Protein 3NB2 (pdb70)

B-factor: mean 46.02, std 19.02, range [14.54, 166.79]

Secondary structure (DSSP, 8-state):
---SSS-HHHHHHHHHHHHHT--SS--TTTTB-TT-B-TT-B-TT-B-TT-B-TT-B-TT-B-TT-B-TT-B-TT-EEEEEE-TT-B-TT-B-TT-EEEEE-TT-B-TT-B-TT-B-TT-B-SSSPPB-TT-B-TT-EE-TT---TT-B----SSSS--STTEEEETTEEEE-SSSTT-GGGGS-TTT-GGG-HHHHHHTS-GGGHHHHHHHHHHHHHTS-TTTTTS--HHHHHHHHHHHSSTTTTT-HHHHHHHHHHHHHHHHHHHHHHTTSPPPP--HHHHHHHHHHHHH-TTHHHHTHHHHHHHHHHHTTSTTSHHHHHHHHHHHHTSTTTHHHHSSTTSTTSSSS----TT-TT--S--EEEE-SSSS-EEEEE-HHHHHHHHS--TT--TT-SEEEETTEE--TTSS-HHHIIIII-GGGHHHHHHHHHTTHHHHHHHHH---HHHHHHHHHHTT-S--S----SHHHHHHHHHHHGGGEETTEE-HHHHHHHHTSTTTTTS-HHHHHHHHHHHHHHHHHHHSTTTTS-SS---HHHHHHHHHHHHHHHHH-GGGGSSHHHHHHHHHHHH-TT-SS---HHHHHHHHHHHHHH-HHHHHHHS-GGG-/---TTS-HHHHHHHHHHHHHT--S---HHHHB-TT-B-TT-B--S-B-TT-B-TT-B-TT-B-TT-B-TT-B-TT-EEEEEE-TT-B-TT-B-TT-EEEEE-TT-B-TT-B-TT-B-TT-B-SSSPPB-TT-B-TT-EE-TT---TT-B----SSSS-SSSSEEEETTEEEE-SSSTT-GGGGS-TTT-GGG-HHHHHHTS-GGGHHHHHHHHHHHHHTS-GGGGSS--HHHHHHHHHHHSSTTTTT-HHHHHHHHHHHHHHHHHHHHHHTTSPPPP--HHHHHHHHHHHHH-TTHHHHTHHHHHHHHHHHTTSTTSHHHHHHHHHHHTTSTTTHHHHTSTTBTTSSSSS---TT-TTS-SB-EEEEPSSSS-EEEEE-HHHHHHHHS--TT--S--SEEEETTEE--TTS--HHHIIIII-GGGHHHHHHHHHTTHHHHHHHHH---HHHHHHHHHHTT-S--S----SHHHHHHHHHHHGGGEETTEE-HHHHHHHHTSHHHHTS-HHHHHHHHHHHHHHHHHHTSTTTTSBTTB--HHHHHHHHHHHHHHHHH-GGGGSSHHHHHHHHHHHHTTT-SS---HHHHHHHHHHHHHH-HHHHHHHS-GGG-/---TTS-HHHHHHHHHHHHHT--S---HHHHB-TT-B-TT-B-TT-B-TT-B-TT-B-TT-B-TT-B-TT-B-TT-EEEEEE-TT-B-TT-B-TT-EEEEE-TT-B-TT-B-TT-B-TT-B-SSSPPB-TT-B-TT-EE-TT---TT-B----S-SS-SSSSEEEETTEEEE-SSS-S-GGGGS-TTT-GGG-HHHHHHHS-GGGHHHHHHHHHHHHTT--TTTTSS--HHHHHHHHHHHSSTTGGG-HHHHHHHHHHHHHHHHHHHHHTTTSPPPP--HHHHHHHHHHHHH-TTHHHHTHHHHHHHHHHHHTSTTSHHHHHHHHHHHHTSTTTHHHHTSTTSTTSSSS----TT-TTS-S--EEEE-SSSS-EEEEE-HHHHHHHHS--TT--TT-SEEEETTEE--GGGS-HHHHHHHT-GGGHHHHHHHHHHHHHHHHHHHH---HHHHHHHHHHTT-S--S----SHHHHHHHHHHHGGGEETTEE-HHHHHHHHTSTTTTTS-HHHHHHHHHHHHHHHHHHHSTTTTS-SS---HHHHHHHHHHHHHHHHH-GGGGSSHHHHHHHHHHHHT-TT----HHHHHHHHHHHHHHH-HHHHHHHS-GGG-/---TTS-HHHHHHHHHHHHHT--S---TTTTB-TT-B-TT-B-TT-B-TT-B-TT-B-TT-B-TT-B-TT-B-TT-EEEEEE-TT-B-TT-B-TT-EEEEE-TT-B-TT-B-TT-B-TT-B-SSSPPB-TT-B-TT-EE-TT---TT-B--S-SSSS-SSTTEEEETTEEEE-SSSTT-GGGGS-TTT-GGG-HHHHHHHS-GGGHHHHHHHHHHHHTT--TGGGTS--HHHHHHHHHHHSSTTTTT-HHHHHHHHHHHHHHHHHHHHHTTTSPPPP--HHHHHHHHHHHHH-TTHHHHTHHHHHHHHHHHHTSTTTHHHHHHHHHHHHTSTTTHHHHHSTTSTTSSSS-------TT--S--EEEEPSSSS-EEEEE-HHHHHHHHS--TT--TT-SEEEETTEE--GGG--HHHHHHHH-GGGHHHHHHHHHTTHHHHHHHHH---HHHHHHHHHHTTSS--S----SHHHHHHHHHHHGGGEETTEE-HHHHHHHHTSHHHHTS-HHHHHHHHHHHHHHHHHHHSTTTTS-SS---HHHHHHHHHHHHHHHHH-GGGGSSHHHHHHHHHHHTTTT-SS--HHHHHHHHHHHHHHH-HHHHHHHS-GGG-

Structure (mmCIF, N/CA/C/O backbone):
data_3NB2
#
_entry.id   3NB2
#
_cell.length_a   177.013
_cell.length_b   124.203
_cell.length_c   154.900
_cell.angle_alpha   90.00
_cell.angle_beta   107.60
_cell.angle_gamma   90.00
#
_symmetry.space_group_name_H-M   'C 1 2 1'
#
loop_
_entity.id
_entity.type
_entity.pdbx_description
1 polymer 'secreted effector protein'
2 non-polymer GLYCEROL
3 non-polymer '2-(N-MORPHOLINO)-ETHANESULFONIC ACID'
4 non-polymer 'SULFATE ION'
5 non-polymer 2,3-DIHYDROXY-1,4-DITHIOBUTANE
6 water water
#
loop_
_atom_site.group_PDB
_atom_site.id
_atom_site.type_symbol
_atom_site.label_atom_id
_atom_site.label_alt_id
_atom_site.label_comp_id
_atom_site.label_asym_id
_atom_site.label_entity_id
_atom_site.label_seq_id
_atom_site.pdbx_PDB_ins_code
_atom_site.Cartn_x
_atom_site.Cartn_y
_atom_site.Cartn_z
_atom_site.occupancy
_atom_site.B_iso_or_equiv
_atom_site.auth_seq_id
_atom_site.auth_comp_id
_atom_site.auth_asym_id
_atom_site.auth_atom_id
_atom_site.pdbx_PDB_model_num
ATOM 1 N N . GLN A 1 2 ? 2.170 51.028 88.499 1.00 91.18 171 GLN A N 1
ATOM 2 C CA . GLN A 1 2 ? 3.622 50.905 88.386 1.00 103.56 171 GLN A CA 1
ATOM 3 C C . GLN A 1 2 ? 4.368 52.147 87.855 1.00 111.98 171 GLN A C 1
ATOM 4 O O . GLN A 1 2 ? 5.541 52.334 88.178 1.00 115.96 171 GLN A O 1
ATOM 6 N N . GLY A 1 3 ? 3.719 52.988 87.048 1.00 112.09 172 GLY A N 1
ATOM 7 C CA . GLY A 1 3 ? 2.353 52.787 86.606 1.00 117.49 172 GLY A CA 1
ATOM 8 C C . GLY A 1 3 ? 1.425 53.954 86.895 1.00 125.19 172 GLY A C 1
ATOM 9 O O . GLY A 1 3 ? 0.209 53.840 86.736 1.00 129.15 172 GLY A O 1
ATOM 10 N N . ARG A 1 4 ? 1.988 55.079 87.323 1.00 128.05 173 ARG A N 1
ATOM 11 C CA . ARG A 1 4 ? 1.184 56.271 87.565 1.00 129.52 173 ARG A CA 1
ATOM 12 C C . ARG A 1 4 ? 1.074 57.098 86.286 1.00 127.74 173 ARG A C 1
ATOM 13 O O . ARG A 1 4 ? 2.014 57.155 85.489 1.00 122.64 173 ARG A O 1
ATOM 15 N N . ALA A 1 5 ? -0.083 57.728 86.095 1.00 128.82 174 ALA A N 1
ATOM 16 C CA . ALA A 1 5 ? -0.364 58.490 84.881 1.00 126.53 174 ALA A CA 1
ATOM 17 C C . ALA A 1 5 ? 0.757 59.462 84.525 1.00 125.15 174 ALA A C 1
ATOM 18 O O . ALA A 1 5 ? 1.211 59.504 83.382 1.00 122.85 174 ALA A O 1
ATOM 20 N N . CYS A 1 6 ? 1.205 60.237 85.509 1.00 125.33 175 CYS A N 1
ATOM 21 C CA . CYS A 1 6 ? 2.207 61.270 85.267 1.00 120.92 175 CYS A CA 1
ATOM 22 C C . CYS A 1 6 ? 3.629 60.848 85.632 1.00 113.24 175 CYS A C 1
ATOM 23 O O . CYS A 1 6 ? 4.047 60.952 86.785 1.00 110.04 175 CYS A O 1
ATOM 26 N N . LEU A 1 7 ? 4.362 60.367 84.633 1.00 109.47 176 LEU A N 1
ATOM 27 C CA . LEU A 1 7 ? 5.795 60.134 84.752 1.00 106.48 176 LEU A CA 1
ATOM 28 C C . LEU A 1 7 ? 6.433 60.344 83.394 1.00 101.57 176 LEU A C 1
ATOM 29 O O . LEU A 1 7 ? 5.740 60.482 82.385 1.00 91.33 176 LEU A O 1
ATOM 34 N N . SER A 1 8 ? 7.759 60.366 83.364 1.00 104.77 177 SER A N 1
ATOM 35 C CA . SER A 1 8 ? 8.453 60.403 82.092 1.00 106.43 177 SER A CA 1
ATOM 36 C C . SER A 1 8 ? 8.276 59.058 81.409 1.00 97.06 177 SER A C 1
ATOM 37 O O . SER A 1 8 ? 8.134 58.028 82.073 1.00 88.56 177 SER A O 1
ATOM 40 N N . LYS A 1 9 ? 8.271 59.080 80.082 1.00 95.28 178 LYS A N 1
ATOM 41 C CA . LYS A 1 9 ? 8.145 57.863 79.296 1.00 93.72 178 LYS A CA 1
ATOM 42 C C . LYS A 1 9 ? 9.368 56.966 79.484 1.00 88.28 178 LYS A C 1
ATOM 43 O O . LYS A 1 9 ? 9.286 55.744 79.327 1.00 78.53 178 LYS A O 1
ATOM 49 N N . ALA A 1 10 ? 10.496 57.580 79.831 1.00 89.85 179 ALA A N 1
ATOM 50 C CA . ALA A 1 10 ? 11.739 56.842 80.035 1.00 88.98 179 ALA A CA 1
ATOM 51 C C . ALA A 1 10 ? 11.638 55.950 81.269 1.00 88.10 179 ALA A C 1
ATOM 52 O O . ALA A 1 10 ? 12.209 54.861 81.307 1.00 84.89 179 ALA A O 1
ATOM 54 N N . GLU A 1 11 ? 10.906 56.419 82.274 1.00 90.77 180 GLU A N 1
ATOM 55 C CA . GLU A 1 11 ? 10.692 55.643 83.491 1.00 92.13 180 GLU A CA 1
ATOM 56 C C . GLU A 1 11 ? 9.645 54.552 83.260 1.00 86.76 180 GLU A C 1
ATOM 57 O O . GLU A 1 11 ? 9.874 53.383 83.575 1.00 81.04 180 GLU A O 1
ATOM 63 N N . LEU A 1 12 ? 8.501 54.937 82.703 1.00 82.19 181 LEU A N 1
ATOM 64 C CA . LEU A 1 12 ? 7.518 53.962 82.243 1.00 68.47 181 LEU A CA 1
ATOM 65 C C . LEU A 1 12 ? 8.219 52.880 81.433 1.00 66.09 181 LEU A C 1
ATOM 66 O O . LEU A 1 12 ? 7.891 51.700 81.550 1.00 67.44 181 LEU A O 1
ATOM 71 N N . THR A 1 13 ? 9.195 53.295 80.627 1.00 59.65 182 THR A N 1
ATOM 72 C CA . THR A 1 13 ? 9.930 52.376 79.762 1.00 68.68 182 THR A CA 1
ATOM 73 C C . THR A 1 13 ? 10.744 51.379 80.580 1.00 69.50 182 THR A C 1
ATOM 74 O O . THR A 1 13 ? 10.562 50.163 80.453 1.00 57.87 182 THR A O 1
ATOM 78 N N . ALA A 1 14 ? 11.646 51.904 81.410 1.00 69.29 183 ALA A N 1
ATOM 79 C CA . ALA A 1 14 ? 12.445 51.071 82.302 1.00 68.41 183 ALA A CA 1
ATOM 80 C C . ALA A 1 14 ? 11.532 50.205 83.163 1.00 70.11 183 ALA A C 1
ATOM 81 O O . ALA A 1 14 ? 11.772 49.008 83.328 1.00 79.31 183 ALA A O 1
ATOM 83 N N . ASP A 1 15 ? 10.472 50.805 83.696 1.00 54.76 184 ASP A N 1
ATOM 84 C CA . ASP A 1 15 ? 9.539 50.051 84.513 1.00 67.55 184 ASP A CA 1
ATOM 85 C C . ASP A 1 15 ? 9.028 48.836 83.745 1.00 67.02 184 ASP A C 1
ATOM 86 O O . ASP A 1 15 ? 9.144 47.696 84.212 1.00 57.22 184 ASP A O 1
ATOM 91 N N . LEU A 1 16 ? 8.499 49.088 82.549 1.00 67.62 185 LEU A N 1
ATOM 92 C CA . LEU A 1 16 ? 7.903 48.037 81.734 1.00 57.52 185 LEU A CA 1
ATOM 93 C C . LEU A 1 16 ? 8.925 46.998 81.289 1.00 61.91 185 LEU A C 1
ATOM 94 O O . LEU A 1 16 ? 8.619 45.804 81.260 1.00 64.61 185 LEU A O 1
ATOM 99 N N . ILE A 1 17 ? 10.136 47.438 80.947 1.00 59.15 186 ILE A N 1
ATOM 100 C CA . ILE A 1 17 ? 11.143 46.491 80.472 1.00 67.64 186 ILE A CA 1
ATOM 101 C C . ILE A 1 17 ? 11.563 45.574 81.610 1.00 66.74 186 ILE A C 1
ATOM 102 O O . ILE A 1 17 ? 11.925 44.416 81.392 1.00 62.67 186 ILE A O 1
ATOM 107 N N . TRP A 1 18 ? 11.491 46.088 82.831 1.00 70.20 187 TRP A N 1
ATOM 108 C CA . TRP A 1 18 ? 11.841 45.275 83.990 1.00 77.68 187 TRP A CA 1
ATOM 109 C C . TRP A 1 18 ? 10.652 44.467 84.501 1.00 65.51 187 TRP A C 1
ATOM 110 O O . TRP A 1 18 ? 10.794 43.283 84.811 1.00 61.59 187 TRP A O 1
ATOM 121 N N . LEU A 1 19 ? 9.482 45.096 84.569 1.00 57.83 188 LEU A N 1
ATOM 122 C CA . LEU A 1 19 ? 8.255 44.336 84.764 1.00 63.92 188 LEU A CA 1
ATOM 123 C C . LEU A 1 19 ? 8.322 43.090 83.890 1.00 67.59 188 LEU A C 1
ATOM 124 O O . LEU A 1 19 ? 8.144 41.972 84.370 1.00 71.26 188 LEU A O 1
ATOM 129 N N . SER A 1 20 ? 8.611 43.285 82.607 1.00 66.61 189 SER A N 1
ATOM 130 C CA . SER A 1 20 ? 8.712 42.171 81.677 1.00 59.88 189 SER A CA 1
ATOM 131 C C . SER A 1 20 ? 9.843 41.218 82.084 1.00 68.48 189 SER A C 1
ATOM 132 O O . SER A 1 20 ? 9.685 39.989 82.035 1.00 59.08 189 SER A O 1
ATOM 135 N N . ALA A 1 21 ? 10.972 41.787 82.507 1.00 74.43 190 ALA A N 1
ATOM 136 C CA . ALA A 1 21 ? 12.139 40.990 82.889 1.00 80.34 190 ALA A CA 1
ATOM 137 C C . ALA A 1 21 ? 11.886 40.076 84.096 1.00 82.15 190 ALA A C 1
ATOM 138 O O . ALA A 1 21 ? 12.499 39.014 84.211 1.00 83.92 190 ALA A O 1
ATOM 140 N N . ASN A 1 22 ? 10.984 40.479 84.988 1.00 78.79 191 ASN A N 1
ATOM 141 C CA . ASN A 1 22 ? 10.633 39.633 86.132 1.00 79.24 191 ASN A CA 1
ATOM 142 C C . ASN A 1 22 ? 9.127 39.506 86.391 1.00 81.63 191 ASN A C 1
ATOM 143 O O . ASN A 1 22 ? 8.655 39.855 87.470 1.00 87.45 191 ASN A O 1
ATOM 148 N N . ARG A 1 23 ? 8.372 39.005 85.414 1.00 78.53 192 ARG A N 1
ATOM 149 C CA . ARG A 1 23 ? 6.937 38.789 85.621 1.00 73.83 192 ARG A CA 1
ATOM 150 C C . ARG A 1 23 ? 6.722 37.657 86.619 1.00 73.24 192 ARG A C 1
ATOM 151 O O . ARG A 1 23 ? 7.424 36.645 86.578 1.00 75.38 192 ARG A O 1
ATOM 159 N N . THR A 1 24 ? 5.749 37.824 87.507 1.00 74.92 193 THR A N 1
ATOM 160 C CA . THR A 1 24 ? 5.433 36.790 88.488 1.00 79.60 193 THR A CA 1
ATOM 161 C C . THR A 1 24 ? 4.238 35.962 88.035 1.00 83.50 193 THR A C 1
ATOM 162 O O . THR A 1 24 ? 4.203 34.747 88.227 1.00 81.34 193 THR A O 1
ATOM 166 N N . GLY A 1 25 ? 3.266 36.631 87.424 1.00 87.74 194 GLY A N 1
ATOM 167 C CA . GLY A 1 25 ? 2.014 35.997 87.059 1.00 92.60 194 GLY A CA 1
ATOM 168 C C . GLY A 1 25 ? 0.962 36.302 88.107 1.00 95.32 194 GLY A C 1
ATOM 169 O O . GLY A 1 25 ? -0.232 36.327 87.819 1.00 94.32 194 GLY A O 1
ATOM 170 N N . GLU A 1 26 ? 1.419 36.540 89.332 1.00 100.89 195 GLU A N 1
ATOM 171 C CA . GLU A 1 26 ? 0.531 36.880 90.437 1.00 104.54 195 GLU A CA 1
ATOM 172 C C . GLU A 1 26 ? 0.647 38.359 90.811 1.00 98.00 195 GLU A C 1
ATOM 173 O O . GLU A 1 26 ? 0.475 38.728 91.973 1.00 91.89 195 GLU A O 1
ATOM 179 N N . GLU A 1 27 ? 0.940 39.200 89.820 1.00 95.04 196 GLU A N 1
ATOM 180 C CA . GLU A 1 27 ? 1.088 40.637 90.047 1.00 90.44 196 GLU A CA 1
ATOM 181 C C . GLU A 1 27 ? -0.168 41.258 90.663 1.00 94.16 196 GLU A C 1
ATOM 182 O O . GLU A 1 27 ? -1.267 40.709 90.555 1.00 94.83 196 GLU A O 1
ATOM 188 N N . SER A 1 28 ? 0.005 42.408 91.307 1.00 92.17 197 SER A N 1
ATOM 189 C CA . SER A 1 28 ? -1.100 43.095 91.962 1.00 87.64 197 SER A CA 1
ATOM 190 C C . SER A 1 28 ? -1.822 44.012 90.992 1.00 80.38 197 SER A C 1
ATOM 191 O O . SER A 1 28 ? -1.325 44.293 89.907 1.00 84.06 197 SER A O 1
ATOM 194 N N . ALA A 1 29 ? -2.993 44.488 91.400 1.00 78.85 198 ALA A N 1
ATOM 195 C CA . ALA A 1 29 ? -3.779 45.407 90.585 1.00 81.00 198 ALA A CA 1
ATOM 196 C C . ALA A 1 29 ? -3.045 46.722 90.348 1.00 86.29 198 ALA A C 1
ATOM 197 O O . ALA A 1 29 ? -3.218 47.362 89.308 1.00 89.11 198 ALA A O 1
ATOM 199 N N . GLU A 1 30 ? -2.228 47.119 91.319 1.00 84.73 199 GLU A N 1
ATOM 200 C CA . GLU A 1 30 ? -1.502 48.384 91.258 1.00 79.91 199 GLU A CA 1
ATOM 201 C C . GLU A 1 30 ? -0.247 48.276 90.388 1.00 71.47 199 GLU A C 1
ATOM 202 O O . GLU A 1 30 ? 0.091 49.202 89.646 1.00 72.46 199 GLU A O 1
ATOM 204 N N . GLU A 1 31 ? 0.445 47.147 90.492 1.00 61.48 200 GLU A N 1
ATOM 205 C CA . GLU A 1 31 ? 1.641 46.908 89.698 1.00 69.53 200 GLU A CA 1
ATOM 206 C C . GLU A 1 31 ? 1.290 46.772 88.217 1.00 72.01 200 GLU A C 1
ATOM 207 O O . GLU A 1 31 ? 2.108 47.065 87.343 1.00 70.92 200 GLU A O 1
ATOM 213 N N . LEU A 1 32 ? 0.069 46.317 87.951 1.00 70.68 201 LEU A N 1
ATOM 214 C CA . LEU A 1 32 ? -0.412 46.098 86.587 1.00 70.90 201 LEU A CA 1
ATOM 215 C C . LEU A 1 32 ? -1.070 47.346 86.019 1.00 70.01 201 LEU A C 1
ATOM 216 O O . LEU A 1 32 ? -1.453 47.374 84.857 1.00 64.18 201 LEU A O 1
ATOM 221 N N . ASN A 1 33 ? -1.207 48.381 86.837 1.00 72.43 202 ASN A N 1
ATOM 222 C CA . ASN A 1 33 ? -1.904 49.568 86.374 1.00 71.62 202 ASN A CA 1
ATOM 223 C C . ASN A 1 33 ? -1.017 50.554 85.623 1.00 78.19 202 ASN A C 1
ATOM 224 O O . ASN A 1 33 ? -0.161 51.208 86.216 1.00 75.95 202 ASN A O 1
ATOM 229 N N . TYR A 1 34 ? -1.231 50.655 84.313 1.00 70.75 203 TYR A N 1
ATOM 230 C CA . TYR A 1 34 ? -0.646 51.729 83.518 1.00 57.87 203 TYR A CA 1
ATOM 231 C C . TYR A 1 34 ? -1.735 52.467 82.747 1.00 51.12 203 TYR A C 1
ATOM 232 O O . TYR A 1 34 ? -1.527 52.873 81.604 1.00 53.50 203 TYR A O 1
ATOM 241 N N . SER A 1 35 ? -2.890 52.644 83.378 1.00 49.08 204 SER A N 1
ATOM 242 C CA . SER A 1 35 ? -4.052 53.226 82.705 1.00 57.66 204 SER A CA 1
ATOM 243 C C . SER A 1 35 ? -3.907 54.728 82.461 1.00 69.81 204 SER A C 1
ATOM 244 O O . SER A 1 35 ? -3.237 55.421 83.221 1.00 76.15 204 SER A O 1
ATOM 247 N N . GLY A 1 36 ? -4.529 55.221 81.392 1.00 71.10 205 GLY A N 1
ATOM 248 C CA . GLY A 1 36 ? -4.422 56.621 81.010 1.00 67.09 205 GLY A CA 1
ATOM 249 C C . GLY A 1 36 ? -3.013 57.088 80.655 1.00 63.21 205 GLY A C 1
ATOM 250 O O . GLY A 1 36 ? -2.811 58.248 80.293 1.00 66.10 205 GLY A O 1
ATOM 251 N N . CYS A 1 37 ? -2.034 56.193 80.759 1.00 56.62 206 CYS A N 1
ATOM 252 C CA . CYS A 1 37 ? -0.643 56.541 80.473 1.00 58.05 206 CYS A CA 1
ATOM 253 C C . CYS A 1 37 ? -0.400 56.902 79.017 1.00 69.39 206 CYS A C 1
ATOM 254 O O . CYS A 1 37 ? -0.990 56.315 78.113 1.00 76.94 206 CYS A O 1
ATOM 257 N N . ASP A 1 38 ? 0.489 57.861 78.791 1.00 67.03 207 ASP A N 1
ATOM 258 C CA . ASP A 1 38 ? 0.910 58.194 77.443 1.00 68.66 207 ASP A CA 1
ATOM 259 C C . ASP A 1 38 ? 2.178 57.398 77.143 1.00 71.15 207 ASP A C 1
ATOM 260 O O . ASP A 1 38 ? 3.240 57.658 77.728 1.00 62.77 207 ASP A O 1
ATOM 265 N N . LEU A 1 39 ? 2.067 56.409 76.257 1.00 64.56 208 LEU A N 1
ATOM 266 C CA . LEU A 1 39 ? 3.229 55.600 75.897 1.00 67.12 208 LEU A CA 1
ATOM 267 C C . LEU A 1 39 ? 3.607 55.814 74.445 1.00 67.28 208 LEU A C 1
ATOM 268 O O . LEU A 1 39 ? 4.287 54.981 73.847 1.00 68.17 208 LEU A O 1
ATOM 273 N N . SER A 1 40 ? 3.160 56.929 73.878 1.00 64.67 209 SER A N 1
ATOM 274 C CA . SER A 1 40 ? 3.386 57.207 72.465 1.00 66.61 209 SER A CA 1
ATOM 275 C C . SER A 1 40 ? 4.879 57.334 72.102 1.00 67.21 209 SER A C 1
ATOM 276 O O . SER A 1 40 ? 5.711 57.703 72.936 1.00 73.73 209 SER A O 1
ATOM 279 N N . GLY A 1 41 ? 5.207 57.003 70.857 1.00 49.82 210 GLY A N 1
ATOM 280 C CA . GLY A 1 41 ? 6.554 57.163 70.348 1.00 56.23 210 GLY A CA 1
ATOM 281 C C . GLY A 1 41 ? 7.533 56.127 70.862 1.00 63.80 210 GLY A C 1
ATOM 282 O O . GLY A 1 41 ? 8.735 56.216 70.602 1.00 72.67 210 GLY A O 1
ATOM 283 N N . LEU A 1 42 ? 7.024 55.130 71.575 1.00 56.59 211 LEU A N 1
ATOM 284 C CA . LEU A 1 42 ? 7.901 54.213 72.296 1.00 54.61 211 LEU A CA 1
ATOM 285 C C . LEU A 1 42 ? 8.294 52.966 71.519 1.00 58.26 211 LEU A C 1
ATOM 286 O O . LEU A 1 42 ? 7.777 52.696 70.441 1.00 63.56 211 LEU A O 1
ATOM 291 N N . SER A 1 43 ? 9.229 52.211 72.077 1.00 57.73 212 SER A N 1
ATOM 292 C CA . SER A 1 43 ? 9.581 50.919 71.510 1.00 66.70 212 SER A CA 1
ATOM 293 C C . SER A 1 43 ? 9.421 49.815 72.555 1.00 66.32 212 SER A C 1
ATOM 294 O O . SER A 1 43 ? 10.374 49.462 73.264 1.00 54.42 212 SER A O 1
ATOM 297 N N . LEU A 1 44 ? 8.201 49.287 72.643 1.00 60.21 213 LEU A N 1
ATOM 298 C CA . LEU A 1 44 ? 7.871 48.239 73.594 1.00 58.70 213 LEU A CA 1
ATOM 299 C C . LEU A 1 44 ? 7.900 46.904 72.884 1.00 56.19 213 LEU A C 1
ATOM 300 O O . LEU A 1 44 ? 6.890 46.216 72.790 1.00 62.12 213 LEU A O 1
ATOM 305 N N . VAL A 1 45 ? 9.071 46.547 72.379 1.00 49.66 214 VAL A N 1
ATOM 306 C CA . VAL A 1 45 ? 9.208 45.393 71.506 1.00 46.70 214 VAL A CA 1
ATOM 307 C C . VAL A 1 45 ? 9.616 44.169 72.311 1.00 55.44 214 VAL A C 1
ATOM 308 O O . VAL A 1 45 ? 10.480 44.246 73.184 1.00 60.60 214 VAL A O 1
ATOM 312 N N . GLY A 1 46 ? 8.970 43.045 72.027 1.00 56.02 215 GLY A N 1
ATOM 313 C CA . GLY A 1 46 ? 9.277 41.795 72.697 1.00 58.70 215 GLY A CA 1
ATOM 314 C C . GLY A 1 46 ? 9.127 41.846 74.207 1.00 59.64 215 GLY A C 1
ATOM 315 O O . GLY A 1 46 ? 9.841 41.141 74.917 1.00 68.31 215 GLY A O 1
ATOM 316 N N . LEU A 1 47 ? 8.203 42.674 74.692 1.00 51.15 216 LEU A N 1
ATOM 317 C CA . LEU A 1 47 ? 7.941 42.797 76.126 1.00 59.86 216 LEU A CA 1
ATOM 318 C C . LEU A 1 47 ? 6.794 41.898 76.592 1.00 69.66 216 LEU A C 1
ATOM 319 O O . LEU A 1 47 ? 5.732 41.861 75.968 1.00 70.46 216 LEU A O 1
ATOM 324 N N . ASN A 1 48 ? 7.014 41.178 77.691 1.00 65.86 217 ASN A N 1
ATOM 325 C CA . ASN A 1 48 ? 5.990 40.311 78.268 1.00 61.96 217 ASN A CA 1
ATOM 326 C C . ASN A 1 48 ? 5.000 41.078 79.125 1.00 55.56 217 ASN A C 1
ATOM 327 O O . ASN A 1 48 ? 5.165 41.147 80.341 1.00 55.83 217 ASN A O 1
ATOM 332 N N . LEU A 1 49 ? 3.960 41.629 78.500 1.00 48.38 218 LEU A N 1
ATOM 333 C CA . LEU A 1 49 ? 3.000 42.488 79.198 1.00 40.80 218 LEU A CA 1
ATOM 334 C C . LEU A 1 49 ? 1.619 41.870 79.336 1.00 35.78 218 LEU A C 1
ATOM 335 O O . LEU A 1 49 ? 0.607 42.581 79.328 1.00 36.08 218 LEU A O 1
ATOM 340 N N . SER A 1 50 ? 1.561 40.558 79.514 1.00 44.24 219 SER A N 1
ATOM 341 C CA . SER A 1 50 ? 0.275 39.899 79.677 1.00 47.66 219 SER A CA 1
ATOM 342 C C . SER A 1 50 ? -0.444 40.366 80.939 1.00 53.39 219 SER A C 1
ATOM 343 O O . SER A 1 50 ? 0.150 40.449 82.011 1.00 55.40 219 SER A O 1
ATOM 346 N N . SER A 1 51 ? -1.731 40.662 80.800 1.00 46.30 220 SER A N 1
ATOM 347 C CA . SER A 1 51 ? -2.576 41.046 81.927 1.00 59.28 220 SER A CA 1
ATOM 348 C C . SER A 1 51 ? -2.431 42.507 82.344 1.00 65.59 220 SER A C 1
ATOM 349 O O . SER A 1 51 ? -3.040 42.935 83.320 1.00 72.78 220 SER A O 1
ATOM 352 N N . VAL A 1 52 ? -1.647 43.275 81.597 1.00 55.86 221 VAL A N 1
ATOM 353 C CA . VAL A 1 52 ? -1.446 44.685 81.914 1.00 50.78 221 VAL A CA 1
ATOM 354 C C . VAL A 1 52 ? -2.718 45.474 81.647 1.00 59.79 221 VAL A C 1
ATOM 355 O O . VAL A 1 52 ? -3.541 45.069 80.832 1.00 57.64 221 VAL A O 1
ATOM 359 N N . ASN A 1 53 ? -2.894 46.588 82.348 1.00 61.30 222 ASN A N 1
ATOM 360 C CA . ASN A 1 53 ? -4.120 47.364 82.201 1.00 62.92 222 ASN A CA 1
ATOM 361 C C . ASN A 1 53 ? -3.863 48.745 81.609 1.00 72.50 222 ASN A C 1
ATOM 362 O O . ASN A 1 53 ? -3.771 49.736 82.331 1.00 82.45 222 ASN A O 1
ATOM 367 N N . PHE A 1 54 ? -3.745 48.809 80.289 1.00 63.86 223 PHE A N 1
ATOM 368 C CA . PHE A 1 54 ? -3.464 50.067 79.612 1.00 56.99 223 PHE A CA 1
ATOM 369 C C . PHE A 1 54 ? -4.741 50.804 79.284 1.00 54.44 223 PHE A C 1
ATOM 370 O O . PHE A 1 54 ? -4.793 51.531 78.299 1.00 64.29 223 PHE A O 1
ATOM 378 N N . SER A 1 55 ? -5.772 50.621 80.094 1.00 51.26 224 SER A N 1
ATOM 379 C CA . SER A 1 55 ? -7.081 51.191 79.779 1.00 53.64 224 SER A CA 1
ATOM 380 C C . SER A 1 55 ? -7.046 52.693 79.493 1.00 65.89 224 SER A C 1
ATOM 381 O O . SER A 1 55 ? -6.411 53.457 80.220 1.00 74.82 224 SER A O 1
ATOM 384 N N . GLY A 1 56 ? -7.745 53.109 78.441 1.00 65.45 225 GLY A N 1
ATOM 385 C CA . GLY A 1 56 ? -7.885 54.520 78.113 1.00 63.99 225 GLY A CA 1
ATOM 386 C C . GLY A 1 56 ? -6.580 55.234 77.806 1.00 60.61 225 GLY A C 1
ATOM 387 O O . GLY A 1 56 ? -6.556 56.452 77.645 1.00 65.65 225 GLY A O 1
ATOM 388 N N . ALA A 1 57 ? -5.497 54.469 77.722 1.00 51.06 226 ALA A N 1
ATOM 389 C CA . ALA A 1 57 ? -4.171 55.011 77.470 1.00 48.49 226 ALA A CA 1
ATOM 390 C C . ALA A 1 57 ? -3.936 55.400 76.005 1.00 61.75 226 ALA A C 1
ATOM 391 O O . ALA A 1 57 ? -4.874 55.484 75.205 1.00 63.21 226 ALA A O 1
ATOM 393 N N . VAL A 1 58 ? -2.671 55.645 75.666 1.00 60.59 227 VAL A N 1
ATOM 394 C CA . VAL A 1 58 ? -2.301 56.095 74.326 1.00 63.11 227 VAL A CA 1
ATOM 395 C C . VAL A 1 58 ? -1.011 55.441 73.863 1.00 64.29 227 VAL A C 1
ATOM 396 O O . VAL A 1 58 ? 0.058 55.666 74.442 1.00 60.98 227 VAL A O 1
ATOM 400 N N . LEU A 1 59 ? -1.111 54.634 72.811 1.00 61.83 228 LEU A N 1
ATOM 401 C CA . LEU A 1 59 ? 0.049 53.914 72.303 1.00 58.57 228 LEU A CA 1
ATOM 402 C C . LEU A 1 59 ? 0.371 54.232 70.846 1.00 58.18 228 LEU A C 1
ATOM 403 O O . LEU A 1 59 ? 1.073 53.469 70.168 1.00 44.10 228 LEU A O 1
ATOM 408 N N . ASP A 1 60 ? -0.138 55.373 70.385 1.00 53.55 229 ASP A N 1
ATOM 409 C CA . ASP A 1 60 ? 0.214 55.918 69.076 1.00 58.06 229 ASP A CA 1
ATOM 410 C C . ASP A 1 60 ? 1.715 55.852 68.796 1.00 59.32 229 ASP A C 1
ATOM 411 O O . ASP A 1 60 ? 2.544 56.051 69.685 1.00 59.56 229 ASP A O 1
ATOM 416 N N . ASP A 1 61 ? 2.046 55.551 67.548 1.00 53.57 230 ASP A N 1
ATOM 417 C CA . ASP A 1 61 ? 3.414 55.611 67.064 1.00 59.89 230 ASP A CA 1
ATOM 418 C C . ASP A 1 61 ? 4.341 54.693 67.838 1.00 61.76 230 ASP A C 1
ATOM 419 O O . ASP A 1 61 ? 5.561 54.837 67.779 1.00 68.14 230 ASP A O 1
ATOM 424 N N . THR A 1 62 ? 3.757 53.728 68.538 1.00 51.42 231 THR A N 1
ATOM 425 C CA . THR A 1 62 ? 4.548 52.812 69.344 1.00 54.71 231 THR A CA 1
ATOM 426 C C . THR A 1 62 ? 4.819 51.506 68.614 1.00 43.76 231 THR A C 1
ATOM 427 O O . THR A 1 62 ? 3.941 50.950 67.967 1.00 48.24 231 THR A O 1
ATOM 431 N N . ASP A 1 63 ? 6.045 51.021 68.730 1.00 44.42 232 ASP A N 1
ATOM 432 C CA . ASP A 1 63 ? 6.420 49.742 68.158 1.00 58.11 232 ASP A CA 1
ATOM 433 C C . ASP A 1 63 ? 6.173 48.648 69.202 1.00 61.59 232 ASP A C 1
ATOM 434 O O . ASP A 1 63 ? 6.937 48.502 70.163 1.00 53.76 232 ASP A O 1
ATOM 439 N N . LEU A 1 64 ? 5.098 47.886 69.010 1.00 55.64 233 LEU A N 1
ATOM 440 C CA . LEU A 1 64 ? 4.712 46.846 69.963 1.00 46.59 233 LEU A CA 1
ATOM 441 C C . LEU A 1 64 ? 5.040 45.434 69.482 1.00 52.88 233 LEU A C 1
ATOM 442 O O . LEU A 1 64 ? 4.618 44.448 70.093 1.00 56.96 233 LEU A O 1
ATOM 447 N N . ARG A 1 65 ? 5.822 45.347 68.407 1.00 45.40 234 ARG A N 1
ATOM 448 C CA . ARG A 1 65 ? 6.078 44.083 67.734 1.00 44.61 234 ARG A CA 1
ATOM 449 C C . ARG A 1 65 ? 6.613 42.947 68.607 1.00 50.63 234 ARG A C 1
ATOM 450 O O . ARG A 1 65 ? 7.566 43.110 69.391 1.00 45.25 234 ARG A O 1
ATOM 458 N N . MET A 1 66 ? 5.990 41.786 68.440 1.00 43.52 235 MET A N 1
ATOM 459 C CA . MET A 1 66 ? 6.407 40.569 69.119 1.00 48.50 235 MET A CA 1
ATOM 460 C C . MET A 1 66 ? 6.132 40.636 70.612 1.00 43.56 235 MET A C 1
ATOM 461 O O . MET A 1 66 ? 6.498 39.728 71.355 1.00 54.94 235 MET A O 1
ATOM 466 N N . SER A 1 67 ? 5.477 41.704 71.044 1.00 33.48 236 SER A N 1
ATOM 467 C CA . SER A 1 67 ? 5.086 41.817 72.443 1.00 51.67 236 SER A CA 1
ATOM 468 C C . SER A 1 67 ? 3.914 40.897 72.786 1.00 54.63 236 SER A C 1
ATOM 469 O O . SER A 1 67 ? 3.163 40.471 71.911 1.00 51.25 236 SER A O 1
ATOM 472 N N . ASP A 1 68 ? 3.775 40.599 74.072 1.00 48.98 237 ASP A N 1
ATOM 473 C CA . ASP A 1 68 ? 2.704 39.758 74.579 1.00 45.74 237 ASP A CA 1
ATOM 474 C C . ASP A 1 68 ? 1.757 40.634 75.378 1.00 49.27 237 ASP A C 1
ATOM 475 O O . ASP A 1 68 ? 2.067 41.044 76.493 1.00 54.95 237 ASP A O 1
ATOM 480 N N . LEU A 1 69 ? 0.614 40.952 74.781 1.00 38.99 238 LEU A N 1
ATOM 481 C CA . LEU A 1 69 ? -0.435 41.681 75.466 1.00 39.74 238 LEU A CA 1
ATOM 482 C C . LEU A 1 69 ? -1.662 40.808 75.691 1.00 34.30 238 LEU A C 1
ATOM 483 O O . LEU A 1 69 ? -2.770 41.323 75.749 1.00 37.04 238 LEU A O 1
ATOM 488 N N . SER A 1 70 ? -1.472 39.498 75.828 1.00 35.72 239 SER A N 1
ATOM 489 C CA . SER A 1 70 ? -2.608 38.612 76.077 1.00 38.92 239 SER A CA 1
ATOM 490 C C . SER A 1 70 ? -3.294 38.948 77.390 1.00 44.46 239 SER A C 1
ATOM 491 O O . SER A 1 70 ? -2.636 39.287 78.378 1.00 48.93 239 SER A O 1
ATOM 494 N N . GLN A 1 71 ? -4.618 38.867 77.391 1.00 47.64 240 GLN A N 1
ATOM 495 C CA . GLN A 1 71 ? -5.418 39.174 78.579 1.00 57.48 240 GLN A CA 1
ATOM 496 C C . GLN A 1 71 ? -5.280 40.624 79.053 1.00 57.69 240 GLN A C 1
ATOM 497 O O . GLN A 1 71 ? -5.871 41.002 80.059 1.00 49.04 240 GLN A O 1
ATOM 503 N N . ALA A 1 72 ? -4.505 41.431 78.332 1.00 55.19 241 ALA A N 1
ATOM 504 C CA . ALA A 1 72 ? -4.366 42.846 78.668 1.00 53.20 241 ALA A CA 1
ATOM 505 C C . ALA A 1 72 ? -5.708 43.557 78.592 1.00 52.23 241 ALA A C 1
ATOM 506 O O . ALA A 1 72 ? -6.581 43.177 77.811 1.00 47.21 241 ALA A O 1
ATOM 508 N N . VAL A 1 73 ? -5.874 44.592 79.411 1.00 50.68 242 VAL A N 1
ATOM 509 C CA . VAL A 1 73 ? -7.083 45.404 79.361 1.00 51.88 242 VAL A CA 1
ATOM 510 C C . VAL A 1 73 ? -6.767 46.669 78.589 1.00 62.30 242 VAL A C 1
ATOM 511 O O . VAL A 1 73 ? -6.189 47.612 79.131 1.00 70.06 242 VAL A O 1
ATOM 515 N N . LEU A 1 74 ? -7.135 46.677 77.314 1.00 59.61 243 LEU A N 1
ATOM 516 C CA . LEU A 1 74 ? -6.680 47.712 76.397 1.00 51.20 243 LEU A CA 1
ATOM 517 C C . LEU A 1 74 ? -7.834 48.586 75.965 1.00 44.63 243 LEU A C 1
ATOM 518 O O . LEU A 1 74 ? -7.731 49.324 74.998 1.00 48.01 243 LEU A O 1
ATOM 523 N N . GLU A 1 75 ? -8.931 48.501 76.707 1.00 44.80 244 GLU A N 1
ATOM 524 C CA . GLU A 1 75 ? -10.167 49.175 76.343 1.00 47.47 244 GLU A CA 1
ATOM 525 C C . GLU A 1 75 ? -10.050 50.687 76.270 1.00 52.85 244 GLU A C 1
ATOM 526 O O . GLU A 1 75 ? -9.461 51.327 77.136 1.00 57.72 244 GLU A O 1
ATOM 532 N N . ASN A 1 76 ? -10.618 51.243 75.207 1.00 54.15 245 ASN A N 1
ATOM 533 C CA . ASN A 1 76 ? -10.663 52.682 74.996 1.00 65.82 245 ASN A CA 1
ATOM 534 C C . ASN A 1 76 ? -9.300 53.266 74.649 1.00 66.28 245 ASN A C 1
ATOM 535 O O . ASN A 1 76 ? -9.118 54.481 74.630 1.00 71.44 245 ASN A O 1
ATOM 540 N N . CYS A 1 77 ? -8.350 52.388 74.354 1.00 62.92 246 CYS A N 1
ATOM 541 C CA . CYS A 1 77 ? -7.016 52.814 73.951 1.00 60.81 246 CYS A CA 1
ATOM 542 C C . CYS A 1 77 ? -6.964 53.479 72.580 1.00 64.45 246 CYS A C 1
ATOM 543 O O . CYS A 1 77 ? -7.966 53.596 71.871 1.00 69.32 246 CYS A O 1
ATOM 546 N N . SER A 1 78 ? -5.762 53.905 72.217 1.00 61.13 247 SER A N 1
ATOM 547 C CA . SER A 1 78 ? -5.513 54.473 70.912 1.00 60.36 247 SER A CA 1
ATOM 548 C C . SER A 1 78 ? -4.221 53.872 70.390 1.00 55.60 247 SER A C 1
ATOM 549 O O . SER A 1 78 ? -3.210 53.858 71.088 1.00 52.65 247 SER A O 1
ATOM 552 N N . PHE A 1 79 ? -4.271 53.335 69.176 1.00 51.19 248 PHE A N 1
ATOM 553 C CA . PHE A 1 79 ? -3.078 52.839 68.518 1.00 52.00 248 PHE A CA 1
ATOM 554 C C . PHE A 1 79 ? -3.008 53.485 67.145 1.00 61.15 248 PHE A C 1
ATOM 555 O O . PHE A 1 79 ? -2.929 52.784 66.136 1.00 61.07 248 PHE A O 1
ATOM 563 N N . LYS A 1 80 ? -3.067 54.810 67.085 1.00 59.38 249 LYS A N 1
ATOM 564 C CA . LYS A 1 80 ? -2.890 55.483 65.798 1.00 56.40 249 LYS A CA 1
ATOM 565 C C . LYS A 1 80 ? -1.439 55.396 65.326 1.00 48.58 249 LYS A C 1
ATOM 566 O O . LYS A 1 80 ? -0.514 55.779 66.038 1.00 54.73 249 LYS A O 1
ATOM 572 N N . ASN A 1 81 ? -1.252 54.874 64.117 1.00 37.80 250 ASN A N 1
ATOM 573 C CA . ASN A 1 81 ? 0.073 54.724 63.534 1.00 46.56 250 ASN A CA 1
ATOM 574 C C . ASN A 1 81 ? 0.973 53.849 64.380 1.00 51.33 250 ASN A C 1
ATOM 575 O O . ASN A 1 81 ? 2.197 53.980 64.354 1.00 58.11 250 ASN A O 1
ATOM 580 N N . SER A 1 82 ? 0.362 52.947 65.135 1.00 44.71 251 SER A N 1
ATOM 581 C CA . SER A 1 82 ? 1.147 51.982 65.885 1.00 55.67 251 SER A CA 1
ATOM 582 C C . SER A 1 82 ? 1.601 50.873 64.955 1.00 48.21 251 SER A C 1
ATOM 583 O O . SER A 1 82 ? 1.089 50.736 63.841 1.00 51.55 251 SER A O 1
ATOM 586 N N . ILE A 1 83 ? 2.567 50.087 65.414 1.00 44.50 252 ILE A N 1
ATOM 587 C CA . ILE A 1 83 ? 3.005 48.903 64.690 1.00 49.96 252 ILE A CA 1
ATOM 588 C C . ILE A 1 83 ? 2.716 47.680 65.555 1.00 55.72 252 ILE A C 1
ATOM 589 O O . ILE A 1 83 ? 3.398 47.447 66.561 1.00 46.89 252 ILE A O 1
ATOM 594 N N . LEU A 1 84 ? 1.704 46.902 65.167 1.00 43.03 253 LEU A N 1
ATOM 595 C CA . LEU A 1 84 ? 1.250 45.790 65.997 1.00 32.81 253 LEU A CA 1
ATOM 596 C C . LEU A 1 84 ? 1.708 44.420 65.511 1.00 42.51 253 LEU A C 1
ATOM 597 O O . LEU A 1 84 ? 1.293 43.400 66.069 1.00 40.71 253 LEU A O 1
ATOM 602 N N . ASN A 1 85 ? 2.580 44.406 64.500 1.00 34.93 254 ASN A N 1
ATOM 603 C CA . ASN A 1 85 ? 3.004 43.174 63.838 1.00 36.63 254 ASN A CA 1
ATOM 604 C C . ASN A 1 85 ? 3.464 42.092 64.802 1.00 41.58 254 ASN A C 1
ATOM 605 O O . ASN A 1 85 ? 4.434 42.280 65.538 1.00 42.89 254 ASN A O 1
ATOM 610 N N . GLU A 1 86 ? 2.784 40.954 64.776 1.00 31.52 255 GLU A N 1
ATOM 611 C CA . GLU A 1 86 ? 3.205 39.794 65.548 1.00 35.44 255 GLU A CA 1
ATOM 612 C C . GLU A 1 86 ? 3.021 39.958 67.068 1.00 36.76 255 GLU A C 1
ATOM 613 O O . GLU A 1 86 ? 3.572 39.187 67.858 1.00 40.64 255 GLU A O 1
ATOM 619 N N . CYS A 1 87 ? 2.226 40.949 67.459 1.00 33.84 256 CYS A N 1
ATOM 620 C CA . CYS A 1 87 ? 1.796 41.083 68.846 1.00 39.04 256 CYS A CA 1
ATOM 621 C C . CYS A 1 87 ? 0.786 40.006 69.207 1.00 44.91 256 CYS A C 1
ATOM 622 O O . CYS A 1 87 ? -0.074 39.652 68.407 1.00 44.98 256 CYS A O 1
ATOM 625 N N . ASN A 1 88 ? 0.867 39.524 70.438 1.00 43.43 257 ASN A N 1
ATOM 626 C CA . ASN A 1 88 ? -0.136 38.629 70.990 1.00 42.51 257 ASN A CA 1
ATOM 627 C C . ASN A 1 88 ? -1.216 39.425 71.730 1.00 41.74 257 ASN A C 1
ATOM 628 O O . ASN A 1 88 ? -0.940 40.051 72.751 1.00 46.56 257 ASN A O 1
ATOM 633 N N . PHE A 1 89 ? -2.435 39.415 71.199 1.00 37.02 258 PHE A N 1
ATOM 634 C CA . PHE A 1 89 ? -3.591 40.012 71.857 1.00 33.88 258 PHE A CA 1
ATOM 635 C C . PHE A 1 89 ? -4.629 38.963 72.279 1.00 29.01 258 PHE A C 1
ATOM 636 O O . PHE A 1 89 ? -5.797 39.275 72.489 1.00 36.92 258 PHE A O 1
ATOM 644 N N . CYS A 1 90 ? -4.205 37.713 72.432 1.00 42.33 259 CYS A N 1
ATOM 645 C CA . CYS A 1 90 ? -5.177 36.666 72.715 1.00 38.56 259 CYS A CA 1
ATOM 646 C C . CYS A 1 90 ? -5.898 36.910 74.031 1.00 44.39 259 CYS A C 1
ATOM 647 O O . CYS A 1 90 ? -5.282 37.062 75.083 1.00 43.86 259 CYS A O 1
ATOM 650 N N . TYR A 1 91 ? -7.222 36.944 73.946 1.00 36.97 260 TYR A N 1
ATOM 651 C CA . TYR A 1 91 ? -8.093 37.074 75.103 1.00 46.24 260 TYR A CA 1
ATOM 652 C C . TYR A 1 91 ? -7.987 38.485 75.657 1.00 46.26 260 TYR A C 1
ATOM 653 O O . TYR A 1 91 ? -8.488 38.785 76.735 1.00 40.98 260 TYR A O 1
ATOM 662 N N . ALA A 1 92 ? -7.339 39.348 74.887 1.00 41.53 261 ALA A N 1
ATOM 663 C CA . ALA A 1 92 ? -7.150 40.736 75.268 1.00 41.10 261 ALA A CA 1
ATOM 664 C C . ALA A 1 92 ? -8.452 41.492 75.122 1.00 39.28 261 ALA A C 1
ATOM 665 O O . ALA A 1 92 ? -9.299 41.127 74.314 1.00 40.36 261 ALA A O 1
ATOM 667 N N . ASN A 1 93 ? -8.618 42.546 75.907 1.00 41.91 262 ASN A N 1
ATOM 668 C CA . ASN A 1 93 ? -9.826 43.357 75.801 1.00 37.21 262 ASN A CA 1
ATOM 669 C C . ASN A 1 93 ? -9.535 44.661 75.057 1.00 43.49 262 ASN A C 1
ATOM 670 O O . ASN A 1 93 ? -8.772 45.501 75.538 1.00 43.37 262 ASN A O 1
ATOM 675 N N . LEU A 1 94 ? -10.146 44.838 73.891 1.00 38.60 263 LEU A N 1
ATOM 676 C CA . LEU A 1 94 ? -9.831 45.994 73.060 1.00 38.05 263 LEU A CA 1
ATOM 677 C C . LEU A 1 94 ? -11.067 46.722 72.604 1.00 39.05 263 LEU A C 1
ATOM 678 O O . LEU A 1 94 ? -11.047 47.379 71.565 1.00 40.68 263 LEU A O 1
ATOM 683 N N . SER A 1 95 ? -12.150 46.598 73.368 1.00 37.17 264 SER A N 1
ATOM 684 C CA . SER A 1 95 ? -13.388 47.287 73.035 1.00 40.63 264 SER A CA 1
ATOM 685 C C . SER A 1 95 ? -13.148 48.781 72.815 1.00 42.47 264 SER A C 1
ATOM 686 O O . SER A 1 95 ? -12.356 49.409 73.522 1.00 44.15 264 SER A O 1
ATOM 689 N N . ASN A 1 96 ? -13.822 49.327 71.808 1.00 46.49 265 ASN A N 1
ATOM 690 C CA . ASN A 1 96 ? -13.769 50.752 71.473 1.00 46.52 265 ASN A CA 1
ATOM 691 C C . ASN A 1 96 ? -12.414 51.312 71.051 1.00 51.43 265 ASN A C 1
ATOM 692 O O . ASN A 1 96 ? -12.277 52.518 70.859 1.00 56.98 265 ASN A O 1
ATOM 697 N N . CYS A 1 97 ? -11.420 50.448 70.891 1.00 44.64 266 CYS A N 1
ATOM 698 C CA . CYS A 1 97 ? -10.100 50.912 70.509 1.00 40.64 266 CYS A CA 1
ATOM 699 C C . CYS A 1 97 ? -10.084 51.501 69.093 1.00 46.45 266 CYS A C 1
ATOM 700 O O . CYS A 1 97 ? -10.910 51.155 68.250 1.00 41.05 266 CYS A O 1
ATOM 703 N N . ILE A 1 98 ? -9.148 52.411 68.854 1.00 49.95 267 ILE A N 1
ATOM 704 C CA . ILE A 1 98 ? -8.949 52.969 67.530 1.00 54.76 267 ILE A CA 1
ATOM 705 C C . ILE A 1 98 ? -7.659 52.381 67.027 1.00 52.91 267 ILE A C 1
ATOM 706 O O . ILE A 1 98 ? -6.579 52.770 67.468 1.00 54.37 267 ILE A O 1
ATOM 711 N N . ILE A 1 99 ? -7.765 51.413 66.125 1.00 43.03 268 ILE A N 1
ATOM 712 C CA . ILE A 1 99 ? -6.574 50.761 65.614 1.00 40.70 268 ILE A CA 1
ATOM 713 C C . ILE A 1 99 ? -6.283 51.213 64.182 1.00 45.81 268 ILE A C 1
ATOM 714 O O . ILE A 1 99 ? -6.974 50.821 63.236 1.00 43.80 268 ILE A O 1
ATOM 719 N N . ARG A 1 100 ? -5.263 52.051 64.041 1.00 38.31 269 ARG A N 1
ATOM 720 C CA . ARG A 1 100 ? -4.782 52.478 62.731 1.00 45.58 269 ARG A CA 1
ATOM 721 C C . ARG A 1 100 ? -3.340 52.039 62.666 1.00 44.51 269 ARG A C 1
ATOM 722 O O . ARG A 1 100 ? -2.418 52.826 62.850 1.00 42.47 269 ARG A O 1
ATOM 730 N N . ALA A 1 101 ? -3.145 50.754 62.428 1.00 38.92 270 ALA A N 1
ATOM 731 C CA . ALA A 1 101 ? -1.833 50.183 62.613 1.00 37.62 270 ALA A CA 1
ATOM 732 C C . ALA A 1 101 ? -1.459 49.227 61.499 1.00 40.53 270 ALA A C 1
ATOM 733 O O . ALA A 1 101 ? -2.306 48.795 60.721 1.00 45.93 270 ALA A O 1
ATOM 735 N N . LEU A 1 102 ? -0.176 48.911 61.433 1.00 36.29 271 LEU A N 1
ATOM 736 C CA . LEU A 1 102 ? 0.279 47.751 60.708 1.00 37.91 271 LEU A CA 1
ATOM 737 C C . LEU A 1 102 ? -0.033 46.569 61.623 1.00 44.60 271 LEU A C 1
ATOM 738 O O . LEU A 1 102 ? 0.407 46.535 62.782 1.00 42.64 271 LEU A O 1
ATOM 743 N N . PHE A 1 103 ? -0.809 45.609 61.132 1.00 36.80 272 PHE A N 1
ATOM 744 C CA . PHE A 1 103 ? -1.177 44.475 61.977 1.00 37.12 272 PHE A CA 1
ATOM 745 C C . PHE A 1 103 ? -0.853 43.106 61.379 1.00 40.19 272 PHE A C 1
ATOM 746 O O . PHE A 1 103 ? -1.635 42.164 61.485 1.00 33.86 272 PHE A O 1
ATOM 754 N N . GLU A 1 104 ? 0.335 43.010 60.788 1.00 35.54 273 GLU A N 1
ATOM 755 C CA . GLU A 1 104 ? 0.825 41.780 60.172 1.00 39.00 273 GLU A CA 1
ATOM 756 C C . GLU A 1 104 ? 0.936 40.635 61.175 1.00 40.55 273 GLU A C 1
ATOM 757 O O . GLU A 1 104 ? 1.782 40.664 62.070 1.00 38.76 273 GLU A O 1
ATOM 763 N N . ASN A 1 105 ? 0.110 39.608 61.008 1.00 30.59 274 ASN A N 1
ATOM 764 C CA . ASN A 1 105 ? 0.202 38.451 61.883 1.00 36.14 274 ASN A CA 1
ATOM 765 C C . ASN A 1 105 ? -0.064 38.785 63.353 1.00 30.33 274 ASN A C 1
ATOM 766 O O . ASN A 1 105 ? 0.386 38.073 64.237 1.00 39.41 274 ASN A O 1
ATOM 771 N N . SER A 1 106 ? -0.794 39.861 63.601 1.00 28.00 275 SER A N 1
ATOM 772 C CA . SER A 1 106 ? -1.236 40.192 64.950 1.00 34.25 275 SER A CA 1
ATOM 773 C C . SER A 1 106 ? -2.304 39.198 65.399 1.00 38.73 275 SER A C 1
ATOM 774 O O . SER A 1 106 ? -3.232 38.904 64.655 1.00 40.38 275 SER A O 1
ATOM 777 N N . ASN A 1 107 ? -2.198 38.697 66.623 1.00 34.96 276 ASN A N 1
ATOM 778 C CA . ASN A 1 107 ? -3.101 37.636 67.058 1.00 30.14 276 ASN A CA 1
ATOM 779 C C . ASN A 1 107 ? -4.204 38.123 67.985 1.00 38.66 276 ASN A C 1
ATOM 780 O O . ASN A 1 107 ? -3.982 38.247 69.199 1.00 40.81 276 ASN A O 1
ATOM 785 N N . PHE A 1 108 ? -5.386 38.383 67.415 1.00 33.47 277 PHE A N 1
ATOM 786 C CA . PHE A 1 108 ? -6.564 38.805 68.182 1.00 29.10 277 PHE A CA 1
ATOM 787 C C . PHE A 1 108 ? -7.497 37.641 68.518 1.00 28.31 277 PHE A C 1
ATOM 788 O O . PHE A 1 108 ? -8.675 37.848 68.787 1.00 29.78 277 PHE A O 1
ATOM 796 N N . SER A 1 109 ? -6.963 36.424 68.519 1.00 30.44 278 SER A N 1
ATOM 797 C CA . SER A 1 109 ? -7.737 35.255 68.941 1.00 30.34 278 SER A CA 1
ATOM 798 C C . SER A 1 109 ? -8.533 35.526 70.212 1.00 34.03 278 SER A C 1
ATOM 799 O O . SER A 1 109 ? -7.973 35.947 71.219 1.00 35.66 278 SER A O 1
ATOM 802 N N . ASN A 1 110 ? -9.846 35.296 70.151 1.00 30.54 279 ASN A N 1
ATOM 803 C CA . ASN A 1 110 ? -10.696 35.380 71.340 1.00 36.37 279 ASN A CA 1
ATOM 804 C C . ASN A 1 110 ? -10.704 36.737 72.020 1.00 38.00 279 ASN A C 1
ATOM 805 O O . ASN A 1 110 ? -11.090 36.827 73.181 1.00 38.10 279 ASN A O 1
ATOM 810 N N . SER A 1 111 ? -10.253 37.776 71.328 1.00 34.39 280 SER A N 1
ATOM 811 C CA . SER A 1 111 ? -10.206 39.106 71.919 1.00 38.70 280 SER A CA 1
ATOM 812 C C . SER A 1 111 ? -11.596 39.738 71.882 1.00 38.11 280 SER A C 1
ATOM 813 O O . SER A 1 111 ? -12.458 39.321 71.124 1.00 36.69 280 SER A O 1
ATOM 816 N N . ASN A 1 112 ? -11.822 40.731 72.727 1.00 37.61 281 ASN A N 1
ATOM 817 C CA . ASN A 1 112 ? -13.054 41.497 72.657 1.00 31.02 281 ASN A CA 1
ATOM 818 C C . ASN A 1 112 ? -12.738 42.725 71.830 1.00 41.72 281 ASN A C 1
ATOM 819 O O . ASN A 1 112 ? -11.838 43.491 72.179 1.00 41.58 281 ASN A O 1
ATOM 824 N N . LEU A 1 113 ? -13.440 42.889 70.713 1.00 34.99 282 LEU A N 1
ATOM 825 C CA . LEU A 1 113 ? -13.163 43.987 69.799 1.00 38.10 282 LEU A CA 1
ATOM 826 C C . LEU A 1 113 ? -14.441 44.741 69.489 1.00 37.19 282 LEU A C 1
ATOM 827 O O . LEU A 1 113 ? -14.546 45.376 68.444 1.00 36.92 282 LEU A O 1
ATOM 832 N N . LYS A 1 114 ? -15.414 44.667 70.394 1.00 34.28 283 LYS A N 1
ATOM 833 C CA . LYS A 1 114 ? -16.695 45.309 70.164 1.00 39.87 283 LYS A CA 1
ATOM 834 C C . LYS A 1 114 ? -16.510 46.808 69.988 1.00 36.88 283 LYS A C 1
ATOM 835 O O . LYS A 1 114 ? -15.789 47.448 70.755 1.00 38.78 283 LYS A O 1
ATOM 841 N N . ASN A 1 115 ? -17.146 47.348 68.953 1.00 40.78 284 ASN A N 1
ATOM 842 C CA . ASN A 1 115 ? -17.103 48.779 68.667 1.00 48.18 284 ASN A CA 1
ATOM 843 C C . ASN A 1 115 ? -15.703 49.328 68.373 1.00 47.26 284 ASN A C 1
ATOM 844 O O . ASN A 1 115 ? -15.506 50.541 68.338 1.00 53.21 284 ASN A O 1
ATOM 849 N N . ALA A 1 116 ? -14.734 48.442 68.166 1.00 39.39 285 ALA A N 1
ATOM 850 C CA . ALA A 1 116 ? -13.397 48.879 67.766 1.00 38.29 285 ALA A CA 1
ATOM 851 C C . ALA A 1 116 ? -13.407 49.330 66.306 1.00 36.17 285 ALA A C 1
ATOM 852 O O . ALA A 1 116 ? -14.347 49.053 65.578 1.00 38.72 285 ALA A O 1
ATOM 854 N N . SER A 1 117 ? -12.366 50.038 65.887 1.00 46.08 286 SER A N 1
ATOM 855 C CA . SER A 1 117 ? -12.264 50.462 64.494 1.00 51.60 286 SER A CA 1
ATOM 856 C C . SER A 1 117 ? -10.867 50.205 63.951 1.00 44.48 286 SER A C 1
ATOM 857 O O . SER A 1 117 ? -9.875 50.588 64.573 1.00 40.90 286 SER A O 1
ATOM 860 N N . PHE A 1 118 ? -10.793 49.554 62.792 1.00 45.68 287 PHE A N 1
ATOM 861 C CA . PHE A 1 118 ? -9.501 49.278 62.173 1.00 43.53 287 PHE A CA 1
ATOM 862 C C . PHE A 1 118 ? -9.211 50.222 61.001 1.00 37.84 287 PHE A C 1
ATOM 863 O O . PHE A 1 118 ? -8.232 50.027 60.294 1.00 33.09 287 PHE A O 1
ATOM 871 N N . LYS A 1 119 ? -10.066 51.221 60.788 1.00 32.42 288 LYS A N 1
ATOM 872 C CA . LYS A 1 119 ? -9.855 52.180 59.705 1.00 36.29 288 LYS A CA 1
ATOM 873 C C . LYS A 1 119 ? -8.389 52.569 59.586 1.00 39.13 288 LYS A C 1
ATOM 874 O O . LYS A 1 119 ? -7.785 53.020 60.556 1.00 36.72 288 LYS A O 1
ATOM 880 N N . GLY A 1 120 ? -7.810 52.382 58.405 1.00 30.70 289 GLY A N 1
ATOM 881 C CA . GLY A 1 120 ? -6.467 52.856 58.154 1.00 29.22 289 GLY A CA 1
ATOM 882 C C . GLY A 1 120 ? -5.407 51.821 58.424 1.00 35.35 289 GLY A C 1
ATOM 883 O O . GLY A 1 120 ? -4.235 52.040 58.152 1.00 35.82 289 GLY A O 1
ATOM 884 N N . SER A 1 121 ? -5.800 50.674 58.955 1.00 34.88 290 SER A N 1
ATOM 885 C CA . SER A 1 121 ? -4.801 49.637 59.188 1.00 37.20 290 SER A CA 1
ATOM 886 C C . SER A 1 121 ? -4.437 48.960 57.866 1.00 31.36 290 SER A C 1
ATOM 887 O O . SER A 1 121 ? -5.051 49.222 56.832 1.00 30.64 290 SER A O 1
ATOM 890 N N . SER A 1 122 ? -3.443 48.093 57.906 1.00 30.31 291 SER A N 1
ATOM 891 C CA . SER A 1 122 ? -3.073 47.323 56.743 1.00 34.15 291 SER A CA 1
ATOM 892 C C . SER A 1 122 ? -2.086 46.241 57.138 1.00 37.70 291 SER A C 1
ATOM 893 O O . SER A 1 122 ? -1.447 46.314 58.199 1.00 35.77 291 SER A O 1
ATOM 896 N N . TYR A 1 123 ? -1.985 45.227 56.286 1.00 33.59 292 TYR A N 1
ATOM 897 C CA . TYR A 1 123 ? -0.900 44.259 56.348 1.00 30.20 292 TYR A CA 1
ATOM 898 C C . TYR A 1 123 ? -0.386 44.031 54.925 1.00 33.25 292 TYR A C 1
ATOM 899 O O . TYR A 1 123 ? -1.021 44.428 53.955 1.00 32.15 292 TYR A O 1
ATOM 908 N N . ILE A 1 124 ? 0.752 43.373 54.804 1.00 35.55 293 ILE A N 1
ATOM 909 C CA . ILE A 1 124 ? 1.368 43.186 53.508 1.00 37.18 293 ILE A CA 1
ATOM 910 C C . ILE A 1 124 ? 1.077 41.793 52.940 1.00 38.04 293 ILE A C 1
ATOM 911 O O . ILE A 1 124 ? 0.676 41.654 51.783 1.00 33.16 293 ILE A O 1
ATOM 916 N N . GLN A 1 125 ? 1.267 40.768 53.760 1.00 30.42 294 GLN A N 1
ATOM 917 C CA . GLN A 1 125 ? 1.118 39.401 53.287 1.00 33.78 294 GLN A CA 1
ATOM 918 C C . GLN A 1 125 ? 0.305 38.501 54.223 1.00 36.68 294 GLN A C 1
ATOM 919 O O . GLN A 1 125 ? -0.548 37.749 53.770 1.00 33.58 294 GLN A O 1
ATOM 925 N N . TYR A 1 126 ? 0.584 38.582 55.521 1.00 32.71 295 TYR A N 1
ATOM 926 C CA . TYR A 1 126 ? -0.072 37.734 56.511 1.00 34.17 295 TYR A CA 1
ATOM 927 C C . TYR A 1 126 ? -1.105 38.521 57.343 1.00 33.30 295 TYR A C 1
ATOM 928 O O . TYR A 1 126 ? -0.748 39.420 58.096 1.00 31.97 295 TYR A O 1
ATOM 937 N N . PRO A 1 127 ? -2.399 38.193 57.195 1.00 28.73 296 PRO A N 1
ATOM 938 C CA . PRO A 1 127 ? -3.411 38.994 57.888 1.00 29.05 296 PRO A CA 1
ATOM 939 C C . PRO A 1 127 ? -3.380 38.772 59.396 1.00 29.62 296 PRO A C 1
ATOM 940 O O . PRO A 1 127 ? -2.761 37.821 59.879 1.00 29.98 296 PRO A O 1
ATOM 944 N N . PRO A 1 128 ? -4.040 39.658 60.135 1.00 28.07 297 PRO A N 1
ATOM 945 C CA . PRO A 1 128 ? -4.281 39.427 61.561 1.00 39.75 297 PRO A CA 1
ATOM 946 C C . PRO A 1 128 ? -5.240 38.248 61.753 1.00 38.29 297 PRO A C 1
ATOM 947 O O . PRO A 1 128 ? -6.015 37.900 60.863 1.00 31.60 297 PRO A O 1
ATOM 951 N N . ILE A 1 129 ? -5.169 37.634 62.922 1.00 29.55 298 ILE A N 1
ATOM 952 C CA . ILE A 1 129 ? -5.948 36.438 63.235 1.00 27.23 298 ILE A CA 1
ATOM 953 C C . ILE A 1 129 ? -7.116 36.884 64.090 1.00 29.52 298 ILE A C 1
ATOM 954 O O . ILE A 1 129 ? -6.896 37.491 65.132 1.00 32.78 298 ILE A O 1
ATOM 959 N N . LEU A 1 130 ? -8.347 36.618 63.653 1.00 27.17 299 LEU A N 1
ATOM 960 C CA . LEU A 1 130 ? -9.529 37.071 64.385 1.00 26.86 299 LEU A CA 1
ATOM 961 C C . LEU A 1 130 ? -10.374 35.906 64.892 1.00 29.07 299 LEU A C 1
ATOM 962 O O . LEU A 1 130 ? -11.534 36.087 65.279 1.00 32.38 299 LEU A O 1
ATOM 967 N N . ASN A 1 131 ? -9.794 34.710 64.912 1.00 27.10 300 ASN A N 1
ATOM 968 C CA . ASN A 1 131 ? -10.549 33.524 65.315 1.00 27.62 300 ASN A CA 1
ATOM 969 C C . ASN A 1 131 ? -11.195 33.665 66.704 1.00 26.29 300 ASN A C 1
ATOM 970 O O . ASN A 1 131 ? -10.507 33.805 67.708 1.00 29.80 300 ASN A O 1
ATOM 975 N N . GLU A 1 132 ? -12.521 33.624 66.716 1.00 31.67 301 GLU A N 1
ATOM 976 C CA . GLU A 1 132 ? -13.346 33.748 67.916 1.00 35.06 301 GLU A CA 1
ATOM 977 C C . GLU A 1 132 ? -13.267 35.121 68.570 1.00 32.65 301 GLU A C 1
ATOM 978 O O . GLU A 1 132 ? -13.695 35.285 69.700 1.00 33.42 301 GLU A O 1
ATOM 984 N N . ALA A 1 133 ? -12.711 36.099 67.859 1.00 29.95 302 ALA A N 1
ATOM 985 C CA . ALA A 1 133 ? -12.731 37.486 68.320 1.00 30.99 302 ALA A CA 1
ATOM 986 C C . ALA A 1 133 ? -14.130 38.023 68.120 1.00 35.72 302 ALA A C 1
ATOM 987 O O . ALA A 1 133 ? -14.804 37.653 67.154 1.00 29.10 302 ALA A O 1
ATOM 989 N N . ASP A 1 134 ? -14.567 38.885 69.038 1.00 35.51 303 ASP A N 1
ATOM 990 C CA . ASP A 1 134 ? -15.895 39.485 68.970 1.00 32.15 303 ASP A CA 1
ATOM 991 C C . ASP A 1 134 ? -15.787 40.855 68.297 1.00 34.34 303 ASP A C 1
ATOM 992 O O . ASP A 1 134 ? -15.189 41.779 68.852 1.00 39.22 303 ASP A O 1
ATOM 997 N N . LEU A 1 135 ? -16.358 40.974 67.100 1.00 34.79 304 LEU A N 1
ATOM 998 C CA . LEU A 1 135 ? -16.243 42.178 66.276 1.00 35.01 304 LEU A CA 1
ATOM 999 C C . LEU A 1 135 ? -17.578 42.896 66.144 1.00 38.46 304 LEU A C 1
ATOM 1000 O O . LEU A 1 135 ? -17.746 43.738 65.263 1.00 36.00 304 LEU A O 1
ATOM 1005 N N . THR A 1 136 ? -18.536 42.537 66.992 1.00 33.58 305 THR A N 1
ATOM 1006 C CA . THR A 1 136 ? -19.847 43.181 66.995 1.00 40.13 305 THR A CA 1
ATOM 1007 C C . THR A 1 136 ? -19.699 44.700 67.081 1.00 35.29 305 THR A C 1
ATOM 1008 O O . THR A 1 136 ? -18.982 45.203 67.937 1.00 35.79 305 THR A O 1
ATOM 1012 N N . GLY A 1 137 ? -20.367 45.414 66.180 1.00 33.45 306 GLY A N 1
ATOM 1013 C CA . GLY A 1 137 ? -20.261 46.859 66.089 1.00 37.72 306 GLY A CA 1
ATOM 1014 C C . GLY A 1 137 ? -18.919 47.400 65.615 1.00 43.55 306 GLY A C 1
ATOM 1015 O O . GLY A 1 137 ? -18.734 48.613 65.521 1.00 44.19 306 GLY A O 1
ATOM 1016 N N . ALA A 1 138 ? -17.968 46.519 65.329 1.00 37.40 307 ALA A N 1
ATOM 1017 C CA . ALA A 1 138 ? -16.638 46.980 64.974 1.00 35.27 307 ALA A CA 1
ATOM 1018 C C . ALA A 1 138 ? -16.596 47.447 63.526 1.00 39.09 307 ALA A C 1
ATOM 1019 O O . ALA A 1 138 ? -17.363 46.982 62.685 1.00 37.62 307 ALA A O 1
ATOM 1021 N N . ILE A 1 139 ? -15.694 48.373 63.241 1.00 34.94 308 ILE A N 1
ATOM 1022 C CA . ILE A 1 139 ? -15.472 48.779 61.865 1.00 38.49 308 ILE A CA 1
ATOM 1023 C C . ILE A 1 139 ? -14.246 48.054 61.346 1.00 34.60 308 ILE A C 1
ATOM 1024 O O . ILE A 1 139 ? -13.159 48.162 61.916 1.00 32.56 308 ILE A O 1
ATOM 1029 N N . ILE A 1 140 ? -14.449 47.278 60.285 1.00 33.50 309 ILE A N 1
ATOM 1030 C CA . ILE A 1 140 ? -13.362 46.533 59.667 1.00 36.98 309 ILE A CA 1
ATOM 1031 C C . ILE A 1 140 ? -13.042 47.128 58.283 1.00 34.60 309 ILE A C 1
ATOM 1032 O O . ILE A 1 140 ? -13.705 48.071 57.823 1.00 29.58 309 ILE A O 1
ATOM 1037 N N . ILE A 1 141 ? -12.018 46.581 57.639 1.00 35.29 310 ILE A N 1
ATOM 1038 C CA . ILE A 1 141 ? -11.561 47.062 56.336 1.00 37.45 310 ILE A CA 1
ATOM 1039 C C . ILE A 1 141 ? -11.308 45.891 55.386 1.00 36.03 310 ILE A C 1
ATOM 1040 O O . ILE A 1 141 ? -11.008 44.772 55.829 1.00 26.04 310 ILE A O 1
ATOM 1045 N N . PRO A 1 142 ? -11.413 46.149 54.071 1.00 34.19 311 PRO A N 1
ATOM 1046 C CA . PRO A 1 142 ? -11.128 45.119 53.065 1.00 31.09 311 PRO A CA 1
ATOM 1047 C C . PRO A 1 142 ? -9.747 44.495 53.250 1.00 29.83 311 PRO A C 1
ATOM 1048 O O . PRO A 1 142 ? -8.783 45.198 53.543 1.00 30.21 311 PRO A O 1
ATOM 1052 N N . GLY A 1 143 ? -9.665 43.175 53.099 1.00 24.94 312 GLY A N 1
ATOM 1053 C CA . GLY A 1 143 ? -8.410 42.459 53.254 1.00 18.71 312 GLY A CA 1
ATOM 1054 C C . GLY A 1 143 ? -8.345 41.677 54.561 1.00 28.61 312 GLY A C 1
ATOM 1055 O O . GLY A 1 143 ? -7.594 40.704 54.682 1.00 32.00 312 GLY A O 1
ATOM 1056 N N . MET A 1 144 ? -9.129 42.098 55.549 1.00 29.29 313 MET A N 1
ATOM 1057 C CA . MET A 1 144 ? -9.164 41.394 56.823 1.00 26.16 313 MET A CA 1
ATOM 1058 C C . MET A 1 144 ? -9.853 40.043 56.640 1.00 26.66 313 MET A C 1
ATOM 1059 O O . MET A 1 144 ? -10.885 39.929 55.965 1.00 32.51 313 MET A O 1
ATOM 1064 N N . VAL A 1 145 ? -9.237 39.019 57.205 1.00 25.13 314 VAL A N 1
ATOM 1065 C CA . VAL A 1 145 ? -9.725 37.659 57.101 1.00 22.56 314 VAL A CA 1
ATOM 1066 C C . VAL A 1 145 ? -10.609 37.351 58.313 1.00 26.42 314 VAL A C 1
ATOM 1067 O O . VAL A 1 145 ? -10.151 37.444 59.459 1.00 26.90 314 VAL A O 1
ATOM 1071 N N . LEU A 1 146 ? -11.865 36.972 58.061 1.00 27.14 315 LEU A N 1
ATOM 1072 C CA . LEU A 1 146 ? -12.855 36.841 59.136 1.00 24.24 315 LEU A CA 1
ATOM 1073 C C . LEU A 1 146 ? -13.119 35.411 59.596 1.00 30.91 315 LEU A C 1
ATOM 1074 O O . LEU A 1 146 ? -14.114 35.151 60.280 1.00 27.74 315 LEU A O 1
ATOM 1079 N N . SER A 1 147 ? -12.247 34.479 59.229 1.00 26.38 316 SER A N 1
ATOM 1080 C CA . SER A 1 147 ? -12.443 33.084 59.628 1.00 30.06 316 SER A CA 1
ATOM 1081 C C . SER A 1 147 ? -12.679 33.002 61.139 1.00 31.79 316 SER A C 1
ATOM 1082 O O . SER A 1 147 ? -11.830 33.434 61.921 1.00 31.62 316 SER A O 1
ATOM 1085 N N . GLY A 1 148 ? -13.837 32.483 61.545 1.00 27.76 317 GLY A N 1
ATOM 1086 C CA . GLY A 1 148 ? -14.107 32.250 62.953 1.00 29.02 317 GLY A CA 1
ATOM 1087 C C . GLY A 1 148 ? -14.451 33.474 63.782 1.00 32.92 317 GLY A C 1
ATOM 1088 O O . GLY A 1 148 ? -14.720 33.355 64.973 1.00 35.99 317 GLY A O 1
ATOM 1089 N N . ALA A 1 149 ? -14.447 34.648 63.161 1.00 31.19 318 ALA A N 1
ATOM 1090 C CA . ALA A 1 149 ? -14.816 35.888 63.851 1.00 32.96 318 ALA A CA 1
ATOM 1091 C C . ALA A 1 149 ? -16.308 35.956 64.145 1.00 32.82 318 ALA A C 1
ATOM 1092 O O . ALA A 1 149 ? -17.131 35.523 63.336 1.00 30.68 318 ALA A O 1
ATOM 1094 N N . ILE A 1 150 ? -16.654 36.495 65.312 1.00 31.52 319 ILE A N 1
ATOM 1095 C CA . ILE A 1 150 ? -18.055 36.730 65.664 1.00 32.11 319 ILE A CA 1
ATOM 1096 C C . ILE A 1 150 ? -18.438 38.129 65.194 1.00 31.28 319 ILE A C 1
ATOM 1097 O O . ILE A 1 150 ? -17.824 39.112 65.607 1.00 38.46 319 ILE A O 1
ATOM 1102 N N . LEU A 1 151 ? -19.424 38.223 64.310 1.00 30.37 320 LEU A N 1
ATOM 1103 C CA . LEU A 1 151 ? -19.757 39.512 63.726 1.00 32.37 320 LEU A CA 1
ATOM 1104 C C . LEU A 1 151 ? -20.954 40.165 64.401 1.00 39.22 320 LEU A C 1
ATOM 1105 O O . LEU A 1 151 ? -21.129 41.372 64.306 1.00 38.87 320 LEU A O 1
ATOM 1110 N N . GLY A 1 152 ? -21.773 39.361 65.072 1.00 42.17 321 GLY A N 1
ATOM 1111 C CA . GLY A 1 152 ? -23.026 39.839 65.628 1.00 39.23 321 GLY A CA 1
ATOM 1112 C C . GLY A 1 152 ? -24.099 39.735 64.566 1.00 51.33 321 GLY A C 1
ATOM 1113 O O . GLY A 1 152 ? -23.803 39.650 63.367 1.00 42.67 321 GLY A O 1
ATOM 1114 N N . ASP A 1 153 ? -25.351 39.726 65.000 1.00 51.89 322 ASP A N 1
ATOM 1115 C CA . ASP A 1 153 ? -26.466 39.692 64.068 1.00 54.90 322 ASP A CA 1
ATOM 1116 C C . ASP A 1 153 ? -26.718 41.090 63.519 1.00 50.21 322 ASP A C 1
ATOM 1117 O O . ASP A 1 153 ? -26.345 42.095 64.133 1.00 47.07 322 ASP A O 1
ATOM 1122 N N . VAL A 1 154 ? -27.340 41.150 62.353 1.00 44.84 323 VAL A N 1
ATOM 1123 C CA . VAL A 1 154 ? -27.600 42.424 61.711 1.00 51.89 323 VAL A CA 1
ATOM 1124 C C . VAL A 1 154 ? -28.558 43.277 62.534 1.00 57.65 323 VAL A C 1
ATOM 1125 O O . VAL A 1 154 ? -29.576 42.793 63.017 1.00 57.78 323 VAL A O 1
ATOM 1129 N N . LYS A 1 155 ? -28.214 44.547 62.708 1.00 62.77 324 LYS A N 1
ATOM 1130 C CA . LYS A 1 155 ? -29.116 45.504 63.334 1.00 72.12 324 LYS A CA 1
ATOM 1131 C C . LYS A 1 155 ? -29.771 46.340 62.242 1.00 80.49 324 LYS A C 1
ATOM 1132 O O . LYS A 1 155 ? -30.993 46.488 62.210 1.00 87.22 324 LYS A O 1
ATOM 1138 N N . GLU A 1 156 ? -28.948 46.882 61.347 1.00 81.11 325 GLU A N 1
ATOM 1139 C CA . GLU A 1 156 ? -29.441 47.584 60.165 1.00 81.58 325 GLU A CA 1
ATOM 1140 C C . GLU A 1 156 ? -29.045 46.812 58.906 1.00 73.58 325 GLU A C 1
ATOM 1141 O O . GLU A 1 156 ? -27.861 46.583 58.661 1.00 72.11 325 GLU A O 1
ATOM 1147 N N . LEU A 1 157 ? -30.034 46.408 58.113 1.00 69.40 326 LEU A N 1
ATOM 1148 C CA . LEU A 1 157 ? -29.774 45.616 56.912 1.00 70.02 326 LEU A CA 1
ATOM 1149 C C . LEU A 1 157 ? -28.837 46.309 55.919 1.00 69.87 326 LEU A C 1
ATOM 1150 O O . LEU A 1 157 ? -27.962 45.665 55.336 1.00 64.49 326 LEU A O 1
ATOM 1155 N N . PHE A 1 158 ? -29.027 47.615 55.734 1.00 67.66 327 PHE A N 1
ATOM 1156 C CA . PHE A 1 158 ? -28.250 48.384 54.762 1.00 67.64 327 PHE A CA 1
ATOM 1157 C C . PHE A 1 158 ? -27.672 49.669 55.351 1.00 67.89 327 PHE A C 1
ATOM 1158 O O . PHE A 1 158 ? -28.342 50.379 56.098 1.00 71.53 327 PHE A O 1
ATOM 1166 N N . SER A 1 159 ? -26.428 49.974 55.003 1.00 64.75 328 SER A N 1
ATOM 1167 C CA . SER A 1 159 ? -25.810 51.211 55.451 1.00 70.47 328 SER A CA 1
ATOM 1168 C C . SER A 1 159 ? -26.313 52.404 54.644 1.00 78.37 328 SER A C 1
ATOM 1169 O O . SER A 1 159 ? -26.733 52.262 53.493 1.00 75.85 328 SER A O 1
ATOM 1172 N N . GLU A 1 160 ? -26.264 53.581 55.260 1.00 79.19 329 GLU A N 1
ATOM 1173 C CA . GLU A 1 160 ? -26.653 54.816 54.595 1.00 78.40 329 GLU A CA 1
ATOM 1174 C C . GLU A 1 160 ? -25.434 55.713 54.395 1.00 74.90 329 GLU A C 1
ATOM 1175 O O . GLU A 1 160 ? -25.490 56.699 53.662 1.00 75.43 329 GLU A O 1
ATOM 1181 N N . LYS A 1 161 ? -24.335 55.354 55.053 1.00 74.98 330 LYS A N 1
ATOM 1182 C CA . LYS A 1 161 ? -23.043 55.999 54.837 1.00 78.97 330 LYS A CA 1
ATOM 1183 C C . LYS A 1 161 ? -22.447 55.483 53.529 1.00 84.93 330 LYS A C 1
ATOM 1184 O O . LYS A 1 161 ? -22.242 54.282 53.364 1.00 87.28 330 LYS A O 1
ATOM 1190 N N . SER A 1 162 ? -22.173 56.387 52.596 1.00 89.33 331 SER A N 1
ATOM 1191 C CA . SER A 1 162 ? -21.711 55.982 51.271 1.00 91.13 331 SER A CA 1
ATOM 1192 C C . SER A 1 162 ? -20.505 55.046 51.331 1.00 81.73 331 SER A C 1
ATOM 1193 O O . SER A 1 162 ? -20.411 54.094 50.557 1.00 81.64 331 SER A O 1
ATOM 1196 N N . ASN A 1 163 ? -19.596 55.312 52.264 1.00 67.90 332 ASN A N 1
ATOM 1197 C CA . ASN A 1 163 ? -18.330 54.591 52.319 1.00 53.30 332 ASN A CA 1
ATOM 1198 C C . ASN A 1 163 ? -18.303 53.381 53.241 1.00 35.94 332 ASN A C 1
ATOM 1199 O O . ASN A 1 163 ? -17.246 53.016 53.739 1.00 40.01 332 ASN A O 1
ATOM 1204 N N . THR A 1 164 ? -19.449 52.756 53.481 1.00 36.63 333 THR A N 1
ATOM 1205 C CA . THR A 1 164 ? -19.443 51.559 54.312 1.00 39.35 333 THR A CA 1
ATOM 1206 C C . THR A 1 164 ? -20.440 50.506 53.843 1.00 38.27 333 THR A C 1
ATOM 1207 O O . THR A 1 164 ? -21.489 50.816 53.290 1.00 39.80 333 THR A O 1
ATOM 1211 N N . ILE A 1 165 ? -20.082 49.248 54.058 1.00 37.88 334 ILE A N 1
ATOM 1212 C CA . ILE A 1 165 ? -20.962 48.144 53.732 1.00 31.66 334 ILE A CA 1
ATOM 1213 C C . ILE A 1 165 ? -21.134 47.266 54.953 1.00 40.04 334 ILE A C 1
ATOM 1214 O O . ILE A 1 165 ? -20.143 46.817 55.551 1.00 37.17 334 ILE A O 1
ATOM 1219 N N . ASN A 1 166 ? -22.394 47.043 55.325 1.00 39.65 335 ASN A N 1
ATOM 1220 C CA . ASN A 1 166 ? -22.746 46.183 56.446 1.00 48.07 335 ASN A CA 1
ATOM 1221 C C . ASN A 1 166 ? -22.456 44.699 56.201 1.00 43.79 335 ASN A C 1
ATOM 1222 O O . ASN A 1 166 ? -22.831 44.133 55.176 1.00 37.10 335 ASN A O 1
ATOM 1227 N N . LEU A 1 167 ? -21.777 44.076 57.154 1.00 43.20 336 LEU A N 1
ATOM 1228 C CA . LEU A 1 167 ? -21.624 42.633 57.145 1.00 36.84 336 LEU A CA 1
ATOM 1229 C C . LEU A 1 167 ? -21.996 42.142 58.532 1.00 31.21 336 LEU A C 1
ATOM 1230 O O . LEU A 1 167 ? -21.267 42.365 59.499 1.00 40.85 336 LEU A O 1
ATOM 1235 N N . GLY A 1 168 ? -23.134 41.472 58.635 1.00 43.66 337 GLY A N 1
ATOM 1236 C CA . GLY A 1 168 ? -23.612 41.061 59.940 1.00 49.39 337 GLY A CA 1
ATOM 1237 C C . GLY A 1 168 ? -23.737 42.283 60.828 1.00 41.49 337 GLY A C 1
ATOM 1238 O O . GLY A 1 168 ? -24.277 43.316 60.410 1.00 41.85 337 GLY A O 1
ATOM 1239 N N . GLY A 1 169 ? -23.223 42.181 62.047 1.00 40.43 338 GLY A N 1
ATOM 1240 C CA . GLY A 1 169 ? -23.288 43.293 62.978 1.00 42.90 338 GLY A CA 1
ATOM 1241 C C . GLY A 1 169 ? -22.052 44.171 62.953 1.00 37.95 338 GLY A C 1
ATOM 1242 O O . GLY A 1 169 ? -21.847 44.976 63.856 1.00 41.47 338 GLY A O 1
ATOM 1243 N N . CYS A 1 170 ? -21.206 44.008 61.936 1.00 37.74 339 CYS A N 1
ATOM 1244 C CA . CYS A 1 170 ? -20.043 44.883 61.796 1.00 35.00 339 CYS A CA 1
ATOM 1245 C C . CYS A 1 170 ? -20.088 45.693 60.490 1.00 32.01 339 CYS A C 1
ATOM 1246 O O . CYS A 1 170 ? -21.004 45.547 59.685 1.00 31.04 339 CYS A O 1
ATOM 1249 N N . TYR A 1 171 ? -19.088 46.543 60.281 1.00 30.28 340 TYR A N 1
ATOM 1250 C CA . TYR A 1 171 ? -19.151 47.488 59.182 1.00 35.54 340 TYR A CA 1
ATOM 1251 C C . TYR A 1 171 ? -17.835 47.492 58.429 1.00 32.61 340 TYR A C 1
ATOM 1252 O O . TYR A 1 171 ? -16.774 47.656 59.020 1.00 29.87 340 TYR A O 1
ATOM 1261 N N . ILE A 1 172 ? -17.913 47.317 57.119 1.00 34.53 341 ILE A N 1
ATOM 1262 C CA . ILE A 1 172 ? -16.722 47.376 56.292 1.00 35.25 341 ILE A CA 1
ATOM 1263 C C . ILE A 1 172 ? -16.587 48.786 55.744 1.00 35.08 341 ILE A C 1
ATOM 1264 O O . ILE A 1 172 ? -17.463 49.260 55.025 1.00 36.92 341 ILE A O 1
ATOM 1269 N N . ASP A 1 173 ? -15.482 49.441 56.074 1.00 33.91 342 ASP A N 1
ATOM 1270 C CA . ASP A 1 173 ? -15.284 50.821 55.674 1.00 40.65 342 ASP A CA 1
ATOM 1271 C C . ASP A 1 173 ? -14.480 50.962 54.384 1.00 40.33 342 ASP A C 1
ATOM 1272 O O . ASP A 1 173 ? -13.391 50.413 54.276 1.00 38.70 342 ASP A O 1
ATOM 1277 N N . LEU A 1 174 ? -15.006 51.728 53.429 1.00 41.19 343 LEU A N 1
ATOM 1278 C CA . LEU A 1 174 ? -14.337 51.934 52.147 1.00 42.72 343 LEU A CA 1
ATOM 1279 C C . LEU A 1 174 ? -13.736 53.336 51.968 1.00 47.59 343 LEU A C 1
ATOM 1280 O O . LEU A 1 174 ? -13.770 53.881 50.872 1.00 51.58 343 LEU A O 1
ATOM 1285 N N . SER A 1 175 ? -13.175 53.912 53.027 1.00 50.12 344 SER A N 1
ATOM 1286 C CA . SER A 1 175 ? -12.650 55.279 52.939 1.00 50.96 344 SER A CA 1
ATOM 1287 C C . SER A 1 175 ? -11.125 55.339 52.750 1.00 53.63 344 SER A C 1
ATOM 1288 O O . SER A 1 175 ? -10.542 56.414 52.590 1.00 55.38 344 SER A O 1
ATOM 1291 N N . ASP A 1 176 ? -10.481 54.180 52.748 1.00 51.41 345 ASP A N 1
ATOM 1292 C CA . ASP A 1 176 ? -9.038 54.123 52.601 1.00 50.24 345 ASP A CA 1
ATOM 1293 C C . ASP A 1 176 ? -8.655 53.121 51.506 1.00 50.87 345 ASP A C 1
ATOM 1294 O O . ASP A 1 176 ? -7.872 52.190 51.726 1.00 47.77 345 ASP A O 1
ATOM 1299 N N . ILE A 1 177 ? -9.208 53.313 50.319 1.00 46.65 346 ILE A N 1
ATOM 1300 C CA . ILE A 1 177 ? -8.994 52.351 49.251 1.00 50.53 346 ILE A CA 1
ATOM 1301 C C . ILE A 1 177 ? -8.484 53.018 47.980 1.00 51.75 346 ILE A C 1
ATOM 1302 O O . ILE A 1 177 ? -8.778 52.553 46.878 1.00 42.61 346 ILE A O 1
ATOM 1307 N N . GLN A 1 178 ? -7.727 54.104 48.141 1.00 54.81 347 GLN A N 1
ATOM 1308 C CA . GLN A 1 178 ? -7.148 54.833 47.011 1.00 54.48 347 GLN A CA 1
ATOM 1309 C C . GLN A 1 178 ? -8.229 55.348 46.066 1.00 52.68 347 GLN A C 1
ATOM 1310 O O . GLN A 1 178 ? -8.018 55.436 44.852 1.00 46.25 347 GLN A O 1
ATOM 1316 N N . GLU A 1 179 ? -9.385 55.682 46.636 1.00 51.76 348 GLU A N 1
ATOM 1317 C CA . GLU A 1 179 ? -10.539 56.148 45.866 1.00 64.12 348 GLU A CA 1
ATOM 1318 C C . GLU A 1 179 ? -10.771 55.343 44.582 1.00 61.20 348 GLU A C 1
ATOM 1319 O O . GLU A 1 179 ? -11.201 55.888 43.562 1.00 55.45 348 GLU A O 1
ATOM 1325 N N . ASN A 1 180 ? -10.493 54.043 44.647 1.00 52.78 349 ASN A N 1
ATOM 1326 C CA . ASN A 1 180 ? -10.660 53.154 43.503 1.00 43.80 349 ASN A CA 1
ATOM 1327 C C . ASN A 1 180 ? -11.197 51.793 43.930 1.00 37.19 349 ASN A C 1
ATOM 1328 O O . ASN A 1 180 ? -10.469 50.980 44.497 1.00 41.10 349 ASN A O 1
ATOM 1333 N N . ILE A 1 181 ? -12.468 51.547 43.647 1.00 32.67 350 ILE A N 1
ATOM 1334 C CA . ILE A 1 181 ? -13.125 50.333 44.108 1.00 39.94 350 ILE A CA 1
ATOM 1335 C C . ILE A 1 181 ? -12.439 49.082 43.547 1.00 38.62 350 ILE A C 1
ATOM 1336 O O . ILE A 1 181 ? -12.457 48.031 44.178 1.00 30.68 350 ILE A O 1
ATOM 1341 N N . LEU A 1 182 ? -11.809 49.210 42.380 1.00 32.72 351 LEU A N 1
ATOM 1342 C CA . LEU A 1 182 ? -11.117 48.081 41.755 1.00 33.21 351 LEU A CA 1
ATOM 1343 C C . LEU A 1 182 ? -9.988 47.534 42.619 1.00 28.32 351 LEU A C 1
ATOM 1344 O O . LEU A 1 182 ? -9.614 46.373 42.502 1.00 29.44 351 LEU A O 1
ATOM 1349 N N . SER A 1 183 ? -9.438 48.371 43.487 1.00 24.38 352 SER A N 1
ATOM 1350 C CA . SER A 1 183 ? -8.304 47.958 44.295 1.00 25.13 352 SER A CA 1
ATOM 1351 C C . SER A 1 183 ? -8.696 46.901 45.334 1.00 30.51 352 SER A C 1
ATOM 1352 O O . SER A 1 183 ? -7.827 46.257 45.911 1.00 27.25 352 SER A O 1
ATOM 1355 N N . VAL A 1 184 ? -9.995 46.738 45.584 1.00 25.85 353 VAL A N 1
ATOM 1356 C CA . VAL A 1 184 ? -10.455 45.792 46.600 1.00 26.89 353 VAL A CA 1
ATOM 1357 C C . VAL A 1 184 ? -11.089 44.530 46.014 1.00 20.58 353 VAL A C 1
ATOM 1358 O O . VAL A 1 184 ? -11.713 43.743 46.735 1.00 24.83 353 VAL A O 1
ATOM 1362 N N . LEU A 1 185 ? -10.911 44.321 44.713 1.00 25.72 354 LEU A N 1
ATOM 1363 C CA . LEU A 1 185 ? -11.571 43.206 44.027 1.00 26.03 354 LEU A CA 1
ATOM 1364 C C . LEU A 1 185 ? -10.592 42.235 43.359 1.00 26.90 354 LEU A C 1
ATOM 1365 O O . LEU A 1 185 ? -10.926 41.586 42.363 1.00 24.88 354 LEU A O 1
ATOM 1370 N N . ASP A 1 186 ? -9.391 42.128 43.904 1.00 21.58 355 ASP A N 1
ATOM 1371 C CA . ASP A 1 186 ? -8.368 41.319 43.262 1.00 25.02 355 ASP A CA 1
ATOM 1372 C C . ASP A 1 186 ? -7.753 40.377 44.279 1.00 22.98 355 ASP A C 1
ATOM 1373 O O . ASP A 1 186 ? -6.847 40.751 45.018 1.00 26.11 355 ASP A O 1
ATOM 1378 N N . ASN A 1 187 ? -8.263 39.151 44.296 1.00 21.00 356 ASN A N 1
ATOM 1379 C CA . ASN A 1 187 ? -7.788 38.098 45.183 1.00 18.82 356 ASN A CA 1
ATOM 1380 C C . ASN A 1 187 ? -6.404 37.554 44.830 1.00 24.57 356 ASN A C 1
ATOM 1381 O O . ASN A 1 187 ? -5.817 36.815 45.602 1.00 26.23 356 ASN A O 1
ATOM 1386 N N . TYR A 1 188 ? -5.911 37.875 43.642 1.00 24.47 357 TYR A N 1
ATOM 1387 C CA . TYR A 1 188 ? -4.717 37.211 43.116 1.00 21.74 357 TYR A CA 1
ATOM 1388 C C . TYR A 1 188 ? -3.459 38.016 43.341 1.00 23.80 357 TYR A C 1
ATOM 1389 O O . TYR A 1 188 ? -2.422 37.465 43.717 1.00 29.78 357 TYR A O 1
ATOM 1398 N N . THR A 1 189 ? -3.540 39.318 43.083 1.00 24.78 358 THR A N 1
ATOM 1399 C CA . THR A 1 189 ? -2.360 40.177 43.186 1.00 21.88 358 THR A CA 1
ATOM 1400 C C . THR A 1 189 ? -2.501 41.242 44.282 1.00 29.39 358 THR A C 1
ATOM 1401 O O . THR A 1 189 ? -1.509 41.876 44.652 1.00 27.92 358 THR A O 1
ATOM 1405 N N . LYS A 1 190 ? -3.722 41.421 44.802 1.00 26.82 359 LYS A N 1
ATOM 1406 C CA . LYS A 1 190 ? -3.976 42.379 45.899 1.00 30.85 359 LYS A CA 1
ATOM 1407 C C . LYS A 1 190 ? -4.829 41.760 47.008 1.00 25.45 359 LYS A C 1
ATOM 1408 O O . LYS A 1 190 ? -5.776 42.384 47.503 1.00 25.18 359 LYS A O 1
ATOM 1414 N N . SER A 1 191 ? -4.508 40.529 47.369 1.00 22.17 360 SER A N 1
ATOM 1415 C CA . SER A 1 191 ? -5.214 39.821 48.420 1.00 27.48 360 SER A CA 1
ATOM 1416 C C . SER A 1 191 ? -5.311 40.597 49.734 1.00 29.13 360 SER A C 1
ATOM 1417 O O . SER A 1 191 ? -6.351 40.567 50.392 1.00 22.49 360 SER A O 1
ATOM 1420 N N . ASN A 1 192 ? -4.228 41.268 50.123 1.00 28.43 361 ASN A N 1
ATOM 1421 C CA . ASN A 1 192 ? -4.203 42.010 51.390 1.00 30.77 361 ASN A CA 1
ATOM 1422 C C . ASN A 1 192 ? -5.155 43.214 51.423 1.00 29.68 361 ASN A C 1
ATOM 1423 O O . ASN A 1 192 ? -5.328 43.849 52.464 1.00 27.41 361 ASN A O 1
ATOM 1428 N N . LYS A 1 193 ? -5.789 43.500 50.290 1.00 24.41 362 LYS A N 1
ATOM 1429 C CA . LYS A 1 193 ? -6.679 44.644 50.163 1.00 27.95 362 LYS A CA 1
ATOM 1430 C C . LYS A 1 193 ? -8.092 44.206 49.713 1.00 29.73 362 LYS A C 1
ATOM 1431 O O . LYS A 1 193 ? -8.977 45.036 49.462 1.00 24.16 362 LYS A O 1
ATOM 1437 N N . SER A 1 194 ? -8.306 42.900 49.616 1.00 23.52 363 SER A N 1
ATOM 1438 C CA . SER A 1 194 ? -9.510 42.384 48.958 1.00 25.59 363 SER A CA 1
ATOM 1439 C C . SER A 1 194 ? -10.753 42.311 49.834 1.00 26.56 363 SER A C 1
ATOM 1440 O O . SER A 1 194 ? -10.779 41.601 50.840 1.00 32.62 363 SER A O 1
ATOM 1443 N N . ILE A 1 195 ? -11.807 42.997 49.421 1.00 26.28 364 ILE A N 1
ATOM 1444 C CA . ILE A 1 195 ? -13.048 42.928 50.177 1.00 24.71 364 ILE A CA 1
ATOM 1445 C C . ILE A 1 195 ? -13.765 41.597 49.894 1.00 30.98 364 ILE A C 1
ATOM 1446 O O . ILE A 1 195 ? -14.626 41.154 50.674 1.00 26.28 364 ILE A O 1
ATOM 1451 N N . LEU A 1 196 ? -13.423 40.972 48.768 1.00 28.12 365 LEU A N 1
ATOM 1452 C CA . LEU A 1 196 ? -14.025 39.688 48.394 1.00 26.16 365 LEU A CA 1
ATOM 1453 C C . LEU A 1 196 ? -13.522 38.611 49.348 1.00 31.41 365 LEU A C 1
ATOM 1454 O O . LEU A 1 196 ? -14.265 37.697 49.734 1.00 23.54 365 LEU A O 1
ATOM 1459 N N . LEU A 1 197 ? -12.251 38.734 49.726 1.00 25.16 366 LEU A N 1
ATOM 1460 C CA . LEU A 1 197 ? -11.648 37.859 50.728 1.00 26.27 366 LEU A CA 1
ATOM 1461 C C . LEU A 1 197 ? -12.352 38.045 52.073 1.00 31.24 366 LEU A C 1
ATOM 1462 O O . LEU A 1 197 ? -12.722 37.092 52.764 1.00 26.37 366 LEU A O 1
ATOM 1467 N N . THR A 1 198 ? -12.521 39.299 52.449 1.00 31.95 367 THR A N 1
ATOM 1468 C CA . THR A 1 198 ? -13.207 39.629 53.692 1.00 29.99 367 THR A CA 1
ATOM 1469 C C . THR A 1 198 ? -14.597 39.007 53.740 1.00 28.86 367 THR A C 1
ATOM 1470 O O . THR A 1 198 ? -14.956 38.319 54.702 1.00 26.22 367 THR A O 1
ATOM 1474 N N . MET A 1 199 ? -15.380 39.221 52.691 1.00 26.04 368 MET A N 1
ATOM 1475 C CA . MET A 1 199 ? -16.740 38.697 52.689 1.00 24.91 368 MET A CA 1
ATOM 1476 C C . MET A 1 199 ? -16.772 37.175 52.755 1.00 28.04 368 MET A C 1
ATOM 1477 O O . MET A 1 199 ? -17.504 36.582 53.574 1.00 27.42 368 MET A O 1
ATOM 1482 N N . ASN A 1 200 ? -15.983 36.538 51.896 1.00 23.40 369 ASN A N 1
ATOM 1483 C CA . ASN A 1 200 ? -16.037 35.080 51.786 1.00 23.38 369 ASN A CA 1
ATOM 1484 C C . ASN A 1 200 ? -15.324 34.300 52.889 1.00 29.59 369 ASN A C 1
ATOM 1485 O O . ASN A 1 200 ? -15.508 33.091 53.015 1.00 32.34 369 ASN A O 1
ATOM 1490 N N . THR A 1 201 ? -14.547 34.985 53.718 1.00 25.80 370 THR A N 1
ATOM 1491 C CA . THR A 1 201 ? -13.954 34.301 54.856 1.00 21.48 370 THR A CA 1
ATOM 1492 C C . THR A 1 201 ? -14.832 34.398 56.099 1.00 26.95 370 THR A C 1
ATOM 1493 O O . THR A 1 201 ? -14.507 33.831 57.143 1.00 28.22 370 THR A O 1
ATOM 1497 N N . SER A 1 202 ? -15.943 35.117 56.010 1.00 29.70 371 SER A N 1
ATOM 1498 C CA . SER A 1 202 ? -16.828 35.189 57.175 1.00 26.96 371 SER A CA 1
ATOM 1499 C C . SER A 1 202 ? -17.550 33.834 57.261 1.00 22.82 371 SER A C 1
ATOM 1500 O O . SER A 1 202 ? -17.644 33.127 56.264 1.00 25.61 371 SER A O 1
ATOM 1503 N N . ASP A 1 203 ? -18.012 33.447 58.445 1.00 26.40 372 ASP A N 1
ATOM 1504 C CA . ASP A 1 203 ? -18.595 32.110 58.645 1.00 28.68 372 ASP A CA 1
ATOM 1505 C C . ASP A 1 203 ? -19.958 31.920 57.943 1.00 30.64 372 ASP A C 1
ATOM 1506 O O . ASP A 1 203 ? -20.598 32.888 57.545 1.00 29.52 372 ASP A O 1
ATOM 1511 N N . ASP A 1 204 ? -20.400 30.666 57.819 1.00 30.19 373 ASP A N 1
ATOM 1512 C CA . ASP A 1 204 ? -21.662 30.331 57.132 1.00 31.03 373 ASP A CA 1
ATOM 1513 C C . ASP A 1 204 ? -22.899 31.065 57.644 1.00 26.97 373 ASP A C 1
ATOM 1514 O O . ASP A 1 204 ? -23.791 31.427 56.862 1.00 33.62 373 ASP A O 1
ATOM 1519 N N . LYS A 1 205 ? -22.970 31.271 58.952 1.00 28.97 374 LYS A N 1
ATOM 1520 C CA . LYS A 1 205 ? -24.149 31.911 59.547 1.00 33.25 374 LYS A CA 1
ATOM 1521 C C . LYS A 1 205 ? -24.330 33.317 58.983 1.00 35.58 374 LYS A C 1
ATOM 1522 O O . LYS A 1 205 ? -25.387 33.926 59.115 1.00 37.29 374 LYS A O 1
ATOM 1528 N N . TYR A 1 206 ? -23.294 33.831 58.334 1.00 31.15 375 TYR A N 1
ATOM 1529 C CA . TYR A 1 206 ? -23.386 35.155 57.745 1.00 33.36 375 TYR A CA 1
ATOM 1530 C C . TYR A 1 206 ? -23.713 35.135 56.256 1.00 29.50 375 TYR A C 1
ATOM 1531 O O . TYR A 1 206 ? -23.624 36.163 55.582 1.00 32.74 375 TYR A O 1
ATOM 1540 N N . ASN A 1 207 ? -24.101 33.976 55.746 1.00 23.83 376 ASN A N 1
ATOM 1541 C CA . ASN A 1 207 ? -24.343 33.862 54.306 1.00 28.62 376 ASN A CA 1
ATOM 1542 C C . ASN A 1 207 ? -25.392 34.844 53.779 1.00 36.42 376 ASN A C 1
ATOM 1543 O O . ASN A 1 207 ? -25.245 35.354 52.673 1.00 29.75 376 ASN A O 1
ATOM 1548 N N . HIS A 1 208 ? -26.453 35.109 54.546 1.00 29.59 377 HIS A N 1
ATOM 1549 C CA . HIS A 1 208 ? -27.431 36.106 54.097 1.00 34.60 377 HIS A CA 1
ATOM 1550 C C . HIS A 1 208 ? -26.838 37.505 54.089 1.00 31.99 377 HIS A C 1
ATOM 1551 O O . HIS A 1 208 ? -27.213 38.340 53.270 1.00 38.52 377 HIS A O 1
ATOM 1558 N N . ASP A 1 209 ? -25.919 37.767 55.005 1.00 33.82 378 ASP A N 1
ATOM 1559 C CA . ASP A 1 209 ? -25.259 39.065 55.029 1.00 35.89 378 ASP A CA 1
ATOM 1560 C C . ASP A 1 209 ? -24.277 39.192 53.862 1.00 31.72 378 ASP A C 1
ATOM 1561 O O . ASP A 1 209 ? -24.103 40.283 53.315 1.00 39.22 378 ASP A O 1
ATOM 1566 N N . LYS A 1 210 ? -23.639 38.088 53.474 1.00 28.82 379 LYS A N 1
ATOM 1567 C CA . LYS A 1 210 ? -22.702 38.139 52.333 1.00 29.50 379 LYS A CA 1
ATOM 1568 C C . LYS A 1 210 ? -23.455 38.561 51.084 1.00 24.00 379 LYS A C 1
ATOM 1569 O O . LYS A 1 210 ? -22.991 39.394 50.316 1.00 31.87 379 LYS A O 1
ATOM 1575 N N . VAL A 1 211 ? -24.625 37.964 50.879 1.00 24.69 380 VAL A N 1
ATOM 1576 C CA . VAL A 1 211 ? -25.390 38.244 49.676 1.00 28.74 380 VAL A CA 1
ATOM 1577 C C . VAL A 1 211 ? -25.765 39.726 49.636 1.00 37.48 380 VAL A C 1
ATOM 1578 O O . VAL A 1 211 ? -25.581 40.398 48.605 1.00 33.21 380 VAL A O 1
ATOM 1582 N N . ARG A 1 212 ? -26.255 40.238 50.768 1.00 35.03 381 ARG A N 1
ATOM 1583 C CA . ARG A 1 212 ? -26.648 41.644 50.860 1.00 35.28 381 ARG A CA 1
ATOM 1584 C C . ARG A 1 212 ? -25.449 42.553 50.628 1.00 35.58 381 ARG A C 1
ATOM 1585 O O . ARG A 1 212 ? -25.537 43.568 49.938 1.00 35.48 381 ARG A O 1
ATOM 1593 N N . ALA A 1 213 ? -24.335 42.184 51.237 1.00 25.86 382 ALA A N 1
ATOM 1594 C CA . ALA A 1 213 ? -23.105 42.922 51.100 1.00 26.68 382 ALA A CA 1
ATOM 1595 C C . ALA A 1 213 ? -22.682 42.953 49.630 1.00 30.83 382 ALA A C 1
ATOM 1596 O O . ALA A 1 213 ? -22.159 43.951 49.152 1.00 31.50 382 ALA A O 1
ATOM 1598 N N . ALA A 1 214 ? -22.929 41.857 48.921 1.00 25.95 383 ALA A N 1
ATOM 1599 C CA . ALA A 1 214 ? -22.549 41.752 47.513 1.00 32.89 383 ALA A CA 1
ATOM 1600 C C . ALA A 1 214 ? -23.429 42.644 46.622 1.00 36.66 383 ALA A C 1
ATOM 1601 O O . ALA A 1 214 ? -22.928 43.335 45.740 1.00 30.61 383 ALA A O 1
ATOM 1603 N N . GLU A 1 215 ? -24.738 42.625 46.867 1.00 31.54 384 GLU A N 1
ATOM 1604 C CA . GLU A 1 215 ? -25.654 43.529 46.179 1.00 33.81 384 GLU A CA 1
ATOM 1605 C C . GLU A 1 215 ? -25.302 44.994 46.404 1.00 31.28 384 GLU A C 1
ATOM 1606 O O . GLU A 1 215 ? -25.371 45.793 45.477 1.00 41.76 384 GLU A O 1
ATOM 1612 N N . GLU A 1 216 ? -24.926 45.352 47.628 1.00 32.05 385 GLU A N 1
ATOM 1613 C CA . GLU A 1 216 ? -24.460 46.708 47.889 1.00 31.53 385 GLU A CA 1
ATOM 1614 C C . GLU A 1 216 ? -23.122 46.979 47.208 1.00 37.05 385 GLU A C 1
ATOM 1615 O O . GLU A 1 216 ? -22.898 48.065 46.664 1.00 35.84 385 GLU A O 1
ATOM 1621 N N . LEU A 1 217 ? -22.223 46.001 47.245 1.00 33.62 386 LEU A N 1
ATOM 1622 C CA . LEU A 1 217 ? -20.933 46.160 46.571 1.00 40.10 386 LEU A CA 1
ATOM 1623 C C . LEU A 1 217 ? -21.084 46.435 45.065 1.00 32.49 386 LEU A C 1
ATOM 1624 O O . LEU A 1 217 ? -20.436 47.330 44.521 1.00 29.74 386 LEU A O 1
ATOM 1629 N N . ILE A 1 218 ? -21.949 45.697 44.382 1.00 33.76 387 ILE A N 1
ATOM 1630 C CA . ILE A 1 218 ? -22.027 45.883 42.928 1.00 42.07 387 ILE A CA 1
ATOM 1631 C C . ILE A 1 218 ? -22.560 47.257 42.506 1.00 46.50 387 ILE A C 1
ATOM 1632 O O . ILE A 1 218 ? -22.174 47.786 41.457 1.00 40.09 387 ILE A O 1
ATOM 1637 N N . LYS A 1 219 ? -23.405 47.849 43.344 1.00 44.69 388 LYS A N 1
ATOM 1638 C CA . LYS A 1 219 ? -23.838 49.226 43.129 1.00 49.02 388 LYS A CA 1
ATOM 1639 C C . LYS A 1 219 ? -22.665 50.214 43.089 1.00 43.06 388 LYS A C 1
ATOM 1640 O O . LYS A 1 219 ? -22.777 51.272 42.477 1.00 42.16 388 LYS A O 1
ATOM 1646 N N . LYS A 1 220 ? -21.554 49.884 43.747 1.00 37.44 389 LYS A N 1
ATOM 1647 C CA . LYS A 1 220 ? -20.389 50.779 43.771 1.00 31.49 389 LYS A CA 1
ATOM 1648 C C . LYS A 1 220 ? -19.406 50.572 42.613 1.00 38.16 389 LYS A C 1
ATOM 1649 O O . LYS A 1 220 ? -18.374 51.252 42.526 1.00 36.42 389 LYS A O 1
ATOM 1655 N N . ILE A 1 221 ? -19.704 49.618 41.746 1.00 32.84 390 ILE A N 1
ATOM 1656 C CA . ILE A 1 221 ? -18.799 49.303 40.653 1.00 39.65 390 ILE A CA 1
ATOM 1657 C C . ILE A 1 221 ? -19.412 49.815 39.353 1.00 41.89 390 ILE A C 1
ATOM 1658 O O . ILE A 1 221 ? -20.508 49.404 38.986 1.00 40.29 390 ILE A O 1
ATOM 1663 N N . SER A 1 222 ? -18.728 50.725 38.667 1.00 37.65 391 SER A N 1
ATOM 1664 C CA . SER A 1 222 ? -19.264 51.245 37.412 1.00 50.57 391 SER A CA 1
ATOM 1665 C C . SER A 1 222 ? -18.937 50.319 36.239 1.00 48.74 391 SER A C 1
ATOM 1666 O O . SER A 1 222 ? -17.888 49.680 36.213 1.00 42.43 391 SER A O 1
ATOM 1669 N N . LEU A 1 223 ? -19.848 50.241 35.278 1.00 55.43 392 LEU A N 1
ATOM 1670 C CA . LEU A 1 223 ? -19.614 49.441 34.086 1.00 65.52 392 LEU A CA 1
ATOM 1671 C C . LEU A 1 223 ? -18.416 49.987 33.304 1.00 60.77 392 LEU A C 1
ATOM 1672 O O . LEU A 1 223 ? -17.736 49.252 32.576 1.00 53.62 392 LEU A O 1
ATOM 1677 N N . ASP A 1 224 ? -18.159 51.277 33.480 1.00 53.44 393 ASP A N 1
ATOM 1678 C CA . ASP A 1 224 ? -16.974 51.917 32.935 1.00 64.38 393 ASP A CA 1
ATOM 1679 C C . ASP A 1 224 ? -15.703 51.218 33.429 1.00 59.48 393 ASP A C 1
ATOM 1680 O O . ASP A 1 224 ? -14.887 50.752 32.634 1.00 62.98 393 ASP A O 1
ATOM 1685 N N . GLU A 1 225 ? -15.543 51.159 34.749 1.00 53.04 394 GLU A N 1
ATOM 1686 C CA . GLU A 1 225 ? -14.375 50.551 35.380 1.00 50.75 394 GLU A CA 1
ATOM 1687 C C . GLU A 1 225 ? -14.167 49.083 34.969 1.00 45.74 394 GLU A C 1
ATOM 1688 O O . GLU A 1 225 ? -13.045 48.592 34.976 1.00 47.84 394 GLU A O 1
ATOM 1694 N N . LEU A 1 226 ? -15.242 48.388 34.607 1.00 39.81 395 LEU A N 1
ATOM 1695 C CA . LEU A 1 226 ? -15.130 46.987 34.192 1.00 41.30 395 LEU A CA 1
ATOM 1696 C C . LEU A 1 226 ? -14.926 46.793 32.686 1.00 46.21 395 LEU A C 1
ATOM 1697 O O . LEU A 1 226 ? -14.900 45.656 32.195 1.00 40.38 395 LEU A O 1
ATOM 1702 N N . ALA A 1 227 ? -14.775 47.897 31.957 1.00 50.90 396 ALA A N 1
ATOM 1703 C CA . ALA A 1 227 ? -14.629 47.834 30.503 1.00 51.60 396 ALA A CA 1
ATOM 1704 C C . ALA A 1 227 ? -13.258 47.307 30.089 1.00 49.66 396 ALA A C 1
ATOM 1705 O O . ALA A 1 227 ? -13.159 46.472 29.192 1.00 61.26 396 ALA A O 1
ATOM 1707 N N . ALA A 1 228 ? -12.207 47.805 30.734 1.00 46.29 397 ALA A N 1
ATOM 1708 C CA . ALA A 1 228 ? -10.854 47.310 30.498 1.00 49.08 397 ALA A CA 1
ATOM 1709 C C . ALA A 1 228 ? -10.752 45.795 30.737 1.00 47.95 397 ALA A C 1
ATOM 1710 O O . ALA A 1 228 ? -11.678 45.177 31.268 1.00 54.85 397 ALA A O 1
ATOM 1712 N N . PHE A 1 229 ? -9.637 45.190 30.338 1.00 39.33 398 PHE A N 1
ATOM 1713 C CA . PHE A 1 229 ? -9.525 43.744 30.471 1.00 44.34 398 PHE A CA 1
ATOM 1714 C C . PHE A 1 229 ? -9.594 43.291 31.931 1.00 35.97 398 PHE A C 1
ATOM 1715 O O . PHE A 1 229 ? -10.383 42.411 32.262 1.00 35.94 398 PHE A O 1
ATOM 1723 N N . ARG A 1 230 ? -8.808 43.905 32.810 1.00 29.27 399 ARG A N 1
ATOM 1724 C CA . ARG A 1 230 ? -8.976 43.703 34.248 1.00 38.03 399 ARG A CA 1
ATOM 1725 C C . ARG A 1 230 ? -9.049 42.225 34.642 1.00 29.74 399 ARG A C 1
ATOM 1726 O O . ARG A 1 230 ? -9.939 41.834 35.388 1.00 26.17 399 ARG A O 1
ATOM 1734 N N . PRO A 1 231 ? -8.139 41.406 34.131 1.00 23.22 400 PRO A N 1
ATOM 1735 C CA . PRO A 1 231 ? -8.254 39.949 34.270 1.00 21.73 400 PRO A CA 1
ATOM 1736 C C . PRO A 1 231 ? -8.272 39.408 35.697 1.00 23.48 400 PRO A C 1
ATOM 1737 O O . PRO A 1 231 ? -9.049 38.498 35.965 1.00 26.04 400 PRO A O 1
ATOM 1741 N N . TYR A 1 232 ? -7.450 39.937 36.593 1.00 23.79 401 TYR A N 1
ATOM 1742 C CA . TYR A 1 232 ? -7.432 39.430 37.959 1.00 26.27 401 TYR A CA 1
ATOM 1743 C C . TYR A 1 232 ? -8.697 39.848 38.734 1.00 19.76 401 TYR A C 1
ATOM 1744 O O . TYR A 1 232 ? -9.250 39.062 39.492 1.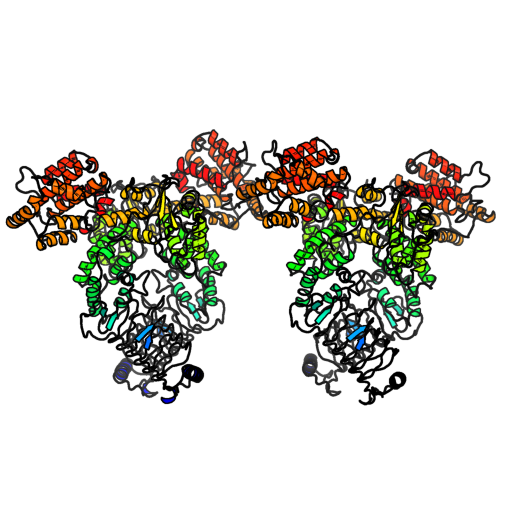00 25.52 401 TYR A O 1
ATOM 1753 N N . VAL A 1 233 ? -9.162 41.067 38.492 1.00 23.94 402 VAL A N 1
ATOM 1754 C CA . VAL A 1 233 ? -10.449 41.505 38.998 1.00 24.90 402 VAL A CA 1
ATOM 1755 C C . VAL A 1 233 ? -11.577 40.628 38.481 1.00 22.36 402 VAL A C 1
ATOM 1756 O O . VAL A 1 233 ? -12.401 40.159 39.254 1.00 27.66 402 VAL A O 1
ATOM 1760 N N . LYS A 1 234 ? -11.612 40.389 37.173 1.00 24.11 403 LYS A N 1
ATOM 1761 C CA . LYS A 1 234 ? -12.685 39.584 36.591 1.00 26.59 403 LYS A CA 1
ATOM 1762 C C . LYS A 1 234 ? -12.690 38.157 37.133 1.00 23.74 403 LYS A C 1
ATOM 1763 O O . LYS A 1 234 ? -13.732 37.603 37.461 1.00 20.00 403 LYS A O 1
ATOM 1769 N N . MET A 1 235 ? -11.516 37.548 37.186 1.00 25.66 404 MET A N 1
ATOM 1770 C CA . MET A 1 235 ? -11.387 36.197 37.721 1.00 30.42 404 MET A CA 1
ATOM 1771 C C . MET A 1 235 ? -11.826 36.140 39.196 1.00 23.99 404 MET A C 1
ATOM 1772 O O . MET A 1 235 ? -12.498 35.199 39.623 1.00 22.79 404 MET A O 1
ATOM 1777 N N . SER A 1 236 ? -11.438 37.162 39.961 1.00 23.63 405 SER A N 1
ATOM 1778 C CA . SER A 1 236 ? -11.783 37.257 41.378 1.00 26.70 405 SER A CA 1
ATOM 1779 C C . SER A 1 236 ? -13.299 37.353 41.563 1.00 24.69 405 SER A C 1
ATOM 1780 O O . SER A 1 236 ? -13.858 36.670 42.417 1.00 23.41 405 SER A O 1
ATOM 1783 N N . LEU A 1 237 ? -13.964 38.189 40.760 1.00 23.40 406 LEU A N 1
ATOM 1784 C CA . LEU A 1 237 ? -15.437 38.286 40.808 1.00 24.41 406 LEU A CA 1
ATOM 1785 C C . LEU A 1 237 ? -16.112 36.953 40.463 1.00 25.40 406 LEU A C 1
ATOM 1786 O O . LEU A 1 237 ? -17.042 36.505 41.154 1.00 23.42 406 LEU A O 1
ATOM 1791 N N . ALA A 1 238 ? -15.650 36.315 39.390 1.00 27.55 407 ALA A N 1
ATOM 1792 C CA . ALA A 1 238 ? -16.181 34.996 39.018 1.00 21.55 407 ALA A CA 1
ATOM 1793 C C . ALA A 1 238 ? -15.968 33.984 40.150 1.00 24.43 407 ALA A C 1
ATOM 1794 O O . ALA A 1 238 ? -16.897 33.265 40.552 1.00 26.21 407 ALA A O 1
ATOM 1796 N N . ASP A 1 239 ? -14.740 33.925 40.664 1.00 24.24 408 ASP A N 1
ATOM 1797 C CA . ASP A 1 239 ? -14.425 33.033 41.777 1.00 20.67 408 ASP A CA 1
ATOM 1798 C C . ASP A 1 239 ? -15.301 33.294 42.998 1.00 23.94 408 ASP A C 1
ATOM 1799 O O . ASP A 1 239 ? -15.711 32.370 43.682 1.00 28.57 408 ASP A O 1
ATOM 1804 N N . SER A 1 240 ? -15.507 34.564 43.321 1.00 24.46 409 SER A N 1
ATOM 1805 C CA . SER A 1 240 ? -16.057 34.908 44.626 1.00 21.90 409 SER A CA 1
ATOM 1806 C C . SER A 1 240 ? -17.574 34.893 44.592 1.00 26.40 409 SER A C 1
ATOM 1807 O O . SER A 1 240 ? -18.209 34.589 45.587 1.00 27.83 409 SER A O 1
ATOM 1810 N N . PHE A 1 241 ? -18.158 35.222 43.449 1.00 25.95 410 PHE A N 1
ATOM 1811 C CA . PHE A 1 241 ? -19.616 35.327 43.389 1.00 23.86 410 PHE A CA 1
ATOM 1812 C C . PHE A 1 241 ? -20.340 34.225 42.622 1.00 29.69 410 PHE A C 1
ATOM 1813 O O . PHE A 1 241 ? -21.573 34.254 42.560 1.00 34.30 410 PHE A O 1
ATOM 1821 N N . SER A 1 242 ? -19.616 33.271 42.030 1.00 24.29 411 SER A N 1
ATOM 1822 C CA . SER A 1 242 ? -20.304 32.164 41.326 1.00 24.64 411 SER A CA 1
ATOM 1823 C C . SER A 1 242 ? -20.228 30.881 42.134 1.00 31.44 411 SER A C 1
ATOM 1824 O O . SER A 1 242 ? -19.982 29.808 41.599 1.00 23.66 411 SER A O 1
ATOM 1827 N N . ILE A 1 243 ? -20.423 31.016 43.437 1.00 28.70 412 ILE A N 1
ATOM 1828 C CA . ILE A 1 243 ? -20.402 29.898 44.356 1.00 25.26 412 ILE A CA 1
ATOM 1829 C C . ILE A 1 243 ? -21.512 30.172 45.366 1.00 27.11 412 ILE A C 1
ATOM 1830 O O . ILE A 1 243 ? -22.014 31.288 45.442 1.00 29.34 412 ILE A O 1
ATOM 1835 N N . HIS A 1 244 ? -21.905 29.146 46.110 1.00 28.44 413 HIS A N 1
ATOM 1836 C CA . HIS A 1 244 ? -22.826 29.293 47.229 1.00 31.97 413 HIS A CA 1
ATOM 1837 C C . HIS A 1 244 ? -22.227 30.300 48.212 1.00 34.36 413 HIS A C 1
ATOM 1838 O O . HIS A 1 244 ? -21.041 30.221 48.525 1.00 30.67 413 HIS A O 1
ATOM 1845 N N . PRO A 1 245 ? -23.038 31.230 48.739 1.00 34.18 414 PRO A N 1
ATOM 1846 C CA . PRO A 1 245 ? -24.492 31.373 48.637 1.00 33.50 414 PRO A CA 1
ATOM 1847 C C . PRO A 1 245 ? -24.967 32.388 47.607 1.00 34.02 414 PRO A C 1
ATOM 1848 O O . PRO A 1 245 ? -26.126 32.767 47.671 1.00 35.20 414 PRO A O 1
ATOM 1852 N N . TYR A 1 246 ? -24.116 32.826 46.687 1.00 27.80 415 TYR A N 1
ATOM 1853 C CA . TYR A 1 246 ? -24.523 33.847 45.725 1.00 29.94 415 TYR A CA 1
ATOM 1854 C C . TYR A 1 246 ? -25.239 33.290 44.506 1.00 34.07 415 TYR A C 1
ATOM 1855 O O . TYR A 1 246 ? -25.922 34.018 43.784 1.00 28.32 415 TYR A O 1
ATOM 1864 N N . LEU A 1 247 ? -25.074 31.996 44.288 1.00 37.64 416 LEU A N 1
ATOM 1865 C CA . LEU A 1 247 ? -25.557 31.328 43.085 1.00 41.93 416 LEU A CA 1
ATOM 1866 C C . LEU A 1 247 ? -27.080 31.396 42.926 1.00 45.39 416 LEU A C 1
ATOM 1867 O O . LEU A 1 247 ? -27.592 31.424 41.810 1.00 38.80 416 LEU A O 1
ATOM 1872 N N . ASN A 1 248 ? -27.800 31.422 44.043 1.00 46.01 417 ASN A N 1
ATOM 1873 C CA . ASN A 1 248 ? -29.259 31.504 44.005 1.00 46.67 417 ASN A CA 1
ATOM 1874 C C . ASN A 1 248 ? -29.794 32.937 43.979 1.00 46.75 417 ASN A C 1
ATOM 1875 O O . ASN A 1 248 ? -31.002 33.155 44.056 1.00 54.85 417 ASN A O 1
ATOM 1880 N N . ASN A 1 249 ? -28.898 33.913 43.868 1.00 38.48 418 ASN A N 1
ATOM 1881 C CA . ASN A 1 249 ? -29.314 35.311 43.782 1.00 40.94 418 ASN A CA 1
ATOM 1882 C C . ASN A 1 249 ? -29.333 35.825 42.340 1.00 43.88 418 ASN A C 1
ATOM 1883 O O . ASN A 1 249 ? -28.275 36.066 41.735 1.00 38.61 418 ASN A O 1
ATOM 1888 N N . ALA A 1 250 ? -30.545 36.005 41.808 1.00 35.95 419 ALA A N 1
ATOM 1889 C CA . ALA A 1 250 ? -30.750 36.385 40.417 1.00 36.95 419 ALA A CA 1
ATOM 1890 C C . ALA A 1 250 ? -30.035 37.675 40.074 1.00 37.00 419 ALA A C 1
ATOM 1891 O O . ALA A 1 250 ? -29.417 37.806 39.018 1.00 37.23 419 ALA A O 1
ATOM 1893 N N . ASN A 1 251 ? -30.127 38.634 40.981 1.00 37.15 420 ASN A N 1
ATOM 1894 C CA . ASN A 1 251 ? -29.506 39.935 40.796 1.00 45.26 420 ASN A CA 1
ATOM 1895 C C . ASN A 1 251 ? -27.994 39.832 40.588 1.00 40.35 420 ASN A C 1
ATOM 1896 O O . ASN A 1 251 ? -27.434 40.440 39.679 1.00 35.45 420 ASN A O 1
ATOM 1901 N N . ILE A 1 252 ? -27.328 39.080 41.455 1.00 37.49 421 ILE A N 1
ATOM 1902 C CA . ILE A 1 252 ? -25.878 38.991 41.393 1.00 35.42 421 ILE A CA 1
ATOM 1903 C C . ILE A 1 252 ? -25.470 38.232 40.137 1.00 26.84 421 ILE A C 1
ATOM 1904 O O . ILE A 1 252 ? -24.523 38.608 39.442 1.00 29.18 421 ILE A O 1
ATOM 1909 N N . GLN A 1 253 ? -26.201 37.162 39.843 1.00 26.06 422 GLN A N 1
ATOM 1910 C CA . GLN A 1 253 ? -25.841 36.310 38.730 1.00 27.55 422 GLN A CA 1
ATOM 1911 C C . GLN A 1 253 ? -26.015 37.036 37.391 1.00 41.90 422 GLN A C 1
ATOM 1912 O O . GLN A 1 253 ? -25.196 36.863 36.492 1.00 33.64 422 GLN A O 1
ATOM 1918 N N . GLN A 1 254 ? -27.043 37.881 37.276 1.00 33.79 423 GLN A N 1
ATOM 1919 C CA . GLN A 1 254 ? -27.280 38.607 36.022 1.00 35.14 423 GLN A CA 1
ATOM 1920 C C . GLN A 1 254 ? -26.248 39.698 35.829 1.00 29.54 423 GLN A C 1
ATOM 1921 O O . GLN A 1 254 ? -25.916 40.086 34.705 1.00 32.27 423 GLN A O 1
ATOM 1927 N N . TRP A 1 255 ? -25.739 40.216 36.937 1.00 28.84 424 TRP A N 1
ATOM 1928 C CA . TRP A 1 255 ? -24.727 41.247 36.851 1.00 26.65 424 TRP A CA 1
ATOM 1929 C C . TRP A 1 255 ? -23.400 40.641 36.377 1.00 29.64 424 TRP A C 1
ATOM 1930 O O . TRP A 1 255 ? -22.648 41.247 35.610 1.00 34.26 424 TRP A O 1
ATOM 1941 N N . LEU A 1 256 ? -23.128 39.437 36.845 1.00 25.94 425 LEU A N 1
ATOM 1942 C CA . LEU A 1 256 ? -21.904 38.727 36.512 1.00 32.19 425 LEU A CA 1
ATOM 1943 C C . LEU A 1 256 ? -21.861 38.352 35.031 1.00 27.17 425 LEU A C 1
ATOM 1944 O O . LEU A 1 256 ? -20.826 38.467 34.395 1.00 33.99 425 LEU A O 1
ATOM 1949 N N . GLU A 1 257 ? -22.983 37.870 34.507 1.00 28.94 426 GLU A N 1
ATOM 1950 C CA . GLU A 1 257 ? -22.994 37.248 33.181 1.00 29.67 426 GLU A CA 1
ATOM 1951 C C . GLU A 1 257 ? -22.261 38.035 32.088 1.00 29.15 426 GLU A C 1
ATOM 1952 O O . GLU A 1 257 ? -21.356 37.504 31.458 1.00 33.85 426 GLU A O 1
ATOM 1958 N N . PRO A 1 258 ? -22.626 39.307 31.873 1.00 31.99 427 PRO A N 1
ATOM 1959 C CA . PRO A 1 258 ? -21.967 40.039 30.791 1.00 31.83 427 PRO A CA 1
ATOM 1960 C C . PRO A 1 258 ? -20.472 40.172 31.039 1.00 38.09 427 PRO A C 1
ATOM 1961 O O . PRO A 1 258 ? -19.691 40.168 30.092 1.00 32.77 427 PRO A O 1
ATOM 1965 N N . ILE A 1 259 ? -20.081 40.334 32.296 1.00 34.92 428 ILE A N 1
ATOM 1966 C CA . ILE A 1 259 ? -18.668 40.456 32.642 1.00 27.83 428 ILE A CA 1
ATOM 1967 C C . ILE A 1 259 ? -17.942 39.148 32.322 1.00 26.58 428 ILE A C 1
ATOM 1968 O O . ILE A 1 259 ? -16.907 39.138 31.641 1.00 25.78 428 ILE A O 1
ATOM 1973 N N . CYS A 1 260 ? -18.487 38.048 32.791 1.00 23.09 429 CYS A N 1
ATOM 1974 C CA . CYS A 1 260 ? -17.845 36.770 32.633 1.00 25.67 429 CYS A CA 1
ATOM 1975 C C . CYS A 1 260 ? -17.828 36.274 31.191 1.00 29.04 429 CYS A C 1
ATOM 1976 O O . CYS A 1 260 ? -16.895 35.676 30.790 1.00 27.50 429 CYS A O 1
ATOM 1979 N N . ASP A 1 261 ? -18.873 36.579 30.439 1.00 29.00 430 ASP A N 1
ATOM 1980 C CA . ASP A 1 261 ? -19.000 36.223 29.049 1.00 28.19 430 ASP A CA 1
ATOM 1981 C C . ASP A 1 261 ? -17.880 36.805 28.246 1.00 30.22 430 ASP A C 1
ATOM 1982 O O . ASP A 1 261 ? -17.235 36.117 27.543 1.00 31.17 430 ASP A O 1
ATOM 1987 N N . ASP A 1 262 ? -17.640 38.086 28.393 1.00 29.90 431 ASP A N 1
ATOM 1988 C CA . ASP A 1 262 ? -16.553 38.753 27.721 1.00 34.50 431 ASP A CA 1
ATOM 1989 C C . ASP A 1 262 ? -15.190 38.260 28.180 1.00 29.54 431 ASP A C 1
ATOM 1990 O O . ASP A 1 262 ? -14.345 37.997 27.394 1.00 27.37 431 ASP A O 1
ATOM 1995 N N . PHE A 1 263 ? -14.992 38.145 29.475 1.00 25.44 432 PHE A N 1
ATOM 1996 C CA . PHE A 1 263 ? -13.730 37.652 30.008 1.00 24.51 432 PHE A CA 1
ATOM 1997 C C . PHE A 1 263 ? -13.432 36.205 29.569 1.00 22.27 432 PHE A C 1
ATOM 1998 O O . PHE A 1 263 ? -12.355 35.910 29.046 1.00 26.42 432 PHE A O 1
ATOM 2006 N N . PHE A 1 264 ? -14.388 35.307 29.751 1.00 23.48 433 PHE A N 1
ATOM 2007 C CA . PHE A 1 264 ? -14.133 33.908 29.392 1.00 20.57 433 PHE A CA 1
ATOM 2008 C C . PHE A 1 264 ? -14.032 33.670 27.885 1.00 27.24 433 PHE A C 1
ATOM 2009 O O . PHE A 1 264 ? -13.380 32.722 27.451 1.00 31.38 433 PHE A O 1
ATOM 2017 N N . ASP A 1 265 ? -14.646 34.541 27.090 1.00 26.52 434 ASP A N 1
ATOM 2018 C CA . ASP A 1 265 ? -14.457 34.466 25.649 1.00 28.23 434 ASP A CA 1
ATOM 2019 C C . ASP A 1 265 ? -12.971 34.711 25.316 1.00 29.48 434 ASP A C 1
ATOM 2020 O O . ASP A 1 265 ? -12.344 33.925 24.599 1.00 23.98 434 ASP A O 1
ATOM 2025 N N . THR A 1 266 ? -12.429 35.807 25.845 1.00 24.81 435 THR A N 1
ATOM 2026 C CA . THR A 1 266 ? -11.013 36.146 25.692 1.00 32.24 435 THR A CA 1
ATOM 2027 C C . THR A 1 266 ? -10.108 35.011 26.164 1.00 30.51 435 THR A C 1
ATOM 2028 O O . THR A 1 266 ? -9.176 34.636 25.465 1.00 24.36 435 THR A O 1
ATOM 2032 N N . ILE A 1 267 ? -10.421 34.433 27.321 1.00 21.84 436 ILE A N 1
ATOM 2033 C CA . ILE A 1 267 ? -9.612 33.354 27.890 1.00 24.84 436 ILE A CA 1
ATOM 2034 C C . ILE A 1 267 ? -9.625 32.101 27.026 1.00 28.65 436 ILE A C 1
ATOM 2035 O O . ILE A 1 267 ? -8.571 31.529 26.737 1.00 24.74 436 ILE A O 1
ATOM 2040 N N . MET A 1 268 ? -10.815 31.669 26.616 1.00 23.18 437 MET A N 1
ATOM 2041 C CA . MET A 1 268 ? -10.921 30.457 25.807 1.00 29.10 437 MET A CA 1
ATOM 2042 C C . MET A 1 268 ? -10.191 30.599 24.460 1.00 27.83 437 MET A C 1
ATOM 2043 O O . MET A 1 268 ? -9.509 29.667 24.026 1.00 22.09 437 MET A O 1
ATOM 2048 N N . SER A 1 269 ? -10.320 31.753 23.804 1.00 22.20 438 SER A N 1
ATOM 2049 C CA . SER A 1 269 ? -9.624 31.944 22.538 1.00 24.54 438 SER A CA 1
ATOM 2050 C C . SER A 1 269 ? -8.119 32.094 22.736 1.00 27.21 438 SER A C 1
ATOM 2051 O O . SER A 1 269 ? -7.335 31.507 21.998 1.00 25.95 438 SER A O 1
ATOM 2054 N N . TRP A 1 270 ? -7.703 32.875 23.722 1.00 21.85 439 TRP A N 1
ATOM 2055 C CA . TRP A 1 270 ? -6.272 33.036 23.921 1.00 27.45 439 TRP A CA 1
ATOM 2056 C C . TRP A 1 270 ? -5.607 31.700 24.228 1.00 23.83 439 TRP A C 1
ATOM 2057 O O . TRP A 1 270 ? -4.542 31.400 23.709 1.00 27.67 439 TRP A O 1
ATOM 2068 N N . PHE A 1 271 ? -6.247 30.906 25.076 1.00 21.25 440 PHE A N 1
ATOM 2069 C CA . PHE A 1 271 ? -5.670 29.647 25.524 1.00 27.65 440 PHE A CA 1
ATOM 2070 C C . PHE A 1 271 ? -5.744 28.506 24.513 1.00 27.27 440 PHE A C 1
ATOM 2071 O O . PHE A 1 271 ? -5.082 27.486 24.692 1.00 24.24 440 PHE A O 1
ATOM 2079 N N . ASN A 1 272 ? -6.544 28.666 23.463 1.00 27.79 441 ASN A N 1
ATOM 2080 C CA . ASN A 1 272 ? -6.774 27.558 22.526 1.00 29.73 441 ASN A CA 1
ATOM 2081 C C . ASN A 1 272 ? -5.486 26.971 21.935 1.00 27.81 441 ASN A C 1
ATOM 2082 O O . ASN A 1 272 ? -4.639 27.694 21.423 1.00 28.93 441 ASN A O 1
ATOM 2087 N N . ASN A 1 273 ? -5.384 25.651 21.984 1.00 21.61 442 ASN A N 1
ATOM 2088 C CA . ASN A 1 273 ? -4.179 24.907 21.605 1.00 29.30 442 ASN A CA 1
ATOM 2089 C C . ASN A 1 273 ? -2.998 24.984 22.596 1.00 32.18 442 ASN A C 1
ATOM 2090 O O . ASN A 1 273 ? -1.894 24.537 22.276 1.00 31.06 442 ASN A O 1
ATOM 2095 N N . SER A 1 274 ? -3.252 25.521 23.791 1.00 23.27 443 SER A N 1
ATOM 2096 C CA . SER A 1 274 ? -2.285 25.484 24.899 1.00 25.43 443 SER A CA 1
ATOM 2097 C C . SER A 1 274 ? -2.915 24.804 26.093 1.00 28.55 443 SER A C 1
ATOM 2098 O O . SER A 1 274 ? -4.140 24.668 26.158 1.00 24.13 443 SER A O 1
ATOM 2101 N N . ILE A 1 275 ? -2.104 24.371 27.052 1.00 23.59 444 ILE A N 1
ATOM 2102 C CA . ILE A 1 275 ? -2.717 23.802 28.233 1.00 28.39 444 ILE A CA 1
ATOM 2103 C C . ILE A 1 275 ? -3.458 24.891 29.035 1.00 23.15 444 ILE A C 1
ATOM 2104 O O . ILE A 1 275 ? -3.011 26.041 29.138 1.00 21.41 444 ILE A O 1
ATOM 2109 N N . MET A 1 276 ? -4.631 24.528 29.532 1.00 24.75 445 MET A N 1
ATOM 2110 C CA . MET A 1 276 ? -5.543 25.467 30.183 1.00 23.48 445 MET A CA 1
ATOM 2111 C C . MET A 1 276 ? -5.101 25.806 31.617 1.00 26.14 445 MET A C 1
ATOM 2112 O O . MET A 1 276 ? -4.685 24.927 32.367 1.00 21.70 445 MET A O 1
ATOM 2117 N N . MET A 1 277 ? -5.191 27.080 31.993 1.00 22.06 446 MET A N 1
ATOM 2118 C CA . MET A 1 277 ? -4.946 27.481 33.384 1.00 22.87 446 MET A CA 1
ATOM 2119 C C . MET A 1 277 ? -5.870 26.769 34.371 1.00 26.75 446 MET A C 1
ATOM 2120 O O . MET A 1 277 ? -6.963 26.320 34.015 1.00 24.83 446 MET A O 1
ATOM 2125 N N . TYR A 1 278 ? -5.418 26.655 35.615 1.00 24.48 447 TYR A N 1
ATOM 2126 C CA . TYR A 1 278 ? -6.247 26.106 36.677 1.00 23.68 447 TYR A CA 1
ATOM 2127 C C . TYR A 1 278 ? -7.288 27.139 37.097 1.00 22.54 447 TYR A C 1
ATOM 2128 O O . TYR A 1 278 ? -7.005 28.323 37.091 1.00 21.80 447 TYR A O 1
ATOM 2137 N N . MET A 1 279 ? -8.493 26.704 37.462 1.00 19.76 448 MET A N 1
ATOM 2138 C CA . MET A 1 279 ? -9.495 27.660 37.924 1.00 22.48 448 MET A CA 1
ATOM 2139 C C . MET A 1 279 ? -10.142 27.213 39.224 1.00 22.41 448 MET A C 1
ATOM 2140 O O . MET A 1 279 ? -10.469 26.026 39.397 1.00 25.40 448 MET A O 1
ATOM 2145 N N . GLU A 1 280 ? -10.359 28.177 40.112 1.00 22.96 449 GLU A N 1
ATOM 2146 C CA . GLU A 1 280 ? -11.174 27.964 41.315 1.00 22.80 449 GLU A CA 1
ATOM 2147 C C . GLU A 1 280 ? -12.600 27.671 40.846 1.00 26.63 449 GLU A C 1
ATOM 2148 O O . GLU A 1 280 ? -12.943 27.940 39.691 1.00 22.04 449 GLU A O 1
ATOM 2154 N N . ASN A 1 281 ? -13.432 27.158 41.742 1.00 21.16 450 ASN A N 1
ATOM 2155 C CA . ASN A 1 281 ? -14.785 26.748 41.385 1.00 28.29 450 ASN A CA 1
ATOM 2156 C C . ASN A 1 281 ? -15.633 27.785 40.657 1.00 24.65 450 ASN A C 1
ATOM 2157 O O . ASN A 1 281 ? -16.310 27.452 39.695 1.00 29.71 450 ASN A O 1
ATOM 2162 N N . GLY A 1 282 ? -15.637 29.023 41.137 1.00 25.44 451 GLY A N 1
ATOM 2163 C CA . GLY A 1 282 ? -16.507 30.032 40.557 1.00 25.03 451 GLY A CA 1
ATOM 2164 C C . GLY A 1 282 ? -16.136 30.300 39.098 1.00 24.69 451 GLY A C 1
ATOM 2165 O O . GLY A 1 282 ? -16.996 30.354 38.213 1.00 23.01 451 GLY A O 1
ATOM 2166 N N . SER A 1 283 ? -14.851 30.504 38.848 1.00 20.23 452 SER A N 1
ATOM 2167 C CA . SER A 1 283 ? -14.402 30.688 37.468 1.00 28.84 452 SER A CA 1
ATOM 2168 C C . SER A 1 283 ? -14.659 29.465 36.582 1.00 23.20 452 SER A C 1
ATOM 2169 O O . SER A 1 283 ? -15.041 29.606 35.441 1.00 22.54 452 SER A O 1
ATOM 2172 N N . LEU A 1 284 ? -14.444 28.272 37.109 1.00 18.92 453 LEU A N 1
ATOM 2173 C CA . LEU A 1 284 ? -14.626 27.074 36.294 1.00 20.87 453 LEU A CA 1
ATOM 2174 C C . LEU A 1 284 ? -16.099 26.971 35.900 1.00 29.20 453 LEU A C 1
ATOM 2175 O O . LEU A 1 284 ? -16.433 26.707 34.744 1.00 26.38 453 LEU A O 1
ATOM 2180 N N . LEU A 1 285 ? -16.986 27.219 36.856 1.00 25.92 454 LEU A N 1
ATOM 2181 C CA . LEU A 1 285 ? -18.406 27.166 36.557 1.00 22.25 454 LEU A CA 1
ATOM 2182 C C . LEU A 1 285 ? -18.763 28.204 35.485 1.00 23.31 454 LEU A C 1
ATOM 2183 O O . LEU A 1 285 ? -19.491 27.891 34.539 1.00 22.06 454 LEU A O 1
ATOM 2188 N N . GLN A 1 286 ? -18.234 29.421 35.620 1.00 21.04 455 GLN A N 1
ATOM 2189 C CA . GLN A 1 286 ? -18.478 30.470 34.631 1.00 24.14 455 GLN A CA 1
ATOM 2190 C C . GLN A 1 286 ? -17.920 30.096 33.248 1.00 31.15 455 GLN A C 1
ATOM 2191 O O . GLN A 1 286 ? -18.522 30.420 32.231 1.00 23.44 455 GLN A O 1
ATOM 2197 N N . ALA A 1 287 ? -16.762 29.441 33.213 1.00 19.42 456 ALA A N 1
ATOM 2198 C CA . ALA A 1 287 ? -16.220 28.930 31.954 1.00 23.15 456 ALA A CA 1
ATOM 2199 C C . ALA A 1 287 ? -17.230 27.957 31.312 1.00 22.71 456 ALA A C 1
ATOM 2200 O O . ALA A 1 287 ? -17.492 28.025 30.117 1.00 24.39 456 ALA A O 1
ATOM 2202 N N . GLY A 1 288 ? -17.811 27.073 32.126 1.00 24.76 457 GLY A N 1
ATOM 2203 C CA . GLY A 1 288 ? -18.810 26.126 31.654 1.00 24.14 457 GLY A CA 1
ATOM 2204 C C . GLY A 1 288 ? -20.030 26.835 31.112 1.00 33.56 457 GLY A C 1
ATOM 2205 O O . GLY A 1 288 ? -20.539 26.496 30.043 1.00 30.74 457 GLY A O 1
ATOM 2206 N N . MET A 1 289 ? -20.505 27.838 31.843 1.00 27.94 458 MET A N 1
ATOM 2207 C CA . MET A 1 289 ? -21.661 28.606 31.393 1.00 27.76 458 MET A CA 1
ATOM 2208 C C . MET A 1 289 ? -21.416 29.376 30.102 1.00 29.25 458 MET A C 1
ATOM 2209 O O . MET A 1 289 ? -22.334 29.565 29.309 1.00 24.93 458 MET A O 1
ATOM 2214 N N . TYR A 1 290 ? -20.186 29.834 29.896 1.00 23.51 459 TYR A N 1
ATOM 2215 C CA . TYR A 1 290 ? -19.833 30.455 28.626 1.00 23.87 459 TYR A CA 1
ATOM 2216 C C . TYR A 1 290 ? -20.101 29.494 27.458 1.00 25.77 459 TYR A C 1
ATOM 2217 O O . TYR A 1 290 ? -20.691 29.882 26.455 1.00 26.21 459 TYR A O 1
ATOM 2226 N N . PHE A 1 291 ? -19.675 28.239 27.593 1.00 25.57 460 PHE A N 1
ATOM 2227 C CA . PHE A 1 291 ? -19.884 27.251 26.531 1.00 29.24 460 PHE A CA 1
ATOM 2228 C C . PHE A 1 291 ? -21.373 26.858 26.369 1.00 25.95 460 PHE A C 1
ATOM 2229 O O . PHE A 1 291 ? -21.843 26.640 25.259 1.00 26.40 460 PHE A O 1
ATOM 2237 N N . GLU A 1 292 ? -22.117 26.796 27.477 1.00 24.23 461 GLU A N 1
ATOM 2238 C CA . GLU A 1 292 ? -23.569 26.646 27.407 1.00 30.07 461 GLU A CA 1
ATOM 2239 C C . GLU A 1 292 ? -24.186 27.719 26.526 1.00 31.07 461 GLU A C 1
ATOM 2240 O O . GLU A 1 292 ? -25.032 27.414 25.699 1.00 32.81 461 GLU A O 1
ATOM 2246 N N . ARG A 1 293 ? -23.754 28.970 26.685 1.00 23.28 462 ARG A N 1
ATOM 2247 C CA . ARG A 1 293 ? -24.344 30.069 25.907 1.00 21.51 462 ARG A CA 1
ATOM 2248 C C . ARG A 1 293 ? -23.814 30.132 24.485 1.00 29.94 462 ARG A C 1
ATOM 2249 O O . ARG A 1 293 ? -24.455 30.705 23.610 1.00 22.98 462 ARG A O 1
ATOM 2257 N N . HIS A 1 294 ? -22.628 29.574 24.263 1.00 27.43 463 HIS A N 1
ATOM 2258 C CA . HIS A 1 294 ? -21.988 29.678 22.960 1.00 21.46 463 HIS A CA 1
ATOM 2259 C C . HIS A 1 294 ? -21.522 28.306 22.494 1.00 27.04 463 HIS A C 1
ATOM 2260 O O . HIS A 1 294 ? -20.339 28.017 22.525 1.00 30.01 463 HIS A O 1
ATOM 2267 N N . PRO A 1 295 ? -22.459 27.450 22.074 1.00 29.58 464 PRO A N 1
ATOM 2268 C CA . PRO A 1 295 ? -22.082 26.096 21.640 1.00 24.61 464 PRO A CA 1
ATOM 2269 C C . PRO A 1 295 ? -21.061 26.139 20.496 1.00 23.27 464 PRO A C 1
ATOM 2270 O O . PRO A 1 295 ? -20.249 25.231 20.373 1.00 27.72 464 PRO A O 1
ATOM 2274 N N . GLY A 1 296 ? -21.116 27.170 19.661 1.00 25.13 465 GLY A N 1
ATOM 2275 C CA . GLY A 1 296 ? -20.152 27.312 18.579 1.00 28.14 465 GLY A CA 1
ATOM 2276 C C . GLY A 1 296 ? -18.699 27.312 19.065 1.00 31.28 465 GLY A C 1
ATOM 2277 O O . GLY A 1 296 ? -17.792 26.834 18.373 1.00 25.89 465 GLY A O 1
ATOM 2278 N N . ALA A 1 297 ? -18.478 27.839 20.267 1.00 28.74 466 ALA A N 1
ATOM 2279 C CA . ALA A 1 297 ? -17.140 27.938 20.832 1.00 27.05 466 ALA A CA 1
ATOM 2280 C C . ALA A 1 297 ? -16.600 26.556 21.189 1.00 23.45 466 ALA A C 1
ATOM 2281 O O . ALA A 1 297 ? -15.393 26.360 21.275 1.00 22.33 466 ALA A O 1
ATOM 2283 N N . MET A 1 298 ? -17.492 25.591 21.395 1.00 18.88 467 MET A N 1
ATOM 2284 C CA . MET A 1 298 ? -17.054 24.233 21.690 1.00 22.36 467 MET A CA 1
ATOM 2285 C C . MET A 1 298 ? -16.189 23.699 20.564 1.00 24.64 467 MET A C 1
ATOM 2286 O O . MET A 1 298 ? -15.302 22.866 20.775 1.00 26.92 467 MET A O 1
ATOM 2291 N N . VAL A 1 299 ? -16.460 24.184 19.362 1.00 23.42 468 VAL A N 1
ATOM 2292 C CA . VAL A 1 299 ? -15.739 23.752 18.175 1.00 22.81 468 VAL A CA 1
ATOM 2293 C C . VAL A 1 299 ? -14.622 24.724 17.804 1.00 25.00 468 VAL A C 1
ATOM 2294 O O . VAL A 1 299 ? -13.508 24.305 17.500 1.00 25.45 468 VAL A O 1
ATOM 2298 N N . SER A 1 300 ? -14.914 26.019 17.844 1.00 28.38 469 SER A N 1
ATOM 2299 C CA . SER A 1 300 ? -13.906 27.037 17.513 1.00 31.17 469 SER A CA 1
ATOM 2300 C C . SER A 1 300 ? -12.699 27.017 18.456 1.00 31.55 469 SER A C 1
ATOM 2301 O O . SER A 1 300 ? -11.557 27.228 18.016 1.00 26.76 469 SER A O 1
ATOM 2304 N N . TYR A 1 301 ? -12.957 26.802 19.749 1.00 20.26 470 TYR A N 1
ATOM 2305 C CA . TYR A 1 301 ? -11.885 26.728 20.741 1.00 22.98 470 TYR A CA 1
ATOM 2306 C C . TYR A 1 301 ? -11.878 25.341 21.357 1.00 24.44 470 TYR A C 1
ATOM 2307 O O . TYR A 1 301 ? -12.052 25.191 22.565 1.00 24.41 470 TYR A O 1
ATOM 2316 N N . ASN A 1 302 ? -11.677 24.336 20.519 1.00 21.77 471 ASN A N 1
ATOM 2317 C CA . ASN A 1 302 ? -11.931 22.960 20.894 1.00 23.58 471 ASN A CA 1
ATOM 2318 C C . ASN A 1 302 ? -11.038 22.478 22.022 1.00 28.24 471 ASN A C 1
ATOM 2319 O O . ASN A 1 302 ? -11.524 21.888 22.976 1.00 27.50 471 ASN A O 1
ATOM 2324 N N . SER A 1 303 ? -9.736 22.730 21.942 1.00 25.60 472 SER A N 1
ATOM 2325 C CA . SER A 1 303 ? -8.876 22.280 23.039 1.00 24.40 472 SER A CA 1
ATOM 2326 C C . SER A 1 303 ? -9.128 23.028 24.370 1.00 19.18 472 SER A C 1
ATOM 2327 O O . SER A 1 303 ? -8.971 22.454 25.444 1.00 22.69 472 SER A O 1
ATOM 2330 N N . SER A 1 304 ? -9.516 24.301 24.314 1.00 25.43 473 SER A N 1
ATOM 2331 C CA . SER A 1 304 ? -9.896 24.987 25.548 1.00 22.59 473 SER A CA 1
ATOM 2332 C C . SER A 1 304 ? -11.145 24.330 26.103 1.00 26.18 473 SER A C 1
ATOM 2333 O O . SER A 1 304 ? -11.224 23.991 27.293 1.00 19.47 473 SER A O 1
ATOM 2336 N N . PHE A 1 305 ? -12.125 24.126 25.224 1.00 25.83 474 PHE A N 1
ATOM 2337 C CA . PHE A 1 305 ? -13.368 23.485 25.629 1.00 20.48 474 PHE A CA 1
ATOM 2338 C C . PHE A 1 305 ? -13.163 22.118 26.293 1.00 21.20 474 PHE A C 1
ATOM 2339 O O . PHE A 1 305 ? -13.685 21.856 27.378 1.00 23.23 474 PHE A O 1
ATOM 2347 N N . ILE A 1 306 ? -12.446 21.228 25.620 1.00 21.00 475 ILE A N 1
ATOM 2348 C CA . ILE A 1 306 ? -12.218 19.888 26.167 1.00 20.59 475 ILE A CA 1
ATOM 2349 C C . ILE A 1 306 ? -11.530 19.881 27.556 1.00 20.88 475 ILE A C 1
ATOM 2350 O O . ILE A 1 306 ? -11.897 19.104 28.448 1.00 22.04 475 ILE A O 1
ATOM 2355 N N . GLN A 1 307 ? -10.501 20.714 27.721 1.00 22.05 476 GLN A N 1
ATOM 2356 C CA . GLN A 1 307 ? -9.804 20.770 29.000 1.00 23.33 476 GLN A CA 1
ATOM 2357 C C . GLN A 1 307 ? -10.733 21.315 30.090 1.00 20.18 476 GLN A C 1
ATOM 2358 O O . GLN A 1 307 ? -10.753 20.793 31.197 1.00 22.61 476 GLN A O 1
ATOM 2364 N N . ILE A 1 308 ? -11.489 22.371 29.766 1.00 22.90 477 ILE A N 1
ATOM 2365 C CA . ILE A 1 308 ? -12.488 22.941 30.690 1.00 17.10 477 ILE A CA 1
ATOM 2366 C C . ILE A 1 308 ? -13.489 21.862 31.149 1.00 23.50 477 ILE A C 1
ATOM 2367 O O . ILE A 1 308 ? -13.732 21.687 32.330 1.00 28.99 477 ILE A O 1
ATOM 2372 N N . VAL A 1 309 ? -14.018 21.099 30.202 1.00 25.49 478 VAL A N 1
ATOM 2373 C CA . VAL A 1 309 ? -14.999 20.069 30.520 1.00 20.89 478 VAL A CA 1
ATOM 2374 C C . VAL A 1 309 ? -14.400 18.913 31.325 1.00 24.52 478 VAL A C 1
ATOM 2375 O O . VAL A 1 309 ? -15.003 18.419 32.286 1.00 28.10 478 VAL A O 1
ATOM 2379 N N . MET A 1 310 ? -13.206 18.491 30.937 1.00 25.50 479 MET A N 1
ATOM 2380 C CA . MET A 1 310 ? -12.479 17.507 31.715 1.00 23.75 479 MET A CA 1
ATOM 2381 C C . MET A 1 310 ? -12.349 18.005 33.153 1.00 32.38 479 MET A C 1
ATOM 2382 O O . MET A 1 310 ? -12.545 17.237 34.079 1.00 26.84 479 MET A O 1
ATOM 2387 N N . ASN A 1 311 ? -11.992 19.281 33.330 1.00 28.76 480 ASN A N 1
ATOM 2388 C CA . ASN A 1 311 ? -11.849 19.851 34.670 1.00 27.87 480 ASN A CA 1
ATOM 2389 C C . ASN A 1 311 ? -13.188 19.877 35.406 1.00 23.65 480 ASN A C 1
ATOM 2390 O O . ASN A 1 311 ? -13.305 19.388 36.525 1.00 23.17 480 ASN A O 1
ATOM 2395 N N . GLY A 1 312 ? -14.201 20.455 34.768 1.00 24.45 481 GLY A N 1
ATOM 2396 C CA . GLY A 1 312 ? -15.503 20.613 35.389 1.00 25.70 481 GLY A CA 1
ATOM 2397 C C . GLY A 1 312 ? -16.220 19.293 35.665 1.00 35.17 481 GLY A C 1
ATOM 2398 O O . GLY A 1 312 ? -16.950 19.166 36.655 1.00 31.12 481 GLY A O 1
ATOM 2399 N N . SER A 1 313 ? -16.019 18.308 34.792 1.00 27.73 482 SER A N 1
ATOM 2400 C CA . SER A 1 313 ? -16.697 17.022 34.943 1.00 31.78 482 SER A CA 1
ATOM 2401 C C . SER A 1 313 ? -16.189 16.299 36.189 1.00 32.35 482 SER A C 1
ATOM 2402 O O . SER A 1 313 ? -16.786 15.322 36.643 1.00 38.55 482 SER A O 1
ATOM 2405 N N . ARG A 1 314 ? -15.085 16.786 36.743 1.00 35.96 483 ARG A N 1
ATOM 2406 C CA . ARG A 1 314 ? -14.475 16.169 37.919 1.00 36.98 483 ARG A CA 1
ATOM 2407 C C . ARG A 1 314 ? -14.546 17.057 39.174 1.00 36.52 483 ARG A C 1
ATOM 2408 O O . ARG A 1 314 ? -14.071 16.664 40.234 1.00 31.74 483 ARG A O 1
ATOM 2416 N N . ARG A 1 315 ? -15.102 18.258 39.050 1.00 31.32 484 ARG A N 1
ATOM 2417 C CA . ARG A 1 315 ? -15.077 19.227 40.152 1.00 30.94 484 ARG A CA 1
ATOM 2418 C C . ARG A 1 315 ? -16.345 19.081 41.001 1.00 36.69 484 ARG A C 1
ATOM 2419 O O . ARG A 1 315 ? -17.452 19.349 40.533 1.00 30.18 484 ARG A O 1
ATOM 2427 N N . ASP A 1 316 ? -16.178 18.646 42.244 1.00 33.87 485 ASP A N 1
ATOM 2428 C CA . ASP A 1 316 ? -17.323 18.326 43.100 1.00 38.90 485 ASP A CA 1
ATOM 2429 C C . ASP A 1 316 ? -18.245 19.532 43.215 1.00 34.26 485 ASP A C 1
ATOM 2430 O O . ASP A 1 316 ? -17.787 20.636 43.508 1.00 33.79 485 ASP A O 1
ATOM 2435 N N . GLY A 1 317 ? -19.536 19.333 42.956 1.00 36.98 486 GLY A N 1
ATOM 2436 C CA . GLY A 1 317 ? -20.486 20.428 42.990 1.00 38.27 486 GLY A CA 1
ATOM 2437 C C . GLY A 1 317 ? -20.941 20.937 41.628 1.00 40.22 486 GLY A C 1
ATOM 2438 O O . GLY A 1 317 ? -21.933 21.678 41.526 1.00 39.92 486 GLY A O 1
ATOM 2439 N N . MET A 1 318 ? -20.237 20.553 40.568 1.00 31.48 487 MET A N 1
ATOM 2440 C CA . MET A 1 318 ? -20.681 20.954 39.222 1.00 26.61 487 MET A CA 1
ATOM 2441 C C . MET A 1 318 ? -20.508 19.852 38.178 1.00 29.20 487 MET A C 1
ATOM 2442 O O . MET A 1 318 ? -20.582 20.105 36.967 1.00 30.10 487 MET A O 1
ATOM 2447 N N . GLN A 1 319 ? -20.278 18.627 38.638 1.00 31.15 488 GLN A N 1
ATOM 2448 C CA . GLN A 1 319 ? -19.989 17.518 37.719 1.00 37.16 488 GLN A CA 1
ATOM 2449 C C . GLN A 1 319 ? -21.112 17.239 36.724 1.00 37.79 488 GLN A C 1
ATOM 2450 O O . GLN A 1 319 ? -20.886 17.165 35.515 1.00 31.08 488 GLN A O 1
ATOM 2456 N N . GLU A 1 320 ? -22.322 17.070 37.248 1.00 35.15 489 GLU A N 1
ATOM 2457 C CA . GLU A 1 320 ? -23.476 16.745 36.429 1.00 41.11 489 GLU A CA 1
ATOM 2458 C C . GLU A 1 320 ? -23.685 17.812 35.376 1.00 35.14 489 GLU A C 1
ATOM 2459 O O . GLU A 1 320 ? -23.922 17.511 34.212 1.00 32.46 489 GLU A O 1
ATOM 2465 N N . ARG A 1 321 ? -23.592 19.068 35.792 1.00 29.77 490 ARG A N 1
ATOM 2466 C CA . ARG A 1 321 ? -23.769 20.171 34.873 1.00 25.86 490 ARG A CA 1
ATOM 2467 C C . ARG A 1 321 ? -22.757 20.127 33.706 1.00 25.01 490 ARG A C 1
ATOM 2468 O O . ARG A 1 321 ? -23.104 20.445 32.572 1.00 28.83 490 ARG A O 1
ATOM 2476 N N . PHE A 1 322 ? -21.510 19.762 33.987 1.00 28.82 491 PHE A N 1
ATOM 2477 C CA . PHE A 1 322 ? -20.502 19.657 32.924 1.00 32.08 491 PHE A CA 1
ATOM 2478 C C . PHE A 1 322 ? -20.674 18.391 32.077 1.00 26.64 491 PHE A C 1
ATOM 2479 O O . PHE A 1 322 ? -20.366 18.368 30.884 1.00 27.72 491 PHE A O 1
ATOM 2487 N N . ARG A 1 323 ? -21.141 17.321 32.703 1.00 28.77 492 ARG A N 1
ATOM 2488 C CA . ARG A 1 323 ? -21.453 16.125 31.938 1.00 33.01 492 ARG A CA 1
ATOM 2489 C C . ARG A 1 323 ? -22.561 16.378 30.918 1.00 29.44 492 ARG A C 1
ATOM 2490 O O . ARG A 1 323 ? -22.467 15.940 29.778 1.00 30.00 492 ARG A O 1
ATOM 2498 N N . GLU A 1 324 ? -23.590 17.107 31.325 1.00 28.95 493 GLU A N 1
ATOM 2499 C CA . GLU A 1 324 ? -24.659 17.511 30.409 1.00 24.32 493 GLU A CA 1
ATOM 2500 C C . GLU A 1 324 ? -24.148 18.459 29.319 1.00 29.88 493 GLU A C 1
ATOM 2501 O O . GLU A 1 324 ? -24.572 18.381 28.167 1.00 27.95 493 GLU A O 1
ATOM 2507 N N . LEU A 1 325 ? -23.224 19.348 29.676 1.00 28.30 494 LEU A N 1
ATOM 2508 C CA . LEU A 1 325 ? -22.596 20.213 28.673 1.00 23.36 494 LEU A CA 1
ATOM 2509 C C . LEU A 1 325 ? -21.848 19.391 27.614 1.00 21.99 494 LEU A C 1
ATOM 2510 O O . LEU A 1 325 ? -21.981 19.613 26.400 1.00 25.46 494 LEU A O 1
ATOM 2515 N N . TYR A 1 326 ? -21.054 18.433 28.074 1.00 22.29 495 TYR A N 1
ATOM 2516 C CA . TYR A 1 326 ? -20.291 17.592 27.163 1.00 23.63 495 TYR A CA 1
ATOM 2517 C C . TYR A 1 326 ? -21.218 16.794 26.230 1.00 32.25 495 TYR A C 1
ATOM 2518 O O . TYR A 1 326 ? -20.930 16.594 25.045 1.00 28.20 495 TYR A O 1
ATOM 2527 N N . GLU A 1 327 ? -22.332 16.331 26.777 1.00 27.43 496 GLU A N 1
ATOM 2528 C CA . GLU A 1 327 ? -23.254 15.524 25.993 1.00 32.07 496 GLU A CA 1
ATOM 2529 C C . GLU A 1 327 ? -23.954 16.337 24.915 1.00 24.33 496 GLU A C 1
ATOM 2530 O O . GLU A 1 327 ? -24.346 15.788 23.905 1.00 34.91 496 GLU A O 1
ATOM 2536 N N . VAL A 1 328 ? -24.050 17.658 25.100 1.00 25.79 497 VAL A N 1
ATOM 2537 C CA . VAL A 1 328 ? -24.507 18.529 24.014 1.00 27.09 497 VAL A CA 1
ATOM 2538 C C . VAL A 1 328 ? -23.474 18.578 22.877 1.00 33.92 497 VAL A C 1
ATOM 2539 O O . VAL A 1 328 ? -23.817 18.571 21.693 1.00 33.32 497 VAL A O 1
ATOM 2543 N N . TYR A 1 329 ? -22.202 18.630 23.244 1.00 26.22 498 TYR A N 1
ATOM 2544 C CA . TYR A 1 329 ? -21.104 18.631 22.276 1.00 29.53 498 TYR A CA 1
ATOM 2545 C C . TYR A 1 329 ? -21.071 17.321 21.464 1.00 20.15 498 TYR A C 1
ATOM 2546 O O . TYR A 1 329 ? -20.791 17.316 20.275 1.00 25.11 498 TYR A O 1
ATOM 2555 N N . LEU A 1 330 ? -21.363 16.216 22.128 1.00 25.78 499 LEU A N 1
ATOM 2556 C CA . LEU A 1 330 ? -21.396 14.924 21.458 1.00 30.03 499 LEU A CA 1
ATOM 2557 C C . LEU A 1 330 ? -22.402 14.887 20.289 1.00 32.12 499 LEU A C 1
ATOM 2558 O O . LEU A 1 330 ? -22.232 14.100 19.361 1.00 33.50 499 LEU A O 1
ATOM 2563 N N . LYS A 1 331 ? -23.420 15.749 20.317 1.00 32.37 500 LYS A N 1
ATOM 2564 C CA . LYS A 1 331 ? -24.401 15.812 19.220 1.00 34.25 500 LYS A CA 1
ATOM 2565 C C . LYS A 1 331 ? -23.859 16.527 17.978 1.00 33.53 500 LYS A C 1
ATOM 2566 O O . LYS A 1 331 ? -24.403 16.377 16.887 1.00 36.29 500 LYS A O 1
ATOM 2572 N N . ASN A 1 332 ? -22.799 17.314 18.130 1.00 36.09 501 ASN A N 1
ATOM 2573 C CA . ASN A 1 332 ? -22.207 17.999 16.972 1.00 27.90 501 ASN A CA 1
ATOM 2574 C C . ASN A 1 332 ? -21.928 17.040 15.801 1.00 32.34 501 ASN A C 1
ATOM 2575 O O . ASN A 1 332 ? -21.514 15.891 16.005 1.00 27.61 501 ASN A O 1
ATOM 2580 N N . GLU A 1 333 ? -22.156 17.520 14.578 1.00 32.71 502 GLU A N 1
ATOM 2581 C CA . GLU A 1 333 ? -22.010 16.708 13.363 1.00 41.61 502 GLU A CA 1
ATOM 2582 C C . GLU A 1 333 ? -20.634 16.059 13.212 1.00 36.41 502 GLU A C 1
ATOM 2583 O O . GLU A 1 333 ? -20.526 14.910 12.786 1.00 34.31 502 GLU A O 1
ATOM 2589 N N . LYS A 1 334 ? -19.583 16.801 13.536 1.00 37.12 503 LYS A N 1
ATOM 2590 C CA . LYS A 1 334 ? -18.229 16.261 13.435 1.00 40.49 503 LYS A CA 1
ATOM 2591 C C . LYS A 1 334 ? -17.956 15.245 14.535 1.00 35.19 503 LYS A C 1
ATOM 2592 O O . LYS A 1 334 ? -17.230 14.284 14.315 1.00 35.97 503 LYS A O 1
ATOM 2598 N N . VAL A 1 335 ? -18.546 15.453 15.711 1.00 27.96 504 VAL A N 1
ATOM 2599 C CA . VAL A 1 335 ? -18.279 14.581 16.862 1.00 25.83 504 VAL A CA 1
ATOM 2600 C C . VAL A 1 335 ? -19.078 13.271 16.851 1.00 28.33 504 VAL A C 1
ATOM 2601 O O . VAL A 1 335 ? -18.558 12.196 17.163 1.00 24.54 504 VAL A O 1
ATOM 2605 N N . TYR A 1 336 ? -20.339 13.366 16.454 1.00 35.69 505 TYR A N 1
ATOM 2606 C CA . TYR A 1 336 ? -21.273 12.240 16.552 1.00 26.83 505 TYR A CA 1
ATOM 2607 C C . TYR A 1 336 ? -20.738 10.904 16.047 1.00 23.84 505 TYR A C 1
ATOM 2608 O O . TYR A 1 336 ? -20.856 9.885 16.736 1.00 33.96 505 TYR A O 1
ATOM 2617 N N . PRO A 1 337 ? -20.165 10.890 14.835 1.00 30.42 506 PRO A N 1
ATOM 2618 C CA . PRO A 1 337 ? -19.681 9.634 14.239 1.00 32.07 506 PRO A CA 1
ATOM 2619 C C . PRO A 1 337 ? -18.684 8.901 15.136 1.00 41.61 506 PRO A C 1
ATOM 2620 O O . PRO A 1 337 ? -18.655 7.659 15.178 1.00 31.00 506 PRO A O 1
ATOM 2624 N N . VAL A 1 338 ? -17.871 9.673 15.850 1.00 33.27 507 VAL A N 1
ATOM 2625 C CA . VAL A 1 338 ? -16.884 9.093 16.746 1.00 30.71 507 VAL A CA 1
ATOM 2626 C C . VAL A 1 338 ? -17.578 8.403 17.914 1.00 31.30 507 VAL A C 1
ATOM 2627 O O . VAL A 1 338 ? -17.138 7.346 18.365 1.00 33.84 507 VAL A O 1
ATOM 2631 N N . THR A 1 339 ? -18.669 8.999 18.395 1.00 24.45 508 THR A N 1
ATOM 2632 C CA . THR A 1 339 ? -19.434 8.423 19.492 1.00 32.26 508 THR A CA 1
ATOM 2633 C C . THR A 1 339 ? -20.105 7.115 19.086 1.00 38.05 508 THR A C 1
ATOM 2634 O O . THR A 1 339 ? -20.434 6.292 19.937 1.00 35.87 508 THR A O 1
ATOM 2638 N N . GLN A 1 340 ? -20.320 6.946 17.786 1.00 35.27 509 GLN A N 1
ATOM 2639 C CA . GLN A 1 340 ? -20.929 5.727 17.245 1.00 45.88 509 GLN A CA 1
ATOM 2640 C C . GLN A 1 340 ? -19.848 4.696 16.954 1.00 49.06 509 GLN A C 1
ATOM 2641 O O . GLN A 1 340 ? -19.810 4.105 15.882 1.00 50.07 509 GLN A O 1
ATOM 2647 N N . GLN A 1 341 ? -18.953 4.500 17.909 1.00 47.58 510 GLN A N 1
ATOM 2648 C CA . GLN A 1 341 ? -17.907 3.503 17.755 1.00 40.27 510 GLN A CA 1
ATOM 2649 C C . GLN A 1 341 ? -18.009 2.554 18.911 1.00 32.91 510 GLN A C 1
ATOM 2650 O O . GLN A 1 341 ? -18.428 2.934 20.016 1.00 30.27 510 GLN A O 1
ATOM 2656 N N . SER A 1 342 ? -17.627 1.314 18.638 1.00 28.37 511 SER A N 1
ATOM 2657 C CA . SER A 1 342 ? -17.645 0.242 19.615 1.00 29.94 511 SER A CA 1
ATOM 2658 C C . SER A 1 342 ? -16.867 0.609 20.868 1.00 38.24 511 SER A C 1
ATOM 2659 O O . SER A 1 342 ? -17.271 0.282 21.989 1.00 35.03 511 SER A O 1
ATOM 2662 N N . ASP A 1 343 ? -15.747 1.294 20.674 1.00 38.34 512 ASP A N 1
ATOM 2663 C CA . ASP A 1 343 ? -14.859 1.598 21.788 1.00 39.63 512 ASP A CA 1
ATOM 2664 C C . ASP A 1 343 ? -15.175 2.895 22.521 1.00 36.36 512 ASP A C 1
ATOM 2665 O O . ASP A 1 343 ? -14.494 3.225 23.486 1.00 34.82 512 ASP A O 1
ATOM 2670 N N . PHE A 1 344 ? -16.202 3.621 22.091 1.00 36.64 513 PHE A N 1
ATOM 2671 C CA . PHE A 1 344 ? -16.520 4.886 22.748 1.00 27.77 513 PHE A CA 1
ATOM 2672 C C . PHE A 1 344 ? -17.184 4.700 24.106 1.00 37.85 513 PHE A C 1
ATOM 2673 O O . PHE A 1 344 ? -18.060 3.850 24.278 1.00 32.69 513 PHE A O 1
ATOM 2681 N N . GLY A 1 345 ? -16.764 5.516 25.065 1.00 30.28 514 GLY A N 1
ATOM 2682 C CA . GLY A 1 345 ? -17.477 5.653 26.323 1.00 29.69 514 GLY A CA 1
ATOM 2683 C C . GLY A 1 345 ? -17.815 4.347 27.027 1.00 31.22 514 GLY A C 1
ATOM 2684 O O . GLY A 1 345 ? -16.938 3.594 27.425 1.00 32.92 514 GLY A O 1
ATOM 2685 N N . LEU A 1 346 ? -19.108 4.096 27.184 1.00 33.27 515 LEU A N 1
ATOM 2686 C CA . LEU A 1 346 ? -19.608 2.912 27.868 1.00 32.57 515 LEU A CA 1
ATOM 2687 C C . LEU A 1 346 ? -19.393 1.624 27.058 1.00 38.97 515 LEU A C 1
ATOM 2688 O O . LEU A 1 346 ? -19.547 0.523 27.590 1.00 37.61 515 LEU A O 1
ATOM 2693 N N . CYS A 1 347 ? -19.062 1.767 25.772 1.00 38.48 516 CYS A N 1
ATOM 2694 C CA . CYS A 1 347 ? -18.841 0.630 24.876 1.00 36.50 516 CYS A CA 1
ATOM 2695 C C . CYS A 1 347 ? -20.116 -0.187 24.615 1.00 42.00 516 CYS A C 1
ATOM 2696 O O . CYS A 1 347 ? -20.065 -1.400 24.384 1.00 34.50 516 CYS A O 1
ATOM 2699 N N . ASP A 1 348 ? -21.256 0.487 24.637 1.00 43.60 517 ASP A N 1
ATOM 2700 C CA . ASP A 1 348 ? -22.521 -0.179 24.401 1.00 46.69 517 ASP A CA 1
ATOM 2701 C C . ASP A 1 348 ? -23.264 0.413 23.210 1.00 45.77 517 ASP A C 1
ATOM 2702 O O . ASP A 1 348 ? -24.444 0.143 23.031 1.00 43.95 517 ASP A O 1
ATOM 2707 N N . GLY A 1 349 ? -22.585 1.225 22.402 1.00 40.78 518 GLY A N 1
ATOM 2708 C CA . GLY A 1 349 ? -23.216 1.806 21.225 1.00 39.13 518 GLY A CA 1
ATOM 2709 C C . GLY A 1 349 ? -24.257 2.885 21.492 1.00 41.71 518 GLY A C 1
ATOM 2710 O O . GLY A 1 349 ? -24.859 3.431 20.564 1.00 51.22 518 GLY A O 1
ATOM 2711 N N . SER A 1 350 ? -24.463 3.211 22.760 1.00 40.28 519 SER A N 1
ATOM 2712 C CA . SER A 1 350 ? -25.440 4.225 23.144 1.00 35.89 519 SER A CA 1
ATOM 2713 C C . SER A 1 350 ? -24.965 5.655 22.889 1.00 32.91 519 SER A C 1
ATOM 2714 O O . SER A 1 350 ? -25.726 6.588 23.069 1.00 37.38 519 SER A O 1
ATOM 2717 N N . GLY A 1 351 ? -23.715 5.825 22.469 1.00 33.21 520 GLY A N 1
ATOM 2718 C CA . GLY A 1 351 ? -23.148 7.148 22.243 1.00 31.16 520 GLY A CA 1
ATOM 2719 C C . GLY A 1 351 ? -22.952 7.959 23.521 1.00 30.44 520 GLY A C 1
ATOM 2720 O O . GLY A 1 351 ? -22.868 9.179 23.477 1.00 31.32 520 GLY A O 1
ATOM 2721 N N . LYS A 1 352 ? -22.864 7.276 24.655 1.00 34.52 521 LYS A N 1
ATOM 2722 C CA . LYS A 1 352 ? -22.769 7.929 25.964 1.00 32.56 521 LYS A CA 1
ATOM 2723 C C . LYS A 1 352 ? -21.421 7.651 26.632 1.00 31.65 521 LYS A C 1
ATOM 2724 O O . LYS A 1 352 ? -20.916 6.528 26.578 1.00 31.71 521 LYS A O 1
ATOM 2730 N N . PRO A 1 353 ? -20.834 8.678 27.267 1.00 38.08 522 PRO A N 1
ATOM 2731 C CA . PRO A 1 353 ? -19.558 8.499 27.972 1.00 34.57 522 PRO A CA 1
ATOM 2732 C C . PRO A 1 353 ? -19.709 7.553 29.142 1.00 33.20 522 PRO A C 1
ATOM 2733 O O . PRO A 1 353 ? -20.818 7.352 29.639 1.00 32.62 522 PRO A O 1
ATOM 2737 N N . ASP A 1 354 ? -18.602 6.968 29.571 1.00 25.89 523 ASP A N 1
ATOM 2738 C CA . ASP A 1 354 ? -18.587 6.232 30.817 1.00 26.11 523 ASP A CA 1
ATOM 2739 C C . ASP A 1 354 ? -18.134 7.183 31.924 1.00 30.19 523 ASP A C 1
ATOM 2740 O O . ASP A 1 354 ? -16.942 7.373 32.147 1.00 37.83 523 ASP A O 1
ATOM 2745 N N . TRP A 1 355 ? -19.088 7.797 32.607 1.00 27.87 524 TRP A N 1
ATOM 2746 C CA . TRP A 1 355 ? -18.759 8.760 33.652 1.00 30.94 524 TRP A CA 1
ATOM 2747 C C . TRP A 1 355 ? -18.376 8.116 34.987 1.00 34.28 524 TRP A C 1
ATOM 2748 O O . TRP A 1 355 ? -18.076 8.818 35.947 1.00 40.80 524 TRP A O 1
ATOM 2759 N N . ASP A 1 356 ? -18.343 6.794 35.039 1.00 37.79 525 ASP A N 1
ATOM 2760 C CA . ASP A 1 356 ? -18.131 6.106 36.313 1.00 53.10 525 ASP A CA 1
ATOM 2761 C C . ASP A 1 356 ? -16.938 5.153 36.258 1.00 64.64 525 ASP A C 1
ATOM 2762 O O . ASP A 1 356 ? -16.946 4.093 36.877 1.00 70.22 525 ASP A O 1
ATOM 2767 N N . ASP A 1 357 ? -15.909 5.535 35.510 1.00 74.95 526 ASP A N 1
ATOM 2768 C CA . ASP A 1 357 ? -14.702 4.720 35.400 1.00 81.37 526 ASP A CA 1
ATOM 2769 C C . ASP A 1 357 ? -13.604 5.259 36.307 1.00 82.05 526 ASP A C 1
ATOM 2770 O O . ASP A 1 357 ? -12.948 6.257 35.986 1.00 75.90 526 ASP A O 1
ATOM 2775 N N . ASP A 1 358 ? -13.409 4.585 37.437 1.00 81.96 527 ASP A N 1
ATOM 2776 C CA . ASP A 1 358 ? -12.429 5.000 38.433 1.00 84.68 527 ASP A CA 1
ATOM 2777 C C . ASP A 1 358 ? -11.019 5.084 37.844 1.00 75.35 527 ASP A C 1
ATOM 2778 O O . ASP A 1 358 ? -10.202 5.904 38.273 1.00 70.51 527 ASP A O 1
ATOM 2783 N N . SER A 1 359 ? -10.747 4.241 36.852 1.00 65.85 528 SER A N 1
ATOM 2784 C CA . SER A 1 359 ? -9.428 4.179 36.224 1.00 63.21 528 SER A CA 1
ATOM 2785 C C . SER A 1 359 ? -9.152 5.306 35.210 1.00 60.92 528 SER A C 1
ATOM 2786 O O . SER A 1 359 ? -8.008 5.494 34.786 1.00 58.97 528 SER A O 1
ATOM 2789 N N . ASP A 1 360 ? -10.192 6.054 34.836 1.00 53.92 529 ASP A N 1
ATOM 2790 C CA . ASP A 1 360 ? -10.078 7.107 33.817 1.00 46.51 529 ASP A CA 1
ATOM 2791 C C . ASP A 1 360 ? -9.497 6.593 32.502 1.00 41.48 529 ASP A C 1
ATOM 2792 O O . ASP A 1 360 ? -8.810 7.325 31.780 1.00 43.79 529 ASP A O 1
ATOM 2797 N N . LEU A 1 361 ? -9.790 5.333 32.194 1.00 40.18 530 LEU A N 1
ATOM 2798 C CA . LEU A 1 361 ? -9.296 4.679 30.986 1.00 37.76 530 LEU A CA 1
ATOM 2799 C C . LEU A 1 361 ? -10.353 4.700 29.883 1.00 38.92 530 LEU A C 1
ATOM 2800 O O . LEU A 1 361 ? -10.066 4.385 28.727 1.00 39.59 530 LEU A O 1
ATOM 2805 N N . ALA A 1 362 ? -11.580 5.062 30.244 1.00 37.38 531 ALA A N 1
ATOM 2806 C CA . ALA A 1 362 ? -12.666 5.137 29.270 1.00 37.28 531 ALA A CA 1
ATOM 2807 C C . ALA A 1 362 ? -12.356 6.123 28.142 1.00 26.86 531 ALA A C 1
ATOM 2808 O O . ALA A 1 362 ? -11.932 7.251 28.379 1.00 27.67 531 ALA A O 1
ATOM 2810 N N . TYR A 1 363 ? -12.582 5.699 26.913 1.00 31.93 532 TYR A N 1
ATOM 2811 C CA . TYR A 1 363 ? -12.434 6.590 25.771 1.00 27.56 532 TYR A CA 1
ATOM 2812 C C . TYR A 1 363 ? -13.605 7.565 25.632 1.00 27.89 532 TYR A C 1
ATOM 2813 O O . TYR A 1 363 ? -14.482 7.374 24.785 1.00 29.35 532 TYR A O 1
ATOM 2822 N N . ASN A 1 364 ? -13.612 8.607 26.466 1.00 27.48 533 ASN A N 1
ATOM 2823 C CA . ASN A 1 364 ? -14.739 9.539 26.556 1.00 21.09 533 ASN A CA 1
ATOM 2824 C C . ASN A 1 364 ? -14.539 10.768 25.714 1.00 25.22 533 ASN A C 1
ATOM 2825 O O . ASN A 1 364 ? -15.500 11.400 25.291 1.00 28.12 533 ASN A O 1
ATOM 2830 N N . TRP A 1 365 ? -13.274 11.101 25.462 1.00 25.47 534 TRP A N 1
ATOM 2831 C CA . TRP A 1 365 ? -12.909 12.435 25.008 1.00 21.74 534 TRP A CA 1
ATOM 2832 C C . TRP A 1 365 ? -12.603 12.531 23.513 1.00 23.13 534 TRP A C 1
ATOM 2833 O O . TRP A 1 365 ? -11.754 11.806 22.996 1.00 33.59 534 TRP A O 1
ATOM 2844 N N . VAL A 1 366 ? -13.301 13.436 22.827 1.00 26.16 535 VAL A N 1
ATOM 2845 C CA . VAL A 1 366 ? -13.160 13.592 21.375 1.00 27.73 535 VAL A CA 1
ATOM 2846 C C . VAL A 1 366 ? -12.624 14.967 21.038 1.00 25.66 535 VAL A C 1
ATOM 2847 O O . VAL A 1 366 ? -13.243 15.998 21.333 1.00 25.76 535 VAL A O 1
ATOM 2851 N N . LEU A 1 367 ? -11.445 14.980 20.436 1.00 21.35 536 LEU A N 1
ATOM 2852 C CA . LEU A 1 367 ? -10.801 16.221 20.040 1.00 23.72 536 LEU A CA 1
ATOM 2853 C C . LEU A 1 367 ? -10.887 16.371 18.527 1.00 28.03 536 LEU A C 1
ATOM 2854 O O . LEU A 1 367 ? -10.602 15.425 17.798 1.00 28.75 536 LEU A O 1
ATOM 2859 N N . LEU A 1 368 ? -11.270 17.556 18.064 1.00 24.41 537 LEU A N 1
ATOM 2860 C CA . LEU A 1 368 ? -11.392 17.827 16.637 1.00 30.38 537 LEU A CA 1
ATOM 2861 C C . LEU A 1 368 ? -10.114 18.419 16.094 1.00 37.68 537 LEU A C 1
ATOM 2862 O O . LEU A 1 368 ? -9.360 19.078 16.812 1.00 33.85 537 LEU A O 1
ATOM 2867 N N . SER A 1 369 ? -9.879 18.184 14.814 1.00 35.57 538 SER A N 1
ATOM 2868 C CA . SER A 1 369 ? -8.710 18.726 14.142 1.00 43.73 538 SER A CA 1
ATOM 2869 C C . SER A 1 369 ? -8.764 20.241 14.052 1.00 35.11 538 SER A C 1
ATOM 2870 O O . SER A 1 369 ? -9.834 20.829 13.868 1.00 36.93 538 SER A O 1
ATOM 2873 N N . SER A 1 370 ? -7.597 20.860 14.170 1.00 34.99 539 SER A N 1
ATOM 2874 C CA . SER A 1 370 ? -7.461 22.303 14.019 1.00 40.60 539 SER A CA 1
ATOM 2875 C C . SER A 1 370 ? -7.458 22.759 12.560 1.00 42.60 539 SER A C 1
ATOM 2876 O O . SER A 1 370 ? -7.523 23.957 12.286 1.00 47.79 539 SER A O 1
ATOM 2879 N N . GLN A 1 371 ? -7.379 21.816 11.625 1.00 33.93 540 GLN A N 1
ATOM 2880 C CA . GLN A 1 371 ? -7.515 22.173 10.220 1.00 47.25 540 GLN A CA 1
ATOM 2881 C C . GLN A 1 371 ? -8.722 21.466 9.619 1.00 52.86 540 GLN A C 1
ATOM 2882 O O . GLN A 1 371 ? -9.345 20.619 10.266 1.00 45.01 540 GLN A O 1
ATOM 2888 N N . ASP A 1 372 ? -9.062 21.844 8.391 1.00 59.89 541 ASP A N 1
ATOM 2889 C CA . ASP A 1 372 ? -10.229 21.301 7.710 1.00 58.39 541 ASP A CA 1
ATOM 2890 C C . ASP A 1 372 ? -9.893 19.998 6.991 1.00 49.84 541 ASP A C 1
ATOM 2891 O O . ASP A 1 372 ? -9.993 19.916 5.774 1.00 59.76 541 ASP A O 1
ATOM 2896 N N . ASP A 1 373 ? -9.499 18.979 7.751 1.00 47.20 542 ASP A N 1
ATOM 2897 C CA . ASP A 1 373 ? -9.079 17.699 7.178 1.00 42.88 542 ASP A CA 1
ATOM 2898 C C . ASP A 1 373 ? -9.928 16.522 7.663 1.00 44.07 542 ASP A C 1
ATOM 2899 O O . ASP A 1 373 ? -9.641 15.368 7.345 1.00 47.54 542 ASP A O 1
ATOM 2904 N N . GLY A 1 374 ? -10.958 16.816 8.451 1.00 43.49 543 GLY A N 1
ATOM 2905 C CA . GLY A 1 374 ? -11.863 15.785 8.938 1.00 44.99 543 GLY A CA 1
ATOM 2906 C C . GLY A 1 374 ? -11.299 14.827 9.980 1.00 44.23 543 GLY A C 1
ATOM 2907 O O . GLY A 1 374 ? -11.889 13.776 10.241 1.00 51.18 543 GLY A O 1
ATOM 2908 N N . MET A 1 375 ? -10.171 15.182 10.590 1.00 34.72 544 MET A N 1
ATOM 2909 C CA . MET A 1 375 ? -9.542 14.318 11.586 1.00 31.86 544 MET A CA 1
ATOM 2910 C C . MET A 1 375 ? -10.153 14.542 12.962 1.00 32.64 544 MET A C 1
ATOM 2911 O O . MET A 1 375 ? -10.505 15.664 13.333 1.00 34.41 544 MET A O 1
ATOM 2916 N N . ALA A 1 376 ? -10.266 13.463 13.721 1.00 32.82 545 ALA A N 1
ATOM 2917 C CA . ALA A 1 376 ? -10.677 13.548 15.106 1.00 32.49 545 ALA A CA 1
ATOM 2918 C C . ALA A 1 376 ? -9.889 12.511 15.899 1.00 34.66 545 ALA A C 1
ATOM 2919 O O . ALA A 1 376 ? -9.466 11.483 15.361 1.00 31.83 545 ALA A O 1
ATOM 2921 N N . MET A 1 377 ? -9.690 12.788 17.178 1.00 27.90 546 MET A N 1
ATOM 2922 C CA . MET A 1 377 ? -9.004 11.873 18.060 1.00 24.32 546 MET A CA 1
ATOM 2923 C C . MET A 1 377 ? -9.946 11.471 19.176 1.00 28.76 546 MET A C 1
ATOM 2924 O O . MET A 1 377 ? -10.708 12.296 19.673 1.00 32.20 546 MET A O 1
ATOM 2929 N N . MET A 1 378 ? -9.909 10.199 19.554 1.00 28.61 547 MET A N 1
ATOM 2930 C CA . MET A 1 378 ? -10.698 9.700 20.667 1.00 29.69 547 MET A CA 1
ATOM 2931 C C . MET A 1 378 ? -9.735 9.182 21.731 1.00 29.44 547 MET A C 1
ATOM 2932 O O . MET A 1 378 ? -8.929 8.291 21.463 1.00 27.83 547 MET A O 1
ATOM 2937 N N . CYS A 1 379 ? -9.798 9.736 22.935 1.00 26.61 548 CYS A N 1
ATOM 2938 C CA . CYS A 1 379 ? -8.845 9.303 23.963 1.00 31.48 548 CYS A CA 1
ATOM 2939 C C . CYS A 1 379 ? -9.408 9.304 25.382 1.00 29.54 548 CYS A C 1
ATOM 2940 O O . CYS A 1 379 ? -10.522 9.763 25.625 1.00 26.69 548 CYS A O 1
ATOM 2943 N N . SER A 1 380 ? -8.639 8.758 26.313 1.00 21.16 549 SER A N 1
ATOM 2944 C CA . SER A 1 380 ? -9.060 8.691 27.699 1.00 24.94 549 SER A CA 1
ATOM 2945 C C . SER A 1 380 ? -8.474 9.862 28.465 1.00 29.73 549 SER A C 1
ATOM 2946 O O . SER A 1 380 ? -7.494 10.473 28.031 1.00 27.15 549 SER A O 1
ATOM 2949 N N . LEU A 1 381 ? -9.088 10.184 29.597 1.00 26.38 550 LEU A N 1
ATOM 2950 C CA . LEU A 1 381 ? -8.594 11.262 30.451 1.00 31.35 550 LEU A CA 1
ATOM 2951 C C . LEU A 1 381 ? -7.180 10.944 30.927 1.00 29.95 550 LEU A C 1
ATOM 2952 O O . LEU A 1 381 ? -6.303 11.795 30.895 1.00 29.16 550 LEU A O 1
ATOM 2957 N N . SER A 1 382 ? -6.958 9.707 31.339 1.00 31.96 551 SER A N 1
ATOM 2958 C CA . SER A 1 382 ? -5.644 9.321 31.817 1.00 35.30 551 SER A CA 1
ATOM 2959 C C . SER A 1 382 ? -4.557 9.625 30.780 1.00 38.57 551 SER A C 1
ATOM 2960 O O . SER A 1 382 ? -3.562 10.284 31.084 1.00 32.24 551 SER A O 1
ATOM 2963 N N . HIS A 1 383 ? -4.746 9.154 29.551 1.00 31.33 552 HIS A N 1
ATOM 2964 C CA . HIS A 1 383 ? -3.722 9.342 28.529 1.00 28.73 552 HIS A CA 1
ATOM 2965 C C . HIS A 1 383 ? -3.578 10.791 28.074 1.00 30.10 552 HIS A C 1
ATOM 2966 O O . HIS A 1 383 ? -2.479 11.242 27.743 1.00 32.30 552 HIS A O 1
ATOM 2973 N N . MET A 1 384 ? -4.685 11.525 28.062 1.00 35.14 553 MET A N 1
ATOM 2974 C CA . MET A 1 384 ? -4.648 12.938 27.686 1.00 37.70 553 MET A CA 1
ATOM 2975 C C . MET A 1 384 ? -3.798 13.776 28.658 1.00 29.73 553 MET A C 1
ATOM 2976 O O . MET A 1 384 ? -3.023 14.630 28.247 1.00 26.46 553 MET A O 1
ATOM 2981 N N . VAL A 1 385 ? -3.975 13.531 29.946 1.00 28.76 554 VAL A N 1
ATOM 2982 C CA . VAL A 1 385 ? -3.215 14.222 30.986 1.00 30.45 554 VAL A CA 1
ATOM 2983 C C . VAL A 1 385 ? -1.720 13.916 30.852 1.00 30.51 554 VAL A C 1
ATOM 2984 O O . VAL A 1 385 ? -0.893 14.818 30.880 1.00 34.97 554 VAL A O 1
ATOM 2988 N N . ASP A 1 386 ? -1.398 12.634 30.705 1.00 28.43 555 ASP A N 1
ATOM 2989 C CA . ASP A 1 386 ? -0.040 12.174 30.406 1.00 27.97 555 ASP A CA 1
ATOM 2990 C C . ASP A 1 386 ? 0.566 12.901 29.201 1.00 32.14 555 ASP A C 1
ATOM 2991 O O . ASP A 1 386 ? 1.688 13.397 29.269 1.00 33.15 555 ASP A O 1
ATOM 2996 N N . MET A 1 387 ? -0.181 12.998 28.104 1.00 30.29 556 MET A N 1
ATOM 2997 C CA . MET A 1 387 ? 0.368 13.566 26.868 1.00 22.71 556 MET A CA 1
ATOM 2998 C C . MET A 1 387 ? 0.567 15.070 26.968 1.00 32.92 556 MET A C 1
ATOM 2999 O O . MET A 1 387 ? 1.411 15.640 26.277 1.00 28.54 556 MET A O 1
ATOM 3004 N N . LEU A 1 388 ? -0.246 15.714 27.792 1.00 26.35 557 LEU A N 1
ATOM 3005 C CA . LEU A 1 388 ? -0.139 17.146 27.969 1.00 32.36 557 LEU A CA 1
ATOM 3006 C C . LEU A 1 388 ? 1.058 17.496 28.864 1.00 29.36 557 LEU A C 1
ATOM 3007 O O . LEU A 1 388 ? 1.666 18.536 28.678 1.00 29.28 557 LEU A O 1
ATOM 3012 N N . SER A 1 389 ? 1.388 16.619 29.816 1.00 26.55 558 SER A N 1
ATOM 3013 C CA . SER A 1 389 ? 2.538 16.810 30.709 1.00 31.50 558 SER A CA 1
ATOM 3014 C C . SER A 1 389 ? 3.396 15.564 30.744 1.00 26.17 558 SER A C 1
ATOM 3015 O O . SER A 1 389 ? 3.484 14.889 31.760 1.00 28.57 558 SER A O 1
ATOM 3018 N N . PRO A 1 390 ? 4.061 15.271 29.635 1.00 28.19 559 PRO A N 1
ATOM 3019 C CA . PRO A 1 390 ? 4.671 13.950 29.475 1.00 29.60 559 PRO A CA 1
ATOM 3020 C C . PRO A 1 390 ? 5.965 13.777 30.246 1.00 38.68 559 PRO A C 1
ATOM 3021 O O . PRO A 1 390 ? 6.627 14.739 30.639 1.00 36.97 559 PRO A O 1
ATOM 3025 N N . ASN A 1 391 ? 6.331 12.529 30.462 1.00 30.62 560 ASN A N 1
ATOM 3026 C CA . ASN A 1 391 ? 7.679 12.244 30.887 1.00 34.19 560 ASN A CA 1
ATOM 3027 C C . ASN A 1 391 ? 8.289 11.235 29.947 1.00 36.20 560 ASN A C 1
ATOM 3028 O O . ASN A 1 391 ? 7.778 10.998 28.846 1.00 32.09 560 ASN A O 1
ATOM 3033 N N . THR A 1 392 ? 9.377 10.630 30.389 1.00 35.49 561 THR A N 1
ATOM 3034 C CA . THR A 1 392 ? 10.136 9.742 29.537 1.00 46.03 561 THR A CA 1
ATOM 3035 C C . THR A 1 392 ? 9.375 8.446 29.213 1.00 42.00 561 THR A C 1
ATOM 3036 O O . THR A 1 392 ? 9.658 7.782 28.221 1.00 34.74 561 THR A O 1
ATOM 3040 N N . SER A 1 393 ? 8.392 8.101 30.040 1.00 36.93 562 SER A N 1
ATOM 3041 C CA . SER A 1 393 ? 7.639 6.862 29.842 1.00 43.20 562 SER A CA 1
ATOM 3042 C C . SER A 1 393 ? 6.278 7.068 29.171 1.00 45.46 562 SER A C 1
ATOM 3043 O O . SER A 1 393 ? 5.486 6.137 29.088 1.00 49.97 562 SER A O 1
ATOM 3046 N N . THR A 1 394 ? 6.009 8.278 28.686 1.00 45.14 563 THR A N 1
ATOM 3047 C CA . THR A 1 394 ? 4.692 8.594 28.132 1.00 35.53 563 THR A CA 1
ATOM 3048 C C . THR A 1 394 ? 4.354 7.752 26.915 1.00 38.25 563 THR A C 1
ATOM 3049 O O . THR A 1 394 ? 5.141 7.658 25.975 1.00 30.00 563 THR A O 1
ATOM 3053 N N . ASN A 1 395 ? 3.181 7.126 26.944 1.00 32.64 564 ASN A N 1
ATOM 3054 C CA . ASN A 1 395 ? 2.670 6.392 25.788 1.00 35.48 564 ASN A CA 1
ATOM 3055 C C . ASN A 1 395 ? 1.969 7.360 24.820 1.00 34.11 564 ASN A C 1
ATOM 3056 O O . ASN A 1 395 ? 0.902 7.883 25.124 1.00 35.94 564 ASN A O 1
ATOM 3061 N N . TRP A 1 396 ? 2.578 7.608 23.663 1.00 33.46 565 TRP A N 1
ATOM 3062 C CA . TRP A 1 396 ? 2.073 8.608 22.717 1.00 28.55 565 TRP A CA 1
ATOM 3063 C C . TRP A 1 396 ? 1.067 8.095 21.677 1.00 34.90 565 TRP A C 1
ATOM 3064 O O . TRP A 1 396 ? 0.562 8.875 20.864 1.00 33.65 565 TRP A O 1
ATOM 3075 N N . MET A 1 397 ? 0.763 6.799 21.717 1.00 34.65 566 MET A N 1
ATOM 3076 C CA . MET A 1 397 ? -0.097 6.181 20.703 1.00 41.38 566 MET A CA 1
ATOM 3077 C C . MET A 1 397 ? -1.362 5.558 21.302 1.00 39.32 566 MET A C 1
ATOM 3078 O O . MET A 1 397 ? -1.903 4.605 20.753 1.00 45.10 566 MET A O 1
ATOM 3083 N N . SER A 1 398 ? -1.836 6.092 22.420 1.00 35.47 567 SER A N 1
ATOM 3084 C CA . SER A 1 398 ? -2.929 5.456 23.135 1.00 43.77 567 SER A CA 1
ATOM 3085 C C . SER A 1 398 ? -4.259 6.127 22.849 1.00 54.37 567 SER A C 1
ATOM 3086 O O . SER A 1 398 ? -5.092 6.280 23.740 1.00 69.60 567 SER A O 1
ATOM 3089 N N . PHE A 1 399 ? -4.450 6.531 21.602 1.00 36.56 568 PHE A N 1
ATOM 3090 C CA . PHE A 1 399 ? -5.691 7.150 21.188 1.00 35.30 568 PHE A CA 1
ATOM 3091 C C . PHE A 1 399 ? -6.161 6.475 19.905 1.00 41.48 568 PHE A C 1
ATOM 3092 O O . PHE A 1 399 ? -5.369 5.825 19.214 1.00 35.46 568 PHE A O 1
ATOM 3100 N N . PHE A 1 400 ? -7.449 6.620 19.603 1.00 31.37 569 PHE A N 1
ATOM 3101 C CA . PHE A 1 400 ? -7.993 6.195 18.315 1.00 30.64 569 PHE A CA 1
ATOM 3102 C C . PHE A 1 400 ? -8.075 7.410 17.404 1.00 33.50 569 PHE A C 1
ATOM 3103 O O . PHE A 1 400 ? -8.449 8.511 17.836 1.00 31.98 569 PHE A O 1
ATOM 3111 N N . LEU A 1 401 ? -7.725 7.211 16.145 1.00 27.94 570 LEU A N 1
ATOM 3112 C CA . LEU A 1 401 ? -7.771 8.281 15.163 1.00 27.39 570 LEU A CA 1
ATOM 3113 C C . LEU A 1 401 ? -8.921 8.042 14.162 1.00 31.29 570 LEU A C 1
ATOM 3114 O O . LEU A 1 401 ? -9.167 6.916 13.734 1.00 32.75 570 LEU A O 1
ATOM 3119 N N . TYR A 1 402 ? -9.622 9.105 13.797 1.00 36.67 571 TYR A N 1
ATOM 3120 C CA . TYR A 1 402 ? -10.683 9.004 12.809 1.00 37.02 571 TYR A CA 1
ATOM 3121 C C . TYR A 1 402 ? -10.499 10.030 11.711 1.00 40.89 571 TYR A C 1
ATOM 3122 O O . TYR A 1 402 ? -9.969 11.112 11.933 1.00 33.00 571 TYR A O 1
ATOM 3131 N N . LYS A 1 403 ? -10.936 9.670 10.514 1.00 39.45 572 LYS A N 1
ATOM 3132 C CA . LYS A 1 403 ? -10.946 10.601 9.408 1.00 42.10 572 LYS A CA 1
ATOM 3133 C C . LYS A 1 403 ? -12.352 10.538 8.844 1.00 39.36 572 LYS A C 1
ATOM 3134 O O . LYS A 1 403 ? -12.837 9.456 8.497 1.00 31.78 572 LYS A O 1
ATOM 3140 N N . ASP A 1 404 ? -13.006 11.689 8.786 1.00 41.66 573 ASP A N 1
ATOM 3141 C CA . ASP A 1 404 ? -14.410 11.762 8.397 1.00 46.01 573 ASP A CA 1
ATOM 3142 C C . ASP A 1 404 ? -15.230 10.663 9.057 1.00 48.37 573 ASP A C 1
ATOM 3143 O O . ASP A 1 404 ? -16.046 10.016 8.406 1.00 53.20 573 ASP A O 1
ATOM 3148 N N . GLY A 1 405 ? -14.994 10.438 10.346 1.00 41.48 574 GLY A N 1
ATOM 3149 C CA . GLY A 1 405 ? -15.778 9.481 11.111 1.00 40.37 574 GLY A CA 1
ATOM 3150 C C . GLY A 1 405 ? -15.390 8.029 10.917 1.00 40.78 574 GLY A C 1
ATOM 3151 O O . GLY A 1 405 ? -16.049 7.128 11.435 1.00 48.34 574 GLY A O 1
ATOM 3152 N N . GLU A 1 406 ? -14.320 7.784 10.176 1.00 42.98 575 GLU A N 1
ATOM 3153 C CA . GLU A 1 406 ? -13.894 6.407 9.901 1.00 48.84 575 GLU A CA 1
ATOM 3154 C C . GLU A 1 406 ? -12.578 6.065 10.600 1.00 41.83 575 GLU A C 1
ATOM 3155 O O . GLU A 1 406 ? -11.600 6.785 10.455 1.00 38.59 575 GLU A O 1
ATOM 3161 N N . VAL A 1 407 ? -12.550 4.953 11.329 1.00 34.25 576 VAL A N 1
ATOM 3162 C CA . VAL A 1 407 ? -11.370 4.594 12.112 1.00 36.81 576 VAL A CA 1
ATOM 3163 C C . VAL A 1 407 ? -10.127 4.387 11.231 1.00 42.91 576 VAL A C 1
ATOM 3164 O O . VAL A 1 407 ? -10.206 3.806 10.155 1.00 45.83 576 VAL A O 1
ATOM 3168 N N . GLN A 1 408 ? -8.983 4.890 11.690 1.00 46.46 577 GLN A N 1
ATOM 3169 C CA . GLN A 1 408 ? -7.737 4.818 10.914 1.00 43.59 577 GLN A CA 1
ATOM 3170 C C . GLN A 1 408 ? -6.723 3.878 11.531 1.00 46.00 577 GLN A C 1
ATOM 3171 O O . GLN A 1 408 ? -6.684 3.686 12.746 1.00 47.39 577 GLN A O 1
ATOM 3177 N N . ASN A 1 409 ? -5.884 3.307 10.682 1.00 54.94 578 ASN A N 1
ATOM 3178 C CA . ASN A 1 409 ? -4.699 2.620 11.156 1.00 72.38 578 ASN A CA 1
ATOM 3179 C C . ASN A 1 409 ? -3.665 3.664 11.581 1.00 67.11 578 ASN A C 1
ATOM 3180 O O . ASN A 1 409 ? -3.127 4.389 10.739 1.00 56.91 578 ASN A O 1
ATOM 3185 N N . THR A 1 410 ? -3.417 3.757 12.885 1.00 71.70 579 THR A N 1
ATOM 3186 C CA . THR A 1 410 ? -2.465 4.727 13.418 1.00 81.82 579 THR A CA 1
ATOM 3187 C C . THR A 1 410 ? -1.059 4.170 13.330 1.00 95.36 579 THR A C 1
ATOM 3188 O O . THR A 1 410 ? -0.382 3.995 14.342 1.00 95.37 579 THR A O 1
ATOM 3192 N N . PHE A 1 411 ? -0.635 3.878 12.107 1.00 109.87 580 PHE A N 1
ATOM 3193 C CA . PHE A 1 411 ? 0.702 3.365 11.852 1.00 121.25 580 PHE A CA 1
ATOM 3194 C C . PHE A 1 411 ? 1.193 3.955 10.538 1.00 123.80 580 PHE A C 1
ATOM 3195 O O . PHE A 1 411 ? 2.394 4.106 10.321 1.00 129.34 580 PHE A O 1
ATOM 3197 N N . GLY A 1 412 ? 0.251 4.293 9.664 1.00 116.38 581 GLY A N 1
ATOM 3198 C CA . GLY A 1 412 ? 0.581 4.993 8.438 1.00 110.64 581 GLY A CA 1
ATOM 3199 C C . GLY A 1 412 ? 0.843 6.466 8.710 1.00 103.12 581 GLY A C 1
ATOM 3200 O O . GLY A 1 412 ? 1.290 7.202 7.828 1.00 103.56 581 GLY A O 1
ATOM 3201 N N . TYR A 1 413 ? 0.573 6.896 9.941 1.00 90.78 582 TYR A N 1
ATOM 3202 C CA . TYR A 1 413 ? 0.714 8.304 10.315 1.00 71.62 582 TYR A CA 1
ATOM 3203 C C . TYR A 1 413 ? 2.082 8.644 10.912 1.00 64.07 582 TYR A C 1
ATOM 3204 O O . TYR A 1 413 ? 2.815 7.770 11.371 1.00 63.61 582 TYR A O 1
ATOM 3213 N N . SER A 1 414 ? 2.429 9.924 10.880 1.00 62.51 583 SER A N 1
ATOM 3214 C CA . SER A 1 414 ? 3.569 10.419 11.639 1.00 52.69 583 SER A CA 1
ATOM 3215 C C . SER A 1 414 ? 3.042 11.200 12.843 1.00 35.55 583 SER A C 1
ATOM 3216 O O . SER A 1 414 ? 2.322 12.188 12.680 1.00 38.45 583 SER A O 1
ATOM 3219 N N . LEU A 1 415 ? 3.389 10.765 14.049 1.00 34.24 584 LEU A N 1
ATOM 3220 C CA . LEU A 1 415 ? 2.966 11.512 15.231 1.00 39.89 584 LEU A CA 1
ATOM 3221 C C . LEU A 1 415 ? 3.382 12.974 15.110 1.00 34.04 584 LEU A C 1
ATOM 3222 O O . LEU A 1 415 ? 2.585 13.880 15.391 1.00 35.95 584 LEU A O 1
ATOM 3227 N N . SER A 1 416 ? 4.612 13.218 14.659 1.00 33.19 585 SER A N 1
ATOM 3228 C CA . SER A 1 416 ? 5.076 14.594 14.576 1.00 25.09 585 SER A CA 1
ATOM 3229 C C . SER A 1 416 ? 4.114 15.408 13.744 1.00 35.44 585 SER A C 1
ATOM 3230 O O . SER A 1 416 ? 3.650 16.457 14.185 1.00 35.77 585 SER A O 1
ATOM 3233 N N . ASN A 1 417 ? 3.788 14.902 12.554 1.00 35.34 586 ASN A N 1
ATOM 3234 C CA . ASN A 1 417 ? 2.897 15.603 11.635 1.00 37.66 586 ASN A CA 1
ATOM 3235 C C . ASN A 1 417 ? 1.447 15.637 12.092 1.00 34.66 586 ASN A C 1
ATOM 3236 O O . ASN A 1 417 ? 0.747 16.624 11.881 1.00 33.39 586 ASN A O 1
ATOM 3241 N N . LEU A 1 418 ? 0.970 14.540 12.661 1.00 28.50 587 LEU A N 1
ATOM 3242 C CA . LEU A 1 418 ? -0.420 14.525 13.099 1.00 36.84 587 LEU A CA 1
ATOM 3243 C C . LEU A 1 418 ? -0.602 15.617 14.151 1.00 40.08 587 LEU A C 1
ATOM 3244 O O . LEU A 1 418 ? -1.532 16.421 14.060 1.00 32.92 587 LEU A O 1
ATOM 3249 N N . PHE A 1 419 ? 0.317 15.663 15.122 1.00 31.61 588 PHE A N 1
ATOM 3250 C CA . PHE A 1 419 ? 0.236 16.652 16.191 1.00 33.43 588 PHE A CA 1
ATOM 3251 C C . PHE A 1 419 ? 0.425 18.071 15.655 1.00 32.89 588 PHE A C 1
ATOM 3252 O O . PHE A 1 419 ? -0.368 18.954 15.964 1.00 33.36 588 PHE A O 1
ATOM 3260 N N . SER A 1 420 ? 1.454 18.311 14.840 1.00 32.44 589 SER A N 1
ATOM 3261 C CA . SER A 1 420 ? 1.724 19.706 14.449 1.00 29.42 589 SER A CA 1
ATOM 3262 C C . SER A 1 420 ? 0.684 20.299 13.500 1.00 39.04 589 SER A C 1
ATOM 3263 O O . SER A 1 420 ? 0.391 21.497 13.549 1.00 45.91 589 SER A O 1
ATOM 3266 N N . GLU A 1 421 ? 0.111 19.461 12.650 1.00 36.64 590 GLU A N 1
ATOM 3267 C CA . GLU A 1 421 ? -0.862 19.925 11.672 1.00 43.09 590 GLU A CA 1
ATOM 3268 C C . GLU A 1 421 ? -2.296 19.881 12.194 1.00 44.89 590 GLU A C 1
ATOM 3269 O O . GLU A 1 421 ? -3.077 20.795 11.946 1.00 50.01 590 GLU A O 1
ATOM 3275 N N . SER A 1 422 ? -2.646 18.814 12.906 1.00 36.22 591 SER A N 1
ATOM 3276 C CA . SER A 1 422 ? -4.058 18.556 13.206 1.00 32.92 591 SER A CA 1
ATOM 3277 C C . SER A 1 422 ? -4.462 18.735 14.678 1.00 37.26 591 SER A C 1
ATOM 3278 O O . SER A 1 422 ? -5.570 19.204 14.957 1.00 34.57 591 SER A O 1
ATOM 3281 N N . PHE A 1 423 ? -3.562 18.381 15.599 1.00 31.87 592 PHE A N 1
ATOM 3282 C CA . PHE A 1 423 ? -3.820 18.479 17.042 1.00 34.03 592 PHE A CA 1
ATOM 3283 C C . PHE A 1 423 ? -2.663 19.183 17.742 1.00 31.11 592 PHE A C 1
ATOM 3284 O O . PHE A 1 423 ? -1.891 18.561 18.478 1.00 25.33 592 PHE A O 1
ATOM 3292 N N . PRO A 1 424 ? -2.535 20.487 17.492 1.00 25.93 593 PRO A N 1
ATOM 3293 C CA . PRO A 1 424 ? -1.416 21.307 17.965 1.00 35.78 593 PRO A CA 1
ATOM 3294 C C . PRO A 1 424 ? -1.287 21.253 19.486 1.00 33.84 593 PRO A C 1
ATOM 3295 O O . PRO A 1 424 ? -0.182 21.375 19.988 1.00 29.39 593 PRO A O 1
ATOM 3299 N N . ILE A 1 425 ? -2.401 21.062 20.194 1.00 36.35 594 ILE A N 1
ATOM 3300 C CA . ILE A 1 425 ? -2.383 20.994 21.655 1.00 32.18 594 ILE A CA 1
ATOM 3301 C C . ILE A 1 425 ? -1.331 19.993 22.123 1.00 39.75 594 ILE A C 1
ATOM 3302 O O . ILE A 1 425 ? -0.744 20.145 23.196 1.00 38.23 594 ILE A O 1
ATOM 3307 N N . PHE A 1 426 ? -1.084 18.967 21.315 1.00 30.89 595 PHE A N 1
ATOM 3308 C CA . PHE A 1 426 ? -0.097 17.966 21.693 1.00 29.63 595 PHE A CA 1
ATOM 3309 C C . PHE A 1 426 ? 1.298 18.250 21.151 1.00 28.32 595 PHE A C 1
ATOM 3310 O O . PHE A 1 426 ? 2.271 17.640 21.586 1.00 31.44 595 PHE A O 1
ATOM 3318 N N . SER A 1 427 ? 1.405 19.198 20.227 1.00 32.33 596 SER A N 1
ATOM 3319 C CA . SER A 1 427 ? 2.641 19.348 19.462 1.00 34.07 596 SER A CA 1
ATOM 3320 C C . SER A 1 427 ? 3.840 19.844 20.290 1.00 34.13 596 SER A C 1
ATOM 3321 O O . SER A 1 427 ? 4.924 19.268 20.251 1.00 29.78 596 SER A O 1
ATOM 3324 N N . ILE A 1 428 ? 3.658 20.919 21.039 1.00 31.20 597 ILE A N 1
ATOM 3325 C CA . ILE A 1 428 ? 4.753 21.397 21.863 1.00 31.99 597 ILE A CA 1
ATOM 3326 C C . ILE A 1 428 ? 5.189 20.378 22.933 1.00 27.14 597 ILE A C 1
ATOM 3327 O O . ILE A 1 428 ? 6.367 20.048 23.022 1.00 29.80 597 ILE A O 1
ATOM 3332 N N . PRO A 1 429 ? 4.237 19.863 23.737 1.00 30.56 598 PRO A N 1
ATOM 3333 C CA . PRO A 1 429 ? 4.560 18.814 24.714 1.00 27.36 598 PRO A CA 1
ATOM 3334 C C . PRO A 1 429 ? 5.341 17.657 24.079 1.00 26.50 598 PRO A C 1
ATOM 3335 O O . PRO A 1 429 ? 6.324 17.206 24.644 1.00 26.92 598 PRO A O 1
ATOM 3339 N N . TYR A 1 430 ? 4.883 17.183 22.925 1.00 26.12 599 TYR A N 1
ATOM 3340 C CA . TYR A 1 430 ? 5.533 16.069 22.235 1.00 26.42 599 TYR A CA 1
ATOM 3341 C C . TYR A 1 430 ? 6.942 16.446 21.789 1.00 26.14 599 TYR A C 1
ATOM 3342 O O . TYR A 1 430 ? 7.906 15.744 22.071 1.00 25.60 599 TYR A O 1
ATOM 3351 N N . HIS A 1 431 ? 7.064 17.553 21.071 1.00 19.26 600 HIS A N 1
ATOM 3352 C CA . HIS A 1 431 ? 8.371 17.891 20.538 1.00 28.43 600 HIS A CA 1
ATOM 3353 C C . HIS A 1 431 ? 9.327 18.277 21.666 1.00 36.06 600 HIS A C 1
ATOM 3354 O O . HIS A 1 431 ? 10.514 17.979 21.610 1.00 31.57 600 HIS A O 1
ATOM 3361 N N . LYS A 1 432 ? 8.778 18.853 22.733 1.00 30.43 601 LYS A N 1
ATOM 3362 C CA . LYS A 1 432 ? 9.575 19.189 23.908 1.00 34.46 601 LYS A CA 1
ATOM 3363 C C . LYS A 1 432 ? 10.114 17.940 24.597 1.00 28.68 601 LYS A C 1
ATOM 3364 O O . LYS A 1 432 ? 11.279 17.894 24.989 1.00 27.61 601 LYS A O 1
ATOM 3370 N N . ALA A 1 433 ? 9.259 16.930 24.769 1.00 26.71 602 ALA A N 1
ATOM 3371 C CA . ALA A 1 433 ? 9.691 15.699 25.422 1.00 26.46 602 ALA A CA 1
ATOM 3372 C C . ALA A 1 433 ? 10.764 15.024 24.566 1.00 28.45 602 ALA A C 1
ATOM 3373 O O . ALA A 1 433 ? 11.737 14.477 25.080 1.00 27.54 602 ALA A O 1
ATOM 3375 N N . PHE A 1 434 ? 10.579 15.048 23.251 1.00 26.05 603 PHE A N 1
ATOM 3376 C CA . PHE A 1 434 ? 11.502 14.330 22.375 1.00 28.56 603 PHE A CA 1
ATOM 3377 C C . PHE A 1 434 ? 12.893 14.981 22.301 1.00 31.90 603 PHE A C 1
ATOM 3378 O O . PHE A 1 434 ? 13.876 14.304 22.039 1.00 35.84 603 PHE A O 1
ATOM 3386 N N . SER A 1 435 ? 12.960 16.278 22.588 1.00 21.69 604 SER A N 1
ATOM 3387 C CA . SER A 1 435 ? 14.204 17.033 22.529 1.00 27.18 604 SER A CA 1
ATOM 3388 C C . SER A 1 435 ? 14.980 17.040 23.855 1.00 34.96 604 SER A C 1
ATOM 3389 O O . SER A 1 435 ? 16.135 17.468 23.904 1.00 32.33 604 SER A O 1
ATOM 3392 N N . GLN A 1 436 ? 14.346 16.572 24.928 1.00 34.65 605 GLN A N 1
ATOM 3393 C CA . GLN A 1 436 ? 14.964 16.556 26.255 1.00 33.65 605 GLN A CA 1
ATOM 3394 C C . GLN A 1 436 ? 16.281 15.779 26.271 1.00 32.74 605 GLN A C 1
ATOM 3395 O O . GLN A 1 436 ? 16.364 14.656 25.772 1.00 34.21 605 GLN A O 1
ATOM 3401 N N . ASN A 1 437 ? 17.307 16.366 26.865 1.00 35.25 606 ASN A N 1
ATOM 3402 C CA . ASN A 1 437 ? 18.593 15.690 26.940 1.00 44.31 606 ASN A CA 1
ATOM 3403 C C . ASN A 1 437 ? 19.098 15.211 25.581 1.00 35.71 606 ASN A C 1
ATOM 3404 O O . ASN A 1 437 ? 19.798 14.200 25.504 1.00 30.34 606 ASN A O 1
ATOM 3409 N N . PHE A 1 438 ? 18.733 15.907 24.507 1.00 28.60 607 PHE A N 1
ATOM 3410 C CA . PHE A 1 438 ? 19.208 15.469 23.188 1.00 29.67 607 PHE A CA 1
ATOM 3411 C C . PHE A 1 438 ? 20.736 15.508 23.063 1.00 21.75 607 PHE A C 1
ATOM 3412 O O . PHE A 1 438 ? 21.357 14.504 22.712 1.00 29.38 607 PHE A O 1
ATOM 3420 N N . VAL A 1 439 ? 21.359 16.648 23.338 1.00 23.21 608 VAL A N 1
ATOM 3421 C CA . VAL A 1 439 ? 22.811 16.674 23.167 1.00 27.41 608 VAL A CA 1
ATOM 3422 C C . VAL A 1 439 ? 23.531 15.878 24.249 1.00 26.39 608 VAL A C 1
ATOM 3423 O O . VAL A 1 439 ? 24.550 15.265 23.992 1.00 23.69 608 VAL A O 1
ATOM 3427 N N . SER A 1 440 ? 22.947 15.849 25.446 1.00 29.39 609 SER A N 1
ATOM 3428 C CA . SER A 1 440 ? 23.426 15.011 26.533 1.00 27.92 609 SER A CA 1
ATOM 3429 C C . SER A 1 440 ? 23.478 13.527 26.112 1.00 27.43 609 SER A C 1
ATOM 3430 O O . SER A 1 440 ? 24.458 12.817 26.380 1.00 27.25 609 SER A O 1
ATOM 3433 N N . GLY A 1 441 ? 22.435 13.067 25.427 1.00 23.38 610 GLY A N 1
ATOM 3434 C CA . GLY A 1 441 ? 22.404 11.707 24.930 1.00 23.03 610 GLY A CA 1
ATOM 3435 C C . GLY A 1 441 ? 23.517 11.422 23.935 1.00 25.23 610 GLY A C 1
ATOM 3436 O O . GLY A 1 441 ? 24.136 10.352 23.972 1.00 29.21 610 GLY A O 1
ATOM 3437 N N . ILE A 1 442 ? 23.771 12.374 23.037 1.00 25.76 611 ILE A N 1
ATOM 3438 C CA . ILE A 1 442 ? 24.876 12.243 22.081 1.00 27.46 611 ILE A CA 1
ATOM 3439 C C . ILE A 1 442 ? 26.225 12.147 22.818 1.00 23.51 611 ILE A C 1
ATOM 3440 O O . ILE A 1 442 ? 27.071 11.302 22.513 1.00 24.32 611 ILE A O 1
ATOM 3445 N N . LEU A 1 443 ? 26.416 13.028 23.793 1.00 30.85 612 LEU A N 1
ATOM 3446 C CA . LEU A 1 443 ? 27.640 13.039 24.588 1.00 30.34 612 LEU A CA 1
ATOM 3447 C C . LEU A 1 443 ? 27.851 11.683 25.287 1.00 32.08 612 LEU A C 1
ATOM 3448 O O . LEU A 1 443 ? 28.977 11.200 25.369 1.00 26.64 612 LEU A O 1
ATOM 3453 N N . ASP A 1 444 ? 26.769 11.077 25.786 1.00 29.77 613 ASP A N 1
ATOM 3454 C CA . ASP A 1 444 ? 26.845 9.786 26.485 1.00 28.58 613 ASP A CA 1
ATOM 3455 C C . ASP A 1 444 ? 27.418 8.703 25.593 1.00 25.48 613 ASP A C 1
ATOM 3456 O O . ASP A 1 444 ? 28.109 7.805 26.052 1.00 35.80 613 ASP A O 1
ATOM 3461 N N . ILE A 1 445 ? 27.088 8.784 24.315 1.00 24.68 614 ILE A N 1
ATOM 3462 C CA . ILE A 1 445 ? 27.605 7.871 23.321 1.00 28.39 614 ILE A CA 1
ATOM 3463 C C . ILE A 1 445 ? 29.044 8.222 22.927 1.00 37.43 614 ILE A C 1
ATOM 3464 O O . ILE A 1 445 ? 29.847 7.333 22.686 1.00 31.46 614 ILE A O 1
ATOM 3469 N N . LEU A 1 446 ? 29.377 9.508 22.847 1.00 28.52 615 LEU A N 1
ATOM 3470 C CA . LEU A 1 446 ? 30.712 9.885 22.359 1.00 30.26 615 LEU A CA 1
ATOM 3471 C C . LEU A 1 446 ? 31.824 9.710 23.388 1.00 30.29 615 LEU A C 1
ATOM 3472 O O . LEU A 1 446 ? 32.935 9.358 23.040 1.00 37.81 615 LEU A O 1
ATOM 3477 N N . ILE A 1 447 ? 31.522 9.966 24.651 1.00 29.11 616 ILE A N 1
ATOM 3478 C CA . ILE A 1 447 ? 32.570 10.124 25.646 1.00 36.16 616 ILE A CA 1
ATOM 3479 C C . ILE A 1 447 ? 32.358 9.172 26.813 1.00 37.30 616 ILE A C 1
ATOM 3480 O O . ILE A 1 447 ? 31.568 9.458 27.710 1.00 31.01 616 ILE A O 1
ATOM 3485 N N . SER A 1 448 ? 33.075 8.053 26.814 1.00 37.05 617 SER A N 1
ATOM 3486 C CA . SER A 1 448 ? 32.958 7.087 27.903 1.00 42.14 617 SER A CA 1
ATOM 3487 C C . SER A 1 448 ? 33.643 7.609 29.159 1.00 43.88 617 SER A C 1
ATOM 3488 O O . SER A 1 448 ? 33.274 7.251 30.280 1.00 48.10 617 SER A O 1
ATOM 3491 N N . ASP A 1 449 ? 34.631 8.476 28.979 1.00 42.86 618 ASP A N 1
ATOM 3492 C CA . ASP A 1 449 ? 35.338 9.033 30.127 1.00 38.55 618 ASP A CA 1
ATOM 3493 C C . ASP A 1 449 ? 34.457 9.993 30.903 1.00 43.03 618 ASP A C 1
ATOM 3494 O O . ASP A 1 449 ? 34.097 11.052 30.393 1.00 44.08 618 ASP A O 1
ATOM 3499 N N . ASN A 1 450 ? 34.131 9.644 32.144 1.00 42.83 619 ASN A N 1
ATOM 3500 C CA . ASN A 1 450 ? 33.218 10.463 32.939 1.00 45.94 619 ASN A CA 1
ATOM 3501 C C . ASN A 1 450 ? 33.686 11.885 33.215 1.00 46.79 619 ASN A C 1
ATOM 3502 O O . ASN A 1 450 ? 32.887 12.821 33.179 1.00 37.23 619 ASN A O 1
ATOM 3507 N N . GLU A 1 451 ? 34.969 12.059 33.508 1.00 39.35 620 GLU A N 1
ATOM 3508 C CA . GLU A 1 451 ? 35.445 13.391 33.853 1.00 43.34 620 GLU A CA 1
ATOM 3509 C C . GLU A 1 451 ? 35.321 14.338 32.656 1.00 32.38 620 GLU A C 1
ATOM 3510 O O . GLU A 1 451 ? 34.835 15.465 32.790 1.00 40.65 620 GLU A O 1
ATOM 3516 N N . LEU A 1 452 ? 35.734 13.866 31.485 1.00 34.30 621 LEU A N 1
ATOM 3517 C CA . LEU A 1 452 ? 35.629 14.682 30.281 1.00 40.24 621 LEU A CA 1
ATOM 3518 C C . LEU A 1 452 ? 34.167 14.914 29.922 1.00 40.53 621 LEU A C 1
ATOM 3519 O O . LEU A 1 452 ? 33.774 16.044 29.644 1.00 41.93 621 LEU A O 1
ATOM 3524 N N . LYS A 1 453 ? 33.357 13.858 29.935 1.00 31.14 622 LYS A N 1
ATOM 3525 C CA . LYS A 1 453 ? 31.940 14.030 29.589 1.00 34.66 622 LYS A CA 1
ATOM 3526 C C . LYS A 1 453 ? 31.324 15.120 30.455 1.00 32.40 622 LYS A C 1
ATOM 3527 O O . LYS A 1 453 ? 30.544 15.951 29.980 1.00 31.40 622 LYS A O 1
ATOM 3533 N N . GLU A 1 454 ? 31.694 15.132 31.731 1.00 32.98 623 GLU A N 1
ATOM 3534 C CA . GLU A 1 454 ? 31.174 16.137 32.654 1.00 35.89 623 GLU A CA 1
ATOM 3535 C C . GLU A 1 454 ? 31.544 17.582 32.263 1.00 32.41 623 GLU A C 1
ATOM 3536 O O . GLU A 1 454 ? 30.744 18.501 32.449 1.00 30.12 623 GLU A O 1
ATOM 3542 N N . ARG A 1 455 ? 32.756 17.781 31.754 1.00 33.59 624 ARG A N 1
ATOM 3543 C CA . ARG A 1 455 ? 33.149 19.087 31.218 1.00 35.99 624 ARG A CA 1
ATOM 3544 C C . ARG A 1 455 ? 32.183 19.526 30.096 1.00 31.60 624 ARG A C 1
ATOM 3545 O O . ARG A 1 455 ? 31.751 20.679 30.033 1.00 31.66 624 ARG A O 1
ATOM 3553 N N . PHE A 1 456 ? 31.854 18.604 29.202 1.00 24.94 625 PHE A N 1
ATOM 3554 C CA . PHE A 1 456 ? 30.952 18.940 28.092 1.00 26.18 625 PHE A CA 1
ATOM 3555 C C . PHE A 1 456 ? 29.541 19.198 28.595 1.00 25.89 625 PHE A C 1
ATOM 3556 O O . PHE A 1 456 ? 28.891 20.165 28.209 1.00 25.68 625 PHE A O 1
ATOM 3564 N N . ILE A 1 457 ? 29.058 18.320 29.465 1.00 29.84 626 ILE A N 1
ATOM 3565 C CA . ILE A 1 457 ? 27.703 18.468 29.968 1.00 31.21 626 ILE A CA 1
ATOM 3566 C C . ILE A 1 457 ? 27.527 19.733 30.805 1.00 31.32 626 ILE A C 1
ATOM 3567 O O . ILE A 1 457 ? 26.568 20.477 30.626 1.00 27.83 626 ILE A O 1
ATOM 3572 N N . GLU A 1 458 ? 28.474 19.996 31.692 1.00 27.43 627 GLU A N 1
ATOM 3573 C CA . GLU A 1 458 ? 28.425 21.196 32.509 1.00 35.98 627 GLU A CA 1
ATOM 3574 C C . GLU A 1 458 ? 28.433 22.491 31.679 1.00 35.91 627 GLU A C 1
ATOM 3575 O O . GLU A 1 458 ? 27.779 23.469 32.039 1.00 32.48 627 GLU A O 1
ATOM 3581 N N . ALA A 1 459 ? 29.183 22.496 30.578 1.00 30.52 628 ALA A N 1
ATOM 3582 C CA . ALA A 1 459 ? 29.298 23.687 29.733 1.00 31.85 628 ALA A CA 1
ATOM 3583 C C . ALA A 1 459 ? 27.966 24.054 29.076 1.00 26.21 628 ALA A C 1
ATOM 3584 O O . ALA A 1 459 ? 27.738 25.209 28.707 1.00 29.13 628 ALA A O 1
ATOM 3586 N N . LEU A 1 460 ? 27.089 23.064 28.913 1.00 23.37 629 LEU A N 1
ATOM 3587 C CA . LEU A 1 460 ? 25.743 23.318 28.410 1.00 29.50 629 LEU A CA 1
ATOM 3588 C C . LEU A 1 460 ? 25.003 24.408 29.207 1.00 28.59 629 LEU A C 1
ATOM 3589 O O . LEU A 1 460 ? 24.116 25.070 28.676 1.00 29.16 629 LEU A O 1
ATOM 3594 N N . ASN A 1 461 ? 25.372 24.579 30.474 1.00 29.32 630 ASN A N 1
ATOM 3595 C CA . ASN A 1 461 ? 24.644 25.454 31.396 1.00 37.63 630 ASN A CA 1
ATOM 3596 C C . ASN A 1 461 ? 25.143 26.884 31.423 1.00 35.90 630 ASN A C 1
ATOM 3597 O O . ASN A 1 461 ? 24.562 27.733 32.092 1.00 29.39 630 ASN A O 1
ATOM 3602 N N . SER A 1 462 ? 26.235 27.156 30.717 1.00 30.95 631 SER A N 1
ATOM 3603 C CA . SER A 1 462 ? 26.755 28.506 30.671 1.00 37.05 631 SER A CA 1
ATOM 3604 C C . SER A 1 462 ? 27.119 28.882 29.257 1.00 28.39 631 SER A C 1
ATOM 3605 O O . SER A 1 462 ? 27.403 28.015 28.439 1.00 34.84 631 SER A O 1
ATOM 3608 N N . ASN A 1 463 ? 27.122 30.184 28.981 1.00 28.68 632 ASN A N 1
ATOM 3609 C CA . ASN A 1 463 ? 27.511 30.686 27.673 1.00 30.38 632 ASN A CA 1
ATOM 3610 C C . ASN A 1 463 ? 29.033 30.818 27.489 1.00 36.66 632 ASN A C 1
ATOM 3611 O O . ASN A 1 463 ? 29.501 31.146 26.388 1.00 42.46 632 ASN A O 1
ATOM 3616 N N . LYS A 1 464 ? 29.800 30.581 28.555 1.00 34.09 633 LYS A N 1
ATOM 3617 C CA . LYS A 1 464 ? 31.258 30.702 28.493 1.00 40.42 633 LYS A CA 1
ATOM 3618 C C . LYS A 1 464 ? 31.924 29.620 29.309 1.00 37.30 633 LYS A C 1
ATOM 3619 O O . LYS A 1 464 ? 31.360 29.138 30.277 1.00 45.12 633 LYS A O 1
ATOM 3625 N N . SER A 1 465 ? 33.137 29.244 28.921 1.00 30.76 634 SER A N 1
ATOM 3626 C CA . SER A 1 465 ? 33.950 28.349 29.730 1.00 30.24 634 SER A CA 1
ATOM 3627 C C . SER A 1 465 ? 35.378 28.867 29.867 1.00 42.60 634 SER A C 1
ATOM 3628 O O . SER A 1 465 ? 35.932 29.460 28.936 1.00 39.20 634 SER A O 1
ATOM 3631 N N . ASP A 1 466 ? 35.972 28.605 31.026 1.00 44.02 635 ASP A N 1
ATOM 3632 C CA . ASP A 1 466 ? 37.360 28.947 31.297 1.00 39.42 635 ASP A CA 1
ATOM 3633 C C . ASP A 1 466 ? 38.228 27.745 30.992 1.00 40.68 635 ASP A C 1
ATOM 3634 O O . ASP A 1 466 ? 39.427 27.873 30.761 1.00 46.22 635 ASP A O 1
ATOM 3639 N N . TYR A 1 467 ? 37.616 26.568 31.010 1.00 38.43 636 TYR A N 1
ATOM 3640 C CA . TYR A 1 467 ? 38.320 25.355 30.631 1.00 38.76 636 TYR A CA 1
ATOM 3641 C C . TYR A 1 467 ? 38.521 25.368 29.126 1.00 40.42 636 TYR A C 1
ATOM 3642 O O . TYR A 1 467 ? 37.581 25.639 28.376 1.00 45.63 636 TYR A O 1
ATOM 3651 N N . LYS A 1 468 ? 39.745 25.105 28.681 1.00 34.86 637 LYS A N 1
ATOM 3652 C CA . LYS A 1 468 ? 40.072 25.194 27.260 1.00 37.50 637 LYS A CA 1
ATOM 3653 C C . LYS A 1 468 ? 40.676 23.894 26.794 1.00 39.97 637 LYS A C 1
ATOM 3654 O O . LYS A 1 468 ? 41.280 23.164 27.586 1.00 40.38 637 LYS A O 1
ATOM 3660 N N . MET A 1 469 ? 40.514 23.605 25.503 1.00 30.52 638 MET A N 1
ATOM 3661 C CA . MET A 1 469 ? 41.044 22.371 24.932 1.00 33.47 638 MET A CA 1
ATOM 3662 C C . MET A 1 469 ? 41.824 22.577 23.642 1.00 35.65 638 MET A C 1
ATOM 3663 O O . MET A 1 469 ? 41.652 21.812 22.689 1.00 33.88 638 MET A O 1
ATOM 3668 N N . ILE A 1 470 ? 42.676 23.604 23.604 1.00 35.43 639 ILE A N 1
ATOM 3669 C CA . ILE A 1 470 ? 43.533 23.832 22.437 1.00 31.04 639 ILE A CA 1
ATOM 3670 C C . ILE A 1 470 ? 44.982 23.373 22.627 1.00 35.57 639 ILE A C 1
ATOM 3671 O O . ILE A 1 470 ? 45.701 23.206 21.645 1.00 37.85 639 ILE A O 1
ATOM 3676 N N . ALA A 1 471 ? 45.397 23.149 23.872 1.00 36.23 640 ALA A N 1
ATOM 3677 C CA . ALA A 1 471 ? 46.740 22.628 24.148 1.00 43.48 640 ALA A CA 1
ATOM 3678 C C . ALA A 1 471 ? 46.952 21.237 23.558 1.00 49.64 640 ALA A C 1
ATOM 3679 O O . ALA A 1 471 ? 46.012 20.442 23.434 1.00 43.34 640 ALA A O 1
ATOM 3681 N N . ASP A 1 472 ? 48.204 20.950 23.221 1.00 46.63 641 ASP A N 1
ATOM 3682 C CA . ASP A 1 472 ? 48.578 19.700 22.574 1.00 44.52 641 ASP A CA 1
ATOM 3683 C C . ASP A 1 472 ? 48.008 18.473 23.266 1.00 37.15 641 ASP A C 1
ATOM 3684 O O . ASP A 1 472 ? 47.480 17.579 22.608 1.00 40.68 641 ASP A O 1
ATOM 3689 N N . ASP A 1 473 ? 48.126 18.418 24.586 1.00 37.50 642 ASP A N 1
ATOM 3690 C CA . ASP A 1 473 ? 47.668 17.242 25.321 1.00 45.21 642 ASP A CA 1
ATOM 3691 C C . ASP A 1 473 ? 46.143 17.166 25.332 1.00 43.45 642 ASP A C 1
ATOM 3692 O O . ASP A 1 473 ? 45.559 16.085 25.356 1.00 41.52 642 ASP A O 1
ATOM 3697 N N . GLN A 1 474 ? 45.508 18.331 25.330 1.00 45.64 643 GLN A N 1
ATOM 3698 C CA . GLN A 1 474 ? 44.058 18.415 25.296 1.00 41.85 643 GLN A CA 1
ATOM 3699 C C . GLN A 1 474 ? 43.539 17.898 23.952 1.00 35.89 643 GLN A C 1
ATOM 3700 O O . GLN A 1 474 ? 42.614 17.097 23.906 1.00 35.28 643 GLN A O 1
ATOM 3706 N N . GLN A 1 475 ? 44.157 18.326 22.855 1.00 36.42 644 GLN A N 1
ATOM 3707 C CA . GLN A 1 475 ? 43.717 17.860 21.539 1.00 40.54 644 GLN A CA 1
ATOM 3708 C C . GLN A 1 475 ? 44.023 16.381 21.306 1.00 42.16 644 GLN A C 1
ATOM 3709 O O . GLN A 1 475 ? 43.333 15.699 20.532 1.00 34.40 644 GLN A O 1
ATOM 3715 N N . ARG A 1 476 ? 45.045 15.882 21.994 1.00 41.78 645 ARG A N 1
ATOM 3716 C CA . ARG A 1 476 ? 45.387 14.466 21.912 1.00 44.72 645 ARG A CA 1
ATOM 3717 C C . ARG A 1 476 ? 44.289 13.650 22.607 1.00 38.46 645 ARG A C 1
ATOM 3718 O O . ARG A 1 476 ? 43.840 12.608 22.112 1.00 34.00 645 ARG A O 1
ATOM 3726 N N . LYS A 1 477 ? 43.859 14.134 23.767 1.00 37.34 646 LYS A N 1
ATOM 3727 C CA . LYS A 1 477 ? 42.731 13.525 24.463 1.00 43.04 646 LYS A CA 1
ATOM 3728 C C . LYS A 1 477 ? 41.496 13.529 23.544 1.00 39.53 646 LYS A C 1
ATOM 3729 O O . LYS A 1 477 ? 40.846 12.506 23.363 1.00 32.75 646 LYS A O 1
ATOM 3735 N N . LEU A 1 478 ? 41.189 14.679 22.945 1.00 29.36 647 LEU A N 1
ATOM 3736 C CA . LEU A 1 478 ? 40.068 14.752 21.995 1.00 31.80 647 LEU A CA 1
ATOM 3737 C C . LEU A 1 478 ? 40.189 13.742 20.856 1.00 32.87 647 LEU A C 1
ATOM 3738 O O . LEU A 1 478 ? 39.210 13.075 20.477 1.00 25.59 647 LEU A O 1
ATOM 3743 N N . ALA A 1 479 ? 41.388 13.621 20.293 1.00 37.08 648 ALA A N 1
ATOM 3744 C CA . ALA A 1 479 ? 41.567 12.716 19.159 1.00 34.55 648 ALA A CA 1
ATOM 3745 C C . ALA A 1 479 ? 41.276 11.260 19.534 1.00 37.25 648 ALA A C 1
ATOM 3746 O O . ALA A 1 479 ? 40.709 10.515 18.733 1.00 35.92 648 ALA A O 1
ATOM 3748 N N . CYS A 1 480 ? 41.658 10.857 20.746 1.00 39.62 649 CYS A N 1
ATOM 3749 C CA . CYS A 1 480 ? 41.427 9.475 21.186 1.00 39.70 649 CYS A CA 1
ATOM 3750 C C . CYS A 1 480 ? 39.937 9.190 21.330 1.00 34.94 649 CYS A C 1
ATOM 3751 O O . CYS A 1 480 ? 39.460 8.117 20.995 1.00 39.96 649 CYS A O 1
ATOM 3754 N N . VAL A 1 481 ? 39.210 10.175 21.830 1.00 35.51 650 VAL A N 1
ATOM 3755 C CA . VAL A 1 481 ? 37.776 10.057 22.017 1.00 40.60 650 VAL A CA 1
ATOM 3756 C C . VAL A 1 481 ? 37.014 10.013 20.690 1.00 37.01 650 VAL A C 1
ATOM 3757 O O . VAL A 1 481 ? 36.229 9.102 20.452 1.00 36.31 650 VAL A O 1
ATOM 3761 N N . TRP A 1 482 ? 37.265 10.983 19.816 1.00 33.56 651 TRP A N 1
ATOM 3762 C CA . TRP A 1 482 ? 36.457 11.156 18.608 1.00 30.12 651 TRP A CA 1
ATOM 3763 C C . TRP A 1 482 ? 36.885 10.349 17.383 1.00 32.84 651 TRP A C 1
ATOM 3764 O O . TRP A 1 482 ? 36.060 10.085 16.504 1.00 29.11 651 TRP A O 1
ATOM 3775 N N . ASN A 1 483 ? 38.161 9.975 17.291 1.00 33.03 652 ASN A N 1
ATOM 3776 C CA . ASN A 1 483 ? 38.642 9.312 16.064 1.00 39.89 652 ASN A CA 1
ATOM 3777 C C . ASN A 1 483 ? 37.820 8.089 15.626 1.00 40.75 652 ASN A C 1
ATOM 3778 O O . ASN A 1 483 ? 37.580 7.894 14.443 1.00 36.93 652 ASN A O 1
ATOM 3783 N N . PRO A 1 484 ? 37.372 7.268 16.584 1.00 41.12 653 PRO A N 1
ATOM 3784 C CA . PRO A 1 484 ? 36.496 6.138 16.237 1.00 42.23 653 PRO A CA 1
ATOM 3785 C C . PRO A 1 484 ? 35.182 6.548 15.560 1.00 39.85 653 PRO A C 1
ATOM 3786 O O . PRO A 1 484 ? 34.518 5.708 14.960 1.00 39.35 653 PRO A O 1
ATOM 3790 N N . PHE A 1 485 ? 34.806 7.821 15.657 1.00 33.70 654 PHE A N 1
ATOM 3791 C CA . PHE A 1 485 ? 33.526 8.264 15.121 1.00 32.39 654 PHE A CA 1
ATOM 3792 C C . PHE A 1 485 ? 33.679 9.061 13.824 1.00 38.43 654 PHE A C 1
ATOM 3793 O O . PHE A 1 485 ? 32.697 9.483 13.224 1.00 33.69 654 PHE A O 1
ATOM 3801 N N . LEU A 1 486 ? 34.920 9.248 13.392 1.00 35.41 655 LEU A N 1
ATOM 3802 C CA . LEU A 1 486 ? 35.212 10.071 12.229 1.00 29.81 655 LEU A CA 1
ATOM 3803 C C . LEU A 1 486 ? 35.913 9.288 11.127 1.00 37.06 655 LEU A C 1
ATOM 3804 O O . LEU A 1 486 ? 36.763 8.432 11.393 1.00 32.86 655 LEU A O 1
ATOM 3809 N N . ASP A 1 487 ? 35.535 9.595 9.894 1.00 31.56 656 ASP A N 1
ATOM 3810 C CA . ASP A 1 487 ? 36.267 9.184 8.698 1.00 38.17 656 ASP A CA 1
ATOM 3811 C C . ASP A 1 487 ? 36.747 10.474 8.013 1.00 35.13 656 ASP A C 1
ATOM 3812 O O . ASP A 1 487 ? 36.082 11.002 7.119 1.00 36.22 656 ASP A O 1
ATOM 3817 N N . GLY A 1 488 ? 37.887 10.989 8.459 1.00 38.91 657 GLY A N 1
ATOM 3818 C CA . GLY A 1 488 ? 38.358 12.280 7.994 1.00 39.22 657 GLY A CA 1
ATOM 3819 C C . GLY A 1 488 ? 37.491 13.417 8.521 1.00 36.43 657 GLY A C 1
ATOM 3820 O O . GLY A 1 488 ? 37.455 13.675 9.724 1.00 33.50 657 GLY A O 1
ATOM 3821 N N . TRP A 1 489 ? 36.791 14.094 7.614 1.00 24.60 658 TRP A N 1
ATOM 3822 C CA . TRP A 1 489 ? 35.935 15.223 7.972 1.00 27.76 658 TRP A CA 1
ATOM 3823 C C . TRP A 1 489 ? 34.467 14.794 7.932 1.00 32.85 658 TRP A C 1
ATOM 3824 O O . TRP A 1 489 ? 33.561 15.614 8.016 1.00 29.86 658 TRP A O 1
ATOM 3835 N N . GLU A 1 490 ? 34.246 13.499 7.756 1.00 29.54 659 GLU A N 1
ATOM 3836 C CA . GLU A 1 490 ? 32.902 12.968 7.643 1.00 29.13 659 GLU A CA 1
ATOM 3837 C C . GLU A 1 490 ? 32.663 12.046 8.806 1.00 27.06 659 GLU A C 1
ATOM 3838 O O . GLU A 1 490 ? 33.610 11.491 9.374 1.00 30.06 659 GLU A O 1
ATOM 3844 N N . LEU A 1 491 ? 31.399 11.867 9.158 1.00 29.07 660 LEU A N 1
ATOM 3845 C CA . LEU A 1 491 ? 31.077 10.954 10.241 1.00 27.00 660 LEU A CA 1
ATOM 3846 C C . LEU A 1 491 ? 31.226 9.510 9.769 1.00 33.78 660 LEU A C 1
ATOM 3847 O O . LEU A 1 491 ? 30.858 9.153 8.646 1.00 29.99 660 LEU A O 1
ATOM 3852 N N . ASN A 1 492 ? 31.786 8.686 10.639 1.00 33.20 661 ASN A N 1
ATOM 3853 C CA . ASN A 1 492 ? 31.852 7.248 10.418 1.00 40.29 661 ASN A CA 1
ATOM 3854 C C . ASN A 1 492 ? 30.455 6.680 10.132 1.00 37.00 661 ASN A C 1
ATOM 3855 O O . ASN A 1 492 ? 29.481 7.065 10.784 1.00 34.76 661 ASN A O 1
ATOM 3860 N N . ALA A 1 493 ? 30.350 5.782 9.149 1.00 34.95 662 ALA A N 1
ATOM 3861 C CA . ALA A 1 493 ? 29.050 5.300 8.673 1.00 36.19 662 ALA A CA 1
ATOM 3862 C C . ALA A 1 493 ? 28.205 4.577 9.725 1.00 35.29 662 ALA A C 1
ATOM 3863 O O . ALA A 1 493 ? 26.973 4.641 9.693 1.00 39.51 662 ALA A O 1
ATOM 3865 N N . GLN A 1 494 ? 28.863 3.884 10.645 1.00 36.73 663 GLN A N 1
ATOM 3866 C CA . GLN A 1 494 ? 28.157 3.187 11.716 1.00 43.39 663 GLN A CA 1
ATOM 3867 C C . GLN A 1 494 ? 27.661 4.159 12.787 1.00 47.60 663 GLN A C 1
ATOM 3868 O O . GLN A 1 494 ? 26.601 3.956 13.387 1.00 42.46 663 GLN A O 1
ATOM 3874 N N . HIS A 1 495 ? 28.436 5.209 13.035 1.00 40.71 664 HIS A N 1
ATOM 3875 C CA . HIS A 1 495 ? 28.012 6.240 13.969 1.00 30.97 664 HIS A CA 1
ATOM 3876 C C . HIS A 1 495 ? 26.763 6.936 13.428 1.00 22.71 664 HIS A C 1
ATOM 3877 O O . HIS A 1 495 ? 25.822 7.193 14.170 1.00 32.61 664 HIS A O 1
ATOM 3884 N N . VAL A 1 496 ? 26.749 7.222 12.133 1.00 24.93 665 VAL A N 1
ATOM 3885 C CA . VAL A 1 496 ? 25.571 7.811 11.499 1.00 30.85 665 VAL A CA 1
ATOM 3886 C C . VAL A 1 496 ? 24.329 6.942 11.718 1.00 40.16 665 VAL A C 1
ATOM 3887 O O . VAL A 1 496 ? 23.266 7.438 12.111 1.00 35.70 665 VAL A O 1
ATOM 3891 N N . ASP A 1 497 ? 24.463 5.645 11.470 1.00 40.51 666 ASP A N 1
ATOM 3892 C CA . ASP A 1 497 ? 23.323 4.744 11.586 1.00 39.15 666 ASP A CA 1
ATOM 3893 C C . ASP A 1 497 ? 22.802 4.748 13.010 1.00 33.88 666 ASP A C 1
ATOM 3894 O O . ASP A 1 497 ? 21.602 4.725 13.245 1.00 40.10 666 ASP A O 1
ATOM 3899 N N . MET A 1 498 ? 23.709 4.811 13.972 1.00 31.78 667 MET A N 1
ATOM 3900 C CA . MET A 1 498 ? 23.287 4.844 15.350 1.00 32.95 667 MET A CA 1
ATOM 3901 C C . MET A 1 498 ? 22.487 6.127 15.668 1.00 46.14 667 MET A C 1
ATOM 3902 O O . MET A 1 498 ? 21.488 6.078 16.398 1.00 40.67 667 MET A O 1
ATOM 3907 N N . ILE A 1 499 ? 22.908 7.267 15.112 1.00 38.03 668 ILE A N 1
ATOM 3908 C CA . ILE A 1 499 ? 22.188 8.529 15.334 1.00 31.24 668 ILE A CA 1
ATOM 3909 C C . ILE A 1 499 ? 20.832 8.542 14.621 1.00 21.42 668 ILE A C 1
ATOM 3910 O O . ILE A 1 499 ? 19.813 8.895 15.208 1.00 35.20 668 ILE A O 1
ATOM 3915 N N . MET A 1 500 ? 20.820 8.177 13.347 1.00 22.39 669 MET A N 1
ATOM 3916 C CA . MET A 1 500 ? 19.580 8.265 12.587 1.00 32.43 669 MET A CA 1
ATOM 3917 C C . MET A 1 500 ? 18.516 7.279 13.095 1.00 40.97 669 MET A C 1
ATOM 3918 O O . MET A 1 500 ? 17.333 7.491 12.879 1.00 42.59 669 MET A O 1
ATOM 3923 N N . GLY A 1 501 ? 18.941 6.223 13.787 1.00 43.75 670 GLY A N 1
ATOM 3924 C CA . GLY A 1 501 ? 18.029 5.172 14.212 1.00 40.17 670 GLY A CA 1
ATOM 3925 C C . GLY A 1 501 ? 17.369 5.386 15.566 1.00 35.87 670 GLY A C 1
ATOM 3926 O O . GLY A 1 501 ? 16.501 4.621 15.993 1.00 39.32 670 GLY A O 1
ATOM 3927 N N . SER A 1 502 ? 17.770 6.438 16.251 1.00 33.65 671 SER A N 1
ATOM 3928 C CA . SER A 1 502 ? 17.279 6.681 17.599 1.00 36.09 671 SER A CA 1
ATOM 3929 C C . SER A 1 502 ? 15.775 6.907 17.654 1.00 37.30 671 SER A C 1
ATOM 3930 O O . SER A 1 502 ? 15.157 7.332 16.678 1.00 36.75 671 SER A O 1
ATOM 3933 N N . HIS A 1 503 ? 15.205 6.631 18.820 1.00 39.02 672 HIS A N 1
ATOM 3934 C CA . HIS A 1 503 ? 13.785 6.829 19.072 1.00 51.72 672 HIS A CA 1
ATOM 3935 C C . HIS A 1 503 ? 13.405 8.301 18.877 1.00 50.17 672 HIS A C 1
ATOM 3936 O O . HIS A 1 503 ? 12.280 8.635 18.497 1.00 44.59 672 HIS A O 1
ATOM 3943 N N . VAL A 1 504 ? 14.371 9.175 19.115 1.00 33.75 673 VAL A N 1
ATOM 3944 C CA . VAL A 1 504 ? 14.122 10.608 19.128 1.00 44.67 673 VAL A CA 1
ATOM 3945 C C . VAL A 1 504 ? 14.105 11.196 17.718 1.00 42.12 673 VAL A C 1
ATOM 3946 O O . VAL A 1 504 ? 13.552 12.268 17.480 1.00 40.22 673 VAL A O 1
ATOM 3950 N N . LEU A 1 505 ? 14.692 10.474 16.777 1.00 33.67 674 LEU A N 1
ATOM 3951 C CA . LEU A 1 505 ? 14.944 11.038 15.474 1.00 29.31 674 LEU A CA 1
ATOM 3952 C C . LEU A 1 505 ? 14.255 10.268 14.375 1.00 27.72 674 LEU A C 1
ATOM 3953 O O . LEU A 1 505 ? 13.840 10.849 13.394 1.00 30.89 674 LEU A O 1
ATOM 3958 N N . LYS A 1 506 ? 14.144 8.953 14.541 1.00 26.13 675 LYS A N 1
ATOM 3959 C CA . LYS A 1 506 ? 13.776 8.091 13.417 1.00 28.78 675 LYS A CA 1
ATOM 3960 C C . LYS A 1 506 ? 12.367 8.364 12.907 1.00 29.69 675 LYS A C 1
ATOM 3961 O O . LYS A 1 506 ? 12.094 8.176 11.724 1.00 36.86 675 LYS A O 1
ATOM 3967 N N . ASP A 1 507 ? 11.471 8.824 13.780 1.00 29.92 676 ASP A N 1
ATOM 3968 C CA . ASP A 1 507 ? 10.098 9.110 13.339 1.00 33.88 676 ASP A CA 1
ATOM 3969 C C . ASP A 1 507 ? 9.830 10.574 12.980 1.00 34.21 676 ASP A C 1
ATOM 3970 O O . ASP A 1 507 ? 8.724 10.923 12.599 1.00 34.20 676 ASP A O 1
ATOM 3975 N N . MET A 1 508 ? 10.841 11.425 13.098 1.00 30.91 677 MET A N 1
ATOM 3976 C CA . MET A 1 508 ? 10.701 12.810 12.678 1.00 24.66 677 MET A CA 1
ATOM 3977 C C . MET A 1 508 ? 10.664 12.865 11.147 1.00 24.98 677 MET A C 1
ATOM 3978 O O . MET A 1 508 ? 11.315 12.078 10.468 1.00 26.90 677 MET A O 1
ATOM 3983 N N . PRO A 1 509 ? 9.904 13.806 10.592 1.00 27.06 678 PRO A N 1
ATOM 3984 C CA . PRO A 1 509 ? 10.017 14.007 9.151 1.00 23.24 678 PRO A CA 1
ATOM 3985 C C . PRO A 1 509 ? 11.472 14.352 8.763 1.00 30.84 678 PRO A C 1
ATOM 3986 O O . PRO A 1 509 ? 12.182 14.979 9.560 1.00 26.03 678 PRO A O 1
ATOM 3990 N N . LEU A 1 510 ? 11.878 13.956 7.557 1.00 30.50 679 LEU A N 1
ATOM 3991 C CA . LEU A 1 510 ? 13.204 14.242 6.996 1.00 34.71 679 LEU A CA 1
ATOM 3992 C C . LEU A 1 510 ? 13.668 15.676 7.236 1.00 29.74 679 LEU A C 1
ATOM 3993 O O . LEU A 1 510 ? 14.760 15.905 7.734 1.00 31.62 679 LEU A O 1
ATOM 3998 N N . ARG A 1 511 ? 12.831 16.637 6.877 1.00 28.30 680 ARG A N 1
ATOM 3999 C CA . ARG A 1 511 ? 13.158 18.031 7.088 1.00 30.89 680 ARG A CA 1
ATOM 4000 C C . ARG A 1 511 ? 13.558 18.362 8.526 1.00 32.22 680 ARG A C 1
ATOM 4001 O O . ARG A 1 511 ? 14.516 19.101 8.749 1.00 29.22 680 ARG A O 1
ATOM 4009 N N . LYS A 1 512 ? 12.806 17.843 9.490 1.00 29.75 681 LYS A N 1
ATOM 4010 C CA . LYS A 1 512 ? 13.071 18.112 10.899 1.00 27.75 681 LYS A CA 1
ATOM 4011 C C . LYS A 1 512 ? 14.325 17.380 11.344 1.00 26.44 681 LYS A C 1
ATOM 4012 O O . LYS A 1 512 ? 15.089 17.887 12.159 1.00 27.70 681 LYS A O 1
ATOM 4018 N N . GLN A 1 513 ? 14.521 16.175 10.814 1.00 21.33 682 GLN A N 1
ATOM 4019 C CA . GLN A 1 513 ? 15.761 15.464 11.057 1.00 24.89 682 GLN A CA 1
ATOM 4020 C C . GLN A 1 513 ? 16.955 16.312 10.626 1.00 28.33 682 GLN A C 1
ATOM 4021 O O . GLN A 1 513 ? 17.953 16.390 11.333 1.00 24.94 682 GLN A O 1
ATOM 4027 N N . ALA A 1 514 ? 16.844 16.952 9.466 1.00 20.99 683 ALA A N 1
ATOM 4028 C CA . ALA A 1 514 ? 17.949 17.751 8.951 1.00 25.57 683 ALA A CA 1
ATOM 4029 C C . ALA A 1 514 ? 18.201 18.983 9.816 1.00 23.61 683 ALA A C 1
ATOM 4030 O O . ALA A 1 514 ? 19.341 19.368 10.017 1.00 25.30 683 ALA A O 1
ATOM 4032 N N . GLU A 1 515 ? 17.128 19.592 10.328 1.00 25.45 684 GLU A N 1
ATOM 4033 C CA . GLU A 1 515 ? 17.234 20.789 11.164 1.00 24.63 684 GLU A CA 1
ATOM 4034 C C . GLU A 1 515 ? 17.866 20.484 12.510 1.00 27.11 684 GLU A C 1
ATOM 4035 O O . GLU A 1 515 ? 18.685 21.265 13.026 1.00 23.87 684 GLU A O 1
ATOM 4041 N N . ILE A 1 516 ? 17.486 19.342 13.074 1.00 20.50 685 ILE A N 1
ATOM 4042 C CA . ILE A 1 516 ? 18.063 18.876 14.324 1.00 20.82 685 ILE A CA 1
ATOM 4043 C C . ILE A 1 516 ? 19.566 18.564 14.160 1.00 20.27 685 ILE A C 1
ATOM 4044 O O . ILE A 1 516 ? 20.383 18.886 15.039 1.00 24.70 685 ILE A O 1
ATOM 4049 N N . LEU A 1 517 ? 19.925 17.929 13.048 1.00 25.71 686 LEU A N 1
ATOM 4050 C CA . LEU A 1 517 ? 21.332 17.641 12.768 1.00 26.59 686 LEU A CA 1
ATOM 4051 C C . LEU A 1 517 ? 22.121 18.948 12.568 1.00 28.02 686 LEU A C 1
ATOM 4052 O O . LEU A 1 517 ? 23.268 19.083 13.011 1.00 23.13 686 LEU A O 1
ATOM 4057 N N . PHE A 1 518 ? 21.489 19.903 11.900 1.00 19.76 687 PHE A N 1
ATOM 4058 C CA . PHE A 1 518 ? 22.082 21.224 11.693 1.00 20.55 687 PHE A CA 1
ATOM 4059 C C . PHE A 1 518 ? 22.361 21.846 13.057 1.00 28.80 687 PHE A C 1
ATOM 4060 O O . PHE A 1 518 ? 23.461 22.343 13.305 1.00 22.02 687 PHE A O 1
ATOM 4068 N N . CYS A 1 519 ? 21.362 21.810 13.942 1.00 20.88 688 CYS A N 1
ATOM 4069 C CA . CYS A 1 519 ? 21.516 22.338 15.290 1.00 20.51 688 CYS A CA 1
ATOM 4070 C C . CYS A 1 519 ? 22.627 21.640 16.071 1.00 23.22 688 CYS A C 1
ATOM 4071 O O . CYS A 1 519 ? 23.414 22.295 16.766 1.00 25.88 688 CYS A O 1
ATOM 4074 N N . LEU A 1 520 ? 22.672 20.317 15.979 1.00 18.59 689 LEU A N 1
ATOM 4075 C CA . LEU A 1 520 ? 23.745 19.541 16.607 1.00 20.63 689 LEU A CA 1
ATOM 4076 C C . LEU A 1 520 ? 25.110 19.953 16.009 1.00 25.14 689 LEU A C 1
ATOM 4077 O O . LEU A 1 520 ? 26.106 20.047 16.724 1.00 23.90 689 LEU A O 1
ATOM 4082 N N . GLY A 1 521 ? 25.151 20.191 14.699 1.00 22.62 690 GLY A N 1
ATOM 4083 C CA . GLY A 1 521 ? 26.369 20.689 14.066 1.00 22.45 690 GLY A CA 1
ATOM 4084 C C . GLY A 1 521 ? 26.759 22.025 14.679 1.00 26.58 690 GLY A C 1
ATOM 4085 O O . GLY A 1 521 ? 27.945 22.302 14.915 1.00 23.61 690 GLY A O 1
ATOM 4086 N N . GLY A 1 522 ? 25.749 22.851 14.973 1.00 21.95 691 GLY A N 1
ATOM 4087 C CA . GLY A 1 522 ? 25.977 24.154 15.569 1.00 15.89 691 GLY A CA 1
ATOM 4088 C C . GLY A 1 522 ? 26.487 24.028 16.998 1.00 25.44 691 GLY A C 1
ATOM 4089 O O . GLY A 1 522 ? 27.290 24.822 17.458 1.00 20.32 691 GLY A O 1
ATOM 4090 N N . VAL A 1 523 ? 25.989 23.030 17.713 1.00 19.43 692 VAL A N 1
ATOM 4091 C CA . VAL A 1 523 ? 26.416 22.782 19.081 1.00 19.73 692 VAL A CA 1
ATOM 4092 C C . VAL A 1 523 ? 27.921 22.519 19.173 1.00 22.13 692 VAL A C 1
ATOM 4093 O O . VAL A 1 523 ? 28.612 23.046 20.048 1.00 19.93 692 VAL A O 1
ATOM 4097 N N . PHE A 1 524 ? 28.436 21.702 18.264 1.00 19.93 693 PHE A N 1
ATOM 4098 C CA . PHE A 1 524 ? 29.840 21.325 18.346 1.00 23.99 693 PHE A CA 1
ATOM 4099 C C . PHE A 1 524 ? 30.771 22.427 17.779 1.00 32.65 693 PHE A C 1
ATOM 4100 O O . PHE A 1 524 ? 31.928 22.562 18.179 1.00 29.73 693 PHE A O 1
ATOM 4108 N N . CYS A 1 525 ? 30.229 23.240 16.887 1.00 20.24 694 CYS A N 1
ATOM 4109 C CA . CYS A 1 525 ? 30.873 24.475 16.495 1.00 24.42 694 CYS A CA 1
ATOM 4110 C C . CYS A 1 525 ? 30.958 25.445 17.706 1.00 26.77 694 CYS A C 1
ATOM 4111 O O . CYS A 1 525 ? 32.006 26.036 17.968 1.00 32.22 694 CYS A O 1
ATOM 4114 N N . LYS A 1 526 ? 29.879 25.573 18.471 1.00 23.84 695 LYS A N 1
ATOM 4115 C CA . LYS A 1 526 ? 29.922 26.360 19.705 1.00 20.85 695 LYS A CA 1
ATOM 4116 C C . LYS A 1 526 ? 30.963 25.822 20.700 1.00 28.45 695 LYS A C 1
ATOM 4117 O O . LYS A 1 526 ? 31.754 26.584 21.258 1.00 23.34 695 LYS A O 1
ATOM 4123 N N . TYR A 1 527 ? 30.963 24.516 20.929 1.00 22.88 696 TYR A N 1
ATOM 4124 C CA . TYR A 1 527 ? 31.964 23.919 21.799 1.00 28.50 696 TYR A CA 1
ATOM 4125 C C . TYR A 1 527 ? 33.398 24.321 21.374 1.00 32.52 696 TYR A C 1
ATOM 4126 O O . TYR A 1 527 ? 34.261 24.540 22.217 1.00 25.85 696 TYR A O 1
ATOM 4135 N N . SER A 1 528 ? 33.632 24.417 20.070 1.00 22.17 697 SER A N 1
ATOM 4136 C CA . SER A 1 528 ? 34.963 24.725 19.547 1.00 28.20 697 SER A CA 1
ATOM 4137 C C . SER A 1 528 ? 35.321 26.227 19.568 1.00 26.04 697 SER A C 1
ATOM 4138 O O . SER A 1 528 ? 36.482 26.597 19.354 1.00 31.50 697 SER A O 1
ATOM 4141 N N . SER A 1 529 ? 34.347 27.087 19.857 1.00 20.21 698 SER A N 1
ATOM 4142 C CA . SER A 1 529 ? 34.555 28.530 19.718 1.00 20.68 698 SER A CA 1
ATOM 4143 C C . SER A 1 529 ? 35.251 29.181 20.917 1.00 28.90 698 SER A C 1
ATOM 4144 O O . SER A 1 529 ? 35.446 28.553 21.945 1.00 23.98 698 SER A O 1
ATOM 4147 N N . SER A 1 530 ? 35.592 30.460 20.770 1.00 31.73 699 SER A N 1
ATOM 4148 C CA . SER A 1 530 ? 36.343 31.203 21.777 1.00 34.20 699 SER A CA 1
ATOM 4149 C C . SER A 1 530 ? 35.584 31.291 23.098 1.00 35.02 699 SER A C 1
ATOM 4150 O O . SER A 1 530 ? 36.175 31.390 24.161 1.00 38.95 699 SER A O 1
ATOM 4153 N N . ASP A 1 531 ? 34.266 31.242 23.023 1.00 39.80 700 ASP A N 1
ATOM 4154 C CA . ASP A 1 531 ? 33.438 31.263 24.216 1.00 45.15 700 ASP A CA 1
ATOM 4155 C C . ASP A 1 531 ? 33.586 29.990 25.051 1.00 42.57 700 ASP A C 1
ATOM 4156 O O . ASP A 1 531 ? 33.509 30.046 26.276 1.00 42.36 700 ASP A O 1
ATOM 4161 N N . MET A 1 532 ? 33.777 28.848 24.392 1.00 30.85 701 MET A N 1
ATOM 4162 C CA . MET A 1 532 ? 33.825 27.566 25.093 1.00 27.05 701 MET A CA 1
ATOM 4163 C C . MET A 1 532 ? 35.235 27.014 25.255 1.00 25.21 701 MET A C 1
ATOM 4164 O O . MET A 1 532 ? 36.031 27.535 26.024 1.00 33.69 701 MET A O 1
ATOM 4169 N N . PHE A 1 533 ? 35.529 25.953 24.512 1.00 25.79 702 PHE A N 1
ATOM 4170 C CA . PHE A 1 533 ? 36.774 25.223 24.666 1.00 26.87 702 PHE A CA 1
ATOM 4171 C C . PHE A 1 533 ? 37.883 25.703 23.736 1.00 31.50 702 PHE A C 1
ATOM 4172 O O . PHE A 1 533 ? 39.008 25.214 23.805 1.00 24.92 702 PHE A O 1
ATOM 4180 N N . GLY A 1 534 ? 37.559 26.637 22.851 1.00 25.98 703 GLY A N 1
ATOM 4181 C CA . GLY A 1 534 ? 38.551 27.175 21.938 1.00 26.70 703 GLY A CA 1
ATOM 4182 C C . GLY A 1 534 ? 38.977 28.540 22.460 1.00 33.09 703 GLY A C 1
ATOM 4183 O O . GLY A 1 534 ? 38.574 28.955 23.557 1.00 25.79 703 GLY A O 1
ATOM 4184 N N . THR A 1 535 ? 39.780 29.244 21.671 1.00 35.90 704 THR A N 1
ATOM 4185 C CA . THR A 1 535 ? 40.272 30.557 22.051 1.00 35.48 704 THR A CA 1
ATOM 4186 C C . THR A 1 535 ? 39.919 31.609 21.004 1.00 39.07 704 THR A C 1
ATOM 4187 O O . THR A 1 535 ? 39.257 31.316 19.996 1.00 31.71 704 THR A O 1
ATOM 4191 N N . GLU A 1 536 ? 40.373 32.837 21.246 1.00 36.72 705 GLU A N 1
ATOM 4192 C CA . GLU A 1 536 ? 40.154 33.953 20.328 1.00 41.35 705 GLU A CA 1
ATOM 4193 C C . GLU A 1 536 ? 40.753 33.672 18.960 1.00 39.37 705 GLU A C 1
ATOM 4194 O O . GLU A 1 536 ? 40.319 34.228 17.950 1.00 36.96 705 GLU A O 1
ATOM 4200 N N . TYR A 1 537 ? 41.763 32.812 18.935 1.00 30.37 706 TYR A N 1
ATOM 4201 C CA . TYR A 1 537 ? 42.590 32.645 17.747 1.00 31.68 706 TYR A CA 1
ATOM 4202 C C . TYR A 1 537 ? 42.586 31.219 17.203 1.00 36.51 706 TYR A C 1
ATOM 4203 O O . TYR A 1 537 ? 43.046 30.993 16.083 1.00 36.85 706 TYR A O 1
ATOM 4212 N N . ASP A 1 538 ? 42.081 30.252 17.973 1.00 26.55 707 ASP A N 1
ATOM 4213 C CA . ASP A 1 538 ? 42.084 28.876 17.483 1.00 27.15 707 ASP A CA 1
ATOM 4214 C C . ASP A 1 538 ? 40.963 28.031 18.101 1.00 29.45 707 ASP A C 1
ATOM 4215 O O . ASP A 1 538 ? 40.330 28.428 19.077 1.00 32.41 707 ASP A O 1
ATOM 4220 N N . SER A 1 539 ? 40.743 26.860 17.520 1.00 27.12 708 SER A N 1
ATOM 4221 C CA . SER A 1 539 ? 39.701 25.939 17.959 1.00 29.61 708 SER A CA 1
ATOM 4222 C C . SER A 1 539 ? 40.193 24.502 17.766 1.00 34.25 708 SER A C 1
ATOM 4223 O O . SER A 1 539 ? 40.946 24.223 16.830 1.00 39.27 708 SER A O 1
ATOM 4226 N N . PRO A 1 540 ? 39.762 23.579 18.648 1.00 33.14 709 PRO A N 1
ATOM 4227 C CA . PRO A 1 540 ? 40.191 22.176 18.546 1.00 31.97 709 PRO A CA 1
ATOM 4228 C C . PRO A 1 540 ? 39.733 21.585 17.222 1.00 33.23 709 PRO A C 1
ATOM 4229 O O . PRO A 1 540 ? 38.546 21.631 16.901 1.00 27.69 709 PRO A O 1
ATOM 4233 N N . GLU A 1 541 ? 40.666 21.038 16.459 1.00 25.52 710 GLU A N 1
ATOM 4234 C CA . GLU A 1 541 ? 40.345 20.540 15.136 1.00 31.08 710 GLU A CA 1
ATOM 4235 C C . GLU A 1 541 ? 39.333 19.384 15.189 1.00 28.40 710 GLU A C 1
ATOM 4236 O O . GLU A 1 541 ? 38.461 19.270 14.334 1.00 26.45 710 GLU A O 1
ATOM 4242 N N . ILE A 1 542 ? 39.467 18.525 16.189 1.00 27.11 711 ILE A N 1
ATOM 4243 C CA . ILE A 1 542 ? 38.564 17.384 16.340 1.00 32.54 711 ILE A CA 1
ATOM 4244 C C . ILE A 1 542 ? 37.100 17.827 16.391 1.00 28.19 711 ILE A C 1
ATOM 4245 O O . ILE A 1 542 ? 36.219 17.211 15.792 1.00 27.42 711 ILE A O 1
ATOM 4250 N N . LEU A 1 543 ? 36.843 18.895 17.122 1.00 23.45 712 LEU A N 1
ATOM 4251 C CA . LEU A 1 543 ? 35.480 19.353 17.251 1.00 24.83 712 LEU A CA 1
ATOM 4252 C C . LEU A 1 543 ? 34.987 19.987 15.943 1.00 31.36 712 LEU A C 1
ATOM 4253 O O . LEU A 1 543 ? 33.823 19.815 15.589 1.00 25.51 712 LEU A O 1
ATOM 4258 N N . ARG A 1 544 ? 35.868 20.666 15.198 1.00 23.24 713 ARG A N 1
ATOM 4259 C CA . ARG A 1 544 ? 35.486 21.162 13.869 1.00 21.80 713 ARG A CA 1
ATOM 4260 C C . ARG A 1 544 ? 35.135 20.008 12.926 1.00 24.75 713 ARG A C 1
ATOM 4261 O O . ARG A 1 544 ? 34.180 20.091 12.156 1.00 22.36 713 ARG A O 1
ATOM 4269 N N . ARG A 1 545 ? 35.913 18.932 12.979 1.00 19.17 714 ARG A N 1
ATOM 4270 C CA . ARG A 1 545 ? 35.652 17.766 12.136 1.00 22.62 714 ARG A CA 1
ATOM 4271 C C . ARG A 1 545 ? 34.287 17.131 12.419 1.00 23.72 714 ARG A C 1
ATOM 4272 O O . ARG A 1 545 ? 33.541 16.769 11.496 1.00 26.45 714 ARG A O 1
ATOM 4280 N N . TYR A 1 546 ? 33.962 16.986 13.694 1.00 20.55 715 TYR A N 1
ATOM 4281 C CA . TYR A 1 546 ? 32.685 16.390 14.057 1.00 24.12 715 TYR A CA 1
ATOM 4282 C C . TYR A 1 546 ? 31.544 17.325 13.644 1.00 21.42 715 TYR A C 1
ATOM 4283 O O . TYR A 1 546 ? 30.552 16.884 13.057 1.00 22.29 715 TYR A O 1
ATOM 4292 N N . ALA A 1 547 ? 31.704 18.624 13.889 1.00 19.68 716 ALA A N 1
ATOM 4293 C CA . ALA A 1 547 ? 30.704 19.579 13.427 1.00 21.26 716 ALA A CA 1
ATOM 4294 C C . ALA A 1 547 ? 30.519 19.488 11.913 1.00 26.91 716 ALA A C 1
ATOM 4295 O O . ALA A 1 547 ? 29.392 19.505 11.397 1.00 26.83 716 ALA A O 1
ATOM 4297 N N . ASN A 1 548 ? 31.633 19.365 11.209 1.00 19.46 717 ASN A N 1
ATOM 4298 C CA . ASN A 1 548 ? 31.601 19.243 9.770 1.00 23.35 717 ASN A CA 1
ATOM 4299 C C . ASN A 1 548 ? 30.859 17.974 9.327 1.00 22.52 717 ASN A C 1
ATOM 4300 O O . ASN A 1 548 ? 30.057 18.022 8.407 1.00 22.73 717 ASN A O 1
ATOM 4305 N N . GLY A 1 549 ? 31.149 16.850 9.972 1.00 21.63 718 GLY A N 1
ATOM 4306 C CA . GLY A 1 549 ? 30.470 15.603 9.643 1.00 26.93 718 GLY A CA 1
ATOM 4307 C C . GLY A 1 549 ? 28.957 15.701 9.848 1.00 20.89 718 GLY A C 1
ATOM 4308 O O . GLY A 1 549 ? 28.180 15.207 9.042 1.00 25.33 718 GLY A O 1
ATOM 4309 N N . LEU A 1 550 ? 28.553 16.356 10.933 1.00 22.16 719 LEU A N 1
ATOM 4310 C CA . LEU A 1 550 ? 27.139 16.587 11.233 1.00 27.14 719 LEU A CA 1
ATOM 4311 C C . LEU A 1 550 ? 26.459 17.443 10.166 1.00 27.88 719 LEU A C 1
ATOM 4312 O O . LEU A 1 550 ? 25.348 17.143 9.724 1.00 25.97 719 LEU A O 1
ATOM 4317 N N . ILE A 1 551 ? 27.106 18.515 9.774 1.00 21.77 720 ILE A N 1
ATOM 4318 C CA . ILE A 1 551 ? 26.609 19.373 8.719 1.00 22.41 720 ILE A CA 1
ATOM 4319 C C . ILE A 1 551 ? 26.455 18.636 7.388 1.00 24.02 720 ILE A C 1
ATOM 4320 O O . ILE A 1 551 ? 25.476 18.751 6.755 1.00 26.92 720 ILE A O 1
ATOM 4325 N N . GLU A 1 552 ? 27.441 17.866 6.997 1.00 22.02 721 GLU A N 1
ATOM 4326 C CA . GLU A 1 552 ? 27.325 17.073 5.792 1.00 23.95 721 GLU A CA 1
ATOM 4327 C C . GLU A 1 552 ? 26.176 16.052 5.904 1.00 28.43 721 GLU A C 1
ATOM 4328 O O . GLU A 1 552 ? 25.427 15.885 5.009 1.00 24.86 721 GLU A O 1
ATOM 4334 N N . GLN A 1 553 ? 26.040 15.424 7.046 1.00 24.71 722 GLN A N 1
ATOM 4335 C CA . GLN A 1 553 ? 24.924 14.560 7.260 1.00 27.69 722 GLN A CA 1
ATOM 4336 C C . GLN A 1 553 ? 23.588 15.283 7.174 1.00 30.91 722 GLN A C 1
ATOM 4337 O O . GLN A 1 553 ? 22.710 14.786 6.578 1.00 24.99 722 GLN A O 1
ATOM 4343 N N . ALA A 1 554 ? 23.470 16.464 7.745 1.00 21.71 723 ALA A N 1
ATOM 4344 C CA . ALA A 1 554 ? 22.239 17.250 7.612 1.00 22.60 723 ALA A CA 1
ATOM 4345 C C . ALA A 1 554 ? 21.905 17.530 6.150 1.00 31.27 723 ALA A C 1
ATOM 4346 O O . ALA A 1 554 ? 20.746 17.432 5.729 1.00 26.87 723 ALA A O 1
ATOM 4348 N N . TYR A 1 555 ? 22.927 17.880 5.377 1.00 26.71 724 TYR A N 1
ATOM 4349 C CA . TYR A 1 555 ? 22.731 18.204 3.971 1.00 24.18 724 TYR A CA 1
ATOM 4350 C C . TYR A 1 555 ? 22.276 16.979 3.150 1.00 27.43 724 TYR A C 1
ATOM 4351 O O . TYR A 1 555 ? 21.437 17.099 2.259 1.00 27.42 724 TYR A O 1
ATOM 4360 N N . LYS A 1 556 ? 22.817 15.805 3.454 1.00 26.92 725 LYS A N 1
ATOM 4361 C CA . LYS A 1 556 ? 22.356 14.579 2.798 1.00 33.45 725 LYS A CA 1
ATOM 4362 C C . LYS A 1 556 ? 20.907 14.255 3.181 1.00 38.18 725 LYS A C 1
ATOM 4363 O O . LYS A 1 556 ? 20.162 13.685 2.390 1.00 34.28 725 LYS A O 1
ATOM 4369 N N . THR A 1 557 ? 20.521 14.613 4.402 1.00 33.44 726 THR A N 1
ATOM 4370 C CA . THR A 1 557 ? 19.206 14.265 4.906 1.00 32.21 726 THR A CA 1
ATOM 4371 C C . THR A 1 557 ? 18.143 15.155 4.290 1.00 37.76 726 THR A C 1
ATOM 4372 O O . THR A 1 557 ? 17.109 14.672 3.855 1.00 35.26 726 THR A O 1
ATOM 4376 N N . ASP A 1 558 ? 18.408 16.454 4.240 1.00 28.58 727 ASP A N 1
ATOM 4377 C CA . ASP A 1 558 ? 17.521 17.371 3.541 1.00 27.66 727 ASP A CA 1
ATOM 4378 C C . ASP A 1 558 ? 18.218 18.703 3.255 1.00 28.39 727 ASP A C 1
ATOM 4379 O O . ASP A 1 558 ? 18.281 19.588 4.118 1.00 29.80 727 ASP A O 1
ATOM 4384 N N . PRO A 1 559 ? 18.729 18.847 2.031 1.00 30.84 728 PRO A N 1
ATOM 4385 C CA . PRO A 1 559 ? 19.586 19.982 1.675 1.00 35.37 728 PRO A CA 1
ATOM 4386 C C . PRO A 1 559 ? 18.851 21.304 1.740 1.00 31.60 728 PRO A C 1
ATOM 4387 O O . PRO A 1 559 ? 19.510 22.331 1.828 1.00 34.59 728 PRO A O 1
ATOM 4391 N N . GLN A 1 560 ? 17.520 21.296 1.730 1.00 32.76 729 GLN A N 1
ATOM 4392 C CA . GLN A 1 560 ? 16.788 22.567 1.693 1.00 33.35 729 GLN A CA 1
ATOM 4393 C C . GLN A 1 560 ? 16.857 23.337 3.010 1.00 33.21 729 GLN A C 1
ATOM 4394 O O . GLN A 1 560 ? 16.554 24.533 3.064 1.00 32.38 729 GLN A O 1
ATOM 4400 N N . VAL A 1 561 ? 17.264 22.666 4.078 1.00 30.89 730 VAL A N 1
ATOM 4401 C CA . VAL A 1 561 ? 17.386 23.343 5.369 1.00 29.14 730 VAL A CA 1
ATOM 4402 C C . VAL A 1 561 ? 18.498 24.422 5.353 1.00 31.70 730 VAL A C 1
ATOM 4403 O O . VAL A 1 561 ? 18.553 25.291 6.231 1.00 32.73 730 VAL A O 1
ATOM 4407 N N . PHE A 1 562 ? 19.357 24.363 4.338 1.00 21.83 731 PHE A N 1
ATOM 4408 C CA . PHE A 1 562 ? 20.484 25.291 4.177 1.00 27.78 731 PHE A CA 1
ATOM 4409 C C . PHE A 1 562 ? 20.128 26.503 3.306 1.00 29.64 731 PHE A C 1
ATOM 4410 O O . PHE A 1 562 ? 20.918 27.443 3.175 1.00 29.63 731 PHE A O 1
ATOM 4418 N N . GLY A 1 563 ? 18.954 26.462 2.683 1.00 31.30 732 GLY A N 1
ATOM 4419 C CA . GLY A 1 563 ? 18.525 27.547 1.818 1.00 34.10 732 GLY A CA 1
ATOM 4420 C C . GLY A 1 563 ? 19.188 27.528 0.447 1.00 41.81 732 GLY A C 1
ATOM 4421 O O . GLY A 1 563 ? 18.556 27.865 -0.556 1.00 39.27 732 GLY A O 1
ATOM 4422 N N . SER A 1 564 ? 20.464 27.149 0.399 1.00 36.00 733 SER A N 1
ATOM 4423 C CA . SER A 1 564 ? 21.193 27.071 -0.869 1.00 32.06 733 SER A CA 1
ATOM 4424 C C . SER A 1 564 ? 22.526 26.374 -0.676 1.00 24.10 733 SER A C 1
ATOM 4425 O O . SER A 1 564 ? 23.083 26.358 0.424 1.00 32.77 733 SER A O 1
ATOM 4428 N N . VAL A 1 565 ? 23.047 25.814 -1.755 1.00 20.80 734 VAL A N 1
ATOM 4429 C CA . VAL A 1 565 ? 24.262 25.045 -1.690 1.00 28.64 734 VAL A CA 1
ATOM 4430 C C . VAL A 1 565 ? 25.441 25.952 -1.336 1.00 28.58 734 VAL A C 1
ATOM 4431 O O . VAL A 1 565 ? 26.423 25.487 -0.761 1.00 27.63 734 VAL A O 1
ATOM 4435 N N . TYR A 1 566 ? 25.336 27.238 -1.674 1.00 23.07 735 TYR A N 1
ATOM 4436 C CA . TYR A 1 566 ? 26.425 28.191 -1.407 1.00 23.96 735 TYR A CA 1
ATOM 4437 C C . TYR A 1 566 ? 26.655 28.399 0.111 1.00 23.94 735 TYR A C 1
ATOM 4438 O O . TYR A 1 566 ? 27.792 28.458 0.586 1.00 25.76 735 TYR A O 1
ATOM 4447 N N . TYR A 1 567 ? 25.574 28.485 0.873 1.00 22.35 736 TYR A N 1
ATOM 4448 C CA . TYR A 1 567 ? 25.691 28.590 2.321 1.00 23.76 736 TYR A CA 1
ATOM 4449 C C . TYR A 1 567 ? 26.297 27.305 2.906 1.00 30.92 736 TYR A C 1
ATOM 4450 O O . TYR A 1 567 ? 27.247 27.345 3.693 1.00 24.42 736 TYR A O 1
ATOM 4459 N N . TYR A 1 568 ? 25.758 26.163 2.497 1.00 25.76 737 TYR A N 1
ATOM 4460 C CA . TYR A 1 568 ? 26.323 24.873 2.873 1.00 28.09 737 TYR A CA 1
ATOM 4461 C C . TYR A 1 568 ? 27.843 24.848 2.607 1.00 23.38 737 TYR A C 1
ATOM 4462 O O . TYR A 1 568 ? 28.643 24.511 3.503 1.00 23.01 737 TYR A O 1
ATOM 4471 N N . ASN A 1 569 ? 28.244 25.213 1.393 1.00 19.52 738 ASN A N 1
ATOM 4472 C CA . ASN A 1 569 ? 29.676 25.188 1.031 1.00 21.94 738 ASN A CA 1
ATOM 4473 C C . ASN A 1 569 ? 30.511 26.126 1.902 1.00 25.92 738 ASN A C 1
ATOM 4474 O O . ASN A 1 569 ? 31.663 25.840 2.222 1.00 29.27 738 ASN A O 1
ATOM 4479 N N . ASP A 1 570 ? 29.903 27.248 2.261 1.00 20.66 739 ASP A N 1
ATOM 4480 C CA . ASP A 1 570 ? 30.531 28.303 3.047 1.00 25.36 739 ASP A CA 1
ATOM 4481 C C . ASP A 1 570 ? 30.836 27.737 4.442 1.00 28.31 739 ASP A C 1
ATOM 4482 O O . ASP A 1 570 ? 31.950 27.870 4.943 1.00 23.35 739 ASP A O 1
ATOM 4487 N N . ILE A 1 571 ? 29.858 27.067 5.050 1.00 24.02 740 ILE A N 1
ATOM 4488 C CA . ILE A 1 571 ? 30.068 26.432 6.352 1.00 26.68 740 ILE A CA 1
ATOM 4489 C C . ILE A 1 571 ? 31.245 25.439 6.346 1.00 23.33 740 ILE A C 1
ATOM 4490 O O . ILE A 1 571 ? 32.109 25.489 7.209 1.00 21.32 740 ILE A O 1
ATOM 4495 N N . LEU A 1 572 ? 31.267 24.549 5.363 1.00 21.78 741 LEU A N 1
ATOM 4496 C CA . LEU A 1 572 ? 32.339 23.565 5.227 1.00 25.79 741 LE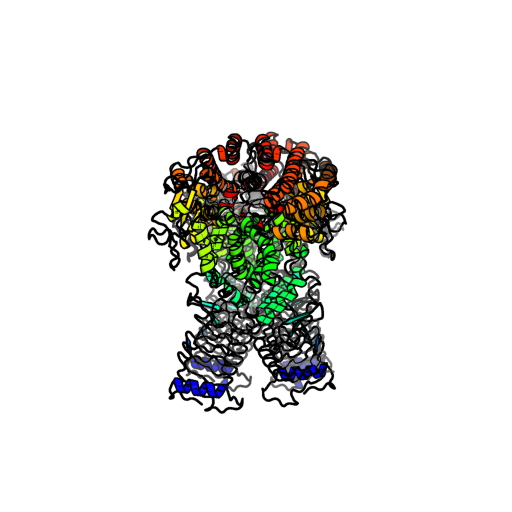U A CA 1
ATOM 4497 C C . LEU A 1 572 ? 33.699 24.256 5.076 1.00 32.79 741 LEU A C 1
ATOM 4498 O O . LEU A 1 572 ? 34.677 23.854 5.706 1.00 27.90 741 LEU A O 1
ATOM 4503 N N . ASP A 1 573 ? 33.763 25.282 4.231 1.00 24.69 742 ASP A N 1
ATOM 4504 C CA . ASP A 1 573 ? 35.015 26.010 4.013 1.00 27.78 742 ASP A CA 1
ATOM 4505 C C . ASP A 1 573 ? 35.551 26.634 5.309 1.00 22.69 742 ASP A C 1
ATOM 4506 O O . ASP A 1 573 ? 36.746 26.566 5.607 1.00 25.98 742 ASP A O 1
ATOM 4511 N N . ARG A 1 574 ? 34.654 27.242 6.073 1.00 27.34 743 ARG A N 1
ATOM 4512 C CA . ARG A 1 574 ? 35.068 27.935 7.288 1.00 26.12 743 ARG A CA 1
ATOM 4513 C C . ARG A 1 574 ? 35.539 26.950 8.338 1.00 29.75 743 ARG A C 1
ATOM 4514 O O . ARG A 1 574 ? 36.509 27.210 9.049 1.00 25.31 743 ARG A O 1
ATOM 4522 N N . LEU A 1 575 ? 34.853 25.814 8.414 1.00 20.56 744 LEU A N 1
ATOM 4523 C CA . LEU A 1 575 ? 35.178 24.763 9.368 1.00 24.50 744 LEU A CA 1
ATOM 4524 C C . LEU A 1 575 ? 36.485 24.089 9.025 1.00 23.25 744 LEU A C 1
ATOM 4525 O O . LEU A 1 575 ? 37.279 23.788 9.901 1.00 26.63 744 LEU A O 1
ATOM 4530 N N . GLN A 1 576 ? 36.700 23.825 7.744 1.00 21.74 745 GLN A N 1
ATOM 4531 C CA . GLN A 1 576 ? 37.885 23.108 7.335 1.00 28.33 745 GLN A CA 1
ATOM 4532 C C . GLN A 1 576 ? 39.118 24.014 7.283 1.00 37.67 745 GLN A C 1
ATOM 4533 O O . GLN A 1 576 ? 40.228 23.548 7.475 1.00 36.71 745 GLN A O 1
ATOM 4539 N N . GLY A 1 577 ? 38.924 25.299 7.013 1.00 31.92 746 GLY A N 1
ATOM 4540 C CA . GLY A 1 577 ? 40.015 26.250 7.103 1.00 30.88 746 GLY A CA 1
ATOM 4541 C C . GLY A 1 577 ? 41.288 25.896 6.360 1.00 29.54 746 GLY A C 1
ATOM 4542 O O . GLY A 1 577 ? 42.367 25.956 6.940 1.00 33.69 746 GLY A O 1
ATOM 4543 N N . ARG A 1 578 ? 41.184 25.511 5.094 1.00 29.04 747 ARG A N 1
ATOM 4544 C CA . ARG A 1 578 ? 42.376 25.114 4.356 1.00 34.01 747 ARG A CA 1
ATOM 4545 C C . ARG A 1 578 ? 43.353 26.279 4.214 1.00 33.42 747 ARG A C 1
ATOM 4546 O O . ARG A 1 578 ? 42.954 27.410 3.951 1.00 32.47 747 ARG A O 1
ATOM 4554 N N . ASN A 1 579 ? 44.634 25.972 4.407 1.00 40.80 748 ASN A N 1
ATOM 4555 C CA . ASN A 1 579 ? 45.718 26.944 4.311 1.00 45.25 748 ASN A CA 1
ATOM 4556 C C . ASN A 1 579 ? 45.913 27.737 5.597 1.00 48.58 748 ASN A C 1
ATOM 4557 O O . ASN A 1 579 ? 46.787 28.594 5.680 1.00 57.29 748 ASN A O 1
ATOM 4562 N N . ASN A 1 580 ? 45.101 27.439 6.601 1.00 30.90 749 ASN A N 1
ATOM 4563 C CA . ASN A 1 580 ? 45.140 28.164 7.869 1.00 25.09 749 ASN A CA 1
ATOM 4564 C C . ASN A 1 580 ? 45.864 27.408 8.975 1.00 32.59 749 ASN A C 1
ATOM 4565 O O . ASN A 1 580 ? 45.547 26.255 9.249 1.00 47.69 749 ASN A O 1
ATOM 4570 N N . VAL A 1 581 ? 46.844 28.050 9.601 1.00 31.23 750 VAL A N 1
ATOM 4571 C CA . VAL A 1 581 ? 47.497 27.476 10.772 1.00 33.31 750 VAL A CA 1
ATOM 4572 C C . VAL A 1 581 ? 46.540 27.390 11.968 1.00 30.73 750 VAL A C 1
ATOM 4573 O O . VAL A 1 581 ? 46.504 26.387 12.673 1.00 26.95 750 VAL A O 1
ATOM 4577 N N . PHE A 1 582 ? 45.760 28.450 12.173 1.00 22.68 751 PHE A N 1
ATOM 4578 C CA . PHE A 1 582 ? 44.788 28.523 13.256 1.00 21.95 751 PHE A CA 1
ATOM 4579 C C . PHE A 1 582 ? 43.432 28.826 12.619 1.00 30.82 751 PHE A C 1
ATOM 4580 O O . PHE A 1 582 ? 43.372 29.473 11.574 1.00 25.22 751 PHE A O 1
ATOM 4588 N N . THR A 1 583 ? 42.358 28.364 13.253 1.00 29.44 752 THR A N 1
ATOM 4589 C CA . THR A 1 583 ? 40.997 28.604 12.760 1.00 28.15 752 THR A CA 1
ATOM 4590 C C . THR A 1 583 ? 40.063 28.862 13.939 1.00 27.84 752 THR A C 1
ATOM 4591 O O . THR A 1 583 ? 39.958 28.038 14.853 1.00 30.12 752 THR A O 1
ATOM 4595 N N . CYS A 1 584 ? 39.406 30.016 13.920 1.00 26.39 753 CYS A N 1
ATOM 4596 C CA . CYS A 1 584 ? 38.499 30.434 14.982 1.00 34.17 753 CYS A CA 1
ATOM 4597 C C . CYS A 1 584 ? 37.057 30.209 14.480 1.00 37.71 753 CYS A C 1
ATOM 4598 O O . CYS A 1 584 ? 36.759 30.453 13.306 1.00 31.48 753 CYS A O 1
ATOM 4601 N N . THR A 1 585 ? 36.175 29.725 15.355 1.00 26.85 754 THR A N 1
ATOM 4602 C CA . THR A 1 585 ? 34.827 29.330 14.942 1.00 29.88 754 THR A CA 1
ATOM 4603 C C . THR A 1 585 ? 33.730 30.205 15.539 1.00 25.85 754 THR A C 1
ATOM 4604 O O . THR A 1 585 ? 32.540 29.892 15.417 1.00 25.26 754 THR A O 1
ATOM 4608 N N . ALA A 1 586 ? 34.120 31.300 16.183 1.00 21.70 755 ALA A N 1
ATOM 4609 C CA . ALA A 1 586 ? 33.133 32.213 16.784 1.00 25.16 755 ALA A CA 1
ATOM 4610 C C . ALA A 1 586 ? 32.181 32.808 15.745 1.00 30.99 755 ALA A C 1
ATOM 4611 O O . ALA A 1 586 ? 30.977 32.925 15.981 1.00 28.31 755 ALA A O 1
ATOM 4613 N N . VAL A 1 587 ? 32.719 33.199 14.596 1.00 23.39 756 VAL A N 1
ATOM 4614 C CA . VAL A 1 587 ? 31.891 33.839 13.578 1.00 20.09 756 VAL A CA 1
ATOM 4615 C C . VAL A 1 587 ? 30.921 32.832 12.969 1.00 18.41 756 VAL A C 1
ATOM 4616 O O . VAL A 1 587 ? 29.750 33.133 12.769 1.00 20.81 756 VAL A O 1
ATOM 4620 N N . LEU A 1 588 ? 31.431 31.648 12.665 1.00 18.48 757 LEU A N 1
ATOM 4621 C CA . LEU A 1 588 ? 30.626 30.599 12.072 1.00 23.18 757 LEU A CA 1
ATOM 4622 C C . LEU A 1 588 ? 29.505 30.169 13.027 1.00 20.29 757 LEU A C 1
ATOM 4623 O O . LEU A 1 588 ? 28.395 29.899 12.588 1.00 24.59 757 LEU A O 1
ATOM 4628 N N . THR A 1 589 ? 29.812 30.083 14.321 1.00 21.21 758 THR A N 1
ATOM 4629 C CA . THR A 1 589 ? 28.787 29.774 15.324 1.00 23.03 758 THR A CA 1
ATOM 4630 C C . THR A 1 589 ? 27.591 30.728 15.156 1.00 26.70 758 THR A C 1
ATOM 4631 O O . THR A 1 589 ? 26.434 30.288 15.067 1.00 25.50 758 THR A O 1
ATOM 4635 N N . ASP A 1 590 ? 27.867 32.026 15.065 1.00 25.53 759 ASP A N 1
ATOM 4636 C CA . ASP A 1 590 ? 26.797 33.005 14.863 1.00 25.03 759 ASP A CA 1
ATOM 4637 C C . ASP A 1 590 ? 26.086 32.879 13.517 1.00 22.17 759 ASP A C 1
ATOM 4638 O O . ASP A 1 590 ? 24.872 33.124 13.425 1.00 25.36 759 ASP A O 1
ATOM 4643 N N . MET A 1 591 ? 26.817 32.487 12.477 1.00 21.62 760 MET A N 1
ATOM 4644 C CA . MET A 1 591 ? 26.181 32.311 11.174 1.00 28.00 760 MET A CA 1
ATOM 4645 C C . MET A 1 591 ? 25.189 31.153 11.207 1.00 31.77 760 MET A C 1
ATOM 4646 O O . MET A 1 591 ? 24.138 31.190 10.553 1.00 28.42 760 MET A O 1
ATOM 4651 N N . LEU A 1 592 ? 25.538 30.118 11.962 1.00 19.04 761 LEU A N 1
ATOM 4652 C CA . LEU A 1 592 ? 24.716 28.922 12.036 1.00 23.87 761 LEU A CA 1
ATOM 4653 C C . LEU A 1 592 ? 23.468 29.203 12.870 1.00 24.87 761 LEU A C 1
ATOM 4654 O O . LEU A 1 592 ? 22.362 28.894 12.447 1.00 27.29 761 LEU A O 1
ATOM 4659 N N . THR A 1 593 ? 23.641 29.814 14.040 1.00 27.03 762 THR A N 1
ATOM 4660 C CA . THR A 1 593 ? 22.493 30.094 14.902 1.00 29.00 762 THR A CA 1
ATOM 4661 C C . THR A 1 593 ? 21.578 31.140 14.280 1.00 28.00 762 THR A C 1
ATOM 4662 O O . THR A 1 593 ? 20.373 31.060 14.422 1.00 24.85 762 THR A O 1
ATOM 4666 N N . GLU A 1 594 ? 22.149 32.114 13.582 1.00 23.26 763 GLU A N 1
ATOM 4667 C CA . GLU A 1 594 ? 21.339 33.148 12.957 1.00 23.50 763 GLU A CA 1
ATOM 4668 C C . GLU A 1 594 ? 20.497 32.498 11.868 1.00 27.86 763 GLU A C 1
ATOM 4669 O O . GLU A 1 594 ? 19.330 32.835 11.691 1.00 23.63 763 GLU A O 1
ATOM 4675 N N . HIS A 1 595 ? 21.083 31.549 11.148 1.00 26.30 764 HIS A N 1
ATOM 4676 C CA . HIS A 1 595 ? 20.338 30.897 10.087 1.00 22.51 764 HIS A CA 1
ATOM 4677 C C . HIS A 1 595 ? 19.220 30.020 10.651 1.00 25.06 764 HIS A C 1
ATOM 4678 O O . HIS A 1 595 ? 18.125 29.979 10.097 1.00 25.91 764 HIS A O 1
ATOM 4685 N N . ALA A 1 596 ? 19.510 29.297 11.729 1.00 24.76 765 ALA A N 1
ATOM 4686 C CA . ALA A 1 596 ? 18.497 28.450 12.373 1.00 26.23 765 ALA A CA 1
ATOM 4687 C C . ALA A 1 596 ? 17.345 29.308 12.908 1.00 29.38 765 ALA A C 1
ATOM 4688 O O . ALA A 1 596 ? 16.176 28.972 12.724 1.00 28.68 765 ALA A O 1
ATOM 4690 N N . LYS A 1 597 ? 17.682 30.427 13.545 1.00 25.19 766 LYS A N 1
ATOM 4691 C CA . LYS A 1 597 ? 16.681 31.364 14.041 1.00 29.47 766 LYS A CA 1
ATOM 4692 C C . LYS A 1 597 ? 15.763 31.883 12.934 1.00 40.07 766 LYS A C 1
ATOM 4693 O O . LYS A 1 597 ? 14.577 32.109 13.171 1.00 36.58 766 LYS A O 1
ATOM 4699 N N . GLU A 1 598 ? 16.316 32.092 11.740 1.00 33.80 767 GLU A N 1
ATOM 4700 C CA . GLU A 1 598 ? 15.535 32.600 10.615 1.00 33.40 767 GLU A CA 1
ATOM 4701 C C . GLU A 1 598 ? 14.690 31.500 9.991 1.00 35.29 767 GLU A C 1
ATOM 4702 O O . GLU A 1 598 ? 13.533 31.721 9.630 1.00 37.72 767 GLU A O 1
ATOM 4708 N N . SER A 1 599 ? 15.286 30.321 9.843 1.00 27.42 768 SER A N 1
ATOM 4709 C CA . SER A 1 599 ? 14.705 29.270 9.007 1.00 27.32 768 SER A CA 1
ATOM 4710 C C . SER A 1 599 ? 13.943 28.189 9.775 1.00 30.68 768 SER A C 1
ATOM 4711 O O . SER A 1 599 ? 13.028 27.569 9.234 1.00 28.47 768 SER A O 1
ATOM 4714 N N . PHE A 1 600 ? 14.335 27.923 11.012 1.00 26.88 769 PHE A N 1
ATOM 4715 C CA . PHE A 1 600 ? 13.584 26.942 11.807 1.00 29.08 769 PHE A CA 1
ATOM 4716 C C . PHE A 1 600 ? 13.647 27.254 13.298 1.00 22.14 769 PHE A C 1
ATOM 4717 O O . PHE A 1 600 ? 14.201 26.495 14.083 1.00 28.97 769 PHE A O 1
ATOM 4725 N N . PRO A 1 601 ? 13.046 28.385 13.698 1.00 30.68 770 PRO A N 1
ATOM 4726 C CA . PRO A 1 601 ? 13.163 28.873 15.074 1.00 24.97 770 PRO A CA 1
ATOM 4727 C C . PRO A 1 601 ? 12.638 27.901 16.123 1.00 23.04 770 PRO A C 1
ATOM 4728 O O . PRO A 1 601 ? 13.221 27.853 17.201 1.00 28.07 770 PRO A O 1
ATOM 4732 N N . GLU A 1 602 ? 11.591 27.127 15.822 1.00 25.42 771 GLU A N 1
ATOM 4733 C CA . GLU A 1 602 ? 11.023 26.208 16.825 1.00 29.89 771 GLU A CA 1
ATOM 4734 C C . GLU A 1 602 ? 11.977 25.040 17.164 1.00 21.72 771 GLU A C 1
ATOM 4735 O O . GLU A 1 602 ? 12.206 24.746 18.323 1.00 27.74 771 GLU A O 1
ATOM 4741 N N . ILE A 1 603 ? 12.488 24.363 16.144 1.00 27.17 772 ILE A N 1
ATOM 4742 C CA . ILE A 1 603 ? 13.572 23.393 16.324 1.00 27.76 772 ILE A CA 1
ATOM 4743 C C . ILE A 1 603 ? 14.786 24.039 17.043 1.00 23.50 772 ILE A C 1
ATOM 4744 O O . ILE A 1 603 ? 15.283 23.517 18.042 1.00 26.67 772 ILE A O 1
ATOM 4749 N N . PHE A 1 604 ? 15.248 25.185 16.552 1.00 23.85 773 PHE A N 1
ATOM 4750 C CA . PHE A 1 604 ? 16.373 25.868 17.197 1.00 19.64 773 PHE A CA 1
ATOM 4751 C C . PHE A 1 604 ? 16.111 26.030 18.689 1.00 21.43 773 PHE A C 1
ATOM 4752 O O . PHE A 1 604 ? 16.944 25.697 19.531 1.00 23.64 773 PHE A O 1
ATOM 4760 N N . SER A 1 605 ? 14.933 26.537 19.020 1.00 23.76 774 SER A N 1
ATOM 4761 C CA . SER A 1 605 ? 14.602 26.793 20.410 1.00 22.58 774 SER A CA 1
ATOM 4762 C C . SER A 1 605 ? 14.568 25.497 21.244 1.00 22.26 774 SER A C 1
ATOM 4763 O O . SER A 1 605 ? 14.909 25.499 22.421 1.00 27.67 774 SER A O 1
ATOM 4766 N N . LEU A 1 606 ? 14.173 24.390 20.631 1.00 27.51 775 LEU A N 1
ATOM 4767 C CA . LEU A 1 606 ? 14.095 23.100 21.332 1.00 25.97 775 LEU A CA 1
ATOM 4768 C C . LEU A 1 606 ? 15.425 22.355 21.457 1.00 30.08 775 LEU A C 1
ATOM 4769 O O . LEU A 1 606 ? 15.682 21.716 22.471 1.00 27.04 775 LEU A O 1
ATOM 4774 N N . TYR A 1 607 ? 16.247 22.400 20.408 1.00 20.31 776 TYR A N 1
ATOM 4775 C CA . TYR A 1 607 ? 17.449 21.563 20.359 1.00 26.03 776 TYR A CA 1
ATOM 4776 C C . TYR A 1 607 ? 18.771 22.270 20.673 1.00 27.87 776 TYR A C 1
ATOM 4777 O O . TYR A 1 607 ? 19.743 21.632 21.052 1.00 31.42 776 TYR A O 1
ATOM 4786 N N . TYR A 1 608 ? 18.818 23.584 20.517 1.00 26.98 777 TYR A N 1
ATOM 4787 C CA . TYR A 1 608 ? 20.050 24.308 20.814 1.00 25.77 777 TYR A CA 1
ATOM 4788 C C . TYR A 1 608 ? 19.957 24.764 22.264 1.00 25.69 777 TYR A C 1
ATOM 4789 O O . TYR A 1 608 ? 18.952 25.333 22.663 1.00 29.05 777 TYR A O 1
ATOM 4798 N N . PRO A 1 609 ? 21.006 24.513 23.061 1.00 19.68 778 PRO A N 1
ATOM 4799 C CA . PRO A 1 609 ? 20.941 24.787 24.503 1.00 24.70 778 PRO A CA 1
ATOM 4800 C C . PRO A 1 609 ? 20.550 26.220 24.815 1.00 27.31 778 PRO A C 1
ATOM 4801 O O . PRO A 1 609 ? 21.120 27.173 24.276 1.00 20.71 778 PRO A O 1
ATOM 4805 N N . VAL A 1 610 ? 19.588 26.377 25.710 1.00 17.50 779 VAL A N 1
ATOM 4806 C CA . VAL A 1 610 ? 19.043 27.690 25.979 1.00 21.35 779 VAL A CA 1
ATOM 4807 C C . VAL A 1 610 ? 20.117 28.666 26.484 1.00 27.54 779 VAL A C 1
ATOM 4808 O O . VAL A 1 610 ? 20.080 29.861 26.152 1.00 25.91 779 VAL A O 1
ATOM 4812 N N . ALA A 1 611 ? 21.070 28.167 27.276 1.00 20.84 780 ALA A N 1
ATOM 4813 C CA . ALA A 1 611 ? 22.120 29.031 27.808 1.00 23.66 780 ALA A CA 1
ATOM 4814 C C . ALA A 1 611 ? 22.959 29.665 26.688 1.00 29.16 780 ALA A C 1
ATOM 4815 O O . ALA A 1 611 ? 23.623 30.675 26.891 1.00 29.51 780 ALA A O 1
ATOM 4817 N N . TRP A 1 612 ? 22.932 29.066 25.506 1.00 25.28 781 TRP A N 1
ATOM 4818 C CA . TRP A 1 612 ? 23.817 29.488 24.423 1.00 26.42 781 TRP A CA 1
ATOM 4819 C C . TRP A 1 612 ? 23.121 30.363 23.395 1.00 35.84 781 TRP A C 1
ATOM 4820 O O . TRP A 1 612 ? 23.728 30.778 22.407 1.00 37.02 781 TRP A O 1
ATOM 4831 N N . ARG A 1 613 ? 21.839 30.620 23.593 1.00 31.38 782 ARG A N 1
ATOM 4832 C CA . ARG A 1 613 ? 21.117 31.421 22.617 1.00 39.58 782 ARG A CA 1
ATOM 4833 C C . ARG A 1 613 ? 20.442 32.623 23.274 1.00 38.71 782 ARG A C 1
ATOM 4834 O O . ARG A 1 613 ? 19.433 33.153 22.803 1.00 44.07 782 ARG A O 1
ATOM 4843 N N . GLN B 1 2 ? -88.731 15.251 88.336 1.00 109.59 171 GLN B N 1
ATOM 4844 C CA . GLN B 1 2 ? -90.075 15.181 87.780 1.00 110.08 171 GLN B CA 1
ATOM 4845 C C . GLN B 1 2 ? -90.206 14.008 86.813 1.00 106.70 171 GLN B C 1
ATOM 4846 O O . GLN B 1 2 ? -91.276 13.773 86.253 1.00 104.45 171 GLN B O 1
ATOM 4848 N N . GLY B 1 3 ? -89.114 13.274 86.621 1.00 101.54 172 GLY B N 1
ATOM 4849 C CA . GLY B 1 3 ? -89.135 12.104 85.761 1.00 98.47 172 GLY B CA 1
ATOM 4850 C C . GLY B 1 3 ? -87.961 11.172 85.985 1.00 100.82 172 GLY B C 1
ATOM 4851 O O . GLY B 1 3 ? -86.833 11.619 86.181 1.00 104.71 172 GLY B O 1
ATOM 4852 N N . ARG B 1 4 ? -88.228 9.871 85.964 1.00 99.77 173 ARG B N 1
ATOM 4853 C CA . ARG B 1 4 ? -87.168 8.874 86.051 1.00 101.25 173 ARG B CA 1
ATOM 4854 C C . ARG B 1 4 ? -87.274 7.920 84.868 1.00 101.97 173 ARG B C 1
ATOM 4855 O O . ARG B 1 4 ? -88.351 7.755 84.294 1.00 98.45 173 ARG B O 1
ATOM 4857 N N . ALA B 1 5 ? -86.156 7.297 84.502 1.00 107.06 174 ALA B N 1
ATOM 4858 C CA . ALA B 1 5 ? -86.130 6.357 83.381 1.00 113.55 174 ALA B CA 1
ATOM 4859 C C . ALA B 1 5 ? -86.813 5.041 83.741 1.00 120.92 174 ALA B C 1
ATOM 4860 O O . ALA B 1 5 ? -86.709 4.053 83.011 1.00 120.80 174 ALA B O 1
ATOM 4862 N N . CYS B 1 6 ? -87.508 5.040 84.874 1.00 128.48 175 CYS B N 1
ATOM 4863 C CA . CYS B 1 6 ? -88.243 3.871 85.339 1.00 133.78 175 CYS B CA 1
ATOM 4864 C C . CYS B 1 6 ? -89.711 3.979 84.937 1.00 133.25 175 CYS B C 1
ATOM 4865 O O . CYS B 1 6 ? -90.372 2.974 84.672 1.00 133.76 175 CYS B O 1
ATOM 4868 N N . LEU B 1 7 ? -90.208 5.213 84.892 1.00 128.21 176 LEU B N 1
ATOM 4869 C CA . LEU B 1 7 ? -91.616 5.485 84.621 1.00 118.82 176 LEU B CA 1
ATOM 4870 C C . LEU B 1 7 ? -92.079 4.992 83.258 1.00 110.24 176 LEU B C 1
ATOM 4871 O O . LEU B 1 7 ? -91.273 4.750 82.358 1.00 106.27 176 LEU B O 1
ATOM 4876 N N . SER B 1 8 ? -93.392 4.851 83.120 1.00 105.84 177 SER B N 1
ATOM 4877 C CA . SER B 1 8 ? -93.995 4.525 81.840 1.00 97.33 177 SER B CA 1
ATOM 4878 C C . SER B 1 8 ? -93.788 5.698 80.896 1.00 98.34 177 SER B C 1
ATOM 4879 O O . SER B 1 8 ? -93.468 6.806 81.329 1.00 98.71 177 SER B O 1
ATOM 4882 N N . LYS B 1 9 ? -93.984 5.451 79.606 1.00 94.05 178 LYS B N 1
ATOM 4883 C CA . LYS B 1 9 ? -93.855 6.499 78.608 1.00 86.90 178 LYS B CA 1
ATOM 4884 C C . LYS B 1 9 ? -95.070 7.432 78.658 1.00 83.38 178 LYS B C 1
ATOM 4885 O O . LYS B 1 9 ? -94.975 8.610 78.321 1.00 84.14 178 LYS B O 1
ATOM 4891 N N . ALA B 1 10 ? -96.207 6.906 79.102 1.00 81.77 179 ALA B N 1
ATOM 4892 C CA . ALA B 1 10 ? -97.436 7.695 79.168 1.00 83.70 179 ALA B CA 1
ATOM 4893 C C . ALA B 1 10 ? -97.441 8.641 80.369 1.00 86.36 179 ALA B C 1
ATOM 4894 O O . ALA B 1 10 ? -98.172 9.637 80.385 1.00 81.13 179 ALA B O 1
ATOM 4896 N N . GLU B 1 11 ? -96.626 8.321 81.372 1.00 90.22 180 GLU B N 1
ATOM 4897 C CA . GLU B 1 11 ? -96.492 9.168 82.556 1.00 94.19 180 GLU B CA 1
ATOM 4898 C C . GLU B 1 11 ? -95.407 10.218 82.335 1.00 85.92 180 GLU B C 1
ATOM 4899 O O . GLU B 1 11 ? -95.586 11.389 82.686 1.00 79.52 180 GLU B O 1
ATOM 4905 N N . LEU B 1 12 ? -94.284 9.786 81.758 1.00 78.26 181 LEU B N 1
ATOM 4906 C CA . LEU B 1 12 ? -93.239 10.704 81.310 1.00 70.50 181 LEU B CA 1
ATOM 4907 C C . LEU B 1 12 ? -93.889 11.904 80.645 1.00 63.63 181 LEU B C 1
ATOM 4908 O O . LEU B 1 12 ? -93.622 13.046 81.014 1.00 64.97 181 LEU B O 1
ATOM 4913 N N . THR B 1 13 ? -94.764 11.632 79.680 1.00 64.42 182 THR B N 1
ATOM 4914 C CA . THR B 1 13 ? -95.495 12.684 78.981 1.00 72.46 182 THR B CA 1
ATOM 4915 C C . THR B 1 13 ? -96.258 13.559 79.962 1.00 73.92 182 THR B C 1
ATOM 4916 O O . THR B 1 13 ? -96.089 14.779 79.978 1.00 68.18 182 THR B O 1
ATOM 4920 N N . ALA B 1 14 ? -97.102 12.930 80.775 1.00 79.60 183 ALA B N 1
ATOM 4921 C CA . ALA B 1 14 ? -97.886 13.661 81.765 1.00 83.16 183 ALA B CA 1
ATOM 4922 C C . ALA B 1 14 ? -96.982 14.570 82.591 1.00 80.58 183 ALA B C 1
ATOM 4923 O O . ALA B 1 14 ? -97.280 15.752 82.790 1.00 78.54 183 ALA B O 1
ATOM 4925 N N . ASP B 1 15 ? -95.870 14.009 83.060 1.00 76.66 184 ASP B N 1
ATOM 4926 C CA . ASP B 1 15 ? -94.911 14.753 83.868 1.00 84.66 184 ASP B CA 1
ATOM 4927 C C . ASP B 1 15 ? -94.336 15.964 83.125 1.00 77.20 184 ASP B C 1
ATOM 4928 O O . ASP B 1 15 ? -94.375 17.089 83.633 1.00 71.17 184 ASP B O 1
ATOM 4933 N N . LEU B 1 16 ? -93.813 15.731 81.923 1.00 73.75 185 LEU B N 1
ATOM 4934 C CA . LEU B 1 16 ? -93.276 16.813 81.096 1.00 67.12 185 LEU B CA 1
ATOM 4935 C C . LEU B 1 16 ? -94.315 17.898 80.842 1.00 64.32 185 LEU B C 1
ATOM 4936 O O . LEU B 1 16 ? -93.995 19.087 80.876 1.00 66.79 185 LEU B O 1
ATOM 4941 N N . ILE B 1 17 ? -95.556 17.482 80.593 1.00 57.71 186 ILE B N 1
ATOM 4942 C CA . ILE B 1 17 ? -96.631 18.414 80.260 1.00 62.60 186 ILE B CA 1
ATOM 4943 C C . ILE B 1 17 ? -96.907 19.363 81.414 1.00 75.44 186 ILE B C 1
ATOM 4944 O O . ILE B 1 17 ? -97.059 20.572 81.213 1.00 72.21 186 ILE B O 1
ATOM 4949 N N . TRP B 1 18 ? -96.977 18.796 82.618 1.00 81.34 187 TRP B N 1
ATOM 4950 C CA . TRP B 1 18 ? -97.161 19.569 83.839 1.00 86.37 187 TRP B CA 1
ATOM 4951 C C . TRP B 1 18 ? -96.068 20.622 83.956 1.00 77.39 187 TRP B C 1
ATOM 4952 O O . TRP B 1 18 ? -96.345 21.815 84.075 1.00 75.36 187 TRP B O 1
ATOM 4963 N N . LEU B 1 19 ? -94.823 20.164 83.914 1.00 78.47 188 LEU B N 1
ATOM 4964 C CA . LEU B 1 19 ? -93.672 21.053 83.982 1.00 74.82 188 LEU B CA 1
ATOM 4965 C C . LEU B 1 19 ? -93.873 22.300 83.128 1.00 77.86 188 LEU B C 1
ATOM 4966 O O . LEU B 1 19 ? -93.741 23.419 83.619 1.00 79.15 188 LEU B O 1
ATOM 4971 N N . SER B 1 20 ? -94.212 22.107 81.855 1.00 82.18 189 SER B N 1
ATOM 4972 C CA . SER B 1 20 ? -94.340 23.230 80.927 1.00 85.95 189 SER B CA 1
ATOM 4973 C C . SER B 1 20 ? -95.412 24.234 81.353 1.00 83.12 189 SER B C 1
ATOM 4974 O O . SER B 1 20 ? -95.279 25.433 81.113 1.00 77.71 189 SER B O 1
ATOM 4977 N N . ALA B 1 21 ? -96.472 23.741 81.983 1.00 83.57 190 ALA B N 1
ATOM 4978 C CA . ALA B 1 21 ? -97.579 24.599 82.389 1.00 82.91 190 ALA B CA 1
ATOM 4979 C C . ALA B 1 21 ? -97.270 25.356 83.680 1.00 80.18 190 ALA B C 1
ATOM 4980 O O . ALA B 1 21 ? -97.897 26.375 83.980 1.00 73.87 190 ALA B O 1
ATOM 4982 N N . ASN B 1 22 ? -96.295 24.860 84.434 1.00 79.19 191 ASN B N 1
ATOM 4983 C CA . ASN B 1 22 ? -96.020 25.399 85.760 1.00 78.08 191 ASN B CA 1
ATOM 4984 C C . ASN B 1 22 ? -94.535 25.663 86.043 1.00 69.76 191 ASN B C 1
ATOM 4985 O O . ASN B 1 22 ? -94.042 25.356 87.130 1.00 62.01 191 ASN B O 1
ATOM 4990 N N . ARG B 1 23 ? -93.828 26.242 85.071 1.00 69.49 192 ARG B N 1
ATOM 4991 C CA . ARG B 1 23 ? -92.391 26.489 85.214 1.00 65.07 192 ARG B CA 1
ATOM 4992 C C . ARG B 1 23 ? -92.070 27.518 86.295 1.00 65.98 192 ARG B C 1
ATOM 4993 O O . ARG B 1 23 ? -92.804 28.486 86.488 1.00 64.61 192 ARG B O 1
ATOM 5001 N N . THR B 1 24 ? -90.952 27.302 86.977 1.00 66.74 193 THR B N 1
ATOM 5002 C CA . THR B 1 24 ? -90.522 28.159 88.075 1.00 75.46 193 THR B CA 1
ATOM 5003 C C . THR B 1 24 ? -89.324 29.000 87.668 1.00 78.78 193 THR B C 1
ATOM 5004 O O . THR B 1 24 ? -89.161 30.133 88.125 1.00 82.35 193 THR B O 1
ATOM 5008 N N . GLY B 1 25 ? -88.481 28.437 86.809 1.00 75.12 194 GLY B N 1
ATOM 5009 C CA . GLY B 1 25 ? -87.241 29.088 86.443 1.00 77.87 194 GLY B CA 1
ATOM 5010 C C . GLY B 1 25 ? -86.232 28.882 87.552 1.00 84.00 194 GLY B C 1
ATOM 5011 O O . GLY B 1 25 ? -85.076 29.297 87.452 1.00 84.43 194 GLY B O 1
ATOM 5012 N N . GLU B 1 26 ? -86.685 28.232 88.619 1.00 87.95 195 GLU B N 1
ATOM 5013 C CA . GLU B 1 26 ? -85.818 27.870 89.727 1.00 94.55 195 GLU B CA 1
ATOM 5014 C C . GLU B 1 26 ? -86.187 26.477 90.220 1.00 92.38 195 GLU B C 1
ATOM 5015 O O . GLU B 1 26 ? -86.630 26.312 91.354 1.00 95.05 195 GLU B O 1
ATOM 5021 N N . GLU B 1 27 ? -86.015 25.480 89.355 1.00 88.22 196 GLU B N 1
ATOM 5022 C CA . GLU B 1 27 ? -86.298 24.089 89.703 1.00 88.28 196 GLU B CA 1
ATOM 5023 C C . GLU B 1 27 ? -85.033 23.365 90.152 1.00 91.37 196 GLU B C 1
ATOM 5024 O O . GLU B 1 27 ? -83.922 23.839 89.911 1.00 97.41 196 GLU B O 1
ATOM 5030 N N . SER B 1 28 ? -85.204 22.213 90.797 1.00 86.45 197 SER B N 1
ATOM 5031 C CA . SER B 1 28 ? -84.074 21.439 91.309 1.00 80.55 197 SER B CA 1
ATOM 5032 C C . SER B 1 28 ? -83.572 20.425 90.286 1.00 74.52 197 SER B C 1
ATOM 5033 O O . SER B 1 28 ? -84.179 20.239 89.235 1.00 73.97 197 SER B O 1
ATOM 5036 N N . ALA B 1 29 ? -82.465 19.763 90.608 1.00 77.76 198 ALA B N 1
ATOM 5037 C CA . ALA B 1 29 ? -81.901 18.739 89.736 1.00 86.79 198 ALA B CA 1
ATOM 5038 C C . ALA B 1 29 ? -82.906 17.625 89.445 1.00 90.39 198 ALA B C 1
ATOM 5039 O O . ALA B 1 29 ? -83.275 17.402 88.294 1.00 91.86 198 ALA B O 1
ATOM 5041 N N . GLU B 1 30 ? -83.351 16.931 90.487 1.00 83.95 199 GLU B N 1
ATOM 5042 C CA . GLU B 1 30 ? -84.280 15.819 90.313 1.00 79.46 199 GLU B CA 1
ATOM 5043 C C . GLU B 1 30 ? -85.552 16.263 89.600 1.00 77.60 199 GLU B C 1
ATOM 5044 O O . GLU B 1 30 ? -86.163 15.487 88.866 1.00 80.75 199 GLU B O 1
ATOM 5046 N N . GLU B 1 31 ? -85.939 17.516 89.817 1.00 70.95 200 GLU B N 1
ATOM 5047 C CA . GLU B 1 31 ? -87.155 18.080 89.235 1.00 71.75 200 GLU B CA 1
ATOM 5048 C C . GLU B 1 31 ? -87.023 18.310 87.715 1.00 74.63 200 GLU B C 1
ATOM 5049 O O . GLU B 1 31 ? -88.020 18.515 87.015 1.00 70.03 200 GLU B O 1
ATOM 5055 N N . LEU B 1 32 ? -85.788 18.267 87.215 1.00 69.63 201 LEU B N 1
ATOM 5056 C CA . LEU B 1 32 ? -85.509 18.493 85.796 1.00 70.65 201 LEU B CA 1
ATOM 5057 C C . LEU B 1 32 ? -84.739 17.320 85.197 1.00 72.69 201 LEU B C 1
ATOM 5058 O O . LEU B 1 32 ? -84.352 17.354 84.029 1.00 68.31 201 LEU B O 1
ATOM 5063 N N . ASN B 1 33 ? -84.525 16.281 85.999 1.00 69.32 202 ASN B N 1
ATOM 5064 C CA . ASN B 1 33 ? -83.670 15.169 85.591 1.00 68.07 202 ASN B CA 1
ATOM 5065 C C . ASN B 1 33 ? -84.401 14.071 84.821 1.00 67.98 202 ASN B C 1
ATOM 5066 O O . ASN B 1 33 ? -84.986 13.168 85.420 1.00 62.82 202 ASN B O 1
ATOM 5071 N N . TYR B 1 34 ? -84.357 14.149 83.492 1.00 62.26 203 TYR B N 1
ATOM 5072 C CA . TYR B 1 34 ? -84.968 13.132 82.643 1.00 51.16 203 TYR B CA 1
ATOM 5073 C C . TYR B 1 34 ? -83.889 12.378 81.882 1.00 59.27 203 TYR B C 1
ATOM 5074 O O . TYR B 1 34 ? -84.124 11.872 80.779 1.00 57.46 203 TYR B O 1
ATOM 5083 N N . SER B 1 35 ? -82.700 12.316 82.470 1.00 56.86 204 SER B N 1
ATOM 5084 C CA . SER B 1 35 ? -81.580 11.630 81.839 1.00 61.49 204 SER B CA 1
ATOM 5085 C C . SER B 1 35 ? -81.898 10.155 81.616 1.00 63.36 204 SER B C 1
ATOM 5086 O O . SER B 1 35 ? -82.478 9.501 82.483 1.00 65.17 204 SER B O 1
ATOM 5089 N N . GLY B 1 36 ? -81.522 9.640 80.450 1.00 64.19 205 GLY B N 1
ATOM 5090 C CA . GLY B 1 36 ? -81.675 8.229 80.142 1.00 66.69 205 GLY B CA 1
ATOM 5091 C C . GLY B 1 36 ? -83.102 7.801 79.854 1.00 70.44 205 GLY B C 1
ATOM 5092 O O . GLY B 1 36 ? -83.362 6.624 79.591 1.00 76.16 205 GLY B O 1
ATOM 5093 N N . CYS B 1 37 ? -84.030 8.752 79.904 1.00 64.04 206 CYS B N 1
ATOM 5094 C CA . CYS B 1 37 ? -85.440 8.465 79.656 1.00 70.68 206 CYS B CA 1
ATOM 5095 C C . CYS B 1 37 ? -85.732 8.084 78.201 1.00 79.33 206 CYS B C 1
ATOM 5096 O O . CYS B 1 37 ? -85.128 8.625 77.274 1.00 82.73 206 CYS B O 1
ATOM 5099 N N . ASP B 1 38 ? -86.666 7.155 78.008 1.00 78.38 207 ASP B N 1
ATOM 5100 C CA . ASP B 1 38 ? -87.116 6.790 76.669 1.00 74.44 207 ASP B CA 1
ATOM 5101 C C . ASP B 1 38 ? -88.362 7.591 76.318 1.00 68.52 207 ASP B C 1
ATOM 5102 O O . ASP B 1 38 ? -89.449 7.300 76.804 1.00 60.83 207 ASP B O 1
ATOM 5107 N N . LEU B 1 39 ? -88.190 8.603 75.474 1.00 70.05 208 LEU B N 1
ATOM 5108 C CA . LEU B 1 39 ? -89.294 9.455 75.057 1.00 71.84 208 LEU B CA 1
ATOM 5109 C C . LEU B 1 39 ? -89.604 9.256 73.575 1.00 70.54 208 LEU B C 1
ATOM 5110 O O . LEU B 1 39 ? -90.058 10.176 72.893 1.00 61.40 208 LEU B O 1
ATOM 5115 N N . SER B 1 40 ? -89.358 8.041 73.093 1.00 76.66 209 SER B N 1
ATOM 5116 C CA . SER B 1 40 ? -89.556 7.695 71.688 1.00 81.88 209 SER B CA 1
ATOM 5117 C C . SER B 1 40 ? -91.020 7.793 71.240 1.00 73.94 209 SER B C 1
ATOM 5118 O O . SER B 1 40 ? -91.936 7.519 72.013 1.00 70.69 209 SER B O 1
ATOM 5121 N N . GLY B 1 41 ? -91.225 8.194 69.988 1.00 65.88 210 GLY B N 1
ATOM 5122 C CA . GLY B 1 41 ? -92.543 8.195 69.373 1.00 61.71 210 GLY B CA 1
ATOM 5123 C C . GLY B 1 41 ? -93.594 9.083 70.015 1.00 63.62 210 GLY B C 1
ATOM 5124 O O . GLY B 1 41 ? -94.790 8.825 69.890 1.00 66.94 210 GLY B O 1
ATOM 5125 N N . LEU B 1 42 ? -93.158 10.140 70.690 1.00 62.30 211 LEU B N 1
ATOM 5126 C CA . LEU B 1 42 ? -94.079 11.008 71.415 1.00 64.83 211 LEU B CA 1
ATOM 5127 C C . LEU B 1 42 ? -94.376 12.302 70.667 1.00 69.04 211 LEU B C 1
ATOM 5128 O O . LEU B 1 42 ? -93.739 12.613 69.660 1.00 72.44 211 LEU B O 1
ATOM 5133 N N . SER B 1 43 ? -95.348 13.056 71.171 1.00 67.47 212 SER B N 1
ATOM 5134 C CA . SER B 1 43 ? -95.650 14.375 70.629 1.00 70.70 212 SER B CA 1
ATOM 5135 C C . SER B 1 43 ? -95.559 15.447 71.705 1.00 66.07 212 SER B C 1
ATOM 5136 O O . SER B 1 43 ? -96.523 15.709 72.412 1.00 64.62 212 SER B O 1
ATOM 5139 N N . LEU B 1 44 ? -94.390 16.065 71.821 1.00 65.83 213 LEU B N 1
ATOM 5140 C CA . LEU B 1 44 ? -94.160 17.107 72.817 1.00 68.38 213 LEU B CA 1
ATOM 5141 C C . LEU B 1 44 ? -94.043 18.456 72.117 1.00 67.18 213 LEU B C 1
ATOM 5142 O O . LEU B 1 44 ? -92.943 18.940 71.850 1.00 69.07 213 LEU B O 1
ATOM 5147 N N . VAL B 1 45 ? -95.186 19.064 71.830 1.00 62.33 214 VAL B N 1
ATOM 5148 C CA . VAL B 1 45 ? -95.231 20.233 70.967 1.00 62.64 214 VAL B CA 1
ATOM 5149 C C . VAL B 1 45 ? -95.432 21.540 71.724 1.00 63.50 214 VAL B C 1
ATOM 5150 O O . VAL B 1 45 ? -96.438 21.723 72.413 1.00 59.15 214 VAL B O 1
ATOM 5154 N N . GLY B 1 46 ? -94.475 22.453 71.574 1.00 57.83 215 GLY B N 1
ATOM 5155 C CA . GLY B 1 46 ? -94.564 23.769 72.180 1.00 59.77 215 GLY B CA 1
ATOM 5156 C C . GLY B 1 46 ? -94.470 23.724 73.694 1.00 59.89 215 GLY B C 1
ATOM 5157 O O . GLY B 1 46 ? -95.064 24.550 74.387 1.00 57.60 215 GLY B O 1
ATOM 5158 N N . LEU B 1 47 ? -93.729 22.749 74.208 1.00 60.42 216 LEU B N 1
ATOM 5159 C CA . LEU B 1 47 ? -93.525 22.630 75.645 1.00 65.58 216 LEU B CA 1
ATOM 5160 C C . LEU B 1 47 ? -92.405 23.554 76.114 1.00 65.66 216 LEU B C 1
ATOM 5161 O O . LEU B 1 47 ? -91.373 23.691 75.449 1.00 55.25 216 LEU B O 1
ATOM 5166 N N . ASN B 1 48 ? -92.623 24.191 77.261 1.00 63.57 217 ASN B N 1
ATOM 5167 C CA . ASN B 1 48 ? -91.637 25.077 77.864 1.00 63.16 217 ASN B CA 1
ATOM 5168 C C . ASN B 1 48 ? -90.650 24.265 78.693 1.00 59.74 217 ASN B C 1
ATOM 5169 O O . ASN B 1 48 ? -90.857 24.067 79.893 1.00 60.81 217 ASN B O 1
ATOM 5174 N N . LEU B 1 49 ? -89.586 23.791 78.049 1.00 47.53 218 LEU B N 1
ATOM 5175 C CA . LEU B 1 49 ? -88.646 22.862 78.677 1.00 50.34 218 LEU B CA 1
ATOM 5176 C C . LEU B 1 49 ? -87.240 23.425 78.844 1.00 52.19 218 LEU B C 1
ATOM 5177 O O . LEU B 1 49 ? -86.252 22.677 78.813 1.00 54.98 218 LEU B O 1
ATOM 5182 N N . SER B 1 50 ? -87.138 24.737 79.017 1.00 54.75 219 SER B N 1
ATOM 5183 C CA . SER B 1 50 ? -85.830 25.359 79.230 1.00 60.97 219 SER B CA 1
ATOM 5184 C C . SER B 1 50 ? -85.096 24.728 80.422 1.00 61.98 219 SER B C 1
ATOM 5185 O O . SER B 1 50 ? -85.707 24.443 81.450 1.00 61.41 219 SER B O 1
ATOM 5188 N N . SER B 1 51 ? -83.796 24.481 80.261 1.00 67.32 220 SER B N 1
ATOM 5189 C CA . SER B 1 51 ? -82.935 24.015 81.361 1.00 71.56 220 SER B CA 1
ATOM 5190 C C . SER B 1 51 ? -83.116 22.537 81.752 1.00 67.52 220 SER B C 1
ATOM 5191 O O . SER B 1 51 ? -82.361 22.012 82.575 1.00 60.19 220 SER B O 1
ATOM 5194 N N . VAL B 1 52 ? -84.111 21.873 81.173 1.00 62.03 221 VAL B N 1
ATOM 5195 C CA . VAL B 1 52 ? -84.349 20.463 81.468 1.00 62.55 221 VAL B CA 1
ATOM 5196 C C . VAL B 1 52 ? -83.190 19.550 81.045 1.00 64.09 221 VAL B C 1
ATOM 5197 O O . VAL B 1 52 ? -82.531 19.780 80.025 1.00 56.85 221 VAL B O 1
ATOM 5201 N N . ASN B 1 53 ? -82.947 18.507 81.835 1.00 62.24 222 ASN B N 1
ATOM 5202 C CA . ASN B 1 53 ? -81.864 17.565 81.551 1.00 67.59 222 ASN B CA 1
ATOM 5203 C C . ASN B 1 53 ? -82.357 16.297 80.848 1.00 71.78 222 ASN B C 1
ATOM 5204 O O . ASN B 1 53 ? -83.152 15.542 81.405 1.00 80.42 222 ASN B O 1
ATOM 5209 N N . PHE B 1 54 ? -81.887 16.075 79.623 1.00 64.39 223 PHE B N 1
ATOM 5210 C CA . PHE B 1 54 ? -82.272 14.898 78.845 1.00 56.48 223 PHE B CA 1
ATOM 5211 C C . PHE B 1 54 ? -81.055 14.099 78.415 1.00 55.87 223 PHE B C 1
ATOM 5212 O O . PHE B 1 54 ? -81.116 13.337 77.454 1.00 56.65 223 PHE B O 1
ATOM 5220 N N . SER B 1 55 ? -79.943 14.285 79.110 1.00 51.11 224 SER B N 1
ATOM 5221 C CA . SER B 1 55 ? -78.700 13.636 78.720 1.00 58.68 224 SER B CA 1
ATOM 5222 C C . SER B 1 55 ? -78.907 12.139 78.508 1.00 60.31 224 SER B C 1
ATOM 5223 O O . SER B 1 55 ? -79.622 11.491 79.274 1.00 58.32 224 SER B O 1
ATOM 5226 N N . GLY B 1 56 ? -78.286 11.601 77.461 1.00 62.07 225 GLY B N 1
ATOM 5227 C CA . GLY B 1 56 ? -78.357 10.181 77.157 1.00 61.91 225 GLY B CA 1
ATOM 5228 C C . GLY B 1 56 ? -79.752 9.657 76.847 1.00 62.41 225 GLY B C 1
ATOM 5229 O O . GLY B 1 56 ? -79.919 8.480 76.529 1.00 62.84 225 GLY B O 1
ATOM 5230 N N . ALA B 1 57 ? -80.755 10.527 76.943 1.00 57.70 226 ALA B N 1
ATOM 5231 C CA . ALA B 1 57 ? -82.139 10.152 76.653 1.00 59.71 226 ALA B CA 1
ATOM 5232 C C . ALA B 1 57 ? -82.351 9.701 75.207 1.00 60.34 226 ALA B C 1
ATOM 5233 O O . ALA B 1 57 ? -81.407 9.594 74.419 1.00 59.90 226 ALA B O 1
ATOM 5235 N N . VAL B 1 58 ? -83.606 9.432 74.868 1.00 61.92 227 VAL B N 1
ATOM 5236 C CA . VAL B 1 58 ? -83.958 9.077 73.502 1.00 67.90 227 VAL B CA 1
ATOM 5237 C C . VAL B 1 58 ? -85.213 9.816 73.053 1.00 64.22 227 VAL B C 1
ATOM 5238 O O . VAL B 1 58 ? -86.276 9.677 73.658 1.00 47.46 227 VAL B O 1
ATOM 5242 N N . LEU B 1 59 ? -85.074 10.608 71.991 1.00 61.91 228 LEU B N 1
ATOM 5243 C CA . LEU B 1 59 ? -86.184 11.397 71.478 1.00 63.79 228 LEU B CA 1
ATOM 5244 C C . LEU B 1 59 ? -86.485 11.071 70.016 1.00 63.52 228 LEU B C 1
ATOM 5245 O O . LEU B 1 59 ? -87.050 11.889 69.290 1.00 57.80 228 LEU B O 1
ATOM 5250 N N . ASP B 1 60 ? -86.112 9.860 69.605 1.00 60.96 229 ASP B N 1
ATOM 5251 C CA . ASP B 1 60 ? -86.423 9.343 68.274 1.00 52.67 229 ASP B CA 1
ATOM 5252 C C . ASP B 1 60 ? -87.910 9.392 67.956 1.00 55.59 229 ASP B C 1
ATOM 5253 O O . ASP B 1 60 ? -88.750 9.190 68.836 1.00 57.87 229 ASP B O 1
ATOM 5258 N N . ASP B 1 61 ? -88.221 9.631 66.684 1.00 50.20 230 ASP B N 1
ATOM 5259 C CA . ASP B 1 61 ? -89.593 9.616 66.181 1.00 44.93 230 ASP B CA 1
ATOM 5260 C C . ASP B 1 61 ? -90.531 10.521 66.983 1.00 54.33 230 ASP B C 1
ATOM 5261 O O . ASP B 1 61 ? -91.730 10.251 67.094 1.00 57.36 230 ASP B O 1
ATOM 5266 N N . THR B 1 62 ? -89.981 11.604 67.524 1.00 51.91 231 THR B N 1
ATOM 5267 C CA . THR B 1 62 ? -90.756 12.525 68.349 1.00 56.27 231 THR B CA 1
ATOM 5268 C C . THR B 1 62 ? -90.942 13.901 67.717 1.00 58.16 231 THR B C 1
ATOM 5269 O O . THR B 1 62 ? -90.034 14.444 67.090 1.00 61.02 231 THR B O 1
ATOM 5273 N N . ASP B 1 63 ? -92.127 14.462 67.908 1.00 57.66 232 ASP B N 1
ATOM 5274 C CA . ASP B 1 63 ? -92.433 15.800 67.436 1.00 62.38 232 ASP B CA 1
ATOM 5275 C C . ASP B 1 63 ? -92.236 16.830 68.562 1.00 60.53 232 ASP B C 1
ATOM 5276 O O . ASP B 1 63 ? -93.113 17.015 69.408 1.00 61.82 232 ASP B O 1
ATOM 5281 N N . LEU B 1 64 ? -91.085 17.499 68.565 1.00 47.86 233 LEU B N 1
ATOM 5282 C CA . LEU B 1 64 ? -90.796 18.545 69.545 1.00 48.99 233 LEU B CA 1
ATOM 5283 C C . LEU B 1 64 ? -91.132 19.950 69.057 1.00 57.51 233 LEU B C 1
ATOM 5284 O O . LEU B 1 64 ? -90.832 20.924 69.744 1.00 57.26 233 LEU B O 1
ATOM 5289 N N . ARG B 1 65 ? -91.736 20.061 67.877 1.00 58.56 234 ARG B N 1
ATOM 5290 C CA . ARG B 1 65 ? -91.853 21.355 67.201 1.00 58.94 234 ARG B CA 1
ATOM 5291 C C . ARG B 1 65 ? -92.305 22.512 68.111 1.00 56.66 234 ARG B C 1
ATOM 5292 O O . ARG B 1 65 ? -93.219 22.366 68.917 1.00 47.68 234 ARG B O 1
ATOM 5300 N N . MET B 1 66 ? -91.628 23.652 67.990 1.00 54.31 235 MET B N 1
ATOM 5301 C CA . MET B 1 66 ? -91.979 24.851 68.758 1.00 54.75 235 MET B CA 1
ATOM 5302 C C . MET B 1 66 ? -91.630 24.808 70.263 1.00 53.39 235 MET B C 1
ATOM 5303 O O . MET B 1 66 ? -91.773 25.813 70.968 1.00 48.56 235 MET B O 1
ATOM 5308 N N . SER B 1 67 ? -91.159 23.664 70.749 1.00 52.01 236 SER B N 1
ATOM 5309 C CA . SER B 1 67 ? -90.762 23.550 72.158 1.00 56.77 236 SER B CA 1
ATOM 5310 C C . SER B 1 67 ? -89.496 24.349 72.500 1.00 62.00 236 SER B C 1
ATOM 5311 O O . SER B 1 67 ? -88.564 24.458 71.689 1.00 52.08 236 SER B O 1
ATOM 5314 N N . ASP B 1 68 ? -89.479 24.908 73.708 1.00 56.50 237 ASP B N 1
ATOM 5315 C CA . ASP B 1 68 ? -88.326 25.648 74.197 1.00 55.74 237 ASP B CA 1
ATOM 5316 C C . ASP B 1 68 ? -87.376 24.729 74.950 1.00 55.38 237 ASP B C 1
ATOM 5317 O O . ASP B 1 68 ? -87.672 24.257 76.047 1.00 55.67 237 ASP B O 1
ATOM 5322 N N . LEU B 1 69 ? -86.226 24.476 74.352 1.00 44.84 238 LEU B N 1
ATOM 5323 C CA . LEU B 1 69 ? -85.225 23.641 74.980 1.00 44.20 238 LEU B CA 1
ATOM 5324 C C . LEU B 1 69 ? -83.941 24.439 75.225 1.00 42.48 238 LEU B C 1
ATOM 5325 O O . LEU B 1 69 ? -82.845 23.886 75.211 1.00 49.63 238 LEU B O 1
ATOM 5330 N N . SER B 1 70 ? -84.089 25.740 75.459 1.00 39.01 239 SER B N 1
ATOM 5331 C CA . SER B 1 70 ? -82.930 26.602 75.664 1.00 46.39 239 SER B CA 1
ATOM 5332 C C . SER B 1 70 ? -82.229 26.246 76.967 1.00 52.28 239 SER B C 1
ATOM 5333 O O . SER B 1 70 ? -82.878 25.969 77.980 1.00 49.03 239 SER B O 1
ATOM 5336 N N . GLN B 1 71 ? -80.900 26.236 76.921 1.00 47.72 240 GLN B N 1
ATOM 5337 C CA . GLN B 1 71 ? -80.079 25.857 78.062 1.00 54.35 240 GLN B CA 1
ATOM 5338 C C . GLN B 1 71 ? -80.352 24.433 78.531 1.00 61.13 240 GLN B C 1
ATOM 5339 O O . GLN B 1 71 ? -79.852 24.018 79.569 1.00 60.95 240 GLN B O 1
ATOM 5345 N N . ALA B 1 72 ? -81.147 23.685 77.771 1.00 56.80 241 ALA B N 1
ATOM 5346 C CA . ALA B 1 72 ? -81.391 22.295 78.115 1.00 55.06 241 ALA B CA 1
ATOM 5347 C C . ALA B 1 72 ? -80.095 21.504 77.973 1.00 58.01 241 ALA B C 1
ATOM 5348 O O . ALA B 1 72 ? -79.180 21.913 77.256 1.00 57.84 241 ALA B O 1
ATOM 5350 N N . VAL B 1 73 ? -80.012 20.381 78.677 1.00 56.13 242 VAL B N 1
ATOM 5351 C CA . VAL B 1 73 ? -78.823 19.542 78.644 1.00 58.76 242 VAL B CA 1
ATOM 5352 C C . VAL B 1 73 ? -79.162 18.261 77.898 1.00 59.64 242 VAL B C 1
ATOM 5353 O O . VAL B 1 73 ? -79.911 17.425 78.398 1.00 63.20 242 VAL B O 1
ATOM 5357 N N . LEU B 1 74 ? -78.614 18.108 76.699 1.00 51.81 243 LEU B N 1
ATOM 5358 C CA . LEU B 1 74 ? -79.034 17.024 75.824 1.00 50.87 243 LEU B CA 1
ATOM 5359 C C . LEU B 1 74 ? -77.871 16.141 75.407 1.00 57.13 243 LEU B C 1
ATOM 5360 O O . LEU B 1 74 ? -77.973 15.389 74.438 1.00 57.95 243 LEU B O 1
ATOM 5365 N N . GLU B 1 75 ? -76.766 16.230 76.136 1.00 53.82 244 GLU B N 1
ATOM 5366 C CA . GLU B 1 75 ? -75.584 15.459 75.791 1.00 59.09 244 GLU B CA 1
ATOM 5367 C C . GLU B 1 75 ? -75.958 14.021 75.478 1.00 51.57 244 GLU B C 1
ATOM 5368 O O . GLU B 1 75 ? -76.679 13.380 76.242 1.00 59.63 244 GLU B O 1
ATOM 5374 N N . ASN B 1 76 ? -75.465 13.524 74.351 1.00 53.76 245 ASN B N 1
ATOM 5375 C CA . ASN B 1 76 ? -75.607 12.113 73.985 1.00 62.24 245 ASN B CA 1
ATOM 5376 C C . ASN B 1 76 ? -77.030 11.683 73.620 1.00 59.00 245 ASN B C 1
ATOM 5377 O O . ASN B 1 76 ? -77.281 10.509 73.356 1.00 63.95 245 ASN B O 1
ATOM 5382 N N . CYS B 1 77 ? -77.953 12.636 73.600 1.00 53.18 246 CYS B N 1
ATOM 5383 C CA . CYS B 1 77 ? -79.330 12.355 73.212 1.00 60.71 246 CYS B CA 1
ATOM 5384 C C . CYS B 1 77 ? -79.418 11.851 71.775 1.00 67.11 246 CYS B C 1
ATOM 5385 O O . CYS B 1 77 ? -78.533 12.115 70.949 1.00 60.07 246 CYS B O 1
ATOM 5388 N N . SER B 1 78 ? -80.494 11.129 71.478 1.00 68.21 247 SER B N 1
ATOM 5389 C CA . SER B 1 78 ? -80.732 10.649 70.124 1.00 66.99 247 SER B CA 1
ATOM 5390 C C . SER B 1 78 ? -81.991 11.288 69.536 1.00 60.84 247 SER B C 1
ATOM 5391 O O . SER B 1 78 ? -83.063 11.261 70.151 1.00 52.75 247 SER B O 1
ATOM 5394 N N . PHE B 1 79 ? -81.843 11.878 68.351 1.00 62.11 248 PHE B N 1
ATOM 5395 C CA . PHE B 1 79 ? -82.958 12.492 67.635 1.00 58.00 248 PHE B CA 1
ATOM 5396 C C . PHE B 1 79 ? -83.091 11.878 66.247 1.00 56.37 248 PHE B C 1
ATOM 5397 O O . PHE B 1 79 ? -83.082 12.604 65.246 1.00 55.61 248 PHE B O 1
ATOM 5405 N N . LYS B 1 80 ? -83.182 10.554 66.177 1.00 45.16 249 LYS B N 1
ATOM 5406 C CA . LYS B 1 80 ? -83.446 9.873 64.909 1.00 51.40 249 LYS B CA 1
ATOM 5407 C C . LYS B 1 80 ? -84.900 10.070 64.467 1.00 55.34 249 LYS B C 1
ATOM 5408 O O . LYS B 1 80 ? -85.835 9.699 65.183 1.00 57.59 249 LYS B O 1
ATOM 5414 N N . ASN B 1 81 ? -85.078 10.666 63.288 1.00 47.70 250 ASN B N 1
ATOM 5415 C CA . ASN B 1 81 ? -86.394 10.824 62.667 1.00 46.48 250 ASN B CA 1
ATOM 5416 C C . ASN B 1 81 ? -87.320 11.708 63.489 1.00 49.80 250 ASN B C 1
ATOM 5417 O O . ASN B 1 81 ? -88.540 11.573 63.448 1.00 52.32 250 ASN B O 1
ATOM 5422 N N . SER B 1 82 ? -86.712 12.634 64.220 1.00 49.03 251 SER B N 1
ATOM 5423 C CA . SER B 1 82 ? -87.442 13.567 65.053 1.00 45.87 251 SER B CA 1
ATOM 5424 C C . SER B 1 82 ? -87.821 14.800 64.260 1.00 47.99 251 SER B C 1
ATOM 5425 O O . SER B 1 82 ? -87.283 15.050 63.178 1.00 46.46 251 SER B O 1
ATOM 5428 N N . ILE B 1 83 ? -88.746 15.579 64.805 1.00 45.66 252 ILE B N 1
ATOM 5429 C CA . ILE B 1 83 ? -89.141 16.828 64.181 1.00 51.25 252 ILE B CA 1
ATOM 5430 C C . ILE B 1 83 ? -88.782 17.989 65.102 1.00 55.46 252 ILE B C 1
ATOM 5431 O O . ILE B 1 83 ? -89.426 18.202 66.134 1.00 53.98 252 ILE B O 1
ATOM 5436 N N . LEU B 1 84 ? -87.749 18.737 64.727 1.00 49.24 253 LEU B N 1
ATOM 5437 C CA . LEU B 1 84 ? -87.237 19.807 65.578 1.00 43.20 253 LEU B CA 1
ATOM 5438 C C . LEU B 1 84 ? -87.618 21.193 65.081 1.00 46.36 253 LEU B C 1
ATOM 5439 O O . LEU B 1 84 ? -87.110 22.198 65.591 1.00 38.50 253 LEU B O 1
ATOM 5444 N N . ASN B 1 85 ? -88.509 21.247 64.090 1.00 43.23 254 ASN B N 1
ATOM 5445 C CA . ASN B 1 85 ? -88.904 22.515 63.479 1.00 38.21 254 ASN B CA 1
ATOM 5446 C C . ASN B 1 85 ? -89.227 23.599 64.492 1.00 46.22 254 ASN B C 1
ATOM 5447 O O . ASN B 1 85 ? -90.013 23.391 65.404 1.00 49.27 254 ASN B O 1
ATOM 5452 N N . GLU B 1 86 ? -88.619 24.765 64.311 1.00 48.90 255 GLU B N 1
ATOM 5453 C CA . GLU B 1 86 ? -88.919 25.933 65.125 1.00 45.37 255 GLU B CA 1
ATOM 5454 C C . GLU B 1 86 ? -88.653 25.742 66.626 1.00 46.89 255 GLU B C 1
ATOM 5455 O O . GLU B 1 86 ? -89.214 26.465 67.453 1.00 43.56 255 GLU B O 1
ATOM 5461 N N . CYS B 1 87 ? -87.799 24.781 66.972 1.00 48.99 256 CYS B N 1
ATOM 5462 C CA . CYS B 1 87 ? -87.386 24.597 68.364 1.00 48.49 256 CYS B CA 1
ATOM 5463 C C . CYS B 1 87 ? -86.362 25.632 68.780 1.00 48.60 256 CYS B C 1
ATOM 5464 O O . CYS B 1 87 ? -85.579 26.112 67.961 1.00 48.67 256 CYS B O 1
ATOM 5467 N N . ASN B 1 88 ? -86.366 25.967 70.065 1.00 46.69 257 ASN B N 1
ATOM 5468 C CA . ASN B 1 88 ? -85.334 26.823 70.628 1.00 44.82 257 ASN B CA 1
ATOM 5469 C C . ASN B 1 88 ? -84.275 26.022 71.387 1.00 42.61 257 ASN B C 1
ATOM 5470 O O . ASN B 1 88 ? -84.528 25.506 72.469 1.00 50.16 257 ASN B O 1
ATOM 5475 N N . PHE B 1 89 ? -83.092 25.911 70.808 1.00 40.65 258 PHE B N 1
ATOM 5476 C CA . PHE B 1 89 ? -81.978 25.254 71.473 1.00 39.26 258 PHE B CA 1
ATOM 5477 C C . PHE B 1 89 ? -80.885 26.254 71.846 1.00 38.27 258 PHE B C 1
ATOM 5478 O O . PHE B 1 89 ? -79.707 25.895 71.885 1.00 42.23 258 PHE B O 1
ATOM 5486 N N . CYS B 1 90 ? -81.263 27.502 72.109 1.00 33.44 259 CYS B N 1
ATOM 5487 C CA . CYS B 1 90 ? -80.276 28.534 72.443 1.00 46.72 259 CYS B CA 1
ATOM 5488 C C . CYS B 1 90 ? -79.457 28.176 73.685 1.00 44.57 259 CYS B C 1
ATOM 5489 O O . CYS B 1 90 ? -80.010 27.874 74.733 1.00 42.37 259 CYS B O 1
ATOM 5492 N N . TYR B 1 91 ? -78.137 28.219 73.557 1.00 45.66 260 TYR B N 1
ATOM 5493 C CA . TYR B 1 91 ? -77.259 27.900 74.673 1.00 52.98 260 TYR B CA 1
ATOM 5494 C C . TYR B 1 91 ? -77.463 26.488 75.238 1.00 53.20 260 TYR B C 1
ATOM 5495 O O . TYR B 1 91 ? -77.166 26.244 76.402 1.00 48.72 260 TYR B O 1
ATOM 5504 N N . ALA B 1 92 ? -77.951 25.558 74.419 1.00 48.11 261 ALA B N 1
ATOM 5505 C CA . ALA B 1 92 ? -78.176 24.187 74.885 1.00 49.32 261 ALA B CA 1
ATOM 5506 C C . ALA B 1 92 ? -76.972 23.294 74.606 1.00 55.38 261 ALA B C 1
ATOM 5507 O O . ALA B 1 92 ? -76.194 23.557 73.694 1.00 53.49 261 ALA B O 1
ATOM 5509 N N . ASN B 1 93 ? -76.814 22.244 75.407 1.00 56.30 262 ASN B N 1
ATOM 5510 C CA . ASN B 1 93 ? -75.730 21.293 75.196 1.00 58.47 262 ASN B CA 1
ATOM 5511 C C . ASN B 1 93 ? -76.220 20.106 74.378 1.00 60.03 262 ASN B C 1
ATOM 5512 O O . ASN B 1 93 ? -77.089 19.354 74.824 1.00 57.44 262 ASN B O 1
ATOM 5517 N N . LEU B 1 94 ? -75.669 19.953 73.176 1.00 51.70 263 LEU B N 1
ATOM 5518 C CA . LEU B 1 94 ? -76.046 18.856 72.293 1.00 44.17 263 LEU B CA 1
ATOM 5519 C C . LEU B 1 94 ? -74.809 18.098 71.835 1.00 45.68 263 LEU B C 1
ATOM 5520 O O . LEU B 1 94 ? -74.784 17.541 70.743 1.00 49.28 263 LEU B O 1
ATOM 5525 N N . SER B 1 95 ? -73.781 18.093 72.676 1.00 46.88 264 SER B N 1
ATOM 5526 C CA . SER B 1 95 ? -72.555 17.336 72.421 1.00 58.38 264 SER B CA 1
ATOM 5527 C C . SER B 1 95 ? -72.818 15.886 72.016 1.00 54.00 264 SER B C 1
ATOM 5528 O O . SER B 1 95 ? -73.545 15.169 72.690 1.00 51.03 264 SER B O 1
ATOM 5531 N N . ASN B 1 96 ? -72.209 15.452 70.921 1.00 54.69 265 ASN B N 1
ATOM 5532 C CA . ASN B 1 96 ? -72.300 14.053 70.518 1.00 64.58 265 ASN B CA 1
ATOM 5533 C C . ASN B 1 96 ? -73.696 13.569 70.139 1.00 55.40 265 ASN B C 1
ATOM 5534 O O . ASN B 1 96 ? -73.893 12.380 69.897 1.00 59.37 265 ASN B O 1
ATOM 5539 N N . CYS B 1 97 ? -74.662 14.478 70.083 1.00 46.95 266 CYS B N 1
ATOM 5540 C CA . CYS B 1 97 ? -76.018 14.097 69.690 1.00 52.92 266 CYS B CA 1
ATOM 5541 C C . CYS B 1 97 ? -76.094 13.546 68.274 1.00 55.62 266 CYS B C 1
ATOM 5542 O O . CYS B 1 97 ? -75.312 13.927 67.393 1.00 55.47 266 CYS B O 1
ATOM 5545 N N . ILE B 1 98 ? -77.042 12.637 68.073 1.00 56.91 267 ILE B N 1
ATOM 5546 C CA . ILE B 1 98 ? -77.373 12.134 66.749 1.00 60.33 267 ILE B CA 1
ATOM 5547 C C . ILE B 1 98 ? -78.639 12.836 66.282 1.00 61.35 267 ILE B C 1
ATOM 5548 O O . ILE B 1 98 ? -79.724 12.604 66.824 1.00 55.94 267 ILE B O 1
ATOM 5553 N N . ILE B 1 99 ? -78.492 13.709 65.286 1.00 55.64 268 ILE B N 1
ATOM 5554 C CA . ILE B 1 99 ? -79.615 14.486 64.783 1.00 52.32 268 ILE B CA 1
ATOM 5555 C C . ILE B 1 99 ? -79.919 14.139 63.323 1.00 53.53 268 ILE B C 1
ATOM 5556 O O . ILE B 1 99 ? -79.188 14.518 62.404 1.00 48.48 268 ILE B O 1
ATOM 5561 N N . ARG B 1 100 ? -80.990 13.382 63.132 1.00 49.13 269 ARG B N 1
ATOM 5562 C CA . ARG B 1 100 ? -81.504 13.061 61.807 1.00 51.90 269 ARG B CA 1
ATOM 5563 C C . ARG B 1 100 ? -82.955 13.518 61.805 1.00 49.34 269 ARG B C 1
ATOM 5564 O O . ARG B 1 100 ? -83.872 12.758 62.119 1.00 49.97 269 ARG B O 1
ATOM 5572 N N . ALA B 1 101 ? -83.161 14.785 61.476 1.00 43.13 270 ALA B N 1
ATOM 5573 C CA . ALA B 1 101 ? -84.438 15.411 61.766 1.00 45.31 270 ALA B CA 1
ATOM 5574 C C . ALA B 1 101 ? -84.831 16.486 60.773 1.00 47.74 270 ALA B C 1
ATOM 5575 O O . ALA B 1 101 ? -84.016 16.950 59.968 1.00 46.39 270 ALA B O 1
ATOM 5577 N N . LEU B 1 102 ? -86.093 16.887 60.856 1.00 51.06 271 LEU B N 1
ATOM 5578 C CA . LEU B 1 102 ? -86.542 18.106 60.217 1.00 48.61 271 LEU B CA 1
ATOM 5579 C C . LEU B 1 102 ? -86.166 19.240 61.156 1.00 52.34 271 LEU B C 1
ATOM 5580 O O . LEU B 1 102 ? -86.613 19.266 62.312 1.00 45.52 271 LEU B O 1
ATOM 5585 N N . PHE B 1 103 ? -85.328 20.159 60.678 1.00 48.84 272 PHE B N 1
ATOM 5586 C CA . PHE B 1 103 ? -84.891 21.290 61.496 1.00 43.60 272 PHE B CA 1
ATOM 5587 C C . PHE B 1 103 ? -85.128 22.660 60.859 1.00 46.99 272 PHE B C 1
ATOM 5588 O O . PHE B 1 103 ? -84.239 23.514 60.832 1.00 45.53 272 PHE B O 1
ATOM 5596 N N . GLU B 1 104 ? -86.351 22.857 60.376 1.00 42.68 273 GLU B N 1
ATOM 5597 C CA . GLU B 1 104 ? -86.775 24.108 59.766 1.00 43.01 273 GLU B CA 1
ATOM 5598 C C . GLU B 1 104 ? -86.732 25.257 60.766 1.00 42.88 273 GLU B C 1
ATOM 5599 O O . GLU B 1 104 ? -87.487 25.252 61.733 1.00 42.97 273 GLU B O 1
ATOM 5605 N N . ASN B 1 105 ? -85.876 26.252 60.535 1.00 34.44 274 ASN B N 1
ATOM 5606 C CA . ASN B 1 105 ? -85.835 27.415 61.417 1.00 38.77 274 ASN B CA 1
ATOM 5607 C C . ASN B 1 105 ? -85.573 27.046 62.887 1.00 41.07 274 ASN B C 1
ATOM 5608 O O . ASN B 1 105 ? -85.950 27.785 63.793 1.00 41.78 274 ASN B O 1
ATOM 5613 N N . SER B 1 106 ? -84.948 25.897 63.119 1.00 39.89 275 SER B N 1
ATOM 5614 C CA . SER B 1 106 ? -84.536 25.499 64.467 1.00 41.13 275 SER B CA 1
ATOM 5615 C C . SER B 1 106 ? -83.396 26.392 64.954 1.00 39.67 275 SER B C 1
ATOM 5616 O O . SER B 1 106 ? -82.431 26.610 64.230 1.00 37.76 275 SER B O 1
ATOM 5619 N N . ASN B 1 107 ? -83.494 26.897 66.180 1.00 41.47 276 ASN B N 1
ATOM 5620 C CA . ASN B 1 107 ? -82.475 27.813 66.695 1.00 39.23 276 ASN B CA 1
ATOM 5621 C C . ASN B 1 107 ? -81.406 27.149 67.560 1.00 42.86 276 ASN B C 1
ATOM 5622 O O . ASN B 1 107 ? -81.625 26.858 68.749 1.00 42.61 276 ASN B O 1
ATOM 5627 N N . PHE B 1 108 ? -80.242 26.922 66.963 1.00 37.90 277 PHE B N 1
ATOM 5628 C CA . PHE B 1 108 ? -79.095 26.399 67.697 1.00 40.24 277 PHE B CA 1
ATOM 5629 C C . PHE B 1 108 ? -78.086 27.493 68.086 1.00 39.62 277 PHE B C 1
ATOM 5630 O O . PHE B 1 108 ? -76.903 27.212 68.266 1.00 44.77 277 PHE B O 1
ATOM 5638 N N . SER B 1 109 ? -78.550 28.733 68.216 1.00 35.83 278 SER B N 1
ATOM 5639 C CA . SER B 1 109 ? -77.667 29.826 68.623 1.00 41.89 278 SER B CA 1
ATOM 5640 C C . SER B 1 109 ? -76.830 29.471 69.864 1.00 43.12 278 SER B C 1
ATOM 5641 O O . SER B 1 109 ? -77.353 29.008 70.877 1.00 39.07 278 SER B O 1
ATOM 5644 N N . ASN B 1 110 ? -75.528 29.687 69.783 1.00 41.12 279 ASN B N 1
ATOM 5645 C CA . ASN B 1 110 ? -74.672 29.491 70.948 1.00 47.40 279 ASN B CA 1
ATOM 5646 C C . ASN B 1 110 ? -74.823 28.102 71.560 1.00 51.55 279 ASN B C 1
ATOM 5647 O O . ASN B 1 110 ? -74.579 27.926 72.752 1.00 52.04 279 ASN B O 1
ATOM 5652 N N . SER B 1 111 ? -75.234 27.130 70.746 1.00 46.80 280 SER B N 1
ATOM 5653 C CA . SER B 1 111 ? -75.395 25.749 71.197 1.00 50.48 280 SER B CA 1
ATOM 5654 C C . SER B 1 111 ? -74.055 25.055 71.231 1.00 52.02 280 SER B C 1
ATOM 5655 O O . SER B 1 111 ? -73.132 25.435 70.514 1.00 40.57 280 SER B O 1
ATOM 5658 N N . ASN B 1 112 ? -73.946 24.027 72.065 1.00 57.58 281 ASN B N 1
ATOM 5659 C CA . ASN B 1 112 ? -72.782 23.157 72.006 1.00 56.51 281 ASN B CA 1
ATOM 5660 C C . ASN B 1 112 ? -73.113 21.940 71.151 1.00 54.99 281 ASN B C 1
ATOM 5661 O O . ASN B 1 112 ? -73.854 21.051 71.578 1.00 55.19 281 ASN B O 1
ATOM 5666 N N . LEU B 1 113 ? -72.579 21.915 69.935 1.00 47.00 282 LEU B N 1
ATOM 5667 C CA . LEU B 1 113 ? -72.852 20.826 69.017 1.00 40.61 282 LEU B CA 1
ATOM 5668 C C . LEU B 1 113 ? -71.580 20.047 68.693 1.00 44.70 282 LEU B C 1
ATOM 5669 O O . LEU B 1 113 ? -71.478 19.413 67.641 1.00 43.44 282 LEU B O 1
ATOM 5674 N N . LYS B 1 114 ? -70.611 20.084 69.603 1.00 45.19 283 LYS B N 1
ATOM 5675 C CA . LYS B 1 114 ? -69.337 19.422 69.354 1.00 47.63 283 LYS B CA 1
ATOM 5676 C C . LYS B 1 114 ? -69.572 17.932 69.127 1.00 51.90 283 LYS B C 1
ATOM 5677 O O . LYS B 1 114 ? -70.324 17.294 69.874 1.00 48.72 283 LYS B O 1
ATOM 5683 N N . ASN B 1 115 ? -68.945 17.395 68.081 1.00 44.14 284 ASN B N 1
ATOM 5684 C CA . ASN B 1 115 ? -69.071 15.976 67.746 1.00 56.77 284 ASN B CA 1
ATOM 5685 C C . ASN B 1 115 ? -70.490 15.505 67.413 1.00 55.75 284 ASN B C 1
ATOM 5686 O O . ASN B 1 115 ? -70.716 14.310 67.223 1.00 66.74 284 ASN B O 1
ATOM 5691 N N . ALA B 1 116 ? -71.449 16.421 67.357 1.00 50.28 285 ALA B N 1
ATOM 5692 C CA . ALA B 1 116 ? -72.805 16.044 66.966 1.00 51.65 285 ALA B CA 1
ATOM 5693 C C . ALA B 1 116 ? -72.836 15.632 65.490 1.00 50.29 285 ALA B C 1
ATOM 5694 O O . ALA B 1 116 ? -71.873 15.854 64.758 1.00 49.56 285 ALA B O 1
ATOM 5696 N N . SER B 1 117 ? -73.934 15.023 65.056 1.00 52.56 286 SER B N 1
ATOM 5697 C CA . SER B 1 117 ? -74.072 14.638 63.652 1.00 51.42 286 SER B CA 1
ATOM 5698 C C . SER B 1 117 ? -75.465 14.941 63.124 1.00 50.45 286 SER B C 1
ATOM 5699 O O . SER B 1 117 ? -76.455 14.485 63.686 1.00 51.90 286 SER B O 1
ATOM 5702 N N . PHE B 1 118 ? -75.532 15.715 62.041 1.00 49.64 287 PHE B N 1
ATOM 5703 C CA . PHE B 1 118 ? -76.807 16.116 61.451 1.00 49.90 287 PHE B CA 1
ATOM 5704 C C . PHE B 1 118 ? -77.179 15.242 60.251 1.00 47.27 287 PHE B C 1
ATOM 5705 O O . PHE B 1 118 ? -78.170 15.502 59.561 1.00 47.87 287 PHE B O 1
ATOM 5713 N N . LYS B 1 119 ? -76.363 14.222 60.008 1.00 44.28 288 LYS B N 1
ATOM 5714 C CA . LYS B 1 119 ? -76.557 13.255 58.927 1.00 49.28 288 LYS B CA 1
ATOM 5715 C C . LYS B 1 119 ? -78.026 12.902 58.706 1.00 43.20 288 LYS B C 1
ATOM 5716 O O . LYS B 1 119 ? -78.684 12.377 59.600 1.00 36.14 288 LYS B O 1
ATOM 5722 N N . GLY B 1 120 ? -78.545 13.209 57.519 1.00 46.52 289 GLY B N 1
ATOM 5723 C CA . GLY B 1 120 ? -79.902 12.829 57.164 1.00 38.49 289 GLY B CA 1
ATOM 5724 C C . GLY B 1 120 ? -80.977 13.833 57.536 1.00 39.31 289 GLY B C 1
ATOM 5725 O O . GLY B 1 120 ? -82.166 13.597 57.324 1.00 39.12 289 GLY B O 1
ATOM 5726 N N . SER B 1 121 ? -80.578 14.971 58.084 1.00 32.69 290 SER B N 1
ATOM 5727 C CA . SER B 1 121 ? -81.567 15.993 58.391 1.00 34.67 290 SER B CA 1
ATOM 5728 C C . SER B 1 121 ? -81.896 16.822 57.143 1.00 31.53 290 SER B C 1
ATOM 5729 O O . SER B 1 121 ? -81.238 16.685 56.112 1.00 37.70 290 SER B O 1
ATOM 5732 N N . SER B 1 122 ? -82.902 17.684 57.250 1.00 34.97 291 SER B N 1
ATOM 5733 C CA . SER B 1 122 ? -83.298 18.544 56.139 1.00 41.66 291 SER B CA 1
ATOM 5734 C C . SER B 1 122 ? -84.196 19.699 56.591 1.00 43.58 291 SER B C 1
ATOM 5735 O O . SER B 1 122 ? -84.834 19.640 57.649 1.00 38.29 291 SER B O 1
ATOM 5738 N N . TYR B 1 123 ? -84.226 20.752 55.781 1.00 39.20 292 TYR B N 1
ATOM 5739 C CA . TYR B 1 123 ? -85.259 21.768 55.861 1.00 31.72 292 TYR B CA 1
ATOM 5740 C C . TYR B 1 123 ? -85.733 22.075 54.450 1.00 34.05 292 TYR B C 1
ATOM 5741 O O . TYR B 1 123 ? -85.068 21.724 53.475 1.00 38.87 292 TYR B O 1
ATOM 5750 N N . ILE B 1 124 ? -86.870 22.749 54.355 1.00 44.31 293 ILE B N 1
ATOM 5751 C CA . ILE B 1 124 ? -87.484 23.077 53.078 1.00 47.86 293 ILE B CA 1
ATOM 5752 C C . ILE B 1 124 ? -87.058 24.453 52.578 1.00 44.82 293 ILE B C 1
ATOM 5753 O O . ILE B 1 124 ? -86.518 24.591 51.476 1.00 47.23 293 ILE B O 1
ATOM 5758 N N . GLN B 1 125 ? -87.318 25.470 53.396 1.00 35.21 294 GLN B N 1
ATOM 5759 C CA . GLN B 1 125 ? -87.104 26.856 53.005 1.00 39.19 294 GLN B CA 1
ATOM 5760 C C . GLN B 1 125 ? -86.246 27.632 54.011 1.00 42.75 294 GLN B C 1
ATOM 5761 O O . GLN B 1 125 ? -85.364 28.391 53.630 1.00 35.45 294 GLN B O 1
ATOM 5767 N N . TYR B 1 126 ? -86.512 27.454 55.300 1.00 36.44 295 TYR B N 1
ATOM 5768 C CA . TYR B 1 126 ? -85.777 28.209 56.308 1.00 42.16 295 TYR B CA 1
ATOM 5769 C C . TYR B 1 126 ? -84.788 27.321 57.056 1.00 38.69 295 TYR B C 1
ATOM 5770 O O . TYR B 1 126 ? -85.180 26.372 57.738 1.00 39.49 295 TYR B O 1
ATOM 5779 N N . PRO B 1 127 ? -83.492 27.610 56.896 1.00 31.40 296 PRO B N 1
ATOM 5780 C CA . PRO B 1 127 ? -82.450 26.786 57.501 1.00 37.33 296 PRO B CA 1
ATOM 5781 C C . PRO B 1 127 ? -82.401 26.969 59.016 1.00 38.07 296 PRO B C 1
ATOM 5782 O O . PRO B 1 127 ? -82.921 27.958 59.545 1.00 37.30 296 PRO B O 1
ATOM 5786 N N . PRO B 1 128 ? -81.778 26.014 59.713 1.00 37.02 297 PRO B N 1
ATOM 5787 C CA . PRO B 1 128 ? -81.497 26.184 61.141 1.00 39.27 297 PRO B CA 1
ATOM 5788 C C . PRO B 1 128 ? -80.519 27.345 61.341 1.00 38.52 297 PRO B C 1
ATOM 5789 O O . PRO B 1 128 ? -79.780 27.700 60.423 1.00 36.29 297 PRO B O 1
ATOM 5793 N N . ILE B 1 129 ? -80.544 27.934 62.526 1.00 35.48 298 ILE B N 1
ATOM 5794 C CA . ILE B 1 129 ? -79.673 29.040 62.897 1.00 34.12 298 ILE B CA 1
ATOM 5795 C C . ILE B 1 129 ? -78.507 28.529 63.744 1.00 38.33 298 ILE B C 1
ATOM 5796 O O . ILE B 1 129 ? -78.720 27.912 64.782 1.00 38.46 298 ILE B O 1
ATOM 5801 N N . LEU B 1 130 ? -77.280 28.787 63.297 1.00 34.82 299 LEU B N 1
ATOM 5802 C CA . LEU B 1 130 ? -76.090 28.208 63.917 1.00 39.99 299 LEU B CA 1
ATOM 5803 C C . LEU B 1 130 ? -75.109 29.279 64.404 1.00 39.84 299 LEU B C 1
ATOM 5804 O O . LEU B 1 130 ? -73.938 28.990 64.679 1.00 45.36 299 LEU B O 1
ATOM 5809 N N . ASN B 1 131 ? -75.602 30.512 64.506 1.00 30.55 300 ASN B N 1
ATOM 5810 C CA . ASN B 1 131 ? -74.790 31.639 64.915 1.00 28.46 300 ASN B CA 1
ATOM 5811 C C . ASN B 1 131 ? -74.153 31.414 66.297 1.00 36.11 300 ASN B C 1
ATOM 5812 O O . ASN B 1 131 ? -74.845 31.350 67.303 1.00 36.51 300 ASN B O 1
ATOM 5817 N N . GLU B 1 132 ? -72.834 31.277 66.310 1.00 37.26 301 GLU B N 1
ATOM 5818 C CA . GLU B 1 132 ? -72.057 31.113 67.537 1.00 40.37 301 GLU B CA 1
ATOM 5819 C C . GLU B 1 132 ? -72.216 29.739 68.192 1.00 42.06 301 GLU B C 1
ATOM 5820 O O . GLU B 1 132 ? -71.842 29.549 69.344 1.00 41.34 301 GLU B O 1
ATOM 5826 N N . ALA B 1 133 ? -72.761 28.783 67.445 1.00 41.46 302 ALA B N 1
ATOM 5827 C CA . ALA B 1 133 ? -72.792 27.399 67.892 1.00 41.14 302 ALA B CA 1
ATOM 5828 C C . ALA B 1 133 ? -71.429 26.764 67.655 1.00 47.37 302 ALA B C 1
ATOM 5829 O O . ALA B 1 133 ? -70.755 27.067 66.661 1.00 42.44 302 ALA B O 1
ATOM 5831 N N . ASP B 1 134 ? -71.023 25.878 68.563 1.00 39.34 303 ASP B N 1
ATOM 5832 C CA . ASP B 1 134 ? -69.775 25.148 68.380 1.00 34.45 303 ASP B CA 1
ATOM 5833 C C . ASP B 1 134 ? -70.046 23.851 67.616 1.00 37.01 303 ASP B C 1
ATOM 5834 O O . ASP B 1 134 ? -70.790 22.984 68.078 1.00 47.34 303 ASP B O 1
ATOM 5839 N N . LEU B 1 135 ? -69.446 23.739 66.437 1.00 39.47 304 LEU B N 1
ATOM 5840 C CA . LEU B 1 135 ? -69.619 22.581 65.567 1.00 44.54 304 LEU B CA 1
ATOM 5841 C C . LEU B 1 135 ? -68.300 21.831 65.414 1.00 44.65 304 LEU B C 1
ATOM 5842 O O . LEU B 1 135 ? -68.133 21.023 64.498 1.00 45.94 304 LEU B O 1
ATOM 5847 N N . THR B 1 136 ? -67.351 22.127 66.293 1.00 41.63 305 THR B N 1
ATOM 5848 C CA . THR B 1 136 ? -66.076 21.425 66.293 1.00 44.75 305 THR B CA 1
ATOM 5849 C C . THR B 1 136 ? -66.318 19.922 66.284 1.00 48.58 305 THR B C 1
ATOM 5850 O O . THR B 1 136 ? -67.037 19.400 67.138 1.00 47.89 305 THR B O 1
ATOM 5854 N N . GLY B 1 137 ? -65.739 19.241 65.299 1.00 43.75 306 GLY B N 1
ATOM 5855 C CA . GLY B 1 137 ? -65.924 17.811 65.140 1.00 48.92 306 GLY B CA 1
ATOM 5856 C C . GLY B 1 137 ? -67.320 17.352 64.730 1.00 56.57 306 GLY B C 1
ATOM 5857 O O . GLY B 1 137 ? -67.548 16.147 64.576 1.00 57.02 306 GLY B O 1
ATOM 5858 N N . ALA B 1 138 ? -68.257 18.286 64.555 1.00 45.14 307 ALA B N 1
ATOM 5859 C CA . ALA B 1 138 ? -69.609 17.914 64.117 1.00 49.77 307 ALA B CA 1
ATOM 5860 C C . ALA B 1 138 ? -69.667 17.426 62.663 1.00 42.63 307 ALA B C 1
ATOM 5861 O O . ALA B 1 138 ? -68.808 17.752 61.841 1.00 35.34 307 ALA B O 1
ATOM 5863 N N . ILE B 1 139 ? -70.681 16.625 62.358 1.00 37.55 308 ILE B N 1
ATOM 5864 C CA . ILE B 1 139 ? -70.927 16.213 60.986 1.00 47.11 308 ILE B CA 1
ATOM 5865 C C . ILE B 1 139 ? -72.120 16.999 60.457 1.00 50.05 308 ILE B C 1
ATOM 5866 O O . ILE B 1 139 ? -73.248 16.819 60.928 1.00 40.91 308 ILE B O 1
ATOM 5871 N N . ILE B 1 140 ? -71.864 17.882 59.494 1.00 48.48 309 ILE B N 1
ATOM 5872 C CA . ILE B 1 140 ? -72.929 18.683 58.889 1.00 45.44 309 ILE B CA 1
ATOM 5873 C C . ILE B 1 140 ? -73.329 18.148 57.511 1.00 42.91 309 ILE B C 1
ATOM 5874 O O . ILE B 1 140 ? -72.694 17.239 56.975 1.00 39.51 309 ILE B O 1
ATOM 5879 N N . ILE B 1 141 ? -74.387 18.719 56.944 1.00 36.02 310 ILE B N 1
ATOM 5880 C CA . ILE B 1 141 ? -74.804 18.358 55.593 1.00 38.19 310 ILE B CA 1
ATOM 5881 C C . ILE B 1 141 ? -74.929 19.571 54.671 1.00 35.88 310 ILE B C 1
ATOM 5882 O O . ILE B 1 141 ? -75.125 20.689 55.139 1.00 35.25 310 ILE B O 1
ATOM 5887 N N . PRO B 1 142 ? -74.825 19.342 53.351 1.00 36.44 311 PRO B N 1
ATOM 5888 C CA . PRO B 1 142 ? -75.006 20.410 52.357 1.00 40.41 311 PRO B CA 1
ATOM 5889 C C . PRO B 1 142 ? -76.314 21.134 52.596 1.00 36.03 311 PRO B C 1
ATOM 5890 O O . PRO B 1 142 ? -77.324 20.492 52.906 1.00 29.70 311 PRO B O 1
ATOM 5894 N N . GLY B 1 143 ? -76.299 22.455 52.468 1.00 35.08 312 GLY B N 1
ATOM 5895 C CA . GLY B 1 143 ? -77.506 23.240 52.653 1.00 33.40 312 GLY B CA 1
ATOM 5896 C C . GLY B 1 143 ? -77.558 23.954 53.994 1.00 39.19 312 GLY B C 1
ATOM 5897 O O . GLY B 1 143 ? -78.301 24.915 54.172 1.00 34.45 312 GLY B O 1
ATOM 5898 N N . MET B 1 144 ? -76.775 23.484 54.956 1.00 33.74 313 MET B N 1
ATOM 5899 C CA . MET B 1 144 ? -76.767 24.154 56.239 1.00 36.85 313 MET B CA 1
ATOM 5900 C C . MET B 1 144 ? -76.022 25.484 56.124 1.00 30.16 313 MET B C 1
ATOM 5901 O O . MET B 1 144 ? -74.975 25.576 55.485 1.00 35.19 313 MET B O 1
ATOM 5906 N N . VAL B 1 145 ? -76.593 26.520 56.716 1.00 31.41 314 VAL B N 1
ATOM 5907 C CA . VAL B 1 145 ? -75.979 27.839 56.706 1.00 34.94 314 VAL B CA 1
ATOM 5908 C C . VAL B 1 145 ? -75.026 27.990 57.894 1.00 36.72 314 VAL B C 1
ATOM 5909 O O . VAL B 1 145 ? -75.447 27.877 59.047 1.00 30.63 314 VAL B O 1
ATOM 5913 N N . LEU B 1 146 ? -73.753 28.266 57.619 1.00 33.97 315 LEU B N 1
ATOM 5914 C CA . LEU B 1 146 ? -72.750 28.266 58.681 1.00 32.58 315 LEU B CA 1
ATOM 5915 C C . LEU B 1 146 ? -72.451 29.650 59.266 1.00 39.91 315 LEU B C 1
ATOM 5916 O O . LEU B 1 146 ? -71.523 29.805 60.055 1.00 36.47 315 LEU B O 1
ATOM 5921 N N . SER B 1 147 ? -73.248 30.642 58.882 1.00 33.03 316 SER B N 1
ATOM 5922 C CA . SER B 1 147 ? -73.053 32.014 59.337 1.00 37.72 316 SER B CA 1
ATOM 5923 C C . SER B 1 147 ? -72.772 32.080 60.832 1.00 40.08 316 SER B C 1
ATOM 5924 O O . SER B 1 147 ? -73.654 31.798 61.637 1.00 39.43 316 SER B O 1
ATOM 5927 N N . GLY B 1 148 ? -71.551 32.469 61.197 1.00 45.32 317 GLY B N 1
ATOM 5928 C CA . GLY B 1 148 ? -71.207 32.727 62.583 1.00 40.18 317 GLY B CA 1
ATOM 5929 C C . GLY B 1 148 ? -70.898 31.508 63.433 1.00 42.83 317 GLY B C 1
ATOM 5930 O O . GLY B 1 148 ? -70.710 31.626 64.641 1.00 42.82 317 GLY B O 1
ATOM 5931 N N . ALA B 1 149 ? -70.841 30.338 62.806 1.00 42.57 318 ALA B N 1
ATOM 5932 C CA . ALA B 1 149 ? -70.594 29.097 63.526 1.00 40.72 318 ALA B CA 1
ATOM 5933 C C . ALA B 1 149 ? -69.105 28.859 63.768 1.00 44.17 318 ALA B C 1
ATOM 5934 O O . ALA B 1 149 ? -68.254 29.268 62.967 1.00 39.77 318 ALA B O 1
ATOM 5936 N N . ILE B 1 150 ? -68.797 28.195 64.877 1.00 44.61 319 ILE B N 1
ATOM 5937 C CA . ILE B 1 150 ? -67.427 27.805 65.173 1.00 37.51 319 ILE B CA 1
ATOM 5938 C C . ILE B 1 150 ? -67.164 26.411 64.629 1.00 39.29 319 ILE B C 1
ATOM 5939 O O . ILE B 1 150 ? -67.782 25.446 65.058 1.00 48.74 319 ILE B O 1
ATOM 5944 N N . LEU B 1 151 ? -66.247 26.307 63.677 1.00 35.40 320 LEU B N 1
ATOM 5945 C CA . LEU B 1 151 ? -65.990 25.022 63.044 1.00 50.47 320 LEU B CA 1
ATOM 5946 C C . LEU B 1 151 ? -64.790 24.303 63.656 1.00 59.95 320 LEU B C 1
ATOM 5947 O O . LEU B 1 151 ? -64.601 23.105 63.439 1.00 64.30 320 LEU B O 1
ATOM 5952 N N . GLY B 1 152 ? -63.984 25.040 64.415 1.00 55.83 321 GLY B N 1
ATOM 5953 C CA . GLY B 1 152 ? -62.764 24.499 64.988 1.00 49.11 321 GLY B CA 1
ATOM 5954 C C . GLY B 1 152 ? -61.669 24.451 63.944 1.00 56.60 321 GLY B C 1
ATOM 5955 O O . GLY B 1 152 ? -61.939 24.567 62.745 1.00 50.89 321 GLY B O 1
ATOM 5956 N N . ASP B 1 153 ? -60.429 24.274 64.389 1.00 50.04 322 ASP B N 1
ATOM 5957 C CA . ASP B 1 153 ? -59.302 24.288 63.469 1.00 56.46 322 ASP B CA 1
ATOM 5958 C C . ASP B 1 153 ? -59.154 22.944 62.772 1.00 58.12 322 ASP B C 1
ATOM 5959 O O . ASP B 1 153 ? -59.562 21.917 63.304 1.00 60.01 322 ASP B O 1
ATOM 5964 N N . VAL B 1 154 ? -58.586 22.949 61.571 1.00 56.71 323 VAL B N 1
ATOM 5965 C CA . VAL B 1 154 ? -58.370 21.696 60.868 1.00 62.06 323 VAL B CA 1
ATOM 5966 C C . VAL B 1 154 ? -57.412 20.809 61.656 1.00 69.92 323 VAL B C 1
ATOM 5967 O O . VAL B 1 154 ? -56.321 21.240 62.038 1.00 64.08 323 VAL B O 1
ATOM 5971 N N . LYS B 1 155 ? -57.844 19.579 61.925 1.00 75.31 324 LYS B N 1
ATOM 5972 C CA . LYS B 1 155 ? -56.969 18.571 62.505 1.00 78.84 324 LYS B CA 1
ATOM 5973 C C . LYS B 1 155 ? -56.326 17.771 61.380 1.00 89.48 324 LYS B C 1
ATOM 5974 O O . LYS B 1 155 ? -55.104 17.634 61.325 1.00 95.72 324 LYS B O 1
ATOM 5980 N N . GLU B 1 156 ? -57.154 17.253 60.478 1.00 91.28 325 GLU B N 1
ATOM 5981 C CA . GLU B 1 156 ? -56.646 16.631 59.260 1.00 92.24 325 GLU B CA 1
ATOM 5982 C C . GLU B 1 156 ? -57.016 17.455 58.025 1.00 87.67 325 GLU B C 1
ATOM 5983 O O . GLU B 1 156 ? -58.177 17.818 57.824 1.00 84.24 325 GLU B O 1
ATOM 5989 N N . LEU B 1 157 ? -56.013 17.753 57.207 1.00 87.47 326 LEU B N 1
ATOM 5990 C CA . LEU B 1 157 ? -56.200 18.570 56.014 1.00 85.72 326 LEU B CA 1
ATOM 5991 C C . LEU B 1 157 ? -57.215 17.965 55.037 1.00 88.60 326 LEU B C 1
ATOM 5992 O O . LEU B 1 157 ? -58.097 18.664 54.541 1.00 87.91 326 LEU B O 1
ATOM 5997 N N . PHE B 1 158 ? -57.099 16.667 54.768 1.00 89.86 327 PHE B N 1
ATOM 5998 C CA . PHE B 1 158 ? -57.968 16.024 53.781 1.00 87.83 327 PHE B CA 1
ATOM 5999 C C . PHE B 1 158 ? -58.643 14.746 54.275 1.00 88.99 327 PHE B C 1
ATOM 6000 O O . PHE B 1 158 ? -57.985 13.824 54.758 1.00 94.31 327 PHE B O 1
ATOM 6008 N N . SER B 1 159 ? -59.966 14.709 54.147 1.00 81.73 328 SER B N 1
ATOM 6009 C CA . SER B 1 159 ? -60.751 13.537 54.507 1.00 82.86 328 SER B CA 1
ATOM 6010 C C . SER B 1 159 ? -60.303 12.299 53.737 1.00 84.38 328 SER B C 1
ATOM 6011 O O . SER B 1 159 ? -59.771 12.402 52.627 1.00 85.51 328 SER B O 1
ATOM 6014 N N . GLU B 1 160 ? -60.526 11.130 54.331 1.00 75.36 329 GLU B N 1
ATOM 6015 C CA . GLU B 1 160 ? -60.199 9.873 53.681 1.00 76.77 329 GLU B CA 1
ATOM 6016 C C . GLU B 1 160 ? -61.469 9.092 53.374 1.00 83.08 329 GLU B C 1
ATOM 6017 O O . GLU B 1 160 ? -61.445 8.135 52.601 1.00 86.56 329 GLU B O 1
ATOM 6019 N N . LYS B 1 161 ? -62.584 9.484 53.975 1.00 83.99 330 LYS B N 1
ATOM 6020 C CA . LYS B 1 161 ? -63.815 8.714 53.834 1.00 91.21 330 LYS B CA 1
ATOM 6021 C C . LYS B 1 161 ? -64.283 8.628 52.385 1.00 97.31 330 LYS B C 1
ATOM 6022 O O . LYS B 1 161 ? -64.728 7.577 51.928 1.00 108.69 330 LYS B O 1
ATOM 6028 N N . SER B 1 162 ? -64.180 9.739 51.670 1.00 89.41 331 SER B N 1
ATOM 6029 C CA . SER B 1 162 ? -64.544 9.803 50.261 1.00 89.00 331 SER B CA 1
ATOM 6030 C C . SER B 1 162 ? -66.027 10.077 50.084 1.00 87.98 331 SER B C 1
ATOM 6031 O O . SER B 1 162 ? -66.505 10.270 48.968 1.00 92.96 331 SER B O 1
ATOM 6034 N N . ASN B 1 163 ? -66.748 10.115 51.197 1.00 73.82 332 ASN B N 1
ATOM 6035 C CA . ASN B 1 163 ? -68.140 10.529 51.202 1.00 64.08 332 ASN B CA 1
ATOM 6036 C C . ASN B 1 163 ? -68.287 11.772 52.053 1.00 51.07 332 ASN B C 1
ATOM 6037 O O . ASN B 1 163 ? -69.395 12.221 52.334 1.00 40.56 332 ASN B O 1
ATOM 6042 N N . THR B 1 164 ? -67.153 12.318 52.475 1.00 54.90 333 THR B N 1
ATOM 6043 C CA . THR B 1 164 ? -67.168 13.521 53.295 1.00 52.17 333 THR B CA 1
ATOM 6044 C C . THR B 1 164 ? -66.147 14.514 52.778 1.00 44.75 333 THR B C 1
ATOM 6045 O O . THR B 1 164 ? -65.177 14.147 52.107 1.00 37.61 333 THR B O 1
ATOM 6049 N N . ILE B 1 165 ? -66.382 15.783 53.076 1.00 47.03 334 ILE B N 1
ATOM 6050 C CA . ILE B 1 165 ? -65.407 16.823 52.790 1.00 48.59 334 ILE B CA 1
ATOM 6051 C C . ILE B 1 165 ? -65.110 17.554 54.093 1.00 46.26 334 ILE B C 1
ATOM 6052 O O . ILE B 1 165 ? -66.025 17.975 54.812 1.00 44.86 334 ILE B O 1
ATOM 6057 N N . ASN B 1 166 ? -63.831 17.669 54.420 1.00 42.52 335 ASN B N 1
ATOM 6058 C CA . ASN B 1 166 ? -63.439 18.383 55.621 1.00 46.93 335 ASN B CA 1
ATOM 6059 C C . ASN B 1 166 ? -63.608 19.881 55.418 1.00 50.59 335 ASN B C 1
ATOM 6060 O O . ASN B 1 166 ? -63.310 20.401 54.344 1.00 47.66 335 ASN B O 1
ATOM 6065 N N . LEU B 1 167 ? -64.112 20.565 56.443 1.00 48.60 336 LEU B N 1
ATOM 6066 C CA . LEU B 1 167 ? -64.271 22.014 56.402 1.00 42.87 336 LEU B CA 1
ATOM 6067 C C . LEU B 1 167 ? -63.891 22.597 57.756 1.00 44.03 336 LEU B C 1
ATOM 6068 O O . LEU B 1 167 ? -64.697 22.595 58.691 1.00 46.13 336 LEU B O 1
ATOM 6073 N N . GLY B 1 168 ? -62.668 23.096 57.875 1.00 46.66 337 GLY B N 1
ATOM 6074 C CA . GLY B 1 168 ? -62.180 23.478 59.184 1.00 45.40 337 GLY B CA 1
ATOM 6075 C C . GLY B 1 168 ? -62.199 22.233 60.052 1.00 48.61 337 GLY B C 1
ATOM 6076 O O . GLY B 1 168 ? -61.765 21.168 59.620 1.00 51.62 337 GLY B O 1
ATOM 6077 N N . GLY B 1 169 ? -62.738 22.347 61.259 1.00 47.99 338 GLY B N 1
ATOM 6078 C CA . GLY B 1 169 ? -62.717 21.240 62.189 1.00 47.96 338 GLY B CA 1
ATOM 6079 C C . GLY B 1 169 ? -63.910 20.323 62.060 1.00 49.71 338 GLY B C 1
ATOM 6080 O O . GLY B 1 169 ? -64.036 19.377 62.828 1.00 49.40 338 GLY B O 1
ATOM 6081 N N . CYS B 1 170 ? -64.795 20.596 61.105 1.00 43.34 339 CYS B N 1
ATOM 6082 C CA . CYS B 1 170 ? -66.002 19.781 60.976 1.00 33.40 339 CYS B CA 1
ATOM 6083 C C . CYS B 1 170 ? -66.063 19.078 59.622 1.00 36.58 339 CYS B C 1
ATOM 6084 O O . CYS B 1 170 ? -65.170 19.237 58.779 1.00 44.83 339 CYS B O 1
ATOM 6087 N N . TYR B 1 171 ? -67.109 18.290 59.424 1.00 40.24 340 TYR B N 1
ATOM 6088 C CA . TYR B 1 171 ? -67.159 17.365 58.292 1.00 46.98 340 TYR B CA 1
ATOM 6089 C C . TYR B 1 171 ? -68.480 17.487 57.559 1.00 38.31 340 TYR B C 1
ATOM 6090 O O . TYR B 1 171 ? -69.539 17.359 58.161 1.00 41.32 340 TYR B O 1
ATOM 6099 N N . ILE B 1 172 ? -68.417 17.743 56.257 1.00 42.01 341 ILE B N 1
ATOM 6100 C CA . ILE B 1 172 ? -69.633 17.797 55.463 1.00 40.23 341 ILE B CA 1
ATOM 6101 C C . ILE B 1 172 ? -69.895 16.409 54.903 1.00 38.22 341 ILE B C 1
ATOM 6102 O O . ILE B 1 172 ? -69.071 15.856 54.164 1.00 39.49 341 ILE B O 1
ATOM 6107 N N . ASP B 1 173 ? -71.040 15.845 55.251 1.00 34.75 342 ASP B N 1
ATOM 6108 C CA . ASP B 1 173 ? -71.353 14.487 54.838 1.00 36.05 342 ASP B CA 1
ATOM 6109 C C . ASP B 1 173 ? -72.144 14.457 53.538 1.00 40.43 342 ASP B C 1
ATOM 6110 O O . ASP B 1 173 ? -73.179 15.121 53.416 1.00 43.52 342 ASP B O 1
ATOM 6115 N N . LEU B 1 174 ? -71.673 13.655 52.588 1.00 34.78 343 LEU B N 1
ATOM 6116 C CA . LEU B 1 174 ? -72.323 13.520 51.286 1.00 39.57 343 LEU B CA 1
ATOM 6117 C C . LEU B 1 174 ? -72.994 12.156 51.079 1.00 45.97 343 LEU B C 1
ATOM 6118 O O . LEU B 1 174 ? -73.032 11.647 49.962 1.00 48.26 343 LEU B O 1
ATOM 6123 N N . SER B 1 175 ? -73.530 11.575 52.150 1.00 48.45 344 SER B N 1
ATOM 6124 C CA . SER B 1 175 ? -74.181 10.266 52.078 1.00 50.64 344 SER B CA 1
ATOM 6125 C C . SER B 1 175 ? -75.631 10.378 51.623 1.00 50.27 344 SER B C 1
ATOM 6126 O O . SER B 1 175 ? -76.217 9.410 51.137 1.00 49.95 344 SER B O 1
ATOM 6129 N N . ASP B 1 176 ? -76.217 11.553 51.815 1.00 45.44 345 ASP B N 1
ATOM 6130 C CA . ASP B 1 176 ? -77.649 11.739 51.609 1.00 52.71 345 ASP B CA 1
ATOM 6131 C C . ASP B 1 176 ? -77.913 12.815 50.550 1.00 55.09 345 ASP B C 1
ATOM 6132 O O . ASP B 1 176 ? -78.620 13.794 50.800 1.00 53.08 345 ASP B O 1
ATOM 6137 N N . ILE B 1 177 ? -77.337 12.626 49.366 1.00 52.57 346 ILE B N 1
ATOM 6138 C CA . ILE B 1 177 ? -77.479 13.591 48.279 1.00 46.49 346 ILE B CA 1
ATOM 6139 C C . ILE B 1 177 ? -78.000 12.933 46.996 1.00 46.96 346 ILE B C 1
ATOM 6140 O O . ILE B 1 177 ? -77.602 13.306 45.892 1.00 38.42 346 ILE B O 1
ATOM 6145 N N . GLN B 1 178 ? -78.874 11.943 47.149 1.00 46.97 347 GLN B N 1
ATOM 6146 C CA . GLN B 1 178 ? -79.511 11.289 46.010 1.00 45.14 347 GLN B CA 1
ATOM 6147 C C . GLN B 1 178 ? -78.495 10.720 45.006 1.00 43.15 347 GLN B C 1
ATOM 6148 O O . GLN B 1 178 ? -78.772 10.629 43.809 1.00 51.28 347 GLN B O 1
ATOM 6154 N N . GLU B 1 179 ? -77.329 10.335 45.516 1.00 39.82 348 GLU B N 1
ATOM 6155 C CA . GLU B 1 179 ? -76.229 9.772 44.723 1.00 52.57 348 GLU B CA 1
ATOM 6156 C C . GLU B 1 179 ? -75.809 10.641 43.530 1.00 56.21 348 GLU B C 1
ATOM 6157 O O . GLU B 1 179 ? -75.167 10.162 42.588 1.00 55.46 348 GLU B O 1
ATOM 6163 N N . ASN B 1 180 ? -76.144 11.927 43.599 1.00 48.11 349 ASN B N 1
ATOM 6164 C CA . ASN B 1 180 ? -75.945 12.842 42.480 1.00 44.97 349 ASN B CA 1
ATOM 6165 C C . ASN B 1 180 ? -75.311 14.142 42.953 1.00 36.01 349 ASN B C 1
ATOM 6166 O O . ASN B 1 180 ? -75.971 14.976 43.572 1.00 37.81 349 ASN B O 1
ATOM 6171 N N . ILE B 1 181 ? -74.023 14.307 42.670 1.00 38.28 350 ILE B N 1
ATOM 6172 C CA . ILE B 1 181 ? -73.290 15.471 43.156 1.00 33.28 350 ILE B CA 1
ATOM 6173 C C . ILE B 1 181 ? -73.923 16.785 42.653 1.00 37.91 350 ILE B C 1
ATOM 6174 O O . ILE B 1 181 ? -73.832 17.818 43.315 1.00 34.06 350 ILE B O 1
ATOM 6179 N N . LEU B 1 182 ? -74.593 16.732 41.502 1.00 36.74 351 LEU B N 1
ATOM 6180 C CA . LEU B 1 182 ? -75.202 17.932 40.935 1.00 38.94 351 LEU B CA 1
ATOM 6181 C C . LEU B 1 182 ? -76.287 18.490 41.846 1.00 31.30 351 LEU B C 1
ATOM 6182 O O . LEU B 1 182 ? -76.568 19.688 41.825 1.00 27.65 351 LEU B O 1
ATOM 6187 N N . SER B 1 183 ? -76.900 17.623 42.644 1.00 30.25 352 SER B N 1
ATOM 6188 C CA . SER B 1 183 ? -77.973 18.062 43.543 1.00 29.67 352 SER B CA 1
ATOM 6189 C C . SER B 1 183 ? -77.484 19.012 44.645 1.00 29.08 352 SER B C 1
ATOM 6190 O O . SER B 1 183 ? -78.290 19.638 45.345 1.00 32.57 352 SER B O 1
ATOM 6193 N N . VAL B 1 184 ? -76.172 19.141 44.816 1.00 27.06 353 VAL B N 1
ATOM 6194 C CA . VAL B 1 184 ? -75.694 20.052 45.858 1.00 26.08 353 VAL B CA 1
ATOM 6195 C C . VAL B 1 184 ? -75.024 21.295 45.290 1.00 29.91 353 VAL B C 1
ATOM 6196 O O . VAL B 1 184 ? -74.369 22.054 46.023 1.00 30.98 353 VAL B O 1
ATOM 6200 N N . LEU B 1 185 ? -75.209 21.508 43.987 1.00 29.75 354 LEU B N 1
ATOM 6201 C CA . LEU B 1 185 ? -74.515 22.584 43.279 1.00 29.85 354 LEU B CA 1
ATOM 6202 C C . LEU B 1 185 ? -75.474 23.632 42.726 1.00 33.51 354 LEU B C 1
ATOM 6203 O O . LEU B 1 185 ? -75.158 24.322 41.763 1.00 29.21 354 LEU B O 1
ATOM 6208 N N . ASP B 1 186 ? -76.650 23.757 43.327 1.00 30.23 355 ASP B N 1
ATOM 6209 C CA . ASP B 1 186 ? -77.658 24.629 42.745 1.00 30.03 355 ASP B CA 1
ATOM 6210 C C . ASP B 1 186 ? -78.205 25.587 43.789 1.00 30.72 355 ASP B C 1
ATOM 6211 O O . ASP B 1 186 ? -79.104 25.237 44.577 1.00 28.14 355 ASP B O 1
ATOM 6216 N N . ASN B 1 187 ? -77.653 26.803 43.779 1.00 28.78 356 ASN B N 1
ATOM 6217 C CA . ASN B 1 187 ? -78.053 27.860 44.707 1.00 30.39 356 ASN B CA 1
ATOM 6218 C C . ASN B 1 187 ? -79.396 28.499 44.398 1.00 31.31 356 ASN B C 1
ATOM 6219 O O . ASN B 1 187 ? -79.959 29.179 45.243 1.00 29.34 356 ASN B O 1
ATOM 6224 N N . TYR B 1 188 ? -79.895 28.304 43.184 1.00 26.15 357 TYR B N 1
ATOM 6225 C CA . TYR B 1 188 ? -81.099 29.010 42.737 1.00 31.77 357 TYR B CA 1
ATOM 6226 C C . TYR B 1 188 ? -82.405 28.270 42.981 1.00 30.01 357 TYR B C 1
ATOM 6227 O O . TYR B 1 188 ? -83.396 28.880 43.357 1.00 34.65 357 TYR B O 1
ATOM 6236 N N . THR B 1 189 ? -82.406 26.965 42.735 1.00 24.22 358 THR B N 1
ATOM 6237 C CA . THR B 1 189 ? -83.625 26.169 42.821 1.00 28.19 358 THR B CA 1
ATOM 6238 C C . THR B 1 189 ? -83.519 25.053 43.876 1.00 39.28 358 THR B C 1
ATOM 6239 O O . THR B 1 189 ? -84.527 24.430 44.202 1.00 32.14 358 THR B O 1
ATOM 6243 N N . LYS B 1 190 ? -82.306 24.795 44.386 1.00 34.57 359 LYS B N 1
ATOM 6244 C CA . LYS B 1 190 ? -82.095 23.812 45.463 1.00 34.58 359 LYS B CA 1
ATOM 6245 C C . LYS B 1 190 ? -81.188 24.366 46.580 1.00 34.89 359 LYS B C 1
ATOM 6246 O O . LYS B 1 190 ? -80.238 23.708 47.012 1.00 31.58 359 LYS B O 1
ATOM 6252 N N . SER B 1 191 ? -81.470 25.586 47.024 1.00 27.73 360 SER B N 1
ATOM 6253 C CA . SER B 1 191 ? -80.636 26.263 48.008 1.00 28.48 360 SER B CA 1
ATOM 6254 C C . SER B 1 191 ? -80.549 25.425 49.291 1.00 30.36 360 SER B C 1
ATOM 6255 O O . SER B 1 191 ? -79.498 25.372 49.937 1.00 31.16 360 SER B O 1
ATOM 6258 N N . ASN B 1 192 ? -81.643 24.743 49.623 1.00 28.15 361 ASN B N 1
ATOM 6259 C CA . ASN B 1 192 ? -81.729 23.961 50.852 1.00 28.81 361 ASN B CA 1
ATOM 6260 C C . ASN B 1 192 ? -80.867 22.695 50.841 1.00 31.69 361 ASN B C 1
ATOM 6261 O O . ASN B 1 192 ? -80.780 21.978 51.836 1.00 32.59 361 ASN B O 1
ATOM 6266 N N . LYS B 1 193 ? -80.223 22.427 49.716 1.00 29.09 362 LYS B N 1
ATOM 6267 C CA . LYS B 1 193 ? -79.375 21.248 49.600 1.00 35.03 362 LYS B CA 1
ATOM 6268 C C . LYS B 1 193 ? -77.973 21.614 49.130 1.00 33.79 362 LYS B C 1
ATOM 6269 O O . LYS B 1 193 ? -77.160 20.739 48.813 1.00 34.15 362 LYS B O 1
ATOM 6275 N N . SER B 1 194 ? -77.693 22.909 49.055 1.00 27.69 363 SER B N 1
ATOM 6276 C CA . SER B 1 194 ? -76.486 23.359 48.382 1.00 21.84 363 SER B CA 1
ATOM 6277 C C . SER B 1 194 ? -75.252 23.309 49.281 1.00 26.26 363 SER B C 1
ATOM 6278 O O . SER B 1 194 ? -75.211 23.960 50.323 1.00 26.18 363 SER B O 1
ATOM 6281 N N . ILE B 1 195 ? -74.226 22.590 48.845 1.00 30.24 364 ILE B N 1
ATOM 6282 C CA . ILE B 1 195 ? -72.955 22.600 49.552 1.00 30.21 364 ILE B CA 1
ATOM 6283 C C . ILE B 1 195 ? -72.204 23.927 49.332 1.00 36.24 364 ILE B C 1
ATOM 6284 O O . ILE B 1 195 ? -71.339 24.311 50.136 1.00 34.49 364 ILE B O 1
ATOM 6289 N N . LEU B 1 196 ? -72.538 24.626 48.247 1.00 34.20 365 LEU B N 1
ATOM 6290 C CA . LEU B 1 196 ? -71.902 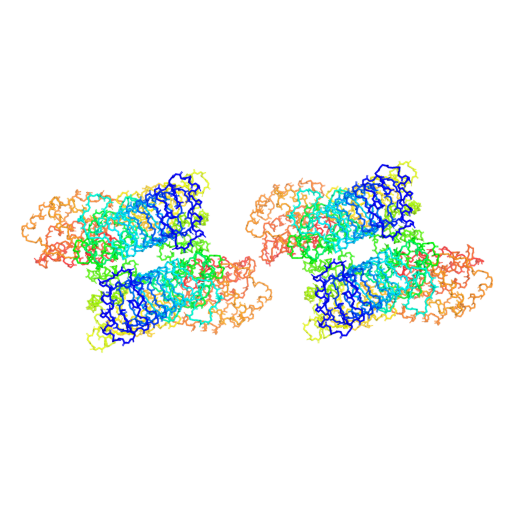25.908 47.933 1.00 30.53 365 LEU B CA 1
ATOM 6291 C C . LEU B 1 196 ? -72.347 26.957 48.933 1.00 30.15 365 LEU B C 1
ATOM 6292 O O . LEU B 1 196 ? -71.551 27.776 49.391 1.00 37.07 365 LEU B O 1
ATOM 6297 N N . LEU B 1 197 ? -73.634 26.926 49.264 1.00 25.52 366 LEU B N 1
ATOM 6298 C CA . LEU B 1 197 ? -74.172 27.774 50.310 1.00 30.67 366 LEU B CA 1
ATOM 6299 C C . LEU B 1 197 ? -73.488 27.458 51.644 1.00 34.99 366 LEU B C 1
ATOM 6300 O O . LEU B 1 197 ? -73.108 28.354 52.381 1.00 30.81 366 LEU B O 1
ATOM 6305 N N . THR B 1 198 ? -73.332 26.175 51.946 1.00 27.58 367 THR B N 1
ATOM 6306 C CA . THR B 1 198 ? -72.675 25.752 53.180 1.00 29.55 367 THR B CA 1
ATOM 6307 C C . THR B 1 198 ? -71.255 26.297 53.280 1.00 33.30 367 THR B C 1
ATOM 6308 O O . THR B 1 198 ? -70.880 26.923 54.279 1.00 33.67 367 THR B O 1
ATOM 6312 N N . MET B 1 199 ? -70.475 26.070 52.230 1.00 31.83 368 MET B N 1
ATOM 6313 C CA . MET B 1 199 ? -69.093 26.530 52.181 1.00 31.48 368 MET B CA 1
ATOM 6314 C C . MET B 1 199 ? -68.963 28.052 52.265 1.00 40.68 368 MET B C 1
ATOM 6315 O O . MET B 1 199 ? -68.146 28.574 53.035 1.00 36.09 368 MET B O 1
ATOM 6320 N N . ASN B 1 200 ? -69.751 28.771 51.472 1.00 35.20 369 ASN B N 1
ATOM 6321 C CA . ASN B 1 200 ? -69.574 30.224 51.400 1.00 38.46 369 ASN B CA 1
ATOM 6322 C C . ASN B 1 200 ? -70.207 31.011 52.531 1.00 31.35 369 ASN B C 1
ATOM 6323 O O . ASN B 1 200 ? -69.951 32.191 52.665 1.00 35.20 369 ASN B O 1
ATOM 6328 N N . THR B 1 201 ? -71.026 30.360 53.348 1.00 33.33 370 THR B N 1
ATOM 6329 C CA . THR B 1 201 ? -71.581 31.036 54.512 1.00 28.25 370 THR B CA 1
ATOM 6330 C C . THR B 1 201 ? -70.700 30.798 55.745 1.00 37.87 370 THR B C 1
ATOM 6331 O O . THR B 1 201 ? -70.952 31.351 56.795 1.00 30.39 370 THR B O 1
ATOM 6335 N N . SER B 1 202 ? -69.667 29.973 55.622 1.00 37.60 371 SER B N 1
ATOM 6336 C CA . SER B 1 202 ? -68.735 29.840 56.735 1.00 35.76 371 SER B CA 1
ATOM 6337 C C . SER B 1 202 ? -67.932 31.140 56.874 1.00 37.90 371 SER B C 1
ATOM 6338 O O . SER B 1 202 ? -67.715 31.847 55.881 1.00 34.34 371 SER B O 1
ATOM 6341 N N . ASP B 1 203 ? -67.501 31.450 58.096 1.00 33.38 372 ASP B N 1
ATOM 6342 C CA . ASP B 1 203 ? -66.879 32.752 58.390 1.00 36.13 372 ASP B CA 1
ATOM 6343 C C . ASP B 1 203 ? -65.527 32.939 57.718 1.00 36.88 372 ASP B C 1
ATOM 6344 O O . ASP B 1 203 ? -64.906 31.970 57.285 1.00 37.34 372 ASP B O 1
ATOM 6349 N N . ASP B 1 204 ? -65.073 34.191 57.640 1.00 36.21 373 ASP B N 1
ATOM 6350 C CA . ASP B 1 204 ? -63.826 34.531 56.950 1.00 41.80 373 ASP B CA 1
ATOM 6351 C C . ASP B 1 204 ? -62.603 33.754 57.446 1.00 40.00 373 ASP B C 1
ATOM 6352 O O . ASP B 1 204 ? -61.712 33.434 56.665 1.00 37.69 373 ASP B O 1
ATOM 6357 N N . LYS B 1 205 ? -62.555 33.453 58.737 1.00 36.06 374 LYS B N 1
ATOM 6358 C CA . LYS B 1 205 ? -61.394 32.755 59.282 1.00 44.67 374 LYS B CA 1
ATOM 6359 C C . LYS B 1 205 ? -61.245 31.362 58.671 1.00 43.99 374 LYS B C 1
ATOM 6360 O O . LYS B 1 205 ? -60.188 30.751 58.785 1.00 44.47 374 LYS B O 1
ATOM 6366 N N . TYR B 1 206 ? -62.300 30.864 58.022 1.00 33.07 375 TYR B N 1
ATOM 6367 C CA . TYR B 1 206 ? -62.230 29.552 57.380 1.00 29.51 375 TYR B CA 1
ATOM 6368 C C . TYR B 1 206 ? -61.927 29.589 55.879 1.00 31.58 375 TYR B C 1
ATOM 6369 O O . TYR B 1 206 ? -62.072 28.577 55.201 1.00 37.72 375 TYR B O 1
ATOM 6378 N N . ASN B 1 207 ? -61.489 30.742 55.372 1.00 30.61 376 ASN B N 1
ATOM 6379 C CA . ASN B 1 207 ? -61.205 30.888 53.943 1.00 38.50 376 ASN B CA 1
ATOM 6380 C C . ASN B 1 207 ? -60.277 29.821 53.354 1.00 47.22 376 ASN B C 1
ATOM 6381 O O . ASN B 1 207 ? -60.590 29.241 52.309 1.00 38.39 376 ASN B O 1
ATOM 6386 N N . HIS B 1 208 ? -59.155 29.546 54.022 1.00 37.95 377 HIS B N 1
ATOM 6387 C CA . HIS B 1 208 ? -58.233 28.526 53.539 1.00 37.49 377 HIS B CA 1
ATOM 6388 C C . HIS B 1 208 ? -58.944 27.182 53.486 1.00 35.69 377 HIS B C 1
ATOM 6389 O O . HIS B 1 208 ? -58.749 26.404 52.553 1.00 44.56 377 HIS B O 1
ATOM 6396 N N . ASP B 1 209 ? -59.779 26.923 54.486 1.00 28.21 378 ASP B N 1
ATOM 6397 C CA . ASP B 1 209 ? -60.559 25.701 54.532 1.00 30.18 378 ASP B CA 1
ATOM 6398 C C . ASP B 1 209 ? -61.541 25.656 53.355 1.00 37.29 378 ASP B C 1
ATOM 6399 O O . ASP B 1 209 ? -61.707 24.614 52.729 1.00 34.75 378 ASP B O 1
ATOM 6404 N N . LYS B 1 210 ? -62.185 26.786 53.056 1.00 39.52 379 LYS B N 1
ATOM 6405 C CA . LYS B 1 210 ? -63.094 26.847 51.913 1.00 37.34 379 LYS B CA 1
ATOM 6406 C C . LYS B 1 210 ? -62.353 26.425 50.667 1.00 34.52 379 LYS B C 1
ATOM 6407 O O . LYS B 1 210 ? -62.858 25.623 49.884 1.00 39.31 379 LYS B O 1
ATOM 6413 N N . VAL B 1 211 ? -61.161 26.987 50.471 1.00 26.13 380 VAL B N 1
ATOM 6414 C CA . VAL B 1 211 ? -60.419 26.738 49.241 1.00 29.67 380 VAL B CA 1
ATOM 6415 C C . VAL B 1 211 ? -60.123 25.241 49.117 1.00 39.84 380 VAL B C 1
ATOM 6416 O O . VAL B 1 211 ? -60.298 24.647 48.042 1.00 35.98 380 VAL B O 1
ATOM 6420 N N . ARG B 1 212 ? -59.722 24.632 50.234 1.00 41.45 381 ARG B N 1
ATOM 6421 C CA A ARG B 1 212 ? -59.408 23.206 50.268 0.41 40.01 381 ARG B CA 1
ATOM 6422 C CA B ARG B 1 212 ? -59.412 23.203 50.264 0.59 40.02 381 ARG B CA 1
ATOM 6423 C C . ARG B 1 212 ? -60.659 22.354 50.023 1.00 38.00 381 ARG B C 1
ATOM 6424 O O . ARG B 1 212 ? -60.623 21.371 49.283 1.00 41.22 381 ARG B O 1
ATOM 6439 N N . ALA B 1 213 ? -61.771 22.737 50.642 1.00 35.42 382 ALA B N 1
ATOM 6440 C CA . ALA B 1 213 ? -63.020 22.010 50.450 1.00 31.61 382 ALA B CA 1
ATOM 6441 C C . ALA B 1 213 ? -63.444 22.048 48.982 1.00 37.57 382 ALA B C 1
ATOM 6442 O O . ALA B 1 213 ? -64.011 21.082 48.471 1.00 33.85 382 ALA B O 1
ATOM 6444 N N . ALA B 1 214 ? -63.138 23.161 48.310 1.00 31.53 383 ALA B N 1
ATOM 6445 C CA . ALA B 1 214 ? -63.533 23.379 46.919 1.00 34.61 383 ALA B CA 1
ATOM 6446 C C . ALA B 1 214 ? -62.711 22.543 45.931 1.00 37.94 383 ALA B C 1
ATOM 6447 O O . ALA B 1 214 ? -63.239 22.013 44.948 1.00 31.77 383 ALA B O 1
ATOM 6449 N N . GLU B 1 215 ? -61.410 22.448 46.185 1.00 35.65 384 GLU B N 1
ATOM 6450 C CA . GLU B 1 215 ? -60.552 21.556 45.417 1.00 36.78 384 GLU B CA 1
ATOM 6451 C C . GLU B 1 215 ? -60.999 20.112 45.611 1.00 39.29 384 GLU B C 1
ATOM 6452 O O . GLU B 1 215 ? -60.994 19.319 44.670 1.00 44.10 384 GLU B O 1
ATOM 6458 N N . GLU B 1 216 ? -61.404 19.769 46.831 1.00 37.21 385 GLU B N 1
ATOM 6459 C CA . GLU B 1 216 ? -61.938 18.436 47.077 1.00 36.97 385 GLU B CA 1
ATOM 6460 C C . GLU B 1 216 ? -63.260 18.201 46.340 1.00 44.47 385 GLU B C 1
ATOM 6461 O O . GLU B 1 216 ? -63.452 17.169 45.707 1.00 38.92 385 GLU B O 1
ATOM 6467 N N . LEU B 1 217 ? -64.169 19.164 46.418 1.00 46.31 386 LEU B N 1
ATOM 6468 C CA . LEU B 1 217 ? -65.446 19.051 45.729 1.00 36.74 386 LEU B CA 1
ATOM 6469 C C . LEU B 1 217 ? -65.239 18.868 44.222 1.00 37.79 386 LEU B C 1
ATOM 6470 O O . LEU B 1 217 ? -65.933 18.080 43.572 1.00 36.91 386 LEU B O 1
ATOM 6475 N N . ILE B 1 218 ? -64.272 19.592 43.669 1.00 36.13 387 ILE B N 1
ATOM 6476 C CA . ILE B 1 218 ? -64.054 19.573 42.226 1.00 41.84 387 ILE B CA 1
ATOM 6477 C C . ILE B 1 218 ? -63.706 18.175 41.707 1.00 45.33 387 ILE B C 1
ATOM 6478 O O . ILE B 1 218 ? -64.097 17.796 40.598 1.00 40.06 387 ILE B O 1
ATOM 6483 N N . LYS B 1 219 ? -62.975 17.408 42.509 1.00 47.92 388 LYS B N 1
ATOM 6484 C CA . LYS B 1 219 ? -62.637 16.043 42.127 1.00 46.91 388 LYS B CA 1
ATOM 6485 C C . LYS B 1 219 ? -63.881 15.147 41.999 1.00 43.81 388 LYS B C 1
ATOM 6486 O O . LYS B 1 219 ? -63.889 14.182 41.234 1.00 46.87 388 LYS B O 1
ATOM 6492 N N . LYS B 1 220 ? -64.939 15.477 42.728 1.00 42.48 389 LYS B N 1
ATOM 6493 C CA . LYS B 1 220 ? -66.156 14.665 42.699 1.00 40.46 389 LYS B CA 1
ATOM 6494 C C . LYS B 1 220 ? -67.107 15.016 41.545 1.00 44.31 389 LYS B C 1
ATOM 6495 O O . LYS B 1 220 ? -68.126 14.358 41.347 1.00 46.47 389 LYS B O 1
ATOM 6501 N N . ILE B 1 221 ? -66.784 16.055 40.788 1.00 39.94 390 ILE B N 1
ATOM 6502 C CA . ILE B 1 221 ? -67.659 16.484 39.705 1.00 45.28 390 ILE B CA 1
ATOM 6503 C C . ILE B 1 221 ? -67.121 16.019 38.345 1.00 40.69 390 ILE B C 1
ATOM 6504 O O . ILE B 1 221 ? -66.086 16.488 37.893 1.00 41.38 390 ILE B O 1
ATOM 6509 N N . SER B 1 222 ? -67.817 15.105 37.682 1.00 40.16 391 SER B N 1
ATOM 6510 C CA . SER B 1 222 ? -67.331 14.650 36.380 1.00 53.37 391 SER B CA 1
ATOM 6511 C C . SER B 1 222 ? -67.690 15.642 35.272 1.00 50.71 391 SER B C 1
ATOM 6512 O O . SER B 1 222 ? -68.787 16.210 35.264 1.00 45.53 391 SER B O 1
ATOM 6515 N N . LEU B 1 223 ? -66.756 15.846 34.346 1.00 50.91 392 LEU B N 1
ATOM 6516 C CA . LEU B 1 223 ? -66.971 16.758 33.226 1.00 51.83 392 LEU B CA 1
ATOM 6517 C C . LEU B 1 223 ? -68.221 16.403 32.423 1.00 46.02 392 LEU B C 1
ATOM 6518 O O . LEU B 1 223 ? -68.940 17.289 31.969 1.00 44.77 392 LEU B O 1
ATOM 6523 N N . ASP B 1 224 ? -68.484 15.112 32.251 1.00 35.85 393 ASP B N 1
ATOM 6524 C CA . ASP B 1 224 ? -69.680 14.690 31.521 1.00 39.98 393 ASP B CA 1
ATOM 6525 C C . ASP B 1 224 ? -70.980 15.197 32.154 1.00 39.81 393 ASP B C 1
ATOM 6526 O O . ASP B 1 224 ? -71.938 15.493 31.440 1.00 40.12 393 ASP B O 1
ATOM 6531 N N . GLU B 1 225 ? -71.023 15.271 33.483 1.00 38.58 394 GLU B N 1
ATOM 6532 C CA A GLU B 1 225 ? -72.178 15.783 34.219 0.50 39.20 394 GLU B CA 1
ATOM 6533 C CA B GLU B 1 225 ? -72.229 15.770 34.134 0.50 38.37 394 GLU B CA 1
ATOM 6534 C C . GLU B 1 225 ? -72.339 17.291 33.996 1.00 39.08 394 GLU B C 1
ATOM 6535 O O . GLU B 1 225 ? -73.339 17.892 34.383 1.00 39.03 394 GLU B O 1
ATOM 6546 N N . LEU B 1 226 ? -71.318 17.912 33.420 1.00 35.72 395 LEU B N 1
ATOM 6547 C CA . LEU B 1 226 ? -71.345 19.352 33.199 1.00 33.32 395 LEU B CA 1
ATOM 6548 C C . LEU B 1 226 ? -71.448 19.645 31.706 1.00 35.71 395 LEU B C 1
ATOM 6549 O O . LEU B 1 226 ? -71.456 20.803 31.289 1.00 36.78 395 LEU B O 1
ATOM 6554 N N . ALA B 1 227 ? -71.540 18.583 30.909 1.00 34.19 396 ALA B N 1
ATOM 6555 C CA . ALA B 1 227 ? -71.630 18.712 29.456 1.00 44.44 396 ALA B CA 1
ATOM 6556 C C . ALA B 1 227 ? -72.909 19.413 29.000 1.00 39.82 396 ALA B C 1
ATOM 6557 O O . ALA B 1 227 ? -72.874 20.236 28.092 1.00 33.32 396 ALA B O 1
ATOM 6559 N N . ALA B 1 228 ? -74.041 19.079 29.612 1.00 38.01 397 ALA B N 1
ATOM 6560 C CA . ALA B 1 228 ? -75.298 19.743 29.262 1.00 34.46 397 ALA B CA 1
ATOM 6561 C C . ALA B 1 228 ? -75.340 21.190 29.775 1.00 34.65 397 ALA B C 1
ATOM 6562 O O . ALA B 1 228 ? -74.549 21.584 30.630 1.00 32.98 397 ALA B O 1
ATOM 6564 N N . PHE B 1 229 ? -76.276 21.965 29.233 1.00 35.55 398 PHE B N 1
ATOM 6565 C CA . PHE B 1 229 ? -76.500 23.357 29.617 1.00 38.76 398 PHE B CA 1
ATOM 6566 C C . PHE B 1 229 ? -76.535 23.558 31.142 1.00 35.45 398 PHE B C 1
ATOM 6567 O O . PHE B 1 229 ? -75.715 24.295 31.703 1.00 32.27 398 PHE B O 1
ATOM 6575 N N . ARG B 1 230 ? -77.492 22.908 31.805 1.00 30.65 399 ARG B N 1
ATOM 6576 C CA . ARG B 1 230 ? -77.584 22.936 33.270 1.00 27.60 399 ARG B CA 1
ATOM 6577 C C . ARG B 1 230 ? -77.296 24.307 33.869 1.00 33.18 399 ARG B C 1
ATOM 6578 O O . ARG B 1 230 ? -76.403 24.446 34.719 1.00 33.69 399 ARG B O 1
ATOM 6586 N N . PRO B 1 231 ? -78.071 25.321 33.445 1.00 27.40 400 PRO B N 1
ATOM 6587 C CA . PRO B 1 231 ? -77.732 26.723 33.723 1.00 32.24 400 PRO B CA 1
ATOM 6588 C C . PRO B 1 231 ? -77.686 27.065 35.213 1.00 31.26 400 PRO B C 1
ATOM 6589 O O . PRO B 1 231 ? -76.874 27.896 35.591 1.00 26.18 400 PRO B O 1
ATOM 6593 N N . TYR B 1 232 ? -78.524 26.450 36.043 1.00 26.09 401 TYR B N 1
ATOM 6594 C CA . TYR B 1 232 ? -78.532 26.808 37.469 1.00 32.43 401 TYR B CA 1
ATOM 6595 C C . TYR B 1 232 ? -77.279 26.305 38.181 1.00 31.36 401 TYR B C 1
ATOM 6596 O O . TYR B 1 232 ? -76.761 26.956 39.093 1.00 28.12 401 TYR B O 1
ATOM 6605 N N . VAL B 1 233 ? -76.775 25.158 37.744 1.00 26.75 402 VAL B N 1
ATOM 6606 C CA . VAL B 1 233 ? -75.536 24.646 38.307 1.00 29.12 402 VAL B CA 1
ATOM 6607 C C . VAL B 1 233 ? -74.343 25.503 37.863 1.00 25.34 402 VAL B C 1
ATOM 6608 O O . VAL B 1 233 ? -73.510 25.864 38.676 1.00 25.75 402 VAL B O 1
ATOM 6612 N N . LYS B 1 234 ? -74.300 25.840 36.581 1.00 25.79 403 LYS B N 1
ATOM 6613 C CA . LYS B 1 234 ? -73.195 26.596 35.988 1.00 26.21 403 LYS B CA 1
ATOM 6614 C C . LYS B 1 234 ? -73.125 27.986 36.608 1.00 30.50 403 LYS B C 1
ATOM 6615 O O . LYS B 1 234 ? -72.052 28.486 36.955 1.00 24.00 403 LYS B O 1
ATOM 6621 N N . MET B 1 235 ? -74.287 28.597 36.787 1.00 25.82 404 MET B N 1
ATOM 6622 C CA . MET B 1 235 ? -74.336 29.918 37.384 1.00 23.52 404 MET B CA 1
ATOM 6623 C C . MET B 1 235 ? -73.924 29.878 38.854 1.00 32.38 404 MET B C 1
ATOM 6624 O O . MET B 1 235 ? -73.184 30.750 39.323 1.00 27.15 404 MET B O 1
ATOM 6629 N N . SER B 1 236 ? -74.411 28.872 39.579 1.00 27.51 405 SER B N 1
ATOM 6630 C CA . SER B 1 236 ? -74.009 28.683 40.969 1.00 26.29 405 SER B CA 1
ATOM 6631 C C . SER B 1 236 ? -72.494 28.509 41.099 1.00 27.32 405 SER B C 1
ATOM 6632 O O . SER B 1 236 ? -71.875 29.154 41.936 1.00 24.91 405 SER B O 1
ATOM 6635 N N . LEU B 1 237 ? -71.897 27.658 40.260 1.00 30.11 406 LEU B N 1
ATOM 6636 C CA . LEU B 1 237 ? -70.447 27.467 40.297 1.00 26.67 406 LEU B CA 1
ATOM 6637 C C . LEU B 1 237 ? -69.678 28.776 40.047 1.00 29.58 406 LEU B C 1
ATOM 6638 O O . LEU B 1 237 ? -68.749 29.118 40.791 1.00 31.04 406 LEU B O 1
ATOM 6643 N N . ALA B 1 238 ? -70.056 29.502 39.000 1.00 25.60 407 ALA B N 1
ATOM 6644 C CA . ALA B 1 238 ? -69.384 30.765 38.692 1.00 28.29 407 ALA B CA 1
ATOM 6645 C C . ALA B 1 238 ? -69.580 31.764 39.826 1.00 25.19 407 ALA B C 1
ATOM 6646 O O . ALA B 1 238 ? -68.651 32.465 40.188 1.00 31.43 407 ALA B O 1
ATOM 6648 N N . ASP B 1 239 ? -70.794 31.830 40.376 1.00 26.77 408 ASP B N 1
ATOM 6649 C CA . ASP B 1 239 ? -71.071 32.718 41.513 1.00 27.95 408 ASP B CA 1
ATOM 6650 C C . ASP B 1 239 ? -70.212 32.361 42.713 1.00 31.53 408 ASP B C 1
ATOM 6651 O O . ASP B 1 239 ? -69.696 33.228 43.407 1.00 29.11 408 ASP B O 1
ATOM 6656 N N . SER B 1 240 ? -70.123 31.068 43.003 1.00 30.52 409 SER B N 1
ATOM 6657 C CA . SER B 1 240 ? -69.604 30.638 44.296 1.00 29.87 409 SER B CA 1
ATOM 6658 C C . SER B 1 240 ? -68.085 30.652 44.298 1.00 28.54 409 SER B C 1
ATOM 6659 O O . SER B 1 240 ? -67.466 30.912 45.325 1.00 34.31 409 SER B O 1
ATOM 6662 N N . PHE B 1 241 ? -67.505 30.413 43.124 1.00 27.42 410 PHE B N 1
ATOM 6663 C CA . PHE B 1 241 ? -66.073 30.218 42.989 1.00 27.91 410 PHE B CA 1
ATOM 6664 C C . PHE B 1 241 ? -65.332 31.341 42.242 1.00 30.87 410 PHE B C 1
ATOM 6665 O O . PHE B 1 241 ? -64.120 31.265 42.071 1.00 31.03 410 PHE B O 1
ATOM 6673 N N . SER B 1 242 ? -66.043 32.371 41.793 1.00 27.42 411 SER B N 1
ATOM 6674 C CA . SER B 1 242 ? -65.366 33.475 41.106 1.00 32.48 411 SER B CA 1
ATOM 6675 C C . SER B 1 242 ? -65.348 34.696 41.990 1.00 36.31 411 SER B C 1
ATOM 6676 O O . SER B 1 242 ? -65.437 35.821 41.505 1.00 33.06 411 SER B O 1
ATOM 6679 N N . ILE B 1 243 ? -65.248 34.451 43.291 1.00 33.31 412 ILE B N 1
ATOM 6680 C CA . ILE B 1 243 ? -65.117 35.491 44.290 1.00 28.22 412 ILE B CA 1
ATOM 6681 C C . ILE B 1 243 ? -63.973 35.107 45.247 1.00 34.28 412 ILE B C 1
ATOM 6682 O O . ILE B 1 243 ? -63.474 33.983 45.217 1.00 30.15 412 ILE B O 1
ATOM 6687 N N . HIS B 1 244 ? -63.550 36.048 46.079 1.00 35.22 413 HIS B N 1
ATOM 6688 C CA . HIS B 1 244 ? -62.586 35.769 47.132 1.00 34.85 413 HIS B CA 1
ATOM 6689 C C . HIS B 1 244 ? -63.227 34.752 48.086 1.00 35.07 413 HIS B C 1
ATOM 6690 O O . HIS B 1 244 ? -64.399 34.885 48.432 1.00 26.48 413 HIS B O 1
ATOM 6697 N N . PRO B 1 245 ? -62.458 33.761 48.567 1.00 40.16 414 PRO B N 1
ATOM 6698 C CA . PRO B 1 245 ? -61.010 33.547 48.449 1.00 41.06 414 PRO B CA 1
ATOM 6699 C C . PRO B 1 245 ? -60.590 32.617 47.328 1.00 39.12 414 PRO B C 1
ATOM 6700 O O . PRO B 1 245 ? -59.438 32.191 47.323 1.00 38.87 414 PRO B O 1
ATOM 6704 N N . TYR B 1 246 ? -61.473 32.299 46.395 1.00 35.44 415 TYR B N 1
ATOM 6705 C CA . TYR B 1 246 ? -61.117 31.309 45.373 1.00 32.01 415 TYR B CA 1
ATOM 6706 C C . TYR B 1 246 ? -60.380 31.906 44.197 1.00 31.99 415 TYR B C 1
ATOM 6707 O O . TYR B 1 246 ? -59.717 31.191 43.452 1.00 34.46 415 TYR B O 1
ATOM 6716 N N . LEU B 1 247 ? -60.514 33.216 44.026 1.00 32.47 416 LEU B N 1
ATOM 6717 C CA . LEU B 1 247 ? -59.995 33.897 42.841 1.00 38.70 416 LEU B CA 1
ATOM 6718 C C . LEU B 1 247 ? -58.481 33.746 42.690 1.00 44.26 416 LEU B C 1
ATOM 6719 O O . LEU B 1 247 ? -57.960 33.714 41.576 1.00 42.24 416 LEU B O 1
ATOM 6724 N N . ASN B 1 248 ? -57.779 33.679 43.817 1.00 44.86 417 ASN B N 1
ATOM 6725 C CA . ASN B 1 248 ? -56.319 33.562 43.818 1.00 50.85 417 ASN B CA 1
ATOM 6726 C C . ASN B 1 248 ? -55.838 32.114 43.796 1.00 48.10 417 ASN B C 1
ATOM 6727 O O . ASN B 1 248 ? -54.648 31.846 43.964 1.00 52.05 417 ASN B O 1
ATOM 6732 N N . ASN B 1 249 ? -56.766 31.181 43.590 1.00 38.78 418 ASN B N 1
ATOM 6733 C CA . ASN B 1 249 ? -56.399 29.775 43.451 1.00 40.58 418 ASN B CA 1
ATOM 6734 C C . ASN B 1 249 ? -56.364 29.329 41.993 1.00 44.61 418 ASN B C 1
ATOM 6735 O O . ASN B 1 249 ? -57.403 29.128 41.365 1.00 38.38 418 ASN B O 1
ATOM 6740 N N . ALA B 1 250 ? -55.158 29.178 41.456 1.00 42.24 419 ALA B N 1
ATOM 6741 C CA . ALA B 1 250 ? -54.986 28.788 40.062 1.00 43.17 419 ALA B CA 1
ATOM 6742 C C . ALA B 1 250 ? -55.745 27.508 39.719 1.00 33.44 419 ALA B C 1
ATOM 6743 O O . ALA B 1 250 ? -56.386 27.408 38.675 1.00 40.76 419 ALA B O 1
ATOM 6745 N N . ASN B 1 251 ? -55.679 26.526 40.605 1.00 35.33 420 ASN B N 1
ATOM 6746 C CA . ASN B 1 251 ? -56.335 25.251 40.351 1.00 38.20 420 ASN B CA 1
ATOM 6747 C C . ASN B 1 251 ? -57.845 25.403 40.109 1.00 40.03 420 ASN B C 1
ATOM 6748 O O . ASN B 1 251 ? -58.384 24.905 39.128 1.00 39.10 420 ASN B O 1
ATOM 6753 N N . ILE B 1 252 ? -58.527 26.086 41.016 1.00 36.39 421 ILE B N 1
ATOM 6754 C CA . ILE B 1 252 ? -59.963 26.278 40.872 1.00 37.12 421 ILE B CA 1
ATOM 6755 C C . ILE B 1 252 ? -60.290 27.114 39.628 1.00 30.93 421 ILE B C 1
ATOM 6756 O O . ILE B 1 252 ? -61.181 26.778 38.858 1.00 28.69 421 ILE B O 1
ATOM 6761 N N . GLN B 1 253 ? -59.552 28.193 39.423 1.00 28.99 422 GLN B N 1
ATOM 6762 C CA . GLN B 1 253 ? -59.816 29.080 38.294 1.00 30.90 422 GLN B CA 1
ATOM 6763 C C . GLN B 1 253 ? -59.589 28.404 36.940 1.00 39.79 422 GLN B C 1
ATOM 6764 O O . GLN B 1 253 ? -60.295 28.685 35.975 1.00 33.15 422 GLN B O 1
ATOM 6770 N N . GLN B 1 254 ? -58.605 27.516 36.863 1.00 33.90 423 GLN B N 1
ATOM 6771 C CA . GLN B 1 254 ? -58.343 26.813 35.614 1.00 33.23 423 GLN B CA 1
ATOM 6772 C C . GLN B 1 254 ? -59.409 25.766 35.353 1.00 28.09 423 GLN B C 1
ATOM 6773 O O . GLN B 1 254 ? -59.714 25.450 34.203 1.00 31.28 423 GLN B O 1
ATOM 6779 N N . TRP B 1 255 ? -59.984 25.230 36.424 1.00 29.46 424 TRP B N 1
ATOM 6780 C CA . TRP B 1 255 ? -61.053 24.245 36.287 1.00 27.27 424 TRP B CA 1
ATOM 6781 C C . TRP B 1 255 ? -62.332 24.949 35.810 1.00 33.58 424 TRP B C 1
ATOM 6782 O O . TRP B 1 255 ? -63.010 24.488 34.888 1.00 32.60 424 TRP B O 1
ATOM 6793 N N . LEU B 1 256 ? -62.629 26.098 36.413 1.00 29.55 425 LEU B N 1
ATOM 6794 C CA . LEU B 1 256 ? -63.818 26.901 36.061 1.00 32.89 425 LEU B CA 1
ATOM 6795 C C . LEU B 1 256 ? -63.816 27.460 34.628 1.00 36.19 425 LEU B C 1
ATOM 6796 O O . LEU B 1 256 ? -64.870 27.587 33.995 1.00 29.30 425 LEU B O 1
ATOM 6801 N N . GLU B 1 257 ? -62.634 27.847 34.143 1.00 33.22 426 GLU B N 1
ATOM 6802 C CA . GLU B 1 257 ? -62.553 28.610 32.901 1.00 33.70 426 GLU B CA 1
ATOM 6803 C C . GLU B 1 257 ? -63.238 27.928 31.714 1.00 32.97 426 GLU B C 1
ATOM 6804 O O . GLU B 1 257 ? -64.080 28.542 31.061 1.00 33.69 426 GLU B O 1
ATOM 6810 N N . PRO B 1 258 ? -62.893 26.656 31.432 1.00 32.42 427 PRO B N 1
ATOM 6811 C CA . PRO B 1 258 ? -63.560 25.988 30.310 1.00 34.88 427 PRO B CA 1
ATOM 6812 C C . PRO B 1 258 ? -65.081 25.938 30.493 1.00 33.22 427 PRO B C 1
ATOM 6813 O O . PRO B 1 258 ? -65.811 26.123 29.524 1.00 34.52 427 PRO B O 1
ATOM 6817 N N . ILE B 1 259 ? -65.538 25.701 31.720 1.00 32.17 428 ILE B N 1
ATOM 6818 C CA . ILE B 1 259 ? -66.967 25.624 32.037 1.00 29.09 428 ILE B CA 1
ATOM 6819 C C . ILE B 1 259 ? -67.670 26.961 31.789 1.00 34.66 428 ILE B C 1
ATOM 6820 O O . ILE B 1 259 ? -68.735 27.006 31.173 1.00 29.00 428 ILE B O 1
ATOM 6825 N N . CYS B 1 260 ? -67.083 28.044 32.262 1.00 30.64 429 CYS B N 1
ATOM 6826 C CA . CYS B 1 260 ? -67.624 29.360 32.023 1.00 32.90 429 CYS B CA 1
ATOM 6827 C C . CYS B 1 260 ? -67.551 29.822 30.558 1.00 36.03 429 CYS B C 1
ATOM 6828 O O . CYS B 1 260 ? -68.431 30.450 30.101 1.00 31.92 429 CYS B O 1
ATOM 6831 N N . ASP B 1 261 ? -66.481 29.518 29.853 1.00 31.06 430 ASP B N 1
ATOM 6832 C CA . ASP B 1 261 ? -66.347 29.885 28.468 1.00 34.44 430 ASP B CA 1
ATOM 6833 C C . ASP B 1 261 ? -67.545 29.401 27.678 1.00 40.38 430 ASP B C 1
ATOM 6834 O O . ASP B 1 261 ? -68.190 30.159 27.017 1.00 35.46 430 ASP B O 1
ATOM 6839 N N . ASP B 1 262 ? -67.814 28.115 27.771 1.00 31.80 431 ASP B N 1
ATOM 6840 C CA . ASP B 1 262 ? -68.962 27.474 27.178 1.00 33.81 431 ASP B CA 1
ATOM 6841 C C . ASP B 1 262 ? -70.274 28.085 27.627 1.00 30.77 431 ASP B C 1
ATOM 6842 O O . ASP B 1 262 ? -71.056 28.446 26.837 1.00 28.86 431 ASP B O 1
ATOM 6847 N N . PHE B 1 263 ? -70.507 28.163 28.908 1.00 26.81 432 PHE B N 1
ATOM 6848 C CA . PHE B 1 263 ? -71.777 28.657 29.446 1.00 29.97 432 PHE B CA 1
ATOM 6849 C C . PHE B 1 263 ? -72.062 30.134 29.105 1.00 26.11 432 PHE B C 1
ATOM 6850 O O . PHE B 1 263 ? -73.151 30.488 28.658 1.00 26.55 432 PHE B O 1
ATOM 6858 N N . PHE B 1 264 ? -71.085 30.998 29.324 1.00 29.52 433 PHE B N 1
ATOM 6859 C CA . PHE B 1 264 ? -71.296 32.405 28.997 1.00 30.67 433 PHE B CA 1
ATOM 6860 C C . PHE B 1 264 ? -71.367 32.673 27.495 1.00 28.15 433 PHE B C 1
ATOM 6861 O O . PHE B 1 264 ? -72.012 33.617 27.071 1.00 34.60 433 PHE B O 1
ATOM 6869 N N . ASP B 1 265 ? -70.737 31.821 26.694 1.00 28.02 434 ASP B N 1
ATOM 6870 C CA . ASP B 1 265 ? -70.879 31.922 25.250 1.00 29.07 434 ASP B CA 1
ATOM 6871 C C . ASP B 1 265 ? -72.351 31.705 24.901 1.00 33.09 434 ASP B C 1
ATOM 6872 O O . ASP B 1 265 ? -72.923 32.438 24.110 1.00 32.43 434 ASP B O 1
ATOM 6877 N N . THR B 1 266 ? -72.964 30.708 25.529 1.00 28.43 435 THR B N 1
ATOM 6878 C CA . THR B 1 266 ? -74.371 30.392 25.292 1.00 32.29 435 THR B CA 1
ATOM 6879 C C . THR B 1 266 ? -75.292 31.494 25.804 1.00 33.35 435 THR B C 1
ATOM 6880 O O . THR B 1 266 ? -76.263 31.868 25.153 1.00 32.72 435 THR B O 1
ATOM 6884 N N . ILE B 1 267 ? -74.985 32.009 26.984 1.00 28.67 436 ILE B N 1
ATOM 6885 C CA . ILE B 1 267 ? -75.787 33.057 27.577 1.00 25.52 436 ILE B CA 1
ATOM 6886 C C . ILE B 1 267 ? -75.764 34.338 26.747 1.00 30.04 436 ILE B C 1
ATOM 6887 O O . ILE B 1 267 ? -76.815 34.946 26.504 1.00 31.03 436 ILE B O 1
ATOM 6892 N N . MET B 1 268 ? -74.571 34.770 26.336 1.00 25.86 437 MET B N 1
ATOM 6893 C CA . MET B 1 268 ? -74.468 36.032 25.603 1.00 28.37 437 MET B CA 1
ATOM 6894 C C . MET B 1 268 ? -75.210 35.909 24.279 1.00 34.63 437 MET B C 1
ATOM 6895 O O . MET B 1 268 ? -75.852 36.849 23.828 1.00 34.94 437 MET B O 1
ATOM 6900 N N . SER B 1 269 ? -75.134 34.737 23.663 1.00 35.58 438 SER B N 1
ATOM 6901 C CA . SER B 1 269 ? -75.821 34.534 22.399 1.00 36.09 438 SER B CA 1
ATOM 6902 C C . SER B 1 269 ? -77.331 34.511 22.613 1.00 39.55 438 SER B C 1
ATOM 6903 O O . SER B 1 269 ? -78.068 35.226 21.944 1.00 46.61 438 SER B O 1
ATOM 6906 N N . TRP B 1 270 ? -77.783 33.691 23.557 1.00 34.63 439 TRP B N 1
ATOM 6907 C CA . TRP B 1 270 ? -79.209 33.509 23.843 1.00 33.39 439 TRP B CA 1
ATOM 6908 C C . TRP B 1 270 ? -79.921 34.808 24.228 1.00 34.55 439 TRP B C 1
ATOM 6909 O O . TRP B 1 270 ? -81.103 34.991 23.926 1.00 37.63 439 TRP B O 1
ATOM 6920 N N . PHE B 1 271 ? -79.214 35.682 24.940 1.00 25.66 440 PHE B N 1
ATOM 6921 C CA . PHE B 1 271 ? -79.790 36.937 25.401 1.00 30.20 440 PHE B CA 1
ATOM 6922 C C . PHE B 1 271 ? -79.553 38.091 24.429 1.00 34.13 440 PHE B C 1
ATOM 6923 O O . PHE B 1 271 ? -80.047 39.192 24.656 1.00 36.98 440 PHE B O 1
ATOM 6931 N N . ASN B 1 272 ? -78.790 37.867 23.362 1.00 34.93 441 ASN B N 1
ATOM 6932 C CA . ASN B 1 272 ? -78.505 38.993 22.476 1.00 37.47 441 ASN B CA 1
ATOM 6933 C C . ASN B 1 272 ? -79.785 39.654 21.965 1.00 32.58 441 ASN B C 1
ATOM 6934 O O . ASN B 1 272 ? -80.726 38.982 21.551 1.00 36.43 441 ASN B O 1
ATOM 6939 N N . ASN B 1 273 ? -79.801 40.980 22.028 1.00 37.17 442 ASN B N 1
ATOM 6940 C CA . ASN B 1 273 ? -80.949 41.805 21.649 1.00 33.82 442 ASN B CA 1
ATOM 6941 C C . ASN B 1 273 ? -82.130 41.694 22.592 1.00 40.61 442 ASN B C 1
ATOM 6942 O O . ASN B 1 273 ? -83.236 42.117 22.259 1.00 43.55 442 ASN B O 1
ATOM 6947 N N . SER B 1 274 ? -81.882 41.129 23.773 1.00 37.02 443 SER B N 1
ATOM 6948 C CA . SER B 1 274 ? -82.861 41.128 24.858 1.00 33.44 443 SER B CA 1
ATOM 6949 C C . SER B 1 274 ? -82.230 41.761 26.094 1.00 31.37 443 SER B C 1
ATOM 6950 O O . SER B 1 274 ? -81.014 41.857 26.189 1.00 31.52 443 SER B O 1
ATOM 6953 N N . ILE B 1 275 ? -83.054 42.177 27.046 1.00 30.47 444 ILE B N 1
ATOM 6954 C CA . ILE B 1 275 ? -82.548 42.654 28.322 1.00 35.02 444 ILE B CA 1
ATOM 6955 C C . ILE B 1 275 ? -81.732 41.554 29.004 1.00 33.28 444 ILE B C 1
ATOM 6956 O O . ILE B 1 275 ? -82.194 40.423 29.125 1.00 39.35 444 ILE B O 1
ATOM 6961 N N . MET B 1 276 ? -80.517 41.887 29.428 1.00 33.03 445 MET B N 1
ATOM 6962 C CA . MET B 1 276 ? -79.651 40.926 30.118 1.00 31.09 445 MET B CA 1
ATOM 6963 C C . MET B 1 276 ? -80.118 40.631 31.548 1.00 30.55 445 MET B C 1
ATOM 6964 O O . MET B 1 276 ? -80.468 41.546 32.291 1.00 33.02 445 MET B O 1
ATOM 6969 N N . MET B 1 277 ? -80.135 39.349 31.917 1.00 35.47 446 MET B N 1
ATOM 6970 C CA . MET B 1 277 ? -80.471 38.922 33.278 1.00 34.62 446 MET B CA 1
ATOM 6971 C C . MET B 1 277 ? -79.487 39.495 34.301 1.00 26.56 446 MET B C 1
ATOM 6972 O O . MET B 1 277 ? -78.345 39.789 33.970 1.00 30.10 446 MET B O 1
ATOM 6977 N N . TYR B 1 278 ? -79.938 39.628 35.542 1.00 25.37 447 TYR B N 1
ATOM 6978 C CA . TYR B 1 278 ? -79.092 40.065 36.646 1.00 25.29 447 TYR B CA 1
ATOM 6979 C C . TYR B 1 278 ? -78.069 38.977 37.010 1.00 31.82 447 TYR B C 1
ATOM 6980 O O . TYR B 1 278 ? -78.370 37.782 36.954 1.00 28.83 447 TYR B O 1
ATOM 6989 N N . MET B 1 279 ? -76.853 39.380 37.362 1.00 24.88 448 MET B N 1
ATOM 6990 C CA . MET B 1 279 ? -75.864 38.406 37.804 1.00 27.28 448 MET B CA 1
ATOM 6991 C C . MET B 1 279 ? -75.258 38.768 39.143 1.00 35.15 448 MET B C 1
ATOM 6992 O O . MET B 1 279 ? -74.985 39.942 39.410 1.00 26.46 448 MET B O 1
ATOM 6997 N N . GLU B 1 280 ? -75.029 37.743 39.965 1.00 29.08 449 GLU B N 1
ATOM 6998 C CA . GLU B 1 280 ? -74.177 37.862 41.144 1.00 35.22 449 GLU B CA 1
ATOM 6999 C C . GLU B 1 280 ? -72.766 38.217 40.709 1.00 28.12 449 GLU B C 1
ATOM 7000 O O . GLU B 1 280 ? -72.380 37.966 39.562 1.00 25.08 449 GLU B O 1
ATOM 7006 N N . ASN B 1 281 ? -71.993 38.786 41.629 1.00 25.02 450 ASN B N 1
ATOM 7007 C CA . ASN B 1 281 ? -70.608 39.174 41.356 1.00 30.65 450 ASN B CA 1
ATOM 7008 C C . ASN B 1 281 ? -69.782 38.120 40.628 1.00 34.96 450 ASN B C 1
ATOM 7009 O O . ASN B 1 281 ? -69.086 38.431 39.670 1.00 35.06 450 ASN B O 1
ATOM 7014 N N . GLY B 1 282 ? -69.818 36.885 41.117 1.00 29.32 451 GLY B N 1
ATOM 7015 C CA . GLY B 1 282 ? -69.045 35.824 40.500 1.00 22.77 451 GLY B CA 1
ATOM 7016 C C . GLY B 1 282 ? -69.351 35.640 39.022 1.00 20.73 451 GLY B C 1
ATOM 7017 O O . GLY B 1 282 ? -68.455 35.617 38.191 1.00 27.71 451 GLY B O 1
ATOM 7018 N N . SER B 1 283 ? -70.624 35.475 38.701 1.00 23.99 452 SER B N 1
ATOM 7019 C CA . SER B 1 283 ? -71.040 35.326 37.310 1.00 24.51 452 SER B CA 1
ATOM 7020 C C . SER B 1 283 ? -70.735 36.563 36.469 1.00 23.80 452 SER B C 1
ATOM 7021 O O . SER B 1 283 ? -70.287 36.453 35.317 1.00 25.86 452 SER B O 1
ATOM 7024 N N . LEU B 1 284 ? -70.985 37.738 37.036 1.00 25.02 453 LEU B N 1
ATOM 7025 C CA . LEU B 1 284 ? -70.766 38.981 36.299 1.00 25.98 453 LEU B CA 1
ATOM 7026 C C . LEU B 1 284 ? -69.293 39.082 35.907 1.00 24.24 453 LEU B C 1
ATOM 7027 O O . LEU B 1 284 ? -68.961 39.486 34.799 1.00 26.56 453 LEU B O 1
ATOM 7032 N N . LEU B 1 285 ? -68.412 38.710 36.830 1.00 28.24 454 LEU B N 1
ATOM 7033 C CA . LEU B 1 285 ? -66.984 38.758 36.577 1.00 24.14 454 LEU B CA 1
ATOM 7034 C C . LEU B 1 285 ? -66.609 37.781 35.457 1.00 30.90 454 LEU B C 1
ATOM 7035 O O . LEU B 1 285 ? -65.859 38.123 34.551 1.00 28.48 454 LEU B O 1
ATOM 7040 N N . GLN B 1 286 ? -67.126 36.560 35.531 1.00 26.73 455 GLN B N 1
ATOM 7041 C CA . GLN B 1 286 ? -66.903 35.557 34.480 1.00 25.16 455 GLN B CA 1
ATOM 7042 C C . GLN B 1 286 ? -67.419 36.062 33.136 1.00 20.57 455 GLN B C 1
ATOM 7043 O O . GLN B 1 286 ? -66.798 35.825 32.107 1.00 25.07 455 GLN B O 1
ATOM 7049 N N . ALA B 1 287 ? -68.553 36.758 33.150 1.00 24.58 456 ALA B N 1
ATOM 7050 C CA . ALA B 1 287 ? -69.107 37.324 31.911 1.00 29.10 456 ALA B CA 1
ATOM 7051 C C . ALA B 1 287 ? -68.117 38.321 31.283 1.00 25.24 456 ALA B C 1
ATOM 7052 O O . ALA B 1 287 ? -67.913 38.326 30.081 1.00 27.85 456 ALA B O 1
ATOM 7054 N N . GLY B 1 288 ? -67.513 39.170 32.107 1.00 21.33 457 GLY B N 1
ATOM 7055 C CA . GLY B 1 288 ? -66.552 40.145 31.608 1.00 26.80 457 GLY B CA 1
ATOM 7056 C C . GLY B 1 288 ? -65.274 39.479 31.125 1.00 32.23 457 GLY B C 1
ATOM 7057 O O . GLY B 1 288 ? -64.675 39.881 30.119 1.00 30.08 457 GLY B O 1
ATOM 7058 N N . MET B 1 289 ? -64.840 38.454 31.847 1.00 28.96 458 MET B N 1
ATOM 7059 C CA . MET B 1 289 ? -63.640 37.724 31.449 1.00 27.17 458 MET B CA 1
ATOM 7060 C C . MET B 1 289 ? -63.923 37.002 30.138 1.00 28.05 458 MET B C 1
ATOM 7061 O O . MET B 1 289 ? -63.035 36.856 29.296 1.00 29.64 458 MET B O 1
ATOM 7066 N N . TYR B 1 290 ? -65.163 36.567 29.947 1.00 23.87 459 TYR B N 1
ATOM 7067 C CA . TYR B 1 290 ? -65.501 35.953 28.665 1.00 27.44 459 TYR B CA 1
ATOM 7068 C C . TYR B 1 290 ? -65.245 36.960 27.540 1.00 29.42 459 TYR B C 1
ATOM 7069 O O . TYR B 1 290 ? -64.639 36.630 26.532 1.00 28.38 459 TYR B O 1
ATOM 7078 N N . PHE B 1 291 ? -65.678 38.203 27.720 1.00 27.50 460 PHE B N 1
ATOM 7079 C CA . PHE B 1 291 ? -65.407 39.205 26.687 1.00 25.47 460 PHE B CA 1
ATOM 7080 C C . PHE B 1 291 ? -63.930 39.578 26.538 1.00 23.79 460 PHE B C 1
ATOM 7081 O O . PHE B 1 291 ? -63.496 39.881 25.438 1.00 32.05 460 PHE B O 1
ATOM 7089 N N . GLU B 1 292 ? -63.162 39.555 27.626 1.00 28.42 461 GLU B N 1
ATOM 7090 C CA . GLU B 1 292 ? -61.714 39.752 27.536 1.00 33.18 461 GLU B CA 1
ATOM 7091 C C . GLU B 1 292 ? -61.054 38.701 26.655 1.00 38.47 461 GLU B C 1
ATOM 7092 O O . GLU B 1 292 ? -60.103 39.002 25.952 1.00 34.87 461 GLU B O 1
ATOM 7098 N N . ARG B 1 293 ? -61.530 37.459 26.738 1.00 38.97 462 ARG B N 1
ATOM 7099 C CA . ARG B 1 293 ? -60.966 36.362 25.946 1.00 30.51 462 ARG B CA 1
ATOM 7100 C C . ARG B 1 293 ? -61.508 36.336 24.508 1.00 31.38 462 ARG B C 1
ATOM 7101 O O . ARG B 1 293 ? -60.865 35.782 23.614 1.00 28.69 462 ARG B O 1
ATOM 7109 N N . HIS B 1 294 ? -62.696 36.902 24.297 1.00 27.44 463 HIS B N 1
ATOM 7110 C CA . HIS B 1 294 ? -63.327 36.907 22.966 1.00 32.75 463 HIS B CA 1
ATOM 7111 C C . HIS B 1 294 ? -63.691 38.318 22.496 1.00 29.69 463 HIS B C 1
ATOM 7112 O O . HIS B 1 294 ? -64.865 38.666 22.431 1.00 32.16 463 HIS B O 1
ATOM 7119 N N . PRO B 1 295 ? -62.688 39.139 22.159 1.00 35.26 464 PRO B N 1
ATOM 7120 C CA . PRO B 1 295 ? -62.991 40.527 21.804 1.00 31.02 464 PRO B CA 1
ATOM 7121 C C . PRO B 1 295 ? -64.032 40.608 20.683 1.00 37.56 464 PRO B C 1
ATOM 7122 O O . PRO B 1 295 ? -64.838 41.533 20.655 1.00 35.81 464 PRO B O 1
ATOM 7126 N N . GLY B 1 296 ? -64.028 39.632 19.782 1.00 37.88 465 GLY B N 1
ATOM 7127 C CA . GLY B 1 296 ? -65.020 39.570 18.719 1.00 41.00 465 GLY B CA 1
ATOM 7128 C C . GLY B 1 296 ? -66.461 39.478 19.202 1.00 42.84 465 GLY B C 1
ATOM 7129 O O . GLY B 1 296 ? -67.370 39.965 18.533 1.00 35.38 465 GLY B O 1
ATOM 7130 N N . ALA B 1 297 ? -66.689 38.854 20.356 1.00 38.10 466 ALA B N 1
ATOM 7131 C CA . ALA B 1 297 ? -68.052 38.754 20.874 1.00 28.64 466 ALA B CA 1
ATOM 7132 C C . ALA B 1 297 ? -68.578 40.132 21.257 1.00 27.76 466 ALA B C 1
ATOM 7133 O O . ALA B 1 297 ? -69.788 40.343 21.338 1.00 26.70 466 ALA B O 1
ATOM 7135 N N . MET B 1 298 ? -67.664 41.064 21.501 1.00 27.71 467 MET B N 1
ATOM 7136 C CA . MET B 1 298 ? -68.052 42.433 21.835 1.00 34.06 467 MET B CA 1
ATOM 7137 C C . MET B 1 298 ? -68.929 43.029 20.741 1.00 37.79 467 MET B C 1
ATOM 7138 O O . MET B 1 298 ? -69.844 43.806 21.002 1.00 34.31 467 MET B O 1
ATOM 7143 N N . VAL B 1 299 ? -68.632 42.657 19.507 1.00 33.58 468 VAL B N 1
ATOM 7144 C CA . VAL B 1 299 ? -69.377 43.143 18.363 1.00 37.52 468 VAL B CA 1
ATOM 7145 C C . VAL B 1 299 ? -70.506 42.185 18.016 1.00 38.09 468 VAL B C 1
ATOM 7146 O O . VAL B 1 299 ? -71.639 42.597 17.784 1.00 34.87 468 VAL B O 1
ATOM 7150 N N . SER B 1 300 ? -70.191 40.896 18.009 1.00 36.67 469 SER B N 1
ATOM 7151 C CA . SER B 1 300 ? -71.141 39.873 17.601 1.00 34.14 469 SER B CA 1
ATOM 7152 C C . SER B 1 300 ? -72.355 39.717 18.556 1.00 32.78 469 SER B C 1
ATOM 7153 O O . SER B 1 300 ? -73.472 39.438 18.110 1.00 29.80 469 SER B O 1
ATOM 7156 N N . TYR B 1 301 ? -72.144 39.887 19.863 1.00 24.01 470 TYR B N 1
ATOM 7157 C CA . TYR B 1 301 ? -73.270 39.932 20.808 1.00 37.19 470 TYR B CA 1
ATOM 7158 C C . TYR B 1 301 ? -73.302 41.307 21.468 1.00 34.99 470 TYR B C 1
ATOM 7159 O O . TYR B 1 301 ? -73.221 41.429 22.692 1.00 30.13 470 TYR B O 1
ATOM 7168 N N . ASN B 1 302 ? -73.422 42.337 20.639 1.00 28.66 471 ASN B N 1
ATOM 7169 C CA . ASN B 1 302 ? -73.161 43.706 21.062 1.00 30.60 471 ASN B CA 1
ATOM 7170 C C . ASN B 1 302 ? -74.067 44.207 22.176 1.00 30.16 471 ASN B C 1
ATOM 7171 O O . ASN B 1 302 ? -73.602 44.823 23.132 1.00 23.67 471 ASN B O 1
ATOM 7176 N N . SER B 1 303 ? -75.361 43.957 22.052 1.00 24.55 472 SER B N 1
ATOM 7177 C CA . SER B 1 303 ? -76.283 44.409 23.081 1.00 34.28 472 SER B CA 1
ATOM 7178 C C . SER B 1 303 ? -76.047 43.664 24.396 1.00 35.44 472 SER B C 1
ATOM 7179 O O . SER B 1 303 ? -76.231 44.231 25.454 1.00 28.48 472 SER B O 1
ATOM 7182 N N . SER B 1 304 ? -75.644 42.396 24.322 1.00 34.27 473 SER B N 1
ATOM 7183 C CA . SER B 1 304 ? -75.280 41.659 25.525 1.00 30.62 473 SER B CA 1
ATOM 7184 C C . SER B 1 304 ? -74.009 42.231 26.127 1.00 30.93 473 SER B C 1
ATOM 7185 O O . SER B 1 304 ? -73.949 42.503 27.324 1.00 28.85 473 SER B O 1
ATOM 7188 N N . PHE B 1 305 ? -72.989 42.423 25.297 1.00 27.03 474 PHE B N 1
ATOM 7189 C CA . PHE B 1 305 ? -71.760 43.041 25.763 1.00 23.00 474 PHE B CA 1
ATOM 7190 C C . PHE B 1 305 ? -72.013 44.367 26.468 1.00 29.98 474 PHE B C 1
ATOM 7191 O O . PHE B 1 305 ? -71.511 44.595 27.569 1.00 27.02 474 PHE B O 1
ATOM 7199 N N . ILE B 1 306 ? -72.788 45.247 25.835 1.00 25.29 475 ILE B N 1
ATOM 7200 C CA . ILE B 1 306 ? -72.995 46.588 26.391 1.00 26.43 475 ILE B CA 1
ATOM 7201 C C . ILE B 1 306 ? -73.652 46.553 27.777 1.00 22.45 475 ILE B C 1
ATOM 7202 O O . ILE B 1 306 ? -73.190 47.215 28.710 1.00 23.67 475 ILE B O 1
ATOM 7207 N N . GLN B 1 307 ? -74.726 45.783 27.903 1.00 27.04 476 GLN B N 1
ATOM 7208 C CA . GLN B 1 307 ? -75.380 45.629 29.197 1.00 26.41 476 GLN B CA 1
ATOM 7209 C C . GLN B 1 307 ? -74.445 45.006 30.230 1.00 27.34 476 GLN B C 1
ATOM 7210 O O . GLN B 1 307 ? -74.424 45.418 31.387 1.00 23.70 476 GLN B O 1
ATOM 7216 N N . ILE B 1 308 ? -73.659 44.021 29.817 1.00 32.23 477 ILE B N 1
ATOM 7217 C CA . ILE B 1 308 ? -72.763 43.382 30.765 1.00 31.74 477 ILE B CA 1
ATOM 7218 C C . ILE B 1 308 ? -71.751 44.404 31.288 1.00 34.01 477 ILE B C 1
ATOM 7219 O O . ILE B 1 308 ? -71.496 44.481 32.492 1.00 30.96 477 ILE B O 1
ATOM 7224 N N . VAL B 1 309 ? -71.190 45.204 30.385 1.00 28.29 478 VAL B N 1
ATOM 7225 C CA . VAL B 1 309 ? -70.208 46.215 30.791 1.00 27.49 478 VAL B CA 1
ATOM 7226 C C . VAL B 1 309 ? -70.824 47.330 31.634 1.00 25.10 478 VAL B C 1
ATOM 7227 O O . VAL B 1 309 ? -70.204 47.835 32.579 1.00 31.16 478 VAL B O 1
ATOM 7231 N N . MET B 1 310 ? -72.041 47.723 31.286 1.00 30.36 479 MET B N 1
ATOM 7232 C CA . MET B 1 310 ? -72.729 48.725 32.081 1.00 36.40 479 MET B CA 1
ATOM 7233 C C . MET B 1 310 ? -72.871 48.226 33.516 1.00 33.03 479 MET B C 1
ATOM 7234 O O . MET B 1 310 ? -72.535 48.942 34.444 1.00 30.31 479 MET B O 1
ATOM 7239 N N . ASN B 1 311 ? -73.352 46.992 33.681 1.00 31.27 480 ASN B N 1
ATOM 7240 C CA . ASN B 1 311 ? -73.485 46.366 35.002 1.00 26.59 480 ASN B CA 1
ATOM 7241 C C . ASN B 1 311 ? -72.141 46.264 35.723 1.00 24.61 480 ASN B C 1
ATOM 7242 O O . ASN B 1 311 ? -72.009 46.688 36.862 1.00 29.91 480 ASN B O 1
ATOM 7247 N N . GLY B 1 312 ? -71.137 45.723 35.036 1.00 25.44 481 GLY B N 1
ATOM 7248 C CA . GLY B 1 312 ? -69.822 45.542 35.613 1.00 26.03 481 GLY B CA 1
ATOM 7249 C C . GLY B 1 312 ? -69.110 46.833 35.989 1.00 36.04 481 GLY B C 1
ATOM 7250 O O . GLY B 1 312 ? -68.414 46.873 37.002 1.00 30.04 481 GLY B O 1
ATOM 7251 N N . SER B 1 313 ? -69.263 47.880 35.176 1.00 35.17 482 SER B N 1
ATOM 7252 C CA . SER B 1 313 ? -68.612 49.169 35.458 1.00 36.75 482 SER B CA 1
ATOM 7253 C C . SER B 1 313 ? -69.181 49.857 36.713 1.00 35.25 482 SER B C 1
ATOM 7254 O O . SER B 1 313 ? -68.633 50.842 37.197 1.00 40.19 482 SER B O 1
ATOM 7257 N N . ARG B 1 314 ? -70.269 49.316 37.244 1.00 36.01 483 ARG B N 1
ATOM 7258 C CA . ARG B 1 314 ? -70.877 49.862 38.443 1.00 46.28 483 ARG B CA 1
ATOM 7259 C C . ARG B 1 314 ? -70.807 48.888 39.624 1.00 44.43 483 ARG B C 1
ATOM 7260 O O . ARG B 1 314 ? -71.355 49.172 40.682 1.00 40.37 483 ARG B O 1
ATOM 7268 N N . ARG B 1 315 ? -70.165 47.733 39.447 1.00 38.27 484 ARG B N 1
ATOM 7269 C CA . ARG B 1 315 ? -70.203 46.698 40.485 1.00 32.27 484 ARG B CA 1
ATOM 7270 C C . ARG B 1 315 ? -68.959 46.747 41.385 1.00 31.34 484 ARG B C 1
ATOM 7271 O O . ARG B 1 315 ? -67.843 46.443 40.961 1.00 28.84 484 ARG B O 1
ATOM 7279 N N . ASP B 1 316 ? -69.163 47.144 42.635 1.00 39.60 485 ASP B N 1
ATOM 7280 C CA . ASP B 1 316 ? -68.050 47.354 43.555 1.00 36.03 485 ASP B CA 1
ATOM 7281 C C . ASP B 1 316 ? -67.119 46.138 43.576 1.00 34.31 485 ASP B C 1
ATOM 7282 O O . ASP B 1 316 ? -67.562 45.007 43.792 1.00 35.87 485 ASP B O 1
ATOM 7287 N N . GLY B 1 317 ? -65.833 46.372 43.334 1.00 35.33 486 GLY B N 1
ATOM 7288 C CA . GLY B 1 317 ? -64.853 45.302 43.320 1.00 39.00 486 GLY B CA 1
ATOM 7289 C C . GLY B 1 317 ? -64.380 44.902 41.930 1.00 43.34 486 GLY B C 1
ATOM 7290 O O . GLY B 1 317 ? -63.339 44.256 41.771 1.00 43.00 486 GLY B O 1
ATOM 7291 N N . MET B 1 318 ? -65.135 45.269 40.906 1.00 40.99 487 MET B N 1
ATOM 7292 C CA . MET B 1 318 ? -64.695 44.939 39.556 1.00 34.49 487 MET B CA 1
ATOM 7293 C C . MET B 1 318 ? -64.806 46.120 38.600 1.00 35.38 487 MET B C 1
ATOM 7294 O O . MET B 1 318 ? -64.698 45.952 37.390 1.00 29.26 487 MET B O 1
ATOM 7299 N N . GLN B 1 319 ? -65.000 47.318 39.140 1.00 34.05 488 GLN B N 1
ATOM 7300 C CA . GLN B 1 319 ? -65.256 48.468 38.284 1.00 36.19 488 GLN B CA 1
ATOM 7301 C C . GLN B 1 319 ? -64.140 48.772 37.301 1.00 37.70 488 GLN B C 1
ATOM 7302 O O . GLN B 1 319 ? -64.395 48.995 36.124 1.00 31.53 488 GLN B O 1
ATOM 7308 N N . GLU B 1 320 ? -62.907 48.814 37.787 1.00 37.38 489 GLU B N 1
ATOM 7309 C CA . GLU B 1 320 ? -61.811 49.225 36.938 1.00 35.99 489 GLU B CA 1
ATOM 7310 C C . GLU B 1 320 ? -61.591 48.209 35.813 1.00 39.14 489 GLU B C 1
ATOM 7311 O O . GLU B 1 320 ? -61.372 48.579 34.660 1.00 39.72 489 GLU B O 1
ATOM 7317 N N . ARG B 1 321 ? -61.656 46.928 36.151 1.00 38.36 490 ARG B N 1
ATOM 7318 C CA . ARG B 1 321 ? -61.462 45.866 35.165 1.00 31.33 490 ARG B CA 1
ATOM 7319 C C . ARG B 1 321 ? -62.470 45.998 34.008 1.00 24.02 490 ARG B C 1
ATOM 7320 O O . ARG B 1 321 ? -62.114 45.854 32.845 1.00 27.83 490 ARG B O 1
ATOM 7328 N N . PHE B 1 322 ? -63.724 46.285 34.335 1.00 28.72 491 PHE B N 1
ATOM 7329 C CA . PHE B 1 322 ? -64.745 46.470 33.303 1.00 34.67 491 PHE B CA 1
ATOM 7330 C C . PHE B 1 322 ? -64.557 47.758 32.498 1.00 37.05 491 PHE B C 1
ATOM 7331 O O . PHE B 1 322 ? -64.851 47.793 31.299 1.00 32.02 491 PHE B O 1
ATOM 7339 N N . ARG B 1 323 ? -64.076 48.811 33.156 1.00 26.56 492 ARG B N 1
ATOM 7340 C CA . ARG B 1 323 ? -63.806 50.069 32.456 1.00 31.91 492 ARG B CA 1
ATOM 7341 C C . ARG B 1 323 ? -62.683 49.864 31.479 1.00 26.40 492 ARG B C 1
ATOM 7342 O O . ARG B 1 323 ? -62.753 50.330 30.347 1.00 30.75 492 ARG B O 1
ATOM 7350 N N . GLU B 1 324 ? -61.658 49.126 31.901 1.00 30.83 493 GLU B N 1
ATOM 7351 C CA . GLU B 1 324 ? -60.564 48.773 30.992 1.00 34.71 493 GLU B CA 1
ATOM 7352 C C . GLU B 1 324 ? -61.065 47.906 29.823 1.00 35.79 493 GLU B C 1
ATOM 7353 O O . GLU B 1 324 ? -60.629 48.070 28.671 1.00 34.10 493 GLU B O 1
ATOM 7359 N N . LEU B 1 325 ? -61.986 46.988 30.117 1.00 27.61 494 LEU B N 1
ATOM 7360 C CA . LEU B 1 325 ? -62.555 46.143 29.077 1.00 25.41 494 LEU B CA 1
ATOM 7361 C C . LEU B 1 325 ? -63.291 47.012 28.049 1.00 29.91 494 LEU B C 1
ATOM 7362 O O . LEU B 1 325 ? -63.104 46.862 26.833 1.00 29.16 494 LEU B O 1
ATOM 7367 N N . TYR B 1 326 ? -64.131 47.920 28.543 1.00 22.86 495 TYR B N 1
ATOM 7368 C CA . TYR B 1 326 ? -64.878 48.817 27.660 1.00 33.43 495 TYR B CA 1
ATOM 7369 C C . TYR B 1 326 ? -63.893 49.645 26.813 1.00 33.42 495 TYR B C 1
ATOM 7370 O O . TYR B 1 326 ? -64.128 49.927 25.635 1.00 30.35 495 TYR B O 1
ATOM 7379 N N . GLU B 1 327 ? -62.764 50.006 27.403 1.00 31.58 496 GLU B N 1
ATOM 7380 C CA . GLU B 1 327 ? -61.823 50.845 26.675 1.00 34.55 496 GLU B CA 1
ATOM 7381 C C . GLU B 1 327 ? -61.125 50.085 25.541 1.00 38.46 496 GLU B C 1
ATOM 7382 O O . GLU B 1 327 ? -60.754 50.675 24.530 1.00 37.43 496 GLU B O 1
ATOM 7388 N N . VAL B 1 328 ? -61.009 48.765 25.684 1.00 32.13 497 VAL B N 1
ATOM 7389 C CA . VAL B 1 328 ? -60.598 47.924 24.569 1.00 31.31 497 VAL B CA 1
ATOM 7390 C C . VAL B 1 328 ? -61.637 47.997 23.442 1.00 33.32 497 VAL B C 1
ATOM 7391 O O . VAL B 1 328 ? -61.290 48.188 22.283 1.00 32.33 497 VAL B O 1
ATOM 7395 N N . TYR B 1 329 ? -62.912 47.849 23.788 1.00 29.58 498 TYR B N 1
ATOM 7396 C CA . TYR B 1 329 ? -63.995 47.954 22.804 1.00 33.45 498 TYR B CA 1
ATOM 7397 C C . TYR B 1 329 ? -63.994 49.300 22.031 1.00 31.96 498 TYR B C 1
ATOM 7398 O O . TYR B 1 329 ? -64.295 49.338 20.834 1.00 32.08 498 TYR B O 1
ATOM 7407 N N . LEU B 1 330 ? -63.650 50.389 22.722 1.00 26.96 499 LEU B N 1
ATOM 7408 C CA . LEU B 1 330 ? -63.643 51.716 22.123 1.00 30.78 499 LEU B CA 1
ATOM 7409 C C . LEU B 1 330 ? -62.595 51.827 21.004 1.00 38.38 499 LEU B C 1
ATOM 7410 O O . LEU B 1 330 ? -62.680 52.711 20.158 1.00 34.71 499 LEU B O 1
ATOM 7415 N N . LYS B 1 331 ? -61.617 50.926 21.002 1.00 40.13 500 LYS B N 1
ATOM 7416 C CA . LYS B 1 331 ? -60.605 50.900 19.950 1.00 36.47 500 LYS B CA 1
ATOM 7417 C C . LYS B 1 331 ? -61.055 50.150 18.704 1.00 35.77 500 LYS B C 1
ATOM 7418 O O . LYS B 1 331 ? -60.371 50.179 17.677 1.00 40.68 500 LYS B O 1
ATOM 7424 N N . ASN B 1 332 ? -62.191 49.462 18.790 1.00 34.02 501 ASN B N 1
ATOM 7425 C CA . ASN B 1 332 ? -62.709 48.732 17.630 1.00 32.67 501 ASN B CA 1
ATOM 7426 C C . ASN B 1 332 ? -62.970 49.689 16.470 1.00 40.52 501 ASN B C 1
ATOM 7427 O O . ASN B 1 332 ? -63.493 50.786 16.672 1.00 37.54 501 ASN B O 1
ATOM 7432 N N . GLU B 1 333 ? -62.610 49.262 15.262 1.00 35.76 502 GLU B N 1
ATOM 7433 C CA . GLU B 1 333 ? -62.700 50.086 14.058 1.00 42.27 502 GLU B CA 1
ATOM 7434 C C . GLU B 1 333 ? -64.091 50.694 13.828 1.00 37.54 502 GLU B C 1
ATOM 7435 O O . GLU B 1 333 ? -64.210 51.791 13.296 1.00 39.84 502 GLU B O 1
ATOM 7441 N N . LYS B 1 334 ? -65.137 49.976 14.216 1.00 37.20 503 LYS B N 1
ATOM 7442 C CA . LYS B 1 334 ? -66.493 50.473 14.060 1.00 43.30 503 LYS B CA 1
ATOM 7443 C C . LYS B 1 334 ? -66.871 51.459 15.167 1.00 37.52 503 LYS B C 1
ATOM 7444 O O . LYS B 1 334 ? -67.764 52.278 14.991 1.00 42.35 503 LYS B O 1
ATOM 7450 N N . VAL B 1 335 ? -66.187 51.385 16.300 1.00 31.84 504 VAL B N 1
ATOM 7451 C CA . VAL B 1 335 ? -66.567 52.189 17.465 1.00 31.89 504 VAL B CA 1
ATOM 7452 C C . VAL B 1 335 ? -65.761 53.490 17.553 1.00 33.89 504 VAL B C 1
ATOM 7453 O O . VAL B 1 335 ? -66.301 54.560 17.873 1.00 28.24 504 VAL B O 1
ATOM 7457 N N . TYR B 1 336 ? -64.467 53.386 17.256 1.00 31.69 505 TYR B N 1
ATOM 7458 C CA . TYR B 1 336 ? -63.535 54.506 17.340 1.00 33.30 505 TYR B CA 1
ATOM 7459 C C . TYR B 1 336 ? -64.076 55.859 16.813 1.00 28.04 505 TYR B C 1
ATOM 7460 O O . TYR B 1 336 ? -64.015 56.869 17.514 1.00 30.47 505 TYR B O 1
ATOM 7469 N N . PRO B 1 337 ? -64.590 55.883 15.578 1.00 29.23 506 PRO B N 1
ATOM 7470 C CA . PRO B 1 337 ? -65.052 57.153 14.996 1.00 33.96 506 PRO B CA 1
ATOM 7471 C C . PRO B 1 337 ? -66.117 57.820 15.873 1.00 36.02 506 PRO B C 1
ATOM 7472 O O . PRO B 1 337 ? -66.190 59.048 15.942 1.00 36.09 506 PRO B O 1
ATOM 7476 N N . VAL B 1 338 ? -66.948 57.017 16.531 1.00 31.60 507 VAL B N 1
ATOM 7477 C CA . VAL B 1 338 ? -67.940 57.583 17.440 1.00 28.64 507 VAL B CA 1
ATOM 7478 C C . VAL B 1 338 ? -67.286 58.246 18.658 1.00 29.50 507 VAL B C 1
ATOM 7479 O O . VAL B 1 338 ? -67.778 59.262 19.151 1.00 36.34 507 VAL B O 1
ATOM 7483 N N . THR B 1 339 ? -66.165 57.701 19.121 1.00 24.04 508 THR B N 1
ATOM 7484 C CA . THR B 1 339 ? -65.495 58.237 20.309 1.00 23.49 508 THR B CA 1
ATOM 7485 C C . THR B 1 339 ? -64.808 59.568 19.991 1.00 32.90 508 THR B C 1
ATOM 7486 O O . THR B 1 339 ? -64.438 60.315 20.907 1.00 30.63 508 THR B O 1
ATOM 7490 N N . GLN B 1 340 ? -64.620 59.839 18.695 1.00 33.35 509 GLN B N 1
ATOM 7491 C CA . GLN B 1 340 ? -63.947 61.061 18.223 1.00 37.40 509 GLN B CA 1
ATOM 7492 C C . GLN B 1 340 ? -64.942 62.209 17.949 1.00 40.01 509 GLN B C 1
ATOM 7493 O O . GLN B 1 340 ? -64.771 62.995 17.025 1.00 47.37 509 GLN B O 1
ATOM 7499 N N . GLN B 1 341 ? -65.991 62.288 18.752 1.00 37.74 510 GLN B N 1
ATOM 7500 C CA . GLN B 1 341 ? -66.979 63.339 18.597 1.00 31.56 510 GLN B CA 1
ATOM 7501 C C . GLN B 1 341 ? -66.865 64.232 19.810 1.00 34.28 510 GLN B C 1
ATOM 7502 O O . GLN B 1 341 ? -66.478 63.772 20.887 1.00 31.18 510 GLN B O 1
ATOM 7508 N N . SER B 1 342 ? -67.209 65.506 19.659 1.00 27.10 511 SER B N 1
ATOM 7509 C CA . SER B 1 342 ? -67.080 66.417 20.784 1.00 30.39 511 SER B CA 1
ATOM 7510 C C . SER B 1 342 ? -68.115 66.150 21.874 1.00 30.65 511 SER B C 1
ATOM 7511 O O . SER B 1 342 ? -67.989 66.644 22.985 1.00 36.78 511 SER B O 1
ATOM 7514 N N . ASP B 1 343 ? -69.132 65.350 21.576 1.00 34.25 512 ASP B N 1
ATOM 7515 C CA . ASP B 1 343 ? -70.132 65.041 22.598 1.00 35.32 512 ASP B CA 1
ATOM 7516 C C . ASP B 1 343 ? -69.874 63.729 23.351 1.00 32.25 512 ASP B C 1
ATOM 7517 O O . ASP B 1 343 ? -70.554 63.431 24.330 1.00 33.09 512 ASP B O 1
ATOM 7522 N N . PHE B 1 344 ? -68.887 62.962 22.899 1.00 32.79 513 PHE B N 1
ATOM 7523 C CA . PHE B 1 344 ? -68.563 61.679 23.528 1.00 30.71 513 PHE B CA 1
ATOM 7524 C C . PHE B 1 344 ? -67.871 61.851 24.865 1.00 35.25 513 PHE B C 1
ATOM 7525 O O . PHE B 1 344 ? -66.995 62.707 25.021 1.00 29.50 513 PHE B O 1
ATOM 7533 N N . GLY B 1 345 ? -68.283 61.025 25.824 1.00 31.47 514 GLY B N 1
ATOM 7534 C CA . GLY B 1 345 ? -67.597 60.871 27.098 1.00 31.69 514 GLY B CA 1
ATOM 7535 C C . GLY B 1 345 ? -67.302 62.151 27.872 1.00 29.73 514 GLY B C 1
ATOM 7536 O O . GLY B 1 345 ? -68.206 62.878 28.260 1.00 31.56 514 GLY B O 1
ATOM 7537 N N . LEU B 1 346 ? -66.018 62.407 28.100 1.00 28.93 515 LEU B N 1
ATOM 7538 C CA . LEU B 1 346 ? -65.570 63.624 28.768 1.00 33.45 515 LEU B CA 1
ATOM 7539 C C . LEU B 1 346 ? -65.852 64.908 27.968 1.00 33.89 515 LEU B C 1
ATOM 7540 O O . LEU B 1 346 ? -65.825 66.000 28.525 1.00 42.43 515 LEU B O 1
ATOM 7545 N N . CYS B 1 347 ? -66.102 64.782 26.666 1.00 35.24 516 CYS B N 1
ATOM 7546 C CA . CYS B 1 347 ? -66.300 65.957 25.808 1.00 35.13 516 CYS B CA 1
ATOM 7547 C C . CYS B 1 347 ? -65.018 66.784 25.622 1.00 39.75 516 CYS B C 1
ATOM 7548 O O . CYS B 1 347 ? -65.088 67.982 25.356 1.00 32.27 516 CYS B O 1
ATOM 7551 N N . ASP B 1 348 ? -63.859 66.141 25.762 1.00 38.90 517 ASP B N 1
ATOM 7552 C CA . ASP B 1 348 ? -62.576 66.823 25.635 1.00 33.71 517 ASP B CA 1
ATOM 7553 C C . ASP B 1 348 ? -61.834 66.318 24.405 1.00 39.08 517 ASP B C 1
ATOM 7554 O O . ASP B 1 348 ? -60.673 66.639 24.201 1.00 42.11 517 ASP B O 1
ATOM 7559 N N . GLY B 1 349 ? -62.515 65.526 23.583 1.00 43.20 518 GLY B N 1
ATOM 7560 C CA . GLY B 1 349 ? -61.905 64.976 22.389 1.00 36.20 518 GLY B CA 1
ATOM 7561 C C . GLY B 1 349 ? -60.850 63.917 22.668 1.00 36.64 518 GLY B C 1
ATOM 7562 O O . GLY B 1 349 ? -60.127 63.514 21.762 1.00 39.42 518 GLY B O 1
ATOM 7563 N N . SER B 1 350 ? -60.767 63.453 23.915 1.00 40.17 519 SER B N 1
ATOM 7564 C CA . SER B 1 350 ? -59.784 62.434 24.304 1.00 38.63 519 SER B CA 1
ATOM 7565 C C . SER B 1 350 ? -60.159 61.006 23.864 1.00 39.44 519 SER B C 1
ATOM 7566 O O . SER B 1 350 ? -59.318 60.105 23.876 1.00 36.45 519 SER B O 1
ATOM 7569 N N . GLY B 1 351 ? -61.412 60.800 23.479 1.00 35.27 520 GLY B N 1
ATOM 7570 C CA . GLY B 1 351 ? -61.894 59.466 23.142 1.00 34.38 520 GLY B CA 1
ATOM 7571 C C . GLY B 1 351 ? -62.192 58.608 24.367 1.00 29.01 520 GLY B C 1
ATOM 7572 O O . GLY B 1 351 ? -62.486 57.427 24.246 1.00 35.25 520 GLY B O 1
ATOM 7573 N N . LYS B 1 352 ? -62.138 59.218 25.546 1.00 27.49 521 LYS B N 1
ATOM 7574 C CA . LYS B 1 352 ? -62.346 58.522 26.810 1.00 32.33 521 LYS B CA 1
ATOM 7575 C C . LYS B 1 352 ? -63.719 58.796 27.452 1.00 32.56 521 LYS B C 1
ATOM 7576 O O . LYS B 1 352 ? -64.178 59.934 27.487 1.00 30.87 521 LYS B O 1
ATOM 7582 N N . PRO B 1 353 ? -64.359 57.747 27.996 1.00 34.19 522 PRO B N 1
ATOM 7583 C CA . PRO B 1 353 ? -65.605 57.904 28.757 1.00 28.38 522 PRO B CA 1
ATOM 7584 C C . PRO B 1 353 ? -65.436 58.824 29.954 1.00 31.64 522 PRO B C 1
ATOM 7585 O O . PRO B 1 353 ? -64.330 59.020 30.460 1.00 32.72 522 PRO B O 1
ATOM 7589 N N . ASP B 1 354 ? -66.543 59.384 30.416 1.00 26.92 523 ASP B N 1
ATOM 7590 C CA . ASP B 1 354 ? -66.553 60.084 31.692 1.00 24.79 523 ASP B CA 1
ATOM 7591 C C . ASP B 1 354 ? -67.103 59.099 32.730 1.00 30.14 523 ASP B C 1
ATOM 7592 O O . ASP B 1 354 ? -68.309 58.946 32.871 1.00 33.57 523 ASP B O 1
ATOM 7597 N N . TRP B 1 355 ? -66.202 58.431 33.436 1.00 33.53 524 TRP B N 1
ATOM 7598 C CA . TRP B 1 355 ? -66.554 57.421 34.422 1.00 37.49 524 TRP B CA 1
ATOM 7599 C C . TRP B 1 355 ? -66.950 58.027 35.765 1.00 45.57 524 TRP B C 1
ATOM 7600 O O . TRP B 1 355 ? -67.180 57.298 36.729 1.00 44.99 524 TRP B O 1
ATOM 7611 N N . ASP B 1 356 ? -67.012 59.351 35.836 1.00 46.32 525 ASP B N 1
ATOM 7612 C CA . ASP B 1 356 ? -67.313 60.022 37.092 1.00 62.04 525 ASP B CA 1
ATOM 7613 C C . ASP B 1 356 ? -68.524 60.936 36.929 1.00 71.43 525 ASP B C 1
ATOM 7614 O O . ASP B 1 356 ? -68.549 62.055 37.441 1.00 75.91 525 ASP B O 1
ATOM 7619 N N . ASP B 1 357 ? -69.536 60.458 36.212 1.00 78.87 526 ASP B N 1
ATOM 7620 C CA . ASP B 1 357 ? -70.742 61.254 36.014 1.00 83.26 526 ASP B CA 1
ATOM 7621 C C . ASP B 1 357 ? -71.883 60.826 36.927 1.00 78.93 526 ASP B C 1
ATOM 7622 O O . ASP B 1 357 ? -72.477 59.760 36.753 1.00 63.08 526 ASP B O 1
ATOM 7627 N N . ASP B 1 358 ? -72.176 61.693 37.889 1.00 87.34 527 ASP B N 1
ATOM 7628 C CA . ASP B 1 358 ? -73.230 61.497 38.878 1.00 91.94 527 ASP B CA 1
ATOM 7629 C C . ASP B 1 358 ? -74.622 61.434 38.249 1.00 81.49 527 ASP B C 1
ATOM 7630 O O . ASP B 1 358 ? -75.489 60.681 38.699 1.00 71.57 527 ASP B O 1
ATOM 7635 N N . SER B 1 359 ? -74.831 62.238 37.212 1.00 82.76 528 SER B N 1
ATOM 7636 C CA . SER B 1 359 ? -76.126 62.303 36.539 1.00 81.72 528 SER B CA 1
ATOM 7637 C C . SER B 1 359 ? -76.298 61.180 35.520 1.00 74.47 528 SER B C 1
ATOM 7638 O O . SER B 1 359 ? -77.352 61.069 34.896 1.00 69.62 528 SER B O 1
ATOM 7641 N N . ASP B 1 360 ? -75.260 60.357 35.355 1.00 63.97 529 ASP B N 1
ATOM 7642 C CA . ASP B 1 360 ? -75.268 59.289 34.362 1.00 49.53 529 ASP B CA 1
ATOM 7643 C C . ASP B 1 360 ? -75.763 59.797 33.022 1.00 39.76 529 ASP B C 1
ATOM 7644 O O . ASP B 1 360 ? -76.403 59.054 32.274 1.00 39.08 529 ASP B O 1
ATOM 7649 N N . LEU B 1 361 ? -75.466 61.060 32.722 1.00 34.38 530 LEU B N 1
ATOM 7650 C CA . LEU B 1 361 ? -75.928 61.690 31.483 1.00 36.73 530 LEU B CA 1
ATOM 7651 C C . LEU B 1 361 ? -74.839 61.756 30.432 1.00 40.22 530 LEU B C 1
ATOM 7652 O O . LEU B 1 361 ? -75.085 62.166 29.293 1.00 43.47 530 LEU B O 1
ATOM 7657 N N . ALA B 1 362 ? -73.631 61.365 30.816 1.00 34.18 531 ALA B N 1
ATOM 7658 C CA . ALA B 1 362 ? -72.512 61.354 29.882 1.00 32.93 531 ALA B CA 1
ATOM 7659 C C . ALA B 1 362 ? -72.783 60.370 28.756 1.00 31.44 531 ALA B C 1
ATOM 7660 O O . ALA B 1 362 ? -73.247 59.264 28.997 1.00 30.81 531 ALA B O 1
ATOM 7662 N N . TYR B 1 363 ? -72.501 60.780 27.526 1.00 35.07 532 TYR B N 1
ATOM 7663 C CA . TYR B 1 363 ? -72.628 59.892 26.380 1.00 34.86 532 TYR B CA 1
ATOM 7664 C C . TYR B 1 363 ? -71.419 58.971 26.279 1.00 34.47 532 TYR B C 1
ATOM 7665 O O . TYR B 1 363 ? -70.516 59.192 25.483 1.00 31.37 532 TYR B O 1
ATOM 7674 N N . ASN B 1 364 ? -71.430 57.931 27.104 1.00 28.15 533 ASN B N 1
ATOM 7675 C CA . ASN B 1 364 ? -70.341 56.972 27.189 1.00 29.44 533 ASN B CA 1
ATOM 7676 C C . ASN B 1 364 ? -70.520 55.731 26.315 1.00 28.88 533 ASN B C 1
ATOM 7677 O O . ASN B 1 364 ? -69.537 55.067 25.964 1.00 29.05 533 ASN B O 1
ATOM 7682 N N . TRP B 1 365 ? -71.769 55.430 25.973 1.00 25.91 534 TRP B N 1
ATOM 7683 C CA . TRP B 1 365 ? -72.159 54.114 25.469 1.00 23.05 534 TRP B CA 1
ATOM 7684 C C . TRP B 1 365 ? -72.391 54.085 23.969 1.00 27.79 534 TRP B C 1
ATOM 7685 O O . TRP B 1 365 ? -73.199 54.836 23.446 1.00 28.20 534 TRP B O 1
ATOM 7696 N N . VAL B 1 366 ? -71.675 53.199 23.285 1.00 28.08 535 VAL B N 1
ATOM 7697 C CA . VAL B 1 366 ? -71.815 53.047 21.839 1.00 25.81 535 VAL B CA 1
ATOM 7698 C C . VAL B 1 366 ? -72.362 51.683 21.492 1.00 28.01 535 VAL B C 1
ATOM 7699 O O . VAL B 1 366 ? -71.744 50.655 21.792 1.00 28.47 535 VAL B O 1
ATOM 7703 N N . LEU B 1 367 ? -73.538 51.680 20.877 1.00 27.91 536 LEU B N 1
ATOM 7704 C CA . LEU B 1 367 ? -74.162 50.460 20.391 1.00 31.71 536 LEU B CA 1
ATOM 7705 C C . LEU B 1 367 ? -73.928 50.371 18.891 1.00 33.78 536 LEU B C 1
ATOM 7706 O O . LEU B 1 367 ? -74.001 51.381 18.190 1.00 28.84 536 LEU B O 1
ATOM 7711 N N . LEU B 1 368 ? -73.632 49.178 18.402 1.00 34.28 537 LEU B N 1
ATOM 7712 C CA . LEU B 1 368 ? -73.432 48.977 16.973 1.00 34.59 537 LEU B CA 1
ATOM 7713 C C . LEU B 1 368 ? -74.650 48.308 16.386 1.00 40.02 537 LEU B C 1
ATOM 7714 O O . LEU B 1 368 ? -75.394 47.638 17.086 1.00 34.12 537 LEU B O 1
ATOM 7719 N N . SER B 1 369 ? -74.857 48.499 15.093 1.00 43.74 538 SER B N 1
ATOM 7720 C CA . SER B 1 369 ? -76.057 47.988 14.452 1.00 44.54 538 SER B CA 1
ATOM 7721 C C . SER B 1 369 ? -76.046 46.474 14.321 1.00 37.20 538 SER B C 1
ATOM 7722 O O . SER B 1 369 ? -74.994 45.846 14.191 1.00 37.02 538 SER B O 1
ATOM 7725 N N . SER B 1 370 ? -77.239 45.901 14.349 1.00 37.93 539 SER B N 1
ATOM 7726 C CA . SER B 1 370 ? -77.405 44.465 14.201 1.00 46.54 539 SER B CA 1
ATOM 7727 C C . SER B 1 370 ? -77.183 44.021 12.763 1.00 53.42 539 SER B C 1
ATOM 7728 O O . SER B 1 370 ? -76.985 42.838 12.503 1.00 55.54 539 SER B O 1
ATOM 7731 N N . GLN B 1 371 ? -77.219 44.973 11.832 1.00 58.42 540 GLN B N 1
ATOM 7732 C CA . GLN B 1 371 ? -76.958 44.666 10.428 1.00 59.41 540 GLN B CA 1
ATOM 7733 C C . GLN B 1 371 ? -75.814 45.499 9.847 1.00 61.31 540 GLN B C 1
ATOM 7734 O O . GLN B 1 371 ? -75.279 46.394 10.511 1.00 51.50 540 GLN B O 1
ATOM 7740 N N . ASP B 1 372 ? -75.445 45.194 8.603 1.00 67.43 541 ASP B N 1
ATOM 7741 C CA . ASP B 1 372 ? -74.327 45.860 7.936 1.00 71.19 541 ASP B CA 1
ATOM 7742 C C . ASP B 1 372 ? -74.748 47.153 7.254 1.00 63.73 541 ASP B C 1
ATOM 7743 O O . ASP B 1 372 ? -74.669 47.270 6.034 1.00 61.47 541 ASP B O 1
ATOM 7748 N N . ASP B 1 373 ? -75.191 48.121 8.049 1.00 54.62 542 ASP B N 1
ATOM 7749 C CA . ASP B 1 373 ? -75.589 49.420 7.523 1.00 49.08 542 ASP B CA 1
ATOM 7750 C C . ASP B 1 373 ? -74.741 50.547 8.108 1.00 46.27 542 ASP B C 1
ATOM 7751 O O . ASP B 1 373 ? -75.116 51.714 8.021 1.00 41.39 542 ASP B O 1
ATOM 7756 N N . GLY B 1 374 ? -73.602 50.188 8.698 1.00 42.36 543 GLY B N 1
ATOM 7757 C CA . GLY B 1 374 ? -72.738 51.148 9.363 1.00 45.60 543 GLY B CA 1
ATOM 7758 C C . GLY B 1 374 ? -73.374 52.037 10.435 1.00 38.65 543 GLY B C 1
ATOM 7759 O O . GLY B 1 374 ? -72.783 53.048 10.818 1.00 42.67 543 GLY B O 1
ATOM 7760 N N . MET B 1 375 ? -74.561 51.681 10.924 1.00 36.29 544 MET B N 1
ATOM 7761 C CA . MET B 1 375 ? -75.227 52.491 11.961 1.00 37.89 544 MET B CA 1
ATOM 7762 C C . MET B 1 375 ? -74.607 52.285 13.342 1.00 35.06 544 MET B C 1
ATOM 7763 O O . MET B 1 375 ? -74.185 51.191 13.688 1.00 38.93 544 MET B O 1
ATOM 7768 N N . ALA B 1 376 ? -74.565 53.351 14.128 1.00 35.60 545 ALA B N 1
ATOM 7769 C CA . ALA B 1 376 ? -74.167 53.257 15.519 1.00 35.70 545 ALA B CA 1
ATOM 7770 C C . ALA B 1 376 ? -74.941 54.298 16.311 1.00 36.80 545 ALA B C 1
ATOM 7771 O O . ALA B 1 376 ? -75.267 55.368 15.795 1.00 32.06 545 ALA B O 1
ATOM 7773 N N . MET B 1 377 ? -75.256 53.986 17.561 1.00 26.31 546 MET B N 1
ATOM 7774 C CA . MET B 1 377 ? -75.857 54.991 18.408 1.00 31.97 546 MET B CA 1
ATOM 7775 C C . MET B 1 377 ? -74.993 55.269 19.622 1.00 34.15 546 MET B C 1
ATOM 7776 O O . MET B 1 377 ? -74.351 54.376 20.166 1.00 36.14 546 MET B O 1
ATOM 7781 N N . MET B 1 378 ? -74.940 56.540 19.999 1.00 27.61 547 MET B N 1
ATOM 7782 C CA . MET B 1 378 ? -74.203 56.972 21.171 1.00 23.72 547 MET B CA 1
ATOM 7783 C C . MET B 1 378 ? -75.229 57.441 22.194 1.00 28.67 547 MET B C 1
ATOM 7784 O O . MET B 1 378 ? -76.090 58.238 21.861 1.00 35.22 547 MET B O 1
ATOM 7789 N N . CYS B 1 379 ? -75.167 56.938 23.426 1.00 27.62 548 CYS B N 1
ATOM 7790 C CA . CYS B 1 379 ? -76.093 57.420 24.449 1.00 30.22 548 CYS B CA 1
ATOM 7791 C C . CYS B 1 379 ? -75.590 57.318 25.889 1.00 26.74 548 CYS B C 1
ATOM 7792 O O . CYS B 1 379 ? -74.509 56.784 26.166 1.00 30.05 548 CYS B O 1
ATOM 7795 N N . SER B 1 380 ? -76.402 57.838 26.804 1.00 23.91 549 SER B N 1
ATOM 7796 C CA . SER B 1 380 ? -76.050 57.868 28.209 1.00 28.99 549 SER B CA 1
ATOM 7797 C C . SER B 1 380 ? -76.676 56.670 28.896 1.00 32.64 549 SER B C 1
ATOM 7798 O O . SER B 1 380 ? -77.639 56.085 28.397 1.00 25.70 549 SER B O 1
ATOM 7801 N N . LEU B 1 381 ? -76.130 56.310 30.050 1.00 27.03 550 LEU B N 1
ATOM 7802 C CA . LEU B 1 381 ? -76.632 55.159 30.768 1.00 30.74 550 LEU B CA 1
ATOM 7803 C C . LEU B 1 381 ? -78.072 55.443 31.197 1.00 29.74 550 LEU B C 1
ATOM 7804 O O . LEU B 1 381 ? -78.935 54.587 31.097 1.00 31.70 550 LEU B O 1
ATOM 7809 N N . SER B 1 382 ? -78.313 56.666 31.642 1.00 28.65 551 SER B N 1
ATOM 7810 C CA . SER B 1 382 ? -79.623 57.076 32.119 1.00 35.04 551 SER B CA 1
ATOM 7811 C C . SER B 1 382 ? -80.690 56.916 31.041 1.00 34.50 551 SER B C 1
ATOM 7812 O O . SER B 1 382 ? -81.739 56.346 31.286 1.00 33.07 551 SER B O 1
ATOM 7815 N N . HIS B 1 383 ? -80.423 57.404 29.838 1.00 31.63 552 HIS B N 1
ATOM 7816 C CA . HIS B 1 383 ? -81.406 57.252 28.774 1.00 30.27 552 HIS B CA 1
ATOM 7817 C C . HIS B 1 383 ? -81.553 55.812 28.297 1.00 31.35 552 HIS B C 1
ATOM 7818 O O . HIS B 1 383 ? -82.660 55.367 27.990 1.00 35.66 552 HIS B O 1
ATOM 7825 N N . MET B 1 384 ? -80.447 55.078 28.250 1.00 29.97 553 MET B N 1
ATOM 7826 C CA . MET B 1 384 ? -80.506 53.666 27.893 1.00 31.90 553 MET B CA 1
ATOM 7827 C C . MET B 1 384 ? -81.388 52.880 28.875 1.00 30.51 553 MET B C 1
ATOM 7828 O O . MET B 1 384 ? -82.206 52.067 28.473 1.00 32.47 553 MET B O 1
ATOM 7833 N N . VAL B 1 385 ? -81.211 53.121 30.165 1.00 34.16 554 VAL B N 1
ATOM 7834 C CA . VAL B 1 385 ? -82.017 52.437 31.171 1.00 37.93 554 VAL B CA 1
ATOM 7835 C C . VAL B 1 385 ? -83.504 52.775 31.023 1.00 36.28 554 VAL B C 1
ATOM 7836 O O . VAL B 1 385 ? -84.374 51.906 31.133 1.00 30.54 554 VAL B O 1
ATOM 7840 N N . ASP B 1 386 ? -83.782 54.046 30.760 1.00 31.61 555 ASP B N 1
ATOM 7841 C CA . ASP B 1 386 ? -85.141 54.520 30.528 1.00 34.91 555 ASP B CA 1
ATOM 7842 C C . ASP B 1 386 ? -85.742 53.805 29.319 1.00 34.09 555 ASP B C 1
ATOM 7843 O O . ASP B 1 386 ? -86.865 53.297 29.381 1.00 36.18 555 ASP B O 1
ATOM 7848 N N . MET B 1 387 ? -84.982 53.742 28.229 1.00 25.27 556 MET B N 1
ATOM 7849 C CA . MET B 1 387 ? -85.457 53.111 26.998 1.00 28.29 556 MET B CA 1
ATOM 7850 C C . MET B 1 387 ? -85.644 51.594 27.109 1.00 30.41 556 MET B C 1
ATOM 7851 O O . MET B 1 387 ? -86.543 51.035 26.473 1.00 30.04 556 MET B O 1
ATOM 7856 N N . LEU B 1 388 ? -84.798 50.926 27.894 1.00 33.89 557 LEU B N 1
ATOM 7857 C CA . LEU B 1 388 ? -84.900 49.470 28.028 1.00 36.37 557 LEU B CA 1
ATOM 7858 C C . LEU B 1 388 ? -86.131 49.099 28.825 1.00 36.92 557 LEU B C 1
ATOM 7859 O O . LEU B 1 388 ? -86.698 48.026 28.638 1.00 48.87 557 LEU B O 1
ATOM 7864 N N . SER B 1 389 ? -86.535 50.002 29.712 1.00 26.45 558 SER B N 1
ATOM 7865 C CA . SER B 1 389 ? -87.668 49.772 30.601 1.00 38.01 558 SER B CA 1
ATOM 7866 C C . SER B 1 389 ? -88.514 51.044 30.710 1.00 28.23 558 SER B C 1
ATOM 7867 O O . SER B 1 389 ? -88.541 51.700 31.746 1.00 32.81 558 SER B O 1
ATOM 7870 N N . PRO B 1 390 ? -89.209 51.394 29.620 1.00 30.20 559 PRO B N 1
ATOM 7871 C CA . PRO B 1 390 ? -89.850 52.706 29.485 1.00 29.70 559 PRO B CA 1
ATOM 7872 C C . PRO B 1 390 ? -91.161 52.875 30.217 1.00 36.12 559 PRO B C 1
ATOM 7873 O O . PRO B 1 390 ? -91.793 51.929 30.683 1.00 31.60 559 PRO B O 1
ATOM 7877 N N . ASN B 1 391 ? -91.579 54.122 30.286 1.00 35.24 560 ASN B N 1
ATOM 7878 C CA . ASN B 1 391 ? -92.913 54.439 30.740 1.00 38.32 560 ASN B CA 1
ATOM 7879 C C . ASN B 1 391 ? -93.508 55.504 29.842 1.00 35.78 560 ASN B C 1
ATOM 7880 O O . ASN B 1 391 ? -92.994 55.777 28.749 1.00 37.72 560 ASN B O 1
ATOM 7885 N N . THR B 1 392 ? -94.595 56.105 30.291 1.00 35.72 561 THR B N 1
ATOM 7886 C CA . THR B 1 392 ? -95.306 57.069 29.468 1.00 43.54 561 THR B CA 1
ATOM 7887 C C . THR B 1 392 ? -94.493 58.342 29.174 1.00 44.56 561 THR B C 1
ATOM 7888 O O . THR B 1 392 ? -94.710 59.011 28.162 1.00 46.60 561 THR B O 1
ATOM 7892 N N . SER B 1 393 ? -93.554 58.679 30.046 1.00 40.25 562 SER B N 1
ATOM 7893 C CA . SER B 1 393 ? -92.793 59.908 29.848 1.00 50.88 562 SER B CA 1
ATOM 7894 C C . SER B 1 393 ? -91.364 59.675 29.309 1.00 44.81 562 SER B C 1
ATOM 7895 O O . SER B 1 393 ? -90.544 60.586 29.319 1.00 40.61 562 SER B O 1
ATOM 7898 N N . THR B 1 394 ? -91.080 58.466 28.827 1.00 35.40 563 THR B N 1
ATOM 7899 C CA . THR B 1 394 ? -89.767 58.157 28.264 1.00 31.88 563 THR B CA 1
ATOM 7900 C C . THR B 1 394 ? -89.438 58.998 27.028 1.00 37.80 563 THR B C 1
ATOM 7901 O O . THR B 1 394 ? -90.237 59.095 26.097 1.00 34.37 563 THR B O 1
ATOM 7905 N N . ASN B 1 395 ? -88.249 59.592 27.017 1.00 38.53 564 ASN B N 1
ATOM 7906 C CA . ASN B 1 395 ? -87.796 60.368 25.869 1.00 32.91 564 ASN B CA 1
ATOM 7907 C C . ASN B 1 395 ? -87.055 59.427 24.937 1.00 31.75 564 ASN B C 1
ATOM 7908 O O . ASN B 1 395 ? -86.009 58.904 25.305 1.00 36.16 564 ASN B O 1
ATOM 7913 N N . TRP B 1 396 ? -87.612 59.188 23.750 1.00 29.54 565 TRP B N 1
ATOM 7914 C CA . TRP B 1 396 ? -87.072 58.196 22.812 1.00 32.29 565 TRP B CA 1
ATOM 7915 C C . TRP B 1 396 ? -86.054 58.764 21.818 1.00 34.75 565 TRP B C 1
ATOM 7916 O O . TRP B 1 396 ? -85.450 58.025 21.049 1.00 39.65 565 TRP B O 1
ATOM 7927 N N . MET B 1 397 ? -85.861 60.074 21.840 1.00 42.01 566 MET B N 1
ATOM 7928 C CA . MET B 1 397 ? -84.999 60.728 20.858 1.00 43.33 566 MET B CA 1
ATOM 7929 C C . MET B 1 397 ? -83.742 61.322 21.497 1.00 43.93 566 MET B C 1
ATOM 7930 O O . MET B 1 397 ? -83.251 62.357 21.063 1.00 55.13 566 MET B O 1
ATOM 7935 N N . SER B 1 398 ? -83.220 60.663 22.524 1.00 29.04 567 SER B N 1
ATOM 7936 C CA . SER B 1 398 ? -82.151 61.247 23.305 1.00 42.67 567 SER B CA 1
ATOM 7937 C C . SER B 1 398 ? -80.865 60.448 23.136 1.00 49.58 567 SER B C 1
ATOM 7938 O O . SER B 1 398 ? -80.304 59.926 24.101 1.00 62.22 567 SER B O 1
ATOM 7941 N N . PHE B 1 399 ? -80.418 60.343 21.893 1.00 31.78 568 PHE B N 1
ATOM 7942 C CA . PHE B 1 399 ? -79.193 59.637 21.566 1.00 29.90 568 PHE B CA 1
ATOM 7943 C C . PHE B 1 399 ? -78.670 60.255 20.281 1.00 40.72 568 PHE B C 1
ATOM 7944 O O . PHE B 1 399 ? -79.434 60.865 19.520 1.00 34.26 568 PHE B O 1
ATOM 7952 N N . PHE B 1 400 ? -77.372 60.110 20.041 1.00 31.90 569 PHE B N 1
ATOM 7953 C CA . PHE B 1 400 ? -76.802 60.550 18.779 1.00 34.00 569 PHE B CA 1
ATOM 7954 C C . PHE B 1 400 ? -76.761 59.351 17.855 1.00 35.48 569 PHE B C 1
ATOM 7955 O O . PHE B 1 400 ? -76.572 58.224 18.300 1.00 32.27 569 PHE B O 1
ATOM 7963 N N . LEU B 1 401 ? -76.936 59.593 16.564 1.00 30.99 570 LEU B N 1
ATOM 7964 C CA . LEU B 1 401 ? -76.917 58.517 15.604 1.00 28.09 570 LEU B CA 1
ATOM 7965 C C . LEU B 1 401 ? -75.816 58.743 14.573 1.00 31.45 570 LEU B C 1
ATOM 7966 O O . LEU B 1 401 ? -75.610 59.865 14.112 1.00 30.32 570 LEU B O 1
ATOM 7971 N N . TYR B 1 402 ? -75.112 57.675 14.216 1.00 30.47 571 TYR B N 1
ATOM 7972 C CA . TYR B 1 402 ? -74.008 57.775 13.259 1.00 34.64 571 TYR B CA 1
ATOM 7973 C C . TYR B 1 402 ? -74.141 56.750 12.159 1.00 36.28 571 TYR B C 1
ATOM 7974 O O . TYR B 1 402 ? -74.567 55.620 12.402 1.00 38.28 571 TYR B O 1
ATOM 7983 N N . LYS B 1 403 ? -73.784 57.157 10.947 1.00 39.68 572 LYS B N 1
ATOM 7984 C CA . LYS B 1 403 ? -73.663 56.237 9.823 1.00 42.63 572 LYS B CA 1
ATOM 7985 C C . LYS B 1 403 ? -72.215 56.289 9.347 1.00 41.05 572 LYS B C 1
ATOM 7986 O O . LYS B 1 403 ? -71.724 57.344 8.959 1.00 39.78 572 LYS B O 1
ATOM 7992 N N . ASP B 1 404 ? -71.533 55.151 9.417 1.00 44.85 573 ASP B N 1
ATOM 7993 C CA . ASP B 1 404 ? -70.117 55.066 9.071 1.00 46.88 573 ASP B CA 1
ATOM 7994 C C . ASP B 1 404 ? -69.310 56.180 9.722 1.00 47.21 573 ASP B C 1
ATOM 7995 O O . ASP B 1 404 ? -68.485 56.838 9.075 1.00 43.02 573 ASP B O 1
ATOM 8000 N N . GLY B 1 405 ? -69.566 56.396 11.009 1.00 45.56 574 GLY B N 1
ATOM 8001 C CA . GLY B 1 405 ? -68.818 57.361 11.792 1.00 42.60 574 GLY B CA 1
ATOM 8002 C C . GLY B 1 405 ? -69.170 58.823 11.600 1.00 43.18 574 GLY B C 1
ATOM 8003 O O . GLY B 1 405 ? -68.472 59.698 12.115 1.00 49.96 574 GLY B O 1
ATOM 8004 N N . GLU B 1 406 ? -70.241 59.111 10.867 1.00 42.88 575 GLU B N 1
ATOM 8005 C CA . GLU B 1 406 ? -70.635 60.503 10.658 1.00 41.85 575 GLU B CA 1
ATOM 8006 C C . GLU B 1 406 ? -71.997 60.815 11.280 1.00 44.79 575 GLU B C 1
ATOM 8007 O O . GLU B 1 406 ? -72.969 60.091 11.073 1.00 33.63 575 GLU B O 1
ATOM 8013 N N . VAL B 1 407 ? -72.066 61.904 12.036 1.00 45.42 576 VAL B N 1
ATOM 8014 C CA . VAL B 1 407 ? -73.272 62.211 12.790 1.00 38.63 576 VAL B CA 1
ATOM 8015 C C . VAL B 1 407 ? -74.468 62.423 11.851 1.00 43.80 576 VAL B C 1
ATOM 8016 O O . VAL B 1 407 ? -74.330 63.030 10.792 1.00 37.01 576 VAL B O 1
ATOM 8020 N N . GLN B 1 408 ? -75.627 61.885 12.228 1.00 39.16 577 GLN B N 1
ATOM 8021 C CA . GLN B 1 408 ? -76.832 61.975 11.406 1.00 39.73 577 GLN B CA 1
ATOM 8022 C C . GLN B 1 408 ? -77.840 62.906 12.046 1.00 45.40 577 GLN B C 1
ATOM 8023 O O . GLN B 1 408 ? -77.887 63.044 13.269 1.00 46.06 577 GLN B O 1
ATOM 8029 N N . ASN B 1 409 ? -78.660 63.540 11.218 1.00 55.74 578 ASN B N 1
ATOM 8030 C CA . ASN B 1 409 ? -79.823 64.244 11.731 1.00 69.94 578 ASN B CA 1
ATOM 8031 C C . ASN B 1 409 ? -81.003 63.277 11.788 1.00 75.66 578 ASN B C 1
ATOM 8032 O O . ASN B 1 409 ? -81.328 62.625 10.794 1.00 70.32 578 ASN B O 1
ATOM 8037 N N . THR B 1 410 ? -81.623 63.163 12.958 1.00 86.95 579 THR B N 1
ATOM 8038 C CA . THR B 1 410 ? -82.811 62.333 13.101 1.00 99.96 579 THR B CA 1
ATOM 8039 C C . THR B 1 410 ? -83.934 62.950 12.267 1.00 109.09 579 THR B C 1
ATOM 8040 O O . THR B 1 410 ? -84.812 63.636 12.805 1.00 113.43 579 THR B O 1
ATOM 8042 N N . PHE B 1 411 ? -83.902 62.697 10.956 1.00 105.13 580 PHE B N 1
ATOM 8043 C CA . PHE B 1 411 ? -84.713 63.454 9.998 1.00 103.73 580 PHE B CA 1
ATOM 8044 C C . PHE B 1 411 ? -85.511 62.593 9.023 1.00 101.62 580 PHE B C 1
ATOM 8045 O O . PHE B 1 411 ? -86.714 62.795 8.837 1.00 100.86 580 PHE B O 1
ATOM 8047 N N . GLY B 1 412 ? -84.828 61.658 8.376 1.00 101.47 581 GLY B N 1
ATOM 8048 C CA . GLY B 1 412 ? -85.480 60.720 7.481 1.00 99.13 581 GLY B CA 1
ATOM 8049 C C . GLY B 1 412 ? -85.558 59.355 8.133 1.00 94.47 581 GLY B C 1
ATOM 8050 O O . GLY B 1 412 ? -85.897 58.360 7.488 1.00 95.76 581 GLY B O 1
ATOM 8051 N N . TYR B 1 413 ? -85.236 59.316 9.424 1.00 87.00 582 TYR B N 1
ATOM 8052 C CA . TYR B 1 413 ? -85.273 58.076 10.192 1.00 74.87 582 TYR B CA 1
ATOM 8053 C C . TYR B 1 413 ? -86.616 57.853 10.885 1.00 68.56 582 TYR B C 1
ATOM 8054 O O . TYR B 1 413 ? -87.170 58.751 11.521 1.00 68.25 582 TYR B O 1
ATOM 8063 N N . SER B 1 414 ? -87.139 56.644 10.731 1.00 61.66 583 SER B N 1
ATOM 8064 C CA . SER B 1 414 ? -88.283 56.188 11.505 1.00 53.86 583 SER B CA 1
ATOM 8065 C C . SER B 1 414 ? -87.734 55.500 12.756 1.00 35.94 583 SER B C 1
ATOM 8066 O O . SER B 1 414 ? -86.983 54.533 12.654 1.00 37.63 583 SER B O 1
ATOM 8069 N N . LEU B 1 415 ? -88.077 56.009 13.932 1.00 36.57 584 LEU B N 1
ATOM 8070 C CA . LEU B 1 415 ? -87.681 55.351 15.181 1.00 39.85 584 LEU B CA 1
ATOM 8071 C C . LEU B 1 415 ? -88.065 53.870 15.126 1.00 36.10 584 LEU B C 1
ATOM 8072 O O . LEU B 1 415 ? -87.245 52.989 15.405 1.00 37.95 584 LEU B O 1
ATOM 8077 N N . SER B 1 416 ? -89.310 53.594 14.749 1.00 36.31 585 SER B N 1
ATOM 8078 C CA . SER B 1 416 ? -89.769 52.202 14.634 1.00 31.42 585 SER B CA 1
ATOM 8079 C C . SER B 1 416 ? -88.817 51.368 13.797 1.00 32.85 585 SER B C 1
ATOM 8080 O O . SER B 1 416 ? -88.373 50.309 14.229 1.00 41.71 585 SER B O 1
ATOM 8083 N N . ASN B 1 417 ? -88.503 51.859 12.598 1.00 39.18 586 ASN B N 1
ATOM 8084 C CA . ASN B 1 417 ? -87.580 51.193 11.677 1.00 37.35 586 ASN B CA 1
ATOM 8085 C C . ASN B 1 417 ? -86.158 51.152 12.206 1.00 39.55 586 ASN B C 1
ATOM 8086 O O . ASN B 1 417 ? -85.439 50.166 12.032 1.00 36.30 586 ASN B O 1
ATOM 8091 N N . LEU B 1 418 ? -85.734 52.262 12.795 1.00 32.92 587 LEU B N 1
ATOM 8092 C CA . LEU B 1 418 ? -84.411 52.337 13.389 1.00 43.48 587 LEU B CA 1
ATOM 8093 C C . LEU B 1 418 ? -84.212 51.200 14.396 1.00 35.97 587 LEU B C 1
ATOM 8094 O O . LEU B 1 418 ? -83.225 50.460 14.340 1.00 40.57 587 LEU B O 1
ATOM 8099 N N . PHE B 1 419 ? -85.157 51.057 15.314 1.00 31.93 588 PHE B N 1
ATOM 8100 C CA . PHE B 1 419 ? -85.028 50.027 16.342 1.00 36.24 588 PHE B CA 1
ATOM 8101 C C . PHE B 1 419 ? -85.121 48.606 15.781 1.00 43.97 588 PHE B C 1
ATOM 8102 O O . PHE B 1 419 ? -84.233 47.778 15.999 1.00 47.16 588 PHE B O 1
ATOM 8110 N N . SER B 1 420 ? -86.177 48.330 15.029 1.00 48.28 589 SER B N 1
ATOM 8111 C CA . SER B 1 420 ? -86.433 46.961 14.583 1.00 41.18 589 SER B CA 1
ATOM 8112 C C . SER B 1 420 ? -85.392 46.415 13.590 1.00 42.77 589 SER B C 1
ATOM 8113 O O . SER B 1 420 ? -85.099 45.222 13.591 1.00 40.58 589 SER B O 1
ATOM 8116 N N . GLU B 1 421 ? -84.829 47.284 12.753 1.00 38.85 590 GLU B N 1
ATOM 8117 C CA . GLU B 1 421 ? -83.804 46.855 11.805 1.00 46.91 590 GLU B CA 1
ATOM 8118 C C . GLU B 1 421 ? -82.377 46.932 12.366 1.00 47.12 590 GLU B C 1
ATOM 8119 O O . GLU B 1 421 ? -81.588 46.011 12.180 1.00 52.42 590 GLU B O 1
ATOM 8125 N N . SER B 1 422 ? -82.039 48.033 13.030 1.00 40.28 591 SER B N 1
ATOM 8126 C CA . SER B 1 422 ? -80.638 48.282 13.412 1.00 37.35 591 SER B CA 1
ATOM 8127 C C . SER B 1 422 ? -80.330 48.087 14.899 1.00 35.05 591 SER B C 1
ATOM 8128 O O . SER B 1 422 ? -79.255 47.610 15.260 1.00 35.55 591 SER B O 1
ATOM 8131 N N . PHE B 1 423 ? -81.267 48.465 15.758 1.00 32.62 592 PHE B N 1
ATOM 8132 C CA . PHE B 1 423 ? -81.056 48.343 17.190 1.00 38.98 592 PHE B CA 1
ATOM 8133 C C . PHE B 1 423 ? -82.221 47.609 17.849 1.00 34.88 592 PHE B C 1
ATOM 8134 O O . PHE B 1 423 ? -83.002 48.203 18.585 1.00 29.75 592 PHE B O 1
ATOM 8142 N N . PRO B 1 424 ? -82.347 46.302 17.562 1.00 31.07 593 PRO B N 1
ATOM 8143 C CA . PRO B 1 424 ? -83.520 45.525 17.976 1.00 32.34 593 PRO B CA 1
ATOM 8144 C C . PRO B 1 424 ? -83.710 45.431 19.497 1.00 34.50 593 PRO B C 1
ATOM 8145 O O . PRO B 1 424 ? -84.835 45.200 19.934 1.00 36.07 593 PRO B O 1
ATOM 8149 N N . ILE B 1 425 ? -82.666 45.647 20.296 1.00 35.44 594 ILE B N 1
ATOM 8150 C CA . ILE B 1 425 ? -82.879 45.652 21.745 1.00 31.14 594 ILE B CA 1
ATOM 8151 C C . ILE B 1 425 ? -83.953 46.665 22.174 1.00 40.89 594 ILE B C 1
ATOM 8152 O O . ILE B 1 425 ? -84.664 46.450 23.156 1.00 41.89 594 ILE B O 1
ATOM 8157 N N . PHE B 1 426 ? -84.083 47.765 21.440 1.00 29.84 595 PHE B N 1
ATOM 8158 C CA . PHE B 1 426 ? -85.082 48.766 21.805 1.00 33.33 595 PHE B CA 1
ATOM 8159 C C . PHE B 1 426 ? -86.459 48.545 21.187 1.00 32.56 595 PHE B C 1
ATOM 8160 O O . PHE B 1 426 ? -87.409 49.253 21.518 1.00 36.07 595 PHE B O 1
ATOM 8168 N N . SER B 1 427 ? -86.574 47.569 20.299 1.00 31.54 596 SER B N 1
ATOM 8169 C CA . SER B 1 427 ? -87.759 47.493 19.456 1.00 39.07 596 SER B CA 1
ATOM 8170 C C . SER B 1 427 ? -88.994 47.026 20.214 1.00 38.97 596 SER B C 1
ATOM 8171 O O . SER B 1 427 ? -90.052 47.645 20.140 1.00 31.90 596 SER B O 1
ATOM 8174 N N . ILE B 1 428 ? -88.858 45.942 20.962 1.00 40.03 597 ILE B N 1
ATOM 8175 C CA . ILE B 1 428 ? -89.967 45.475 21.775 1.00 34.90 597 ILE B CA 1
ATOM 8176 C C . ILE B 1 428 ? -90.347 46.485 22.863 1.00 29.31 597 ILE B C 1
ATOM 8177 O O . ILE B 1 428 ? -91.519 46.812 23.015 1.00 34.32 597 ILE B O 1
ATOM 8182 N N . PRO B 1 429 ? -89.358 46.974 23.643 1.00 33.19 598 PRO B N 1
ATOM 8183 C CA . PRO B 1 429 ? -89.684 47.997 24.646 1.00 31.43 598 PRO B CA 1
ATOM 8184 C C . PRO B 1 429 ? -90.435 49.160 24.003 1.00 28.45 598 PRO B C 1
ATOM 8185 O O . PRO B 1 429 ? -91.420 49.644 24.547 1.00 32.43 598 PRO B O 1
ATOM 8189 N N . TYR B 1 430 ? -89.969 49.598 22.840 1.00 33.85 599 TYR B N 1
ATOM 8190 C CA . TYR B 1 430 ? -90.567 50.761 22.183 1.00 30.20 599 TYR B CA 1
ATOM 8191 C C . TYR B 1 430 ? -91.986 50.472 21.681 1.00 29.36 599 TYR B C 1
ATOM 8192 O O . TYR B 1 430 ? -92.936 51.209 21.976 1.00 29.95 599 TYR B O 1
ATOM 8201 N N . HIS B 1 431 ? -92.133 49.402 20.908 1.00 30.72 600 HIS B N 1
ATOM 8202 C CA . HIS B 1 431 ? -93.455 49.073 20.371 1.00 33.76 600 HIS B CA 1
ATOM 8203 C C . HIS B 1 431 ? -94.451 48.718 21.492 1.00 31.42 600 HIS B C 1
ATOM 8204 O O . HIS B 1 431 ? -95.612 49.127 21.458 1.00 30.05 600 HIS B O 1
ATOM 8211 N N . LYS B 1 432 ? -93.978 48.025 22.526 1.00 34.42 601 LYS B N 1
ATOM 8212 C CA . LYS B 1 432 ? -94.848 47.730 23.664 1.00 36.70 601 LYS B CA 1
ATOM 8213 C C . LYS B 1 432 ? -95.279 48.987 24.410 1.00 32.12 601 LYS B C 1
ATOM 8214 O O . LYS B 1 432 ? -96.429 49.097 24.848 1.00 33.36 601 LYS B O 1
ATOM 8220 N N . ALA B 1 433 ? -94.366 49.939 24.574 1.00 27.03 602 ALA B N 1
ATOM 8221 C CA . ALA B 1 433 ? -94.752 51.197 25.193 1.00 31.36 602 ALA B CA 1
ATOM 8222 C C . ALA B 1 433 ? -95.812 51.915 24.345 1.00 32.48 602 ALA B C 1
ATOM 8223 O O . ALA B 1 433 ? -96.780 52.465 24.864 1.00 29.58 602 ALA B O 1
ATOM 8225 N N . PHE B 1 434 ? -95.623 51.923 23.034 1.00 30.85 603 PHE B N 1
ATOM 8226 C CA . PHE B 1 434 ? -96.560 52.625 22.164 1.00 35.79 603 PHE B CA 1
ATOM 8227 C C . PHE B 1 434 ? -97.909 51.905 22.049 1.00 38.92 603 PHE B C 1
ATOM 8228 O O . PHE B 1 434 ? -98.905 52.526 21.689 1.00 46.18 603 PHE B O 1
ATOM 8236 N N . SER B 1 435 ? -97.933 50.607 22.362 1.00 28.30 604 SER B N 1
ATOM 8237 C CA . SER B 1 435 ? -99.156 49.790 22.239 1.00 33.01 604 SER B CA 1
ATOM 8238 C C . SER B 1 435 ? -99.984 49.765 23.513 1.00 39.72 604 SER B C 1
ATOM 8239 O O . SER B 1 435 ? -101.088 49.227 23.532 1.00 40.79 604 SER B O 1
ATOM 8242 N N . GLN B 1 436 ? -99.445 50.348 24.579 1.00 46.04 605 GLN B N 1
ATOM 8243 C CA . GLN B 1 436 ? -100.122 50.367 25.868 1.00 47.52 605 GLN B CA 1
ATOM 8244 C C . GLN B 1 436 ? -101.449 51.090 25.752 1.00 46.22 605 GLN B C 1
ATOM 8245 O O . GLN B 1 436 ? -101.497 52.220 25.270 1.00 45.39 605 GLN B O 1
ATOM 8251 N N . ASN B 1 437 ? -102.522 50.455 26.216 1.00 40.05 606 ASN B N 1
ATOM 8252 C CA . ASN B 1 437 ? -103.822 51.112 26.246 1.00 37.12 606 ASN B CA 1
ATOM 8253 C C . ASN B 1 437 ? -104.266 51.591 24.880 1.00 34.00 606 ASN B C 1
ATOM 8254 O O . ASN B 1 437 ? -104.929 52.618 24.764 1.00 38.72 606 ASN B O 1
ATOM 8259 N N . PHE B 1 438 ? -103.896 50.863 23.838 1.00 32.02 607 PHE B N 1
ATOM 8260 C CA . PHE B 1 438 ? -104.324 51.268 22.507 1.00 34.99 607 PHE B CA 1
ATOM 8261 C C . PHE B 1 438 ? -105.844 51.210 22.354 1.00 26.96 607 PHE B C 1
ATOM 8262 O O . PHE B 1 438 ? -106.470 52.202 21.964 1.00 28.23 607 PHE B O 1
ATOM 8270 N N . VAL B 1 439 ? -106.441 50.059 22.664 1.00 27.88 608 VAL B N 1
ATOM 8271 C CA . VAL B 1 439 ? -107.888 49.921 22.528 1.00 26.97 608 VAL B CA 1
ATOM 8272 C C . VAL B 1 439 ? -108.646 50.839 23.495 1.00 30.39 608 VAL B C 1
ATOM 8273 O O . VAL B 1 439 ? -109.613 51.508 23.125 1.00 28.70 608 VAL B O 1
ATOM 8277 N N . SER B 1 440 ? -108.183 50.889 24.735 1.00 30.78 609 SER B N 1
ATOM 8278 C CA . SER B 1 440 ? -108.756 51.793 25.713 1.00 33.67 609 SER B CA 1
ATOM 8279 C C . SER B 1 440 ? -108.798 53.237 25.206 1.00 33.29 609 SER B C 1
ATOM 8280 O O . SER B 1 440 ? -109.775 53.957 25.423 1.00 31.55 609 SER B O 1
ATOM 8283 N N . GLY B 1 441 ? -107.739 53.660 24.520 1.00 34.48 610 GLY B N 1
ATOM 8284 C CA . GLY B 1 441 ? -107.684 55.004 23.977 1.00 32.32 610 GLY B CA 1
ATOM 8285 C C . GLY B 1 441 ? -108.704 55.263 22.885 1.00 32.96 610 GLY B C 1
ATOM 8286 O O . GLY B 1 441 ? -109.316 56.338 22.841 1.00 32.27 610 GLY B O 1
ATOM 8287 N N . ILE B 1 442 ? -108.900 54.284 22.004 1.00 27.27 611 ILE B N 1
ATOM 8288 C CA . ILE B 1 442 ? -109.932 54.411 20.963 1.00 26.69 611 ILE B CA 1
ATOM 8289 C C . ILE B 1 442 ? -111.284 54.547 21.650 1.00 26.46 611 ILE B C 1
ATOM 8290 O O . ILE B 1 442 ? -112.102 55.392 21.289 1.00 32.11 611 ILE B O 1
ATOM 8295 N N . LEU B 1 443 ? -111.502 53.687 22.644 1.00 33.13 612 LEU B N 1
ATOM 8296 C CA . LEU B 1 443 ? -112.726 53.679 23.446 1.00 36.03 612 LEU B CA 1
ATOM 8297 C C . LEU B 1 443 ? -112.999 55.031 24.137 1.00 36.16 612 LEU B C 1
ATOM 8298 O O . LEU B 1 443 ? -114.145 55.469 24.212 1.00 28.27 612 LEU B O 1
ATOM 8303 N N . ASP B 1 444 ? -111.952 55.690 24.642 1.00 32.92 613 ASP B N 1
ATOM 8304 C CA . ASP B 1 444 ? -112.118 56.982 25.323 1.00 34.07 613 ASP B CA 1
ATOM 8305 C C . ASP B 1 444 ? -112.662 58.030 24.343 1.00 32.79 613 ASP B C 1
ATOM 8306 O O . ASP B 1 444 ? -113.426 58.926 24.716 1.00 37.33 613 ASP B O 1
ATOM 8311 N N . ILE B 1 445 ? -112.263 57.908 23.082 1.00 32.89 614 ILE B N 1
ATOM 8312 C CA . ILE B 1 445 ? -112.755 58.800 22.036 1.00 32.27 614 ILE B CA 1
ATOM 8313 C C . ILE B 1 445 ? -114.189 58.450 21.590 1.00 42.94 614 ILE B C 1
ATOM 8314 O O . ILE B 1 445 ? -115.049 59.325 21.473 1.00 36.73 614 ILE B O 1
ATOM 8319 N N . LEU B 1 446 ? -114.437 57.167 21.342 1.00 35.07 615 LEU B N 1
ATOM 8320 C CA . LEU B 1 446 ? -115.726 56.727 20.818 1.00 35.78 615 LEU B CA 1
ATOM 8321 C C . LEU B 1 446 ? -116.889 56.942 21.788 1.00 34.99 615 LEU B C 1
ATOM 8322 O O . LEU B 1 446 ? -117.991 57.268 21.370 1.00 41.59 615 LEU B O 1
ATOM 8327 N N . ILE B 1 447 ? -116.639 56.778 23.081 1.00 35.94 616 ILE B N 1
ATOM 8328 C CA . ILE B 1 447 ? -117.728 56.638 24.040 1.00 38.12 616 ILE B CA 1
ATOM 8329 C C . ILE B 1 447 ? -117.668 57.596 25.232 1.00 38.73 616 ILE B C 1
ATOM 8330 O O . ILE B 1 447 ? -116.910 57.377 26.183 1.00 34.75 616 ILE B O 1
ATOM 8335 N N . SER B 1 448 ? -118.515 58.622 25.209 1.00 40.27 617 SER B N 1
ATOM 8336 C CA . SER B 1 448 ? -118.558 59.605 26.295 1.00 43.38 617 SER B CA 1
ATOM 8337 C C . SER B 1 448 ? -119.323 59.141 27.534 1.00 46.20 617 SER B C 1
ATOM 8338 O O . SER B 1 448 ? -119.062 59.618 28.634 1.00 46.32 617 SER B O 1
ATOM 8341 N N . ASP B 1 449 ? -120.270 58.220 27.367 1.00 43.19 618 ASP B N 1
ATOM 8342 C CA . ASP B 1 449 ? -120.968 57.661 28.523 1.00 46.41 618 ASP B CA 1
ATOM 8343 C C . ASP B 1 449 ? -120.063 56.741 29.338 1.00 48.80 618 ASP B C 1
ATOM 8344 O O . ASP B 1 449 ? -119.624 55.695 28.851 1.00 45.82 618 ASP B O 1
ATOM 8349 N N . ASN B 1 450 ? -119.819 57.119 30.589 1.00 46.96 619 ASN B N 1
ATOM 8350 C CA . ASN B 1 450 ? -118.911 56.380 31.459 1.00 50.15 619 ASN B CA 1
ATOM 8351 C C . ASN B 1 450 ? -119.324 54.939 31.681 1.00 48.83 619 ASN B C 1
ATOM 8352 O O . ASN B 1 450 ? -118.491 54.032 31.630 1.00 45.69 619 ASN B O 1
ATOM 8357 N N . GLU B 1 451 ? -120.608 54.732 31.959 1.00 45.82 620 GLU B N 1
ATOM 8358 C CA . GLU B 1 451 ? -121.101 53.392 32.245 1.00 47.09 620 GLU B CA 1
ATOM 8359 C C . GLU B 1 451 ? -120.943 52.436 31.053 1.00 41.78 620 GLU B C 1
ATOM 8360 O O . GLU B 1 451 ? -120.493 51.306 31.223 1.00 45.00 620 GLU B O 1
ATOM 8366 N N . LEU B 1 452 ? -121.327 52.889 29.862 1.00 38.81 621 LEU B N 1
ATOM 8367 C CA . LEU B 1 452 ? -121.192 52.081 28.649 1.00 41.27 621 LEU B CA 1
ATOM 8368 C C . LEU B 1 452 ? -119.726 51.831 28.305 1.00 38.65 621 LEU B C 1
ATOM 8369 O O . LEU B 1 452 ? -119.346 50.725 27.930 1.00 33.14 621 LEU B O 1
ATOM 8374 N N . LYS B 1 453 ? -118.898 52.863 28.429 1.00 36.33 622 LYS B N 1
ATOM 8375 C CA . LYS B 1 453 ? -117.480 52.690 28.149 1.00 30.59 622 LYS B CA 1
ATOM 8376 C C . LYS B 1 453 ? -116.858 51.649 29.084 1.00 34.82 622 LYS B C 1
ATOM 8377 O O . LYS B 1 453 ? -116.018 50.844 28.661 1.00 37.44 622 LYS B O 1
ATOM 8383 N N . GLU B 1 454 ? -117.294 51.636 30.344 1.00 36.13 623 GLU B N 1
ATOM 8384 C CA . GLU B 1 454 ? -116.815 50.634 31.294 1.00 41.18 623 GLU B CA 1
ATOM 8385 C C . GLU B 1 454 ? -117.170 49.214 30.854 1.00 40.27 623 GLU B C 1
ATOM 8386 O O . GLU B 1 454 ? -116.383 48.294 31.048 1.00 43.80 623 GLU B O 1
ATOM 8392 N N . ARG B 1 455 ? -118.370 49.032 30.306 1.00 38.34 624 ARG B N 1
ATOM 8393 C CA . ARG B 1 455 ? -118.738 47.754 29.692 1.00 36.54 624 ARG B CA 1
ATOM 8394 C C . ARG B 1 455 ? -117.645 47.316 28.716 1.00 25.69 624 ARG B C 1
ATOM 8395 O O . ARG B 1 455 ? -117.149 46.194 28.781 1.00 29.74 624 ARG B O 1
ATOM 8403 N N . PHE B 1 456 ? -117.295 48.208 27.792 1.00 25.58 625 PHE B N 1
ATOM 8404 C CA . PHE B 1 456 ? -116.320 47.862 26.753 1.00 27.61 625 PHE B CA 1
ATOM 8405 C C . PHE B 1 456 ? -114.929 47.657 27.351 1.00 33.78 625 PHE B C 1
ATOM 8406 O O . PHE B 1 456 ? -114.204 46.750 26.955 1.00 27.19 625 PHE B O 1
ATOM 8414 N N . ILE B 1 457 ? -114.551 48.487 28.322 1.00 33.24 626 ILE B N 1
ATOM 8415 C CA . ILE B 1 457 ? -113.217 48.351 28.894 1.00 32.62 626 ILE B CA 1
ATOM 8416 C C . ILE B 1 457 ? -113.083 47.075 29.722 1.00 35.54 626 ILE B C 1
ATOM 8417 O O . ILE B 1 457 ? -112.066 46.366 29.635 1.00 32.59 626 ILE B O 1
ATOM 8422 N N . GLU B 1 458 ? -114.115 46.774 30.513 1.00 32.99 627 GLU B N 1
ATOM 8423 C CA . GLU B 1 458 ? -114.127 45.562 31.339 1.00 39.27 627 GLU B CA 1
ATOM 8424 C C . GLU B 1 458 ? -114.033 44.291 30.492 1.00 35.25 627 GLU B C 1
ATOM 8425 O O . GLU B 1 458 ? -113.350 43.326 30.858 1.00 30.97 627 GLU B O 1
ATOM 8431 N N . ALA B 1 459 ? -114.744 44.296 29.370 1.00 34.73 628 ALA B N 1
ATOM 8432 C CA . ALA B 1 459 ? -114.777 43.159 28.445 1.00 35.39 628 ALA B CA 1
ATOM 8433 C C . ALA B 1 459 ? -113.371 42.805 27.941 1.00 29.29 628 ALA B C 1
ATOM 8434 O O . ALA B 1 459 ? -113.065 41.644 27.618 1.00 32.30 628 ALA B O 1
ATOM 8436 N N . LEU B 1 460 ? -112.510 43.812 27.868 1.00 21.68 629 LEU B N 1
ATOM 8437 C CA . LEU B 1 460 ? -111.122 43.565 27.477 1.00 24.00 629 LEU B CA 1
ATOM 8438 C C . LEU B 1 460 ? -110.478 42.506 28.374 1.00 26.10 629 LEU B C 1
ATOM 8439 O O . LEU B 1 460 ? -109.508 41.855 27.983 1.00 34.39 629 LEU B O 1
ATOM 8444 N N . ASN B 1 461 ? -111.025 42.328 29.572 1.00 32.87 630 ASN B N 1
ATOM 8445 C CA . ASN B 1 461 ? -110.363 41.532 30.608 1.00 43.00 630 ASN B CA 1
ATOM 8446 C C . ASN B 1 461 ? -110.677 40.052 30.536 1.00 39.75 630 ASN B C 1
ATOM 8447 O O . ASN B 1 461 ? -110.059 39.239 31.227 1.00 36.92 630 ASN B O 1
ATOM 8452 N N . SER B 1 462 ? -111.639 39.692 29.698 1.00 34.14 631 SER B N 1
ATOM 8453 C CA . SER B 1 462 ? -112.012 38.295 29.582 1.00 28.16 631 SER B CA 1
ATOM 8454 C C . SER B 1 462 ? -112.405 37.922 28.163 1.00 31.32 631 SER B C 1
ATOM 8455 O O . SER B 1 462 ? -112.930 38.744 27.419 1.00 35.41 631 SER B O 1
ATOM 8458 N N . ASN B 1 463 ? -112.170 36.655 27.835 1.00 30.44 632 ASN B N 1
ATOM 8459 C CA . ASN B 1 463 ? -112.479 36.056 26.544 1.00 35.35 632 ASN B CA 1
ATOM 8460 C C . ASN B 1 463 ? -113.988 35.895 26.310 1.00 38.05 632 ASN B C 1
ATOM 8461 O O . ASN B 1 463 ? -114.423 35.529 25.210 1.00 34.59 632 ASN B O 1
ATOM 8466 N N . LYS B 1 464 ? -114.782 36.145 27.350 1.00 31.30 633 LYS B N 1
ATOM 8467 C CA . LYS B 1 464 ? -116.234 35.982 27.255 1.00 42.84 633 LYS B CA 1
ATOM 8468 C C . LYS B 1 464 ? -116.968 37.053 28.026 1.00 38.31 633 LYS B C 1
ATOM 8469 O O . LYS B 1 464 ? -116.426 37.649 28.951 1.00 36.32 633 LYS B O 1
ATOM 8475 N N . SER B 1 465 ? -118.220 37.281 27.645 1.00 37.62 634 SER B N 1
ATOM 8476 C CA . SER B 1 465 ? -119.069 38.242 28.329 1.00 40.17 634 SER B CA 1
ATOM 8477 C C . SER B 1 465 ? -120.496 37.712 28.343 1.00 43.24 634 SER B C 1
ATOM 8478 O O . SER B 1 465 ? -120.911 37.040 27.403 1.00 40.61 634 SER B O 1
ATOM 8481 N N . ASP B 1 466 ? -121.232 38.007 29.412 1.00 40.55 635 ASP B N 1
ATOM 8482 C CA . ASP B 1 466 ? -122.642 37.654 29.498 1.00 44.33 635 ASP B CA 1
ATOM 8483 C C . ASP B 1 466 ? -123.484 38.867 29.140 1.00 43.39 635 ASP B C 1
ATOM 8484 O O . ASP B 1 466 ? -124.664 38.751 28.865 1.00 43.91 635 ASP B O 1
ATOM 8489 N N . TYR B 1 467 ? -122.864 40.036 29.145 1.00 41.90 636 TYR B N 1
ATOM 8490 C CA . TYR B 1 467 ? -123.551 41.262 28.747 1.00 42.71 636 TYR B CA 1
ATOM 8491 C C . TYR B 1 467 ? -123.720 41.280 27.227 1.00 41.99 636 TYR B C 1
ATOM 8492 O O . TYR B 1 467 ? -122.740 41.175 26.490 1.00 44.93 636 TYR B O 1
ATOM 8501 N N . LYS B 1 468 ? -124.959 41.405 26.760 1.00 40.52 637 LYS B N 1
ATOM 8502 C CA . LYS B 1 468 ? -125.249 41.342 25.330 1.00 40.84 637 LYS B CA 1
ATOM 8503 C C . LYS B 1 468 ? -125.760 42.672 24.800 1.00 41.35 637 LYS B C 1
ATOM 8504 O O . LYS B 1 468 ? -126.312 43.471 25.558 1.00 37.68 637 LYS B O 1
ATOM 8510 N N . MET B 1 469 ? -125.565 42.916 23.503 1.00 30.31 638 MET B N 1
ATOM 8511 C CA . MET B 1 469 ? -126.041 44.163 22.897 1.00 31.81 638 MET B CA 1
ATOM 8512 C C . MET B 1 469 ? -126.736 43.953 21.557 1.00 36.16 638 MET B C 1
ATOM 8513 O O . MET B 1 469 ? -126.542 44.735 20.622 1.00 32.91 638 MET B O 1
ATOM 8518 N N . ILE B 1 470 ? -127.559 42.909 21.464 1.00 39.57 639 ILE B N 1
ATOM 8519 C CA . ILE B 1 470 ? -128.270 42.635 20.217 1.00 41.17 639 ILE B CA 1
ATOM 8520 C C . ILE B 1 470 ? -129.712 43.142 20.253 1.00 47.29 639 ILE B C 1
ATOM 8521 O O . ILE B 1 470 ? -130.280 43.499 19.216 1.00 48.72 639 ILE B O 1
ATOM 8526 N N . ALA B 1 471 ? -130.293 43.180 21.448 1.00 39.10 640 ALA B N 1
ATOM 8527 C CA . ALA B 1 471 ? -131.644 43.704 21.631 1.00 42.61 640 ALA B CA 1
ATOM 8528 C C . ALA B 1 471 ? -131.827 45.068 20.970 1.00 51.46 640 ALA B C 1
ATOM 8529 O O . ALA B 1 471 ? -130.893 45.892 20.923 1.00 46.85 640 ALA B O 1
ATOM 8531 N N . ASP B 1 472 ? -133.042 45.293 20.475 1.00 45.78 641 ASP B N 1
ATOM 8532 C CA . ASP B 1 472 ? -133.447 46.540 19.820 1.00 54.80 641 ASP B CA 1
ATOM 8533 C C . ASP B 1 472 ? -132.974 47.811 20.520 1.00 54.00 641 ASP B C 1
ATOM 8534 O O . ASP B 1 472 ? -132.418 48.705 19.881 1.00 56.96 641 ASP B O 1
ATOM 8539 N N . ASP B 1 473 ? -133.226 47.911 21.822 1.00 46.95 642 ASP B N 1
ATOM 8540 C CA . ASP B 1 473 ? -132.853 49.115 22.566 1.00 55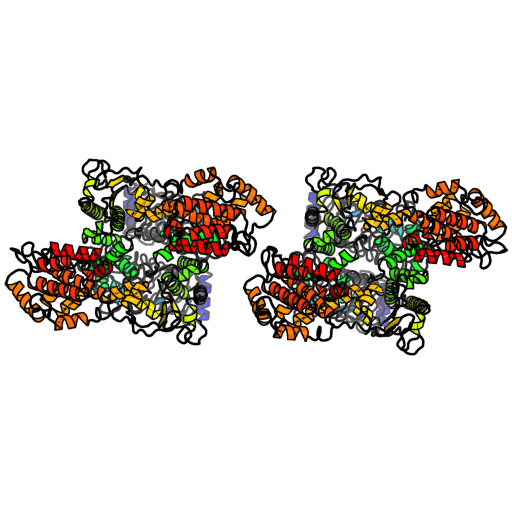.49 642 ASP B CA 1
ATOM 8541 C C . ASP B 1 473 ? -131.330 49.282 22.622 1.00 60.66 642 ASP B C 1
ATOM 8542 O O . ASP B 1 473 ? -130.809 50.393 22.543 1.00 66.15 642 ASP B O 1
ATOM 8547 N N . GLN B 1 474 ? -130.626 48.165 22.758 1.00 50.58 643 GLN B N 1
ATOM 8548 C CA . GLN B 1 474 ? -129.177 48.175 22.848 1.00 43.09 643 GLN B CA 1
ATOM 8549 C C . GLN B 1 474 ? -128.563 48.644 21.528 1.00 44.63 643 GLN B C 1
ATOM 8550 O O . GLN B 1 474 ? -127.695 49.513 21.520 1.00 48.51 643 GLN B O 1
ATOM 8556 N N . GLN B 1 475 ? -129.040 48.098 20.409 1.00 44.94 644 GLN B N 1
ATOM 8557 C CA . GLN B 1 475 ? -128.522 48.493 19.098 1.00 49.41 644 GLN B CA 1
ATOM 8558 C C . GLN B 1 475 ? -128.824 49.959 18.771 1.00 51.14 644 GLN B C 1
ATOM 8559 O O . GLN B 1 475 ? -128.100 50.595 18.001 1.00 46.70 644 GLN B O 1
ATOM 8565 N N . ARG B 1 476 ? -129.874 50.508 19.370 1.00 53.15 645 ARG B N 1
ATOM 8566 C CA . ARG B 1 476 ? -130.137 51.936 19.214 1.00 62.58 645 ARG B CA 1
ATOM 8567 C C . ARG B 1 476 ? -129.222 52.775 20.117 1.00 46.02 645 ARG B C 1
ATOM 8568 O O . ARG B 1 476 ? -128.849 53.890 19.763 1.00 47.29 645 ARG B O 1
ATOM 8576 N N . LYS B 1 477 ? -128.856 52.232 21.273 1.00 41.49 646 LYS B N 1
ATOM 8577 C CA . LYS B 1 477 ? -127.862 52.881 22.126 1.00 48.12 646 LYS B CA 1
ATOM 8578 C C . LYS B 1 477 ? -126.515 52.944 21.396 1.00 45.21 646 LYS B C 1
ATOM 8579 O O . LYS B 1 477 ? -125.879 53.994 21.336 1.00 44.72 646 LYS B O 1
ATOM 8585 N N . LEU B 1 478 ? -126.095 51.816 20.828 1.00 39.15 647 LEU B N 1
ATOM 8586 C CA . LEU B 1 478 ? -124.917 51.778 19.959 1.00 42.73 647 LEU B CA 1
ATOM 8587 C C . LEU B 1 478 ? -125.003 52.774 18.805 1.00 42.62 647 LEU B C 1
ATOM 8588 O O . LEU B 1 478 ? -124.017 53.420 18.450 1.00 40.87 647 LEU B O 1
ATOM 8593 N N . ALA B 1 479 ? -126.181 52.893 18.209 1.00 44.21 648 ALA B N 1
ATOM 8594 C CA . ALA B 1 479 ? -126.348 53.749 17.038 1.00 49.22 648 ALA B CA 1
ATOM 8595 C C . ALA B 1 479 ? -126.093 55.218 17.366 1.00 46.82 648 ALA B C 1
ATOM 8596 O O . ALA B 1 479 ? -125.466 55.936 16.587 1.00 50.41 648 ALA B O 1
ATOM 8598 N N . CYS B 1 480 ? -126.592 55.662 18.513 1.00 47.39 649 CYS B N 1
ATOM 8599 C CA . CYS B 1 480 ? -126.411 57.047 18.939 1.00 50.73 649 CYS B CA 1
ATOM 8600 C C . CYS B 1 480 ? -124.935 57.349 19.158 1.00 53.13 649 CYS B C 1
ATOM 8601 O O . CYS B 1 480 ? -124.441 58.400 18.755 1.00 55.76 649 CYS B O 1
ATOM 8604 N N . VAL B 1 481 ? -124.237 56.415 19.796 1.00 47.85 650 VAL B N 1
ATOM 8605 C CA . VAL B 1 481 ? -122.818 56.580 20.087 1.00 46.51 650 VAL B CA 1
ATOM 8606 C C . VAL B 1 481 ? -121.982 56.646 18.820 1.00 40.70 650 VAL B C 1
ATOM 8607 O O . VAL B 1 481 ? -121.201 57.576 18.645 1.00 42.47 650 VAL B O 1
ATOM 8611 N N . TRP B 1 482 ? -122.164 55.680 17.925 1.00 32.52 651 TRP B N 1
ATOM 8612 C CA . TRP B 1 482 ? -121.251 55.512 16.782 1.00 35.76 651 TRP B CA 1
ATOM 8613 C C . TRP B 1 482 ? -121.586 56.266 15.488 1.00 40.22 651 TRP B C 1
ATOM 8614 O O . TRP B 1 482 ? -120.736 56.379 14.596 1.00 40.19 651 TRP B O 1
ATOM 8625 N N . ASN B 1 483 ? -122.815 56.756 15.360 1.00 45.71 652 ASN B N 1
ATOM 8626 C CA . ASN B 1 483 ? -123.236 57.385 14.106 1.00 51.39 652 ASN B CA 1
ATOM 8627 C C . ASN B 1 483 ? -122.389 58.591 13.684 1.00 47.36 652 ASN B C 1
ATOM 8628 O O . ASN B 1 483 ? -122.106 58.776 12.497 1.00 50.02 652 ASN B O 1
ATOM 8633 N N . PRO B 1 484 ? -121.971 59.414 14.652 1.00 45.34 653 PRO B N 1
ATOM 8634 C CA . PRO B 1 484 ? -121.043 60.496 14.295 1.00 44.88 653 PRO B CA 1
ATOM 8635 C C . PRO B 1 484 ? -119.754 59.988 13.642 1.00 48.81 653 PRO B C 1
ATOM 8636 O O . PRO B 1 484 ? -119.136 60.706 12.853 1.00 53.03 653 PRO B O 1
ATOM 8640 N N . PHE B 1 485 ? -119.351 58.762 13.959 1.00 41.68 654 PHE B N 1
ATOM 8641 C CA . PHE B 1 485 ? -118.052 58.259 13.508 1.00 39.39 654 PHE B CA 1
ATOM 8642 C C . PHE B 1 485 ? -118.126 57.393 12.258 1.00 43.26 654 PHE B C 1
ATOM 8643 O O . PHE B 1 485 ? -117.099 56.885 11.796 1.00 41.14 654 PHE B O 1
ATOM 8651 N N . LEU B 1 486 ? -119.334 57.221 11.722 1.00 38.92 655 LEU B N 1
ATOM 8652 C CA . LEU B 1 486 ? -119.560 56.328 10.588 1.00 40.58 655 LEU B CA 1
ATOM 8653 C C . LEU B 1 486 ? -120.127 57.044 9.358 1.00 47.23 655 LEU B C 1
ATOM 8654 O O . LEU B 1 486 ? -120.973 57.921 9.487 1.00 42.83 655 LEU B O 1
ATOM 8659 N N . ASP B 1 487 ? -119.653 56.665 8.171 1.00 44.32 656 ASP B N 1
ATOM 8660 C CA . ASP B 1 487 ? -120.336 56.998 6.916 1.00 49.82 656 ASP B CA 1
ATOM 8661 C C . ASP B 1 487 ? -120.786 55.700 6.224 1.00 45.89 656 ASP B C 1
ATOM 8662 O O . ASP B 1 487 ? -120.098 55.162 5.338 1.00 43.38 656 ASP B O 1
ATOM 8667 N N . GLY B 1 488 ? -121.940 55.194 6.647 1.00 40.57 657 GLY B N 1
ATOM 8668 C CA . GLY B 1 488 ? -122.410 53.898 6.188 1.00 36.00 657 GLY B CA 1
ATOM 8669 C C . GLY B 1 488 ? -121.538 52.793 6.743 1.00 30.17 657 GLY B C 1
ATOM 8670 O O . GLY B 1 488 ? -121.454 52.611 7.945 1.00 44.93 657 GLY B O 1
ATOM 8671 N N . TRP B 1 489 ? -120.877 52.066 5.854 1.00 33.62 658 TRP B N 1
ATOM 8672 C CA . TRP B 1 489 ? -119.962 51.008 6.245 1.00 32.26 658 TRP B CA 1
ATOM 8673 C C . TRP B 1 489 ? -118.501 51.489 6.246 1.00 37.07 658 TRP B C 1
ATOM 8674 O O . TRP B 1 489 ? -117.578 50.695 6.405 1.00 31.00 658 TRP B O 1
ATOM 8685 N N . GLU B 1 490 ? -118.311 52.792 6.065 1.00 43.25 659 GLU B N 1
ATOM 8686 C CA . GLU B 1 490 ? -116.983 53.394 6.086 1.00 37.83 659 GLU B CA 1
ATOM 8687 C C . GLU B 1 490 ? -116.821 54.283 7.316 1.00 36.24 659 GLU B C 1
ATOM 8688 O O . GLU B 1 490 ? -117.803 54.736 7.914 1.00 32.99 659 GLU B O 1
ATOM 8694 N N . LEU B 1 491 ? -115.574 54.564 7.674 1.00 35.83 660 LEU B N 1
ATOM 8695 C CA . LEU B 1 491 ? -115.322 55.491 8.765 1.00 36.54 660 LEU B CA 1
ATOM 8696 C C . LEU B 1 491 ? -115.511 56.930 8.297 1.00 37.08 660 LEU B C 1
ATOM 8697 O O . LEU B 1 491 ? -115.083 57.302 7.206 1.00 34.86 660 LEU B O 1
ATOM 8702 N N . ASN B 1 492 ? -116.158 57.735 9.129 1.00 36.83 661 ASN B N 1
ATOM 8703 C CA . ASN B 1 492 ? -116.197 59.178 8.927 1.00 41.09 661 ASN B CA 1
ATOM 8704 C C . ASN B 1 492 ? -114.791 59.732 8.620 1.00 47.89 661 ASN B C 1
ATOM 8705 O O . ASN B 1 492 ? -113.790 59.294 9.205 1.00 42.28 661 ASN B O 1
ATOM 8710 N N . ALA B 1 493 ? -114.715 60.681 7.690 1.00 45.87 662 ALA B N 1
ATOM 8711 C CA . ALA B 1 493 ? -113.429 61.132 7.157 1.00 45.57 662 ALA B CA 1
ATOM 8712 C C . ALA B 1 493 ? -112.533 61.806 8.199 1.00 40.43 662 ALA B C 1
ATOM 8713 O O . ALA B 1 493 ? -111.319 61.613 8.190 1.00 41.34 662 ALA B O 1
ATOM 8715 N N . GLN B 1 494 ? -113.142 62.592 9.080 1.00 36.19 663 GLN B N 1
ATOM 8716 C CA . GLN B 1 494 ? -112.421 63.300 10.131 1.00 48.01 663 GLN B CA 1
ATOM 8717 C C . GLN B 1 494 ? -111.976 62.318 11.203 1.00 52.38 663 GLN B C 1
ATOM 8718 O O . GLN B 1 494 ? -110.858 62.410 11.710 1.00 50.99 663 GLN B O 1
ATOM 8724 N N . HIS B 1 495 ? -112.856 61.382 11.554 1.00 40.41 664 HIS B N 1
ATOM 8725 C CA . HIS B 1 495 ? -112.494 60.347 12.519 1.00 37.19 664 HIS B CA 1
ATOM 8726 C C . HIS B 1 495 ? -111.229 59.629 12.068 1.00 26.06 664 HIS B C 1
ATOM 8727 O O . HIS B 1 495 ? -110.308 59.405 12.862 1.00 39.39 664 HIS B O 1
ATOM 8734 N N . VAL B 1 496 ? -111.171 59.287 10.786 1.00 29.37 665 VAL B N 1
ATOM 8735 C CA . VAL B 1 496 ? -109.980 58.682 10.220 1.00 33.11 665 VAL B CA 1
ATOM 8736 C C . VAL B 1 496 ? -108.772 59.584 10.458 1.00 43.92 665 VAL B C 1
ATOM 8737 O O . VAL B 1 496 ? -107.725 59.128 10.934 1.00 36.28 665 VAL B O 1
ATOM 8741 N N . ASP B 1 497 ? -108.930 60.865 10.135 1.00 47.06 666 ASP B N 1
ATOM 8742 C CA . ASP B 1 497 ? -107.871 61.847 10.364 1.00 50.03 666 ASP B CA 1
ATOM 8743 C C . ASP B 1 497 ? -107.412 61.798 11.808 1.00 38.80 666 ASP B C 1
ATOM 8744 O O . ASP B 1 497 ? -106.216 61.724 12.079 1.00 43.44 666 ASP B O 1
ATOM 8749 N N . MET B 1 498 ? -108.365 61.814 12.733 1.00 39.82 667 MET B N 1
ATOM 8750 C CA . MET B 1 498 ? -108.024 61.804 14.145 1.00 42.62 667 MET B CA 1
ATOM 8751 C C . MET B 1 498 ? -107.190 60.579 14.530 1.00 49.41 667 MET B C 1
ATOM 8752 O O . MET B 1 498 ? -106.218 60.685 15.286 1.00 50.62 667 MET B O 1
ATOM 8757 N N . ILE B 1 499 ? -107.553 59.420 13.993 1.00 42.43 668 ILE B N 1
ATOM 8758 C CA . ILE B 1 499 ? -106.862 58.185 14.342 1.00 34.18 668 ILE B CA 1
ATOM 8759 C C . ILE B 1 499 ? -105.462 58.113 13.731 1.00 32.40 668 ILE B C 1
ATOM 8760 O O . ILE B 1 499 ? -104.502 57.732 14.399 1.00 34.64 668 ILE B O 1
ATOM 8765 N N . MET B 1 500 ? -105.348 58.452 12.454 1.00 25.54 669 MET B N 1
ATOM 8766 C CA . MET B 1 500 ? -104.080 58.332 11.777 1.00 34.48 669 MET B CA 1
ATOM 8767 C C . MET B 1 500 ? -103.042 59.304 12.345 1.00 44.00 669 MET B C 1
ATOM 8768 O O . MET B 1 500 ? -101.836 59.084 12.199 1.00 43.19 669 MET B O 1
ATOM 8773 N N . GLY B 1 501 ? -103.507 60.359 13.008 1.00 37.51 670 GLY B N 1
ATOM 8774 C CA . GLY B 1 501 ? -102.616 61.429 13.447 1.00 37.00 670 GLY B CA 1
ATOM 8775 C C . GLY B 1 501 ? -102.107 61.239 14.862 1.00 41.46 670 GLY B C 1
ATOM 8776 O O . GLY B 1 501 ? -101.387 62.089 15.383 1.00 39.10 670 GLY B O 1
ATOM 8777 N N . SER B 1 502 ? -102.479 60.116 15.474 1.00 41.52 671 SER B N 1
ATOM 8778 C CA . SER B 1 502 ? -102.082 59.780 16.840 1.00 47.97 671 SER B CA 1
ATOM 8779 C C . SER B 1 502 ? -100.576 59.692 17.032 1.00 54.23 671 SER B C 1
ATOM 8780 O O . SER B 1 502 ? -99.825 59.408 16.092 1.00 37.44 671 SER B O 1
ATOM 8783 N N . HIS B 1 503 ? -100.165 59.907 18.280 1.00 64.01 672 HIS B N 1
ATOM 8784 C CA . HIS B 1 503 ? -98.807 59.650 18.744 1.00 70.72 672 HIS B CA 1
ATOM 8785 C C . HIS B 1 503 ? -98.394 58.226 18.369 1.00 65.19 672 HIS B C 1
ATOM 8786 O O . HIS B 1 503 ? -97.318 58.007 17.806 1.00 57.91 672 HIS B O 1
ATOM 8793 N N . VAL B 1 504 ? -99.277 57.273 18.668 1.00 56.80 673 VAL B N 1
ATOM 8794 C CA . VAL B 1 504 ? -99.026 55.842 18.468 1.00 56.60 673 VAL B CA 1
ATOM 8795 C C . VAL B 1 504 ? -98.822 55.430 17.011 1.00 51.70 673 VAL B C 1
ATOM 8796 O O . VAL B 1 504 ? -98.070 54.502 16.720 1.00 56.43 673 VAL B O 1
ATOM 8800 N N . LEU B 1 505 ? -99.510 56.112 16.103 1.00 45.26 674 LEU B N 1
ATOM 8801 C CA . LEU B 1 505 ? -99.599 55.672 14.725 1.00 34.02 674 LEU B CA 1
ATOM 8802 C C . LEU B 1 505 ? -98.800 56.498 13.739 1.00 35.33 674 LEU B C 1
ATOM 8803 O O . LEU B 1 505 ? -98.253 55.966 12.772 1.00 34.24 674 LEU B O 1
ATOM 8808 N N . LYS B 1 506 ? -98.767 57.807 13.960 1.00 33.32 675 LYS B N 1
ATOM 8809 C CA . LYS B 1 506 ? -98.307 58.721 12.918 1.00 39.94 675 LYS B CA 1
ATOM 8810 C C . LYS B 1 506 ? -96.872 58.441 12.455 1.00 43.29 675 LYS B C 1
ATOM 8811 O O . LYS B 1 506 ? -96.540 58.659 11.292 1.00 43.56 675 LYS B O 1
ATOM 8817 N N . ASP B 1 507 ? -96.017 57.949 13.347 1.00 34.72 676 ASP B N 1
ATOM 8818 C CA . ASP B 1 507 ? -94.630 57.717 12.943 1.00 37.56 676 ASP B CA 1
ATOM 8819 C C . ASP B 1 507 ? -94.311 56.250 12.614 1.00 34.48 676 ASP B C 1
ATOM 8820 O O . ASP B 1 507 ? -93.180 55.924 12.278 1.00 39.34 676 ASP B O 1
ATOM 8825 N N . MET B 1 508 ? -95.314 55.375 12.698 1.00 33.59 677 MET B N 1
ATOM 8826 C CA . MET B 1 508 ? -95.167 53.985 12.254 1.00 30.15 677 MET B CA 1
ATOM 8827 C C . MET B 1 508 ? -95.041 53.931 10.735 1.00 31.93 677 MET B C 1
ATOM 8828 O O . MET B 1 508 ? -95.667 54.728 10.017 1.00 29.85 677 MET B O 1
ATOM 8833 N N . PRO B 1 509 ? -94.265 52.966 10.224 1.00 29.41 678 PRO B N 1
ATOM 8834 C CA . PRO B 1 509 ? -94.326 52.746 8.774 1.00 31.04 678 PRO B CA 1
ATOM 8835 C C . PRO B 1 509 ? -95.748 52.333 8.350 1.00 36.13 678 PRO B C 1
ATOM 8836 O O . PRO B 1 509 ? -96.480 51.716 9.137 1.00 31.61 678 PRO B O 1
ATOM 8840 N N . LEU B 1 510 ? -96.119 52.663 7.119 1.00 34.79 679 LEU B N 1
ATOM 8841 C CA . LEU B 1 510 ? -97.436 52.336 6.574 1.00 41.07 679 LEU B CA 1
ATOM 8842 C C . LEU B 1 510 ? -97.877 50.899 6.847 1.00 38.00 679 LEU B C 1
ATOM 8843 O O . LEU B 1 510 ? -99.009 50.665 7.254 1.00 39.43 679 LEU B O 1
ATOM 8848 N N . ARG B 1 511 ? -96.987 49.942 6.607 1.00 35.94 680 ARG B N 1
ATOM 8849 C CA . ARG B 1 511 ? -97.333 48.543 6.787 1.00 43.27 680 ARG B CA 1
ATOM 8850 C C . ARG B 1 511 ? -97.786 48.236 8.220 1.00 45.35 680 ARG B C 1
ATOM 8851 O O . ARG B 1 511 ? -98.754 47.499 8.424 1.00 37.65 680 ARG B O 1
ATOM 8859 N N . LYS B 1 512 ? -97.082 48.798 9.199 1.00 34.23 681 LYS B N 1
ATOM 8860 C CA . LYS B 1 512 ? -97.431 48.606 10.600 1.00 37.42 681 LYS B CA 1
ATOM 8861 C C . LYS B 1 512 ? -98.749 49.307 10.915 1.00 29.79 681 LYS B C 1
ATOM 8862 O O . LYS B 1 512 ? -99.560 48.805 11.688 1.00 31.04 681 LYS B O 1
ATOM 8868 N N . GLN B 1 513 ? -98.951 50.485 10.341 1.00 26.26 682 GLN B N 1
ATOM 8869 C CA . GLN B 1 513 ? -100.203 51.185 10.572 1.00 29.73 682 GLN B CA 1
ATOM 8870 C C . GLN B 1 513 ? -101.345 50.284 10.132 1.00 29.77 682 GLN B C 1
ATOM 8871 O O . GLN B 1 513 ? -102.359 50.186 10.807 1.00 29.07 682 GLN B O 1
ATOM 8877 N N . ALA B 1 514 ? -101.164 49.633 8.988 1.00 26.29 683 ALA B N 1
ATOM 8878 C CA . ALA B 1 514 ? -102.216 48.819 8.394 1.00 34.38 683 ALA B CA 1
ATOM 8879 C C . ALA B 1 514 ? -102.465 47.588 9.255 1.00 31.79 683 ALA B C 1
ATOM 8880 O O . ALA B 1 514 ? -103.611 47.165 9.421 1.00 39.47 683 ALA B O 1
ATOM 8882 N N . GLU B 1 515 ? -101.388 47.025 9.808 1.00 24.70 684 GLU B N 1
ATOM 8883 C CA . GLU B 1 515 ? -101.487 45.855 10.673 1.00 33.04 684 GLU B CA 1
ATOM 8884 C C . GLU B 1 515 ? -102.190 46.206 11.974 1.00 29.02 684 GLU B C 1
ATOM 8885 O O . GLU B 1 515 ? -103.025 45.453 12.471 1.00 31.41 684 GLU B O 1
ATOM 8891 N N . ILE B 1 516 ? -101.854 47.363 12.514 1.00 27.74 685 ILE B N 1
ATOM 8892 C CA . ILE B 1 516 ? -102.517 47.855 13.706 1.00 38.44 685 ILE B CA 1
ATOM 8893 C C . ILE B 1 516 ? -104.009 48.113 13.442 1.00 32.19 685 ILE B C 1
ATOM 8894 O O . ILE B 1 516 ? -104.858 47.774 14.261 1.00 32.98 685 ILE B O 1
ATOM 8899 N N . LEU B 1 517 ? -104.321 48.707 12.302 1.00 27.77 686 LEU B N 1
ATOM 8900 C CA . LEU B 1 517 ? -105.717 48.969 11.947 1.00 33.58 686 LEU B CA 1
ATOM 8901 C C . LEU B 1 517 ? -106.486 47.652 11.742 1.00 32.19 686 LEU B C 1
ATOM 8902 O O . LEU B 1 517 ? -107.645 47.529 12.140 1.00 34.51 686 LEU B O 1
ATOM 8907 N N . PHE B 1 518 ? -105.828 46.678 11.122 1.00 26.17 687 PHE B N 1
ATOM 8908 C CA . PHE B 1 518 ? -106.396 45.346 10.940 1.00 29.10 687 PHE B CA 1
ATOM 8909 C C . PHE B 1 518 ? -106.764 44.765 12.299 1.00 33.64 687 PHE B C 1
ATOM 8910 O O . PHE B 1 518 ? -107.890 44.321 12.508 1.00 37.32 687 PHE B O 1
ATOM 8918 N N . CYS B 1 519 ? -105.807 44.791 13.223 1.00 29.41 688 CYS B N 1
ATOM 8919 C CA . CYS B 1 519 ? -106.040 44.308 14.575 1.00 32.61 688 CYS B CA 1
ATOM 8920 C C . CYS B 1 519 ? -107.216 44.989 15.272 1.00 27.77 688 CYS B C 1
ATOM 8921 O O . CYS B 1 519 ? -107.964 44.335 16.000 1.00 27.47 688 CYS B O 1
ATOM 8924 N N . LEU B 1 520 ? -107.372 46.293 15.058 1.00 22.10 689 LEU B N 1
ATOM 8925 C CA . LEU B 1 520 ? -108.450 47.042 15.697 1.00 27.87 689 LEU B CA 1
ATOM 8926 C C . LEU B 1 520 ? -109.806 46.626 15.103 1.00 25.54 689 LEU B C 1
ATOM 8927 O O . LEU B 1 520 ? -110.797 46.506 15.822 1.00 29.33 689 LEU B O 1
ATOM 8932 N N . GLY B 1 521 ? -109.835 46.411 13.788 1.00 25.04 690 GLY B N 1
ATOM 8933 C CA . GLY B 1 521 ? -110.998 45.843 13.135 1.00 32.66 690 GLY B CA 1
ATOM 8934 C C . GLY B 1 521 ? -111.331 44.477 13.725 1.00 29.19 690 GLY B C 1
ATOM 8935 O O . GLY B 1 521 ? -112.488 44.181 14.014 1.00 33.15 690 GLY B O 1
ATOM 8936 N N . GLY B 1 522 ? -110.307 43.652 13.913 1.00 24.99 691 GLY B N 1
ATOM 8937 C CA . GLY B 1 522 ? -110.453 42.387 14.614 1.00 23.65 691 GLY B CA 1
ATOM 8938 C C . GLY B 1 522 ? -111.054 42.572 16.008 1.00 27.92 691 GLY B C 1
ATOM 8939 O O . GLY B 1 522 ? -111.929 41.817 16.428 1.00 27.16 691 GLY B O 1
ATOM 8940 N N . VAL B 1 523 ? -110.588 43.584 16.730 1.00 23.20 692 VAL B N 1
ATOM 8941 C CA . VAL B 1 523 ? -111.119 43.867 18.059 1.00 27.04 692 VAL B CA 1
ATOM 8942 C C . VAL B 1 523 ? -112.632 44.114 18.046 1.00 25.99 692 VAL B C 1
ATOM 8943 O O . VAL B 1 523 ? -113.345 43.599 18.892 1.00 23.15 692 VAL B O 1
ATOM 8947 N N . PHE B 1 524 ? -113.114 44.922 17.105 1.00 23.36 693 PHE B N 1
ATOM 8948 C CA . PHE B 1 524 ? -114.540 45.252 17.081 1.00 27.73 693 PHE B CA 1
ATOM 8949 C C . PHE B 1 524 ? -115.372 44.113 16.500 1.00 31.00 693 PHE B C 1
ATOM 8950 O O . PHE B 1 524 ? -116.543 43.943 16.836 1.00 31.46 693 PHE B O 1
ATOM 8958 N N . CYS B 1 525 ? -114.732 43.307 15.664 1.00 28.66 694 CYS B N 1
ATOM 8959 C CA . CYS B 1 525 ? -115.317 42.052 15.232 1.00 34.35 694 CYS B CA 1
ATOM 8960 C C . CYS B 1 525 ? -115.496 41.112 16.451 1.00 36.17 694 CYS B C 1
ATOM 8961 O O . CYS B 1 525 ? -116.581 40.569 16.666 1.00 33.43 694 CYS B O 1
ATOM 8964 N N . LYS B 1 526 ? -114.455 40.964 17.273 1.00 29.90 695 LYS B N 1
ATOM 8965 C CA . LYS B 1 526 ? -114.563 40.194 18.521 1.00 25.02 695 LYS B CA 1
ATOM 8966 C C . LYS B 1 526 ? -115.628 40.743 19.481 1.00 25.04 695 LYS B C 1
ATOM 8967 O O . LYS B 1 526 ? -116.409 39.979 20.048 1.00 25.81 695 LYS B O 1
ATOM 8973 N N . TYR B 1 527 ? -115.692 42.059 19.660 1.00 27.26 696 TYR B N 1
ATOM 8974 C CA . TYR B 1 527 ? -116.753 42.631 20.492 1.00 21.99 696 TYR B CA 1
ATOM 8975 C C . TYR B 1 527 ? -118.142 42.159 20.013 1.00 28.10 696 TYR B C 1
ATOM 8976 O O . TYR B 1 527 ? -119.048 41.947 20.826 1.00 25.79 696 TYR B O 1
ATOM 8985 N N . SER B 1 528 ? -118.279 42.047 18.688 1.00 29.81 697 SER B N 1
ATOM 8986 C CA . SER B 1 528 ? -119.510 41.667 17.987 1.00 34.55 697 SER B CA 1
ATOM 8987 C C . SER B 1 528 ? -119.872 40.186 18.070 1.00 30.47 697 SER B C 1
ATOM 8988 O O . SER B 1 528 ? -120.973 39.804 17.697 1.00 28.97 697 SER B O 1
ATOM 8991 N N . SER B 1 529 ? -118.930 39.356 18.497 1.00 27.15 698 SER B N 1
ATOM 8992 C CA . SER B 1 529 ? -119.083 37.915 18.353 1.00 31.82 698 SER B CA 1
ATOM 8993 C C . SER B 1 529 ? -119.943 37.262 19.436 1.00 27.78 698 SER B C 1
ATOM 8994 O O . SER B 1 529 ? -120.270 37.883 20.461 1.00 26.96 698 SER B O 1
ATOM 8997 N N . SER B 1 530 ? -120.293 36.002 19.196 1.00 26.83 699 SER B N 1
ATOM 8998 C CA . SER B 1 530 ? -121.212 35.265 20.071 1.00 36.52 699 SER B CA 1
ATOM 8999 C C . SER B 1 530 ? -120.648 35.146 21.486 1.00 42.07 699 SER B C 1
ATOM 9000 O O . SER B 1 530 ? -121.387 35.057 22.462 1.00 46.63 699 SER B O 1
ATOM 9003 N N . ASP B 1 531 ? -119.323 35.165 21.565 1.00 35.79 700 ASP B N 1
ATOM 9004 C CA . ASP B 1 531 ? -118.569 35.112 22.813 1.00 44.14 700 ASP B CA 1
ATOM 9005 C C . ASP B 1 531 ? -118.778 36.335 23.691 1.00 41.58 700 ASP B C 1
ATOM 9006 O O . ASP B 1 531 ? -118.570 36.281 24.906 1.00 40.80 700 ASP B O 1
ATOM 9011 N N . MET B 1 532 ? -119.123 37.453 23.066 1.00 36.11 701 MET B N 1
ATOM 9012 C CA . MET B 1 532 ? -119.005 38.753 23.723 1.00 29.26 701 MET B CA 1
ATOM 9013 C C . MET B 1 532 ? -120.330 39.515 23.738 1.00 32.33 701 MET B C 1
ATOM 9014 O O . MET B 1 532 ? -121.249 39.120 24.460 1.00 36.59 701 MET B O 1
ATOM 9019 N N . PHE B 1 533 ? -120.453 40.587 22.952 1.00 25.98 702 PHE B N 1
ATOM 9020 C CA . PHE B 1 533 ? -121.708 41.353 22.957 1.00 24.77 702 PHE B CA 1
ATOM 9021 C C . PHE B 1 533 ? -122.760 40.850 21.947 1.00 29.68 702 PHE B C 1
ATOM 9022 O O . PHE B 1 533 ? -123.892 41.334 21.943 1.00 34.21 702 PHE B O 1
ATOM 9030 N N . GLY B 1 534 ? -122.367 39.915 21.086 1.00 26.89 703 GLY B N 1
ATOM 9031 C CA . GLY B 1 534 ? -123.282 39.301 20.133 1.00 26.91 703 GLY B CA 1
ATOM 9032 C C . GLY B 1 534 ? -123.662 37.903 20.599 1.00 31.01 703 GLY B C 1
ATOM 9033 O O . GLY B 1 534 ? -123.267 37.486 21.691 1.00 26.55 703 GLY B O 1
ATOM 9034 N N . THR B 1 535 ? -124.422 37.181 19.775 1.00 33.41 704 THR B N 1
ATOM 9035 C CA . THR B 1 535 ? -124.779 35.799 20.058 1.00 33.96 704 THR B CA 1
ATOM 9036 C C . THR B 1 535 ? -124.522 34.950 18.822 1.00 41.68 704 THR B C 1
ATOM 9037 O O . THR B 1 535 ? -124.043 35.446 17.805 1.00 31.92 704 THR B O 1
ATOM 9041 N N . GLU B 1 536 ? -124.845 33.668 18.917 1.00 39.42 705 GLU B N 1
ATOM 9042 C CA . GLU B 1 536 ? -124.663 32.748 17.807 1.00 38.13 705 GLU B CA 1
ATOM 9043 C C . GLU B 1 536 ? -125.668 33.045 16.692 1.00 35.51 705 GLU B C 1
ATOM 9044 O O . GLU B 1 536 ? -125.534 32.538 15.583 1.00 34.70 705 GLU B O 1
ATOM 9050 N N . TYR B 1 537 ? -126.665 33.875 16.984 1.00 25.90 706 TYR B N 1
ATOM 9051 C CA . TYR B 1 537 ? -127.761 34.089 16.033 1.00 31.26 706 TYR B CA 1
ATOM 9052 C C . TYR B 1 537 ? -127.887 35.542 15.632 1.00 31.59 706 TYR B C 1
ATOM 9053 O O . TYR B 1 537 ? -128.753 35.894 14.840 1.00 30.10 706 TYR B O 1
ATOM 9062 N N . ASP B 1 538 ? -127.000 36.387 16.154 1.00 29.40 707 ASP B N 1
ATOM 9063 C CA . ASP B 1 538 ? -127.040 37.810 15.834 1.00 27.93 707 ASP B CA 1
ATOM 9064 C C . ASP B 1 538 ? -125.772 38.536 16.304 1.00 35.24 707 ASP B C 1
ATOM 9065 O O . ASP B 1 538 ? -125.005 38.026 17.121 1.00 34.85 707 ASP B O 1
ATOM 9070 N N . SER B 1 539 ? -125.593 39.749 15.803 1.00 35.19 708 SER B N 1
ATOM 9071 C CA . SER B 1 539 ? -124.344 40.484 15.951 1.00 36.03 708 SER B CA 1
ATOM 9072 C C . SER B 1 539 ? -124.619 41.977 15.727 1.00 40.42 708 SER B C 1
ATOM 9073 O O . SER B 1 539 ? -125.098 42.355 14.654 1.00 37.66 708 SER B O 1
ATOM 9076 N N . PRO B 1 540 ? -124.311 42.835 16.728 1.00 36.08 709 PRO B N 1
ATOM 9077 C CA . PRO B 1 540 ? -124.685 44.258 16.627 1.00 38.77 709 PRO B CA 1
ATOM 9078 C C . PRO B 1 540 ? -124.081 44.912 15.387 1.00 42.91 709 PRO B C 1
ATOM 9079 O O . PRO B 1 540 ? -122.856 45.007 15.247 1.00 41.20 709 PRO B O 1
ATOM 9083 N N . GLU B 1 541 ? -124.952 45.362 14.494 1.00 36.21 710 GLU B N 1
ATOM 9084 C CA . GLU B 1 541 ? -124.528 45.902 13.215 1.00 33.68 710 GLU B CA 1
ATOM 9085 C C . GLU B 1 541 ? -123.546 47.071 13.372 1.00 26.64 710 GLU B C 1
ATOM 9086 O O . GLU B 1 541 ? -122.575 47.171 12.635 1.00 34.00 710 GLU B O 1
ATOM 9092 N N . ILE B 1 542 ? -123.812 47.953 14.325 1.00 32.54 711 ILE B N 1
ATOM 9093 C CA . ILE B 1 542 ? -122.957 49.126 14.514 1.00 33.81 711 ILE B CA 1
ATOM 9094 C C . ILE B 1 542 ? -121.494 48.713 14.677 1.00 29.91 711 ILE B C 1
ATOM 9095 O O . ILE B 1 542 ? -120.606 49.308 14.072 1.00 32.21 711 ILE B O 1
ATOM 9100 N N . LEU B 1 543 ? -121.248 47.675 15.468 1.00 26.26 712 LEU B N 1
ATOM 9101 C CA . LEU B 1 543 ? -119.872 47.253 15.726 1.00 31.52 712 LEU B CA 1
ATOM 9102 C C . LEU B 1 543 ? -119.272 46.631 14.485 1.00 31.68 712 LEU B C 1
ATOM 9103 O O . LEU B 1 543 ? -118.081 46.813 14.207 1.00 26.57 712 LEU B O 1
ATOM 9108 N N . ARG B 1 544 ? -120.099 45.895 13.742 1.00 26.46 713 ARG B N 1
ATOM 9109 C CA . ARG B 1 544 ? -119.678 45.327 12.467 1.00 26.44 713 ARG B CA 1
ATOM 9110 C C . ARG B 1 544 ? -119.371 46.461 11.479 1.00 24.05 713 ARG B C 1
ATOM 9111 O O . ARG B 1 544 ? -118.412 46.387 10.723 1.00 35.76 713 ARG B O 1
ATOM 9119 N N . ARG B 1 545 ? -120.202 47.498 11.484 1.00 25.51 714 ARG B N 1
ATOM 9120 C CA . ARG B 1 545 ? -119.965 48.676 10.636 1.00 31.13 714 ARG B CA 1
ATOM 9121 C C . ARG B 1 545 ? -118.617 49.352 10.964 1.00 26.80 714 ARG B C 1
ATOM 9122 O O . ARG B 1 545 ? -117.853 49.727 10.066 1.00 30.65 714 ARG B O 1
ATOM 9130 N N . TYR B 1 546 ? -118.311 49.482 12.250 1.00 27.03 715 TYR B N 1
ATOM 9131 C CA . TYR B 1 546 ? -117.057 50.121 12.647 1.00 25.71 715 TYR B CA 1
ATOM 9132 C C . TYR B 1 546 ? -115.880 49.208 12.279 1.00 29.82 715 TYR B C 1
ATOM 9133 O O . TYR B 1 546 ? -114.853 49.667 11.785 1.00 26.88 715 TYR B O 1
ATOM 9142 N N . ALA B 1 547 ? -116.053 47.906 12.479 1.00 22.70 716 ALA B N 1
ATOM 9143 C CA . ALA B 1 547 ? -115.019 46.952 12.112 1.00 22.30 716 ALA B CA 1
ATOM 9144 C C . ALA B 1 547 ? -114.772 47.023 10.618 1.00 26.67 716 ALA B C 1
ATOM 9145 O O . ALA B 1 547 ? -113.623 46.955 10.150 1.00 32.68 716 ALA B O 1
ATOM 9147 N N . ASN B 1 548 ? -115.857 47.146 9.864 1.00 28.37 717 ASN B N 1
ATOM 9148 C CA . ASN B 1 548 ? -115.755 47.201 8.411 1.00 30.38 717 ASN B CA 1
ATOM 9149 C C . ASN B 1 548 ? -114.999 48.457 7.949 1.00 27.00 717 ASN B C 1
ATOM 9150 O O . ASN B 1 548 ? -114.138 48.384 7.086 1.00 33.01 717 ASN B O 1
ATOM 9155 N N . GLY B 1 549 ? -115.345 49.599 8.530 1.00 27.91 718 GLY B N 1
ATOM 9156 C CA . GLY B 1 549 ? -114.645 50.839 8.249 1.00 30.15 718 GLY B CA 1
ATOM 9157 C C . GLY B 1 549 ? -113.148 50.745 8.541 1.00 32.60 718 GLY B C 1
ATOM 9158 O O . GLY B 1 549 ? -112.336 51.180 7.734 1.00 34.45 718 GLY B O 1
ATOM 9159 N N . LEU B 1 550 ? -112.792 50.174 9.691 1.00 26.83 719 LEU B N 1
ATOM 9160 C CA . LEU B 1 550 ? -111.392 49.985 10.059 1.00 31.32 719 LEU B CA 1
ATOM 9161 C C . LEU B 1 550 ? -110.663 49.112 9.060 1.00 31.56 719 LEU B C 1
ATOM 9162 O O . LEU B 1 550 ? -109.529 49.414 8.672 1.00 28.52 719 LEU B O 1
ATOM 9167 N N . ILE B 1 551 ? -111.289 48.028 8.641 1.00 33.61 720 ILE B N 1
ATOM 9168 C CA . ILE B 1 551 ? -110.704 47.115 7.697 1.00 28.63 720 ILE B CA 1
ATOM 9169 C C . ILE B 1 551 ? -110.499 47.758 6.333 1.00 28.18 720 ILE B C 1
ATOM 9170 O O . ILE B 1 551 ? -109.506 47.576 5.720 1.00 34.63 720 ILE B O 1
ATOM 9175 N N . GLU B 1 552 ? -111.447 48.539 5.896 1.00 24.73 721 GLU B N 1
ATOM 9176 C CA . GLU B 1 552 ? -111.324 49.293 4.677 1.00 30.85 721 GLU B CA 1
ATOM 9177 C C . GLU B 1 552 ? -110.200 50.319 4.762 1.00 40.13 721 GLU B C 1
ATOM 9178 O O . GLU B 1 552 ? -109.446 50.460 3.866 1.00 36.25 721 GLU B O 1
ATOM 9184 N N . GLN B 1 553 ? -110.094 51.012 5.871 1.00 36.43 722 GLN B N 1
ATOM 9185 C CA . GLN B 1 553 ? -108.989 51.908 6.094 1.00 33.95 722 GLN B CA 1
ATOM 9186 C C . GLN B 1 553 ? -107.671 51.168 6.124 1.00 39.88 722 GLN B C 1
ATOM 9187 O O . GLN B 1 553 ? -106.739 51.596 5.537 1.00 38.21 722 GLN B O 1
ATOM 9193 N N . ALA B 1 554 ? -107.600 50.050 6.801 1.00 32.50 723 ALA B N 1
ATOM 9194 C CA . ALA B 1 554 ? -106.382 49.246 6.763 1.00 28.25 723 ALA B CA 1
ATOM 9195 C C . ALA B 1 554 ? -105.962 48.930 5.317 1.00 39.05 723 ALA B C 1
ATOM 9196 O O . ALA B 1 554 ? -104.776 49.030 4.967 1.00 30.51 723 ALA B O 1
ATOM 9198 N N . TYR B 1 555 ? -106.932 48.564 4.479 1.00 43.13 724 TYR B N 1
ATOM 9199 C CA . TYR B 1 555 ? -106.660 48.224 3.078 1.00 40.90 724 TYR B CA 1
ATOM 9200 C C . TYR B 1 555 ? -106.126 49.424 2.289 1.00 38.65 724 TYR B C 1
ATOM 9201 O O . TYR B 1 555 ? -105.215 49.277 1.477 1.00 38.55 724 TYR B O 1
ATOM 9210 N N . LYS B 1 556 ? -106.723 50.596 2.523 1.00 33.40 725 LYS B N 1
ATOM 9211 C CA . LYS B 1 556 ? -106.258 51.848 1.936 1.00 36.27 725 LYS B CA 1
ATOM 9212 C C . LYS B 1 556 ? -104.824 52.127 2.374 1.00 45.68 725 LYS B C 1
ATOM 9213 O O . LYS B 1 556 ? -103.988 52.544 1.574 1.00 50.70 725 LYS B O 1
ATOM 9219 N N . THR B 1 557 ? -104.547 51.901 3.653 1.00 43.00 726 THR B N 1
ATOM 9220 C CA . THR B 1 557 ? -103.237 52.199 4.210 1.00 34.97 726 THR B CA 1
ATOM 9221 C C . THR B 1 557 ? -102.140 51.297 3.623 1.00 48.66 726 THR B C 1
ATOM 9222 O O . THR B 1 557 ? -101.109 51.804 3.187 1.00 42.21 726 THR B O 1
ATOM 9226 N N . ASP B 1 558 ? -102.360 49.979 3.602 1.00 37.50 727 ASP B N 1
ATOM 9227 C CA . ASP B 1 558 ? -101.456 49.058 2.902 1.00 35.17 727 ASP B CA 1
ATOM 9228 C C . ASP B 1 558 ? -102.075 47.677 2.601 1.00 44.63 727 ASP B C 1
ATOM 9229 O O . ASP B 1 558 ? -102.171 46.823 3.487 1.00 36.02 727 ASP B O 1
ATOM 9234 N N . PRO B 1 559 ? -102.433 47.436 1.327 1.00 46.12 728 PRO B N 1
ATOM 9235 C CA . PRO B 1 559 ? -103.240 46.271 0.935 1.00 38.27 728 PRO B CA 1
ATOM 9236 C C . PRO B 1 559 ? -102.505 44.962 1.169 1.00 39.87 728 PRO B C 1
ATOM 9237 O O . PRO B 1 559 ? -103.131 43.921 1.324 1.00 42.88 728 PRO B O 1
ATOM 9241 N N . GLN B 1 560 ? -101.183 45.022 1.210 1.00 43.02 729 GLN B N 1
ATOM 9242 C CA . GLN B 1 560 ? -100.360 43.832 1.360 1.00 47.19 729 GLN B CA 1
ATOM 9243 C C . GLN B 1 560 ? -100.625 43.067 2.660 1.00 45.73 729 GLN B C 1
ATOM 9244 O O . GLN B 1 560 ? -100.361 41.866 2.750 1.00 42.92 729 GLN B O 1
ATOM 9250 N N . VAL B 1 561 ? -101.121 43.753 3.682 1.00 42.09 730 VAL B N 1
ATOM 9251 C CA . VAL B 1 561 ? -101.364 43.063 4.945 1.00 45.94 730 VAL B CA 1
ATOM 9252 C C . VAL B 1 561 ? -102.502 42.046 4.818 1.00 38.70 730 VAL B C 1
ATOM 9253 O O . VAL B 1 561 ? -102.611 41.148 5.637 1.00 40.57 730 VAL B O 1
ATOM 9257 N N . PHE B 1 562 ? -103.334 42.195 3.792 1.00 38.29 731 PHE B N 1
ATOM 9258 C CA . PHE B 1 562 ? -104.404 41.238 3.520 1.00 41.67 731 PHE B CA 1
ATOM 9259 C C . PHE B 1 562 ? -103.954 40.047 2.682 1.00 46.34 731 PHE B C 1
ATOM 9260 O O . PHE B 1 562 ? -104.676 39.070 2.574 1.00 48.49 731 PHE B O 1
ATOM 9268 N N . GLY B 1 563 ? -102.767 40.128 2.088 1.00 52.78 732 GLY B N 1
ATOM 9269 C CA . GLY B 1 563 ? -102.247 39.042 1.272 1.00 51.65 732 GLY B CA 1
ATOM 9270 C C . GLY B 1 563 ? -102.850 38.938 -0.125 1.00 55.44 732 GLY B C 1
ATOM 9271 O O . GLY B 1 563 ? -102.163 38.581 -1.082 1.00 60.86 732 GLY B O 1
ATOM 9272 N N . SER B 1 564 ? -104.133 39.251 -0.245 1.00 52.02 733 SER B N 1
ATOM 9273 C CA . SER B 1 564 ? -104.840 39.159 -1.519 1.00 52.44 733 SER B CA 1
ATOM 9274 C C . SER B 1 564 ? -106.110 39.967 -1.436 1.00 44.89 733 SER B C 1
ATOM 9275 O O . SER B 1 564 ? -106.735 40.032 -0.379 1.00 48.75 733 SER B O 1
ATOM 9278 N N . VAL B 1 565 ? -106.497 40.581 -2.546 1.00 35.33 734 VAL B N 1
ATOM 9279 C CA . VAL B 1 565 ? -107.689 41.413 -2.568 1.00 31.08 734 VAL B CA 1
ATOM 9280 C C . VAL B 1 565 ? -108.923 40.555 -2.277 1.00 47.77 734 VAL B C 1
ATOM 9281 O O . VAL B 1 565 ? -109.952 41.059 -1.822 1.00 45.59 734 VAL B O 1
ATOM 9285 N N . TYR B 1 566 ? -108.803 39.254 -2.529 1.00 48.97 735 TYR B N 1
ATOM 9286 C CA . TYR B 1 566 ? -109.937 38.341 -2.393 1.00 51.66 735 TYR B CA 1
ATOM 9287 C C . TYR B 1 566 ? -110.252 38.050 -0.927 1.00 42.36 735 TYR B C 1
ATOM 9288 O O . TYR B 1 566 ? -111.413 38.004 -0.531 1.00 37.13 735 TYR B O 1
ATOM 9297 N N . TYR B 1 567 ? -109.210 37.865 -0.130 1.00 44.52 736 TYR B N 1
ATOM 9298 C CA . TYR B 1 567 ? -109.376 37.738 1.309 1.00 42.29 736 TYR B CA 1
ATOM 9299 C C . TYR B 1 567 ? -109.984 39.040 1.825 1.00 39.01 736 TYR B C 1
ATOM 9300 O O . TYR B 1 567 ? -110.952 39.047 2.590 1.00 30.48 736 TYR B O 1
ATOM 9309 N N . TYR B 1 568 ? -109.445 40.160 1.375 1.00 38.88 737 TYR B N 1
ATOM 9310 C CA . TYR B 1 568 ? -109.993 41.438 1.786 1.00 33.50 737 TYR B CA 1
ATOM 9311 C C . TYR B 1 568 ? -111.494 41.476 1.516 1.00 39.92 737 TYR B C 1
ATOM 9312 O O . TYR B 1 568 ? -112.294 41.800 2.397 1.00 40.31 737 TYR B O 1
ATOM 9321 N N . ASN B 1 569 ? -111.869 41.156 0.285 1.00 34.31 738 ASN B N 1
ATOM 9322 C CA . ASN B 1 569 ? -113.260 41.178 -0.116 1.00 33.62 738 ASN B CA 1
ATOM 9323 C C . ASN B 1 569 ? -114.095 40.216 0.724 1.00 32.57 738 ASN B C 1
ATOM 9324 O O . ASN B 1 569 ? -115.241 40.502 1.051 1.00 30.25 738 ASN B O 1
ATOM 9329 N N . ASP B 1 570 ? -113.514 39.072 1.068 1.00 29.78 739 ASP B N 1
ATOM 9330 C CA . ASP B 1 570 ? -114.239 38.097 1.872 1.00 38.30 739 ASP B CA 1
ATOM 9331 C C . ASP B 1 570 ? -114.568 38.635 3.268 1.00 46.49 739 ASP B C 1
ATOM 9332 O O . ASP B 1 570 ? -115.680 38.434 3.773 1.00 39.56 739 ASP B O 1
ATOM 9337 N N . ILE B 1 571 ? -113.597 39.305 3.895 1.00 38.48 740 ILE B N 1
ATOM 9338 C CA . ILE B 1 571 ? -113.822 39.913 5.199 1.00 29.66 740 ILE B CA 1
ATOM 9339 C C . ILE B 1 571 ? -114.987 40.892 5.118 1.00 31.13 740 ILE B C 1
ATOM 9340 O O . ILE B 1 571 ? -115.884 40.901 5.979 1.00 27.90 740 ILE B O 1
ATOM 9345 N N . LEU B 1 572 ? -114.998 41.711 4.073 1.00 29.65 741 LEU B N 1
ATOM 9346 C CA . LEU B 1 572 ? -116.068 42.700 3.944 1.00 33.37 741 LEU B CA 1
ATOM 9347 C C . LEU B 1 572 ? -117.422 42.012 3.709 1.00 37.21 741 LEU B C 1
ATOM 9348 O O . LEU B 1 572 ? -118.466 42.468 4.191 1.00 30.87 741 LEU B O 1
ATOM 9353 N N . ASP B 1 573 ? -117.400 40.923 2.951 1.00 33.63 742 ASP B N 1
ATOM 9354 C CA . ASP B 1 573 ? -118.620 40.161 2.679 1.00 30.86 742 ASP B CA 1
ATOM 9355 C C . ASP B 1 573 ? -119.202 39.613 3.995 1.00 27.68 742 ASP B C 1
ATOM 9356 O O . ASP B 1 573 ? -120.382 39.772 4.283 1.00 37.39 742 ASP B O 1
ATOM 9361 N N . ARG B 1 574 ? -118.349 38.994 4.801 1.00 34.82 743 ARG B N 1
ATOM 9362 C CA . ARG B 1 574 ? -118.781 38.385 6.056 1.00 34.28 743 ARG B CA 1
ATOM 9363 C C . ARG B 1 574 ? -119.266 39.406 7.087 1.00 35.89 743 ARG B C 1
ATOM 9364 O O . ARG B 1 574 ? -120.206 39.151 7.840 1.00 29.31 743 ARG B O 1
ATOM 9372 N N . LEU B 1 575 ? -118.634 40.573 7.115 1.00 34.45 744 LEU B N 1
ATOM 9373 C CA . LEU B 1 575 ? -119.043 41.638 8.021 1.00 29.15 744 LEU B CA 1
ATOM 9374 C C . LEU B 1 575 ? -120.429 42.151 7.655 1.00 32.11 744 LEU B C 1
ATOM 9375 O O . LEU B 1 575 ? -121.251 42.480 8.523 1.00 30.31 744 LEU B O 1
ATOM 9380 N N . GLN B 1 576 ? -120.675 42.267 6.358 1.00 26.92 745 GLN B N 1
ATOM 9381 C CA . GLN B 1 576 ? -121.907 42.889 5.898 1.00 34.76 745 GLN B CA 1
ATOM 9382 C C . GLN B 1 576 ? -123.046 41.880 5.779 1.00 41.48 745 GLN B C 1
ATOM 9383 O O . GLN B 1 576 ? -124.213 42.257 5.753 1.00 37.37 745 GLN B O 1
ATOM 9389 N N . GLY B 1 577 ? -122.695 40.599 5.725 1.00 40.57 746 GLY B N 1
ATOM 9390 C CA . GLY B 1 577 ? -123.690 39.538 5.765 1.00 39.44 746 GLY B CA 1
ATOM 9391 C C . GLY B 1 577 ? -124.707 39.623 4.644 1.00 36.83 746 GLY B C 1
ATOM 9392 O O . GLY B 1 577 ? -125.900 39.364 4.838 1.00 38.00 746 GLY B O 1
ATOM 9393 N N . ARG B 1 578 ? -124.241 40.012 3.464 1.00 41.56 747 ARG B N 1
ATOM 9394 C CA . ARG B 1 578 ? -125.113 40.047 2.306 1.00 58.24 747 ARG B CA 1
ATOM 9395 C C . ARG B 1 578 ? -125.600 38.627 2.009 1.00 45.45 747 ARG B C 1
ATOM 9396 O O . ARG B 1 578 ? -124.830 37.657 2.094 1.00 41.28 747 ARG B O 1
ATOM 9404 N N . ASN B 1 579 ? -126.889 38.517 1.701 1.00 30.88 748 ASN B N 1
ATOM 9405 C CA . ASN B 1 579 ? -127.527 37.231 1.428 1.00 30.01 748 ASN B CA 1
ATOM 9406 C C . ASN B 1 579 ? -127.502 36.241 2.618 1.00 30.87 748 ASN B C 1
ATOM 9407 O O . ASN B 1 579 ? -127.720 35.042 2.441 1.00 30.72 748 ASN B O 1
ATOM 9412 N N . ASN B 1 580 ? -127.232 36.747 3.818 1.00 27.11 749 ASN B N 1
ATOM 9413 C CA . ASN B 1 580 ? -127.311 35.931 5.028 1.00 27.61 749 ASN B CA 1
ATOM 9414 C C . ASN B 1 580 ? -128.631 36.200 5.743 1.00 32.95 749 ASN B C 1
ATOM 9415 O O . ASN B 1 580 ? -129.074 37.340 5.818 1.00 29.18 749 ASN B O 1
ATOM 9420 N N . VAL B 1 581 ? -129.258 35.143 6.252 1.00 28.13 750 VAL B N 1
ATOM 9421 C CA . VAL B 1 581 ? -130.446 35.280 7.082 1.00 31.85 750 VAL B CA 1
ATOM 9422 C C . VAL B 1 581 ? -130.106 36.017 8.382 1.00 32.75 750 VAL B C 1
ATOM 9423 O O . VAL B 1 581 ? -130.792 36.949 8.783 1.00 36.56 750 VAL B O 1
ATOM 9427 N N . PHE B 1 582 ? -129.029 35.604 9.032 1.00 28.84 751 PHE B N 1
ATOM 9428 C CA . PHE B 1 582 ? -128.499 36.375 10.141 1.00 37.29 751 PHE B CA 1
ATOM 9429 C C . PHE B 1 582 ? -126.980 36.437 10.012 1.00 37.34 751 PHE B C 1
ATOM 9430 O O . PHE B 1 582 ? -126.373 35.655 9.269 1.00 25.85 751 PHE B O 1
ATOM 9438 N N . THR B 1 583 ? -126.372 37.363 10.740 1.00 32.77 752 THR B N 1
ATOM 9439 C CA . THR B 1 583 ? -124.926 37.515 10.702 1.00 38.28 752 THR B CA 1
ATOM 9440 C C . THR B 1 583 ? -124.307 37.204 12.053 1.00 32.47 752 THR B C 1
ATOM 9441 O O . THR B 1 583 ? -124.617 37.851 13.047 1.00 37.71 752 THR B O 1
ATOM 9445 N N . CYS B 1 584 ? -123.455 36.187 12.076 1.00 28.47 753 CYS B N 1
ATOM 9446 C CA . CYS B 1 584 ? -122.688 35.850 13.255 1.00 35.26 753 CYS B CA 1
ATOM 9447 C C . CYS B 1 584 ? -121.226 36.049 12.907 1.00 38.41 753 CYS B C 1
ATOM 9448 O O . CYS B 1 584 ? -120.795 35.774 11.799 1.00 40.86 753 CYS B O 1
ATOM 9451 N N . THR B 1 585 ? -120.464 36.490 13.891 1.00 31.22 754 THR B N 1
ATOM 9452 C CA . THR B 1 585 ? -119.155 37.035 13.659 1.00 32.57 754 THR B CA 1
ATOM 9453 C C . THR B 1 585 ? -118.075 36.192 14.366 1.00 35.94 754 THR B C 1
ATOM 9454 O O . THR B 1 585 ? -116.879 36.496 14.317 1.00 32.07 754 THR B O 1
ATOM 9458 N N . ALA B 1 586 ? -118.506 35.095 14.991 1.00 29.06 755 ALA B N 1
ATOM 9459 C CA . ALA B 1 586 ? -117.579 34.152 15.636 1.00 31.95 755 ALA B CA 1
ATOM 9460 C C . ALA B 1 586 ? -116.497 33.603 14.691 1.00 30.57 755 ALA B C 1
ATOM 9461 O O . ALA B 1 586 ? -115.317 33.616 15.027 1.00 33.38 755 ALA B O 1
ATOM 9463 N N . VAL B 1 587 ? -116.902 33.124 13.516 1.00 33.27 756 VAL B N 1
ATOM 9464 C CA . VAL B 1 587 ? -115.960 32.518 12.581 1.00 29.19 756 VAL B CA 1
ATOM 9465 C C . VAL B 1 587 ? -114.974 33.556 12.026 1.00 30.13 756 VAL B C 1
ATOM 9466 O O . VAL B 1 587 ? -113.782 33.316 11.977 1.00 34.32 756 VAL B O 1
ATOM 9470 N N . LEU B 1 588 ? -115.496 34.704 11.613 1.00 29.08 757 LEU B N 1
ATOM 9471 C CA . LEU B 1 588 ? -114.681 35.797 11.121 1.00 30.74 757 LEU B CA 1
ATOM 9472 C C . LEU B 1 588 ? -113.625 36.213 12.141 1.00 29.44 757 LEU B C 1
ATOM 9473 O O . LEU B 1 588 ? -112.481 36.457 11.787 1.00 30.68 757 LEU B O 1
ATOM 9478 N N . THR B 1 589 ? -114.026 36.286 13.406 1.00 29.57 758 THR B N 1
ATOM 9479 C CA . THR B 1 589 ? -113.100 36.634 14.467 1.00 32.63 758 THR B CA 1
ATOM 9480 C C . THR B 1 589 ? -111.897 35.697 14.422 1.00 35.59 758 THR B C 1
ATOM 9481 O O . THR B 1 589 ? -110.740 36.148 14.480 1.00 27.30 758 THR B O 1
ATOM 9485 N N . ASP B 1 590 ? -112.172 34.400 14.286 1.00 27.83 759 ASP B N 1
ATOM 9486 C CA . ASP B 1 590 ? -111.110 33.397 14.219 1.00 30.25 759 ASP B CA 1
ATOM 9487 C C . ASP B 1 590 ? -110.252 33.554 12.971 1.00 33.41 759 ASP B C 1
ATOM 9488 O O . ASP B 1 590 ? -109.044 33.309 12.992 1.00 32.38 759 ASP B O 1
ATOM 9493 N N . MET B 1 591 ? -110.882 33.927 11.870 1.00 27.38 760 MET B N 1
ATOM 9494 C CA . MET B 1 591 ? -110.136 34.108 10.628 1.00 29.88 760 MET B CA 1
ATOM 9495 C C . MET B 1 591 ? -109.145 35.264 10.732 1.00 29.99 760 MET B C 1
ATOM 9496 O O . MET B 1 591 ? -108.005 35.148 10.296 1.00 39.86 760 MET B O 1
ATOM 9501 N N . LEU B 1 592 ? -109.588 36.381 11.306 1.00 29.99 761 LEU B N 1
ATOM 9502 C CA . LEU B 1 592 ? -108.743 37.568 11.416 1.00 28.56 761 LEU B CA 1
ATOM 9503 C C . LEU B 1 592 ? -107.560 37.305 12.349 1.00 32.42 761 LEU B C 1
ATOM 9504 O O . LEU B 1 592 ? -106.418 37.578 11.995 1.00 31.73 761 LEU B O 1
ATOM 9509 N N . THR B 1 593 ? -107.833 36.770 13.534 1.00 31.28 762 THR B N 1
ATOM 9510 C CA . THR B 1 593 ? -106.766 36.501 14.499 1.00 31.21 762 THR B CA 1
ATOM 9511 C C . THR B 1 593 ? -105.754 35.509 13.933 1.00 40.02 762 THR B C 1
ATOM 9512 O O . THR B 1 593 ? -104.544 35.699 14.075 1.00 35.39 762 THR B O 1
ATOM 9516 N N . GLU B 1 594 ? -106.246 34.464 13.272 1.00 39.52 763 GLU B N 1
ATOM 9517 C CA . GLU B 1 594 ? -105.368 33.466 12.658 1.00 38.01 763 GLU B CA 1
ATOM 9518 C C . GLU B 1 594 ? -104.518 34.081 11.542 1.00 36.30 763 GLU B C 1
ATOM 9519 O O . GLU B 1 594 ? -103.342 33.755 11.392 1.00 40.87 763 GLU B O 1
ATOM 9525 N N . HIS B 1 595 ? -105.119 34.963 10.753 1.00 30.27 764 HIS B N 1
ATOM 9526 C CA . HIS B 1 595 ? -104.373 35.677 9.732 1.00 34.13 764 HIS B CA 1
ATOM 9527 C C . HIS B 1 595 ? -103.297 36.589 10.333 1.00 39.70 764 HIS B C 1
ATOM 9528 O O . HIS B 1 595 ? -102.191 36.697 9.793 1.00 35.69 764 HIS B O 1
ATOM 9535 N N . ALA B 1 596 ? -103.627 37.252 11.438 1.00 29.68 765 ALA B N 1
ATOM 9536 C CA . ALA B 1 596 ? -102.683 38.167 12.072 1.00 30.11 765 ALA B CA 1
ATOM 9537 C C . ALA B 1 596 ? -101.528 37.379 12.694 1.00 37.12 765 ALA B C 1
ATOM 9538 O O . ALA B 1 596 ? -100.355 37.742 12.544 1.00 36.57 765 ALA B O 1
ATOM 9540 N N . LYS B 1 597 ? -101.868 36.292 13.384 1.00 34.32 766 LYS B N 1
ATOM 9541 C CA . LYS B 1 597 ? -100.877 35.370 13.933 1.00 33.59 766 LYS B CA 1
ATOM 9542 C C . LYS B 1 597 ? -99.910 34.868 12.853 1.00 36.39 766 LYS B C 1
ATOM 9543 O O . LYS B 1 597 ? -98.715 34.733 13.100 1.00 47.41 766 LYS B O 1
ATOM 9549 N N . GLU B 1 598 ? -100.420 34.589 11.661 1.00 43.39 767 GLU B N 1
ATOM 9550 C CA . GLU B 1 598 ? -99.574 34.083 10.589 1.00 48.69 767 GLU B CA 1
ATOM 9551 C C . GLU B 1 598 ? -98.707 35.180 9.975 1.00 50.68 767 GLU B C 1
ATOM 9552 O O . GLU B 1 598 ? -97.509 34.996 9.806 1.00 57.42 767 GLU B O 1
ATOM 9558 N N . SER B 1 599 ? -99.320 36.314 9.650 1.00 42.80 768 SER B N 1
ATOM 9559 C CA . SER B 1 599 ? -98.659 37.356 8.872 1.00 42.58 768 SER B CA 1
ATOM 9560 C C . SER B 1 599 ? -97.985 38.474 9.691 1.00 51.24 768 SER B C 1
ATOM 9561 O O . SER B 1 599 ? -97.028 39.096 9.212 1.00 45.10 768 SER B O 1
ATOM 9564 N N . PHE B 1 600 ? -98.486 38.754 10.894 1.00 42.18 769 PHE B N 1
ATOM 9565 C CA . PHE B 1 600 ? -97.866 39.776 11.738 1.00 31.45 769 PHE B CA 1
ATOM 9566 C C . PHE B 1 600 ? -98.010 39.547 13.246 1.00 34.99 769 PHE B C 1
ATOM 9567 O O . PHE B 1 600 ? -98.582 40.376 13.970 1.00 33.57 769 PHE B O 1
ATOM 9575 N N . PRO B 1 601 ? -97.431 38.440 13.729 1.00 31.28 770 PRO B N 1
ATOM 9576 C CA . PRO B 1 601 ? -97.559 37.958 15.103 1.00 31.75 770 PRO B CA 1
ATOM 9577 C C . PRO B 1 601 ? -97.058 38.984 16.089 1.00 39.99 770 PRO B C 1
ATOM 9578 O O . PRO B 1 601 ? -97.626 39.164 17.175 1.00 43.06 770 PRO B O 1
ATOM 9582 N N . GLU B 1 602 ? -95.973 39.645 15.718 1.00 34.37 771 GLU B N 1
ATOM 9583 C CA . GLU B 1 602 ? -95.394 40.647 16.583 1.00 40.94 771 GLU B CA 1
ATOM 9584 C C . GLU B 1 602 ? -96.436 41.729 16.858 1.00 33.82 771 GLU B C 1
ATOM 9585 O O . GLU B 1 602 ? -96.750 42.007 18.014 1.00 41.69 771 GLU B O 1
ATOM 9591 N N . ILE B 1 603 ? -96.979 42.327 15.802 1.00 35.80 772 ILE B N 1
ATOM 9592 C CA . ILE B 1 603 ? -98.024 43.329 15.970 1.00 38.28 772 ILE B CA 1
ATOM 9593 C C . ILE B 1 603 ? -99.250 42.743 16.683 1.00 37.33 772 ILE B C 1
ATOM 9594 O O . ILE B 1 603 ? -99.782 43.347 17.614 1.00 38.98 772 ILE B O 1
ATOM 9599 N N . PHE B 1 604 ? -99.678 41.556 16.266 1.00 30.57 773 PHE B N 1
ATOM 9600 C CA . PHE B 1 604 ? -100.842 40.930 16.882 1.00 35.48 773 PHE B CA 1
ATOM 9601 C C . PHE B 1 604 ? -100.672 40.812 18.396 1.00 31.70 773 PHE B C 1
ATOM 9602 O O . PHE B 1 604 ? -101.605 41.055 19.161 1.00 31.25 773 PHE B O 1
ATOM 9610 N N . SER B 1 605 ? -99.474 40.433 18.824 1.00 34.42 774 SER B N 1
ATOM 9611 C CA . SER B 1 605 ? -99.216 40.184 20.237 1.00 39.66 774 SER B CA 1
ATOM 9612 C C . SER B 1 605 ? -99.297 41.464 21.052 1.00 43.22 774 SER B C 1
ATOM 9613 O O . SER B 1 605 ? -99.669 41.438 22.224 1.00 43.46 774 SER B O 1
ATOM 9616 N N . LEU B 1 606 ? -98.957 42.585 20.425 1.00 27.83 775 LEU B N 1
ATOM 9617 C CA . LEU B 1 606 ? -98.886 43.845 21.148 1.00 30.22 775 LEU B CA 1
ATOM 9618 C C . LEU B 1 606 ? -100.203 44.589 21.179 1.00 30.71 775 LEU B C 1
ATOM 9619 O O . LEU B 1 606 ? -100.507 45.278 22.150 1.00 32.82 775 LEU B O 1
ATOM 9624 N N . TYR B 1 607 ? -100.980 44.468 20.111 1.00 27.45 776 TYR B N 1
ATOM 9625 C CA . TYR B 1 607 ? -102.153 45.319 19.968 1.00 29.94 776 TYR B CA 1
ATOM 9626 C C . TYR B 1 607 ? -103.493 44.644 20.266 1.00 35.64 776 TYR B C 1
ATOM 9627 O O . TYR B 1 607 ? -104.427 45.313 20.682 1.00 39.09 776 TYR B O 1
ATOM 9636 N N . TYR B 1 608 ? -103.583 43.331 20.053 1.00 30.37 777 TYR B N 1
ATOM 9637 C CA . TYR B 1 608 ? -104.813 42.584 20.340 1.00 25.95 777 TYR B CA 1
ATOM 9638 C C . TYR B 1 608 ? -104.831 42.180 21.820 1.00 33.36 777 TYR B C 1
ATOM 9639 O O . TYR B 1 608 ? -103.853 41.619 22.322 1.00 31.75 777 TYR B O 1
ATOM 9648 N N . PRO B 1 609 ? -105.948 42.444 22.522 1.00 27.72 778 PRO B N 1
ATOM 9649 C CA . PRO B 1 609 ? -105.987 42.273 23.984 1.00 32.92 778 PRO B CA 1
ATOM 9650 C C . PRO B 1 609 ? -105.533 40.870 24.423 1.00 30.16 778 PRO B C 1
ATOM 9651 O O . PRO B 1 609 ? -105.984 39.865 23.872 1.00 27.51 778 PRO B O 1
ATOM 9655 N N . VAL B 1 610 ? -104.632 40.802 25.399 1.00 28.99 779 VAL B N 1
ATOM 9656 C CA . VAL B 1 610 ? -104.043 39.518 25.762 1.00 30.72 779 VAL B CA 1
ATOM 9657 C C . VAL B 1 610 ? -105.117 38.523 26.165 1.00 29.48 779 VAL B C 1
ATOM 9658 O O . VAL B 1 610 ? -105.038 37.352 25.801 1.00 27.67 779 VAL B O 1
ATOM 9662 N N . ALA B 1 611 ? -106.127 38.988 26.898 1.00 29.64 780 ALA B N 1
ATOM 9663 C CA . ALA B 1 611 ? -107.175 38.083 27.361 1.00 30.84 780 ALA B CA 1
ATOM 9664 C C . ALA B 1 611 ? -107.896 37.444 26.182 1.00 34.27 780 ALA B C 1
ATOM 9665 O O . ALA B 1 611 ? -108.456 36.354 26.301 1.00 29.69 780 ALA B O 1
ATOM 9667 N N . TRP B 1 612 ? -107.875 38.118 25.040 1.00 32.08 781 TRP B N 1
ATOM 9668 C CA . TRP B 1 612 ? -108.584 37.616 23.865 1.00 32.75 781 TRP B CA 1
ATOM 9669 C C . TRP B 1 612 ? -107.757 36.681 22.976 1.00 35.03 781 TRP B C 1
ATOM 9670 O O . TRP B 1 612 ? -108.263 36.162 21.990 1.00 36.67 781 TRP B O 1
ATOM 9681 N N . ARG B 1 613 ? -106.489 36.468 23.280 1.00 31.26 782 ARG B N 1
ATOM 9682 C CA . ARG B 1 613 ? -105.764 35.515 22.443 1.00 45.57 782 ARG B CA 1
ATOM 9683 C C . ARG B 1 613 ? -105.304 34.256 23.166 1.00 58.30 782 ARG B C 1
ATOM 9684 O O . ARG B 1 613 ? -104.378 33.596 22.706 1.00 64.27 782 ARG B O 1
ATOM 9693 N N . GLN C 1 2 ? -13.790 14.030 86.532 1.00 58.49 171 GLN C N 1
ATOM 9694 C CA . GLN C 1 2 ? -15.235 13.852 86.543 1.00 61.37 171 GLN C CA 1
ATOM 9695 C C . GLN C 1 2 ? -15.579 12.734 85.580 1.00 70.79 171 GLN C C 1
ATOM 9696 O O . GLN C 1 2 ? -16.749 12.459 85.312 1.00 80.91 171 GLN C O 1
ATOM 9698 N N . GLY C 1 3 ? -14.536 12.103 85.053 1.00 72.00 172 GLY C N 1
ATOM 9699 C CA . GLY C 1 3 ? -14.679 10.900 84.259 1.00 70.19 172 GLY C CA 1
ATOM 9700 C C . GLY C 1 3 ? -13.452 10.031 84.433 1.00 73.73 172 GLY C C 1
ATOM 9701 O O . GLY C 1 3 ? -12.343 10.464 84.131 1.00 82.10 172 GLY C O 1
ATOM 9702 N N . ARG C 1 4 ? -13.639 8.814 84.935 1.00 71.34 173 ARG C N 1
ATOM 9703 C CA . ARG C 1 4 ? -12.530 7.880 85.085 1.00 68.72 173 ARG C CA 1
ATOM 9704 C C . ARG C 1 4 ? -12.324 7.076 83.807 1.00 66.82 173 ARG C C 1
ATOM 9705 O O . ARG C 1 4 ? -13.246 6.921 82.997 1.00 65.43 173 ARG C O 1
ATOM 9713 N N . ALA C 1 5 ? -11.111 6.560 83.641 1.00 60.29 174 ALA C N 1
ATOM 9714 C CA . ALA C 1 5 ? -10.791 5.677 82.528 1.00 65.80 174 ALA C CA 1
ATOM 9715 C C . ALA C 1 5 ? -11.696 4.444 82.535 1.00 76.40 174 ALA C C 1
ATOM 9716 O O . ALA C 1 5 ? -11.934 3.829 81.497 1.00 84.43 174 ALA C O 1
ATOM 9718 N N . CYS C 1 6 ? -12.212 4.103 83.711 1.00 75.43 175 CYS C N 1
ATOM 9719 C CA . CYS C 1 6 ? -13.009 2.893 83.892 1.00 78.19 175 CYS C CA 1
ATOM 9720 C C . CYS C 1 6 ? -14.411 2.994 83.301 1.00 80.35 175 CYS C C 1
ATOM 9721 O O . CYS C 1 6 ? -15.117 1.992 83.188 1.00 85.04 175 CYS C O 1
ATOM 9724 N N . LEU C 1 7 ? -14.819 4.201 82.928 1.00 74.69 176 LEU C N 1
ATOM 9725 C CA . LEU C 1 7 ? -16.193 4.431 82.498 1.00 67.71 176 LEU C CA 1
ATOM 9726 C C . LEU C 1 7 ? -16.408 4.068 81.039 1.00 67.25 176 LEU C C 1
ATOM 9727 O O . LEU C 1 7 ? -15.475 4.103 80.230 1.00 73.00 176 LEU C O 1
ATOM 9732 N N . SER C 1 8 ? -17.646 3.727 80.707 1.00 55.29 177 SER C N 1
ATOM 9733 C CA . SER C 1 8 ? -18.007 3.457 79.325 1.00 59.82 177 SER C CA 1
ATOM 9734 C C . SER C 1 8 ? -18.053 4.765 78.539 1.00 65.10 177 SER C C 1
ATOM 9735 O O . SER C 1 8 ? -18.045 5.851 79.115 1.00 65.86 177 SER C O 1
ATOM 9738 N N . LYS C 1 9 ? -18.094 4.662 77.219 1.00 63.99 178 LYS C N 1
ATOM 9739 C CA . LYS C 1 9 ? -18.140 5.852 76.387 1.00 63.09 178 LYS C CA 1
ATOM 9740 C C . LYS C 1 9 ? -19.461 6.590 76.559 1.00 57.46 178 LYS C C 1
ATOM 9741 O O . LYS C 1 9 ? -19.497 7.817 76.540 1.00 56.08 178 LYS C O 1
ATOM 9747 N N . ALA C 1 10 ? -20.549 5.848 76.729 1.00 54.57 179 ALA C N 1
ATOM 9748 C CA . ALA C 1 10 ? -21.849 6.486 76.901 1.00 55.94 179 ALA C CA 1
ATOM 9749 C C . ALA C 1 10 ? -21.842 7.314 78.187 1.00 48.95 179 ALA C C 1
ATOM 9750 O O . ALA C 1 10 ? -22.454 8.377 78.262 1.00 53.56 179 ALA C O 1
ATOM 9752 N N . GLU C 1 11 ? -21.125 6.827 79.189 1.00 40.46 180 GLU C N 1
ATOM 9753 C CA . GLU C 1 11 ? -21.064 7.504 80.478 1.00 52.22 180 GLU C CA 1
ATOM 9754 C C . GLU C 1 11 ? -20.118 8.696 80.400 1.00 51.03 180 GLU C C 1
ATOM 9755 O O . GLU C 1 11 ? -20.397 9.771 80.933 1.00 47.02 180 GLU C O 1
ATOM 9761 N N . LEU C 1 12 ? -18.997 8.496 79.720 1.00 45.01 181 LEU C N 1
ATOM 9762 C CA . LEU C 1 12 ? -18.061 9.571 79.454 1.00 47.29 181 LEU C CA 1
ATOM 9763 C C . LEU C 1 12 ? -18.756 10.673 78.663 1.00 45.43 181 LEU C C 1
ATOM 9764 O O . LEU C 1 12 ? -18.511 11.852 78.891 1.00 47.93 181 LEU C O 1
ATOM 9769 N N . THR C 1 13 ? -19.619 10.280 77.731 1.00 43.81 182 THR C N 1
ATOM 9770 C CA . THR C 1 13 ? -20.309 11.238 76.872 1.00 45.21 182 THR C CA 1
ATOM 9771 C C . THR C 1 13 ? -21.267 12.097 77.697 1.00 50.84 182 THR C C 1
ATOM 9772 O O . THR C 1 13 ? -21.320 13.314 77.531 1.00 44.56 182 THR C O 1
ATOM 9776 N N . ALA C 1 14 ? -22.020 11.459 78.589 1.00 49.40 183 ALA C N 1
ATOM 9777 C CA . ALA C 1 14 ? -22.936 12.176 79.470 1.00 51.04 183 ALA C CA 1
ATOM 9778 C C . ALA C 1 14 ? -22.163 13.112 80.397 1.00 42.44 183 ALA C C 1
ATOM 9779 O O . ALA C 1 14 ? -22.540 14.261 80.576 1.00 41.67 183 ALA C O 1
ATOM 9781 N N . ASP C 1 15 ? -21.065 12.621 80.956 1.00 34.56 184 ASP C N 1
ATOM 9782 C CA . ASP C 1 15 ? -20.215 13.444 81.809 1.00 43.18 184 ASP C CA 1
ATOM 9783 C C . ASP C 1 15 ? -19.686 14.701 81.115 1.00 49.47 184 ASP C C 1
ATOM 9784 O O . ASP C 1 15 ? -19.667 15.783 81.707 1.00 40.10 184 ASP C O 1
ATOM 9789 N N . LEU C 1 16 ? -19.235 14.559 79.870 1.00 48.54 185 LEU C N 1
ATOM 9790 C CA . LEU C 1 16 ? -18.690 15.700 79.141 1.00 44.22 185 LEU C CA 1
ATOM 9791 C C . LEU C 1 16 ? -19.800 16.671 78.748 1.00 36.38 185 LEU C C 1
ATOM 9792 O O . LEU C 1 16 ? -19.628 17.886 78.827 1.00 43.28 185 LEU C O 1
ATOM 9797 N N . ILE C 1 17 ? -20.935 16.127 78.335 1.00 34.21 186 ILE C N 1
ATOM 9798 C CA . ILE C 1 17 ? -22.103 16.932 78.013 1.00 44.02 186 ILE C CA 1
ATOM 9799 C C . ILE C 1 17 ? -22.560 17.732 79.242 1.00 50.87 186 ILE C C 1
ATOM 9800 O O . ILE C 1 17 ? -22.934 18.904 79.132 1.00 46.25 186 ILE C O 1
ATOM 9805 N N . TRP C 1 18 ? -22.545 17.095 80.410 1.00 49.29 187 TRP C N 1
ATOM 9806 C CA . TRP C 1 18 ? -22.905 17.804 81.638 1.00 48.13 187 TRP C CA 1
ATOM 9807 C C . TRP C 1 18 ? -21.878 18.889 81.961 1.00 43.06 187 TRP C C 1
ATOM 9808 O O . TRP C 1 18 ? -22.235 20.018 82.278 1.00 36.49 187 TRP C O 1
ATOM 9819 N N . LEU C 1 19 ? -20.602 18.548 81.866 1.00 37.96 188 LEU C N 1
ATOM 9820 C CA . LEU C 1 19 ? -19.550 19.516 82.151 1.00 41.80 188 LEU C CA 1
ATOM 9821 C C . LEU C 1 19 ? -19.653 20.738 81.237 1.00 43.52 188 LEU C C 1
ATOM 9822 O O . LEU C 1 19 ? -19.565 21.873 81.695 1.00 41.75 188 LEU C O 1
ATOM 9827 N N . SER C 1 20 ? -19.835 20.505 79.943 1.00 34.40 189 SER C N 1
ATOM 9828 C CA . SER C 1 20 ? -19.838 21.604 78.979 1.00 34.20 189 SER C CA 1
ATOM 9829 C C . SER C 1 20 ? -20.921 22.640 79.294 1.00 32.22 189 SER C C 1
ATOM 9830 O O . SER C 1 20 ? -20.713 23.832 79.097 1.00 33.62 189 SER C O 1
ATOM 9833 N N . ALA C 1 21 ? -22.070 22.177 79.774 1.00 33.89 190 ALA C N 1
ATOM 9834 C CA . ALA C 1 21 ? -23.215 23.051 80.073 1.00 40.75 190 ALA C CA 1
ATOM 9835 C C . ALA C 1 21 ? -23.151 23.720 81.450 1.00 45.85 190 ALA C C 1
ATOM 9836 O O . ALA C 1 21 ? -23.986 24.563 81.781 1.00 42.49 190 ALA C O 1
ATOM 9838 N N . ASN C 1 22 ? -22.162 23.344 82.246 1.00 36.88 191 ASN C N 1
ATOM 9839 C CA . ASN C 1 22 ? -22.082 23.783 83.632 1.00 38.15 191 ASN C CA 1
ATOM 9840 C C . ASN C 1 22 ? -20.697 24.316 84.025 1.00 40.15 191 ASN C C 1
ATOM 9841 O O . ASN C 1 22 ? -20.291 24.188 85.183 1.00 40.95 191 ASN C O 1
ATOM 9846 N N . ARG C 1 23 ? -19.980 24.921 83.075 1.00 38.59 192 ARG C N 1
ATOM 9847 C CA . ARG C 1 23 ? -18.646 25.455 83.365 1.00 38.81 192 ARG C CA 1
ATOM 9848 C C . ARG C 1 23 ? -18.695 26.633 84.343 1.00 38.54 192 ARG C C 1
ATOM 9849 O O . ARG C 1 23 ? -19.547 27.520 84.221 1.00 37.59 192 ARG C O 1
ATOM 9857 N N . THR C 1 24 ? -17.769 26.634 85.294 1.00 39.37 193 THR C N 1
ATOM 9858 C CA . THR C 1 24 ? -17.614 27.718 86.256 1.00 38.78 193 THR C CA 1
ATOM 9859 C C . THR C 1 24 ? -16.266 28.434 86.070 1.00 44.96 193 THR C C 1
ATOM 9860 O O . THR C 1 24 ? -16.048 29.534 86.580 1.00 45.35 193 THR C O 1
ATOM 9864 N N . GLY C 1 25 ? -15.343 27.789 85.369 1.00 42.36 194 GLY C N 1
ATOM 9865 C CA . GLY C 1 25 ? -13.988 28.305 85.263 1.00 39.36 194 GLY C CA 1
ATOM 9866 C C . GLY C 1 25 ? -13.173 28.111 86.536 1.00 50.91 194 GLY C C 1
ATOM 9867 O O . GLY C 1 25 ? -12.070 28.663 86.682 1.00 59.73 194 GLY C O 1
ATOM 9868 N N . GLU C 1 26 ? -13.696 27.318 87.462 1.00 48.42 195 GLU C N 1
ATOM 9869 C CA . GLU C 1 26 ? -13.034 27.151 88.753 1.00 50.25 195 GLU C CA 1
ATOM 9870 C C . GLU C 1 26 ? -13.109 25.718 89.248 1.00 48.51 195 GLU C C 1
ATOM 9871 O O . GLU C 1 26 ? -12.936 25.466 90.432 1.00 48.76 195 GLU C O 1
ATOM 9877 N N . GLU C 1 27 ? -13.379 24.776 88.354 1.00 50.71 196 GLU C N 1
ATOM 9878 C CA . GLU C 1 27 ? -13.569 23.393 88.770 1.00 53.26 196 GLU C CA 1
ATOM 9879 C C . GLU C 1 27 ? -12.274 22.752 89.308 1.00 52.68 196 GLU C C 1
ATOM 9880 O O . GLU C 1 27 ? -11.176 23.149 88.933 1.00 49.30 196 GLU C O 1
ATOM 9886 N N . SER C 1 28 ? -12.409 21.784 90.214 1.00 50.45 197 SER C N 1
ATOM 9887 C CA . SER C 1 28 ? -11.248 21.101 90.788 1.00 49.75 197 SER C CA 1
ATOM 9888 C C . SER C 1 28 ? -10.558 20.204 89.773 1.00 47.00 197 SER C C 1
ATOM 9889 O O . SER C 1 28 ? -11.055 19.995 88.662 1.00 46.44 197 SER C O 1
ATOM 9892 N N . ALA C 1 29 ? -9.422 19.651 90.182 1.00 52.31 198 ALA C N 1
ATOM 9893 C CA . ALA C 1 29 ? -8.698 18.686 89.371 1.00 54.43 198 ALA C CA 1
ATOM 9894 C C . ALA C 1 29 ? -9.552 17.447 89.146 1.00 60.95 198 ALA C C 1
ATOM 9895 O O . ALA C 1 29 ? -9.598 16.917 88.036 1.00 61.40 198 ALA C O 1
ATOM 9897 N N . GLU C 1 30 ? -10.238 16.988 90.192 1.00 60.08 199 GLU C N 1
ATOM 9898 C CA . GLU C 1 30 ? -11.082 15.804 90.056 1.00 65.24 199 GLU C CA 1
ATOM 9899 C C . GLU C 1 30 ? -12.202 15.998 89.050 1.00 57.88 199 GLU C C 1
ATOM 9900 O O . GLU C 1 30 ? -12.568 15.062 88.345 1.00 53.79 199 GLU C O 1
ATOM 9906 N N . GLU C 1 31 ? -12.761 17.202 88.993 1.00 53.53 200 GLU C N 1
ATOM 9907 C CA . GLU C 1 31 ? -13.849 17.460 88.060 1.00 48.88 200 GLU C CA 1
ATOM 9908 C C . GLU C 1 31 ? -13.313 17.522 86.636 1.00 45.13 200 GLU C C 1
ATOM 9909 O O . GLU C 1 31 ? -14.016 17.204 85.681 1.00 42.29 200 GLU C O 1
ATOM 9915 N N . LEU C 1 32 ? -12.061 17.936 86.502 1.00 50.16 201 LEU C N 1
ATOM 9916 C CA . LEU C 1 32 ? -11.472 18.102 85.182 1.00 47.10 201 LEU C CA 1
ATOM 9917 C C . LEU C 1 32 ? -10.751 16.841 84.729 1.00 51.95 201 LEU C C 1
ATOM 9918 O O . LEU C 1 32 ? -10.259 16.769 83.600 1.00 50.03 201 LEU C O 1
ATOM 9923 N N . ASN C 1 33 ? -10.694 15.845 85.608 1.00 52.70 202 ASN C N 1
ATOM 9924 C CA . ASN C 1 33 ? -9.860 14.666 85.369 1.00 47.21 202 ASN C CA 1
ATOM 9925 C C . ASN C 1 33 ? -10.490 13.652 84.418 1.00 42.57 202 ASN C C 1
ATOM 9926 O O . ASN C 1 33 ? -11.308 12.828 84.828 1.00 46.47 202 ASN C O 1
ATOM 9931 N N . TYR C 1 34 ? -10.099 13.724 83.147 1.00 40.85 203 TYR C N 1
ATOM 9932 C CA . TYR C 1 34 ? -10.508 12.747 82.142 1.00 35.08 203 TYR C CA 1
ATOM 9933 C C . TYR C 1 34 ? -9.268 12.015 81.572 1.00 45.20 203 TYR C C 1
ATOM 9934 O O . TYR C 1 34 ? -9.273 11.549 80.434 1.00 47.49 203 TYR C O 1
ATOM 9943 N N . SER C 1 35 ? -8.213 11.917 82.378 1.00 49.20 204 SER C N 1
ATOM 9944 C CA . SER C 1 35 ? -6.974 11.273 81.946 1.00 52.87 204 SER C CA 1
ATOM 9945 C C . SER C 1 35 ? -7.153 9.777 81.664 1.00 55.06 204 SER C C 1
ATOM 9946 O O . SER C 1 35 ? -7.983 9.115 82.290 1.00 43.50 204 SER C O 1
ATOM 9949 N N . GLY C 1 36 ? -6.385 9.266 80.699 1.00 53.53 205 GLY C N 1
ATOM 9950 C CA . GLY C 1 36 ? -6.432 7.864 80.313 1.00 50.49 205 GLY C CA 1
ATOM 9951 C C . GLY C 1 36 ? -7.763 7.365 79.769 1.00 52.43 205 GLY C C 1
ATOM 9952 O O . GLY C 1 36 ? -7.968 6.164 79.582 1.00 62.62 205 GLY C O 1
ATOM 9953 N N . CYS C 1 37 ? -8.675 8.284 79.500 1.00 45.87 206 CYS C N 1
ATOM 9954 C CA . CYS C 1 37 ? -9.988 7.909 79.009 1.00 42.70 206 CYS C CA 1
ATOM 9955 C C . CYS C 1 37 ? -9.969 7.480 77.547 1.00 54.91 206 CYS C C 1
ATOM 9956 O O . CYS C 1 37 ? -9.159 7.957 76.743 1.00 53.95 206 CYS C O 1
ATOM 9959 N N . ASP C 1 38 ? -10.879 6.579 77.205 1.00 55.72 207 ASP C N 1
ATOM 9960 C CA . ASP C 1 38 ? -11.027 6.169 75.831 1.00 57.54 207 ASP C CA 1
ATOM 9961 C C . ASP C 1 38 ? -12.243 6.866 75.252 1.00 54.58 207 ASP C C 1
ATOM 9962 O O . ASP C 1 38 ? -13.373 6.427 75.459 1.00 46.22 207 ASP C O 1
ATOM 9967 N N . LEU C 1 39 ? -12.007 7.949 74.517 1.00 48.95 208 LEU C N 1
ATOM 9968 C CA . LEU C 1 39 ? -13.103 8.743 73.980 1.00 48.75 208 LEU C CA 1
ATOM 9969 C C . LEU C 1 39 ? -13.242 8.527 72.489 1.00 52.05 208 LEU C C 1
ATOM 9970 O O . LEU C 1 39 ? -13.742 9.391 71.774 1.00 52.69 208 LEU C O 1
ATOM 9975 N N . SER C 1 40 ? -12.808 7.361 72.027 1.00 52.30 209 SER C N 1
ATOM 9976 C CA . SER C 1 40 ? -12.705 7.095 70.596 1.00 49.25 209 SER C CA 1
ATOM 9977 C C . SER C 1 40 ? -14.060 6.966 69.911 1.00 42.51 209 SER C C 1
ATOM 9978 O O . SER C 1 40 ? -15.023 6.450 70.482 1.00 48.90 209 SER C O 1
ATOM 9981 N N . GLY C 1 41 ? -14.132 7.451 68.678 1.00 38.07 210 GLY C N 1
ATOM 9982 C CA . GLY C 1 41 ? -15.350 7.366 67.891 1.00 39.98 210 GLY C CA 1
ATOM 9983 C C . GLY C 1 41 ? -16.468 8.316 68.300 1.00 49.93 210 GLY C C 1
ATOM 9984 O O . GLY C 1 41 ? -17.590 8.219 67.786 1.00 52.31 210 GLY C O 1
ATOM 9985 N N . LEU C 1 42 ? -16.178 9.243 69.209 1.00 47.00 211 LEU C N 1
ATOM 9986 C CA . LEU C 1 42 ? -17.228 10.113 69.748 1.00 48.68 211 LEU C CA 1
ATOM 9987 C C . LEU C 1 42 ? -17.377 11.452 69.024 1.00 51.52 211 LEU C C 1
ATOM 9988 O O . LEU C 1 42 ? -16.406 12.039 68.547 1.00 41.41 211 LEU C O 1
ATOM 9993 N N . SER C 1 43 ? -18.608 11.937 68.957 1.00 49.20 212 SER C N 1
ATOM 9994 C CA . SER C 1 43 ? -18.862 13.259 68.421 1.00 48.46 212 SER C CA 1
ATOM 9995 C C . SER C 1 43 ? -18.947 14.231 69.593 1.00 51.76 212 SER C C 1
ATOM 9996 O O . SER C 1 43 ? -19.949 14.268 70.307 1.00 51.16 212 SER C O 1
ATOM 9999 N N . LEU C 1 44 ? -17.876 14.984 69.822 1.00 42.35 213 LEU C N 1
ATOM 10000 C CA . LEU C 1 44 ? -17.828 15.920 70.944 1.00 35.99 213 LEU C CA 1
ATOM 10001 C C . LEU C 1 44 ? -17.773 17.347 70.411 1.00 33.53 213 LEU C C 1
ATOM 10002 O O . LEU C 1 44 ? -16.845 18.090 70.681 1.00 39.92 213 LEU C O 1
ATOM 10007 N N . VAL C 1 45 ? -18.784 17.718 69.640 1.00 32.51 214 VAL C N 1
ATOM 10008 C CA . VAL C 1 45 ? -18.721 18.923 68.839 1.00 34.92 214 VAL C CA 1
ATOM 10009 C C . VAL C 1 45 ? -19.212 20.178 69.573 1.00 40.08 214 VAL C C 1
ATOM 10010 O O . VAL C 1 45 ? -20.256 20.164 70.225 1.00 34.07 214 VAL C O 1
ATOM 10014 N N . GLY C 1 46 ? -18.441 21.257 69.472 1.00 31.86 215 GLY C N 1
ATOM 10015 C CA . GLY C 1 46 ? -18.869 22.546 69.990 1.00 32.64 215 GLY C CA 1
ATOM 10016 C C . GLY C 1 46 ? -19.058 22.600 71.492 1.00 35.17 215 GLY C C 1
ATOM 10017 O O . GLY C 1 46 ? -19.936 23.308 71.999 1.00 32.77 215 GLY C O 1
ATOM 10018 N N . LEU C 1 47 ? -18.210 21.871 72.207 1.00 36.58 216 LEU C N 1
ATOM 10019 C CA . LEU C 1 47 ? -18.305 21.777 73.666 1.00 35.94 216 LEU C CA 1
ATOM 10020 C C . LEU C 1 47 ? -17.303 22.685 74.390 1.00 39.20 216 LEU C C 1
ATOM 10021 O O . LEU C 1 47 ? -16.212 22.971 73.884 1.00 30.99 216 LEU C O 1
ATOM 10026 N N . ASN C 1 48 ? -17.687 23.145 75.575 1.00 36.13 217 ASN C N 1
ATOM 10027 C CA . ASN C 1 48 ? -16.833 24.007 76.375 1.00 36.81 217 ASN C CA 1
ATOM 10028 C C . ASN C 1 48 ? -15.947 23.141 77.250 1.00 40.18 217 ASN C C 1
ATOM 10029 O O . ASN C 1 48 ? -16.322 22.798 78.367 1.00 39.83 217 ASN C O 1
ATOM 10034 N N . LEU C 1 49 ? -14.773 22.779 76.737 1.00 35.94 218 LEU C N 1
ATOM 10035 C CA . LEU C 1 49 ? -13.906 21.827 77.419 1.00 29.08 218 LEU C CA 1
ATOM 10036 C C . LEU C 1 49 ? -12.589 22.464 77.831 1.00 33.48 218 LEU C C 1
ATOM 10037 O O . LEU C 1 49 ? -11.577 21.786 78.002 1.00 37.01 218 LEU C O 1
ATOM 10042 N N . SER C 1 50 ? -12.604 23.780 77.978 1.00 32.56 219 SER C N 1
ATOM 10043 C CA . SER C 1 50 ? -11.435 24.519 78.422 1.00 37.67 219 SER C CA 1
ATOM 10044 C C . SER C 1 50 ? -10.850 23.943 79.717 1.00 42.64 219 SER C C 1
ATOM 10045 O O . SER C 1 50 ? -11.590 23.629 80.648 1.00 40.55 219 SER C O 1
ATOM 10048 N N . SER C 1 51 ? -9.524 23.808 79.764 1.00 35.52 220 SER C N 1
ATOM 10049 C CA . SER C 1 51 ? -8.808 23.372 80.966 1.00 43.94 220 SER C CA 1
ATOM 10050 C C . SER C 1 51 ? -9.008 21.895 81.335 1.00 42.17 220 SER C C 1
ATOM 10051 O O . SER C 1 51 ? -8.505 21.440 82.357 1.00 37.99 220 SER C O 1
ATOM 10054 N N . VAL C 1 52 ? -9.750 21.148 80.532 1.00 36.96 221 VAL C N 1
ATOM 10055 C CA . VAL C 1 52 ? -9.976 19.756 80.880 1.00 41.83 221 VAL C CA 1
ATOM 10056 C C . VAL C 1 52 ? -8.683 18.945 80.775 1.00 48.67 221 VAL C C 1
ATOM 10057 O O . VAL C 1 52 ? -7.819 19.218 79.931 1.00 44.59 221 VAL C O 1
ATOM 10061 N N . ASN C 1 53 ? -8.538 17.973 81.668 1.00 53.50 222 ASN C N 1
ATOM 10062 C CA . ASN C 1 53 ? -7.357 17.117 81.693 1.00 48.09 222 ASN C CA 1
ATOM 10063 C C . ASN C 1 53 ? -7.642 15.806 80.975 1.00 50.99 222 ASN C C 1
ATOM 10064 O O . ASN C 1 53 ? -8.363 14.951 81.487 1.00 56.84 222 ASN C O 1
ATOM 10069 N N . PHE C 1 54 ? -7.092 15.662 79.773 1.00 43.73 223 PHE C N 1
ATOM 10070 C CA . PHE C 1 54 ? -7.337 14.480 78.967 1.00 40.35 223 PHE C CA 1
ATOM 10071 C C . PHE C 1 54 ? -6.023 13.750 78.789 1.00 50.86 223 PHE C C 1
ATOM 10072 O O . PHE C 1 54 ? -5.886 12.958 77.861 1.00 54.81 223 PHE C O 1
ATOM 10080 N N . SER C 1 55 ? -5.041 14.039 79.634 1.00 48.55 224 SER C N 1
ATOM 10081 C CA . SER C 1 55 ? -3.695 13.530 79.379 1.00 56.10 224 SER C CA 1
ATOM 10082 C C . SER C 1 55 ? -3.708 12.012 79.256 1.00 59.00 224 SER C C 1
ATOM 10083 O O . SER C 1 55 ? -4.288 11.322 80.094 1.00 51.94 224 SER C O 1
ATOM 10086 N N . GLY C 1 56 ? -3.095 11.507 78.187 1.00 60.34 225 GLY C N 1
ATOM 10087 C CA . GLY C 1 56 ? -3.032 10.079 77.935 1.00 53.40 225 GLY C CA 1
ATOM 10088 C C . GLY C 1 56 ? -4.317 9.473 77.406 1.00 51.40 225 GLY C C 1
ATOM 10089 O O . GLY C 1 56 ? -4.421 8.255 77.267 1.00 56.94 225 GLY C O 1
ATOM 10090 N N . ALA C 1 57 ? -5.308 10.310 77.119 1.00 53.32 226 ALA C N 1
ATOM 10091 C CA . ALA C 1 57 ? -6.593 9.812 76.619 1.00 48.04 226 ALA C CA 1
ATOM 10092 C C . ALA C 1 57 ? -6.496 9.417 75.145 1.00 47.70 226 ALA C C 1
ATOM 10093 O O . ALA C 1 57 ? -5.500 9.700 74.486 1.00 52.44 226 ALA C O 1
ATOM 10095 N N . VAL C 1 58 ? -7.524 8.749 74.640 1.00 44.58 227 VAL C N 1
ATOM 10096 C CA . VAL C 1 58 ? -7.521 8.281 73.264 1.00 49.51 227 VAL C CA 1
ATOM 10097 C C . VAL C 1 58 ? -8.702 8.899 72.547 1.00 53.08 227 VAL C C 1
ATOM 10098 O O . VAL C 1 58 ? -9.848 8.620 72.896 1.00 52.22 227 VAL C O 1
ATOM 10102 N N . LEU C 1 59 ? -8.417 9.744 71.553 1.00 45.80 228 LEU C N 1
ATOM 10103 C CA . LEU C 1 59 ? -9.466 10.487 70.861 1.00 51.36 228 LEU C CA 1
ATOM 10104 C C . LEU C 1 59 ? -9.535 10.174 69.370 1.00 58.30 228 LEU C C 1
ATOM 10105 O O . LEU C 1 59 ? -9.991 10.999 68.575 1.00 57.41 228 LEU C O 1
ATOM 10110 N N . ASP C 1 60 ? -9.091 8.974 69.006 1.00 56.95 229 ASP C N 1
ATOM 10111 C CA . ASP C 1 60 ? -9.150 8.512 67.628 1.00 48.67 229 ASP C CA 1
ATOM 10112 C C . ASP C 1 60 ? -10.578 8.526 67.115 1.00 50.55 229 ASP C C 1
ATOM 10113 O O . ASP C 1 60 ? -11.524 8.283 67.866 1.00 49.42 229 ASP C O 1
ATOM 10118 N N . ASP C 1 61 ? -10.717 8.820 65.827 1.00 39.48 230 ASP C N 1
ATOM 10119 C CA . ASP C 1 61 ? -12.006 8.827 65.147 1.00 42.41 230 ASP C CA 1
ATOM 10120 C C . ASP C 1 61 ? -13.028 9.715 65.847 1.00 44.40 230 ASP C C 1
ATOM 10121 O O . ASP C 1 61 ? -14.231 9.516 65.704 1.00 47.55 230 ASP C O 1
ATOM 10126 N N . THR C 1 62 ? -12.543 10.710 66.586 1.00 38.53 231 THR C N 1
ATOM 10127 C CA . THR C 1 62 ? -13.436 11.629 67.284 1.00 49.40 231 THR C CA 1
ATOM 10128 C C . THR C 1 62 ? -13.628 12.937 66.515 1.00 48.15 231 THR C C 1
ATOM 10129 O O . THR C 1 62 ? -12.680 13.496 65.964 1.00 44.94 231 THR C O 1
ATOM 10133 N N . ASP C 1 63 ? -14.869 13.406 66.457 1.00 41.60 232 ASP C N 1
ATOM 10134 C CA . ASP C 1 63 ? -15.168 14.694 65.842 1.00 39.19 232 ASP C CA 1
ATOM 10135 C C . ASP C 1 63 ? -15.221 15.751 66.945 1.00 39.43 232 ASP C C 1
ATOM 10136 O O . ASP C 1 63 ? -16.161 15.799 67.727 1.00 35.88 232 ASP C O 1
ATOM 10141 N N . LEU C 1 64 ? -14.179 16.571 67.020 1.00 37.22 233 LEU C N 1
ATOM 10142 C CA . LEU C 1 64 ? -14.056 17.572 68.071 1.00 36.10 233 LEU C CA 1
ATOM 10143 C C . LEU C 1 64 ? -14.387 18.968 67.572 1.00 37.90 233 LEU C C 1
ATOM 10144 O O . LEU C 1 64 ? -14.167 19.948 68.279 1.00 39.16 233 LEU C O 1
ATOM 10149 N N . ARG C 1 65 ? -14.910 19.054 66.353 1.00 33.12 234 ARG C N 1
ATOM 10150 C CA . ARG C 1 65 ? -15.119 20.338 65.679 1.00 37.40 234 ARG C CA 1
ATOM 10151 C C . ARG C 1 65 ? -15.721 21.464 66.524 1.00 32.34 234 ARG C C 1
ATOM 10152 O O . ARG C 1 65 ? -16.745 21.279 67.167 1.00 30.98 234 ARG C O 1
ATOM 10160 N N . MET C 1 66 ? -15.115 22.640 66.459 1.00 28.63 235 MET C N 1
ATOM 10161 C CA . MET C 1 66 ? -15.629 23.820 67.157 1.00 31.08 235 MET C CA 1
ATOM 10162 C C . MET C 1 66 ? -15.569 23.775 68.690 1.00 39.38 235 MET C C 1
ATOM 10163 O O . MET C 1 66 ? -16.043 24.696 69.353 1.00 40.10 235 MET C O 1
ATOM 10168 N N . SER C 1 67 ? -15.000 22.726 69.265 1.00 37.61 236 SER C N 1
ATOM 10169 C CA . SER C 1 67 ? -14.951 22.656 70.721 1.00 31.97 236 SER C CA 1
ATOM 10170 C C . SER C 1 67 ? -13.866 23.560 71.287 1.00 41.23 236 SER C C 1
ATOM 10171 O O . SER C 1 67 ? -12.865 23.838 70.631 1.00 41.95 236 SER C O 1
ATOM 10174 N N . ASP C 1 68 ? -14.078 24.028 72.510 1.00 38.27 237 ASP C N 1
ATOM 10175 C CA . ASP C 1 68 ? -13.096 24.860 73.180 1.00 33.30 237 ASP C CA 1
ATOM 10176 C C . ASP C 1 68 ? -12.251 23.969 74.075 1.00 41.05 237 ASP C C 1
ATOM 10177 O O . ASP C 1 68 ? -12.743 23.429 75.063 1.00 35.49 237 ASP C O 1
ATOM 10182 N N . LEU C 1 69 ? -10.982 23.801 73.709 1.00 34.03 238 LEU C N 1
ATOM 10183 C CA . LEU C 1 69 ? -10.050 23.018 74.501 1.00 35.61 238 LEU C CA 1
ATOM 10184 C C . LEU C 1 69 ? -8.878 23.903 74.875 1.00 37.39 238 LEU C C 1
ATOM 10185 O O . LEU C 1 69 ? -7.754 23.434 75.047 1.00 35.77 238 LEU C O 1
ATOM 10190 N N . SER C 1 70 ? -9.147 25.197 74.994 1.00 32.29 239 SER C N 1
ATOM 10191 C CA . SER C 1 70 ? -8.124 26.130 75.450 1.00 37.00 239 SER C CA 1
ATOM 10192 C C . SER C 1 70 ? -7.621 25.745 76.836 1.00 42.36 239 SER C C 1
ATOM 10193 O O . SER C 1 70 ? -8.402 25.394 77.728 1.00 40.18 239 SER C O 1
ATOM 10196 N N . GLN C 1 71 ? -6.305 25.789 76.996 1.00 36.62 240 GLN C N 1
ATOM 10197 C CA . GLN C 1 71 ? -5.674 25.509 78.275 1.00 43.39 240 GLN C CA 1
ATOM 10198 C C . GLN C 1 71 ? -5.859 24.064 78.696 1.00 44.91 240 GLN C C 1
ATOM 10199 O O . GLN C 1 71 ? -5.535 23.708 79.823 1.00 45.96 240 GLN C O 1
ATOM 10205 N N . ALA C 1 72 ? -6.394 23.240 77.799 1.00 34.42 241 ALA C N 1
ATOM 10206 C CA . ALA C 1 72 ? -6.582 21.827 78.092 1.00 36.34 241 ALA C CA 1
ATOM 10207 C C . ALA C 1 72 ? -5.244 21.110 78.191 1.00 39.95 241 ALA C C 1
ATOM 10208 O O . ALA C 1 72 ? -4.235 21.564 77.640 1.00 41.02 241 ALA C O 1
ATOM 10210 N N . VAL C 1 73 ? -5.229 20.005 78.925 1.00 44.19 242 VAL C N 1
ATOM 10211 C CA . VAL C 1 73 ? -4.026 19.192 79.019 1.00 43.09 242 VAL C CA 1
ATOM 10212 C C . VAL C 1 73 ? -4.225 17.941 78.192 1.00 45.17 242 VAL C C 1
ATOM 10213 O O . VAL C 1 73 ? -5.024 17.071 78.548 1.00 42.07 242 VAL C O 1
ATOM 10217 N N . LEU C 1 74 ? -3.515 17.861 77.072 1.00 42.55 243 LEU C N 1
ATOM 10218 C CA . LEU C 1 74 ? -3.671 16.735 76.167 1.00 45.67 243 LEU C CA 1
ATOM 10219 C C . LEU C 1 74 ? -2.352 16.003 75.888 1.00 47.63 243 LEU C C 1
ATOM 10220 O O . LEU C 1 74 ? -2.222 15.339 74.864 1.00 45.01 243 LEU C O 1
ATOM 10225 N N . GLU C 1 75 ? -1.383 16.136 76.792 1.00 46.98 244 GLU C N 1
ATOM 10226 C CA . GLU C 1 75 ? -0.117 15.395 76.697 1.00 46.86 244 GLU C CA 1
ATOM 10227 C C . GLU C 1 75 ? -0.340 13.915 76.398 1.00 49.16 244 GLU C C 1
ATOM 10228 O O . GLU C 1 75 ? -1.125 13.247 77.083 1.00 53.59 244 GLU C O 1
ATOM 10234 N N . ASN C 1 76 ? 0.364 13.407 75.389 1.00 48.58 245 ASN C N 1
ATOM 10235 C CA . ASN C 1 76 ? 0.347 11.982 75.056 1.00 48.14 245 ASN C CA 1
ATOM 10236 C C . ASN C 1 76 ? -0.986 11.467 74.523 1.00 50.01 245 ASN C C 1
ATOM 10237 O O . ASN C 1 76 ? -1.230 10.261 74.484 1.00 56.30 245 ASN C O 1
ATOM 10242 N N . CYS C 1 77 ? -1.854 12.376 74.107 1.00 51.70 246 CYS C N 1
ATOM 10243 C CA . CYS C 1 77 ? -3.122 11.966 73.524 1.00 48.85 246 CYS C CA 1
ATOM 10244 C C . CYS C 1 77 ? -2.957 11.477 72.099 1.00 45.20 246 CYS C C 1
ATOM 10245 O O . CYS C 1 77 ? -2.008 11.841 71.414 1.00 45.01 246 CYS C O 1
ATOM 10248 N N . SER C 1 78 ? -3.899 10.650 71.665 1.00 42.76 247 SER C N 1
ATOM 10249 C CA . SER C 1 78 ? -3.911 10.124 70.312 1.00 48.31 247 SER C CA 1
ATOM 10250 C C . SER C 1 78 ? -5.110 10.677 69.555 1.00 47.82 247 SER C C 1
ATOM 10251 O O . SER C 1 78 ? -6.252 10.444 69.945 1.00 42.82 247 SER C O 1
ATOM 10254 N N . PHE C 1 79 ? -4.846 11.416 68.480 1.00 43.59 248 PHE C N 1
ATOM 10255 C CA . PHE C 1 79 ? -5.908 11.927 67.633 1.00 42.24 248 PHE C CA 1
ATOM 10256 C C . PHE C 1 79 ? -5.837 11.289 66.251 1.00 47.74 248 PHE C C 1
ATOM 10257 O O . PHE C 1 79 ? -5.851 11.993 65.249 1.00 49.18 248 PHE C O 1
ATOM 10265 N N . LYS C 1 80 ? -5.774 9.965 66.186 1.00 48.03 249 LYS C N 1
ATOM 10266 C CA . LYS C 1 80 ? -5.744 9.280 64.894 1.00 51.90 249 LYS C CA 1
ATOM 10267 C C . LYS C 1 80 ? -7.081 9.346 64.165 1.00 49.86 249 LYS C C 1
ATOM 10268 O O . LYS C 1 80 ? -8.095 8.866 64.666 1.00 53.26 249 LYS C O 1
ATOM 10274 N N . ASN C 1 81 ? -7.073 9.935 62.973 1.00 44.04 250 ASN C N 1
ATOM 10275 C CA . ASN C 1 81 ? -8.288 10.077 62.169 1.00 46.15 250 ASN C CA 1
ATOM 10276 C C . ASN C 1 81 ? -9.367 10.935 62.835 1.00 42.48 250 ASN C C 1
ATOM 10277 O O . ASN C 1 81 ? -10.566 10.678 62.682 1.00 46.58 250 ASN C O 1
ATOM 10282 N N . SER C 1 82 ? -8.937 11.975 63.544 1.00 37.77 251 SER C N 1
ATOM 10283 C CA . SER C 1 82 ? -9.876 12.884 64.197 1.00 35.49 251 SER C CA 1
ATOM 10284 C C . SER C 1 82 ? -10.225 14.069 63.306 1.00 36.13 251 SER C C 1
ATOM 10285 O O . SER C 1 82 ? -9.570 14.319 62.304 1.00 42.90 251 SER C O 1
ATOM 10288 N N . ILE C 1 83 ? -11.269 14.795 63.686 1.00 35.75 252 ILE C N 1
ATOM 10289 C CA . ILE C 1 83 ? -11.660 16.020 63.005 1.00 37.19 252 ILE C CA 1
ATOM 10290 C C . ILE C 1 83 ? -11.549 17.165 64.004 1.00 34.23 252 ILE C C 1
ATOM 10291 O O . ILE C 1 83 ? -12.319 17.244 64.963 1.00 34.92 252 ILE C O 1
ATOM 10296 N N . LEU C 1 84 ? -10.575 18.039 63.784 1.00 30.53 253 LEU C N 1
ATOM 10297 C CA . LEU C 1 84 ? -10.278 19.119 64.713 1.00 30.14 253 LEU C CA 1
ATOM 10298 C C . LEU C 1 84 ? -10.597 20.501 64.143 1.00 32.68 253 LEU C C 1
ATOM 10299 O O . LEU C 1 84 ? -10.266 21.520 64.760 1.00 29.64 253 LEU C O 1
ATOM 10304 N N . ASN C 1 85 ? -11.214 20.531 62.963 1.00 29.00 254 ASN C N 1
ATOM 10305 C CA . ASN C 1 85 ? -11.604 21.782 62.310 1.00 31.45 254 ASN C CA 1
ATOM 10306 C C . ASN C 1 85 ? -12.167 22.802 63.306 1.00 39.43 254 ASN C C 1
ATOM 10307 O O . ASN C 1 85 ? -13.063 22.490 64.085 1.00 32.58 254 ASN C O 1
ATOM 10312 N N . GLU C 1 86 ? -11.628 24.014 63.270 1.00 28.82 255 GLU C N 1
ATOM 10313 C CA . GLU C 1 86 ? -12.157 25.135 64.036 1.00 29.01 255 GLU C CA 1
ATOM 10314 C C . GLU C 1 86 ? -12.152 24.960 65.561 1.00 33.70 255 GLU C C 1
ATOM 10315 O O . GLU C 1 86 ? -12.789 25.733 66.265 1.00 34.72 255 GLU C O 1
ATOM 10321 N N . CYS C 1 87 ? -11.431 23.957 66.055 1.00 27.97 256 CYS C N 1
ATOM 10322 C CA . CYS C 1 87 ? -11.198 23.793 67.493 1.00 29.78 256 CYS C CA 1
ATOM 10323 C C . CYS C 1 87 ? -10.275 24.859 68.065 1.00 35.62 256 CYS C C 1
ATOM 10324 O O . CYS C 1 87 ? -9.317 25.299 67.425 1.00 34.57 256 CYS C O 1
ATOM 10327 N N . ASN C 1 88 ? -10.536 25.230 69.306 1.00 34.55 257 ASN C N 1
ATOM 10328 C CA . ASN C 1 88 ? -9.688 26.177 69.999 1.00 33.59 257 ASN C CA 1
ATOM 10329 C C . ASN C 1 88 ? -8.718 25.407 70.899 1.00 32.74 257 ASN C C 1
ATOM 10330 O O . ASN C 1 88 ? -9.130 24.775 71.867 1.00 35.98 257 ASN C O 1
ATOM 10335 N N . PHE C 1 89 ? -7.432 25.428 70.564 1.00 35.10 258 PHE C N 1
ATOM 10336 C CA . PHE C 1 89 ? -6.415 24.831 71.432 1.00 35.74 258 PHE C CA 1
ATOM 10337 C C . PHE C 1 89 ? -5.478 25.880 72.018 1.00 34.69 258 PHE C C 1
ATOM 10338 O O . PHE C 1 89 ? -4.334 25.572 72.351 1.00 36.24 258 PHE C O 1
ATOM 10346 N N . CYS C 1 90 ? -5.938 27.121 72.139 1.00 30.50 259 CYS C N 1
ATOM 10347 C CA . CYS C 1 90 ? -5.048 28.168 72.620 1.00 35.38 259 CYS C CA 1
ATOM 10348 C C . CYS C 1 90 ? -4.453 27.792 73.981 1.00 40.80 259 CYS C C 1
ATOM 10349 O O . CYS C 1 90 ? -5.178 27.404 74.897 1.00 38.01 259 CYS C O 1
ATOM 10352 N N . TYR C 1 91 ? -3.130 27.895 74.082 1.00 36.23 260 TYR C N 1
ATOM 10353 C CA . TYR C 1 91 ? -2.389 27.616 75.308 1.00 40.33 260 TYR C CA 1
ATOM 10354 C C . TYR C 1 91 ? -2.569 26.194 75.806 1.00 42.31 260 TYR C C 1
ATOM 10355 O O . TYR C 1 91 ? -2.289 25.910 76.954 1.00 40.23 260 TYR C O 1
ATOM 10364 N N . ALA C 1 92 ? -3.047 25.298 74.955 1.00 35.68 261 ALA C N 1
ATOM 10365 C CA . ALA C 1 92 ? -3.215 23.920 75.390 1.00 37.66 261 ALA C CA 1
ATOM 10366 C C . ALA C 1 92 ? -1.874 23.197 75.397 1.00 44.80 261 ALA C C 1
ATOM 10367 O O . ALA C 1 92 ? -0.903 23.643 74.771 1.00 42.12 261 ALA C O 1
ATOM 10369 N N . ASN C 1 93 ? -1.818 22.092 76.133 1.00 44.29 262 ASN C N 1
ATOM 10370 C CA . ASN C 1 93 ? -0.625 21.262 76.176 1.00 41.70 262 ASN C CA 1
ATOM 10371 C C . ASN C 1 93 ? -0.848 20.006 75.344 1.00 42.32 262 ASN C C 1
ATOM 10372 O O . ASN C 1 93 ? -1.594 19.110 75.745 1.00 43.93 262 ASN C O 1
ATOM 10377 N N . LEU C 1 94 ? -0.209 19.950 74.178 1.00 36.15 263 LEU C N 1
ATOM 10378 C CA . LEU C 1 94 ? -0.355 18.808 73.275 1.00 41.05 263 LEU C CA 1
ATOM 10379 C C . LEU C 1 94 ? 0.980 18.113 73.000 1.00 45.48 263 LEU C C 1
ATOM 10380 O O . LEU C 1 94 ? 1.182 17.559 71.911 1.00 44.43 263 LEU C O 1
ATOM 10385 N N . SER C 1 95 ? 1.892 18.145 73.967 1.00 45.47 264 SER C N 1
ATOM 10386 C CA . SER C 1 95 ? 3.200 17.517 73.768 1.00 46.83 264 SER C CA 1
ATOM 10387 C C . SER C 1 95 ? 3.074 16.005 73.558 1.00 48.64 264 SER C C 1
ATOM 10388 O O . SER C 1 95 ? 2.250 15.346 74.207 1.00 39.58 264 SER C O 1
ATOM 10391 N N . ASN C 1 96 ? 3.865 15.483 72.616 1.00 44.10 265 ASN C N 1
ATOM 10392 C CA . ASN C 1 96 ? 3.878 14.058 72.285 1.00 37.84 265 ASN C CA 1
ATOM 10393 C C . ASN C 1 96 ? 2.566 13.516 71.745 1.00 45.15 265 ASN C C 1
ATOM 10394 O O . ASN C 1 96 ? 2.317 12.308 71.803 1.00 54.03 265 ASN C O 1
ATOM 10399 N N . CYS C 1 97 ? 1.718 14.394 71.229 1.00 41.08 266 CYS C N 1
ATOM 10400 C CA . CYS C 1 97 ? 0.463 13.936 70.652 1.00 39.55 266 CYS C CA 1
ATOM 10401 C C . CYS C 1 97 ? 0.642 13.394 69.244 1.00 40.63 266 CYS C C 1
ATOM 10402 O O . CYS C 1 97 ? 1.461 13.888 68.482 1.00 47.22 266 CYS C O 1
ATOM 10405 N N . ILE C 1 98 ? -0.123 12.357 68.925 1.00 40.07 267 ILE C N 1
ATOM 10406 C CA . ILE C 1 98 ? -0.264 11.886 67.564 1.00 44.88 267 ILE C CA 1
ATOM 10407 C C . ILE C 1 98 ? -1.468 12.609 66.992 1.00 44.78 267 ILE C C 1
ATOM 10408 O O . ILE C 1 98 ? -2.595 12.404 67.446 1.00 44.36 267 ILE C O 1
ATOM 10413 N N . ILE C 1 99 ? -1.235 13.477 66.016 1.00 34.50 268 ILE C N 1
ATOM 10414 C CA . ILE C 1 99 ? -2.329 14.223 65.418 1.00 41.00 268 ILE C CA 1
ATOM 10415 C C . ILE C 1 99 ? -2.425 13.851 63.952 1.00 41.54 268 ILE C C 1
ATOM 10416 O O . ILE C 1 99 ? -1.586 14.252 63.141 1.00 39.58 268 ILE C O 1
ATOM 10421 N N . ARG C 1 100 ? -3.438 13.050 63.634 1.00 33.42 269 ARG C N 1
ATOM 10422 C CA . ARG C 1 100 ? -3.670 12.586 62.276 1.00 34.47 269 ARG C CA 1
ATOM 10423 C C . ARG C 1 100 ? -5.071 13.002 61.880 1.00 32.71 269 ARG C C 1
ATOM 10424 O O . ARG C 1 100 ? -6.011 12.199 61.896 1.00 35.40 269 ARG C O 1
ATOM 10432 N N . ALA C 1 101 ? -5.209 14.268 61.502 1.00 33.07 270 ALA C N 1
ATOM 10433 C CA . ALA C 1 101 ? -6.509 14.900 61.596 1.00 34.35 270 ALA C CA 1
ATOM 10434 C C . ALA C 1 101 ? -6.784 15.979 60.556 1.00 29.10 270 ALA C C 1
ATOM 10435 O O . ALA C 1 101 ? -5.872 16.612 60.032 1.00 33.72 270 ALA C O 1
ATOM 10437 N N . LEU C 1 102 ? -8.063 16.207 60.291 1.00 34.55 271 LEU C N 1
ATOM 10438 C CA . LEU C 1 102 ? -8.457 17.414 59.601 1.00 27.99 271 LEU C CA 1
ATOM 10439 C C . LEU C 1 102 ? -8.240 18.530 60.607 1.00 34.36 271 LEU C C 1
ATOM 10440 O O . LEU C 1 102 ? -8.735 18.459 61.740 1.00 40.09 271 LEU C O 1
ATOM 10445 N N . PHE C 1 103 ? -7.453 19.533 60.232 1.00 29.03 272 PHE C N 1
ATOM 10446 C CA . PHE C 1 103 ? -7.250 20.668 61.129 1.00 30.02 272 PHE C CA 1
ATOM 10447 C C . PHE C 1 103 ? -7.523 22.032 60.493 1.00 23.51 272 PHE C C 1
ATOM 10448 O O . PHE C 1 103 ? -6.784 22.986 60.696 1.00 29.53 272 PHE C O 1
ATOM 10456 N N . GLU C 1 104 ? -8.627 22.102 59.752 1.00 28.49 273 GLU C N 1
ATOM 10457 C CA . GLU C 1 104 ? -9.072 23.329 59.099 1.00 31.01 273 GLU C CA 1
ATOM 10458 C C . GLU C 1 104 ? -9.310 24.437 60.125 1.00 30.91 273 GLU C C 1
ATOM 10459 O O . GLU C 1 104 ? -10.220 24.351 60.961 1.00 27.64 273 GLU C O 1
ATOM 10465 N N . ASN C 1 105 ? -8.512 25.492 60.040 1.00 29.20 274 ASN C N 1
ATOM 10466 C CA . ASN C 1 105 ? -8.681 26.636 60.928 1.00 33.12 274 ASN C CA 1
ATOM 10467 C C . ASN C 1 105 ? -8.537 26.292 62.414 1.00 36.19 274 ASN C C 1
ATOM 10468 O O . ASN C 1 105 ? -9.047 27.008 63.264 1.00 32.40 274 ASN C O 1
ATOM 10473 N N . SER C 1 106 ? -7.847 25.202 62.730 1.00 34.44 275 SER C N 1
ATOM 10474 C CA . SER C 1 106 ? -7.656 24.839 64.126 1.00 30.91 275 SER C CA 1
ATOM 10475 C C . SER C 1 106 ? -6.688 25.813 64.762 1.00 36.91 275 SER C C 1
ATOM 10476 O O . SER C 1 106 ? -5.632 26.086 64.204 1.00 31.50 275 SER C O 1
ATOM 10479 N N . ASN C 1 107 ? -7.038 26.335 65.937 1.00 38.29 276 ASN C N 1
ATOM 10480 C CA . ASN C 1 107 ? -6.204 27.350 66.577 1.00 28.65 276 ASN C CA 1
ATOM 10481 C C . ASN C 1 107 ? -5.239 26.805 67.626 1.00 30.92 276 ASN C C 1
ATOM 10482 O O . ASN C 1 107 ? -5.639 26.550 68.755 1.00 31.85 276 ASN C O 1
ATOM 10487 N N . PHE C 1 108 ? -3.966 26.665 67.256 1.00 26.12 277 PHE C N 1
ATOM 10488 C CA . PHE C 1 108 ? -2.931 26.200 68.181 1.00 32.14 277 PHE C CA 1
ATOM 10489 C C . PHE C 1 108 ? -2.079 27.346 68.728 1.00 33.29 277 PHE C C 1
ATOM 10490 O O . PHE C 1 108 ? -0.924 27.141 69.097 1.00 38.57 277 PHE C O 1
ATOM 10498 N N . SER C 1 109 ? -2.646 28.549 68.772 1.00 28.60 278 SER C N 1
ATOM 10499 C CA . SER C 1 109 ? -1.932 29.708 69.298 1.00 35.40 278 SER C CA 1
ATOM 10500 C C . SER C 1 109 ? -1.340 29.377 70.670 1.00 33.37 278 SER C C 1
ATOM 10501 O O . SER C 1 109 ? -2.047 28.883 71.540 1.00 37.29 278 SER C O 1
ATOM 10504 N N . ASN C 1 110 ? -0.050 29.643 70.852 1.00 35.71 279 ASN C N 1
ATOM 10505 C CA . ASN C 1 110 ? 0.613 29.455 72.146 1.00 37.98 279 ASN C CA 1
ATOM 10506 C C . ASN C 1 110 ? 0.514 28.049 72.733 1.00 42.29 279 ASN C C 1
ATOM 10507 O O . ASN C 1 110 ? 0.776 27.849 73.915 1.00 47.03 279 ASN C O 1
ATOM 10512 N N . SER C 1 111 ? 0.133 27.074 71.921 1.00 38.77 280 SER C N 1
ATOM 10513 C CA . SER C 1 111 ? 0.060 25.712 72.415 1.00 35.57 280 SER C CA 1
ATOM 10514 C C . SER C 1 111 ? 1.457 25.102 72.558 1.00 40.82 280 SER C C 1
ATOM 10515 O O . SER C 1 111 ? 2.431 25.580 71.971 1.00 38.87 280 SER C O 1
ATOM 10518 N N . ASN C 1 112 ? 1.542 24.050 73.365 1.00 35.20 281 ASN C N 1
ATOM 10519 C CA . ASN C 1 112 ? 2.762 23.281 73.516 1.00 36.27 281 ASN C CA 1
ATOM 10520 C C . ASN C 1 112 ? 2.664 22.067 72.605 1.00 40.71 281 ASN C C 1
ATOM 10521 O O . ASN C 1 112 ? 1.854 21.168 72.848 1.00 44.27 281 ASN C O 1
ATOM 10526 N N . LEU C 1 113 ? 3.457 22.053 71.536 1.00 37.87 282 LEU C N 1
ATOM 10527 C CA . LEU C 1 113 ? 3.391 20.966 70.565 1.00 41.61 282 LEU C CA 1
ATOM 10528 C C . LEU C 1 113 ? 4.717 20.222 70.476 1.00 44.89 282 LEU C C 1
ATOM 10529 O O . LEU C 1 113 ? 4.977 19.504 69.509 1.00 39.57 282 LEU C O 1
ATOM 10534 N N . LYS C 1 114 ? 5.553 20.382 71.497 1.00 51.77 283 LYS C N 1
ATOM 10535 C CA . LYS C 1 114 ? 6.843 19.700 71.526 1.00 51.94 283 LYS C CA 1
ATOM 10536 C C . LYS C 1 114 ? 6.687 18.201 71.278 1.00 48.71 283 LYS C C 1
ATOM 10537 O O . LYS C 1 114 ? 5.891 17.522 71.938 1.00 49.98 283 LYS C O 1
ATOM 10543 N N . ASN C 1 115 ? 7.424 17.705 70.289 1.00 40.98 284 ASN C N 1
ATOM 10544 C CA . ASN C 1 115 ? 7.435 16.281 69.955 1.00 44.37 284 ASN C CA 1
ATOM 10545 C C . ASN C 1 115 ? 6.121 15.717 69.452 1.00 46.23 284 ASN C C 1
ATOM 10546 O O . ASN C 1 115 ? 5.940 14.498 69.385 1.00 49.37 284 ASN C O 1
ATOM 10551 N N . ALA C 1 116 ? 5.198 16.591 69.082 1.00 46.94 285 ALA C N 1
ATOM 10552 C CA . ALA C 1 116 ? 3.940 16.117 68.528 1.00 44.65 285 ALA C CA 1
ATOM 10553 C C . ALA C 1 116 ? 4.154 15.723 67.060 1.00 39.70 285 ALA C C 1
ATOM 10554 O O . ALA C 1 116 ? 5.105 16.173 66.433 1.00 44.44 285 ALA C O 1
ATOM 10556 N N . SER C 1 117 ? 3.289 14.868 66.523 1.00 37.52 286 SER C N 1
ATOM 10557 C CA . SER C 1 117 ? 3.407 14.474 65.121 1.00 43.88 286 SER C CA 1
ATOM 10558 C C . SER C 1 117 ? 2.115 14.746 64.359 1.00 47.22 286 SER C C 1
ATOM 10559 O O . SER C 1 117 ? 1.057 14.253 64.740 1.00 42.52 286 SER C O 1
ATOM 10562 N N . PHE C 1 118 ? 2.204 15.520 63.275 1.00 40.73 287 PHE C N 1
ATOM 10563 C CA . PHE C 1 118 ? 1.015 15.855 62.495 1.00 37.35 287 PHE C CA 1
ATOM 10564 C C . PHE C 1 118 ? 0.881 14.959 61.276 1.00 42.99 287 PHE C C 1
ATOM 10565 O O . PHE C 1 118 ? 0.015 15.183 60.429 1.00 39.34 287 PHE C O 1
ATOM 10573 N N . LYS C 1 119 ? 1.733 13.943 61.189 1.00 42.08 288 LYS C N 1
ATOM 10574 C CA . LYS C 1 119 ? 1.697 13.042 60.044 1.00 42.50 288 LYS C CA 1
ATOM 10575 C C . LYS C 1 119 ? 0.272 12.654 59.668 1.00 44.60 288 LYS C C 1
ATOM 10576 O O . LYS C 1 119 ? -0.508 12.211 60.517 1.00 38.59 288 LYS C O 1
ATOM 10582 N N . GLY C 1 120 ? -0.061 12.820 58.388 1.00 35.41 289 GLY C N 1
ATOM 10583 C CA . GLY C 1 120 ? -1.339 12.368 57.873 1.00 35.14 289 GLY C CA 1
ATOM 10584 C C . GLY C 1 120 ? -2.447 13.396 58.012 1.00 36.57 289 GLY C C 1
ATOM 10585 O O . GLY C 1 120 ? -3.579 13.146 57.604 1.00 37.43 289 GLY C O 1
ATOM 10586 N N . SER C 1 121 ? -2.124 14.551 58.586 1.00 33.58 290 SER C N 1
ATOM 10587 C CA . SER C 1 121 ? -3.112 15.627 58.746 1.00 38.38 290 SER C CA 1
ATOM 10588 C C . SER C 1 121 ? -3.326 16.393 57.446 1.00 36.09 290 SER C C 1
ATOM 10589 O O . SER C 1 121 ? -2.601 16.192 56.479 1.00 32.67 290 SER C O 1
ATOM 10592 N N . SER C 1 122 ? -4.324 17.266 57.412 1.00 36.29 291 SER C N 1
ATOM 10593 C CA . SER C 1 122 ? -4.559 18.067 56.212 1.00 30.82 291 SER C CA 1
ATOM 10594 C C . SER C 1 122 ? -5.599 19.144 56.438 1.00 28.83 291 SER C C 1
ATOM 10595 O O . SER C 1 122 ? -6.431 19.042 57.342 1.00 30.76 291 SER C O 1
ATOM 10598 N N . TYR C 1 123 ? -5.544 20.179 55.611 1.00 24.63 292 TYR C N 1
ATOM 10599 C CA . TYR C 1 123 ? -6.620 21.155 55.533 1.00 29.41 292 TYR C CA 1
ATOM 10600 C C . TYR C 1 123 ? -6.920 21.405 54.065 1.00 29.79 292 TYR C C 1
ATOM 10601 O O . TYR C 1 123 ? -6.101 21.094 53.189 1.00 27.32 292 TYR C O 1
ATOM 10610 N N . ILE C 1 124 ? -8.093 21.955 53.799 1.00 23.37 293 ILE C N 1
ATOM 10611 C CA . ILE C 1 124 ? -8.506 22.242 52.431 1.00 30.68 293 ILE C CA 1
ATOM 10612 C C . ILE C 1 124 ? -8.132 23.654 52.002 1.00 31.85 293 ILE C C 1
ATOM 10613 O O . ILE C 1 124 ? -7.497 23.848 50.967 1.00 28.53 293 ILE C O 1
ATOM 10618 N N . GLN C 1 125 ? -8.492 24.641 52.810 1.00 24.95 294 GLN C N 1
ATOM 10619 C CA . GLN C 1 125 ? -8.274 26.021 52.407 1.00 25.41 294 GLN C CA 1
ATOM 10620 C C . GLN C 1 125 ? -7.642 26.849 53.527 1.00 33.13 294 GLN C C 1
ATOM 10621 O O . GLN C 1 125 ? -6.728 27.628 53.279 1.00 30.48 294 GLN C O 1
ATOM 10627 N N . TYR C 1 126 ? -8.143 26.701 54.753 1.00 28.20 295 TYR C N 1
ATOM 10628 C CA . TYR C 1 126 ? -7.652 27.508 55.874 1.00 28.35 295 TYR C CA 1
ATOM 10629 C C . TYR C 1 126 ? -6.725 26.699 56.776 1.00 25.43 295 TYR C C 1
ATOM 10630 O O . TYR C 1 126 ? -7.132 25.700 57.355 1.00 23.75 295 TYR C O 1
ATOM 10639 N N . PRO C 1 127 ? -5.469 27.133 56.886 1.00 28.91 296 PRO C N 1
ATOM 10640 C CA . PRO C 1 127 ? -4.439 26.407 57.635 1.00 30.28 296 PRO C CA 1
ATOM 10641 C C . PRO C 1 127 ? -4.691 26.507 59.126 1.00 30.87 296 PRO C C 1
ATOM 10642 O O . PRO C 1 127 ? -5.391 27.412 59.552 1.00 29.79 296 PRO C O 1
ATOM 10646 N N . PRO C 1 128 ? -4.116 25.596 59.916 1.00 30.46 297 PRO C N 1
ATOM 10647 C CA . PRO C 1 128 ? -4.187 25.785 61.369 1.00 31.89 297 PRO C CA 1
ATOM 10648 C C . PRO C 1 128 ? -3.317 26.968 61.774 1.00 34.37 297 PRO C C 1
ATOM 10649 O O . PRO C 1 128 ? -2.398 27.349 61.047 1.00 30.05 297 PRO C O 1
ATOM 10653 N N . ILE C 1 129 ? -3.639 27.570 62.908 1.00 31.96 298 ILE C N 1
ATOM 10654 C CA . ILE C 1 129 ? -2.888 28.706 63.425 1.00 28.69 298 ILE C CA 1
ATOM 10655 C C . ILE C 1 129 ? -1.820 28.204 64.395 1.00 30.79 298 ILE C C 1
ATOM 10656 O O . ILE C 1 129 ? -2.131 27.477 65.336 1.00 30.74 298 ILE C O 1
ATOM 10661 N N . LEU C 1 130 ? -0.566 28.584 64.163 1.00 30.00 299 LEU C N 1
ATOM 10662 C CA . LEU C 1 130 ? 0.554 28.082 64.968 1.00 32.51 299 LEU C CA 1
ATOM 10663 C C . LEU C 1 130 ? 1.360 29.194 65.634 1.00 33.29 299 LEU C C 1
ATOM 10664 O O . LEU C 1 130 ? 2.469 28.954 66.126 1.00 38.73 299 LEU C O 1
ATOM 10669 N N . ASN C 1 131 ? 0.804 30.403 65.655 1.00 28.02 300 ASN C N 1
ATOM 10670 C CA . ASN C 1 131 ? 1.496 31.553 66.228 1.00 34.18 300 ASN C CA 1
ATOM 10671 C C . ASN C 1 131 ? 1.909 31.354 67.701 1.00 40.82 300 ASN C C 1
ATOM 10672 O O . ASN C 1 131 ? 1.073 31.145 68.584 1.00 43.23 300 ASN C O 1
ATOM 10677 N N . GLU C 1 132 ? 3.212 31.417 67.941 1.00 46.40 301 GLU C N 1
ATOM 10678 C CA . GLU C 1 132 ? 3.790 31.251 69.277 1.00 42.37 301 GLU C CA 1
ATOM 10679 C C . GLU C 1 132 ? 3.640 29.846 69.849 1.00 42.96 301 GLU C C 1
ATOM 10680 O O . GLU C 1 132 ? 3.943 29.620 71.011 1.00 46.48 301 GLU C O 1
ATOM 10686 N N . ALA C 1 133 ? 3.181 28.903 69.033 1.00 38.12 302 ALA C N 1
ATOM 10687 C CA . ALA C 1 133 ? 3.162 27.507 69.451 1.00 38.07 302 ALA C CA 1
ATOM 10688 C C . ALA C 1 133 ? 4.586 26.958 69.436 1.00 46.71 302 ALA C C 1
ATOM 10689 O O . ALA C 1 133 ? 5.437 27.420 68.668 1.00 43.16 302 ALA C O 1
ATOM 10691 N N . ASP C 1 134 ? 4.840 25.971 70.287 1.00 43.61 303 ASP C N 1
ATOM 10692 C CA . ASP C 1 134 ? 6.162 25.364 70.371 1.00 39.09 303 ASP C CA 1
ATOM 10693 C C . ASP C 1 134 ? 6.179 24.038 69.617 1.00 40.38 303 ASP C C 1
ATOM 10694 O O . ASP C 1 134 ? 5.582 23.042 70.061 1.00 37.49 303 ASP C O 1
ATOM 10699 N N . LEU C 1 135 ? 6.868 24.048 68.473 1.00 40.55 304 LEU C N 1
ATOM 10700 C CA . LEU C 1 135 ? 6.987 22.888 67.598 1.00 45.07 304 LEU C CA 1
ATOM 10701 C C . LEU C 1 135 ? 8.346 22.206 67.735 1.00 49.97 304 LEU C C 1
ATOM 10702 O O . LEU C 1 135 ? 8.631 21.243 67.020 1.00 50.91 304 LEU C O 1
ATOM 10707 N N . THR C 1 136 ? 9.182 22.705 68.644 1.00 45.78 305 THR C N 1
ATOM 10708 C CA . THR C 1 136 ? 10.471 22.070 68.906 1.00 47.29 305 THR C CA 1
ATOM 10709 C C . THR C 1 136 ? 10.309 20.552 69.020 1.00 44.48 305 THR C C 1
ATOM 10710 O O . THR C 1 136 ? 9.603 20.067 69.898 1.00 42.41 305 THR C O 1
ATOM 10714 N N . GLY C 1 137 ? 10.960 19.814 68.121 1.00 44.23 306 GLY C N 1
ATOM 10715 C CA . GLY C 1 137 ? 10.925 18.361 68.132 1.00 41.48 306 GLY C CA 1
ATOM 10716 C C . GLY C 1 137 ? 9.721 17.727 67.457 1.00 44.68 306 GLY C C 1
ATOM 10717 O O . GLY C 1 137 ? 9.636 16.496 67.349 1.00 43.87 306 GLY C O 1
ATOM 10718 N N . ALA C 1 138 ? 8.786 18.557 67.000 1.00 42.58 307 ALA C N 1
ATOM 10719 C CA . ALA C 1 138 ? 7.569 18.062 66.361 1.00 44.06 307 ALA C CA 1
ATOM 10720 C C . ALA C 1 138 ? 7.771 17.655 64.901 1.00 42.31 307 ALA C C 1
ATOM 10721 O O . ALA C 1 138 ? 8.645 18.177 64.196 1.00 38.73 307 ALA C O 1
ATOM 10723 N N . ILE C 1 139 ? 6.958 16.703 64.460 1.00 34.75 308 ILE C N 1
ATOM 10724 C CA . ILE C 1 139 ? 6.905 16.345 63.057 1.00 43.26 308 ILE C CA 1
ATOM 10725 C C . ILE C 1 139 ? 5.756 17.102 62.394 1.00 47.35 308 ILE C C 1
ATOM 10726 O O . ILE C 1 139 ? 4.577 16.858 62.689 1.00 38.55 308 ILE C O 1
ATOM 10731 N N . ILE C 1 140 ? 6.099 18.035 61.517 1.00 44.18 309 ILE C N 1
ATOM 10732 C CA . ILE C 1 140 ? 5.089 18.797 60.787 1.00 41.27 309 ILE C CA 1
ATOM 10733 C C . ILE C 1 140 ? 4.995 18.320 59.337 1.00 41.16 309 ILE C C 1
ATOM 10734 O O . ILE C 1 140 ? 5.771 17.468 58.904 1.00 31.84 309 ILE C O 1
ATOM 10739 N N . ILE C 1 141 ? 4.029 18.850 58.592 1.00 36.53 310 ILE C N 1
ATOM 10740 C CA . ILE C 1 141 ? 3.809 18.404 57.215 1.00 36.64 310 ILE C CA 1
ATOM 10741 C C . ILE C 1 141 ? 3.705 19.562 56.228 1.00 34.85 310 ILE C C 1
ATOM 10742 O O . ILE C 1 141 ? 3.326 20.672 56.611 1.00 33.72 310 ILE C O 1
ATOM 10747 N N . PRO C 1 142 ? 4.043 19.308 54.948 1.00 33.92 311 PRO C N 1
ATOM 10748 C CA . PRO C 1 142 ? 3.973 20.368 53.936 1.00 31.98 311 PRO C CA 1
ATOM 10749 C C . PRO C 1 142 ? 2.587 20.988 53.942 1.00 29.32 311 PRO C C 1
ATOM 10750 O O . PRO C 1 142 ? 1.605 20.274 54.134 1.00 30.35 311 PRO C O 1
ATOM 10754 N N . GLY C 1 143 ? 2.507 22.295 53.758 1.00 30.06 312 GLY C N 1
ATOM 10755 C CA . GLY C 1 143 ? 1.221 22.962 53.773 1.00 31.94 312 GLY C CA 1
ATOM 10756 C C . GLY C 1 143 ? 0.977 23.739 55.055 1.00 32.73 312 GLY C C 1
ATOM 10757 O O . GLY C 1 143 ? 0.282 24.752 55.037 1.00 27.66 312 GLY C O 1
ATOM 10758 N N . MET C 1 144 ? 1.557 23.285 56.170 1.00 36.05 313 MET C N 1
ATOM 10759 C CA . MET C 1 144 ? 1.391 24.001 57.439 1.00 32.37 313 MET C CA 1
ATOM 10760 C C . MET C 1 144 ? 2.108 25.347 57.399 1.00 32.70 313 MET C C 1
ATOM 10761 O O . MET C 1 144 ? 3.229 25.453 56.921 1.00 34.09 313 MET C O 1
ATOM 10766 N N . VAL C 1 145 ? 1.427 26.373 57.888 1.00 26.76 314 VAL C N 1
ATOM 10767 C CA . VAL C 1 145 ? 1.939 27.734 57.929 1.00 28.13 314 VAL C CA 1
ATOM 10768 C C . VAL C 1 145 ? 2.617 27.995 59.279 1.00 32.38 314 VAL C C 1
ATOM 10769 O O . VAL C 1 145 ? 2.009 27.812 60.324 1.00 36.86 314 VAL C O 1
ATOM 10773 N N . LEU C 1 146 ? 3.871 28.426 59.256 1.00 35.15 315 LEU C N 1
ATOM 10774 C CA . LEU C 1 146 ? 4.663 28.450 60.479 1.00 37.84 315 LEU C CA 1
ATOM 10775 C C . LEU C 1 146 ? 4.830 29.819 61.103 1.00 28.23 315 LEU C C 1
ATOM 10776 O O . LEU C 1 146 ? 5.655 29.982 61.995 1.00 36.86 315 LEU C O 1
ATOM 10781 N N . SER C 1 147 ? 4.058 30.796 60.647 1.00 26.92 316 SER C N 1
ATOM 10782 C CA . SER C 1 147 ? 4.232 32.166 61.115 1.00 37.44 316 SER C CA 1
ATOM 10783 C C . SER C 1 147 ? 4.183 32.194 62.635 1.00 41.88 316 SER C C 1
ATOM 10784 O O . SER C 1 147 ? 3.252 31.651 63.230 1.00 33.90 316 SER C O 1
ATOM 10787 N N . GLY C 1 148 ? 5.196 32.815 63.244 1.00 42.04 317 GLY C N 1
ATOM 10788 C CA . GLY C 1 148 ? 5.264 33.003 64.681 1.00 39.04 317 GLY C CA 1
ATOM 10789 C C . GLY C 1 148 ? 5.542 31.735 65.453 1.00 42.70 317 GLY C C 1
ATOM 10790 O O . GLY C 1 148 ? 5.591 31.744 66.682 1.00 42.08 317 GLY C O 1
ATOM 10791 N N . ALA C 1 149 ? 5.737 30.633 64.745 1.00 38.74 318 ALA C N 1
ATOM 10792 C CA . ALA C 1 149 ? 5.957 29.367 65.433 1.00 41.99 318 ALA C CA 1
ATOM 10793 C C . ALA C 1 149 ? 7.394 29.247 65.927 1.00 45.22 318 ALA C C 1
ATOM 10794 O O . ALA C 1 149 ? 8.321 29.746 65.291 1.00 46.51 318 ALA C O 1
ATOM 10796 N N . ILE C 1 150 ? 7.570 28.577 67.063 1.00 39.27 319 ILE C N 1
ATOM 10797 C CA . ILE C 1 150 ? 8.894 28.319 67.608 1.00 39.73 319 ILE C CA 1
ATOM 10798 C C . ILE C 1 150 ? 9.331 26.929 67.179 1.00 41.85 319 ILE C C 1
ATOM 10799 O O . ILE C 1 150 ? 8.640 25.956 67.449 1.00 47.30 319 ILE C O 1
ATOM 10804 N N . LEU C 1 151 ? 10.472 26.841 66.498 1.00 43.53 320 LEU C N 1
ATOM 10805 C CA . LEU C 1 151 ? 10.926 25.574 65.922 1.00 43.87 320 LEU C CA 1
ATOM 10806 C C . LEU C 1 151 ? 12.104 24.950 66.679 1.00 42.91 320 LEU C C 1
ATOM 10807 O O . LEU C 1 151 ? 12.432 23.788 66.468 1.00 53.88 320 LEU C O 1
ATOM 10812 N N . GLY C 1 152 ? 12.742 25.715 67.554 1.00 50.00 321 GLY C N 1
ATOM 10813 C CA . GLY C 1 152 ? 13.890 25.204 68.278 1.00 48.51 321 GLY C CA 1
ATOM 10814 C C . GLY C 1 152 ? 15.143 25.173 67.420 1.00 62.20 321 GLY C C 1
ATOM 10815 O O . GLY C 1 152 ? 15.088 25.330 66.193 1.00 60.23 321 GLY C O 1
ATOM 10816 N N . ASP C 1 153 ? 16.282 24.961 68.070 1.00 70.54 322 ASP C N 1
ATOM 10817 C CA . ASP C 1 153 ? 17.562 24.927 67.374 1.00 77.52 322 ASP C CA 1
ATOM 10818 C C . ASP C 1 153 ? 17.862 23.544 66.799 1.00 70.77 322 ASP C C 1
ATOM 10819 O O . ASP C 1 153 ? 17.274 22.545 67.212 1.00 61.38 322 ASP C O 1
ATOM 10824 N N . VAL C 1 154 ? 18.772 23.496 65.834 1.00 70.32 323 VAL C N 1
ATOM 10825 C CA . VAL C 1 154 ? 19.099 22.250 65.157 1.00 75.61 323 VAL C CA 1
ATOM 10826 C C . VAL C 1 154 ? 19.859 21.274 66.060 1.00 81.79 323 VAL C C 1
ATOM 10827 O O . VAL C 1 154 ? 20.989 21.545 66.467 1.00 84.35 323 VAL C O 1
ATOM 10831 N N . LYS C 1 155 ? 19.231 20.142 66.373 1.00 85.39 324 LYS C N 1
ATOM 10832 C CA . LYS C 1 155 ? 19.921 19.053 67.058 1.00 94.17 324 LYS C CA 1
ATOM 10833 C C . LYS C 1 155 ? 20.771 18.276 66.054 1.00 109.08 324 LYS C C 1
ATOM 10834 O O . LYS C 1 155 ? 21.994 18.187 66.194 1.00 109.93 324 LYS C O 1
ATOM 10840 N N . GLU C 1 156 ? 20.114 17.719 65.039 1.00 123.72 325 GLU C N 1
ATOM 10841 C CA . GLU C 1 156 ? 20.810 17.103 63.912 1.00 137.19 325 GLU C CA 1
ATOM 10842 C C . GLU C 1 156 ? 20.529 17.899 62.636 1.00 141.98 325 GLU C C 1
ATOM 10843 O O . GLU C 1 156 ? 19.421 18.404 62.445 1.00 145.92 325 GLU C O 1
ATOM 10849 N N . LEU C 1 157 ? 21.530 18.013 61.766 1.00 138.66 326 LEU C N 1
ATOM 10850 C CA . LEU C 1 157 ? 21.389 18.803 60.540 1.00 131.10 326 LEU C CA 1
ATOM 10851 C C . LEU C 1 157 ? 20.771 18.016 59.381 1.00 123.96 326 LEU C C 1
ATOM 10852 O O . LEU C 1 157 ? 20.041 18.576 58.562 1.00 119.68 326 LEU C O 1
ATOM 10857 N N . PHE C 1 158 ? 21.070 16.721 59.316 1.00 122.21 327 PHE C N 1
ATOM 10858 C CA . PHE C 1 158 ? 20.549 15.864 58.253 1.00 118.97 327 PHE C CA 1
ATOM 10859 C C . PHE C 1 158 ? 19.820 14.646 58.822 1.00 114.95 327 PHE C C 1
ATOM 10860 O O . PHE C 1 158 ? 20.255 14.056 59.812 1.00 112.81 327 PHE C O 1
ATOM 10862 N N . SER C 1 159 ? 18.710 14.276 58.188 1.00 112.65 328 SER C N 1
ATOM 10863 C CA . SER C 1 159 ? 17.897 13.158 58.658 1.00 112.53 328 SER C CA 1
ATOM 10864 C C . SER C 1 159 ? 18.338 11.826 58.065 1.00 113.41 328 SER C C 1
ATOM 10865 O O . SER C 1 159 ? 19.052 11.782 57.061 1.00 108.61 328 SER C O 1
ATOM 10868 N N . GLU C 1 160 ? 17.900 10.742 58.697 1.00 118.12 329 GLU C N 1
ATOM 10869 C CA . GLU C 1 160 ? 18.274 9.397 58.276 1.00 121.79 329 GLU C CA 1
ATOM 10870 C C . GLU C 1 160 ? 17.143 8.707 57.517 1.00 124.68 329 GLU C C 1
ATOM 10871 O O . GLU C 1 160 ? 17.377 7.751 56.777 1.00 125.20 329 GLU C O 1
ATOM 10873 N N . LYS C 1 161 ? 15.909 9.141 57.746 1.00 123.85 330 LYS C N 1
ATOM 10874 C CA . LYS C 1 161 ? 14.769 8.505 57.096 1.00 120.18 330 LYS C CA 1
ATOM 10875 C C . LYS C 1 161 ? 14.834 8.678 55.584 1.00 114.97 330 LYS C C 1
ATOM 10876 O O . LYS C 1 161 ? 14.572 7.749 54.821 1.00 111.43 330 LYS C O 1
ATOM 10882 N N . SER C 1 162 ? 15.179 9.890 55.170 1.00 113.23 331 SER C N 1
ATOM 10883 C CA . SER C 1 162 ? 15.278 10.256 53.766 1.00 110.35 331 SER C CA 1
ATOM 10884 C C . SER C 1 162 ? 13.876 10.579 53.267 1.00 109.13 331 SER C C 1
ATOM 10885 O O . SER C 1 162 ? 13.675 10.933 52.106 1.00 109.82 331 SER C O 1
ATOM 10888 N N . ASN C 1 163 ? 12.914 10.462 54.175 1.00 97.76 332 ASN C N 1
ATOM 10889 C CA . ASN C 1 163 ? 11.530 10.817 53.908 1.00 80.96 332 ASN C CA 1
ATOM 10890 C C . ASN C 1 163 ? 11.159 12.056 54.696 1.00 63.62 332 ASN C C 1
ATOM 10891 O O . ASN C 1 163 ? 9.991 12.421 54.790 1.00 64.12 332 ASN C O 1
ATOM 10896 N N . THR C 1 164 ? 12.166 12.690 55.281 1.00 47.82 333 THR C N 1
ATOM 10897 C CA . THR C 1 164 ? 11.934 13.890 56.070 1.00 47.61 333 THR C CA 1
ATOM 10898 C C . THR C 1 164 ? 13.009 14.945 55.841 1.00 47.75 333 THR C C 1
ATOM 10899 O O . THR C 1 164 ? 14.150 14.630 55.508 1.00 55.34 333 THR C O 1
ATOM 10903 N N . ILE C 1 165 ? 12.629 16.201 56.021 1.00 45.06 334 ILE C N 1
ATOM 10904 C CA . ILE C 1 165 ? 13.530 17.328 55.840 1.00 51.38 334 ILE C CA 1
ATOM 10905 C C . ILE C 1 165 ? 13.590 18.153 57.119 1.00 53.96 334 ILE C C 1
ATOM 10906 O O . ILE C 1 165 ? 12.554 18.577 57.638 1.00 49.61 334 ILE C O 1
ATOM 10911 N N . ASN C 1 166 ? 14.801 18.375 57.627 1.00 52.00 335 ASN C N 1
ATOM 10912 C CA . ASN C 1 166 ? 14.980 19.114 58.872 1.00 56.91 335 ASN C CA 1
ATOM 10913 C C . ASN C 1 166 ? 14.781 20.593 58.678 1.00 54.30 335 ASN C C 1
ATOM 10914 O O . ASN C 1 166 ? 15.305 21.176 57.734 1.00 48.65 335 ASN C O 1
ATOM 10919 N N . LEU C 1 167 ? 14.029 21.198 59.591 1.00 44.22 336 LEU C N 1
ATOM 10920 C CA . LEU C 1 167 ? 13.842 22.636 59.597 1.00 40.40 336 LEU C CA 1
ATOM 10921 C C . LEU C 1 167 ? 14.003 23.103 61.037 1.00 50.74 336 LEU C C 1
ATOM 10922 O O . LEU C 1 167 ? 13.121 22.884 61.882 1.00 45.91 336 LEU C O 1
ATOM 10927 N N . GLY C 1 168 ? 15.136 23.737 61.320 1.00 53.29 337 GLY C N 1
ATOM 10928 C CA . GLY C 1 168 ? 15.510 24.030 62.693 1.00 46.83 337 GLY C CA 1
ATOM 10929 C C . GLY C 1 168 ? 15.380 22.776 63.534 1.00 46.75 337 GLY C C 1
ATOM 10930 O O . GLY C 1 168 ? 15.851 21.697 63.153 1.00 48.62 337 GLY C O 1
ATOM 10931 N N . GLY C 1 169 ? 14.704 22.906 64.668 1.00 44.80 338 GLY C N 1
ATOM 10932 C CA . GLY C 1 169 ? 14.508 21.785 65.565 1.00 44.76 338 GLY C CA 1
ATOM 10933 C C . GLY C 1 169 ? 13.287 20.919 65.307 1.00 49.61 338 GLY C C 1
ATOM 10934 O O . GLY C 1 169 ? 12.979 20.051 66.120 1.00 44.77 338 GLY C O 1
ATOM 10935 N N . CYS C 1 170 ? 12.583 21.135 64.194 1.00 45.96 339 CYS C N 1
ATOM 10936 C CA . CYS C 1 170 ? 11.467 20.247 63.864 1.00 51.43 339 CYS C CA 1
ATOM 10937 C C . CYS C 1 170 ? 11.710 19.478 62.566 1.00 49.56 339 CYS C C 1
ATOM 10938 O O . CYS C 1 170 ? 12.701 19.713 61.876 1.00 48.12 339 CYS C O 1
ATOM 10941 N N . TYR C 1 171 ? 10.816 18.544 62.259 1.00 46.42 340 TYR C N 1
ATOM 10942 C CA . TYR C 1 171 ? 10.960 17.695 61.078 1.00 49.09 340 TYR C CA 1
ATOM 10943 C C . TYR C 1 171 ? 9.787 17.851 60.117 1.00 52.96 340 TYR C C 1
ATOM 10944 O O . TYR C 1 171 ? 8.627 17.850 60.537 1.00 46.70 340 TYR C O 1
ATOM 10953 N N . ILE C 1 172 ? 10.083 17.965 58.825 1.00 46.51 341 ILE C N 1
ATOM 10954 C CA . ILE C 1 172 ? 9.025 17.963 57.830 1.00 39.92 341 ILE C CA 1
ATOM 10955 C C . ILE C 1 172 ? 8.895 16.578 57.216 1.00 41.07 341 ILE C C 1
ATOM 10956 O O . ILE C 1 172 ? 9.818 16.103 56.558 1.00 41.64 341 ILE C O 1
ATOM 10961 N N . ASP C 1 173 ? 7.755 15.926 57.445 1.00 31.22 342 ASP C N 1
ATOM 10962 C CA . ASP C 1 173 ? 7.536 14.563 56.964 1.00 42.04 342 ASP C CA 1
ATOM 10963 C C . ASP C 1 173 ? 7.025 14.507 55.532 1.00 45.37 342 ASP C C 1
ATOM 10964 O O . ASP C 1 173 ? 6.160 15.292 55.138 1.00 43.48 342 ASP C O 1
ATOM 10969 N N . LEU C 1 174 ? 7.549 13.555 54.768 1.00 43.02 343 LEU C N 1
ATOM 10970 C CA . LEU C 1 174 ? 7.211 13.434 53.358 1.00 44.26 343 LEU C CA 1
ATOM 10971 C C . LEU C 1 174 ? 6.677 12.048 53.043 1.00 49.61 343 LEU C C 1
ATOM 10972 O O . LEU C 1 174 ? 6.902 11.527 51.950 1.00 49.22 343 LEU C O 1
ATOM 10977 N N . SER C 1 175 ? 5.965 11.463 54.007 1.00 40.90 344 SER C N 1
ATOM 10978 C CA . SER C 1 175 ? 5.401 10.122 53.871 1.00 49.64 344 SER C CA 1
ATOM 10979 C C . SER C 1 175 ? 4.022 10.139 53.242 1.00 47.97 344 SER C C 1
ATOM 10980 O O . SER C 1 175 ? 3.579 9.151 52.657 1.00 48.90 344 SER C O 1
ATOM 10983 N N . ASP C 1 176 ? 3.324 11.255 53.397 1.00 52.89 345 ASP C N 1
ATOM 10984 C CA . ASP C 1 176 ? 1.947 11.348 52.935 1.00 55.75 345 ASP C CA 1
ATOM 10985 C C . ASP C 1 176 ? 1.824 12.431 51.868 1.00 60.04 345 ASP C C 1
ATOM 10986 O O . ASP C 1 176 ? 0.869 13.207 51.822 1.00 51.70 345 ASP C O 1
ATOM 10991 N N . ILE C 1 177 ? 2.837 12.493 51.022 1.00 68.08 346 ILE C N 1
ATOM 10992 C CA . ILE C 1 177 ? 2.709 13.161 49.745 1.00 58.62 346 ILE C CA 1
ATOM 10993 C C . ILE C 1 177 ? 2.471 11.992 48.816 1.00 69.89 346 ILE C C 1
ATOM 10994 O O . ILE C 1 177 ? 2.932 10.880 49.092 1.00 81.39 346 ILE C O 1
ATOM 10999 N N . GLN C 1 178 ? 1.715 12.215 47.753 1.00 68.34 347 GLN C N 1
ATOM 11000 C CA . GLN C 1 178 ? 1.263 11.113 46.917 1.00 66.16 347 GLN C CA 1
ATOM 11001 C C . GLN C 1 178 ? 2.427 10.518 46.119 1.00 71.32 347 GLN C C 1
ATOM 11002 O O . GLN C 1 178 ? 2.388 10.465 44.888 1.00 76.59 347 GLN C O 1
ATOM 11008 N N . GLU C 1 179 ? 3.460 10.076 46.838 1.00 69.46 348 GLU C N 1
ATOM 11009 C CA . GLU C 1 179 ? 4.686 9.545 46.237 1.00 71.66 348 GLU C CA 1
ATOM 11010 C C . GLU C 1 179 ? 5.148 10.394 45.049 1.00 62.55 348 GLU C C 1
ATOM 11011 O O . GLU C 1 179 ? 5.658 9.883 44.046 1.00 58.81 348 GLU C O 1
ATOM 11017 N N . ASN C 1 180 ? 4.966 11.703 45.193 1.00 48.66 349 ASN C N 1
ATOM 11018 C CA . ASN C 1 180 ? 5.225 12.653 44.126 1.00 46.13 349 ASN C CA 1
ATOM 11019 C C . ASN C 1 180 ? 5.663 14.002 44.697 1.00 41.69 349 ASN C C 1
ATOM 11020 O O . ASN C 1 180 ? 4.832 14.788 45.150 1.00 33.14 349 ASN C O 1
ATOM 11025 N N . ILE C 1 181 ? 6.969 14.259 44.685 1.00 34.42 350 ILE C N 1
ATOM 11026 C CA . ILE C 1 181 ? 7.506 15.485 45.259 1.00 32.94 350 ILE C CA 1
ATOM 11027 C C . ILE C 1 181 ? 6.875 16.742 44.648 1.00 37.96 350 ILE C C 1
ATOM 11028 O O . ILE C 1 181 ? 6.801 17.789 45.291 1.00 36.44 350 ILE C O 1
ATOM 11033 N N . LEU C 1 182 ? 6.398 16.630 43.415 1.00 33.12 351 LEU C N 1
ATOM 11034 C CA . LEU C 1 182 ? 5.846 17.791 42.730 1.00 36.27 351 LEU C CA 1
ATOM 11035 C C . LEU C 1 182 ? 4.563 18.292 43.408 1.00 31.24 351 LEU C C 1
ATOM 11036 O O . LEU C 1 182 ? 4.210 19.461 43.291 1.00 35.48 351 LEU C O 1
ATOM 11041 N N . SER C 1 183 ? 3.865 17.401 44.102 1.00 30.24 352 SER C N 1
ATOM 11042 C CA . SER C 1 183 ? 2.625 17.777 44.767 1.00 32.31 352 SER C CA 1
ATOM 11043 C C . SER C 1 183 ? 2.869 18.778 45.900 1.00 32.90 352 SER C C 1
ATOM 11044 O O . SER C 1 183 ? 1.933 19.442 46.338 1.00 35.51 352 SER C O 1
ATOM 11047 N N . VAL C 1 184 ? 4.112 18.901 46.372 1.00 29.38 353 VAL C N 1
ATOM 11048 C CA . VAL C 1 184 ? 4.401 19.849 47.460 1.00 29.42 353 VAL C CA 1
ATOM 11049 C C . VAL C 1 184 ? 5.110 21.112 46.991 1.00 27.60 353 VAL C C 1
ATOM 11050 O O . VAL C 1 184 ? 5.603 21.888 47.809 1.00 27.32 353 VAL C O 1
ATOM 11054 N N . LEU C 1 185 ? 5.156 21.332 45.676 1.00 27.26 354 LEU C N 1
ATOM 11055 C CA . LEU C 1 185 ? 5.884 22.480 45.148 1.00 26.59 354 LEU C CA 1
ATOM 11056 C C . LEU C 1 185 ? 5.001 23.478 44.384 1.00 29.31 354 LEU C C 1
ATOM 11057 O O . LEU C 1 185 ? 5.492 24.230 43.543 1.00 31.89 354 LEU C O 1
ATOM 11062 N N . ASP C 1 186 ? 3.708 23.497 44.674 1.00 28.13 355 ASP C N 1
ATOM 11063 C CA . ASP C 1 186 ? 2.784 24.362 43.935 1.00 23.50 355 ASP C CA 1
ATOM 11064 C C . ASP C 1 186 ? 2.028 25.318 44.877 1.00 29.74 355 ASP C C 1
ATOM 11065 O O . ASP C 1 186 ? 1.063 24.920 45.530 1.00 25.71 355 ASP C O 1
ATOM 11070 N N . ASN C 1 187 ? 2.466 26.575 44.935 1.00 21.57 356 ASN C N 1
ATOM 11071 C CA . ASN C 1 187 ? 1.874 27.555 45.833 1.00 24.67 356 ASN C CA 1
ATOM 11072 C C . ASN C 1 187 ? 0.558 28.111 45.308 1.00 28.72 356 ASN C C 1
ATOM 11073 O O . ASN C 1 187 ? -0.152 28.828 46.019 1.00 24.93 356 ASN C O 1
ATOM 11078 N N . TYR C 1 188 ? 0.267 27.819 44.048 1.00 25.88 357 TYR C N 1
ATOM 11079 C CA . TYR C 1 188 ? -0.811 28.482 43.323 1.00 27.62 357 TYR C CA 1
ATOM 11080 C C . TYR C 1 188 ? -2.073 27.657 43.301 1.00 25.00 357 TYR C C 1
ATOM 11081 O O . TYR C 1 188 ? -3.146 28.209 43.399 1.00 25.91 357 TYR C O 1
ATOM 11090 N N . THR C 1 189 ? -1.945 26.338 43.154 1.00 19.09 358 THR C N 1
ATOM 11091 C CA . THR C 1 189 ? -3.131 25.495 43.038 1.00 24.36 358 THR C CA 1
ATOM 11092 C C . THR C 1 189 ? -3.172 24.403 44.105 1.00 25.98 358 THR C C 1
ATOM 11093 O O . THR C 1 189 ? -4.169 23.690 44.223 1.00 25.76 358 THR C O 1
ATOM 11097 N N . LYS C 1 190 ? -2.067 24.248 44.839 1.00 27.40 359 LYS C N 1
ATOM 11098 C CA . LYS C 1 190 ? -1.964 23.266 45.920 1.00 27.58 359 LYS C CA 1
ATOM 11099 C C . LYS C 1 190 ? -1.271 23.893 47.135 1.00 26.81 359 LYS C C 1
ATOM 11100 O O . LYS C 1 190 ? -0.398 23.275 47.762 1.00 27.64 359 LYS C O 1
ATOM 11106 N N . SER C 1 191 ? -1.644 25.127 47.456 1.00 24.88 360 SER C N 1
ATOM 11107 C CA . SER C 1 191 ? -1.034 25.824 48.582 1.00 28.29 360 SER C CA 1
ATOM 11108 C C . SER C 1 191 ? -1.167 25.029 49.883 1.00 28.36 360 SER C C 1
ATOM 11109 O O . SER C 1 191 ? -0.257 25.037 50.717 1.00 24.71 360 SER C O 1
ATOM 11112 N N . ASN C 1 192 ? -2.311 24.360 50.056 1.00 23.72 361 ASN C N 1
ATOM 11113 C CA . ASN C 1 192 ? -2.562 23.558 51.261 1.00 29.61 361 ASN C CA 1
ATOM 11114 C C . ASN C 1 192 ? -1.637 22.346 51.392 1.00 31.19 361 ASN C C 1
ATOM 11115 O O . ASN C 1 192 ? -1.694 21.618 52.384 1.00 28.51 361 ASN C O 1
ATOM 11120 N N . LYS C 1 193 ? -0.781 22.133 50.393 1.00 31.68 362 LYS C N 1
ATOM 11121 C CA . LYS C 1 193 ? 0.133 20.984 50.392 1.00 29.29 362 LYS C CA 1
ATOM 11122 C C . LYS C 1 193 ? 1.575 21.449 50.194 1.00 32.70 362 LYS C C 1
ATOM 11123 O O . LYS C 1 193 ? 2.475 20.629 50.068 1.00 31.29 362 LYS C O 1
ATOM 11129 N N . SER C 1 194 ? 1.800 22.758 50.152 1.00 25.87 363 SER C N 1
ATOM 11130 C CA . SER C 1 194 ? 3.101 23.262 49.720 1.00 27.11 363 SER C CA 1
ATOM 11131 C C . SER C 1 194 ? 4.205 23.274 50.788 1.00 33.33 363 SER C C 1
ATOM 11132 O O . SER C 1 194 ? 4.064 23.933 51.811 1.00 26.53 363 SER C O 1
ATOM 11135 N N . ILE C 1 195 ? 5.322 22.592 50.533 1.00 30.45 364 ILE C N 1
ATOM 11136 C CA . ILE C 1 195 ? 6.450 22.662 51.465 1.00 27.46 364 ILE C CA 1
ATOM 11137 C C . ILE C 1 195 ? 7.130 24.013 51.366 1.00 27.70 364 ILE C C 1
ATOM 11138 O O . ILE C 1 195 ? 7.763 24.458 52.315 1.00 31.06 364 ILE C O 1
ATOM 11143 N N . LEU C 1 196 ? 6.990 24.675 50.211 1.00 22.40 365 LEU C N 1
ATOM 11144 C CA . LEU C 1 196 ? 7.570 25.994 50.002 1.00 26.34 365 LEU C CA 1
ATOM 11145 C C . LEU C 1 196 ? 6.866 27.002 50.904 1.00 33.21 365 LEU C C 1
ATOM 11146 O O . LEU C 1 196 ? 7.497 27.897 51.485 1.00 29.96 365 LEU C O 1
ATOM 11151 N N . LEU C 1 197 ? 5.549 26.852 51.012 1.00 30.61 366 LEU C N 1
ATOM 11152 C CA . LEU C 1 197 ? 4.767 27.636 51.963 1.00 28.10 366 LEU C CA 1
ATOM 11153 C C . LEU C 1 197 ? 5.279 27.431 53.386 1.00 26.99 366 LEU C C 1
ATOM 11154 O O . LEU C 1 197 ? 5.471 28.377 54.135 1.00 33.65 366 LEU C O 1
ATOM 11159 N N . THR C 1 198 ? 5.462 26.179 53.766 1.00 34.28 367 THR C N 1
ATOM 11160 C CA . THR C 1 198 ? 5.909 25.870 55.117 1.00 34.27 367 THR C CA 1
ATOM 11161 C C . THR C 1 198 ? 7.260 26.535 55.376 1.00 38.48 367 THR C C 1
ATOM 11162 O O . THR C 1 198 ? 7.435 27.282 56.342 1.00 32.81 367 THR C O 1
ATOM 11166 N N . MET C 1 199 ? 8.211 26.304 54.485 1.00 36.85 368 MET C N 1
ATOM 11167 C CA . MET C 1 199 ? 9.547 26.845 54.684 1.00 37.02 368 MET C CA 1
ATOM 11168 C C . MET C 1 199 ? 9.551 28.367 54.765 1.00 34.08 368 MET C C 1
ATOM 11169 O O . MET C 1 199 ? 10.166 28.955 55.664 1.00 29.24 368 MET C O 1
ATOM 11174 N N . ASN C 1 200 ? 8.829 29.015 53.860 1.00 31.40 369 ASN C N 1
ATOM 11175 C CA . ASN C 1 200 ? 8.906 30.475 53.786 1.00 33.24 369 ASN C CA 1
ATOM 11176 C C . ASN C 1 200 ? 8.053 31.238 54.795 1.00 36.90 369 ASN C C 1
ATOM 11177 O O . ASN C 1 200 ? 8.235 32.445 54.966 1.00 37.08 369 ASN C O 1
ATOM 11182 N N . THR C 1 201 ? 7.155 30.544 55.493 1.00 31.75 370 THR C N 1
ATOM 11183 C CA . THR C 1 201 ? 6.381 31.215 56.545 1.00 30.40 370 THR C CA 1
ATOM 11184 C C . THR C 1 201 ? 7.032 31.088 57.933 1.00 41.32 370 THR C C 1
ATOM 11185 O O . THR C 1 201 ? 6.545 31.666 58.911 1.00 39.15 370 THR C O 1
ATOM 11189 N N . SER C 1 202 ? 8.124 30.334 58.026 1.00 41.82 371 SER C N 1
ATOM 11190 C CA . SER C 1 202 ? 8.860 30.271 59.291 1.00 37.89 371 SER C CA 1
ATOM 11191 C C . SER C 1 202 ? 9.517 31.632 59.489 1.00 39.68 371 SER C C 1
ATOM 11192 O O . SER C 1 202 ? 9.769 32.339 58.512 1.00 37.67 371 SER C O 1
ATOM 11195 N N . ASP C 1 203 ? 9.745 32.024 60.743 1.00 35.74 372 ASP C N 1
ATOM 11196 C CA . ASP C 1 203 ? 10.245 33.369 61.038 1.00 35.83 372 ASP C CA 1
ATOM 11197 C C . ASP C 1 203 ? 11.679 33.599 60.530 1.00 38.02 372 ASP C C 1
ATOM 11198 O O . ASP C 1 203 ? 12.424 32.645 60.266 1.00 33.44 372 ASP C O 1
ATOM 11203 N N . ASP C 1 204 ? 12.042 34.874 60.408 1.00 32.17 373 ASP C N 1
ATOM 11204 C CA . ASP C 1 204 ? 13.363 35.297 59.963 1.00 44.66 373 ASP C CA 1
ATOM 11205 C C . ASP C 1 204 ? 14.502 34.578 60.699 1.00 47.61 373 ASP C C 1
ATOM 11206 O O . ASP C 1 204 ? 15.518 34.228 60.092 1.00 41.06 373 ASP C O 1
ATOM 11211 N N . LYS C 1 205 ? 14.335 34.340 61.998 1.00 40.57 374 LYS C N 1
ATOM 11212 C CA . LYS C 1 205 ? 15.428 33.776 62.788 1.00 44.47 374 LYS C CA 1
ATOM 11213 C C . LYS C 1 205 ? 15.784 32.393 62.265 1.00 51.38 374 LYS C C 1
ATOM 11214 O O . LYS C 1 205 ? 16.887 31.881 62.505 1.00 45.17 374 LYS C O 1
ATOM 11220 N N . TYR C 1 206 ? 14.856 31.781 61.533 1.00 39.14 375 TYR C N 1
ATOM 11221 C CA . TYR C 1 206 ? 15.162 30.490 60.948 1.00 39.38 375 TYR C CA 1
ATOM 11222 C C . TYR C 1 206 ? 15.696 30.617 59.517 1.00 32.18 375 TYR C C 1
ATOM 11223 O O . TYR C 1 206 ? 15.757 29.633 58.785 1.00 39.79 375 TYR C O 1
ATOM 11232 N N . ASN C 1 207 ? 16.110 31.821 59.133 1.00 34.61 376 ASN C N 1
ATOM 11233 C CA . ASN C 1 207 ? 16.614 32.019 57.766 1.00 40.82 376 ASN C CA 1
ATOM 11234 C C . ASN C 1 207 ? 17.731 31.059 57.430 1.00 42.82 376 ASN C C 1
ATOM 11235 O O . ASN C 1 207 ? 17.768 30.492 56.339 1.00 43.73 376 ASN C O 1
ATOM 11240 N N . HIS C 1 208 ? 18.633 30.844 58.379 1.00 36.41 377 HIS C N 1
ATOM 11241 C CA . HIS C 1 208 ? 19.718 29.921 58.129 1.00 43.37 377 HIS C CA 1
ATOM 11242 C C . HIS C 1 208 ? 19.158 28.525 57.920 1.00 35.03 377 HIS C C 1
ATOM 11243 O O . HIS C 1 208 ? 19.631 27.777 57.070 1.00 36.90 377 HIS C O 1
ATOM 11250 N N . ASP C 1 209 ? 18.133 28.182 58.694 1.00 35.93 378 ASP C N 1
ATOM 11251 C CA . ASP C 1 209 ? 17.480 26.873 58.587 1.00 41.81 378 ASP C CA 1
ATOM 11252 C C . ASP C 1 209 ? 16.688 26.659 57.288 1.00 38.99 378 ASP C C 1
ATOM 11253 O O . ASP C 1 209 ? 16.580 25.536 56.803 1.00 38.48 378 ASP C O 1
ATOM 11258 N N . LYS C 1 210 ? 16.116 27.731 56.746 1.00 38.48 379 LYS C N 1
ATOM 11259 C CA . LYS C 1 210 ? 15.400 27.659 55.470 1.00 39.88 379 LYS C CA 1
ATOM 11260 C C . LYS C 1 210 ? 16.357 27.184 54.376 1.00 39.35 379 LYS C C 1
ATOM 11261 O O . LYS C 1 210 ? 16.071 26.233 53.633 1.00 38.86 379 LYS C O 1
ATOM 11267 N N . VAL C 1 211 ? 17.499 27.860 54.293 1.00 45.63 380 VAL C N 1
ATOM 11268 C CA . VAL C 1 211 ? 18.525 27.537 53.308 1.00 38.04 380 VAL C CA 1
ATOM 11269 C C . VAL C 1 211 ? 18.884 26.055 53.383 1.00 45.12 380 VAL C C 1
ATOM 11270 O O . VAL C 1 211 ? 18.925 25.360 52.360 1.00 44.83 380 VAL C O 1
ATOM 11274 N N . ARG C 1 212 ? 19.093 25.547 54.595 1.00 47.21 381 ARG C N 1
ATOM 11275 C CA . ARG C 1 212 ? 19.473 24.148 54.736 1.00 44.88 381 ARG C CA 1
ATOM 11276 C C . ARG C 1 212 ? 18.354 23.196 54.320 1.00 46.94 381 ARG C C 1
ATOM 11277 O O . ARG C 1 212 ? 18.610 22.162 53.703 1.00 44.22 381 ARG C O 1
ATOM 11285 N N . ALA C 1 213 ? 17.112 23.536 54.652 1.00 49.27 382 ALA C N 1
ATOM 11286 C CA . ALA C 1 213 ? 15.984 22.713 54.225 1.00 45.50 382 ALA C CA 1
ATOM 11287 C C . ALA C 1 213 ? 15.892 22.697 52.693 1.00 32.22 382 ALA C C 1
ATOM 11288 O O . ALA C 1 213 ? 15.587 21.677 52.080 1.00 40.45 382 ALA C O 1
ATOM 11290 N N . ALA C 1 214 ? 16.182 23.845 52.094 1.00 30.28 383 ALA C N 1
ATOM 11291 C CA . ALA C 1 214 ? 16.113 24.022 50.658 1.00 32.21 383 ALA C CA 1
ATOM 11292 C C . ALA C 1 214 ? 17.185 23.181 49.968 1.00 36.32 383 ALA C C 1
ATOM 11293 O O . ALA C 1 214 ? 16.915 22.470 48.994 1.00 37.58 383 ALA C O 1
ATOM 11295 N N . GLU C 1 215 ? 18.405 23.249 50.484 1.00 43.05 384 GLU C N 1
ATOM 11296 C CA . GLU C 1 215 ? 19.466 22.420 49.936 1.00 46.13 384 GLU C CA 1
ATOM 11297 C C . GLU C 1 215 ? 19.087 20.952 50.058 1.00 42.29 384 GLU C C 1
ATOM 11298 O O . GLU C 1 215 ? 19.388 20.148 49.181 1.00 44.22 384 GLU C O 1
ATOM 11304 N N . GLU C 1 216 ? 18.393 20.597 51.130 1.00 36.11 385 GLU C N 1
ATOM 11305 C CA . GLU C 1 216 ? 17.939 19.216 51.260 1.00 39.36 385 GLU C CA 1
ATOM 11306 C C . GLU C 1 216 ? 16.795 18.913 50.299 1.00 41.69 385 GLU C C 1
ATOM 11307 O O . GLU C 1 216 ? 16.721 17.823 49.720 1.00 34.77 385 GLU C O 1
ATOM 11313 N N . LEU C 1 217 ? 15.894 19.878 50.137 1.00 42.00 386 LEU C N 1
ATOM 11314 C CA . LEU C 1 217 ? 14.736 19.688 49.262 1.00 43.49 386 LEU C CA 1
ATOM 11315 C C . LEU C 1 217 ? 15.166 19.473 47.807 1.00 42.18 386 LEU C C 1
ATOM 11316 O O . LEU C 1 217 ? 14.642 18.582 47.118 1.00 34.71 386 LEU C O 1
ATOM 11321 N N . ILE C 1 218 ? 16.126 20.271 47.341 1.00 38.90 387 ILE C N 1
ATOM 11322 C CA . ILE C 1 218 ? 16.502 20.212 45.921 1.00 42.23 387 ILE C CA 1
ATOM 11323 C C . ILE C 1 218 ? 17.080 18.854 45.492 1.00 49.39 387 ILE C C 1
ATOM 11324 O O . ILE C 1 218 ? 17.011 18.501 44.317 1.00 43.36 387 ILE C O 1
ATOM 11329 N N . LYS C 1 219 ? 17.599 18.085 46.452 1.00 52.07 388 LYS C N 1
ATOM 11330 C CA . LYS C 1 219 ? 18.124 16.749 46.180 1.00 48.51 388 LYS C CA 1
ATOM 11331 C C . LYS C 1 219 ? 17.047 15.728 45.849 1.00 47.85 388 LYS C C 1
ATOM 11332 O O . LYS C 1 219 ? 17.331 14.707 45.220 1.00 44.59 388 LYS C O 1
ATOM 11338 N N . LYS C 1 220 ? 15.816 15.970 46.289 1.00 40.26 389 LYS C N 1
ATOM 11339 C CA . LYS C 1 220 ? 14.750 15.001 46.049 1.00 39.44 389 LYS C CA 1
ATOM 11340 C C . LYS C 1 220 ? 14.001 15.247 44.748 1.00 39.49 389 LYS C C 1
ATOM 11341 O O . LYS C 1 220 ? 13.169 14.437 44.339 1.00 43.39 389 LYS C O 1
ATOM 11347 N N . ILE C 1 221 ? 14.281 16.373 44.108 1.00 38.51 390 ILE C N 1
ATOM 11348 C CA . ILE C 1 221 ? 13.574 16.724 42.881 1.00 44.90 390 ILE C CA 1
ATOM 11349 C C . ILE C 1 221 ? 14.339 16.193 41.666 1.00 46.40 390 ILE C C 1
ATOM 11350 O O . ILE C 1 221 ? 15.456 16.623 41.387 1.00 48.53 390 ILE C O 1
ATOM 11355 N N . SER C 1 222 ? 13.742 15.245 40.957 1.00 48.24 391 SER C N 1
ATOM 11356 C CA . SER C 1 222 ? 14.380 14.694 39.768 1.00 55.62 391 SER C CA 1
ATOM 11357 C C . SER C 1 222 ? 14.150 15.625 38.578 1.00 55.07 391 SER C C 1
ATOM 11358 O O . SER C 1 222 ? 13.053 16.140 38.380 1.00 56.97 391 SER C O 1
ATOM 11361 N N . LEU C 1 223 ? 15.184 15.831 37.780 1.00 57.69 392 LEU C N 1
ATOM 11362 C CA . LEU C 1 223 ? 15.075 16.752 36.658 1.00 62.06 392 LEU C CA 1
ATOM 11363 C C . LEU C 1 223 ? 14.135 16.253 35.554 1.00 53.14 392 LEU C C 1
ATOM 11364 O O . LEU C 1 223 ? 13.573 17.059 34.814 1.00 52.74 392 LEU C O 1
ATOM 11369 N N . ASP C 1 224 ? 13.932 14.939 35.460 1.00 43.00 393 ASP C N 1
ATOM 11370 C CA . ASP C 1 224 ? 12.894 14.417 34.570 1.00 44.39 393 ASP C CA 1
ATOM 11371 C C . ASP C 1 224 ? 11.522 14.910 35.019 1.00 48.06 393 ASP C C 1
ATOM 11372 O O . ASP C 1 224 ? 10.653 15.193 34.188 1.00 42.98 393 ASP C O 1
ATOM 11377 N N . GLU C 1 225 ? 11.323 15.000 36.334 1.00 44.27 394 GLU C N 1
ATOM 11378 C CA . GLU C 1 225 ? 10.057 15.506 36.864 1.00 46.83 394 GLU C CA 1
ATOM 11379 C C . GLU C 1 225 ? 9.793 16.946 36.396 1.00 42.96 394 GLU C C 1
ATOM 11380 O O . GLU C 1 225 ? 8.650 17.331 36.162 1.00 46.50 394 GLU C O 1
ATOM 11386 N N . LEU C 1 226 ? 10.865 17.720 36.240 1.00 31.92 395 LEU C N 1
ATOM 11387 C CA . LEU C 1 226 ? 10.786 19.110 35.808 1.00 34.84 395 LEU C CA 1
ATOM 11388 C C . LEU C 1 226 ? 10.848 19.287 34.286 1.00 40.78 395 LEU C C 1
ATOM 11389 O O . LEU C 1 226 ? 10.908 20.414 33.796 1.00 36.53 395 LEU C O 1
ATOM 11394 N N . ALA C 1 227 ? 10.832 18.190 33.532 1.00 35.80 396 ALA C N 1
ATOM 11395 C CA . ALA C 1 227 ? 11.051 18.294 32.094 1.00 39.81 396 ALA C CA 1
ATOM 11396 C C . ALA C 1 227 ? 9.889 18.971 31.357 1.00 35.36 396 ALA C C 1
ATOM 11397 O O . ALA C 1 227 ? 10.102 19.837 30.512 1.00 35.62 396 ALA C O 1
ATOM 11399 N N . ALA C 1 228 ? 8.662 18.581 31.674 1.00 36.20 397 ALA C N 1
ATOM 11400 C CA . ALA C 1 228 ? 7.505 19.228 31.061 1.00 39.69 397 ALA C CA 1
ATOM 11401 C C . ALA C 1 228 ? 7.308 20.645 31.618 1.00 33.35 397 ALA C C 1
ATOM 11402 O O . ALA C 1 228 ? 7.918 21.017 32.624 1.00 29.11 397 ALA C O 1
ATOM 11404 N N . PHE C 1 229 ? 6.424 21.398 30.969 1.00 27.94 398 PHE C N 1
ATOM 11405 C CA . PHE C 1 229 ? 6.183 22.803 31.274 1.00 34.12 398 PHE C CA 1
ATOM 11406 C C . PHE C 1 229 ? 6.003 23.054 32.791 1.00 31.53 398 PHE C C 1
ATOM 11407 O O . PHE C 1 229 ? 6.733 23.860 33.370 1.00 31.00 398 PHE C O 1
ATOM 11415 N N . ARG C 1 230 ? 5.064 22.337 33.416 1.00 26.86 399 ARG C N 1
ATOM 11416 C CA . ARG C 1 230 ? 4.755 22.436 34.858 1.00 30.37 399 ARG C CA 1
ATOM 11417 C C . ARG C 1 230 ? 4.839 23.854 35.449 1.00 21.28 399 ARG C C 1
ATOM 11418 O O . ARG C 1 230 ? 5.577 24.118 36.401 1.00 25.65 399 ARG C O 1
ATOM 11426 N N . PRO C 1 231 ? 4.044 24.762 34.879 1.00 24.62 400 PRO C N 1
ATOM 11427 C CA . PRO C 1 231 ? 4.204 26.200 35.095 1.00 25.61 400 PRO C CA 1
ATOM 11428 C C . PRO C 1 231 ? 3.998 26.611 36.543 1.00 28.46 400 PRO C C 1
ATOM 11429 O O . PRO C 1 231 ? 4.712 27.505 36.992 1.00 22.65 400 PRO C O 1
ATOM 11433 N N . TYR C 1 232 ? 3.035 26.004 37.241 1.00 17.03 401 TYR C N 1
ATOM 11434 C CA . TYR C 1 232 ? 2.767 26.382 38.630 1.00 23.06 401 TYR C CA 1
ATOM 11435 C C . TYR C 1 232 ? 3.920 25.968 39.540 1.00 24.32 401 TYR C C 1
ATOM 11436 O O . TYR C 1 232 ? 4.327 26.699 40.440 1.00 25.83 401 TYR C O 1
ATOM 11445 N N . VAL C 1 233 ? 4.463 24.790 39.294 1.00 24.74 402 VAL C N 1
ATOM 11446 C CA . VAL C 1 233 ? 5.633 24.378 40.048 1.00 22.27 402 VAL C CA 1
ATOM 11447 C C . VAL C 1 233 ? 6.825 25.294 39.760 1.00 28.28 402 VAL C C 1
ATOM 11448 O O . VAL C 1 233 ? 7.468 25.771 40.698 1.00 25.67 402 VAL C O 1
ATOM 11452 N N . LYS C 1 234 ? 7.092 25.580 38.483 1.00 25.64 403 LYS C N 1
ATOM 11453 C CA . LYS C 1 234 ? 8.275 26.373 38.123 1.00 24.66 403 LYS C CA 1
ATOM 11454 C C . LYS C 1 234 ? 8.145 27.762 38.675 1.00 25.31 403 LYS C C 1
ATOM 11455 O O . LYS C 1 234 ? 9.091 28.327 39.196 1.00 26.19 403 LYS C O 1
ATOM 11461 N N . MET C 1 235 ? 6.957 28.332 38.543 1.00 23.34 404 MET C N 1
ATOM 11462 C CA . MET C 1 235 ? 6.731 29.666 39.070 1.00 20.08 404 MET C CA 1
ATOM 11463 C C . MET C 1 235 ? 6.849 29.704 40.615 1.00 21.00 404 MET C C 1
ATOM 11464 O O . MET C 1 235 ? 7.378 30.663 41.187 1.00 21.25 404 MET C O 1
ATOM 11469 N N . SER C 1 236 ? 6.372 28.664 41.291 1.00 20.58 405 SER C N 1
ATOM 11470 C CA . SER C 1 236 ? 6.504 28.601 42.755 1.00 24.61 405 SER C CA 1
ATOM 11471 C C . SER C 1 236 ? 7.982 28.496 43.170 1.00 27.03 405 SER C C 1
ATOM 11472 O O . SER C 1 236 ? 8.428 29.114 44.135 1.00 26.97 405 SER C O 1
ATOM 11475 N N . LEU C 1 237 ? 8.734 27.696 42.432 1.00 29.48 406 LEU C N 1
ATOM 11476 C CA . LEU C 1 237 ? 10.149 27.543 42.694 1.00 31.81 406 LEU C CA 1
ATOM 11477 C C . LEU C 1 237 ? 10.861 28.890 42.549 1.00 34.94 406 LEU C C 1
ATOM 11478 O O . LEU C 1 237 ? 11.683 29.264 43.392 1.00 31.71 406 LEU C O 1
ATOM 11483 N N . ALA C 1 238 ? 10.544 29.626 41.483 1.00 30.32 407 ALA C N 1
ATOM 11484 C CA . ALA C 1 238 ? 11.176 30.918 41.245 1.00 27.30 407 ALA C CA 1
ATOM 11485 C C . ALA C 1 238 ? 10.772 31.940 42.305 1.00 33.47 407 ALA C C 1
ATOM 11486 O O . ALA C 1 238 ? 11.614 32.680 42.824 1.00 24.36 407 ALA C O 1
ATOM 11488 N N . ASP C 1 239 ? 9.474 31.985 42.601 1.00 26.38 408 ASP C N 1
ATOM 11489 C CA . ASP C 1 239 ? 8.928 32.844 43.655 1.00 28.29 408 ASP C CA 1
ATOM 11490 C C . ASP C 1 239 ? 9.605 32.582 44.987 1.00 28.46 408 ASP C C 1
ATOM 11491 O O . ASP C 1 239 ? 9.945 33.517 45.700 1.00 36.44 408 ASP C O 1
ATOM 11496 N N . SER C 1 240 ? 9.760 31.304 45.331 1.00 22.29 409 SER C N 1
ATOM 11497 C CA . SER C 1 240 ? 10.134 30.919 46.700 1.00 31.25 409 SER C CA 1
ATOM 11498 C C . SER C 1 240 ? 11.651 30.968 46.942 1.00 38.53 409 SER C C 1
ATOM 11499 O O . SER C 1 240 ? 12.091 31.209 48.061 1.00 36.32 409 SER C O 1
ATOM 11502 N N . PHE C 1 241 ? 12.445 30.753 45.896 1.00 34.28 410 PHE C N 1
ATOM 11503 C CA . PHE C 1 241 ? 13.891 30.680 46.079 1.00 27.40 410 PHE C CA 1
ATOM 11504 C C . PHE C 1 241 ? 14.696 31.825 45.475 1.00 32.88 410 PHE C C 1
ATOM 11505 O O . PHE C 1 241 ? 15.918 31.833 45.570 1.00 35.07 410 PHE C O 1
ATOM 11513 N N . SER C 1 242 ? 14.039 32.798 44.861 1.00 34.42 411 SER C N 1
ATOM 11514 C CA . SER C 1 242 ? 14.791 33.925 44.319 1.00 35.15 411 SER C CA 1
ATOM 11515 C C . SER C 1 242 ? 14.558 35.139 45.171 1.00 33.48 411 SER C C 1
ATOM 11516 O O . SER C 1 242 ? 14.435 36.260 44.663 1.00 32.98 411 SER C O 1
ATOM 11519 N N . ILE C 1 243 ? 14.464 34.906 46.476 1.00 32.76 412 ILE C N 1
ATOM 11520 C CA . ILE C 1 243 ? 14.309 35.982 47.440 1.00 33.14 412 ILE C CA 1
ATOM 11521 C C . ILE C 1 243 ? 15.227 35.713 48.639 1.00 30.16 412 ILE C C 1
ATOM 11522 O O . ILE C 1 243 ? 15.690 34.591 48.815 1.00 34.74 412 ILE C O 1
ATOM 11527 N N . HIS C 1 244 ? 15.492 36.727 49.458 1.00 36.71 413 HIS C N 1
ATOM 11528 C CA . HIS C 1 244 ? 16.272 36.495 50.680 1.00 44.77 413 HIS C CA 1
ATOM 11529 C C . HIS C 1 244 ? 15.512 35.505 51.548 1.00 38.26 413 HIS C C 1
ATOM 11530 O O . HIS C 1 244 ? 14.311 35.656 51.741 1.00 41.69 413 HIS C O 1
ATOM 11537 N N . PRO C 1 245 ? 16.209 34.511 52.109 1.00 40.75 414 PRO C N 1
ATOM 11538 C CA . PRO C 1 245 ? 17.671 34.377 52.221 1.00 43.48 414 PRO C CA 1
ATOM 11539 C C . PRO C 1 245 ? 18.375 33.538 51.153 1.00 45.50 414 PRO C C 1
ATOM 11540 O O . PRO C 1 245 ? 19.598 33.420 51.209 1.00 53.64 414 PRO C O 1
ATOM 11544 N N . TYR C 1 246 ? 17.639 32.961 50.212 1.00 38.29 415 TYR C N 1
ATOM 11545 C CA . TYR C 1 246 ? 18.210 31.960 49.315 1.00 36.00 415 TYR C CA 1
ATOM 11546 C C . TYR C 1 246 ? 19.084 32.549 48.207 1.00 36.39 415 TYR C C 1
ATOM 11547 O O . TYR C 1 246 ? 19.907 31.845 47.616 1.00 36.14 415 TYR C O 1
ATOM 11556 N N . LEU C 1 247 ? 18.876 33.829 47.925 1.00 39.58 416 LEU C N 1
ATOM 11557 C CA . LEU C 1 247 ? 19.564 34.535 46.853 1.00 39.72 416 LEU C CA 1
ATOM 11558 C C . LEU C 1 247 ? 21.086 34.458 46.999 1.00 52.78 416 LEU C C 1
ATOM 11559 O O . LEU C 1 247 ? 21.798 34.259 46.015 1.00 49.54 416 LEU C O 1
ATOM 11564 N N . ASN C 1 248 ? 21.579 34.615 48.225 1.00 51.76 417 ASN C N 1
ATOM 11565 C CA . ASN C 1 248 ? 23.019 34.636 48.478 1.00 57.90 417 ASN C CA 1
ATOM 11566 C C . ASN C 1 248 ? 23.634 33.250 48.631 1.00 58.64 417 ASN C C 1
ATOM 11567 O O . ASN C 1 248 ? 24.795 33.120 49.023 1.00 59.49 417 ASN C O 1
ATOM 11572 N N . ASN C 1 249 ? 22.854 32.219 48.320 1.00 44.28 418 ASN C N 1
ATOM 11573 C CA . ASN C 1 249 ? 23.336 30.844 48.391 1.00 44.85 418 ASN C CA 1
ATOM 11574 C C . ASN C 1 249 ? 23.680 30.299 47.007 1.00 54.53 418 ASN C C 1
ATOM 11575 O O . ASN C 1 249 ? 22.801 29.855 46.256 1.00 52.03 418 ASN C O 1
ATOM 11580 N N . ALA C 1 250 ? 24.966 30.325 46.682 1.00 55.29 419 ALA C N 1
ATOM 11581 C CA . ALA C 1 250 ? 25.437 29.919 45.368 1.00 50.65 419 ALA C CA 1
ATOM 11582 C C . ALA C 1 250 ? 24.918 28.549 44.953 1.00 39.26 419 ALA C C 1
ATOM 11583 O O . ALA C 1 250 ? 24.616 28.321 43.780 1.00 41.93 419 ALA C O 1
ATOM 11585 N N . ASN C 1 251 ? 24.820 27.626 45.900 1.00 36.83 420 ASN C N 1
ATOM 11586 C CA . ASN C 1 251 ? 24.345 26.290 45.559 1.00 38.70 420 ASN C CA 1
ATOM 11587 C C . ASN C 1 251 ? 22.895 26.294 45.054 1.00 51.28 420 ASN C C 1
ATOM 11588 O O . ASN C 1 251 ? 22.563 25.640 44.061 1.00 51.53 420 ASN C O 1
ATOM 11593 N N . ILE C 1 252 ? 22.026 27.026 45.741 1.00 39.95 421 ILE C N 1
ATOM 11594 C CA . ILE C 1 252 ? 20.615 27.028 45.361 1.00 44.19 421 ILE C CA 1
ATOM 11595 C C . ILE C 1 252 ? 20.409 27.761 44.045 1.00 38.48 421 ILE C C 1
ATOM 11596 O O . ILE C 1 252 ? 19.649 27.304 43.196 1.00 37.69 421 ILE C O 1
ATOM 11601 N N . GLN C 1 253 ? 21.089 28.894 43.879 1.00 35.78 422 GLN C N 1
ATOM 11602 C CA . GLN C 1 253 ? 20.969 29.672 42.657 1.00 41.63 422 GLN C CA 1
ATOM 11603 C C . GLN C 1 253 ? 21.457 28.914 41.421 1.00 40.80 422 GLN C C 1
ATOM 11604 O O . GLN C 1 253 ? 20.879 29.045 40.340 1.00 45.40 422 GLN C O 1
ATOM 11610 N N . GLN C 1 254 ? 22.499 28.106 41.585 1.00 43.16 423 GLN C N 1
ATOM 11611 C CA . GLN C 1 254 ? 23.064 27.336 40.471 1.00 42.89 423 GLN C CA 1
ATOM 11612 C C . GLN C 1 254 ? 22.120 26.228 40.069 1.00 42.60 423 GLN C C 1
ATOM 11613 O O . GLN C 1 254 ? 22.046 25.848 38.904 1.00 36.99 423 GLN C O 1
ATOM 11619 N N . TRP C 1 255 ? 21.407 25.694 41.048 1.00 39.51 424 TRP C N 1
ATOM 11620 C CA . TRP C 1 255 ? 20.417 24.675 40.773 1.00 38.73 424 TRP C CA 1
ATOM 11621 C C . TRP C 1 255 ? 19.203 25.293 40.074 1.00 29.42 424 TRP C C 1
ATOM 11622 O O . TRP C 1 255 ? 18.636 24.717 39.157 1.00 32.79 424 TRP C O 1
ATOM 11633 N N . LEU C 1 256 ? 18.830 26.482 40.519 1.00 30.10 425 LEU C N 1
ATOM 11634 C CA . LEU C 1 256 ? 17.614 27.151 40.073 1.00 32.81 425 LEU C CA 1
ATOM 11635 C C . LEU C 1 256 ? 17.773 27.721 38.658 1.00 34.22 425 LEU C C 1
ATOM 11636 O O . LEU C 1 256 ? 16.798 27.854 37.918 1.00 35.27 425 LEU C O 1
ATOM 11641 N N . GLU C 1 257 ? 18.997 28.095 38.301 1.00 30.28 426 GLU C N 1
ATOM 11642 C CA . GLU C 1 257 ? 19.196 28.887 37.100 1.00 28.68 426 GLU C CA 1
ATOM 11643 C C . GLU C 1 257 ? 18.769 28.192 35.816 1.00 22.47 426 GLU C C 1
ATOM 11644 O O . GLU C 1 257 ? 18.050 28.790 35.018 1.00 32.59 426 GLU C O 1
ATOM 11650 N N . PRO C 1 258 ? 19.197 26.934 35.608 1.00 32.48 427 PRO C N 1
ATOM 11651 C CA . PRO C 1 258 ? 18.812 26.262 34.355 1.00 35.55 427 PRO C CA 1
ATOM 11652 C C . PRO C 1 258 ? 17.300 26.029 34.276 1.00 37.78 427 PRO C C 1
ATOM 11653 O O . PRO C 1 258 ? 16.737 26.025 33.180 1.00 29.51 427 PRO C O 1
ATOM 11657 N N . ILE C 1 259 ? 16.653 25.852 35.424 1.00 33.54 428 ILE C N 1
ATOM 11658 C CA . ILE C 1 259 ? 15.210 25.620 35.458 1.00 24.46 428 ILE C CA 1
ATOM 11659 C C . ILE C 1 259 ? 14.499 26.894 35.058 1.00 19.31 428 ILE C C 1
ATOM 11660 O O . ILE C 1 259 ? 13.593 26.881 34.230 1.00 28.62 428 ILE C O 1
ATOM 11665 N N . CYS C 1 260 ? 14.940 28.006 35.607 1.00 21.61 429 CYS C N 1
ATOM 11666 C CA . CYS C 1 260 ? 14.388 29.300 35.279 1.00 26.38 429 CYS C CA 1
ATOM 11667 C C . CYS C 1 260 ? 14.707 29.770 33.857 1.00 28.25 429 CYS C C 1
ATOM 11668 O O . CYS C 1 260 ? 13.906 30.374 33.233 1.00 27.70 429 CYS C O 1
ATOM 11671 N N . ASP C 1 261 ? 15.907 29.501 33.380 1.00 33.87 430 ASP C N 1
ATOM 11672 C CA . ASP C 1 261 ? 16.304 29.781 32.008 1.00 26.02 430 ASP C CA 1
ATOM 11673 C C . ASP C 1 261 ? 15.310 29.180 31.037 1.00 28.35 430 ASP C C 1
ATOM 11674 O O . ASP C 1 261 ? 14.741 29.850 30.251 1.00 31.76 430 ASP C O 1
ATOM 11679 N N . ASP C 1 262 ? 15.117 27.889 31.140 1.00 28.45 431 ASP C N 1
ATOM 11680 C CA . ASP C 1 262 ? 14.159 27.178 30.358 1.00 31.29 431 ASP C CA 1
ATOM 11681 C C . ASP C 1 262 ? 12.739 27.685 30.582 1.00 31.45 431 ASP C C 1
ATOM 11682 O O . ASP C 1 262 ? 12.048 27.953 29.647 1.00 24.66 431 ASP C O 1
ATOM 11687 N N . PHE C 1 263 ? 12.327 27.834 31.828 1.00 23.30 432 PHE C N 1
ATOM 11688 C CA . PHE C 1 263 ? 10.938 28.241 32.092 1.00 24.45 432 PHE C CA 1
ATOM 11689 C C . PHE C 1 263 ? 10.601 29.659 31.574 1.00 25.74 432 PHE C C 1
ATOM 11690 O O . PHE C 1 263 ? 9.584 29.882 30.920 1.00 23.77 432 PHE C O 1
ATOM 11698 N N . PHE C 1 264 ? 11.445 30.626 31.897 1.00 22.43 433 PHE C N 1
ATOM 11699 C CA . PHE C 1 264 ? 11.196 31.994 31.462 1.00 20.13 433 PHE C CA 1
ATOM 11700 C C . PHE C 1 264 ? 11.376 32.203 29.957 1.00 24.68 433 PHE C C 1
ATOM 11701 O O . PHE C 1 264 ? 10.724 33.057 29.378 1.00 25.53 433 PHE C O 1
ATOM 11709 N N . ASP C 1 265 ? 12.242 31.412 29.328 1.00 22.83 434 ASP C N 1
ATOM 11710 C CA . ASP C 1 265 ? 12.308 31.394 27.861 1.00 26.45 434 ASP C CA 1
ATOM 11711 C C . ASP C 1 265 ? 10.934 31.020 27.296 1.00 29.14 434 ASP C C 1
ATOM 11712 O O . ASP C 1 265 ? 10.443 31.623 26.336 1.00 26.52 434 ASP C O 1
ATOM 11717 N N . THR C 1 266 ? 10.326 29.996 27.879 1.00 25.71 435 THR C N 1
ATOM 11718 C CA . THR C 1 266 ? 9.025 29.521 27.419 1.00 27.74 435 THR C CA 1
ATOM 11719 C C . THR C 1 266 ? 7.948 30.568 27.669 1.00 22.96 435 THR C C 1
ATOM 11720 O O . THR C 1 266 ? 7.085 30.802 26.840 1.00 25.67 435 THR C O 1
ATOM 11724 N N . ILE C 1 267 ? 8.019 31.209 28.825 1.00 22.21 436 ILE C N 1
ATOM 11725 C CA . ILE C 1 267 ? 7.028 32.217 29.210 1.00 24.04 436 ILE C CA 1
ATOM 11726 C C . ILE C 1 267 ? 7.084 33.470 28.343 1.00 23.29 436 ILE C C 1
ATOM 11727 O O . ILE C 1 267 ? 6.047 34.014 27.925 1.00 19.83 436 ILE C O 1
ATOM 11732 N N . MET C 1 268 ? 8.291 33.977 28.118 1.00 22.39 437 MET C N 1
ATOM 11733 C CA . MET C 1 268 ? 8.413 35.203 27.333 1.00 25.31 437 MET C CA 1
ATOM 11734 C C . MET C 1 268 ? 7.891 34.958 25.928 1.00 27.19 437 MET C C 1
ATOM 11735 O O . MET C 1 268 ? 7.265 35.828 25.324 1.00 26.78 437 MET C O 1
ATOM 11740 N N . SER C 1 269 ? 8.123 33.751 25.427 1.00 24.21 438 SER C N 1
ATOM 11741 C CA . SER C 1 269 ? 7.681 33.389 24.085 1.00 25.09 438 SER C CA 1
ATOM 11742 C C . SER C 1 269 ? 6.174 33.157 24.037 1.00 23.44 438 SER C C 1
ATOM 11743 O O . SER C 1 269 ? 5.486 33.673 23.167 1.00 26.55 438 SER C O 1
ATOM 11746 N N . TRP C 1 270 ? 5.671 32.375 24.990 1.00 25.96 439 TRP C N 1
ATOM 11747 C CA . TRP C 1 270 ? 4.241 32.107 25.106 1.00 26.72 439 TRP C CA 1
ATOM 11748 C C . TRP C 1 270 ? 3.426 33.397 25.170 1.00 27.18 439 TRP C C 1
ATOM 11749 O O . TRP C 1 270 ? 2.383 33.509 24.534 1.00 24.86 439 TRP C O 1
ATOM 11760 N N . PHE C 1 271 ? 3.901 34.362 25.950 1.00 19.52 440 PHE C N 1
ATOM 11761 C CA . PHE C 1 271 ? 3.177 35.626 26.157 1.00 18.01 440 PHE C CA 1
ATOM 11762 C C . PHE C 1 271 ? 3.518 36.696 25.131 1.00 23.44 440 PHE C C 1
ATOM 11763 O O . PHE C 1 271 ? 2.996 37.795 25.199 1.00 28.47 440 PHE C O 1
ATOM 11771 N N . ASN C 1 272 ? 4.409 36.400 24.197 1.00 27.08 441 ASN C N 1
ATOM 11772 C CA . ASN C 1 272 ? 4.827 37.431 23.254 1.00 25.59 441 ASN C CA 1
ATOM 11773 C C . ASN C 1 272 ? 3.650 37.991 22.458 1.00 26.75 441 ASN C C 1
ATOM 11774 O O . ASN C 1 272 ? 2.827 37.244 21.946 1.00 29.80 441 ASN C O 1
ATOM 11779 N N . ASN C 1 273 ? 3.581 39.312 22.354 1.00 24.70 442 ASN C N 1
ATOM 11780 C CA . ASN C 1 273 ? 2.429 39.978 21.754 1.00 28.14 442 ASN C CA 1
ATOM 11781 C C . ASN C 1 273 ? 1.108 39.800 22.519 1.00 27.57 442 ASN C C 1
ATOM 11782 O O . ASN C 1 273 ? 0.033 39.976 21.944 1.00 28.55 442 ASN C O 1
ATOM 11787 N N . SER C 1 274 ? 1.194 39.473 23.806 1.00 23.35 443 SER C N 1
ATOM 11788 C CA . SER C 1 274 ? 0.025 39.447 24.690 1.00 27.18 443 SER C CA 1
ATOM 11789 C C . SER C 1 274 ? 0.313 40.192 26.001 1.00 28.70 443 SER C C 1
ATOM 11790 O O . SER C 1 274 ? 1.456 40.480 26.331 1.00 24.71 443 SER C O 1
ATOM 11793 N N . ILE C 1 275 ? -0.736 40.491 26.753 1.00 23.68 444 ILE C N 1
ATOM 11794 C CA . ILE C 1 275 ? -0.585 41.147 28.049 1.00 25.87 444 ILE C CA 1
ATOM 11795 C C . ILE C 1 275 ? 0.114 40.214 29.032 1.00 26.08 444 ILE C C 1
ATOM 11796 O O . ILE C 1 275 ? -0.276 39.058 29.164 1.00 26.08 444 ILE C O 1
ATOM 11801 N N . MET C 1 276 ? 1.163 40.709 29.694 1.00 23.66 445 MET C N 1
ATOM 11802 C CA . MET C 1 276 ? 1.994 39.871 30.565 1.00 24.86 445 MET C CA 1
ATOM 11803 C C . MET C 1 276 ? 1.315 39.631 31.912 1.00 26.55 445 MET C C 1
ATOM 11804 O O . MET C 1 276 ? 0.704 40.538 32.489 1.00 24.21 445 MET C O 1
ATOM 11809 N N . MET C 1 277 ? 1.437 38.409 32.415 1.00 23.15 446 MET C N 1
ATOM 11810 C CA . MET C 1 277 ? 0.871 38.054 33.714 1.00 22.57 446 MET C CA 1
ATOM 11811 C C . MET C 1 277 ? 1.609 38.751 34.858 1.00 28.30 446 MET C C 1
ATOM 11812 O O . MET C 1 277 ? 2.772 39.199 34.716 1.00 25.11 446 MET C O 1
ATOM 11817 N N . TYR C 1 278 ? 0.930 38.833 36.000 1.00 23.01 447 TYR C N 1
ATOM 11818 C CA . TYR C 1 278 ? 1.526 39.385 37.203 1.00 23.89 447 TYR C CA 1
ATOM 11819 C C . TYR C 1 278 ? 2.524 38.385 37.789 1.00 24.54 447 TYR C C 1
ATOM 11820 O O . TYR C 1 278 ? 2.320 37.178 37.715 1.00 22.10 447 TYR C O 1
ATOM 11829 N N . MET C 1 279 ? 3.604 38.887 38.373 1.00 23.68 448 MET C N 1
ATOM 11830 C CA . MET C 1 279 ? 4.589 38.020 39.009 1.00 28.29 448 MET C CA 1
ATOM 11831 C C . MET C 1 279 ? 4.965 38.510 40.401 1.00 30.85 448 MET C C 1
ATOM 11832 O O . MET C 1 279 ? 5.119 39.720 40.617 1.00 29.59 448 MET C O 1
ATOM 11837 N N . GLU C 1 280 ? 5.132 37.556 41.318 1.00 28.82 449 GLU C N 1
ATOM 11838 C CA . GLU C 1 280 ? 5.709 37.798 42.640 1.00 31.65 449 GLU C CA 1
ATOM 11839 C C . GLU C 1 280 ? 7.164 38.210 42.471 1.00 34.25 449 GLU C C 1
ATOM 11840 O O . GLU C 1 280 ? 7.752 38.014 41.395 1.00 22.73 449 GLU C O 1
ATOM 11846 N N . ASN C 1 281 ? 7.758 38.754 43.534 1.00 25.35 450 ASN C N 1
ATOM 11847 C CA . ASN C 1 281 ? 9.135 39.270 43.455 1.00 29.10 450 ASN C CA 1
ATOM 11848 C C . ASN C 1 281 ? 10.138 38.298 42.864 1.00 23.98 450 ASN C C 1
ATOM 11849 O O . ASN C 1 281 ? 10.942 38.680 42.025 1.00 28.66 450 ASN C O 1
ATOM 11854 N N . GLY C 1 282 ? 10.107 37.055 43.329 1.00 22.43 451 GLY C N 1
ATOM 11855 C CA . GLY C 1 282 ? 11.082 36.066 42.892 1.00 26.50 451 GLY C CA 1
ATOM 11856 C C . GLY C 1 282 ? 10.993 35.789 41.394 1.00 28.72 451 GLY C C 1
ATOM 11857 O O . GLY C 1 282 ? 12.014 35.663 40.724 1.00 27.10 451 GLY C O 1
ATOM 11858 N N . SER C 1 283 ? 9.779 35.702 40.855 1.00 29.08 452 SER C N 1
ATOM 11859 C CA . SER C 1 283 ? 9.631 35.402 39.425 1.00 21.97 452 SER C CA 1
ATOM 11860 C C . SER C 1 283 ? 9.985 36.599 38.593 1.00 23.56 452 SER C C 1
ATOM 11861 O O . SER C 1 283 ? 10.626 36.457 37.546 1.00 27.68 452 SER C O 1
ATOM 11864 N N . LEU C 1 284 ? 9.571 37.776 39.058 1.00 25.16 453 LEU C N 1
ATOM 11865 C CA . LEU C 1 284 ? 9.857 39.014 38.354 1.00 24.29 453 LEU C CA 1
ATOM 11866 C C . LEU C 1 284 ? 11.380 39.202 38.236 1.00 28.28 453 LEU C C 1
ATOM 11867 O O . LEU C 1 284 ? 11.889 39.543 37.169 1.00 23.53 453 LEU C O 1
ATOM 11872 N N . LEU C 1 285 ? 12.089 38.979 39.339 1.00 24.94 454 LEU C N 1
ATOM 11873 C CA . LEU C 1 285 ? 13.541 39.095 39.334 1.00 26.50 454 LEU C CA 1
ATOM 11874 C C . LEU C 1 285 ? 14.136 38.109 38.334 1.00 25.37 454 LEU C C 1
ATOM 11875 O O . LEU C 1 285 ? 14.973 38.488 37.520 1.00 28.89 454 LEU C O 1
ATOM 11880 N N . GLN C 1 286 ? 13.702 36.850 38.394 1.00 26.91 455 GLN C N 1
ATOM 11881 C CA . GLN C 1 286 ? 14.190 35.836 37.459 1.00 28.66 455 GLN C CA 1
ATOM 11882 C C . GLN C 1 286 ? 13.918 36.200 35.988 1.00 29.89 455 GLN C C 1
ATOM 11883 O O . GLN C 1 286 ? 14.731 35.916 35.103 1.00 28.72 455 GLN C O 1
ATOM 11889 N N . ALA C 1 287 ? 12.767 36.810 35.731 1.00 25.42 456 ALA C N 1
ATOM 11890 C CA . ALA C 1 287 ? 12.417 37.278 34.386 1.00 28.70 456 ALA C CA 1
ATOM 11891 C C . ALA C 1 287 ? 13.421 38.335 33.920 1.00 31.90 456 ALA C C 1
ATOM 11892 O O . ALA C 1 287 ? 13.906 38.294 32.784 1.00 24.96 456 ALA C O 1
ATOM 11894 N N . GLY C 1 288 ? 13.734 39.279 34.807 1.00 27.29 457 GLY C N 1
ATOM 11895 C CA . GLY C 1 288 ? 14.770 40.266 34.527 1.00 31.73 457 GLY C CA 1
ATOM 11896 C C . GLY C 1 288 ? 16.129 39.625 34.258 1.00 30.70 457 GLY C C 1
ATOM 11897 O O . GLY C 1 288 ? 16.776 39.922 33.261 1.00 32.23 457 GLY C O 1
ATOM 11898 N N . MET C 1 289 ? 16.565 38.732 35.142 1.00 31.48 458 MET C N 1
ATOM 11899 C CA . MET C 1 289 ? 17.827 38.018 34.934 1.00 29.55 458 MET C CA 1
ATOM 11900 C C . MET C 1 289 ? 17.854 37.244 33.610 1.00 30.95 458 MET C C 1
ATOM 11901 O O . MET C 1 289 ? 18.890 37.188 32.933 1.00 30.00 458 MET C O 1
ATOM 11906 N N . TYR C 1 290 ? 16.726 36.639 33.240 1.00 25.95 459 TYR C N 1
ATOM 11907 C CA . TYR C 1 290 ? 16.623 36.002 31.933 1.00 26.45 459 TYR C CA 1
ATOM 11908 C C . TYR C 1 290 ? 17.051 36.961 30.813 1.00 29.09 459 TYR C C 1
ATOM 11909 O O . TYR C 1 290 ? 17.830 36.607 29.933 1.00 24.04 459 TYR C O 1
ATOM 11918 N N . PHE C 1 291 ? 16.527 38.179 30.840 1.00 32.10 460 PHE C N 1
ATOM 11919 C CA . PHE C 1 291 ? 16.831 39.118 29.772 1.00 33.44 460 PHE C CA 1
ATOM 11920 C C . PHE C 1 291 ? 18.267 39.648 29.905 1.00 29.61 460 PHE C C 1
ATOM 11921 O O . PHE C 1 291 ? 18.918 39.942 28.906 1.00 26.40 460 PHE C O 1
ATOM 11929 N N . GLU C 1 292 ? 18.756 39.758 31.139 1.00 25.62 461 GLU C N 1
ATOM 11930 C CA . GLU C 1 292 ? 20.165 40.078 31.367 1.00 31.78 461 GLU C CA 1
ATOM 11931 C C . GLU C 1 292 ? 21.034 39.042 30.662 1.00 34.79 461 GLU C C 1
ATOM 11932 O O . GLU C 1 292 ? 21.988 39.396 29.985 1.00 33.86 461 GLU C O 1
ATOM 11938 N N . ARG C 1 293 ? 20.693 37.766 30.807 1.00 28.51 462 ARG C N 1
ATOM 11939 C CA . ARG C 1 293 ? 21.486 36.697 30.203 1.00 31.99 462 ARG C CA 1
ATOM 11940 C C . ARG C 1 293 ? 21.256 36.537 28.695 1.00 34.54 462 ARG C C 1
ATOM 11941 O O . ARG C 1 293 ? 22.114 36.004 27.998 1.00 36.89 462 ARG C O 1
ATOM 11949 N N . HIS C 1 294 ? 20.108 36.995 28.201 1.00 30.37 463 HIS C N 1
ATOM 11950 C CA . HIS C 1 294 ? 19.763 36.854 26.785 1.00 24.30 463 HIS C CA 1
ATOM 11951 C C . HIS C 1 294 ? 19.332 38.181 26.178 1.00 27.91 463 HIS C C 1
ATOM 11952 O O . HIS C 1 294 ? 18.148 38.404 25.989 1.00 30.59 463 HIS C O 1
ATOM 11959 N N . PRO C 1 295 ? 20.287 39.071 25.870 1.00 26.61 464 PRO C N 1
ATOM 11960 C CA . PRO C 1 295 ? 19.887 40.399 25.376 1.00 28.91 464 PRO C CA 1
ATOM 11961 C C . PRO C 1 295 ? 19.185 40.293 24.033 1.00 30.80 464 PRO C C 1
ATOM 11962 O O . PRO C 1 295 ? 18.379 41.156 23.693 1.00 34.05 464 PRO C O 1
ATOM 11966 N N . GLY C 1 296 ? 19.463 39.224 23.296 1.00 29.62 465 GLY C N 1
ATOM 11967 C CA . GLY C 1 296 ? 18.795 38.994 22.028 1.00 36.59 465 GLY C CA 1
ATOM 11968 C C . GLY C 1 296 ? 17.290 38.820 22.187 1.00 39.61 465 GLY C C 1
ATOM 11969 O O . GLY C 1 296 ? 16.515 39.184 21.299 1.00 35.01 465 GLY C O 1
ATOM 11970 N N . ALA C 1 297 ? 16.873 38.258 23.322 1.00 31.21 466 ALA C N 1
ATOM 11971 C CA . ALA C 1 297 ? 15.451 38.050 23.601 1.00 25.33 466 ALA C CA 1
ATOM 11972 C C . ALA C 1 297 ? 14.704 39.378 23.803 1.00 23.56 466 ALA C C 1
ATOM 11973 O O . ALA C 1 297 ? 13.481 39.443 23.646 1.00 29.18 466 ALA C O 1
ATOM 11975 N N . MET C 1 298 ? 15.436 40.447 24.128 1.00 28.17 467 MET C N 1
ATOM 11976 C CA . MET C 1 298 ? 14.799 41.760 24.262 1.00 31.31 467 MET C CA 1
ATOM 11977 C C . MET C 1 298 ? 14.135 42.161 22.955 1.00 31.89 467 MET C C 1
ATOM 11978 O O . MET C 1 298 ? 13.164 42.918 22.951 1.00 28.52 467 MET C O 1
ATOM 11983 N N . VAL C 1 299 ? 14.666 41.650 21.846 1.00 32.82 468 VAL C N 1
ATOM 11984 C CA . VAL C 1 299 ? 14.116 41.929 20.520 1.00 29.02 468 VAL C CA 1
ATOM 11985 C C . VAL C 1 299 ? 13.162 40.820 20.064 1.00 35.51 468 VAL C C 1
ATOM 11986 O O . VAL C 1 299 ? 12.074 41.105 19.576 1.00 32.60 468 VAL C O 1
ATOM 11990 N N . SER C 1 300 ? 13.573 39.562 20.220 1.00 30.80 469 SER C N 1
ATOM 11991 C CA . SER C 1 300 ? 12.715 38.430 19.858 1.00 32.60 469 SER C CA 1
ATOM 11992 C C . SER C 1 300 ? 11.341 38.459 20.552 1.00 36.23 469 SER C C 1
ATOM 11993 O O . SER C 1 300 ? 10.314 38.208 19.921 1.00 37.45 469 SER C O 1
ATOM 11996 N N . TYR C 1 301 ? 11.329 38.742 21.852 1.00 25.32 470 TYR C N 1
ATOM 11997 C CA . TYR C 1 301 ? 10.070 38.783 22.597 1.00 28.94 470 TYR C CA 1
ATOM 11998 C C . TYR C 1 301 ? 9.879 40.180 23.133 1.00 32.23 470 TYR C C 1
ATOM 11999 O O . TYR C 1 301 ? 9.859 40.402 24.346 1.00 25.68 470 TYR C O 1
ATOM 12008 N N . ASN C 1 302 ? 9.778 41.135 22.219 1.00 29.73 471 ASN C N 1
ATOM 12009 C CA . ASN C 1 302 ? 9.841 42.539 22.598 1.00 28.11 471 ASN C CA 1
ATOM 12010 C C . ASN C 1 302 ? 8.695 42.995 23.516 1.00 27.78 471 ASN C C 1
ATOM 12011 O O . ASN C 1 302 ? 8.938 43.673 24.496 1.00 24.89 471 ASN C O 1
ATOM 12016 N N . SER C 1 303 ? 7.450 42.653 23.190 1.00 25.01 472 SER C N 1
ATOM 12017 C CA . SER C 1 303 ? 6.336 43.059 24.049 1.00 28.06 472 SER C CA 1
ATOM 12018 C C . SER C 1 303 ? 6.448 42.429 25.444 1.00 25.91 472 SER C C 1
ATOM 12019 O O . SER C 1 303 ? 6.090 43.049 26.438 1.00 26.27 472 SER C O 1
ATOM 12022 N N . SER C 1 304 ? 6.952 41.203 25.531 1.00 21.77 473 SER C N 1
ATOM 12023 C CA . SER C 1 304 ? 7.171 40.596 26.848 1.00 20.44 473 SER C CA 1
ATOM 12024 C C . SER C 1 304 ? 8.268 41.322 27.621 1.00 30.76 473 SER C C 1
ATOM 12025 O O . SER C 1 304 ? 8.108 41.643 28.805 1.00 26.56 473 SER C O 1
ATOM 12028 N N . PHE C 1 305 ? 9.384 41.588 26.945 1.00 21.88 474 PHE C N 1
ATOM 12029 C CA . PHE C 1 305 ? 10.461 42.352 27.564 1.00 21.96 474 PHE C CA 1
ATOM 12030 C C . PHE C 1 305 ? 9.988 43.704 28.088 1.00 21.26 474 PHE C C 1
ATOM 12031 O O . PHE C 1 305 ? 10.267 44.073 29.229 1.00 24.91 474 PHE C O 1
ATOM 12039 N N . ILE C 1 306 ? 9.296 44.453 27.241 1.00 23.18 475 ILE C N 1
ATOM 12040 C CA . ILE C 1 306 ? 8.863 45.784 27.622 1.00 23.15 475 ILE C CA 1
ATOM 12041 C C . ILE C 1 306 ? 7.941 45.724 28.838 1.00 31.26 475 ILE C C 1
ATOM 12042 O O . ILE C 1 306 ? 8.074 46.523 29.757 1.00 28.35 475 ILE C O 1
ATOM 12047 N N . GLN C 1 307 ? 7.018 44.768 28.868 1.00 25.73 476 GLN C N 1
ATOM 12048 C CA . GLN C 1 307 ? 6.143 44.668 30.037 1.00 27.77 476 GLN C CA 1
ATOM 12049 C C . GLN C 1 307 ? 6.889 44.229 31.296 1.00 26.96 476 GLN C C 1
ATOM 12050 O O . GLN C 1 307 ? 6.583 44.697 32.393 1.00 25.61 476 GLN C O 1
ATOM 12056 N N . ILE C 1 308 ? 7.875 43.345 31.135 1.00 25.24 477 ILE C N 1
ATOM 12057 C CA . ILE C 1 308 ? 8.638 42.855 32.274 1.00 26.50 477 ILE C CA 1
ATOM 12058 C C . ILE C 1 308 ? 9.420 44.028 32.888 1.00 26.16 477 ILE C C 1
ATOM 12059 O O . ILE C 1 308 ? 9.461 44.192 34.103 1.00 31.82 477 ILE C O 1
ATOM 12064 N N . VAL C 1 309 ? 9.986 44.871 32.030 1.00 27.58 478 VAL C N 1
ATOM 12065 C CA . VAL C 1 309 ? 10.724 46.053 32.471 1.00 27.12 478 VAL C CA 1
ATOM 12066 C C . VAL C 1 309 ? 9.821 47.095 33.135 1.00 28.32 478 VAL C C 1
ATOM 12067 O O . VAL C 1 309 ? 10.168 47.649 34.169 1.00 32.97 478 VAL C O 1
ATOM 12071 N N . MET C 1 310 ? 8.669 47.365 32.535 1.00 25.85 479 MET C N 1
ATOM 12072 C CA . MET C 1 310 ? 7.692 48.250 33.158 1.00 30.85 479 MET C CA 1
ATOM 12073 C C . MET C 1 310 ? 7.358 47.775 34.565 1.00 37.50 479 MET C C 1
ATOM 12074 O O . MET C 1 310 ? 7.330 48.576 35.504 1.00 31.50 479 MET C O 1
ATOM 12079 N N . ASN C 1 311 ? 7.117 46.473 34.718 1.00 30.01 480 ASN C N 1
ATOM 12080 C CA . ASN C 1 311 ? 6.822 45.920 36.037 1.00 21.93 480 ASN C CA 1
ATOM 12081 C C . ASN C 1 311 ? 8.012 46.001 37.003 1.00 27.30 480 ASN C C 1
ATOM 12082 O O . ASN C 1 311 ? 7.891 46.442 38.150 1.00 28.40 480 ASN C O 1
ATOM 12087 N N . GLY C 1 312 ? 9.163 45.538 36.553 1.00 27.16 481 GLY C N 1
ATOM 12088 C CA . GLY C 1 312 ? 10.310 45.463 37.430 1.00 27.14 481 GLY C CA 1
ATOM 12089 C C . GLY C 1 312 ? 10.828 46.842 37.798 1.00 31.50 481 GLY C C 1
ATOM 12090 O O . GLY C 1 312 ? 11.332 47.038 38.902 1.00 31.49 481 GLY C O 1
ATOM 12091 N N . SER C 1 313 ? 10.699 47.802 36.885 1.00 30.14 482 SER C N 1
ATOM 12092 C CA . SER C 1 313 ? 11.214 49.144 37.149 1.00 36.24 482 SER C CA 1
ATOM 12093 C C . SER C 1 313 ? 10.424 49.804 38.277 1.00 46.61 482 SER C C 1
ATOM 12094 O O . SER C 1 313 ? 10.885 50.760 38.892 1.00 45.14 482 SER C O 1
ATOM 12097 N N . ARG C 1 314 ? 9.245 49.260 38.564 1.00 44.06 483 ARG C N 1
ATOM 12098 C CA . ARG C 1 314 ? 8.354 49.827 39.568 1.00 41.76 483 ARG C CA 1
ATOM 12099 C C . ARG C 1 314 ? 8.269 48.957 40.811 1.00 41.32 483 ARG C C 1
ATOM 12100 O O . ARG C 1 314 ? 7.483 49.242 41.705 1.00 43.90 483 ARG C O 1
ATOM 12108 N N . ARG C 1 315 ? 9.055 47.884 40.866 1.00 34.60 484 ARG C N 1
ATOM 12109 C CA . ARG C 1 315 ? 8.947 46.945 41.978 1.00 39.32 484 ARG C CA 1
ATOM 12110 C C . ARG C 1 315 ? 10.052 47.160 43.002 1.00 45.61 484 ARG C C 1
ATOM 12111 O O . ARG C 1 315 ? 11.237 46.878 42.744 1.00 33.98 484 ARG C O 1
ATOM 12119 N N . ASP C 1 316 ? 9.651 47.651 44.173 1.00 49.80 485 ASP C N 1
ATOM 12120 C CA . ASP C 1 316 ? 10.601 48.005 45.219 1.00 45.78 485 ASP C CA 1
ATOM 12121 C C . ASP C 1 316 ? 11.529 46.852 45.569 1.00 46.24 485 ASP C C 1
ATOM 12122 O O . ASP C 1 316 ? 11.088 45.748 45.904 1.00 45.97 485 ASP C O 1
ATOM 12127 N N . GLY C 1 317 ? 12.827 47.117 45.495 1.00 39.80 486 GLY C N 1
ATOM 12128 C CA . GLY C 1 317 ? 13.812 46.109 45.821 1.00 37.14 486 GLY C CA 1
ATOM 12129 C C . GLY C 1 317 ? 14.556 45.631 44.590 1.00 41.07 486 GLY C C 1
ATOM 12130 O O . GLY C 1 317 ? 15.514 44.863 44.699 1.00 40.77 486 GLY C O 1
ATOM 12131 N N . MET C 1 318 ? 14.132 46.083 43.414 1.00 32.63 487 MET C N 1
ATOM 12132 C CA . MET C 1 318 ? 14.762 45.618 42.183 1.00 31.64 487 MET C CA 1
ATOM 12133 C C . MET C 1 318 ? 14.666 46.662 41.095 1.00 32.96 487 MET C C 1
ATOM 12134 O O . MET C 1 318 ? 15.020 46.411 39.942 1.00 33.28 487 MET C O 1
ATOM 12139 N N . GLN C 1 319 ? 14.204 47.850 41.469 1.00 33.09 488 GLN C N 1
ATOM 12140 C CA . GLN C 1 319 ? 13.945 48.885 40.479 1.00 35.48 488 GLN C CA 1
ATOM 12141 C C . GLN C 1 319 ? 15.220 49.278 39.745 1.00 42.33 488 GLN C C 1
ATOM 12142 O O . GLN C 1 319 ? 15.217 49.447 38.519 1.00 39.82 488 GLN C O 1
ATOM 12148 N N . GLU C 1 320 ? 16.310 49.428 40.490 1.00 40.88 489 GLU C N 1
ATOM 12149 C CA . GLU C 1 320 ? 17.556 49.877 39.880 1.00 44.31 489 GLU C CA 1
ATOM 12150 C C . GLU C 1 320 ? 18.070 48.825 38.907 1.00 35.51 489 GLU C C 1
ATOM 12151 O O . GLU C 1 320 ? 18.489 49.143 37.796 1.00 39.14 489 GLU C O 1
ATOM 12157 N N . ARG C 1 321 ? 18.026 47.570 39.331 1.00 39.16 490 ARG C N 1
ATOM 12158 C CA . ARG C 1 321 ? 18.420 46.478 38.458 1.00 39.18 490 ARG C CA 1
ATOM 12159 C C . ARG C 1 321 ? 17.655 46.555 37.121 1.00 34.27 490 ARG C C 1
ATOM 12160 O O . ARG C 1 321 ? 18.242 46.395 36.053 1.00 39.15 490 ARG C O 1
ATOM 12168 N N . PHE C 1 322 ? 16.359 46.838 37.172 1.00 35.89 491 PHE C N 1
ATOM 12169 C CA . PHE C 1 322 ? 15.560 46.859 35.943 1.00 32.57 491 PHE C CA 1
ATOM 12170 C C . PHE C 1 322 ? 15.814 48.105 35.096 1.00 34.91 491 PHE C C 1
ATOM 12171 O O . PHE C 1 322 ? 15.785 48.052 33.861 1.00 30.45 491 PHE C O 1
ATOM 12179 N N . ARG C 1 323 ? 16.085 49.222 35.760 1.00 37.47 492 ARG C N 1
ATOM 12180 C CA . ARG C 1 323 ? 16.446 50.436 35.043 1.00 39.62 492 ARG C CA 1
ATOM 12181 C C . ARG C 1 323 ? 17.720 50.222 34.245 1.00 31.31 492 ARG C C 1
ATOM 12182 O O . ARG C 1 323 ? 17.815 50.636 33.086 1.00 38.31 492 ARG C O 1
ATOM 12190 N N . GLU C 1 324 ? 18.690 49.555 34.865 1.00 33.54 493 GLU C N 1
ATOM 12191 C CA . GLU C 1 324 ? 19.947 49.262 34.192 1.00 43.46 493 GLU C CA 1
ATOM 12192 C C . GLU C 1 324 ? 19.725 48.309 33.019 1.00 45.44 493 GLU C C 1
ATOM 12193 O O . GLU C 1 324 ? 20.345 48.450 31.964 1.00 40.20 493 GLU C O 1
ATOM 12199 N N . LEU C 1 325 ? 18.826 47.346 33.195 1.00 36.77 494 LEU C N 1
ATOM 12200 C CA . LEU C 1 325 ? 18.573 46.385 32.137 1.00 30.94 494 LEU C CA 1
ATOM 12201 C C . LEU C 1 325 ? 18.027 47.145 30.943 1.00 27.88 494 LEU C C 1
ATOM 12202 O O . LEU C 1 325 ? 18.424 46.905 29.808 1.00 29.84 494 LEU C O 1
ATOM 12207 N N . TYR C 1 326 ? 17.117 48.077 31.200 1.00 23.86 495 TYR C N 1
ATOM 12208 C CA . TYR C 1 326 ? 16.496 48.820 30.113 1.00 26.06 495 TYR C CA 1
ATOM 12209 C C . TYR C 1 326 ? 17.500 49.691 29.343 1.00 36.54 495 TYR C C 1
ATOM 12210 O O . TYR C 1 326 ? 17.406 49.853 28.120 1.00 30.92 495 TYR C O 1
ATOM 12219 N N . GLU C 1 327 ? 18.465 50.253 30.060 1.00 38.92 496 GLU C N 1
ATOM 12220 C CA . GLU C 1 327 ? 19.434 51.137 29.414 1.00 43.16 496 GLU C CA 1
ATOM 12221 C C . GLU C 1 327 ? 20.371 50.333 28.517 1.00 37.98 496 GLU C C 1
ATOM 12222 O O . GLU C 1 327 ? 20.853 50.836 27.509 1.00 34.84 496 GLU C O 1
ATOM 12228 N N . VAL C 1 328 ? 20.555 49.060 28.856 1.00 41.17 497 VAL C N 1
ATOM 12229 C CA . VAL C 1 328 ? 21.251 48.132 27.981 1.00 35.28 497 VAL C CA 1
ATOM 12230 C C . VAL C 1 328 ? 20.508 47.995 26.655 1.00 43.12 497 VAL C C 1
ATOM 12231 O O . VAL C 1 328 ? 21.110 48.079 25.581 1.00 38.40 497 VAL C O 1
ATOM 12235 N N . TYR C 1 329 ? 19.194 47.803 26.742 1.00 36.47 498 TYR C N 1
ATOM 12236 C CA . TYR C 1 329 ? 18.330 47.741 25.566 1.00 36.51 498 TYR C CA 1
ATOM 12237 C C . TYR C 1 329 ? 18.379 49.023 24.753 1.00 29.28 498 TYR C C 1
ATOM 12238 O O . TYR C 1 329 ? 18.249 49.006 23.532 1.00 33.65 498 TYR C O 1
ATOM 12247 N N . LEU C 1 330 ? 18.522 50.146 25.439 1.00 32.37 499 LEU C N 1
ATOM 12248 C CA . LEU C 1 330 ? 18.510 51.423 24.745 1.00 38.11 499 LEU C CA 1
ATOM 12249 C C . LEU C 1 330 ? 19.719 51.551 23.810 1.00 42.54 499 LEU C C 1
ATOM 12250 O O . LEU C 1 330 ? 19.661 52.257 22.801 1.00 36.91 499 LEU C O 1
ATOM 12255 N N . LYS C 1 331 ? 20.800 50.850 24.140 1.00 42.32 500 LYS C N 1
ATOM 12256 C CA . LYS C 1 331 ? 21.978 50.818 23.278 1.00 46.98 500 LYS C CA 1
ATOM 12257 C C . LYS C 1 331 ? 21.772 49.925 22.057 1.00 46.83 500 LYS C C 1
ATOM 12258 O O . LYS C 1 331 ? 22.627 49.863 21.192 1.00 44.41 500 LYS C O 1
ATOM 12264 N N . ASN C 1 332 ? 20.646 49.225 21.975 1.00 48.78 501 ASN C N 1
ATOM 12265 C CA . ASN C 1 332 ? 20.443 48.323 20.840 1.00 42.82 501 ASN C CA 1
ATOM 12266 C C . ASN C 1 332 ? 20.368 49.069 19.510 1.00 40.94 501 ASN C C 1
ATOM 12267 O O . ASN C 1 332 ? 19.744 50.120 19.402 1.00 37.20 501 ASN C O 1
ATOM 12272 N N . GLU C 1 333 ? 21.001 48.505 18.493 1.00 39.44 502 GLU C N 1
ATOM 12273 C CA . GLU C 1 333 ? 21.107 49.169 17.198 1.00 50.28 502 GLU C CA 1
ATOM 12274 C C . GLU C 1 333 ? 19.741 49.598 16.635 1.00 41.84 502 GLU C C 1
ATOM 12275 O O . GLU C 1 333 ? 19.626 50.668 16.045 1.00 45.23 502 GLU C O 1
ATOM 12281 N N . LYS C 1 334 ? 18.708 48.776 16.827 1.00 38.70 503 LYS C N 1
ATOM 12282 C CA . LYS C 1 334 ? 17.356 49.127 16.367 1.00 42.06 503 LYS C CA 1
ATOM 12283 C C . LYS C 1 334 ? 16.687 50.189 17.237 1.00 37.42 503 LYS C C 1
ATOM 12284 O O . LYS C 1 334 ? 15.786 50.895 16.781 1.00 45.37 503 LYS C O 1
ATOM 12290 N N . VAL C 1 335 ? 17.118 50.282 18.493 1.00 30.71 504 VAL C N 1
ATOM 12291 C CA . VAL C 1 335 ? 16.487 51.170 19.468 1.00 33.26 504 VAL C CA 1
ATOM 12292 C C . VAL C 1 335 ? 17.186 52.521 19.525 1.00 38.18 504 VAL C C 1
ATOM 12293 O O . VAL C 1 335 ? 16.544 53.569 19.599 1.00 33.44 504 VAL C O 1
ATOM 12297 N N . TYR C 1 336 ? 18.512 52.486 19.473 1.00 40.45 505 TYR C N 1
ATOM 12298 C CA . TYR C 1 336 ? 19.332 53.685 19.627 1.00 43.06 505 TYR C CA 1
ATOM 12299 C C . TYR C 1 336 ? 18.840 54.963 18.910 1.00 34.64 505 TYR C C 1
ATOM 12300 O O . TYR C 1 336 ? 18.765 56.020 19.536 1.00 40.41 505 TYR C O 1
ATOM 12309 N N . PRO C 1 337 ? 18.496 54.871 17.612 1.00 38.12 506 PRO C N 1
ATOM 12310 C CA . PRO C 1 337 ? 18.050 56.051 16.853 1.00 44.20 506 PRO C CA 1
ATOM 12311 C C . PRO C 1 337 ? 16.812 56.725 17.441 1.00 50.33 506 PRO C C 1
ATOM 12312 O O . PRO C 1 337 ? 16.689 57.952 17.357 1.00 45.89 506 PRO C O 1
ATOM 12316 N N . VAL C 1 338 ? 15.896 55.938 17.999 1.00 42.54 507 VAL C N 1
ATOM 12317 C CA . VAL C 1 338 ? 14.715 56.509 18.625 1.00 39.83 507 VAL C CA 1
ATOM 12318 C C . VAL C 1 338 ? 15.078 57.290 19.890 1.00 44.43 507 VAL C C 1
ATOM 12319 O O . VAL C 1 338 ? 14.419 58.276 20.207 1.00 44.09 507 VAL C O 1
ATOM 12323 N N . THR C 1 339 ? 16.112 56.850 20.615 1.00 39.27 508 THR C N 1
ATOM 12324 C CA . THR C 1 339 ? 16.489 57.501 21.871 1.00 40.49 508 THR C CA 1
ATOM 12325 C C . THR C 1 339 ? 17.155 58.841 21.610 1.00 51.04 508 THR C C 1
ATOM 12326 O O . THR C 1 339 ? 17.390 59.618 22.538 1.00 46.54 508 THR C O 1
ATOM 12330 N N . GLN C 1 340 ? 17.481 59.094 20.350 1.00 49.77 509 GLN C N 1
ATOM 12331 C CA . GLN C 1 340 ? 18.147 60.335 19.977 1.00 59.20 509 GLN C CA 1
ATOM 12332 C C . GLN C 1 340 ? 17.135 61.421 19.623 1.00 63.85 509 GLN C C 1
ATOM 12333 O O . GLN C 1 340 ? 17.488 62.593 19.514 1.00 74.47 509 GLN C O 1
ATOM 12339 N N . GLN C 1 341 ? 15.876 61.029 19.452 1.00 59.17 510 GLN C N 1
ATOM 12340 C CA . GLN C 1 341 ? 14.839 61.980 19.080 1.00 58.96 510 GLN C CA 1
ATOM 12341 C C . GLN C 1 341 ? 14.567 62.961 20.219 1.00 60.16 510 GLN C C 1
ATOM 12342 O O . GLN C 1 341 ? 14.738 62.630 21.395 1.00 54.89 510 GLN C O 1
ATOM 12348 N N . SER C 1 342 ? 14.152 64.170 19.853 1.00 64.16 511 SER C N 1
ATOM 12349 C CA . SER C 1 342 ? 13.975 65.266 20.802 1.00 71.41 511 SER C CA 1
ATOM 12350 C C . SER C 1 342 ? 13.018 64.923 21.933 1.00 67.91 511 SER C C 1
ATOM 12351 O O . SER C 1 342 ? 13.231 65.320 23.077 1.00 66.22 511 SER C O 1
ATOM 12354 N N . ASP C 1 343 ? 11.963 64.185 21.608 1.00 66.05 512 ASP C N 1
ATOM 12355 C CA . ASP C 1 343 ? 10.891 63.935 22.562 1.00 64.23 512 ASP C CA 1
ATOM 12356 C C . ASP C 1 343 ? 11.055 62.660 23.383 1.00 57.68 512 ASP C C 1
ATOM 12357 O O . ASP C 1 343 ? 10.121 62.241 24.074 1.00 55.14 512 ASP C O 1
ATOM 12362 N N . PHE C 1 344 ? 12.239 62.053 23.323 1.00 53.34 513 PHE C N 1
ATOM 12363 C CA . PHE C 1 344 ? 12.484 60.836 24.090 1.00 47.69 513 PHE C CA 1
ATOM 12364 C C . PHE C 1 344 ? 12.860 61.111 25.538 1.00 47.08 513 PHE C C 1
ATOM 12365 O O . PHE C 1 344 ? 13.732 61.940 25.820 1.00 45.47 513 PHE C O 1
ATOM 12373 N N . GLY C 1 345 ? 12.197 60.401 26.446 1.00 42.82 514 GLY C N 1
ATOM 12374 C CA . GLY C 1 345 ? 12.559 60.389 27.855 1.00 47.53 514 GLY C CA 1
ATOM 12375 C C . GLY C 1 345 ? 12.575 61.747 28.544 1.00 51.28 514 GLY C C 1
ATOM 12376 O O . GLY C 1 345 ? 11.521 62.343 28.782 1.00 51.21 514 GLY C O 1
ATOM 12377 N N . LEU C 1 346 ? 13.782 62.210 28.869 1.00 51.16 515 LEU C N 1
ATOM 12378 C CA . LEU C 1 346 ? 14.019 63.486 29.543 1.00 58.43 515 LEU C CA 1
ATOM 12379 C C . LEU C 1 346 ? 13.816 64.679 28.609 1.00 67.58 515 LEU C C 1
ATOM 12380 O O . LEU C 1 346 ? 13.813 65.829 29.051 1.00 64.48 515 LEU C O 1
ATOM 12385 N N . CYS C 1 347 ? 13.660 64.401 27.316 1.00 69.87 516 CYS C N 1
ATOM 12386 C CA . CYS C 1 347 ? 13.432 65.447 26.326 1.00 68.02 516 CYS C CA 1
ATOM 12387 C C . CYS C 1 347 ? 14.591 66.444 26.259 1.00 70.23 516 CYS C C 1
ATOM 12388 O O . CYS C 1 347 ? 14.490 67.486 25.608 1.00 65.77 516 CYS C O 1
ATOM 12391 N N . ASP C 1 348 ? 15.693 66.110 26.923 1.00 74.07 517 ASP C N 1
ATOM 12392 C CA . ASP C 1 348 ? 16.842 67.002 27.015 1.00 74.65 517 ASP C CA 1
ATOM 12393 C C . ASP C 1 348 ? 17.928 66.668 25.994 1.00 77.34 517 ASP C C 1
ATOM 12394 O O . ASP C 1 348 ? 18.894 67.407 25.851 1.00 79.56 517 ASP C O 1
ATOM 12399 N N . GLY C 1 349 ? 17.776 65.546 25.300 1.00 78.67 518 GLY C N 1
ATOM 12400 C CA . GLY C 1 349 ? 18.749 65.135 24.303 1.00 76.04 518 GLY C CA 1
ATOM 12401 C C . GLY C 1 349 ? 19.876 64.267 24.837 1.00 76.50 518 GLY C C 1
ATOM 12402 O O . GLY C 1 349 ? 20.892 64.089 24.164 1.00 78.22 518 GLY C O 1
ATOM 12403 N N . SER C 1 350 ? 19.702 63.722 26.039 1.00 72.99 519 SER C N 1
ATOM 12404 C CA . SER C 1 350 ? 20.697 62.821 26.629 1.00 65.28 519 SER C CA 1
ATOM 12405 C C . SER C 1 350 ? 20.449 61.354 26.266 1.00 60.74 519 SER C C 1
ATOM 12406 O O . SER C 1 350 ? 21.263 60.478 26.582 1.00 58.59 519 SER C O 1
ATOM 12409 N N . GLY C 1 351 ? 19.322 61.087 25.614 1.00 59.29 520 GLY C N 1
ATOM 12410 C CA . GLY C 1 351 ? 18.962 59.727 25.247 1.00 60.44 520 GLY C CA 1
ATOM 12411 C C . GLY C 1 351 ? 18.624 58.832 26.430 1.00 56.37 520 GLY C C 1
ATOM 12412 O O . GLY C 1 351 ? 18.563 57.611 26.291 1.00 62.84 520 GLY C O 1
ATOM 12413 N N . LYS C 1 352 ? 18.411 59.440 27.594 1.00 49.17 521 LYS C N 1
ATOM 12414 C CA . LYS C 1 352 ? 18.028 58.708 28.797 1.00 48.04 521 LYS C CA 1
ATOM 12415 C C . LYS C 1 352 ? 16.532 58.817 29.061 1.00 45.18 521 LYS C C 1
ATOM 12416 O O . LYS C 1 352 ? 15.903 59.819 28.715 1.00 47.44 521 LYS C O 1
ATOM 12422 N N . PRO C 1 353 ? 15.950 57.781 29.679 1.00 44.06 522 PRO C N 1
ATOM 12423 C CA . PRO C 1 353 ? 14.534 57.831 30.050 1.00 48.99 522 PRO C CA 1
ATOM 12424 C C . PRO C 1 353 ? 14.304 58.695 31.288 1.00 44.92 522 PRO C C 1
ATOM 12425 O O . PRO C 1 353 ? 15.236 58.929 32.053 1.00 46.14 522 PRO C O 1
ATOM 12429 N N . ASP C 1 354 ? 13.073 59.168 31.462 1.00 43.70 523 ASP C N 1
ATOM 12430 C CA . ASP C 1 354 ? 12.680 59.905 32.660 1.00 39.05 523 ASP C CA 1
ATOM 12431 C C . ASP C 1 354 ? 12.134 58.933 33.689 1.00 39.85 523 ASP C C 1
ATOM 12432 O O . ASP C 1 354 ? 10.968 58.562 33.626 1.00 50.39 523 ASP C O 1
ATOM 12437 N N . TRP C 1 355 ? 12.971 58.523 34.639 1.00 40.60 524 TRP C N 1
ATOM 12438 C CA . TRP C 1 355 ? 12.599 57.453 35.568 1.00 50.46 524 TRP C CA 1
ATOM 12439 C C . TRP C 1 355 ? 11.687 57.874 36.722 1.00 60.76 524 TRP C C 1
ATOM 12440 O O . TRP C 1 355 ? 11.040 57.035 37.347 1.00 59.62 524 TRP C O 1
ATOM 12451 N N . ASP C 1 356 ? 11.639 59.166 37.013 1.00 67.08 525 ASP C N 1
ATOM 12452 C CA . ASP C 1 356 ? 10.794 59.639 38.100 1.00 83.47 525 ASP C CA 1
ATOM 12453 C C . ASP C 1 356 ? 9.706 60.571 37.593 1.00 88.08 525 ASP C C 1
ATOM 12454 O O . ASP C 1 356 ? 9.505 61.658 38.134 1.00 91.06 525 ASP C O 1
ATOM 12459 N N . ASP C 1 357 ? 9.012 60.141 36.544 1.00 92.61 526 ASP C N 1
ATOM 12460 C CA . ASP C 1 357 ? 7.855 60.873 36.049 1.00 98.29 526 ASP C CA 1
ATOM 12461 C C . ASP C 1 357 ? 6.586 60.337 36.694 1.00 97.53 526 ASP C C 1
ATOM 12462 O O . ASP C 1 357 ? 6.072 59.288 36.304 1.00 91.20 526 ASP C O 1
ATOM 12467 N N . ASP C 1 358 ? 6.089 61.077 37.677 1.00 103.67 527 ASP C N 1
ATOM 12468 C CA . ASP C 1 358 ? 4.947 60.660 38.483 1.00 107.24 527 ASP C CA 1
ATOM 12469 C C . ASP C 1 358 ? 3.711 60.312 37.652 1.00 99.07 527 ASP C C 1
ATOM 12470 O O . ASP C 1 358 ? 2.942 59.420 38.016 1.00 97.88 527 ASP C O 1
ATOM 12475 N N . SER C 1 359 ? 3.535 61.009 36.532 1.00 91.96 528 SER C N 1
ATOM 12476 C CA . SER C 1 359 ? 2.310 60.899 35.735 1.00 86.66 528 SER C CA 1
ATOM 12477 C C . SER C 1 359 ? 2.333 59.812 34.644 1.00 76.71 528 SER C C 1
ATOM 12478 O O . SER C 1 359 ? 1.308 59.550 34.001 1.00 67.93 528 SER C O 1
ATOM 12481 N N . ASP C 1 360 ? 3.496 59.191 34.441 1.00 63.64 529 ASP C N 1
ATOM 12482 C CA . ASP C 1 360 ? 3.651 58.127 33.449 1.00 56.51 529 ASP C CA 1
ATOM 12483 C C . ASP C 1 360 ? 3.469 58.623 32.012 1.00 51.92 529 ASP C C 1
ATOM 12484 O O . ASP C 1 360 ? 3.164 57.839 31.108 1.00 57.92 529 ASP C O 1
ATOM 12489 N N . LEU C 1 361 ? 3.671 59.922 31.811 1.00 51.35 530 LEU C N 1
ATOM 12490 C CA . LEU C 1 361 ? 3.472 60.551 30.508 1.00 59.00 530 LEU C CA 1
ATOM 12491 C C . LEU C 1 361 ? 4.770 60.684 29.714 1.00 55.95 530 LEU C C 1
ATOM 12492 O O . LEU C 1 361 ? 4.743 61.027 28.529 1.00 56.82 530 LEU C O 1
ATOM 12497 N N . ALA C 1 362 ? 5.901 60.437 30.375 1.00 44.29 531 ALA C N 1
ATOM 12498 C CA . ALA C 1 362 ? 7.208 60.491 29.715 1.00 43.90 531 ALA C CA 1
ATOM 12499 C C . ALA C 1 362 ? 7.277 59.477 28.581 1.00 45.37 531 ALA C C 1
ATOM 12500 O O . ALA C 1 362 ? 6.751 58.364 28.703 1.00 39.33 531 ALA C O 1
ATOM 12502 N N . TYR C 1 363 ? 7.917 59.868 27.481 1.00 48.52 532 TYR C N 1
ATOM 12503 C CA . TYR C 1 363 ? 8.060 58.991 26.320 1.00 48.66 532 TYR C CA 1
ATOM 12504 C C . TYR C 1 363 ? 9.289 58.108 26.457 1.00 41.82 532 TYR C C 1
ATOM 12505 O O . TYR C 1 363 ? 10.289 58.290 25.754 1.00 42.17 532 TYR C O 1
ATOM 12514 N N . ASN C 1 364 ? 9.191 57.149 27.373 1.00 34.60 533 ASN C N 1
ATOM 12515 C CA . ASN C 1 364 ? 10.310 56.306 27.763 1.00 35.88 533 ASN C CA 1
ATOM 12516 C C . ASN C 1 364 ? 10.397 55.005 26.994 1.00 41.17 533 ASN C C 1
ATOM 12517 O O . ASN C 1 364 ? 11.431 54.332 27.041 1.00 46.09 533 ASN C O 1
ATOM 12522 N N . TRP C 1 365 ? 9.320 54.637 26.304 1.00 30.23 534 TRP C N 1
ATOM 12523 C CA . TRP C 1 365 ? 9.176 53.240 25.884 1.00 31.87 534 TRP C CA 1
ATOM 12524 C C . TRP C 1 365 ? 9.347 53.044 24.387 1.00 33.63 534 TRP C C 1
ATOM 12525 O O . TRP C 1 365 ? 8.668 53.667 23.587 1.00 36.72 534 TRP C O 1
ATOM 12536 N N . VAL C 1 366 ? 10.303 52.204 24.018 1.00 34.42 535 VAL C N 1
ATOM 12537 C CA . VAL C 1 366 ? 10.529 51.910 22.615 1.00 30.60 535 VAL C CA 1
ATOM 12538 C C . VAL C 1 366 ? 10.126 50.468 22.305 1.00 33.49 535 VAL C C 1
ATOM 12539 O O . VAL C 1 366 ? 10.701 49.518 22.837 1.00 34.03 535 VAL C O 1
ATOM 12543 N N . LEU C 1 367 ? 9.125 50.323 21.448 1.00 29.63 536 LEU C N 1
ATOM 12544 C CA . LEU C 1 367 ? 8.649 49.018 21.017 1.00 28.73 536 LEU C CA 1
ATOM 12545 C C . LEU C 1 367 ? 9.176 48.761 19.608 1.00 35.26 536 LEU C C 1
ATOM 12546 O O . LEU C 1 367 ? 9.149 49.662 18.768 1.00 32.54 536 LEU C O 1
ATOM 12551 N N . LEU C 1 368 ? 9.651 47.539 19.358 1.00 32.07 537 LEU C N 1
ATOM 12552 C CA . LEU C 1 368 ? 10.192 47.150 18.060 1.00 31.81 537 LEU C CA 1
ATOM 12553 C C . LEU C 1 368 ? 9.209 46.247 17.335 1.00 35.92 537 LEU C C 1
ATOM 12554 O O . LEU C 1 368 ? 8.535 45.444 17.958 1.00 31.90 537 LEU C O 1
ATOM 12559 N N . SER C 1 369 ? 9.129 46.377 16.018 1.00 35.93 538 SER C N 1
ATOM 12560 C CA . SER C 1 369 ? 8.196 45.575 15.239 1.00 37.71 538 SER C CA 1
ATOM 12561 C C . SER C 1 369 ? 8.419 44.094 15.451 1.00 39.09 538 SER C C 1
ATOM 12562 O O . SER C 1 369 ? 9.543 43.652 15.692 1.00 39.84 538 SER C O 1
ATOM 12565 N N . SER C 1 370 ? 7.333 43.334 15.345 1.00 34.28 539 SER C N 1
ATOM 12566 C CA . SER C 1 370 ? 7.384 41.890 15.477 1.00 40.49 539 SER C CA 1
ATOM 12567 C C . SER C 1 370 ? 7.810 41.253 14.161 1.00 52.15 539 SER C C 1
ATOM 12568 O O . SER C 1 370 ? 7.976 40.034 14.079 1.00 59.91 539 SER C O 1
ATOM 12571 N N . GLN C 1 371 ? 7.968 42.072 13.127 1.00 49.81 540 GLN C N 1
ATOM 12572 C CA . GLN C 1 371 ? 8.504 41.580 11.858 1.00 54.88 540 GLN C CA 1
ATOM 12573 C C . GLN C 1 371 ? 9.670 42.443 11.361 1.00 59.52 540 GLN C C 1
ATOM 12574 O O . GLN C 1 371 ? 10.030 43.437 11.995 1.00 53.30 540 GLN C O 1
ATOM 12580 N N . ASP C 1 372 ? 10.257 42.046 10.232 1.00 59.65 541 ASP C N 1
ATOM 12581 C CA . ASP C 1 372 ? 11.480 42.657 9.711 1.00 50.62 541 ASP C CA 1
ATOM 12582 C C . ASP C 1 372 ? 11.174 43.816 8.757 1.00 52.15 541 ASP C C 1
ATOM 12583 O O . ASP C 1 372 ? 11.493 43.766 7.562 1.00 57.68 541 ASP C O 1
ATOM 12588 N N . ASP C 1 373 ? 10.554 44.859 9.296 1.00 44.57 542 ASP C N 1
ATOM 12589 C CA . ASP C 1 373 ? 10.134 46.009 8.503 1.00 39.33 542 ASP C CA 1
ATOM 12590 C C . ASP C 1 373 ? 10.716 47.306 9.048 1.00 40.08 542 ASP C C 1
ATOM 12591 O O . ASP C 1 373 ? 10.345 48.394 8.609 1.00 43.03 542 ASP C O 1
ATOM 12596 N N . GLY C 1 374 ? 11.629 47.181 10.005 1.00 44.01 543 GLY C N 1
ATOM 12597 C CA . GLY C 1 374 ? 12.275 48.335 10.614 1.00 40.98 543 GLY C CA 1
ATOM 12598 C C . GLY C 1 374 ? 11.358 49.319 11.337 1.00 43.02 543 GLY C C 1
ATOM 12599 O O . GLY C 1 374 ? 11.772 50.446 11.618 1.00 40.41 543 GLY C O 1
ATOM 12600 N N . MET C 1 375 ? 10.125 48.914 11.648 1.00 44.63 544 MET C N 1
ATOM 12601 C CA . MET C 1 375 ? 9.219 49.810 12.377 1.00 40.82 544 MET C CA 1
ATOM 12602 C C . MET C 1 375 ? 9.560 49.836 13.864 1.00 35.84 544 MET C C 1
ATOM 12603 O O . MET C 1 375 ? 9.882 48.808 14.454 1.00 31.52 544 MET C O 1
ATOM 12608 N N . ALA C 1 376 ? 9.507 51.020 14.461 1.00 40.14 545 ALA C N 1
ATOM 12609 C CA . ALA C 1 376 ? 9.547 51.145 15.912 1.00 28.76 545 ALA C CA 1
ATOM 12610 C C . ALA C 1 376 ? 8.518 52.177 16.360 1.00 38.85 545 ALA C C 1
ATOM 12611 O O . ALA C 1 376 ? 8.098 53.029 15.571 1.00 34.80 545 ALA C O 1
ATOM 12613 N N . MET C 1 377 ? 8.127 52.076 17.627 1.00 38.32 546 MET C N 1
ATOM 12614 C CA . MET C 1 377 ? 7.120 52.930 18.241 1.00 38.02 546 MET C CA 1
ATOM 12615 C C . MET C 1 377 ? 7.690 53.493 19.532 1.00 32.43 546 MET C C 1
ATOM 12616 O O . MET C 1 377 ? 8.309 52.772 20.314 1.00 38.31 546 MET C O 1
ATOM 12621 N N . MET C 1 378 ? 7.491 54.784 19.759 1.00 32.93 547 MET C N 1
ATOM 12622 C CA . MET C 1 378 ? 7.909 55.417 21.011 1.00 30.40 547 MET C CA 1
ATOM 12623 C C . MET C 1 378 ? 6.657 55.901 21.725 1.00 38.35 547 MET C C 1
ATOM 12624 O O . MET C 1 378 ? 5.819 56.554 21.115 1.00 35.90 547 MET C O 1
ATOM 12629 N N . CYS C 1 379 ? 6.508 55.559 23.001 1.00 35.90 548 CYS C N 1
ATOM 12630 C CA . CYS C 1 379 ? 5.278 55.906 23.711 1.00 36.72 548 CYS C CA 1
ATOM 12631 C C . CYS C 1 379 ? 5.484 56.035 25.216 1.00 40.98 548 CYS C C 1
ATOM 12632 O O . CYS C 1 379 ? 6.501 55.604 25.748 1.00 36.84 548 CYS C O 1
ATOM 12635 N N . SER C 1 380 ? 4.513 56.636 25.898 1.00 44.98 549 SER C N 1
ATOM 12636 C CA . SER C 1 380 ? 4.552 56.734 27.354 1.00 38.07 549 SER C CA 1
ATOM 12637 C C . SER C 1 380 ? 3.874 55.527 27.967 1.00 35.17 549 SER C C 1
ATOM 12638 O O . SER C 1 380 ? 3.121 54.812 27.291 1.00 33.79 549 SER C O 1
ATOM 12641 N N . LEU C 1 381 ? 4.136 55.302 29.247 1.00 35.34 550 LEU C N 1
ATOM 12642 C CA . LEU C 1 381 ? 3.526 54.188 29.958 1.00 38.83 550 LEU C CA 1
ATOM 12643 C C . LEU C 1 381 ? 2.002 54.289 29.952 1.00 40.90 550 LEU C C 1
ATOM 12644 O O . LEU C 1 381 ? 1.318 53.300 29.709 1.00 40.67 550 LEU C O 1
ATOM 12649 N N . SER C 1 382 ? 1.475 55.483 30.200 1.00 40.59 551 SER C N 1
ATOM 12650 C CA . SER C 1 382 ? 0.038 55.644 30.371 1.00 41.95 551 SER C CA 1
ATOM 12651 C C . SER C 1 382 ? -0.720 55.568 29.059 1.00 44.48 551 SER C C 1
ATOM 12652 O O . SER C 1 382 ? -1.862 55.115 29.034 1.00 46.00 551 SER C O 1
ATOM 12655 N N . HIS C 1 383 ? -0.108 56.007 27.966 1.00 36.98 552 HIS C N 1
ATOM 12656 C CA . HIS C 1 383 ? -0.757 55.798 26.669 1.00 35.95 552 HIS C CA 1
ATOM 12657 C C . HIS C 1 383 ? -0.720 54.326 26.245 1.00 29.44 552 HIS C C 1
ATOM 12658 O O . HIS C 1 383 ? -1.677 53.810 25.674 1.00 34.24 552 HIS C O 1
ATOM 12665 N N . MET C 1 384 ? 0.377 53.644 26.538 1.00 38.48 553 MET C N 1
ATOM 12666 C CA . MET C 1 384 ? 0.459 52.219 26.250 1.00 37.55 553 MET C CA 1
ATOM 12667 C C . MET C 1 384 ? -0.644 51.460 27.000 1.00 45.71 553 MET C C 1
ATOM 12668 O O . MET C 1 384 ? -1.395 50.674 26.412 1.00 44.48 553 MET C O 1
ATOM 12673 N N . VAL C 1 385 ? -0.743 51.719 28.299 1.00 48.58 554 VAL C N 1
ATOM 12674 C CA . VAL C 1 385 ? -1.817 51.177 29.129 1.00 49.75 554 VAL C CA 1
ATOM 12675 C C . VAL C 1 385 ? -3.192 51.411 28.510 1.00 49.49 554 VAL C C 1
ATOM 12676 O O . VAL C 1 385 ? -4.008 50.490 28.427 1.00 50.80 554 VAL C O 1
ATOM 12680 N N . ASP C 1 386 ? -3.450 52.640 28.073 1.00 50.72 555 ASP C N 1
ATOM 12681 C CA . ASP C 1 386 ? -4.708 52.949 27.395 1.00 53.63 555 ASP C CA 1
ATOM 12682 C C . ASP C 1 386 ? -4.952 52.043 26.189 1.00 54.92 555 ASP C C 1
ATOM 12683 O O . ASP C 1 386 ? -6.076 51.601 25.950 1.00 50.09 555 ASP C O 1
ATOM 12688 N N . MET C 1 387 ? -3.898 51.769 25.425 1.00 52.34 556 MET C N 1
ATOM 12689 C CA . MET C 1 387 ? -4.047 51.036 24.169 1.00 46.85 556 MET C CA 1
ATOM 12690 C C . MET C 1 387 ? -4.275 49.547 24.379 1.00 47.90 556 MET C C 1
ATOM 12691 O O . MET C 1 387 ? -4.824 48.871 23.512 1.00 53.10 556 MET C O 1
ATOM 12696 N N . LEU C 1 388 ? -3.848 49.035 25.528 1.00 43.62 557 LEU C N 1
ATOM 12697 C CA . LEU C 1 388 ? -3.962 47.608 25.809 1.00 48.96 557 LEU C CA 1
ATOM 12698 C C . LEU C 1 388 ? -5.376 47.211 26.264 1.00 59.48 557 LEU C C 1
ATOM 12699 O O . LEU C 1 388 ? -5.766 46.033 26.199 1.00 57.79 557 LEU C O 1
ATOM 12704 N N . SER C 1 389 ? -6.127 48.208 26.720 1.00 66.74 558 SER C N 1
ATOM 12705 C CA . SER C 1 389 ? -7.462 48.022 27.280 1.00 70.79 558 SER C CA 1
ATOM 12706 C C . SER C 1 389 ? -8.120 49.391 27.321 1.00 69.37 558 SER C C 1
ATOM 12707 O O . SER C 1 389 ? -8.137 50.058 28.354 1.00 70.97 558 SER C O 1
ATOM 12710 N N . PRO C 1 390 ? -8.646 49.821 26.176 1.00 74.09 559 PRO C N 1
ATOM 12711 C CA . PRO C 1 390 ? -9.102 51.195 25.934 1.00 82.80 559 PRO C CA 1
ATOM 12712 C C . PRO C 1 390 ? -10.507 51.514 26.434 1.00 87.22 559 PRO C C 1
ATOM 12713 O O . PRO C 1 390 ? -11.146 50.717 27.116 1.00 86.38 559 PRO C O 1
ATOM 12717 N N . ASN C 1 391 ? -10.965 52.711 26.085 1.00 94.24 560 ASN C N 1
ATOM 12718 C CA . ASN C 1 391 ? -12.343 53.119 26.303 1.00 105.23 560 ASN C CA 1
ATOM 12719 C C . ASN C 1 391 ? -12.796 53.973 25.125 1.00 111.42 560 ASN C C 1
ATOM 12720 O O . ASN C 1 391 ? -12.174 53.946 24.059 1.00 108.14 560 ASN C O 1
ATOM 12725 N N . THR C 1 392 ? -13.868 54.735 25.324 1.00 118.25 561 THR C N 1
ATOM 12726 C CA . THR C 1 392 ? -14.419 55.587 24.274 1.00 120.87 561 THR C CA 1
ATOM 12727 C C . THR C 1 392 ? -13.546 56.812 24.003 1.00 119.85 561 THR C C 1
ATOM 12728 O O . THR C 1 392 ? -13.609 57.402 22.923 1.00 120.87 561 THR C O 1
ATOM 12730 N N . SER C 1 393 ? -12.729 57.187 24.983 1.00 116.50 562 SER C N 1
ATOM 12731 C CA . SER C 1 393 ? -11.895 58.382 24.871 1.00 111.64 562 SER C CA 1
ATOM 12732 C C . SER C 1 393 ? -10.450 58.071 24.480 1.00 99.81 562 SER C C 1
ATOM 12733 O O . SER C 1 393 ? -9.639 58.985 24.304 1.00 98.97 562 SER C O 1
ATOM 12736 N N . THR C 1 394 ? -10.130 56.787 24.341 1.00 87.45 563 THR C N 1
ATOM 12737 C CA . THR C 1 394 ? -8.759 56.373 24.048 1.00 74.20 563 THR C CA 1
ATOM 12738 C C . THR C 1 394 ? -8.263 56.969 22.739 1.00 68.96 563 THR C C 1
ATOM 12739 O O . THR C 1 394 ? -8.876 56.781 21.684 1.00 65.17 563 THR C O 1
ATOM 12743 N N . ASN C 1 395 ? -7.152 57.696 22.828 1.00 63.75 564 ASN C N 1
ATOM 12744 C CA . ASN C 1 395 ? -6.517 58.308 21.668 1.00 66.60 564 ASN C CA 1
ATOM 12745 C C . ASN C 1 395 ? -5.528 57.342 21.021 1.00 65.11 564 ASN C C 1
ATOM 12746 O O . ASN C 1 395 ? -4.539 56.941 21.636 1.00 64.84 564 ASN C O 1
ATOM 12751 N N . TRP C 1 396 ? -5.795 56.974 19.774 1.00 62.94 565 TRP C N 1
ATOM 12752 C CA . TRP C 1 396 ? -5.005 55.948 19.110 1.00 65.30 565 TRP C CA 1
ATOM 12753 C C . TRP C 1 396 ? -3.852 56.492 18.258 1.00 69.13 565 TRP C C 1
ATOM 12754 O O . TRP C 1 396 ? -3.082 55.723 17.687 1.00 70.09 565 TRP C O 1
ATOM 12765 N N . MET C 1 397 ? -3.729 57.814 18.192 1.00 71.42 566 MET C N 1
ATOM 12766 C CA . MET C 1 397 ? -2.631 58.459 17.475 1.00 74.41 566 MET C CA 1
ATOM 12767 C C . MET C 1 397 ? -1.686 59.126 18.471 1.00 70.89 566 MET C C 1
ATOM 12768 O O . MET C 1 397 ? -1.144 60.198 18.214 1.00 72.97 566 MET C O 1
ATOM 12773 N N . SER C 1 398 ? -1.492 58.480 19.613 1.00 61.93 567 SER C N 1
ATOM 12774 C CA . SER C 1 398 ? -0.752 59.079 20.707 1.00 65.22 567 SER C CA 1
ATOM 12775 C C . SER C 1 398 ? 0.582 58.381 20.908 1.00 61.25 567 SER C C 1
ATOM 12776 O O . SER C 1 398 ? 1.008 58.133 22.036 1.00 65.57 567 SER C O 1
ATOM 12779 N N . PHE C 1 399 ? 1.233 58.055 19.801 1.00 56.89 568 PHE C N 1
ATOM 12780 C CA . PHE C 1 399 ? 2.574 57.498 19.843 1.00 54.80 568 PHE C CA 1
ATOM 12781 C C . PHE C 1 399 ? 3.395 58.069 18.691 1.00 46.49 568 PHE C C 1
ATOM 12782 O O . PHE C 1 399 ? 2.840 58.565 17.724 1.00 43.60 568 PHE C O 1
ATOM 12790 N N . PHE C 1 400 ? 4.716 58.019 18.818 1.00 42.30 569 PHE C N 1
ATOM 12791 C CA . PHE C 1 400 ? 5.609 58.353 17.717 1.00 41.83 569 PHE C CA 1
ATOM 12792 C C . PHE C 1 400 ? 5.947 57.078 16.963 1.00 42.60 569 PHE C C 1
ATOM 12793 O O . PHE C 1 400 ? 6.222 56.031 17.569 1.00 39.77 569 PHE C O 1
ATOM 12801 N N . LEU C 1 401 ? 5.909 57.164 15.640 1.00 38.05 570 LEU C N 1
ATOM 12802 C CA . LEU C 1 401 ? 6.150 56.013 14.785 1.00 37.21 570 LEU C CA 1
ATOM 12803 C C . LEU C 1 401 ? 7.417 56.223 13.941 1.00 42.60 570 LEU C C 1
ATOM 12804 O O . LEU C 1 401 ? 7.642 57.309 13.413 1.00 39.24 570 LEU C O 1
ATOM 12809 N N . TYR C 1 402 ? 8.236 55.179 13.822 1.00 45.81 571 TYR C N 1
ATOM 12810 C CA . TYR C 1 402 ? 9.521 55.260 13.126 1.00 43.47 571 TYR C CA 1
ATOM 12811 C C . TYR C 1 402 ? 9.745 54.107 12.148 1.00 44.54 571 TYR C C 1
ATOM 12812 O O . TYR C 1 402 ? 9.368 52.967 12.417 1.00 39.31 571 TYR C O 1
ATOM 12821 N N . LYS C 1 403 ? 10.363 54.411 11.011 1.00 42.04 572 LYS C N 1
ATOM 12822 C CA . LYS C 1 403 ? 10.795 53.376 10.078 1.00 41.93 572 LYS C CA 1
ATOM 12823 C C . LYS C 1 403 ? 12.288 53.528 9.833 1.00 44.22 572 LYS C C 1
ATOM 12824 O O . LYS C 1 403 ? 12.738 54.570 9.364 1.00 46.57 572 LYS C O 1
ATOM 12830 N N . ASP C 1 404 ? 13.048 52.486 10.159 1.00 41.96 573 ASP C N 1
ATOM 12831 C CA . ASP C 1 404 ? 14.505 52.562 10.151 1.00 49.07 573 ASP C CA 1
ATOM 12832 C C . ASP C 1 404 ? 14.968 53.876 10.780 1.00 51.46 573 ASP C C 1
ATOM 12833 O O . ASP C 1 404 ? 15.855 54.543 10.256 1.00 56.71 573 ASP C O 1
ATOM 12838 N N . GLY C 1 405 ? 14.336 54.260 11.887 1.00 47.90 574 GLY C N 1
ATOM 12839 C CA . GLY C 1 405 ? 14.766 55.424 12.646 1.00 44.15 574 GLY C CA 1
ATOM 12840 C C . GLY C 1 405 ? 14.282 56.770 12.136 1.00 46.51 574 GLY C C 1
ATOM 12841 O O . GLY C 1 405 ? 14.582 57.800 12.737 1.00 49.22 574 GLY C O 1
ATOM 12842 N N . GLU C 1 406 ? 13.540 56.773 11.033 1.00 50.00 575 GLU C N 1
ATOM 12843 C CA . GLU C 1 406 ? 12.976 58.012 10.494 1.00 52.60 575 GLU C CA 1
ATOM 12844 C C . GLU C 1 406 ? 11.500 58.172 10.888 1.00 52.00 575 GLU C C 1
ATOM 12845 O O . GLU C 1 406 ? 10.684 57.278 10.632 1.00 44.13 575 GLU C O 1
ATOM 12851 N N . VAL C 1 407 ? 11.161 59.308 11.504 1.00 54.52 576 VAL C N 1
ATOM 12852 C CA . VAL C 1 407 ? 9.784 59.570 11.932 1.00 52.78 576 VAL C CA 1
ATOM 12853 C C . VAL C 1 407 ? 8.802 59.390 10.783 1.00 54.50 576 VAL C C 1
ATOM 12854 O O . VAL C 1 407 ? 9.113 59.697 9.642 1.00 59.32 576 VAL C O 1
ATOM 12858 N N . GLN C 1 408 ? 7.613 58.889 11.092 1.00 51.95 577 GLN C N 1
ATOM 12859 C CA . GLN C 1 408 ? 6.629 58.585 10.065 1.00 49.72 577 GLN C CA 1
ATOM 12860 C C . GLN C 1 408 ? 5.358 59.404 10.233 1.00 56.66 577 GLN C C 1
ATOM 12861 O O . GLN C 1 408 ? 5.024 59.830 11.338 1.00 51.85 577 GLN C O 1
ATOM 12867 N N . ASN C 1 409 ? 4.650 59.617 9.129 1.00 64.68 578 ASN C N 1
ATOM 12868 C CA . ASN C 1 409 ? 3.356 60.288 9.169 1.00 64.22 578 ASN C CA 1
ATOM 12869 C C . ASN C 1 409 ? 2.244 59.303 9.513 1.00 58.84 578 ASN C C 1
ATOM 12870 O O . ASN C 1 409 ? 1.663 58.673 8.628 1.00 56.76 578 ASN C O 1
ATOM 12875 N N . THR C 1 410 ? 1.946 59.187 10.802 1.00 67.52 579 THR C N 1
ATOM 12876 C CA . THR C 1 410 ? 0.990 58.197 11.296 1.00 75.54 579 THR C CA 1
ATOM 12877 C C . THR C 1 410 ? -0.380 58.334 10.643 1.00 79.89 579 THR C C 1
ATOM 12878 O O . THR C 1 410 ? -1.090 57.344 10.453 1.00 75.20 579 THR C O 1
ATOM 12882 N N . PHE C 1 411 ? -0.745 59.567 10.301 1.00 92.16 580 PHE C N 1
ATOM 12883 C CA . PHE C 1 411 ? -2.051 59.848 9.711 1.00 99.85 580 PHE C CA 1
ATOM 12884 C C . PHE C 1 411 ? -2.150 59.319 8.284 1.00 92.07 580 PHE C C 1
ATOM 12885 O O . PHE C 1 411 ? -3.190 59.439 7.641 1.00 93.04 580 PHE C O 1
ATOM 12893 N N . GLY C 1 412 ? -1.063 58.732 7.795 1.00 84.91 581 GLY C N 1
ATOM 12894 C CA . GLY C 1 412 ? -1.039 58.164 6.461 1.00 81.04 581 GLY C CA 1
ATOM 12895 C C . GLY C 1 412 ? -0.929 56.651 6.474 1.00 75.79 581 GLY C C 1
ATOM 12896 O O . GLY C 1 412 ? -0.912 56.005 5.424 1.00 72.78 581 GLY C O 1
ATOM 12897 N N . TYR C 1 413 ? -0.843 56.083 7.671 1.00 67.78 582 TYR C N 1
ATOM 12898 C CA . TYR C 1 413 ? -0.800 54.634 7.826 1.00 61.47 582 TYR C CA 1
ATOM 12899 C C . TYR C 1 413 ? -2.195 54.086 8.074 1.00 55.35 582 TYR C C 1
ATOM 12900 O O . TYR C 1 413 ? -3.071 54.792 8.582 1.00 53.63 582 TYR C O 1
ATOM 12909 N N . SER C 1 414 ? -2.405 52.827 7.710 1.00 51.49 583 SER C N 1
ATOM 12910 C CA . SER C 1 414 ? -3.560 52.107 8.221 1.00 52.31 583 SER C CA 1
ATOM 12911 C C . SER C 1 414 ? -3.217 51.599 9.619 1.00 56.47 583 SER C C 1
ATOM 12912 O O . SER C 1 414 ? -2.346 50.729 9.775 1.00 49.20 583 SER C O 1
ATOM 12915 N N . LEU C 1 415 ? -3.880 52.159 10.631 1.00 52.88 584 LEU C N 1
ATOM 12916 C CA . LEU C 1 415 ? -3.704 51.699 12.002 1.00 45.99 584 LEU C CA 1
ATOM 12917 C C . LEU C 1 415 ? -3.945 50.205 12.066 1.00 42.51 584 LEU C C 1
ATOM 12918 O O . LEU C 1 415 ? -3.136 49.458 12.624 1.00 42.80 584 LEU C O 1
ATOM 12923 N N . SER C 1 416 ? -5.054 49.764 11.478 1.00 43.68 585 SER C N 1
ATOM 12924 C CA . SER C 1 416 ? -5.393 48.347 11.482 1.00 39.74 585 SER C CA 1
ATOM 12925 C C . SER C 1 416 ? -4.216 47.492 11.009 1.00 42.28 585 SER C C 1
ATOM 12926 O O . SER C 1 416 ? -3.868 46.495 11.633 1.00 47.63 585 SER C O 1
ATOM 12929 N N . ASN C 1 417 ? -3.591 47.886 9.908 1.00 49.96 586 ASN C N 1
ATOM 12930 C CA . ASN C 1 417 ? -2.505 47.088 9.362 1.00 45.82 586 ASN C CA 1
ATOM 12931 C C . ASN C 1 417 ? -1.217 47.202 10.177 1.00 39.54 586 ASN C C 1
ATOM 12932 O O . ASN C 1 417 ? -0.498 46.220 10.360 1.00 47.22 586 ASN C O 1
ATOM 12937 N N . LEU C 1 418 ? -0.922 48.402 10.656 1.00 38.95 587 LEU C N 1
ATOM 12938 C CA . LEU C 1 418 ? 0.239 48.613 11.500 1.00 39.28 587 LEU C CA 1
ATOM 12939 C C . LEU C 1 418 ? 0.240 47.654 12.706 1.00 42.53 587 LEU C C 1
ATOM 12940 O O . LEU C 1 418 ? 1.234 46.984 12.990 1.00 43.69 587 LEU C O 1
ATOM 12945 N N . PHE C 1 419 ? -0.874 47.601 13.419 1.00 41.05 588 PHE C N 1
ATOM 12946 C CA . PHE C 1 419 ? -0.970 46.742 14.598 1.00 38.33 588 PHE C CA 1
ATOM 12947 C C . PHE C 1 419 ? -0.951 45.267 14.230 1.00 40.96 588 PHE C C 1
ATOM 12948 O O . PHE C 1 419 ? -0.179 44.491 14.787 1.00 40.32 588 PHE C O 1
ATOM 12956 N N . SER C 1 420 ? -1.787 44.880 13.276 1.00 46.67 589 SER C N 1
ATOM 12957 C CA . SER C 1 420 ? -1.928 43.471 12.953 1.00 51.33 589 SER C CA 1
ATOM 12958 C C . SER C 1 420 ? -0.608 42.918 12.436 1.00 47.56 589 SER C C 1
ATOM 12959 O O . SER C 1 420 ? -0.266 41.763 12.672 1.00 51.22 589 SER C O 1
ATOM 12962 N N . GLU C 1 421 ? 0.157 43.766 11.765 1.00 48.88 590 GLU C N 1
ATOM 12963 C CA . GLU C 1 421 ? 1.395 43.327 11.135 1.00 48.01 590 GLU C CA 1
ATOM 12964 C C . GLU C 1 421 ? 2.648 43.562 11.992 1.00 47.66 590 GLU C C 1
ATOM 12965 O O . GLU C 1 421 ? 3.477 42.661 12.132 1.00 52.40 590 GLU C O 1
ATOM 12971 N N . SER C 1 422 ? 2.786 44.759 12.566 1.00 39.70 591 SER C N 1
ATOM 12972 C CA . SER C 1 422 ? 4.022 45.128 13.267 1.00 37.86 591 SER C CA 1
ATOM 12973 C C . SER C 1 422 ? 3.953 45.117 14.801 1.00 42.94 591 SER C C 1
ATOM 12974 O O . SER C 1 422 ? 4.937 44.770 15.465 1.00 37.02 591 SER C O 1
ATOM 12977 N N . PHE C 1 423 ? 2.814 45.519 15.362 1.00 36.10 592 PHE C N 1
ATOM 12978 C CA . PHE C 1 423 ? 2.672 45.577 16.824 1.00 31.98 592 PHE C CA 1
ATOM 12979 C C . PHE C 1 423 ? 1.363 44.913 17.230 1.00 30.33 592 PHE C C 1
ATOM 12980 O O . PHE C 1 423 ? 0.412 45.592 17.602 1.00 31.43 592 PHE C O 1
ATOM 12988 N N . PRO C 1 424 ? 1.315 43.575 17.133 1.00 27.88 593 PRO C N 1
ATOM 12989 C CA . PRO C 1 424 ? 0.079 42.800 17.269 1.00 35.59 593 PRO C CA 1
ATOM 12990 C C . PRO C 1 424 ? -0.570 42.884 18.649 1.00 31.86 593 PRO C C 1
ATOM 12991 O O . PRO C 1 424 ? -1.754 42.574 18.780 1.00 29.45 593 PRO C O 1
ATOM 12995 N N . ILE C 1 425 ? 0.185 43.293 19.661 1.00 30.30 594 ILE C N 1
ATOM 12996 C CA . ILE C 1 425 ? -0.372 43.347 20.987 1.00 28.07 594 ILE C CA 1
ATOM 12997 C C . ILE C 1 425 ? -1.531 44.351 21.048 1.00 38.71 594 ILE C C 1
ATOM 12998 O O . ILE C 1 425 ? -2.403 44.225 21.891 1.00 30.27 594 ILE C O 1
ATOM 13003 N N . PHE C 1 426 ? -1.548 45.324 20.135 1.00 31.32 595 PHE C N 1
ATOM 13004 C CA . PHE C 1 426 ? -2.592 46.349 20.134 1.00 33.79 595 PHE C CA 1
ATOM 13005 C C . PHE C 1 426 ? -3.783 46.036 19.226 1.00 29.20 595 PHE C C 1
ATOM 13006 O O . PHE C 1 426 ? -4.762 46.771 19.204 1.00 34.35 595 PHE C O 1
ATOM 13014 N N . SER C 1 427 ? -3.680 44.970 18.454 1.00 30.43 596 SER C N 1
ATOM 13015 C CA . SER C 1 427 ? -4.642 44.731 17.391 1.00 39.64 596 SER C CA 1
ATOM 13016 C C . SER C 1 427 ? -6.061 44.438 17.904 1.00 35.54 596 SER C C 1
ATOM 13017 O O . SER C 1 427 ? -7.025 45.085 17.500 1.00 36.53 596 SER C O 1
ATOM 13020 N N . ILE C 1 428 ? -6.187 43.472 18.799 1.00 34.17 597 ILE C N 1
ATOM 13021 C CA . ILE C 1 428 ? -7.505 43.123 19.330 1.00 37.69 597 ILE C CA 1
ATOM 13022 C C . ILE C 1 428 ? -8.240 44.286 20.002 1.00 34.72 597 ILE C C 1
ATOM 13023 O O . ILE C 1 428 ? -9.395 44.578 19.645 1.00 37.90 597 ILE C O 1
ATOM 13028 N N . PRO C 1 429 ? -7.596 44.950 20.983 1.00 30.93 598 PRO C N 1
ATOM 13029 C CA . PRO C 1 429 ? -8.280 46.087 21.600 1.00 34.34 598 PRO C CA 1
ATOM 13030 C C . PRO C 1 429 ? -8.552 47.214 20.607 1.00 34.64 598 PRO C C 1
ATOM 13031 O O . PRO C 1 429 ? -9.550 47.914 20.753 1.00 33.43 598 PRO C O 1
ATOM 13035 N N . TYR C 1 430 ? -7.675 47.404 19.625 1.00 32.25 599 TYR C N 1
ATOM 13036 C CA . TYR C 1 430 ? -7.901 48.456 18.648 1.00 31.99 599 TYR C CA 1
ATOM 13037 C C . TYR C 1 430 ? -9.152 48.205 17.806 1.00 30.73 599 TYR C C 1
ATOM 13038 O O . TYR C 1 430 ? -9.999 49.079 17.682 1.00 34.46 599 TYR C O 1
ATOM 13047 N N . HIS C 1 431 ? -9.264 47.013 17.228 1.00 27.50 600 HIS C N 1
ATOM 13048 C CA . HIS C 1 431 ? -10.434 46.674 16.422 1.00 26.90 600 HIS C CA 1
ATOM 13049 C C . HIS C 1 431 ? -11.725 46.660 17.266 1.00 36.93 600 HIS C C 1
ATOM 13050 O O . HIS C 1 431 ? -12.780 47.103 16.808 1.00 34.22 600 HIS C O 1
ATOM 13057 N N . LYS C 1 432 ? -11.645 46.160 18.497 1.00 31.24 601 LYS C N 1
ATOM 13058 C CA . LYS C 1 432 ? -12.815 46.194 19.381 1.00 31.24 601 LYS C CA 1
ATOM 13059 C C . LYS C 1 432 ? -13.305 47.620 19.615 1.00 31.35 601 LYS C C 1
ATOM 13060 O O . LYS C 1 432 ? -14.495 47.901 19.493 1.00 30.68 601 LYS C O 1
ATOM 13066 N N . ALA C 1 433 ? -12.389 48.522 19.954 1.00 34.32 602 ALA C N 1
ATOM 13067 C CA . ALA C 1 433 ? -12.756 49.912 20.216 1.00 35.90 602 ALA C CA 1
ATOM 13068 C C . ALA C 1 433 ? -13.220 50.633 18.954 1.00 38.76 602 ALA C C 1
ATOM 13069 O O . ALA C 1 433 ? -14.130 51.467 19.005 1.00 35.90 602 ALA C O 1
ATOM 13071 N N . PHE C 1 434 ? -12.575 50.336 17.827 1.00 28.80 603 PHE C N 1
ATOM 13072 C CA . PHE C 1 434 ? -12.934 50.993 16.573 1.00 31.83 603 PHE C CA 1
ATOM 13073 C C . PHE C 1 434 ? -14.351 50.617 16.166 1.00 32.45 603 PHE C C 1
ATOM 13074 O O . PHE C 1 434 ? -15.167 51.493 15.914 1.00 32.60 603 PHE C O 1
ATOM 13082 N N . SER C 1 435 ? -14.628 49.313 16.105 1.00 29.86 604 SER C N 1
ATOM 13083 C CA . SER C 1 435 ? -15.944 48.818 15.718 1.00 29.24 604 SER C CA 1
ATOM 13084 C C . SER C 1 435 ? -17.031 49.300 16.670 1.00 35.83 604 SER C C 1
ATOM 13085 O O . SER C 1 435 ? -18.144 49.625 16.246 1.00 29.50 604 SER C O 1
ATOM 13088 N N . GLN C 1 436 ? -16.707 49.323 17.958 1.00 34.76 605 GLN C N 1
ATOM 13089 C CA . GLN C 1 436 ? -17.660 49.741 18.975 1.00 31.33 605 GLN C CA 1
ATOM 13090 C C . GLN C 1 436 ? -17.989 51.201 18.738 1.00 34.03 605 GLN C C 1
ATOM 13091 O O . GLN C 1 436 ? -19.151 51.607 18.742 1.00 39.45 605 GLN C O 1
ATOM 13097 N N . ASN C 1 437 ? -16.947 51.982 18.505 1.00 28.95 606 ASN C N 1
ATOM 13098 C CA . ASN C 1 437 ? -17.110 53.400 18.282 1.00 38.24 606 ASN C CA 1
ATOM 13099 C C . ASN C 1 437 ? -17.832 53.709 16.978 1.00 42.93 606 ASN C C 1
ATOM 13100 O O . ASN C 1 437 ? -18.619 54.648 16.921 1.00 37.51 606 ASN C O 1
ATOM 13105 N N . PHE C 1 438 ? -17.561 52.928 15.931 1.00 39.02 607 PHE C N 1
ATOM 13106 C CA . PHE C 1 438 ? -18.273 53.105 14.664 1.00 33.53 607 PHE C CA 1
ATOM 13107 C C . PHE C 1 438 ? -19.786 52.835 14.765 1.00 31.12 607 PHE C C 1
ATOM 13108 O O . PHE C 1 438 ? -20.599 53.680 14.379 1.00 34.54 607 PHE C O 1
ATOM 13116 N N . VAL C 1 439 ? -20.167 51.664 15.268 1.00 26.60 608 VAL C N 1
ATOM 13117 C CA . VAL C 1 439 ? -21.585 51.333 15.352 1.00 26.09 608 VAL C CA 1
ATOM 13118 C C . VAL C 1 439 ? -22.358 52.216 16.364 1.00 41.53 608 VAL C C 1
ATOM 13119 O O . VAL C 1 439 ? -23.539 52.533 16.156 1.00 38.26 608 VAL C O 1
ATOM 13123 N N . SER C 1 440 ? -21.704 52.607 17.456 1.00 38.88 609 SER C N 1
ATOM 13124 C CA . SER C 1 440 ? -22.341 53.503 18.418 1.00 43.60 609 SER C CA 1
ATOM 13125 C C . SER C 1 440 ? -22.638 54.846 17.773 1.00 37.35 609 SER C C 1
ATOM 13126 O O . SER C 1 440 ? -23.697 55.424 17.987 1.00 43.39 609 SER C O 1
ATOM 13129 N N . GLY C 1 441 ? -21.686 55.332 16.989 1.00 33.43 610 GLY C N 1
ATOM 13130 C CA . GLY C 1 441 ? -21.839 56.568 16.251 1.00 39.15 610 GLY C CA 1
ATOM 13131 C C . GLY C 1 441 ? -23.002 56.547 15.278 1.00 46.61 610 GLY C C 1
ATOM 13132 O O . GLY C 1 441 ? -23.651 57.573 15.064 1.00 45.53 610 GLY C O 1
ATOM 13133 N N . ILE C 1 442 ? -23.259 55.392 14.667 1.00 43.26 611 ILE C N 1
ATOM 13134 C CA . ILE C 1 442 ? -24.405 55.247 13.762 1.00 34.33 611 ILE C CA 1
ATOM 13135 C C . ILE C 1 442 ? -25.687 55.179 14.573 1.00 33.04 611 ILE C C 1
ATOM 13136 O O . ILE C 1 442 ? -26.707 55.768 14.208 1.00 33.03 611 ILE C O 1
ATOM 13141 N N . LEU C 1 443 ? -25.640 54.424 15.663 1.00 31.34 612 LEU C N 1
ATOM 13142 C CA . LEU C 1 443 ? -26.777 54.341 16.568 1.00 38.66 612 LEU C CA 1
ATOM 13143 C C . LEU C 1 443 ? -27.154 55.735 17.128 1.00 38.72 612 LEU C C 1
ATOM 13144 O O . LEU C 1 443 ? -28.334 56.067 17.242 1.00 41.25 612 LEU C O 1
ATOM 13149 N N . ASP C 1 444 ? -26.159 56.559 17.456 1.00 32.52 613 ASP C N 1
ATOM 13150 C CA . ASP C 1 444 ? -26.441 57.924 17.930 1.00 38.85 613 ASP C CA 1
ATOM 13151 C C . ASP C 1 444 ? -27.262 58.703 16.903 1.00 45.36 613 ASP C C 1
ATOM 13152 O O . ASP C 1 444 ? -28.134 59.487 17.250 1.00 47.69 613 ASP C O 1
ATOM 13157 N N . ILE C 1 445 ? -26.947 58.492 15.633 1.00 42.55 614 ILE C N 1
ATOM 13158 C CA . ILE C 1 445 ? -27.575 59.214 14.548 1.00 40.98 614 ILE C CA 1
ATOM 13159 C C . ILE C 1 445 ? -28.989 58.711 14.291 1.00 42.44 614 ILE C C 1
ATOM 13160 O O . ILE C 1 445 ? -29.813 59.429 13.728 1.00 46.04 614 ILE C O 1
ATOM 13165 N N . LEU C 1 446 ? -29.276 57.484 14.717 1.00 39.27 615 LEU C N 1
ATOM 13166 C CA . LEU C 1 446 ? -30.542 56.836 14.366 1.00 37.84 615 LEU C CA 1
ATOM 13167 C C . LEU C 1 446 ? -31.604 56.868 15.475 1.00 39.52 615 LEU C C 1
ATOM 13168 O O . LEU C 1 446 ? -32.782 57.043 15.201 1.00 44.31 615 LEU C O 1
ATOM 13173 N N . ILE C 1 447 ? -31.187 56.674 16.719 1.00 36.74 616 ILE C N 1
ATOM 13174 C CA . ILE C 1 447 ? -32.130 56.552 17.828 1.00 43.58 616 ILE C CA 1
ATOM 13175 C C . ILE C 1 447 ? -31.984 57.682 18.856 1.00 47.23 616 ILE C C 1
ATOM 13176 O O . ILE C 1 447 ? -30.932 57.843 19.483 1.00 46.22 616 ILE C O 1
ATOM 13181 N N . SER C 1 448 ? -33.046 58.464 19.023 1.00 58.32 617 SER C N 1
ATOM 13182 C CA . SER C 1 448 ? -33.020 59.607 19.937 1.00 61.56 617 SER C CA 1
ATOM 13183 C C . SER C 1 448 ? -33.210 59.177 21.394 1.00 56.76 617 SER C C 1
ATOM 13184 O O . SER C 1 448 ? -32.536 59.692 22.290 1.00 63.47 617 SER C O 1
ATOM 13187 N N . ASP C 1 449 ? -34.119 58.230 21.621 1.00 49.25 618 ASP C N 1
ATOM 13188 C CA . ASP C 1 449 ? -34.372 57.704 22.968 1.00 57.95 618 ASP C CA 1
ATOM 13189 C C . ASP C 1 449 ? -33.157 56.995 23.573 1.00 58.29 618 ASP C C 1
ATOM 13190 O O . ASP C 1 449 ? -32.826 55.877 23.178 1.00 57.83 618 ASP C O 1
ATOM 13195 N N . ASN C 1 450 ? -32.511 57.637 24.539 1.00 51.11 619 ASN C N 1
ATOM 13196 C CA . ASN C 1 450 ? -31.370 57.038 25.226 1.00 59.41 619 ASN C CA 1
ATOM 13197 C C . ASN C 1 450 ? -31.616 55.609 25.694 1.00 57.11 619 ASN C C 1
ATOM 13198 O O . ASN C 1 450 ? -30.694 54.791 25.734 1.00 61.16 619 ASN C O 1
ATOM 13203 N N . GLU C 1 451 ? -32.857 55.320 26.064 1.00 47.74 620 GLU C N 1
ATOM 13204 C CA . GLU C 1 451 ? -33.215 54.013 26.582 1.00 53.06 620 GLU C CA 1
ATOM 13205 C C . GLU C 1 451 ? -33.037 52.935 25.507 1.00 52.35 620 GLU C C 1
ATOM 13206 O O . GLU C 1 451 ? -32.357 51.922 25.719 1.00 42.82 620 GLU C O 1
ATOM 13212 N N . LEU C 1 452 ? -33.653 53.163 24.352 1.00 46.89 621 LEU C N 1
ATOM 13213 C CA . LEU C 1 452 ? -33.636 52.189 23.273 1.00 42.03 621 LEU C CA 1
ATOM 13214 C C . LEU C 1 452 ? -32.228 52.057 22.710 1.00 37.19 621 LEU C C 1
ATOM 13215 O O . LEU C 1 452 ? -31.749 50.958 22.461 1.00 40.64 621 LEU C O 1
ATOM 13220 N N . LYS C 1 453 ? -31.582 53.199 22.523 1.00 32.54 622 LYS C N 1
ATOM 13221 C CA . LYS C 1 453 ? -30.226 53.262 22.031 1.00 40.99 622 LYS C CA 1
ATOM 13222 C C . LYS C 1 453 ? -29.314 52.457 22.928 1.00 50.12 622 LYS C C 1
ATOM 13223 O O . LYS C 1 453 ? -28.383 51.817 22.445 1.00 47.89 622 LYS C O 1
ATOM 13229 N N . GLU C 1 454 ? -29.581 52.480 24.233 1.00 45.08 623 GLU C N 1
ATOM 13230 C CA . GLU C 1 454 ? -28.753 51.721 25.161 1.00 45.84 623 GLU C CA 1
ATOM 13231 C C . GLU C 1 454 ? -28.899 50.222 24.953 1.00 38.80 623 GLU C C 1
ATOM 13232 O O . GLU C 1 454 ? -27.929 49.491 25.108 1.00 37.25 623 GLU C O 1
ATOM 13238 N N . ARG C 1 455 ? -30.107 49.764 24.623 1.00 37.90 624 ARG C N 1
ATOM 13239 C CA . ARG C 1 455 ? -30.315 48.347 24.302 1.00 34.74 624 ARG C CA 1
ATOM 13240 C C . ARG C 1 455 ? -29.501 47.909 23.056 1.00 30.70 624 ARG C C 1
ATOM 13241 O O . ARG C 1 455 ? -28.883 46.853 23.058 1.00 33.50 624 ARG C O 1
ATOM 13249 N N . PHE C 1 456 ? -29.496 48.729 22.010 1.00 33.45 625 PHE C N 1
ATOM 13250 C CA . PHE C 1 456 ? -28.706 48.447 20.802 1.00 33.30 625 PHE C CA 1
ATOM 13251 C C . PHE C 1 456 ? -27.202 48.485 21.096 1.00 38.16 625 PHE C C 1
ATOM 13252 O O . PHE C 1 456 ? -26.430 47.661 20.610 1.00 30.54 625 PHE C O 1
ATOM 13260 N N . ILE C 1 457 ? -26.780 49.446 21.900 1.00 31.21 626 ILE C N 1
ATOM 13261 C CA . ILE C 1 457 ? -25.361 49.577 22.197 1.00 37.22 626 ILE C CA 1
ATOM 13262 C C . ILE C 1 457 ? -24.871 48.369 22.985 1.00 35.51 626 ILE C C 1
ATOM 13263 O O . ILE C 1 457 ? -23.842 47.774 22.661 1.00 36.25 626 ILE C O 1
ATOM 13268 N N . GLU C 1 458 ? -25.635 48.005 24.009 1.00 34.09 627 GLU C N 1
ATOM 13269 C CA . GLU C 1 458 ? -25.280 46.908 24.885 1.00 37.60 627 GLU C CA 1
ATOM 13270 C C . GLU C 1 458 ? -25.236 45.577 24.142 1.00 41.86 627 GLU C C 1
ATOM 13271 O O . GLU C 1 458 ? -24.443 44.692 24.480 1.00 34.80 627 GLU C O 1
ATOM 13277 N N . ALA C 1 459 ? -26.107 45.418 23.149 1.00 32.95 628 ALA C N 1
ATOM 13278 C CA . ALA C 1 459 ? -26.139 44.175 22.380 1.00 28.02 628 ALA C CA 1
ATOM 13279 C C . ALA C 1 459 ? -24.854 43.929 21.581 1.00 25.06 628 ALA C C 1
ATOM 13280 O O . ALA C 1 459 ? -24.584 42.803 21.162 1.00 29.81 628 ALA C O 1
ATOM 13282 N N . LEU C 1 460 ? -24.080 44.984 21.358 1.00 25.09 629 LEU C N 1
ATOM 13283 C CA . LEU C 1 460 ? -22.795 44.900 20.659 1.00 27.03 629 LEU C CA 1
ATOM 13284 C C . LEU C 1 460 ? -21.766 44.018 21.380 1.00 40.04 629 LEU C C 1
ATOM 13285 O O . LEU C 1 460 ? -20.766 43.608 20.789 1.00 37.31 629 LEU C O 1
ATOM 13290 N N . ASN C 1 461 ? -22.000 43.737 22.657 1.00 37.54 630 ASN C N 1
ATOM 13291 C CA . ASN C 1 461 ? -20.963 43.137 23.491 1.00 35.23 630 ASN C CA 1
ATOM 13292 C C . ASN C 1 461 ? -20.899 41.623 23.357 1.00 29.80 630 ASN C C 1
ATOM 13293 O O . ASN C 1 461 ? -19.939 40.998 23.782 1.00 34.47 630 ASN C O 1
ATOM 13298 N N . SER C 1 462 ? -21.932 41.038 22.761 1.00 29.66 631 SER C N 1
ATOM 13299 C CA . SER C 1 462 ? -22.015 39.591 22.609 1.00 25.54 631 SER C CA 1
ATOM 13300 C C . SER C 1 462 ? -22.834 39.249 21.369 1.00 32.18 631 SER C C 1
ATOM 13301 O O . SER C 1 462 ? -23.677 40.040 20.935 1.00 30.63 631 SER C O 1
ATOM 13304 N N . ASN C 1 463 ? -22.618 38.065 20.813 1.00 27.19 632 ASN C N 1
ATOM 13305 C CA . ASN C 1 463 ? -23.356 37.661 19.615 1.00 25.77 632 ASN C CA 1
ATOM 13306 C C . ASN C 1 463 ? -24.670 36.947 19.952 1.00 26.52 632 ASN C C 1
ATOM 13307 O O . ASN C 1 463 ? -25.346 36.434 19.071 1.00 27.33 632 ASN C O 1
ATOM 13312 N N . LYS C 1 464 ? -25.021 36.935 21.238 1.00 26.27 633 LYS C N 1
ATOM 13313 C CA . LYS C 1 464 ? -26.320 36.439 21.705 1.00 30.14 633 LYS C CA 1
ATOM 13314 C C . LYS C 1 464 ? -26.977 37.474 22.595 1.00 29.31 633 LYS C C 1
ATOM 13315 O O . LYS C 1 464 ? -26.295 38.214 23.299 1.00 30.68 633 LYS C O 1
ATOM 13321 N N . SER C 1 465 ? -28.305 37.523 22.570 1.00 28.74 634 SER C N 1
ATOM 13322 C CA . SER C 1 465 ? -29.034 38.448 23.430 1.00 34.28 634 SER C CA 1
ATOM 13323 C C . SER C 1 465 ? -30.274 37.785 24.033 1.00 33.73 634 SER C C 1
ATOM 13324 O O . SER C 1 465 ? -30.993 37.053 23.352 1.00 28.57 634 SER C O 1
ATOM 13327 N N . ASP C 1 466 ? -30.500 38.029 25.318 1.00 32.58 635 ASP C N 1
ATOM 13328 C CA . ASP C 1 466 ? -31.727 37.584 25.995 1.00 41.18 635 ASP C CA 1
ATOM 13329 C C . ASP C 1 466 ? -32.799 38.671 25.950 1.00 37.20 635 ASP C C 1
ATOM 13330 O O . ASP C 1 466 ? -33.989 38.400 26.122 1.00 41.36 635 ASP C O 1
ATOM 13335 N N . TYR C 1 467 ? -32.368 39.906 25.746 1.00 32.36 636 TYR C N 1
ATOM 13336 C CA . TYR C 1 467 ? -33.299 40.992 25.473 1.00 38.49 636 TYR C CA 1
ATOM 13337 C C . TYR C 1 467 ? -33.860 40.783 24.066 1.00 44.91 636 TYR C C 1
ATOM 13338 O O . TYR C 1 467 ? -33.101 40.581 23.117 1.00 43.15 636 TYR C O 1
ATOM 13347 N N . LYS C 1 468 ? -35.186 40.809 23.949 1.00 36.49 637 LYS C N 1
ATOM 13348 C CA . LYS C 1 468 ? -35.878 40.531 22.692 1.00 34.48 637 LYS C CA 1
ATOM 13349 C C . LYS C 1 468 ? -36.766 41.703 22.324 1.00 44.49 637 LYS C C 1
ATOM 13350 O O . LYS C 1 468 ? -37.188 42.467 23.197 1.00 34.30 637 LYS C O 1
ATOM 13356 N N . MET C 1 469 ? -37.040 41.856 21.032 1.00 34.14 638 MET C N 1
ATOM 13357 C CA . MET C 1 469 ? -37.937 42.910 20.591 1.00 29.79 638 MET C CA 1
ATOM 13358 C C . MET C 1 469 ? -38.965 42.369 19.615 1.00 27.72 638 MET C C 1
ATOM 13359 O O . MET C 1 469 ? -39.138 42.924 18.539 1.00 34.77 638 MET C O 1
ATOM 13364 N N . ILE C 1 470 ? -39.650 41.292 19.993 1.00 28.17 639 ILE C N 1
ATOM 13365 C CA . ILE C 1 470 ? -40.752 40.763 19.179 1.00 37.35 639 ILE C CA 1
ATOM 13366 C C . ILE C 1 470 ? -42.172 41.032 19.707 1.00 47.20 639 ILE C C 1
ATOM 13367 O O . ILE C 1 470 ? -43.143 40.865 18.965 1.00 47.29 639 ILE C O 1
ATOM 13372 N N . ALA C 1 471 ? -42.303 41.428 20.969 1.00 38.56 640 ALA C N 1
ATOM 13373 C CA . ALA C 1 471 ? -43.627 41.756 21.497 1.00 41.58 640 ALA C CA 1
ATOM 13374 C C . ALA C 1 471 ? -44.148 43.036 20.842 1.00 47.26 640 ALA C C 1
ATOM 13375 O O . ALA C 1 471 ? -43.376 43.942 20.505 1.00 40.12 640 ALA C O 1
ATOM 13377 N N . ASP C 1 472 ? -45.461 43.093 20.646 1.00 56.07 641 ASP C N 1
ATOM 13378 C CA . ASP C 1 472 ? -46.109 44.199 19.937 1.00 54.68 641 ASP C CA 1
ATOM 13379 C C . ASP C 1 472 ? -45.626 45.562 20.415 1.00 43.02 641 ASP C C 1
ATOM 13380 O O . ASP C 1 472 ? -45.417 46.477 19.617 1.00 50.14 641 ASP C O 1
ATOM 13385 N N . ASP C 1 473 ? -45.463 45.689 21.726 1.00 40.12 642 ASP C N 1
ATOM 13386 C CA . ASP C 1 473 ? -45.018 46.936 22.336 1.00 50.70 642 ASP C CA 1
ATOM 13387 C C . ASP C 1 473 ? -43.590 47.249 21.907 1.00 47.93 642 ASP C C 1
ATOM 13388 O O . ASP C 1 473 ? -43.240 48.406 21.669 1.00 40.92 642 ASP C O 1
ATOM 13393 N N . GLN C 1 474 ? -42.766 46.208 21.827 1.00 42.06 643 GLN C N 1
ATOM 13394 C CA . GLN C 1 474 ? -41.384 46.361 21.388 1.00 41.86 643 GLN C CA 1
ATOM 13395 C C . GLN C 1 474 ? -41.328 46.775 19.919 1.00 29.96 643 GLN C C 1
ATOM 13396 O O . GLN C 1 474 ? -40.643 47.714 19.563 1.00 32.15 643 GLN C O 1
ATOM 13402 N N . GLN C 1 475 ? -42.061 46.074 19.063 1.00 32.86 644 GLN C N 1
ATOM 13403 C CA . GLN C 1 475 ? -42.064 46.422 17.650 1.00 40.40 644 GLN C CA 1
ATOM 13404 C C . GLN C 1 475 ? -42.668 47.805 17.391 1.00 45.60 644 GLN C C 1
ATOM 13405 O O . GLN C 1 475 ? -42.386 48.442 16.368 1.00 33.70 644 GLN C O 1
ATOM 13411 N N . ARG C 1 476 ? -43.466 48.297 18.333 1.00 49.61 645 ARG C N 1
ATOM 13412 C CA . ARG C 1 476 ? -44.075 49.606 18.144 1.00 45.03 645 ARG C CA 1
ATOM 13413 C C . ARG C 1 476 ? -43.063 50.709 18.363 1.00 34.14 645 ARG C C 1
ATOM 13414 O O . ARG C 1 476 ? -43.079 51.734 17.668 1.00 37.94 645 ARG C O 1
ATOM 13422 N N . LYS C 1 477 ? -42.160 50.531 19.316 1.00 32.06 646 LYS C N 1
ATOM 13423 C CA . LYS C 1 477 ? -41.157 51.578 19.456 1.00 38.00 646 LYS C CA 1
ATOM 13424 C C . LYS C 1 477 ? -40.066 51.503 18.387 1.00 39.83 646 LYS C C 1
ATOM 13425 O O . LYS C 1 477 ? -39.360 52.484 18.145 1.00 42.26 646 LYS C O 1
ATOM 13431 N N . LEU C 1 478 ? -39.930 50.345 17.749 1.00 38.79 647 LEU C N 1
ATOM 13432 C CA . LEU C 1 478 ? -39.028 50.226 16.602 1.00 37.11 647 LEU C CA 1
ATOM 13433 C C . LEU C 1 478 ? -39.644 51.009 15.438 1.00 31.30 647 LEU C C 1
ATOM 13434 O O . LEU C 1 478 ? -38.953 51.738 14.725 1.00 31.28 647 LEU C O 1
ATOM 13439 N N . ALA C 1 479 ? -40.959 50.864 15.261 1.00 38.56 648 ALA C N 1
ATOM 13440 C CA . ALA C 1 479 ? -41.665 51.574 14.181 1.00 42.44 648 ALA C CA 1
ATOM 13441 C C . ALA C 1 479 ? -41.552 53.082 14.351 1.00 45.23 648 ALA C C 1
ATOM 13442 O O . ALA C 1 479 ? -41.277 53.804 13.391 1.00 44.04 648 ALA C O 1
ATOM 13444 N N . CYS C 1 480 ? -41.741 53.560 15.579 1.00 47.52 649 CYS C N 1
ATOM 13445 C CA . CYS C 1 480 ? -41.619 54.992 15.838 1.00 49.65 649 CYS C CA 1
ATOM 13446 C C . CYS C 1 480 ? -40.278 55.544 15.349 1.00 50.34 649 CYS C C 1
ATOM 13447 O O . CYS C 1 480 ? -40.195 56.671 14.838 1.00 45.28 649 CYS C O 1
ATOM 13450 N N . VAL C 1 481 ? -39.223 54.747 15.493 1.00 39.18 650 VAL C N 1
ATOM 13451 C CA . VAL C 1 481 ? -37.913 55.186 15.041 1.00 40.17 650 VAL C CA 1
ATOM 13452 C C . VAL C 1 481 ? -37.679 54.949 13.541 1.00 34.87 650 VAL C C 1
ATOM 13453 O O . VAL C 1 481 ? -37.207 55.850 12.834 1.00 32.80 650 VAL C O 1
ATOM 13457 N N . TRP C 1 482 ? -37.980 53.746 13.057 1.00 39.98 651 TRP C N 1
ATOM 13458 C CA . TRP C 1 482 ? -37.567 53.382 11.689 1.00 37.50 651 TRP C CA 1
ATOM 13459 C C . TRP C 1 482 ? -38.522 53.791 10.565 1.00 35.30 651 TRP C C 1
ATOM 13460 O O . TRP C 1 482 ? -38.072 54.036 9.441 1.00 42.59 651 TRP C O 1
ATOM 13471 N N . ASN C 1 483 ? -39.822 53.865 10.850 1.00 37.73 652 ASN C N 1
ATOM 13472 C CA . ASN C 1 483 ? -40.795 54.275 9.820 1.00 35.10 652 ASN C CA 1
ATOM 13473 C C . ASN C 1 483 ? -40.396 55.543 9.048 1.00 31.81 652 ASN C C 1
ATOM 13474 O O . ASN C 1 483 ? -40.453 55.571 7.820 1.00 43.45 652 ASN C O 1
ATOM 13479 N N . PRO C 1 484 ? -39.946 56.582 9.757 1.00 40.12 653 PRO C N 1
ATOM 13480 C CA . PRO C 1 484 ? -39.438 57.791 9.092 1.00 42.08 653 PRO C CA 1
ATOM 13481 C C . PRO C 1 484 ? -38.261 57.561 8.139 1.00 42.47 653 PRO C C 1
ATOM 13482 O O . PRO C 1 484 ? -38.026 58.404 7.268 1.00 36.48 653 PRO C O 1
ATOM 13486 N N . PHE C 1 485 ? -37.513 56.474 8.307 1.00 43.29 654 PHE C N 1
ATOM 13487 C CA . PHE C 1 485 ? -36.328 56.250 7.475 1.00 37.20 654 PHE C CA 1
ATOM 13488 C C . PHE C 1 485 ? -36.669 55.472 6.211 1.00 36.56 654 PHE C C 1
ATOM 13489 O O . PHE C 1 485 ? -35.926 55.502 5.232 1.00 36.33 654 PHE C O 1
ATOM 13497 N N . LEU C 1 486 ? -37.799 54.780 6.239 1.00 39.71 655 LEU C N 1
ATOM 13498 C CA . LEU C 1 486 ? -38.120 53.811 5.206 1.00 37.04 655 LEU C CA 1
ATOM 13499 C C . LEU C 1 486 ? -39.305 54.163 4.302 1.00 46.48 655 LEU C C 1
ATOM 13500 O O . LEU C 1 486 ? -40.369 54.591 4.760 1.00 44.18 655 LEU C O 1
ATOM 13505 N N . ASP C 1 487 ? -39.106 53.941 3.010 1.00 41.82 656 ASP C N 1
ATOM 13506 C CA . ASP C 1 487 ? -40.195 53.910 2.048 1.00 44.31 656 ASP C CA 1
ATOM 13507 C C . ASP C 1 487 ? -40.358 52.453 1.582 1.00 43.01 656 ASP C C 1
ATOM 13508 O O . ASP C 1 487 ? -39.825 52.048 0.545 1.00 40.76 656 ASP C O 1
ATOM 13513 N N . GLY C 1 488 ? -41.087 51.665 2.365 1.00 38.17 657 GLY C N 1
ATOM 13514 C CA . GLY C 1 488 ? -41.211 50.239 2.112 1.00 43.79 657 GLY C CA 1
ATOM 13515 C C . GLY C 1 488 ? -39.889 49.531 2.380 1.00 42.16 657 GLY C C 1
ATOM 13516 O O . GLY C 1 488 ? -39.434 49.472 3.528 1.00 36.40 657 GLY C O 1
ATOM 13517 N N . TRP C 1 489 ? -39.260 49.025 1.320 1.00 34.70 658 TRP C N 1
ATOM 13518 C CA . TRP C 1 489 ? -37.996 48.296 1.441 1.00 33.97 658 TRP C CA 1
ATOM 13519 C C . TRP C 1 489 ? -36.787 49.174 1.161 1.00 42.99 658 TRP C C 1
ATOM 13520 O O . TRP C 1 489 ? -35.655 48.736 1.334 1.00 39.39 658 TRP C O 1
ATOM 13531 N N . GLU C 1 490 ? -37.019 50.406 0.719 1.00 35.11 659 GLU C N 1
ATOM 13532 C CA . GLU C 1 490 ? -35.915 51.287 0.382 1.00 40.01 659 GLU C CA 1
ATOM 13533 C C . GLU C 1 490 ? -35.781 52.373 1.430 1.00 36.86 659 GLU C C 1
ATOM 13534 O O . GLU C 1 490 ? -36.742 52.680 2.127 1.00 38.79 659 GLU C O 1
ATOM 13540 N N . LEU C 1 491 ? -34.587 52.950 1.544 1.00 30.04 660 LEU C N 1
ATOM 13541 C CA . LEU C 1 491 ? -34.405 54.129 2.381 1.00 40.43 660 LEU C CA 1
ATOM 13542 C C . LEU C 1 491 ? -34.991 55.339 1.653 1.00 45.55 660 LEU C C 1
ATOM 13543 O O . LEU C 1 491 ? -34.829 55.462 0.442 1.00 40.39 660 LEU C O 1
ATOM 13548 N N . ASN C 1 492 ? -35.670 56.238 2.362 1.00 50.36 661 ASN C N 1
ATOM 13549 C CA . ASN C 1 492 ? -36.127 57.449 1.678 1.00 47.06 661 ASN C CA 1
ATOM 13550 C C . ASN C 1 492 ? -34.982 58.429 1.463 1.00 43.38 661 ASN C C 1
ATOM 13551 O O . ASN C 1 492 ? -33.929 58.318 2.097 1.00 41.47 661 ASN C O 1
ATOM 13556 N N . ALA C 1 493 ? -35.183 59.368 0.543 1.00 45.69 662 ALA C N 1
ATOM 13557 C CA . ALA C 1 493 ? -34.118 60.259 0.093 1.00 40.90 662 ALA C CA 1
ATOM 13558 C C . ALA C 1 493 ? -33.496 61.067 1.225 1.00 39.62 662 ALA C C 1
ATOM 13559 O O . ALA C 1 493 ? -32.284 61.307 1.236 1.00 47.75 662 ALA C O 1
ATOM 13561 N N . GLN C 1 494 ? -34.326 61.486 2.176 1.00 52.54 663 GLN C N 1
ATOM 13562 C CA . GLN C 1 494 ? -33.847 62.310 3.284 1.00 55.26 663 GLN C CA 1
ATOM 13563 C C . GLN C 1 494 ? -32.871 61.531 4.171 1.00 44.60 663 GLN C C 1
ATOM 13564 O O . GLN C 1 494 ? -31.784 62.011 4.488 1.00 45.49 663 GLN C O 1
ATOM 13570 N N . HIS C 1 495 ? -33.271 60.327 4.570 1.00 36.20 664 HIS C N 1
ATOM 13571 C CA . HIS C 1 495 ? -32.411 59.470 5.377 1.00 32.46 664 HIS C CA 1
ATOM 13572 C C . HIS C 1 495 ? -31.106 59.125 4.641 1.00 37.24 664 HIS C C 1
ATOM 13573 O O . HIS C 1 495 ? -30.026 59.131 5.227 1.00 35.40 664 HIS C O 1
ATOM 13580 N N . VAL C 1 496 ? -31.204 58.854 3.345 1.00 36.28 665 VAL C N 1
ATOM 13581 C CA . VAL C 1 496 ? -30.006 58.581 2.558 1.00 33.84 665 VAL C CA 1
ATOM 13582 C C . VAL C 1 496 ? -29.083 59.778 2.582 1.00 39.43 665 VAL C C 1
ATOM 13583 O O . VAL C 1 496 ? -27.891 59.637 2.843 1.00 45.98 665 VAL C O 1
ATOM 13587 N N . ASP C 1 497 ? -29.629 60.966 2.315 1.00 42.77 666 ASP C N 1
ATOM 13588 C CA . ASP C 1 497 ? -28.806 62.172 2.337 1.00 46.98 666 ASP C CA 1
ATOM 13589 C C . ASP C 1 497 ? -28.180 62.326 3.725 1.00 38.83 666 ASP C C 1
ATOM 13590 O O . ASP C 1 497 ? -27.005 62.691 3.873 1.00 44.70 666 ASP C O 1
ATOM 13595 N N . MET C 1 498 ? -28.969 62.011 4.743 1.00 35.95 667 MET C N 1
ATOM 13596 C CA . MET C 1 498 ? -28.501 62.079 6.117 1.00 38.87 667 MET C CA 1
ATOM 13597 C C . MET C 1 498 ? -27.326 61.124 6.343 1.00 49.88 667 MET C C 1
ATOM 13598 O O . MET C 1 498 ? -26.267 61.529 6.827 1.00 54.86 667 MET C O 1
ATOM 13603 N N . ILE C 1 499 ? -27.505 59.861 5.969 1.00 46.76 668 ILE C N 1
ATOM 13604 C CA . ILE C 1 499 ? -26.447 58.862 6.119 1.00 41.72 668 ILE C CA 1
ATOM 13605 C C . ILE C 1 499 ? -25.203 59.149 5.269 1.00 38.72 668 ILE C C 1
ATOM 13606 O O . ILE C 1 499 ? -24.088 59.148 5.777 1.00 36.94 668 ILE C O 1
ATOM 13611 N N . MET C 1 500 ? -25.388 59.393 3.975 1.00 41.22 669 MET C N 1
ATOM 13612 C CA . MET C 1 500 ? -24.241 59.642 3.103 1.00 40.10 669 MET C CA 1
ATOM 13613 C C . MET C 1 500 ? -23.525 60.942 3.469 1.00 45.31 669 MET C C 1
ATOM 13614 O O . MET C 1 500 ? -22.340 61.105 3.175 1.00 44.87 669 MET C O 1
ATOM 13619 N N . GLY C 1 501 ? -24.249 61.850 4.125 1.00 50.24 670 GLY C N 1
ATOM 13620 C CA . GLY C 1 501 ? -23.696 63.125 4.552 1.00 58.04 670 GLY C CA 1
ATOM 13621 C C . GLY C 1 501 ? -23.162 63.107 5.976 1.00 57.59 670 GLY C C 1
ATOM 13622 O O . GLY C 1 501 ? -22.642 64.116 6.470 1.00 46.29 670 GLY C O 1
ATOM 13623 N N . SER C 1 502 ? -23.290 61.957 6.635 1.00 52.41 671 SER C N 1
ATOM 13624 C CA . SER C 1 502 ? -22.819 61.792 8.010 1.00 48.30 671 SER C CA 1
ATOM 13625 C C . SER C 1 502 ? -21.328 62.058 8.130 1.00 49.74 671 SER C C 1
ATOM 13626 O O . SER C 1 502 ? -20.569 61.886 7.175 1.00 45.25 671 SER C O 1
ATOM 13629 N N . HIS C 1 503 ? -20.915 62.466 9.322 1.00 56.26 672 HIS C N 1
ATOM 13630 C CA . HIS C 1 503 ? -19.519 62.777 9.589 1.00 63.51 672 HIS C CA 1
ATOM 13631 C C . HIS C 1 503 ? -18.602 61.583 9.311 1.00 55.41 672 HIS C C 1
ATOM 13632 O O . HIS C 1 503 ? -17.494 61.747 8.796 1.00 54.69 672 HIS C O 1
ATOM 13639 N N . VAL C 1 504 ? -19.063 60.381 9.640 1.00 53.73 673 VAL C N 1
ATOM 13640 C CA . VAL C 1 504 ? -18.255 59.182 9.398 1.00 50.05 673 VAL C CA 1
ATOM 13641 C C . VAL C 1 504 ? -18.050 58.858 7.903 1.00 45.66 673 VAL C C 1
ATOM 13642 O O . VAL C 1 504 ? -16.934 58.581 7.476 1.00 47.92 673 VAL C O 1
ATOM 13646 N N . LEU C 1 505 ? -19.122 58.911 7.112 1.00 45.22 674 LEU C N 1
ATOM 13647 C CA . LEU C 1 505 ? -19.058 58.534 5.698 1.00 54.82 674 LEU C CA 1
ATOM 13648 C C . LEU C 1 505 ? -18.639 59.677 4.777 1.00 60.24 674 LEU C C 1
ATOM 13649 O O . LEU C 1 505 ? -18.016 59.455 3.740 1.00 55.12 674 LEU C O 1
ATOM 13654 N N . LYS C 1 506 ? -18.995 60.894 5.172 1.00 68.23 675 LYS C N 1
ATOM 13655 C CA . LYS C 1 506 ? -18.914 62.079 4.319 1.00 74.49 675 LYS C CA 1
ATOM 13656 C C . LYS C 1 506 ? -17.773 62.082 3.299 1.00 68.65 675 LYS C C 1
ATOM 13657 O O . LYS C 1 506 ? -18.007 62.224 2.096 1.00 65.99 675 LYS C O 1
ATOM 13663 N N . ASP C 1 507 ? -16.543 61.922 3.773 1.00 59.22 676 ASP C N 1
ATOM 13664 C CA . ASP C 1 507 ? -15.387 62.197 2.927 1.00 66.53 676 ASP C CA 1
ATOM 13665 C C . ASP C 1 507 ? -14.639 60.963 2.420 1.00 64.45 676 ASP C C 1
ATOM 13666 O O . ASP C 1 507 ? -13.499 61.067 1.971 1.00 63.09 676 ASP C O 1
ATOM 13671 N N . MET C 1 508 ? -15.285 59.802 2.476 1.00 58.64 677 MET C N 1
ATOM 13672 C CA . MET C 1 508 ? -14.671 58.564 1.996 1.00 47.55 677 MET C CA 1
ATOM 13673 C C . MET C 1 508 ? -14.876 58.346 0.507 1.00 42.62 677 MET C C 1
ATOM 13674 O O . MET C 1 508 ? -15.836 58.852 -0.074 1.00 44.06 677 MET C O 1
ATOM 13679 N N . PRO C 1 509 ? -13.973 57.577 -0.120 1.00 45.17 678 PRO C N 1
ATOM 13680 C CA . PRO C 1 509 ? -14.191 57.179 -1.516 1.00 47.86 678 PRO C CA 1
ATOM 13681 C C . PRO C 1 509 ? -15.421 56.262 -1.637 1.00 48.62 678 PRO C C 1
ATOM 13682 O O . PRO C 1 509 ? -15.852 55.661 -0.646 1.00 45.28 678 PRO C O 1
ATOM 13686 N N . LEU C 1 510 ? -15.971 56.166 -2.842 1.00 45.77 679 LEU C N 1
ATOM 13687 C CA . LEU C 1 510 ? -17.193 55.408 -3.093 1.00 52.43 679 LEU C CA 1
ATOM 13688 C C . LEU C 1 510 ? -17.124 53.958 -2.644 1.00 41.21 679 LEU C C 1
ATOM 13689 O O . LEU C 1 510 ? -18.004 53.491 -1.925 1.00 37.07 679 LEU C O 1
ATOM 13694 N N . ARG C 1 511 ? -16.088 53.251 -3.084 1.00 40.72 680 ARG C N 1
ATOM 13695 C CA . ARG C 1 511 ? -15.956 51.834 -2.766 1.00 45.29 680 ARG C CA 1
ATOM 13696 C C . ARG C 1 511 ? -16.042 51.585 -1.262 1.00 42.34 680 ARG C C 1
ATOM 13697 O O . ARG C 1 511 ? -16.774 50.702 -0.811 1.00 37.93 680 ARG C O 1
ATOM 13705 N N . LYS C 1 512 ? -15.283 52.374 -0.505 1.00 34.55 681 LYS C N 1
ATOM 13706 C CA . LYS C 1 512 ? -15.246 52.260 0.943 1.00 38.59 681 LYS C CA 1
ATOM 13707 C C . LYS C 1 512 ? -16.608 52.587 1.542 1.00 35.91 681 LYS C C 1
ATOM 13708 O O . LYS C 1 512 ? -17.049 51.902 2.450 1.00 33.73 681 LYS C O 1
ATOM 13714 N N . GLN C 1 513 ? -17.289 53.611 1.025 1.00 33.89 682 GLN C N 1
ATOM 13715 C CA . GLN C 1 513 ? -18.633 53.918 1.518 1.00 35.13 682 GLN C CA 1
ATOM 13716 C C . GLN C 1 513 ? -19.548 52.700 1.323 1.00 31.40 682 GLN C C 1
ATOM 13717 O O . GLN C 1 513 ? -20.274 52.299 2.225 1.00 33.18 682 GLN C O 1
ATOM 13723 N N . ALA C 1 514 ? -19.503 52.128 0.127 1.00 30.65 683 ALA C N 1
ATOM 13724 C CA . ALA C 1 514 ? -20.343 50.988 -0.221 1.00 30.71 683 ALA C CA 1
ATOM 13725 C C . ALA C 1 514 ? -20.037 49.770 0.657 1.00 23.12 683 ALA C C 1
ATOM 13726 O O . ALA C 1 514 ? -20.944 49.062 1.065 1.00 26.70 683 ALA C O 1
ATOM 13728 N N . GLU C 1 515 ? -18.754 49.548 0.943 1.00 26.02 684 GLU C N 1
ATOM 13729 C CA . GLU C 1 515 ? -18.314 48.446 1.805 1.00 32.87 684 GLU C CA 1
ATOM 13730 C C . GLU C 1 515 ? -18.798 48.610 3.242 1.00 32.25 684 GLU C C 1
ATOM 13731 O O . GLU C 1 515 ? -19.197 47.639 3.905 1.00 23.15 684 GLU C O 1
ATOM 13737 N N . ILE C 1 516 ? -18.761 49.849 3.718 1.00 31.86 685 ILE C N 1
ATOM 13738 C CA . ILE C 1 516 ? -19.260 50.179 5.050 1.00 31.67 685 ILE C CA 1
ATOM 13739 C C . ILE C 1 516 ? -20.782 50.039 5.111 1.00 25.20 685 ILE C C 1
ATOM 13740 O O . ILE C 1 516 ? -21.321 49.490 6.066 1.00 30.01 685 ILE C O 1
ATOM 13745 N N . LEU C 1 517 ? -21.475 50.507 4.073 1.00 31.43 686 LEU C N 1
ATOM 13746 C CA . LEU C 1 517 ? -22.926 50.311 3.977 1.00 24.68 686 LEU C CA 1
ATOM 13747 C C . LEU C 1 517 ? -23.297 48.826 3.984 1.00 27.63 686 LEU C C 1
ATOM 13748 O O . LEU C 1 517 ? -24.269 48.395 4.626 1.00 26.00 686 LEU C O 1
ATOM 13753 N N . PHE C 1 518 ? -22.511 48.038 3.269 1.00 29.52 687 PHE C N 1
ATOM 13754 C CA . PHE C 1 518 ? -22.735 46.603 3.224 1.00 23.28 687 PHE C CA 1
ATOM 13755 C C . PHE C 1 518 ? -22.628 46.015 4.636 1.00 16.16 687 PHE C C 1
ATOM 13756 O O . PHE C 1 518 ? -23.487 45.248 5.057 1.00 28.34 687 PHE C O 1
ATOM 13764 N N . CYS C 1 519 ? -21.575 46.382 5.370 1.00 23.07 688 CYS C N 1
ATOM 13765 C CA . CYS C 1 519 ? -21.386 45.891 6.737 1.00 28.18 688 CYS C CA 1
ATOM 13766 C C . CYS C 1 519 ? -22.550 46.276 7.657 1.00 29.53 688 CYS C C 1
ATOM 13767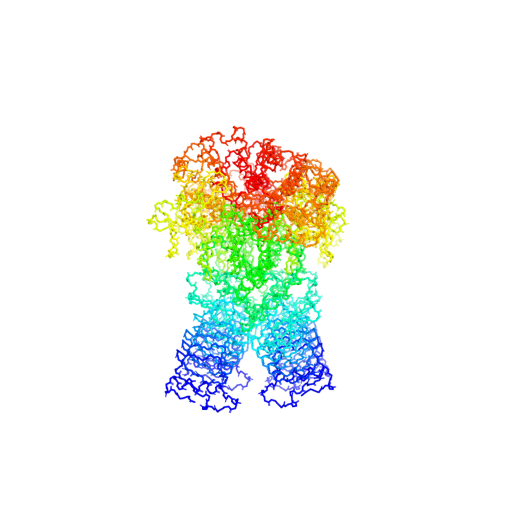 O O . CYS C 1 519 ? -23.016 45.462 8.469 1.00 25.04 688 CYS C O 1
ATOM 13770 N N . LEU C 1 520 ? -23.028 47.509 7.504 1.00 28.43 689 LEU C N 1
ATOM 13771 C CA . LEU C 1 520 ? -24.187 48.007 8.266 1.00 26.13 689 LEU C CA 1
ATOM 13772 C C . LEU C 1 520 ? -25.439 47.203 7.919 1.00 24.90 689 LEU C C 1
ATOM 13773 O O . LEU C 1 520 ? -26.250 46.876 8.791 1.00 33.44 689 LEU C O 1
ATOM 13778 N N . GLY C 1 521 ? -25.589 46.872 6.640 1.00 23.74 690 GLY C N 1
ATOM 13779 C CA . GLY C 1 521 ? -26.620 45.936 6.246 1.00 18.23 690 GLY C CA 1
ATOM 13780 C C . GLY C 1 521 ? -26.492 44.655 7.053 1.00 28.14 690 GLY C C 1
ATOM 13781 O O . GLY C 1 521 ? -27.492 44.115 7.525 1.00 27.49 690 GLY C O 1
ATOM 13782 N N . GLY C 1 522 ? -25.259 44.172 7.227 1.00 27.10 691 GLY C N 1
ATOM 13783 C CA . GLY C 1 522 ? -25.031 42.963 8.004 1.00 24.88 691 GLY C CA 1
ATOM 13784 C C . GLY C 1 522 ? -25.349 43.179 9.480 1.00 22.97 691 GLY C C 1
ATOM 13785 O O . GLY C 1 522 ? -25.899 42.304 10.153 1.00 24.55 691 GLY C O 1
ATOM 13786 N N . VAL C 1 523 ? -24.995 44.350 9.989 1.00 24.55 692 VAL C N 1
ATOM 13787 C CA . VAL C 1 523 ? -25.296 44.674 11.385 1.00 26.61 692 VAL C CA 1
ATOM 13788 C C . VAL C 1 523 ? -26.803 44.569 11.665 1.00 19.98 692 VAL C C 1
ATOM 13789 O O . VAL C 1 523 ? -27.231 43.971 12.657 1.00 22.56 692 VAL C O 1
ATOM 13793 N N . PHE C 1 524 ? -27.614 45.125 10.774 1.00 26.00 693 PHE C N 1
ATOM 13794 C CA . PHE C 1 524 ? -29.059 45.095 11.002 1.00 27.35 693 PHE C CA 1
ATOM 13795 C C . PHE C 1 524 ? -29.722 43.749 10.771 1.00 26.40 693 PHE C C 1
ATOM 13796 O O . PHE C 1 524 ? -30.659 43.407 11.488 1.00 30.84 693 PHE C O 1
ATOM 13804 N N . CYS C 1 525 ? -29.205 42.955 9.824 1.00 22.64 694 CYS C N 1
ATOM 13805 C CA . CYS C 1 525 ? -29.600 41.545 9.771 1.00 23.15 694 CYS C CA 1
ATOM 13806 C C . CYS C 1 525 ? -29.335 40.855 11.093 1.00 20.69 694 CYS C C 1
ATOM 13807 O O . CYS C 1 525 ? -30.146 40.044 11.576 1.00 28.46 694 CYS C O 1
ATOM 13810 N N . LYS C 1 526 ? -28.178 41.133 11.667 1.00 25.38 695 LYS C N 1
ATOM 13811 C CA . LYS C 1 526 ? -27.793 40.458 12.906 1.00 20.96 695 LYS C CA 1
ATOM 13812 C C . LYS C 1 526 ? -28.733 40.860 14.053 1.00 19.80 695 LYS C C 1
ATOM 13813 O O . LYS C 1 526 ? -29.233 40.008 14.785 1.00 25.51 695 LYS C O 1
ATOM 13819 N N . TYR C 1 527 ? -28.965 42.161 14.218 1.00 27.41 696 TYR C N 1
ATOM 13820 C CA . TYR C 1 527 ? -29.862 42.633 15.285 1.00 23.28 696 TYR C CA 1
ATOM 13821 C C . TYR C 1 527 ? -31.193 41.896 15.212 1.00 26.27 696 TYR C C 1
ATOM 13822 O O . TYR C 1 527 ? -31.756 41.481 16.241 1.00 31.86 696 TYR C O 1
ATOM 13831 N N . SER C 1 528 ? -31.688 41.700 13.992 1.00 23.89 697 SER C N 1
ATOM 13832 C CA . SER C 1 528 ? -33.009 41.104 13.787 1.00 23.87 697 SER C CA 1
ATOM 13833 C C . SER C 1 528 ? -33.044 39.600 13.913 1.00 27.28 697 SER C C 1
ATOM 13834 O O . SER C 1 528 ? -34.118 39.011 13.897 1.00 32.58 697 SER C O 1
ATOM 13837 N N . SER C 1 529 ? -31.884 38.963 14.027 1.00 28.88 698 SER C N 1
ATOM 13838 C CA . SER C 1 529 ? -31.842 37.506 13.930 1.00 23.70 698 SER C CA 1
ATOM 13839 C C . SER C 1 529 ? -32.316 36.798 15.203 1.00 22.24 698 SER C C 1
ATOM 13840 O O . SER C 1 529 ? -32.474 37.407 16.259 1.00 25.42 698 SER C O 1
ATOM 13843 N N . SER C 1 530 ? -32.503 35.491 15.103 1.00 25.03 699 SER C N 1
ATOM 13844 C CA . SER C 1 530 ? -33.023 34.729 16.224 1.00 31.82 699 SER C CA 1
ATOM 13845 C C . SER C 1 530 ? -32.061 34.689 17.414 1.00 37.49 699 SER C C 1
ATOM 13846 O O . SER C 1 530 ? -32.463 34.393 18.535 1.00 38.17 699 SER C O 1
ATOM 13849 N N . ASP C 1 531 ? -30.792 34.992 17.174 1.00 32.88 700 ASP C N 1
ATOM 13850 C CA . ASP C 1 531 ? -29.806 35.009 18.260 1.00 38.10 700 ASP C CA 1
ATOM 13851 C C . ASP C 1 531 ? -29.844 36.298 19.061 1.00 31.70 700 ASP C C 1
ATOM 13852 O O . ASP C 1 531 ? -29.328 36.369 20.187 1.00 30.61 700 ASP C O 1
ATOM 13857 N N . MET C 1 532 ? -30.428 37.328 18.463 1.00 27.23 701 MET C N 1
ATOM 13858 C CA . MET C 1 532 ? -30.285 38.677 18.975 1.00 28.97 701 MET C CA 1
ATOM 13859 C C . MET C 1 532 ? -31.629 39.240 19.439 1.00 33.38 701 MET C C 1
ATOM 13860 O O . MET C 1 532 ? -32.187 38.740 20.403 1.00 31.55 701 MET C O 1
ATOM 13865 N N . PHE C 1 533 ? -32.167 40.241 18.748 1.00 26.51 702 PHE C N 1
ATOM 13866 C CA . PHE C 1 533 ? -33.451 40.806 19.166 1.00 25.91 702 PHE C CA 1
ATOM 13867 C C . PHE C 1 533 ? -34.623 39.980 18.677 1.00 35.09 702 PHE C C 1
ATOM 13868 O O . PHE C 1 533 ? -35.741 40.125 19.161 1.00 31.13 702 PHE C O 1
ATOM 13876 N N . GLY C 1 534 ? -34.350 39.073 17.748 1.00 29.20 703 GLY C N 1
ATOM 13877 C CA . GLY C 1 534 ? -35.373 38.161 17.297 1.00 27.48 703 GLY C CA 1
ATOM 13878 C C . GLY C 1 534 ? -35.386 36.943 18.181 1.00 32.68 703 GLY C C 1
ATOM 13879 O O . GLY C 1 534 ? -34.583 36.828 19.101 1.00 28.12 703 GLY C O 1
ATOM 13880 N N . THR C 1 535 ? -36.295 36.027 17.891 1.00 27.06 704 THR C N 1
ATOM 13881 C CA . THR C 1 535 ? -36.356 34.755 18.581 1.00 34.45 704 THR C CA 1
ATOM 13882 C C . THR C 1 535 ? -36.417 33.653 17.545 1.00 32.13 704 THR C C 1
ATOM 13883 O O . THR C 1 535 ? -36.314 33.914 16.347 1.00 34.97 704 THR C O 1
ATOM 13887 N N . GLU C 1 536 ? -36.590 32.416 17.996 1.00 32.77 705 GLU C N 1
ATOM 13888 C CA . GLU C 1 536 ? -36.546 31.286 17.094 1.00 36.47 705 GLU C CA 1
ATOM 13889 C C . GLU C 1 536 ? -37.702 31.343 16.116 1.00 42.19 705 GLU C C 1
ATOM 13890 O O . GLU C 1 536 ? -37.596 30.876 14.987 1.00 48.11 705 GLU C O 1
ATOM 13896 N N . TYR C 1 537 ? -38.808 31.929 16.552 1.00 36.22 706 TYR C N 1
ATOM 13897 C CA . TYR C 1 537 ? -40.035 31.863 15.773 1.00 43.72 706 TYR C CA 1
ATOM 13898 C C . TYR C 1 537 ? -40.486 33.223 15.271 1.00 48.74 706 TYR C C 1
ATOM 13899 O O . TYR C 1 537 ? -41.487 33.314 14.569 1.00 53.67 706 TYR C O 1
ATOM 13908 N N . ASP C 1 538 ? -39.752 34.277 15.618 1.00 39.08 707 ASP C N 1
ATOM 13909 C CA . ASP C 1 538 ? -40.203 35.625 15.302 1.00 40.73 707 ASP C CA 1
ATOM 13910 C C . ASP C 1 538 ? -39.038 36.601 15.223 1.00 38.94 707 ASP C C 1
ATOM 13911 O O . ASP C 1 538 ? -37.993 36.367 15.824 1.00 37.75 707 ASP C O 1
ATOM 13916 N N . SER C 1 539 ? -39.205 37.692 14.479 1.00 32.87 708 SER C N 1
ATOM 13917 C CA . SER C 1 539 ? -38.211 38.769 14.492 1.00 39.52 708 SER C CA 1
ATOM 13918 C C . SER C 1 539 ? -38.801 40.136 14.150 1.00 42.89 708 SER C C 1
ATOM 13919 O O . SER C 1 539 ? -39.878 40.219 13.560 1.00 50.11 708 SER C O 1
ATOM 13922 N N . PRO C 1 540 ? -38.100 41.216 14.538 1.00 42.79 709 PRO C N 1
ATOM 13923 C CA . PRO C 1 540 ? -38.509 42.585 14.181 1.00 41.88 709 PRO C CA 1
ATOM 13924 C C . PRO C 1 540 ? -38.302 42.852 12.694 1.00 41.31 709 PRO C C 1
ATOM 13925 O O . PRO C 1 540 ? -37.210 43.256 12.267 1.00 32.53 709 PRO C O 1
ATOM 13929 N N . GLU C 1 541 ? -39.360 42.633 11.920 1.00 34.65 710 GLU C N 1
ATOM 13930 C CA . GLU C 1 541 ? -39.299 42.700 10.473 1.00 36.79 710 GLU C CA 1
ATOM 13931 C C . GLU C 1 541 ? -38.775 44.043 10.009 1.00 33.25 710 GLU C C 1
ATOM 13932 O O . GLU C 1 541 ? -38.149 44.136 8.954 1.00 29.71 710 GLU C O 1
ATOM 13938 N N . ILE C 1 542 ? -39.030 45.093 10.789 1.00 22.78 711 ILE C N 1
ATOM 13939 C CA . ILE C 1 542 ? -38.652 46.440 10.358 1.00 25.07 711 ILE C CA 1
ATOM 13940 C C . ILE C 1 542 ? -37.120 46.581 10.237 1.00 27.31 711 ILE C C 1
ATOM 13941 O O . ILE C 1 542 ? -36.607 47.339 9.407 1.00 25.72 711 ILE C O 1
ATOM 13946 N N . LEU C 1 543 ? -36.393 45.847 11.071 1.00 29.57 712 LEU C N 1
ATOM 13947 C CA . LEU C 1 543 ? -34.936 45.842 10.989 1.00 29.43 712 LEU C CA 1
ATOM 13948 C C . LEU C 1 543 ? -34.451 45.065 9.745 1.00 24.47 712 LEU C C 1
ATOM 13949 O O . LEU C 1 543 ? -33.444 45.418 9.157 1.00 31.08 712 LEU C O 1
ATOM 13954 N N . ARG C 1 544 ? -35.181 44.026 9.351 1.00 24.23 713 ARG C N 1
ATOM 13955 C CA . ARG C 1 544 ? -34.904 43.326 8.089 1.00 23.87 713 ARG C CA 1
ATOM 13956 C C . ARG C 1 544 ? -35.064 44.273 6.916 1.00 32.84 713 ARG C C 1
ATOM 13957 O O . ARG C 1 544 ? -34.264 44.278 5.970 1.00 31.90 713 ARG C O 1
ATOM 13965 N N . ARG C 1 545 ? -36.114 45.083 6.981 1.00 28.22 714 ARG C N 1
ATOM 13966 C CA . ARG C 1 545 ? -36.403 46.006 5.907 1.00 24.14 714 ARG C CA 1
ATOM 13967 C C . ARG C 1 545 ? -35.325 47.050 5.854 1.00 20.88 714 ARG C C 1
ATOM 13968 O O . ARG C 1 545 ? -34.850 47.425 4.770 1.00 27.22 714 ARG C O 1
ATOM 13976 N N . TYR C 1 546 ? -34.907 47.517 7.025 1.00 27.26 715 TYR C N 1
ATOM 13977 C CA . TYR C 1 546 ? -33.846 48.518 7.064 1.00 26.40 715 TYR C CA 1
ATOM 13978 C C . TYR C 1 546 ? -32.541 47.923 6.502 1.00 28.94 715 TYR C C 1
ATOM 13979 O O . TYR C 1 546 ? -31.793 48.592 5.803 1.00 24.09 715 TYR C O 1
ATOM 13988 N N . ALA C 1 547 ? -32.259 46.665 6.822 1.00 29.17 716 ALA C N 1
ATOM 13989 C CA . ALA C 1 547 ? -31.046 46.038 6.301 1.00 27.36 716 ALA C CA 1
ATOM 13990 C C . ALA C 1 547 ? -31.109 46.033 4.766 1.00 21.28 716 ALA C C 1
ATOM 13991 O O . ALA C 1 547 ? -30.134 46.343 4.082 1.00 27.39 716 ALA C O 1
ATOM 13993 N N . ASN C 1 548 ? -32.280 45.686 4.235 1.00 25.35 717 ASN C N 1
ATOM 13994 C CA . ASN C 1 548 ? -32.481 45.686 2.793 1.00 25.74 717 ASN C CA 1
ATOM 13995 C C . ASN C 1 548 ? -32.203 47.038 2.177 1.00 26.20 717 ASN C C 1
ATOM 13996 O O . ASN C 1 548 ? -31.509 47.137 1.167 1.00 29.32 717 ASN C O 1
ATOM 14001 N N . GLY C 1 549 ? -32.755 48.079 2.794 1.00 28.97 718 GLY C N 1
ATOM 14002 C CA . GLY C 1 549 ? -32.536 49.433 2.339 1.00 22.57 718 GLY C CA 1
ATOM 14003 C C . GLY C 1 549 ? -31.067 49.793 2.326 1.00 23.88 718 GLY C C 1
ATOM 14004 O O . GLY C 1 549 ? -30.579 50.385 1.367 1.00 29.71 718 GLY C O 1
ATOM 14005 N N . LEU C 1 550 ? -30.351 49.430 3.388 1.00 25.21 719 LEU C N 1
ATOM 14006 C CA . LEU C 1 550 ? -28.918 49.694 3.441 1.00 25.14 719 LEU C CA 1
ATOM 14007 C C . LEU C 1 550 ? -28.157 48.997 2.305 1.00 27.83 719 LEU C C 1
ATOM 14008 O O . LEU C 1 550 ? -27.195 49.545 1.767 1.00 25.59 719 LEU C O 1
ATOM 14013 N N . ILE C 1 551 ? -28.541 47.783 1.990 1.00 22.83 720 ILE C N 1
ATOM 14014 C CA . ILE C 1 551 ? -27.929 46.981 0.952 1.00 23.98 720 ILE C CA 1
ATOM 14015 C C . ILE C 1 551 ? -28.177 47.558 -0.450 1.00 25.54 720 ILE C C 1
ATOM 14016 O O . ILE C 1 551 ? -27.297 47.630 -1.245 1.00 28.24 720 ILE C O 1
ATOM 14021 N N . GLU C 1 552 ? -29.406 47.936 -0.715 1.00 26.85 721 GLU C N 1
ATOM 14022 C CA . GLU C 1 552 ? -29.748 48.630 -1.927 1.00 26.90 721 GLU C CA 1
ATOM 14023 C C . GLU C 1 552 ? -28.924 49.906 -2.042 1.00 31.17 721 GLU C C 1
ATOM 14024 O O . GLU C 1 552 ? -28.421 50.219 -3.082 1.00 28.45 721 GLU C O 1
ATOM 14030 N N . GLN C 1 553 ? -28.758 50.621 -0.950 1.00 26.84 722 GLN C N 1
ATOM 14031 C CA . GLN C 1 553 ? -27.995 51.844 -0.987 1.00 27.97 722 GLN C CA 1
ATOM 14032 C C . GLN C 1 553 ? -26.517 51.601 -1.164 1.00 34.83 722 GLN C C 1
ATOM 14033 O O . GLN C 1 553 ? -25.835 52.401 -1.726 1.00 31.63 722 GLN C O 1
ATOM 14039 N N . ALA C 1 554 ? -26.040 50.479 -0.662 1.00 32.96 723 ALA C N 1
ATOM 14040 C CA . ALA C 1 554 ? -24.657 50.071 -0.905 1.00 30.20 723 ALA C CA 1
ATOM 14041 C C . ALA C 1 554 ? -24.458 49.852 -2.402 1.00 24.90 723 ALA C C 1
ATOM 14042 O O . ALA C 1 554 ? -23.499 50.353 -2.996 1.00 28.19 723 ALA C O 1
ATOM 14044 N N . TYR C 1 555 ? -25.387 49.112 -2.999 1.00 24.86 724 TYR C N 1
ATOM 14045 C CA . TYR C 1 555 ? -25.324 48.800 -4.420 1.00 25.61 724 TYR C CA 1
ATOM 14046 C C . TYR C 1 555 ? -25.363 50.073 -5.278 1.00 31.16 724 TYR C C 1
ATOM 14047 O O . TYR C 1 555 ? -24.579 50.223 -6.209 1.00 30.12 724 TYR C O 1
ATOM 14056 N N . LYS C 1 556 ? -26.268 50.992 -4.968 1.00 34.15 725 LYS C N 1
ATOM 14057 C CA . LYS C 1 556 ? -26.341 52.232 -5.746 1.00 37.56 725 LYS C CA 1
ATOM 14058 C C . LYS C 1 556 ? -25.042 53.021 -5.612 1.00 38.97 725 LYS C C 1
ATOM 14059 O O . LYS C 1 556 ? -24.676 53.789 -6.503 1.00 45.04 725 LYS C O 1
ATOM 14065 N N . THR C 1 557 ? -24.341 52.820 -4.501 1.00 31.32 726 THR C N 1
ATOM 14066 C CA . THR C 1 557 ? -23.137 53.585 -4.220 1.00 28.67 726 THR C CA 1
ATOM 14067 C C . THR C 1 557 ? -21.938 53.019 -4.980 1.00 39.02 726 THR C C 1
ATOM 14068 O O . THR C 1 557 ? -21.207 53.768 -5.623 1.00 33.35 726 THR C O 1
ATOM 14072 N N . ASP C 1 558 ? -21.745 51.700 -4.914 1.00 34.67 727 ASP C N 1
ATOM 14073 C CA . ASP C 1 558 ? -20.724 51.034 -5.731 1.00 32.39 727 ASP C CA 1
ATOM 14074 C C . ASP C 1 558 ? -21.050 49.546 -5.890 1.00 36.27 727 ASP C C 1
ATOM 14075 O O . ASP C 1 558 ? -20.880 48.768 -4.957 1.00 30.84 727 ASP C O 1
ATOM 14080 N N . PRO C 1 559 ? -21.547 49.154 -7.076 1.00 35.46 728 PRO C N 1
ATOM 14081 C CA . PRO C 1 559 ? -22.065 47.794 -7.260 1.00 34.66 728 PRO C CA 1
ATOM 14082 C C . PRO C 1 559 ? -20.947 46.748 -7.208 1.00 37.61 728 PRO C C 1
ATOM 14083 O O . PRO C 1 559 ? -21.210 45.574 -6.950 1.00 40.32 728 PRO C O 1
ATOM 14087 N N . GLN C 1 560 ? -19.716 47.191 -7.439 1.00 40.20 729 GLN C N 1
ATOM 14088 C CA . GLN C 1 560 ? -18.535 46.331 -7.430 1.00 38.28 729 GLN C CA 1
ATOM 14089 C C . GLN C 1 560 ? -18.367 45.524 -6.140 1.00 39.69 729 GLN C C 1
ATOM 14090 O O . GLN C 1 560 ? -17.788 44.446 -6.163 1.00 35.19 729 GLN C O 1
ATOM 14096 N N . VAL C 1 561 ? -18.870 46.030 -5.014 1.00 35.87 730 VAL C N 1
ATOM 14097 C CA . VAL C 1 561 ? -18.597 45.362 -3.749 1.00 31.56 730 VAL C CA 1
ATOM 14098 C C . VAL C 1 561 ? -19.416 44.095 -3.628 1.00 28.76 730 VAL C C 1
ATOM 14099 O O . VAL C 1 561 ? -19.154 43.262 -2.756 1.00 27.73 730 VAL C O 1
ATOM 14103 N N . PHE C 1 562 ? -20.410 43.957 -4.499 1.00 23.49 731 PHE C N 1
ATOM 14104 C CA . PHE C 1 562 ? -21.232 42.749 -4.519 1.00 25.29 731 PHE C CA 1
ATOM 14105 C C . PHE C 1 562 ? -20.662 41.629 -5.401 1.00 32.43 731 PHE C C 1
ATOM 14106 O O . PHE C 1 562 ? -21.131 40.494 -5.339 1.00 30.81 731 PHE C O 1
ATOM 14114 N N . GLY C 1 563 ? -19.662 41.953 -6.222 1.00 37.06 732 GLY C N 1
ATOM 14115 C CA . GLY C 1 563 ? -19.059 40.985 -7.131 1.00 34.76 732 GLY C CA 1
ATOM 14116 C C . GLY C 1 563 ? -19.820 40.814 -8.443 1.00 36.50 732 GLY C C 1
ATOM 14117 O O . GLY C 1 563 ? -19.233 40.818 -9.520 1.00 38.84 732 GLY C O 1
ATOM 14118 N N . SER C 1 564 ? -21.131 40.627 -8.350 1.00 31.91 733 SER C N 1
ATOM 14119 C CA . SER C 1 564 ? -21.968 40.529 -9.538 1.00 33.48 733 SER C CA 1
ATOM 14120 C C . SER C 1 564 ? -23.378 40.962 -9.173 1.00 25.86 733 SER C C 1
ATOM 14121 O O . SER C 1 564 ? -23.783 40.891 -8.007 1.00 21.22 733 SER C O 1
ATOM 14124 N N . VAL C 1 565 ? -24.126 41.375 -10.185 1.00 28.38 734 VAL C N 1
ATOM 14125 C CA . VAL C 1 565 ? -25.515 41.746 -9.998 1.00 34.35 734 VAL C CA 1
ATOM 14126 C C . VAL C 1 565 ? -26.312 40.498 -9.618 1.00 33.37 734 VAL C C 1
ATOM 14127 O O . VAL C 1 565 ? -27.311 40.587 -8.911 1.00 25.69 734 VAL C O 1
ATOM 14131 N N . TYR C 1 566 ? -25.849 39.321 -10.041 1.00 29.52 735 TYR C N 1
ATOM 14132 C CA . TYR C 1 566 ? -26.582 38.095 -9.719 1.00 26.41 735 TYR C CA 1
ATOM 14133 C C . TYR C 1 566 ? -26.564 37.818 -8.203 1.00 25.82 735 TYR C C 1
ATOM 14134 O O . TYR C 1 566 ? -27.559 37.376 -7.607 1.00 31.70 735 TYR C O 1
ATOM 14143 N N . TYR C 1 567 ? -25.427 38.079 -7.575 1.00 23.63 736 TYR C N 1
ATOM 14144 C CA . TYR C 1 567 ? -25.320 37.924 -6.130 1.00 24.91 736 TYR C CA 1
ATOM 14145 C C . TYR C 1 567 ? -26.176 38.969 -5.390 1.00 20.68 736 TYR C C 1
ATOM 14146 O O . TYR C 1 567 ? -26.848 38.662 -4.414 1.00 23.17 736 TYR C O 1
ATOM 14155 N N . TYR C 1 568 ? -26.122 40.208 -5.861 1.00 26.25 737 TYR C N 1
ATOM 14156 C CA . TYR C 1 568 ? -26.909 41.292 -5.284 1.00 26.74 737 TYR C CA 1
ATOM 14157 C C . TYR C 1 568 ? -28.406 40.969 -5.337 1.00 21.10 737 TYR C C 1
ATOM 14158 O O . TYR C 1 568 ? -29.105 41.070 -4.346 1.00 23.43 737 TYR C O 1
ATOM 14167 N N . ASN C 1 569 ? -28.871 40.566 -6.513 1.00 26.69 738 ASN C N 1
ATOM 14168 C CA . ASN C 1 569 ? -30.254 40.207 -6.705 1.00 24.50 738 ASN C CA 1
ATOM 14169 C C . ASN C 1 569 ? -30.670 39.034 -5.823 1.00 25.49 738 ASN C C 1
ATOM 14170 O O . ASN C 1 569 ? -31.810 38.981 -5.332 1.00 29.31 738 ASN C O 1
ATOM 14175 N N . ASP C 1 570 ? -29.759 38.087 -5.620 1.00 21.36 739 ASP C N 1
ATOM 14176 C CA . ASP C 1 570 ? -30.081 36.948 -4.757 1.00 21.46 739 ASP C CA 1
ATOM 14177 C C . ASP C 1 570 ? -30.257 37.413 -3.302 1.00 18.73 739 ASP C C 1
ATOM 14178 O O . ASP C 1 570 ? -31.176 36.985 -2.593 1.00 24.22 739 ASP C O 1
ATOM 14183 N N . ILE C 1 571 ? -29.371 38.291 -2.851 1.00 22.58 740 ILE C N 1
ATOM 14184 C CA . ILE C 1 571 ? -29.486 38.812 -1.493 1.00 28.08 740 ILE C CA 1
ATOM 14185 C C . ILE C 1 571 ? -30.851 39.502 -1.294 1.00 23.82 740 ILE C C 1
ATOM 14186 O O . ILE C 1 571 ? -31.517 39.294 -0.284 1.00 25.44 740 ILE C O 1
ATOM 14191 N N . LEU C 1 572 ? -31.275 40.301 -2.279 1.00 27.56 741 LEU C N 1
ATOM 14192 C CA . LEU C 1 572 ? -32.559 41.009 -2.151 1.00 27.75 741 LEU C CA 1
ATOM 14193 C C . LEU C 1 572 ? -33.684 40.014 -2.126 1.00 22.99 741 LEU C C 1
ATOM 14194 O O . LEU C 1 572 ? -34.622 40.156 -1.343 1.00 25.53 741 LEU C O 1
ATOM 14199 N N . ASP C 1 573 ? -33.591 39.000 -2.988 1.00 24.95 742 ASP C N 1
ATOM 14200 C CA . ASP C 1 573 ? -34.575 37.921 -3.002 1.00 27.09 742 ASP C CA 1
ATOM 14201 C C . ASP C 1 573 ? -34.685 37.245 -1.652 1.00 26.60 742 ASP C C 1
ATOM 14202 O O . ASP C 1 573 ? -35.796 36.947 -1.186 1.00 26.78 742 ASP C O 1
ATOM 14207 N N . ARG C 1 574 ? -33.535 36.975 -1.037 1.00 19.14 743 ARG C N 1
ATOM 14208 C CA . ARG C 1 574 ? -33.523 36.272 0.247 1.00 19.36 743 ARG C CA 1
ATOM 14209 C C . ARG C 1 574 ? -34.084 37.189 1.338 1.00 23.12 743 ARG C C 1
ATOM 14210 O O . ARG C 1 574 ? -34.804 36.755 2.224 1.00 20.73 743 ARG C O 1
ATOM 14218 N N . LEU C 1 575 ? -33.761 38.470 1.269 1.00 23.97 744 LEU C N 1
ATOM 14219 C CA . LEU C 1 575 ? -34.312 39.395 2.261 1.00 29.90 744 LEU C CA 1
ATOM 14220 C C . LEU C 1 575 ? -35.826 39.550 2.124 1.00 29.05 744 LEU C C 1
ATOM 14221 O O . LEU C 1 575 ? -36.554 39.537 3.113 1.00 25.38 744 LEU C O 1
ATOM 14226 N N . GLN C 1 576 ? -36.297 39.681 0.887 1.00 29.59 745 GLN C N 1
ATOM 14227 C CA . GLN C 1 576 ? -37.689 40.048 0.643 1.00 32.65 745 GLN C CA 1
ATOM 14228 C C . GLN C 1 576 ? -38.616 38.859 0.424 1.00 34.41 745 GLN C C 1
ATOM 14229 O O . GLN C 1 576 ? -39.837 39.012 0.443 1.00 35.53 745 GLN C O 1
ATOM 14235 N N . GLY C 1 577 ? -38.054 37.671 0.250 1.00 26.75 746 GLY C N 1
ATOM 14236 C CA . GLY C 1 577 ? -38.880 36.501 -0.011 1.00 21.35 746 GLY C CA 1
ATOM 14237 C C . GLY C 1 577 ? -39.316 36.336 -1.474 1.00 33.89 746 GLY C C 1
ATOM 14238 O O . GLY C 1 577 ? -40.422 35.878 -1.767 1.00 41.45 746 GLY C O 1
ATOM 14239 N N . ARG C 1 578 ? -38.438 36.680 -2.404 1.00 26.51 747 ARG C N 1
ATOM 14240 C CA . ARG C 1 578 ? -38.731 36.482 -3.819 1.00 20.73 747 ARG C CA 1
ATOM 14241 C C . ARG C 1 578 ? -38.093 35.196 -4.326 1.00 27.37 747 ARG C C 1
ATOM 14242 O O . ARG C 1 578 ? -37.159 34.685 -3.720 1.00 26.07 747 ARG C O 1
ATOM 14250 N N . ASN C 1 579 ? -38.640 34.655 -5.411 1.00 27.62 748 ASN C N 1
ATOM 14251 C CA . ASN C 1 579 ? -38.002 33.576 -6.145 1.00 29.58 748 ASN C CA 1
ATOM 14252 C C . ASN C 1 579 ? -37.662 32.374 -5.285 1.00 33.72 748 ASN C C 1
ATOM 14253 O O . ASN C 1 579 ? -36.650 31.742 -5.508 1.00 26.69 748 ASN C O 1
ATOM 14258 N N . ASN C 1 580 ? -38.511 32.090 -4.297 1.00 26.23 749 ASN C N 1
ATOM 14259 C CA . ASN C 1 580 ? -38.451 30.855 -3.530 1.00 27.19 749 ASN C CA 1
ATOM 14260 C C . ASN C 1 580 ? -37.286 30.746 -2.556 1.00 21.33 749 ASN C C 1
ATOM 14261 O O . ASN C 1 580 ? -37.028 29.671 -2.037 1.00 27.66 749 ASN C O 1
ATOM 14266 N N . VAL C 1 581 ? -36.620 31.864 -2.271 1.00 21.35 750 VAL C N 1
ATOM 14267 C CA . VAL C 1 581 ? -35.441 31.825 -1.406 1.00 26.02 750 VAL C CA 1
ATOM 14268 C C . VAL C 1 581 ? -35.511 32.688 -0.150 1.00 23.25 750 VAL C C 1
ATOM 14269 O O . VAL C 1 581 ? -34.491 33.157 0.347 1.00 26.24 750 VAL C O 1
ATOM 14273 N N . PHE C 1 582 ? -36.704 32.887 0.392 1.00 28.62 751 PHE C N 1
ATOM 14274 C CA . PHE C 1 582 ? -36.808 33.624 1.657 1.00 25.66 751 PHE C CA 1
ATOM 14275 C C . PHE C 1 582 ? -35.903 32.994 2.735 1.00 22.32 751 PHE C C 1
ATOM 14276 O O . PHE C 1 582 ? -35.968 31.791 2.995 1.00 23.43 751 PHE C O 1
ATOM 14284 N N . THR C 1 583 ? -35.064 33.808 3.352 1.00 23.48 752 THR C N 1
ATOM 14285 C CA . THR C 1 583 ? -34.009 33.308 4.237 1.00 23.85 752 THR C CA 1
ATOM 14286 C C . THR C 1 583 ? -34.126 33.988 5.622 1.00 20.94 752 THR C C 1
ATOM 14287 O O . THR C 1 583 ? -34.374 35.189 5.707 1.00 25.29 752 THR C O 1
ATOM 14291 N N . CYS C 1 584 ? -33.964 33.236 6.705 1.00 23.10 753 CYS C N 1
ATOM 14292 C CA . CYS C 1 584 ? -33.935 33.865 8.034 1.00 22.64 753 CYS C CA 1
ATOM 14293 C C . CYS C 1 584 ? -32.744 34.797 8.135 1.00 27.62 753 CYS C C 1
ATOM 14294 O O . CYS C 1 584 ? -31.753 34.645 7.390 1.00 23.87 753 CYS C O 1
ATOM 14297 N N . THR C 1 585 ? -32.813 35.771 9.041 1.00 21.20 754 THR C N 1
ATOM 14298 C CA . THR C 1 585 ? -31.722 36.738 9.089 1.00 26.35 754 THR C CA 1
ATOM 14299 C C . THR C 1 585 ? -30.441 36.181 9.723 1.00 23.47 754 THR C C 1
ATOM 14300 O O . THR C 1 585 ? -29.373 36.741 9.518 1.00 22.10 754 THR C O 1
ATOM 14304 N N . ALA C 1 586 ? -30.540 35.098 10.487 1.00 20.77 755 ALA C N 1
ATOM 14305 C CA . ALA C 1 586 ? -29.319 34.472 11.027 1.00 24.59 755 ALA C CA 1
ATOM 14306 C C . ALA C 1 586 ? -28.435 33.977 9.881 1.00 29.33 755 ALA C C 1
ATOM 14307 O O . ALA C 1 586 ? -27.215 34.093 9.920 1.00 29.68 755 ALA C O 1
ATOM 14309 N N . VAL C 1 587 ? -29.072 33.393 8.875 1.00 23.57 756 VAL C N 1
ATOM 14310 C CA . VAL C 1 587 ? -28.353 32.840 7.750 1.00 22.63 756 VAL C CA 1
ATOM 14311 C C . VAL C 1 587 ? -27.885 33.984 6.876 1.00 30.67 756 VAL C C 1
ATOM 14312 O O . VAL C 1 587 ? -26.717 34.021 6.460 1.00 27.75 756 VAL C O 1
ATOM 14316 N N . LEU C 1 588 ? -28.766 34.951 6.616 1.00 22.68 757 LEU C N 1
ATOM 14317 C CA . LEU C 1 588 ? -28.324 36.117 5.835 1.00 18.91 757 LEU C CA 1
ATOM 14318 C C . LEU C 1 588 ? -27.108 36.805 6.463 1.00 25.23 757 LEU C C 1
ATOM 14319 O O . LEU C 1 588 ? -26.176 37.246 5.757 1.00 23.70 757 LEU C O 1
ATOM 14324 N N . THR C 1 589 ? -27.123 36.909 7.790 1.00 23.98 758 THR C N 1
ATOM 14325 C CA . THR C 1 589 ? -25.988 37.475 8.504 1.00 25.51 758 THR C CA 1
ATOM 14326 C C . THR C 1 589 ? -24.704 36.693 8.160 1.00 22.17 758 THR C C 1
ATOM 14327 O O . THR C 1 589 ? -23.678 37.278 7.840 1.00 22.28 758 THR C O 1
ATOM 14331 N N . ASP C 1 590 ? -24.771 35.371 8.235 1.00 23.11 759 ASP C N 1
ATOM 14332 C CA . ASP C 1 590 ? -23.596 34.554 7.945 1.00 27.10 759 ASP C CA 1
ATOM 14333 C C . ASP C 1 590 ? -23.128 34.759 6.501 1.00 27.17 759 ASP C C 1
ATOM 14334 O O . ASP C 1 590 ? -21.933 34.913 6.251 1.00 28.73 759 ASP C O 1
ATOM 14339 N N . MET C 1 591 ? -24.069 34.805 5.562 1.00 22.88 760 MET C N 1
ATOM 14340 C CA . MET C 1 591 ? -23.722 35.032 4.156 1.00 23.76 760 MET C CA 1
ATOM 14341 C C . MET C 1 591 ? -23.028 36.365 3.949 1.00 23.31 760 MET C C 1
ATOM 14342 O O . MET C 1 591 ? -22.033 36.454 3.230 1.00 26.70 760 MET C O 1
ATOM 14347 N N . LEU C 1 592 ? -23.552 37.409 4.580 1.00 25.57 761 LEU C N 1
ATOM 14348 C CA . LEU C 1 592 ? -23.021 38.750 4.354 1.00 23.26 761 LEU C CA 1
ATOM 14349 C C . LEU C 1 592 ? -21.634 38.900 4.982 1.00 25.39 761 LEU C C 1
ATOM 14350 O O . LEU C 1 592 ? -20.731 39.464 4.376 1.00 27.51 761 LEU C O 1
ATOM 14355 N N . THR C 1 593 ? -21.455 38.389 6.193 1.00 22.33 762 THR C N 1
ATOM 14356 C CA . THR C 1 593 ? -20.153 38.539 6.838 1.00 22.12 762 THR C CA 1
ATOM 14357 C C . THR C 1 593 ? -19.096 37.711 6.099 1.00 21.98 762 THR C C 1
ATOM 14358 O O . THR C 1 593 ? -17.969 38.159 5.927 1.00 26.45 762 THR C O 1
ATOM 14362 N N . GLU C 1 594 ? -19.473 36.521 5.642 1.00 22.62 763 GLU C N 1
ATOM 14363 C CA . GLU C 1 594 ? -18.562 35.712 4.839 1.00 29.37 763 GLU C CA 1
ATOM 14364 C C . GLU C 1 594 ? -18.178 36.472 3.570 1.00 31.87 763 GLU C C 1
ATOM 14365 O O . GLU C 1 594 ? -17.007 36.555 3.204 1.00 29.08 763 GLU C O 1
ATOM 14371 N N . HIS C 1 595 ? -19.160 37.056 2.898 1.00 26.44 764 HIS C N 1
ATOM 14372 C CA . HIS C 1 595 ? -18.835 37.853 1.734 1.00 22.34 764 HIS C CA 1
ATOM 14373 C C . HIS C 1 595 ? -17.879 39.010 2.077 1.00 26.84 764 HIS C C 1
ATOM 14374 O O . HIS C 1 595 ? -16.899 39.239 1.370 1.00 21.16 764 HIS C O 1
ATOM 14381 N N . ALA C 1 596 ? -18.162 39.726 3.162 1.00 25.43 765 ALA C N 1
ATOM 14382 C CA . ALA C 1 596 ? -17.372 40.896 3.520 1.00 26.11 765 ALA C CA 1
ATOM 14383 C C . ALA C 1 596 ? -15.943 40.487 3.883 1.00 33.93 765 ALA C C 1
ATOM 14384 O O . ALA C 1 596 ? -14.970 41.109 3.429 1.00 32.18 765 ALA C O 1
ATOM 14386 N N . LYS C 1 597 ? -15.818 39.440 4.692 1.00 23.98 766 LYS C N 1
ATOM 14387 C CA . LYS C 1 597 ? -14.497 38.976 5.112 1.00 34.78 766 LYS C CA 1
ATOM 14388 C C . LYS C 1 597 ? -13.665 38.576 3.898 1.00 31.30 766 LYS C C 1
ATOM 14389 O O . LYS C 1 597 ? -12.477 38.857 3.822 1.00 37.81 766 LYS C O 1
ATOM 14395 N N . GLU C 1 598 ? -14.314 37.939 2.940 1.00 29.55 767 GLU C N 1
ATOM 14396 C CA . GLU C 1 598 ? -13.660 37.524 1.711 1.00 35.60 767 GLU C CA 1
ATOM 14397 C C . GLU C 1 598 ? -13.258 38.698 0.807 1.00 34.44 767 GLU C C 1
ATOM 14398 O O . GLU C 1 598 ? -12.137 38.738 0.318 1.00 35.77 767 GLU C O 1
ATOM 14404 N N . SER C 1 599 ? -14.166 39.647 0.570 1.00 31.88 768 SER C N 1
ATOM 14405 C CA . SER C 1 599 ? -13.934 40.671 -0.454 1.00 25.76 768 SER C CA 1
ATOM 14406 C C . SER C 1 599 ? -13.320 41.958 0.093 1.00 34.33 768 SER C C 1
ATOM 14407 O O . SER C 1 599 ? -12.644 42.686 -0.627 1.00 30.69 768 SER C O 1
ATOM 14410 N N . PHE C 1 600 ? -13.575 42.261 1.359 1.00 30.83 769 PHE C N 1
ATOM 14411 C CA . PHE C 1 600 ? -12.970 43.445 1.966 1.00 26.51 769 PHE C CA 1
ATOM 14412 C C . PHE C 1 600 ? -12.674 43.212 3.447 1.00 28.61 769 PHE C C 1
ATOM 14413 O O . PHE C 1 600 ? -13.248 43.849 4.328 1.00 31.71 769 PHE C O 1
ATOM 14421 N N . PRO C 1 601 ? -11.732 42.300 3.717 1.00 31.84 770 PRO C N 1
ATOM 14422 C CA . PRO C 1 601 ? -11.411 41.867 5.078 1.00 32.23 770 PRO C CA 1
ATOM 14423 C C . PRO C 1 601 ? -10.997 43.024 6.006 1.00 33.61 770 PRO C C 1
ATOM 14424 O O . PRO C 1 601 ? -11.348 43.015 7.195 1.00 33.38 770 PRO C O 1
ATOM 14428 N N . GLU C 1 602 ? -10.263 44.006 5.493 1.00 32.17 771 GLU C N 1
ATOM 14429 C CA . GLU C 1 602 ? -9.815 45.083 6.377 1.00 39.38 771 GLU C CA 1
ATOM 14430 C C . GLU C 1 602 ? -11.009 45.875 6.890 1.00 34.80 771 GLU C C 1
ATOM 14431 O O . GLU C 1 602 ? -11.168 46.049 8.099 1.00 35.47 771 GLU C O 1
ATOM 14437 N N . ILE C 1 603 ? -11.849 46.353 5.974 1.00 30.10 772 ILE C N 1
ATOM 14438 C CA . ILE C 1 603 ? -13.074 47.047 6.368 1.00 27.56 772 ILE C CA 1
ATOM 14439 C C . ILE C 1 603 ? -13.968 46.188 7.276 1.00 28.95 772 ILE C C 1
ATOM 14440 O O . ILE C 1 603 ? -14.431 46.655 8.325 1.00 30.25 772 ILE C O 1
ATOM 14445 N N . PHE C 1 604 ? -14.196 44.933 6.891 1.00 27.15 773 PHE C N 1
ATOM 14446 C CA . PHE C 1 604 ? -14.950 44.018 7.746 1.00 29.77 773 PHE C CA 1
ATOM 14447 C C . PHE C 1 604 ? -14.397 43.958 9.178 1.00 33.10 773 PHE C C 1
ATOM 14448 O O . PHE C 1 604 ? -15.163 43.894 10.147 1.00 33.03 773 PHE C O 1
ATOM 14456 N N . SER C 1 605 ? -13.069 43.948 9.311 1.00 27.50 774 SER C N 1
ATOM 14457 C CA . SER C 1 605 ? -12.455 43.750 10.625 1.00 31.37 774 SER C CA 1
ATOM 14458 C C . SER C 1 605 ? -12.620 44.982 11.509 1.00 34.43 774 SER C C 1
ATOM 14459 O O . SER C 1 605 ? -12.435 44.907 12.726 1.00 33.69 774 SER C O 1
ATOM 14462 N N . LEU C 1 606 ? -12.972 46.106 10.886 1.00 29.28 775 LEU C N 1
ATOM 14463 C CA . LEU C 1 606 ? -13.075 47.388 11.580 1.00 27.29 775 LEU C CA 1
ATOM 14464 C C . LEU C 1 606 ? -14.516 47.856 11.802 1.00 37.37 775 LEU C C 1
ATOM 14465 O O . LEU C 1 606 ? -14.857 48.398 12.858 1.00 29.97 775 LEU C O 1
ATOM 14470 N N . TYR C 1 607 ? -15.355 47.658 10.795 1.00 30.04 776 TYR C N 1
ATOM 14471 C CA . TYR C 1 607 ? -16.673 48.273 10.775 1.00 28.12 776 TYR C CA 1
ATOM 14472 C C . TYR C 1 607 ? -17.799 47.316 11.135 1.00 40.09 776 TYR C C 1
ATOM 14473 O O . TYR C 1 607 ? -18.977 47.675 11.073 1.00 44.64 776 TYR C O 1
ATOM 14482 N N . TYR C 1 608 ? -17.438 46.090 11.483 1.00 27.50 777 TYR C N 1
ATOM 14483 C CA . TYR C 1 608 ? -18.417 45.132 11.982 1.00 25.23 777 TYR C CA 1
ATOM 14484 C C . TYR C 1 608 ? -18.054 44.781 13.420 1.00 28.62 777 TYR C C 1
ATOM 14485 O O . TYR C 1 608 ? -16.870 44.593 13.731 1.00 31.88 777 TYR C O 1
ATOM 14494 N N . PRO C 1 609 ? -19.062 44.702 14.306 1.00 28.64 778 PRO C N 1
ATOM 14495 C CA . PRO C 1 609 ? -18.800 44.479 15.734 1.00 27.15 778 PRO C CA 1
ATOM 14496 C C . PRO C 1 609 ? -17.959 43.238 15.985 1.00 31.66 778 PRO C C 1
ATOM 14497 O O . PRO C 1 609 ? -18.320 42.148 15.556 1.00 26.27 778 PRO C O 1
ATOM 14501 N N . VAL C 1 610 ? -16.849 43.400 16.697 1.00 28.58 779 VAL C N 1
ATOM 14502 C CA . VAL C 1 610 ? -15.925 42.286 16.868 1.00 27.27 779 VAL C CA 1
ATOM 14503 C C . VAL C 1 610 ? -16.560 41.084 17.571 1.00 27.61 779 VAL C C 1
ATOM 14504 O O . VAL C 1 610 ? -16.320 39.931 17.200 1.00 25.65 779 VAL C O 1
ATOM 14508 N N . ALA C 1 611 ? -17.389 41.344 18.572 1.00 23.81 780 ALA C N 1
ATOM 14509 C CA . ALA C 1 611 ? -18.033 40.253 19.287 1.00 22.48 780 ALA C CA 1
ATOM 14510 C C . ALA C 1 611 ? -18.971 39.433 18.388 1.00 26.40 780 ALA C C 1
ATOM 14511 O O . ALA C 1 611 ? -19.383 38.321 18.746 1.00 27.80 780 ALA C O 1
ATOM 14513 N N . TRP C 1 612 ? -19.308 39.971 17.220 1.00 28.18 781 TRP C N 1
ATOM 14514 C CA . TRP C 1 612 ? -20.264 39.310 16.341 1.00 21.79 781 TRP C CA 1
ATOM 14515 C C . TRP C 1 612 ? -19.581 38.482 15.246 1.00 32.82 781 TRP C C 1
ATOM 14516 O O . TRP C 1 612 ? -20.244 37.759 14.510 1.00 29.22 781 TRP C O 1
ATOM 14527 N N . ARG C 1 613 ? -18.262 38.602 15.127 1.00 32.48 782 ARG C N 1
ATOM 14528 C CA . ARG C 1 613 ? -17.524 37.874 14.089 1.00 35.38 782 ARG C CA 1
ATOM 14529 C C . ARG C 1 613 ? -17.817 36.368 14.111 1.00 41.26 782 ARG C C 1
ATOM 14530 O O . ARG C 1 613 ? -18.061 35.757 15.159 1.00 40.92 782 ARG C O 1
ATOM 14539 N N . GLN D 1 2 ? -69.652 49.391 86.531 1.00 97.03 171 GLN D N 1
ATOM 14540 C CA . GLN D 1 2 ? -68.514 50.231 86.872 1.00 93.66 171 GLN D CA 1
ATOM 14541 C C . GLN D 1 2 ? -68.338 51.315 85.822 1.00 95.55 171 GLN D C 1
ATOM 14542 O O . GLN D 1 2 ? -67.243 51.526 85.301 1.00 100.73 171 GLN D O 1
ATOM 14544 N N . GLY D 1 3 ? -69.435 51.993 85.510 1.00 94.55 172 GLY D N 1
ATOM 14545 C CA . GLY D 1 3 ? -69.411 53.115 84.596 1.00 98.95 172 GLY D CA 1
ATOM 14546 C C . GLY D 1 3 ? -70.416 54.167 85.019 1.00 107.93 172 GLY D C 1
ATOM 14547 O O . GLY D 1 3 ? -71.568 53.856 85.331 1.00 110.23 172 GLY D O 1
ATOM 14548 N N . ARG D 1 4 ? -69.977 55.419 85.047 1.00 111.15 173 ARG D N 1
ATOM 14549 C CA . ARG D 1 4 ? -70.875 56.522 85.352 1.00 113.55 173 ARG D CA 1
ATOM 14550 C C . ARG D 1 4 ? -70.769 57.565 84.250 1.00 109.05 173 ARG D C 1
ATOM 14551 O O . ARG D 1 4 ? -69.720 57.700 83.614 1.00 106.96 173 ARG D O 1
ATOM 14559 N N . ALA D 1 5 ? -71.860 58.286 84.009 1.00 105.51 174 ALA D N 1
ATOM 14560 C CA . ALA D 1 5 ? -71.862 59.344 83.005 1.00 103.94 174 ALA D CA 1
ATOM 14561 C C . ALA D 1 5 ? -70.849 60.422 83.378 1.00 102.26 174 ALA D C 1
ATOM 14562 O O . ALA D 1 5 ? -70.515 61.291 82.570 1.00 102.23 174 ALA D O 1
ATOM 14564 N N . CYS D 1 6 ? -70.355 60.346 84.610 1.00 96.46 175 CYS D N 1
ATOM 14565 C CA . CYS D 1 6 ? -69.449 61.353 85.141 1.00 89.21 175 CYS D CA 1
ATOM 14566 C C . CYS D 1 6 ? -68.004 61.129 84.705 1.00 80.77 175 CYS D C 1
ATOM 14567 O O . CYS D 1 6 ? -67.224 62.077 84.647 1.00 76.68 175 CYS D O 1
ATOM 14570 N N . LEU D 1 7 ? -67.654 59.881 84.395 1.00 76.53 176 LEU D N 1
ATOM 14571 C CA . LEU D 1 7 ? -66.313 59.549 83.909 1.00 73.09 176 LEU D CA 1
ATOM 14572 C C . LEU D 1 7 ? -66.087 60.094 82.501 1.00 66.17 176 LEU D C 1
ATOM 14573 O O . LEU D 1 7 ? -67.039 60.310 81.755 1.00 63.64 176 LEU D O 1
ATOM 14578 N N . SER D 1 8 ? -64.829 60.317 82.138 1.00 66.82 177 SER D N 1
ATOM 14579 C CA . SER D 1 8 ? -64.519 60.759 80.782 1.00 75.76 177 SER D CA 1
ATOM 14580 C C . SER D 1 8 ? -64.799 59.623 79.796 1.00 76.19 177 SER D C 1
ATOM 14581 O O . SER D 1 8 ? -64.812 58.454 80.179 1.00 76.30 177 SER D O 1
ATOM 14584 N N . LYS D 1 9 ? -65.045 59.976 78.538 1.00 73.71 178 LYS D N 1
ATOM 14585 C CA . LYS D 1 9 ? -65.338 58.988 77.506 1.00 70.42 178 LYS D CA 1
ATOM 14586 C C . LYS D 1 9 ? -64.222 57.943 77.429 1.00 70.77 178 LYS D C 1
ATOM 14587 O O . LYS D 1 9 ? -64.483 56.736 77.416 1.00 67.11 178 LYS D O 1
ATOM 14593 N N . ALA D 1 10 ? -62.979 58.414 77.395 1.00 62.57 179 ALA D N 1
ATOM 14594 C CA . ALA D 1 10 ? -61.828 57.521 77.354 1.00 59.60 179 ALA D CA 1
ATOM 14595 C C . ALA D 1 10 ? -61.708 56.690 78.634 1.00 60.43 179 ALA D C 1
ATOM 14596 O O . ALA D 1 10 ? -61.236 55.558 78.603 1.00 64.17 179 ALA D O 1
ATOM 14598 N N . GLU D 1 11 ? -62.140 57.247 79.760 1.00 60.72 180 GLU D N 1
ATOM 14599 C CA . GLU D 1 11 ? -62.083 56.512 81.018 1.00 72.76 180 GLU D CA 1
ATOM 14600 C C . GLU D 1 11 ? -63.167 55.440 81.043 1.00 73.03 180 GLU D C 1
ATOM 14601 O O . GLU D 1 11 ? -62.942 54.319 81.499 1.00 75.93 180 GLU D O 1
ATOM 14607 N N . LEU D 1 12 ? -64.342 55.800 80.541 1.00 64.52 181 LEU D N 1
ATOM 14608 C CA . LEU D 1 12 ? -65.447 54.868 80.385 1.00 62.80 181 LEU D CA 1
ATOM 14609 C C . LEU D 1 12 ? -65.056 53.718 79.450 1.00 58.56 181 LEU D C 1
ATOM 14610 O O . LEU D 1 12 ? -65.299 52.550 79.751 1.00 58.39 181 LEU D O 1
ATOM 14615 N N . THR D 1 13 ? -64.443 54.056 78.321 1.00 58.12 182 THR D N 1
ATOM 14616 C CA . THR D 1 13 ? -63.991 53.051 77.360 1.00 58.29 182 THR D CA 1
ATOM 14617 C C . THR D 1 13 ? -63.055 52.033 78.007 1.00 56.39 182 THR D C 1
ATOM 14618 O O . THR D 1 13 ? -63.186 50.823 77.787 1.00 46.02 182 THR D O 1
ATOM 14622 N N . ALA D 1 14 ? -62.112 52.531 78.804 1.00 55.01 183 ALA D N 1
ATOM 14623 C CA . ALA D 1 14 ? -61.132 51.669 79.457 1.00 53.34 183 ALA D CA 1
ATOM 14624 C C . ALA D 1 14 ? -61.814 50.669 80.381 1.00 52.46 183 ALA D C 1
ATOM 14625 O O . ALA D 1 14 ? -61.457 49.494 80.408 1.00 55.83 183 ALA D O 1
ATOM 14627 N N . ASP D 1 15 ? -62.810 51.138 81.121 1.00 52.80 184 ASP D N 1
ATOM 14628 C CA . ASP D 1 15 ? -63.533 50.288 82.063 1.00 59.70 184 ASP D CA 1
ATOM 14629 C C . ASP D 1 15 ? -64.260 49.143 81.370 1.00 50.13 184 ASP D C 1
ATOM 14630 O O . ASP D 1 15 ? -64.211 47.998 81.827 1.00 50.68 184 ASP D O 1
ATOM 14635 N N . LEU D 1 16 ? -64.937 49.465 80.274 1.00 50.69 185 LEU D N 1
ATOM 14636 C CA . LEU D 1 16 ? -65.660 48.471 79.485 1.00 50.88 185 LEU D CA 1
ATOM 14637 C C . LEU D 1 16 ? -64.716 47.438 78.895 1.00 47.09 185 LEU D C 1
ATOM 14638 O O . LEU D 1 16 ? -64.970 46.238 78.947 1.00 49.75 185 LEU D O 1
ATOM 14643 N N . ILE D 1 17 ? -63.630 47.913 78.312 1.00 42.52 186 ILE D N 1
ATOM 14644 C CA . ILE D 1 17 ? -62.692 47.015 77.668 1.00 50.36 186 ILE D CA 1
ATOM 14645 C C . ILE D 1 17 ? -62.024 46.105 78.694 1.00 50.87 186 ILE D C 1
ATOM 14646 O O . ILE D 1 17 ? -61.807 44.921 78.437 1.00 42.94 186 ILE D O 1
ATOM 14651 N N . TRP D 1 18 ? -61.713 46.651 79.862 1.00 49.73 187 TRP D N 1
ATOM 14652 C CA . TRP D 1 18 ? -61.126 45.829 80.912 1.00 51.48 187 TRP D CA 1
ATOM 14653 C C . TRP D 1 18 ? -62.128 44.775 81.403 1.00 46.90 187 TRP D C 1
ATOM 14654 O O . TRP D 1 18 ? -61.789 43.596 81.559 1.00 42.83 187 TRP D O 1
ATOM 14665 N N . LEU D 1 19 ? -63.363 45.210 81.640 1.00 47.26 188 LEU D N 1
ATOM 14666 C CA . LEU D 1 19 ? -64.445 44.307 82.016 1.00 51.89 188 LEU D CA 1
ATOM 14667 C C . LEU D 1 19 ? -64.538 43.115 81.064 1.00 51.06 188 LEU D C 1
ATOM 14668 O O . LEU D 1 19 ? -64.639 41.962 81.489 1.00 50.45 188 LEU D O 1
ATOM 14673 N N . SER D 1 20 ? -64.503 43.406 79.772 1.00 50.23 189 SER D N 1
ATOM 14674 C CA . SER D 1 20 ? -64.655 42.379 78.755 1.00 44.99 189 SER D CA 1
ATOM 14675 C C . SER D 1 20 ? -63.509 41.384 78.793 1.00 44.21 189 SER D C 1
ATOM 14676 O O . SER D 1 20 ? -63.710 40.185 78.583 1.00 41.09 189 SER D O 1
ATOM 14679 N N . ALA D 1 21 ? -62.308 41.888 79.049 1.00 41.10 190 ALA D N 1
ATOM 14680 C CA . ALA D 1 21 ? -61.118 41.048 79.066 1.00 45.69 190 ALA D CA 1
ATOM 14681 C C . ALA D 1 21 ? -61.059 40.173 80.317 1.00 51.25 190 ALA D C 1
ATOM 14682 O O . ALA D 1 21 ? -60.239 39.259 80.401 1.00 44.00 190 ALA D O 1
ATOM 14684 N N . ASN D 1 22 ? -61.934 40.442 81.283 1.00 50.47 191 ASN D N 1
ATOM 14685 C CA . ASN D 1 22 ? -61.831 39.777 82.569 1.00 51.33 191 ASN D CA 1
ATOM 14686 C C . ASN D 1 22 ? -63.189 39.399 83.151 1.00 59.88 191 ASN D C 1
ATOM 14687 O O . ASN D 1 22 ? -63.459 39.664 84.323 1.00 61.58 191 ASN D O 1
ATOM 14692 N N . ARG D 1 23 ? -64.037 38.778 82.330 1.00 54.01 192 ARG D N 1
ATOM 14693 C CA . ARG D 1 23 ? -65.388 38.396 82.756 1.00 44.41 192 ARG D CA 1
ATOM 14694 C C . ARG D 1 23 ? -65.375 37.148 83.625 1.00 46.88 192 ARG D C 1
ATOM 14695 O O . ARG D 1 23 ? -64.663 36.188 83.341 1.00 53.25 192 ARG D O 1
ATOM 14703 N N . THR D 1 24 ? -66.174 37.154 84.680 1.00 49.48 193 THR D N 1
ATOM 14704 C CA . THR D 1 24 ? -66.216 36.008 85.577 1.00 57.18 193 THR D CA 1
ATOM 14705 C C . THR D 1 24 ? -67.544 35.286 85.450 1.00 57.62 193 THR D C 1
ATOM 14706 O O . THR D 1 24 ? -67.653 34.101 85.768 1.00 54.25 193 THR D O 1
ATOM 14710 N N . GLY D 1 25 ? -68.556 36.012 84.992 1.00 62.77 194 GLY D N 1
ATOM 14711 C CA . GLY D 1 25 ? -69.918 35.517 85.022 1.00 54.03 194 GLY D CA 1
ATOM 14712 C C . GLY D 1 25 ? -70.541 35.715 86.395 1.00 58.29 194 GLY D C 1
ATOM 14713 O O . GLY D 1 25 ? -71.681 35.297 86.631 1.00 56.60 194 GLY D O 1
ATOM 14714 N N . GLU D 1 26 ? -69.799 36.361 87.296 1.00 63.74 195 GLU D N 1
ATOM 14715 C CA . GLU D 1 26 ? -70.247 36.570 88.678 1.00 77.11 195 GLU D CA 1
ATOM 14716 C C . GLU D 1 26 ? -70.320 38.052 89.070 1.00 68.05 195 GLU D C 1
ATOM 14717 O O . GLU D 1 26 ? -70.504 38.369 90.251 1.00 56.64 195 GLU D O 1
ATOM 14723 N N . GLU D 1 27 ? -70.150 38.952 88.103 1.00 57.67 196 GLU D N 1
ATOM 14724 C CA . GLU D 1 27 ? -70.054 40.382 88.412 1.00 59.73 196 GLU D CA 1
ATOM 14725 C C . GLU D 1 27 ? -71.289 40.959 89.123 1.00 66.72 196 GLU D C 1
ATOM 14726 O O . GLU D 1 27 ? -72.419 40.493 88.927 1.00 56.93 196 GLU D O 1
ATOM 14732 N N . SER D 1 28 ? -71.046 41.968 89.959 1.00 70.01 197 SER D N 1
ATOM 14733 C CA . SER D 1 28 ? -72.096 42.611 90.743 1.00 75.18 197 SER D CA 1
ATOM 14734 C C . SER D 1 28 ? -72.881 43.594 89.891 1.00 72.36 197 SER D C 1
ATOM 14735 O O . SER D 1 28 ? -72.418 44.015 88.823 1.00 67.01 197 SER D O 1
ATOM 14738 N N . ALA D 1 29 ? -74.063 43.964 90.379 1.00 67.45 198 ALA D N 1
ATOM 14739 C CA . ALA D 1 29 ? -74.963 44.859 89.659 1.00 70.88 198 ALA D CA 1
ATOM 14740 C C . ALA D 1 29 ? -74.297 46.190 89.338 1.00 71.97 198 ALA D C 1
ATOM 14741 O O . ALA D 1 29 ? -74.590 46.812 88.316 1.00 76.18 198 ALA D O 1
ATOM 14743 N N . GLU D 1 30 ? -73.392 46.620 90.210 1.00 70.34 199 GLU D N 1
ATOM 14744 C CA . GLU D 1 30 ? -72.713 47.895 90.024 1.00 72.65 199 GLU D CA 1
ATOM 14745 C C . GLU D 1 30 ? -71.436 47.748 89.206 1.00 67.70 199 GLU D C 1
ATOM 14746 O O . GLU D 1 30 ? -70.990 48.702 88.572 1.00 60.66 199 GLU D O 1
ATOM 14752 N N . GLU D 1 31 ? -70.849 46.554 89.228 1.00 67.42 200 GLU D N 1
ATOM 14753 C CA . GLU D 1 31 ? -69.687 46.270 88.399 1.00 68.85 200 GLU D CA 1
ATOM 14754 C C . GLU D 1 31 ? -70.071 46.376 86.923 1.00 70.41 200 GLU D C 1
ATOM 14755 O O . GLU D 1 31 ? -69.249 46.724 86.075 1.00 70.92 200 GLU D O 1
ATOM 14761 N N . LEU D 1 32 ? -71.325 46.070 86.618 1.00 68.60 201 LEU D N 1
ATOM 14762 C CA . LEU D 1 32 ? -71.784 46.122 85.238 1.00 70.30 201 LEU D CA 1
ATOM 14763 C C . LEU D 1 32 ? -72.886 47.161 85.021 1.00 65.44 201 LEU D C 1
ATOM 14764 O O . LEU D 1 32 ? -73.774 46.975 84.194 1.00 66.63 201 LEU D O 1
ATOM 14769 N N . ASN D 1 33 ? -72.804 48.264 85.762 1.00 55.70 202 ASN D N 1
ATOM 14770 C CA . ASN D 1 33 ? -73.723 49.381 85.583 1.00 51.42 202 ASN D CA 1
ATOM 14771 C C . ASN D 1 33 ? -73.125 50.444 84.669 1.00 57.46 202 ASN D C 1
ATOM 14772 O O . ASN D 1 33 ? -72.212 51.167 85.066 1.00 58.36 202 ASN D O 1
ATOM 14777 N N . TYR D 1 34 ? -73.626 50.530 83.438 1.00 53.47 203 TYR D N 1
ATOM 14778 C CA . TYR D 1 34 ? -73.167 51.559 82.504 1.00 52.33 203 TYR D CA 1
ATOM 14779 C C . TYR D 1 34 ? -74.333 52.388 81.993 1.00 50.73 203 TYR D C 1
ATOM 14780 O O . TYR D 1 34 ? -74.318 52.864 80.858 1.00 51.08 203 TYR D O 1
ATOM 14789 N N . SER D 1 35 ? -75.337 52.564 82.848 1.00 53.10 204 SER D N 1
ATOM 14790 C CA . SER D 1 35 ? -76.563 53.259 82.468 1.00 58.90 204 SER D CA 1
ATOM 14791 C C . SER D 1 35 ? -76.338 54.734 82.123 1.00 63.12 204 SER D C 1
ATOM 14792 O O . SER D 1 35 ? -75.440 55.379 82.664 1.00 65.63 204 SER D O 1
ATOM 14795 N N . GLY D 1 36 ? -77.151 55.245 81.199 1.00 64.61 205 GLY D N 1
ATOM 14796 C CA . GLY D 1 36 ? -77.129 56.645 80.804 1.00 61.10 205 GLY D CA 1
ATOM 14797 C C . GLY D 1 36 ? -75.800 57.187 80.304 1.00 63.75 205 GLY D C 1
ATOM 14798 O O . GLY D 1 36 ? -75.653 58.394 80.111 1.00 71.33 205 GLY D O 1
ATOM 14799 N N . CYS D 1 37 ? -74.830 56.306 80.084 1.00 57.07 206 CYS D N 1
ATOM 14800 C CA . CYS D 1 37 ? -73.514 56.730 79.614 1.00 54.58 206 CYS D CA 1
ATOM 14801 C C . CYS D 1 37 ? -73.498 57.135 78.144 1.00 59.53 206 CYS D C 1
ATOM 14802 O O . CYS D 1 37 ? -74.235 56.580 77.328 1.00 63.23 206 CYS D O 1
ATOM 14805 N N . ASP D 1 38 ? -72.640 58.096 77.811 1.00 60.70 207 ASP D N 1
ATOM 14806 C CA . ASP D 1 38 ? -72.384 58.436 76.417 1.00 65.68 207 ASP D CA 1
ATOM 14807 C C . ASP D 1 38 ? -71.254 57.556 75.896 1.00 61.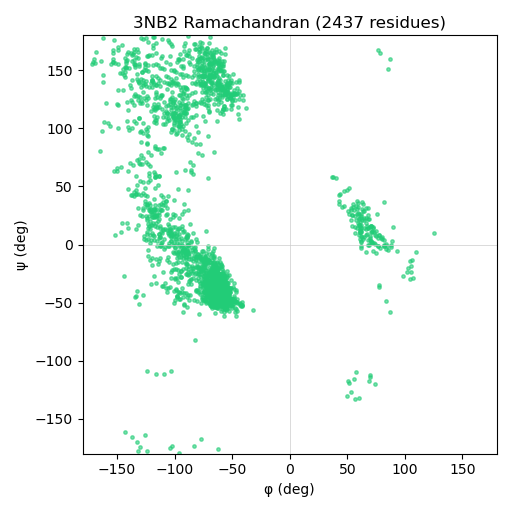82 207 ASP D C 1
ATOM 14808 O O . ASP D 1 38 ? -70.092 57.738 76.253 1.00 61.78 207 ASP D O 1
ATOM 14813 N N . LEU D 1 39 ? -71.597 56.590 75.057 1.00 59.44 208 LEU D N 1
ATOM 14814 C CA . LEU D 1 39 ? -70.605 55.655 74.548 1.00 55.18 208 LEU D CA 1
ATOM 14815 C C . LEU D 1 39 ? -70.429 55.807 73.044 1.00 58.05 208 LEU D C 1
ATOM 14816 O O . LEU D 1 39 ? -70.007 54.873 72.359 1.00 58.79 208 LEU D O 1
ATOM 14821 N N . SER D 1 40 ? -70.738 56.999 72.539 1.00 54.27 209 SER D N 1
ATOM 14822 C CA . SER D 1 40 ? -70.793 57.234 71.101 1.00 53.13 209 SER D CA 1
ATOM 14823 C C . SER D 1 40 ? -69.424 57.370 70.434 1.00 54.03 209 SER D C 1
ATOM 14824 O O . SER D 1 40 ? -68.434 57.751 71.069 1.00 51.43 209 SER D O 1
ATOM 14827 N N . GLY D 1 41 ? -69.385 57.030 69.146 1.00 50.74 210 GLY D N 1
ATOM 14828 C CA . GLY D 1 41 ? -68.208 57.207 68.319 1.00 46.05 210 GLY D CA 1
ATOM 14829 C C . GLY D 1 41 ? -67.031 56.312 68.658 1.00 52.53 210 GLY D C 1
ATOM 14830 O O . GLY D 1 41 ? -65.897 56.622 68.299 1.00 49.75 210 GLY D O 1
ATOM 14831 N N . LEU D 1 42 ? -67.297 55.194 69.326 1.00 54.16 211 LEU D N 1
ATOM 14832 C CA . LEU D 1 42 ? -66.233 54.292 69.772 1.00 53.69 211 LEU D CA 1
ATOM 14833 C C . LEU D 1 42 ? -66.090 53.021 68.924 1.00 53.79 211 LEU D C 1
ATOM 14834 O O . LEU D 1 42 ? -66.998 52.646 68.189 1.00 54.60 211 LEU D O 1
ATOM 14839 N N . SER D 1 43 ? -64.941 52.361 69.042 1.00 51.49 212 SER D N 1
ATOM 14840 C CA . SER D 1 43 ? -64.786 50.999 68.552 1.00 48.93 212 SER D CA 1
ATOM 14841 C C . SER D 1 43 ? -64.931 50.054 69.721 1.00 50.79 212 SER D C 1
ATOM 14842 O O . SER D 1 43 ? -64.051 49.979 70.584 1.00 45.91 212 SER D O 1
ATOM 14845 N N . LEU D 1 44 ? -66.049 49.340 69.757 1.00 42.44 213 LEU D N 1
ATOM 14846 C CA . LEU D 1 44 ? -66.286 48.355 70.806 1.00 41.32 213 LEU D CA 1
ATOM 14847 C C . LEU D 1 44 ? -66.504 46.988 70.150 1.00 41.95 213 LEU D C 1
ATOM 14848 O O . LEU D 1 44 ? -67.605 46.429 70.186 1.00 43.91 213 LEU D O 1
ATOM 14853 N N . VAL D 1 45 ? -65.429 46.472 69.559 1.00 39.38 214 VAL D N 1
ATOM 14854 C CA . VAL D 1 45 ? -65.470 45.313 68.670 1.00 43.08 214 VAL D CA 1
ATOM 14855 C C . VAL D 1 45 ? -65.133 44.007 69.391 1.00 43.68 214 VAL D C 1
ATOM 14856 O O . VAL D 1 45 ? -64.128 43.917 70.092 1.00 38.70 214 VAL D O 1
ATOM 14860 N N . GLY D 1 46 ? -65.996 43.007 69.224 1.00 38.15 215 GLY D N 1
ATOM 14861 C CA . GLY D 1 46 ? -65.771 41.692 69.788 1.00 40.82 215 GLY D CA 1
ATOM 14862 C C . GLY D 1 46 ? -65.630 41.688 71.302 1.00 41.69 215 GLY D C 1
ATOM 14863 O O . GLY D 1 46 ? -64.854 40.912 71.839 1.00 41.26 215 GLY D O 1
ATOM 14864 N N . LEU D 1 47 ? -66.380 42.542 71.991 1.00 40.71 216 LEU D N 1
ATOM 14865 C CA . LEU D 1 47 ? -66.312 42.598 73.449 1.00 42.82 216 LEU D CA 1
ATOM 14866 C C . LEU D 1 47 ? -67.308 41.662 74.119 1.00 41.52 216 LEU D C 1
ATOM 14867 O O . LEU D 1 47 ? -68.420 41.461 73.634 1.00 41.11 216 LEU D O 1
ATOM 14872 N N . ASN D 1 48 ? -66.907 41.118 75.261 1.00 41.43 217 ASN D N 1
ATOM 14873 C CA . ASN D 1 48 ? -67.765 40.239 76.032 1.00 42.48 217 ASN D CA 1
ATOM 14874 C C . ASN D 1 48 ? -68.579 41.075 76.999 1.00 46.41 217 ASN D C 1
ATOM 14875 O O . ASN D 1 48 ? -68.125 41.365 78.108 1.00 47.39 217 ASN D O 1
ATOM 14880 N N . LEU D 1 49 ? -69.774 41.470 76.575 1.00 44.60 218 LEU D N 1
ATOM 14881 C CA . LEU D 1 49 ? -70.597 42.403 77.337 1.00 35.30 218 LEU D CA 1
ATOM 14882 C C . LEU D 1 49 ? -71.921 41.797 77.764 1.00 38.41 218 LEU D C 1
ATOM 14883 O O . LEU D 1 49 ? -72.910 42.505 77.966 1.00 38.99 218 LEU D O 1
ATOM 14888 N N . SER D 1 50 ? -71.932 40.480 77.913 1.00 41.71 219 SER D N 1
ATOM 14889 C CA . SER D 1 50 ? -73.115 39.775 78.386 1.00 50.22 219 SER D CA 1
ATOM 14890 C C . SER D 1 50 ? -73.628 40.329 79.740 1.00 50.87 219 SER D C 1
ATOM 14891 O O . SER D 1 50 ? -72.839 40.637 80.639 1.00 50.72 219 SER D O 1
ATOM 14894 N N . SER D 1 51 ? -74.948 40.468 79.850 1.00 39.81 220 SER D N 1
ATOM 14895 C CA . SER D 1 51 ? -75.625 40.975 81.055 1.00 52.54 220 SER D CA 1
ATOM 14896 C C . SER D 1 51 ? -75.272 42.407 81.464 1.00 56.96 220 SER D C 1
ATOM 14897 O O . SER D 1 51 ? -75.742 42.873 82.503 1.00 57.31 220 SER D O 1
ATOM 14900 N N . VAL D 1 52 ? -74.448 43.105 80.683 1.00 44.61 221 VAL D N 1
ATOM 14901 C CA . VAL D 1 52 ? -74.106 44.479 81.050 1.00 47.84 221 VAL D CA 1
ATOM 14902 C C . VAL D 1 52 ? -75.332 45.389 80.962 1.00 53.51 221 VAL D C 1
ATOM 14903 O O . VAL D 1 52 ? -76.216 45.179 80.132 1.00 51.64 221 VAL D O 1
ATOM 14907 N N . ASN D 1 53 ? -75.398 46.393 81.832 1.00 55.93 222 ASN D N 1
ATOM 14908 C CA . ASN D 1 53 ? -76.536 47.312 81.841 1.00 52.03 222 ASN D CA 1
ATOM 14909 C C . ASN D 1 53 ? -76.203 48.634 81.162 1.00 56.41 222 ASN D C 1
ATOM 14910 O O . ASN D 1 53 ? -75.378 49.398 81.654 1.00 64.10 222 ASN D O 1
ATOM 14915 N N . PHE D 1 54 ? -76.847 48.902 80.030 1.00 52.40 223 PHE D N 1
ATOM 14916 C CA . PHE D 1 54 ? -76.559 50.099 79.246 1.00 50.30 223 PHE D CA 1
ATOM 14917 C C . PHE D 1 54 ? -77.790 50.977 79.117 1.00 56.97 223 PHE D C 1
ATOM 14918 O O . PHE D 1 54 ? -77.796 51.922 78.334 1.00 63.55 223 PHE D O 1
ATOM 14926 N N . SER D 1 55 ? -78.839 50.659 79.864 1.00 65.49 224 SER D N 1
ATOM 14927 C CA . SER D 1 55 ? -80.109 51.357 79.701 1.00 66.70 224 SER D CA 1
ATOM 14928 C C . SER D 1 55 ? -79.925 52.869 79.692 1.00 56.07 224 SER D C 1
ATOM 14929 O O . SER D 1 55 ? -79.258 53.427 80.561 1.00 52.99 224 SER D O 1
ATOM 14932 N N . GLY D 1 56 ? -80.513 53.520 78.693 1.00 51.50 225 GLY D N 1
ATOM 14933 C CA . GLY D 1 56 ? -80.454 54.964 78.574 1.00 55.04 225 GLY D CA 1
ATOM 14934 C C . GLY D 1 56 ? -79.175 55.487 77.949 1.00 59.48 225 GLY D C 1
ATOM 14935 O O . GLY D 1 56 ? -79.015 56.695 77.773 1.00 67.11 225 GLY D O 1
ATOM 14936 N N . ALA D 1 57 ? -78.258 54.586 77.611 1.00 58.21 226 ALA D N 1
ATOM 14937 C CA . ALA D 1 57 ? -76.975 54.985 77.036 1.00 57.49 226 ALA D CA 1
ATOM 14938 C C . ALA D 1 57 ? -77.075 55.452 75.582 1.00 60.78 226 ALA D C 1
ATOM 14939 O O . ALA D 1 57 ? -78.100 55.271 74.920 1.00 60.81 226 ALA D O 1
ATOM 14941 N N . VAL D 1 58 ? -75.999 56.061 75.094 1.00 55.23 227 VAL D N 1
ATOM 14942 C CA . VAL D 1 58 ? -75.940 56.519 73.715 1.00 56.63 227 VAL D CA 1
ATOM 14943 C C . VAL D 1 58 ? -74.821 55.790 72.981 1.00 58.31 227 VAL D C 1
ATOM 14944 O O . VAL D 1 58 ? -73.645 55.933 73.330 1.00 54.79 227 VAL D O 1
ATOM 14948 N N . LEU D 1 59 ? -75.187 55.009 71.967 1.00 54.13 228 LEU D N 1
ATOM 14949 C CA . LEU D 1 59 ? -74.203 54.253 71.203 1.00 53.36 228 LEU D CA 1
ATOM 14950 C C . LEU D 1 59 ? -74.150 54.668 69.735 1.00 55.61 228 LEU D C 1
ATOM 14951 O O . LEU D 1 59 ? -73.727 53.892 68.871 1.00 53.95 228 LEU D O 1
ATOM 14956 N N . ASP D 1 60 ? -74.564 55.901 69.459 1.00 52.69 229 ASP D N 1
ATOM 14957 C CA . ASP D 1 60 ? -74.528 56.429 68.102 1.00 51.94 229 ASP D CA 1
ATOM 14958 C C . ASP D 1 60 ? -73.116 56.342 67.530 1.00 52.03 229 ASP D C 1
ATOM 14959 O O . ASP D 1 60 ? -72.143 56.566 68.249 1.00 57.54 229 ASP D O 1
ATOM 14964 N N . ASP D 1 61 ? -73.019 56.005 66.243 1.00 43.89 230 ASP D N 1
ATOM 14965 C CA . ASP D 1 61 ? -71.750 56.017 65.505 1.00 48.34 230 ASP D CA 1
ATOM 14966 C C . ASP D 1 61 ? -70.694 55.071 66.061 1.00 48.44 230 ASP D C 1
ATOM 14967 O O . ASP D 1 61 ? -69.500 55.227 65.773 1.00 49.11 230 ASP D O 1
ATOM 14972 N N . THR D 1 62 ? -71.137 54.090 66.842 1.00 43.94 231 THR D N 1
ATOM 14973 C CA . THR D 1 62 ? -70.230 53.139 67.479 1.00 46.39 231 THR D CA 1
ATOM 14974 C C . THR D 1 62 ? -70.207 51.790 66.761 1.00 44.49 231 THR D C 1
ATOM 14975 O O . THR D 1 62 ? -71.252 51.205 66.464 1.00 50.15 231 THR D O 1
ATOM 14979 N N . ASP D 1 63 ? -69.000 51.309 66.492 1.00 37.16 232 ASP D N 1
ATOM 14980 C CA . ASP D 1 63 ? -68.782 49.995 65.904 1.00 35.86 232 ASP D CA 1
ATOM 14981 C C . ASP D 1 63 ? -68.853 48.922 66.993 1.00 39.64 232 ASP D C 1
ATOM 14982 O O . ASP D 1 63 ? -67.912 48.736 67.764 1.00 45.30 232 ASP D O 1
ATOM 14987 N N . LEU D 1 64 ? -69.983 48.229 67.058 1.00 40.29 233 LEU D N 1
ATOM 14988 C CA . LEU D 1 64 ? -70.206 47.206 68.068 1.00 30.61 233 LEU D CA 1
ATOM 14989 C C . LEU D 1 64 ? -70.002 45.792 67.533 1.00 34.11 233 LEU D C 1
ATOM 14990 O O . LEU D 1 64 ? -70.303 44.814 68.223 1.00 41.15 233 LEU D O 1
ATOM 14995 N N . ARG D 1 65 ? -69.468 45.686 66.319 1.00 37.21 234 ARG D N 1
ATOM 14996 C CA . ARG D 1 65 ? -69.397 44.404 65.613 1.00 35.52 234 ARG D CA 1
ATOM 14997 C C . ARG D 1 65 ? -68.852 43.243 66.432 1.00 38.50 234 ARG D C 1
ATOM 14998 O O . ARG D 1 65 ? -67.796 43.361 67.057 1.00 36.15 234 ARG D O 1
ATOM 15006 N N . MET D 1 66 ? -69.562 42.114 66.373 1.00 43.61 235 MET D N 1
ATOM 15007 C CA . MET D 1 66 ? -69.140 40.847 66.987 1.00 37.19 235 MET D CA 1
ATOM 15008 C C . MET D 1 66 ? -69.179 40.865 68.514 1.00 41.80 235 MET D C 1
ATOM 15009 O O . MET D 1 66 ? -68.735 39.918 69.165 1.00 44.13 235 MET D O 1
ATOM 15014 N N . SER D 1 67 ? -69.711 41.931 69.087 1.00 45.31 236 SER D N 1
ATOM 15015 C CA . SER D 1 67 ? -69.798 41.997 70.534 1.00 39.91 236 SER D CA 1
ATOM 15016 C C . SER D 1 67 ? -70.932 41.132 71.060 1.00 45.73 236 SER D C 1
ATOM 15017 O O . SER D 1 67 ? -71.977 40.971 70.415 1.00 37.15 236 SER D O 1
ATOM 15020 N N . ASP D 1 68 ? -70.698 40.563 72.234 1.00 40.97 237 ASP D N 1
ATOM 15021 C CA . ASP D 1 68 ? -71.680 39.728 72.903 1.00 34.72 237 ASP D CA 1
ATOM 15022 C C . ASP D 1 68 ? -72.451 40.580 73.887 1.00 36.40 237 ASP D C 1
ATOM 15023 O O . ASP D 1 68 ? -71.921 40.991 74.928 1.00 38.29 237 ASP D O 1
ATOM 15028 N N . LEU D 1 69 ? -73.702 40.854 73.555 1.00 35.01 238 LEU D N 1
ATOM 15029 C CA . LEU D 1 69 ? -74.588 41.592 74.443 1.00 38.65 238 LEU D CA 1
ATOM 15030 C C . LEU D 1 69 ? -75.760 40.720 74.846 1.00 39.65 238 LEU D C 1
ATOM 15031 O O . LEU D 1 69 ? -76.866 41.215 75.082 1.00 38.18 238 LEU D O 1
ATOM 15036 N N . SER D 1 70 ? -75.538 39.411 74.893 1.00 42.41 239 SER D N 1
ATOM 15037 C CA . SER D 1 70 ? -76.599 38.526 75.348 1.00 41.26 239 SER D CA 1
ATOM 15038 C C . SER D 1 70 ? -77.044 38.951 76.748 1.00 42.63 239 SER D C 1
ATOM 15039 O O . SER D 1 70 ? -76.214 39.229 77.621 1.00 45.03 239 SER D O 1
ATOM 15042 N N . GLN D 1 71 ? -78.355 39.040 76.939 1.00 39.73 240 GLN D N 1
ATOM 15043 C CA . GLN D 1 71 ? -78.926 39.265 78.258 1.00 56.78 240 GLN D CA 1
ATOM 15044 C C . GLN D 1 71 ? -78.712 40.689 78.750 1.00 56.58 240 GLN D C 1
ATOM 15045 O O . GLN D 1 71 ? -79.117 41.028 79.857 1.00 55.45 240 GLN D O 1
ATOM 15051 N N . ALA D 1 72 ? -78.081 41.521 77.928 1.00 51.70 241 ALA D N 1
ATOM 15052 C CA . ALA D 1 72 ? -77.819 42.898 78.325 1.00 50.13 241 ALA D CA 1
ATOM 15053 C C . ALA D 1 72 ? -79.114 43.675 78.457 1.00 48.64 241 ALA D C 1
ATOM 15054 O O . ALA D 1 72 ? -80.115 43.329 77.835 1.00 46.44 241 ALA D O 1
ATOM 15056 N N . VAL D 1 73 ? -79.090 44.718 79.282 1.00 55.66 242 VAL D N 1
ATOM 15057 C CA . VAL D 1 73 ? -80.203 45.655 79.377 1.00 60.01 242 VAL D CA 1
ATOM 15058 C C . VAL D 1 73 ? -79.860 46.860 78.519 1.00 62.48 242 VAL D C 1
ATOM 15059 O O . VAL D 1 73 ? -78.868 47.549 78.764 1.00 60.80 242 VAL D O 1
ATOM 15063 N N . LEU D 1 74 ? -80.674 47.109 77.505 1.00 61.01 243 LEU D N 1
ATOM 15064 C CA . LEU D 1 74 ? -80.359 48.146 76.536 1.00 55.97 243 LEU D CA 1
ATOM 15065 C C . LEU D 1 74 ? -81.559 49.035 76.306 1.00 58.45 243 LEU D C 1
ATOM 15066 O O . LEU D 1 74 ? -81.615 49.767 75.314 1.00 53.15 243 LEU D O 1
ATOM 15071 N N . GLU D 1 75 ? -82.521 48.961 77.221 1.00 58.15 244 GLU D N 1
ATOM 15072 C CA . GLU D 1 75 ? -83.762 49.716 77.089 1.00 65.39 244 GLU D CA 1
ATOM 15073 C C . GLU D 1 75 ? -83.492 51.210 76.900 1.00 65.08 244 GLU D C 1
ATOM 15074 O O . GLU D 1 75 ? -82.663 51.796 77.602 1.00 71.21 244 GLU D O 1
ATOM 15080 N N . ASN D 1 76 ? -84.180 51.807 75.931 1.00 57.64 245 ASN D N 1
ATOM 15081 C CA . ASN D 1 76 ? -84.060 53.237 75.640 1.00 59.65 245 ASN D CA 1
ATOM 15082 C C . ASN D 1 76 ? -82.748 53.697 75.017 1.00 61.91 245 ASN D C 1
ATOM 15083 O O . ASN D 1 76 ? -82.558 54.891 74.789 1.00 63.07 245 ASN D O 1
ATOM 15088 N N . CYS D 1 77 ? -81.853 52.753 74.736 1.00 62.24 246 CYS D N 1
ATOM 15089 C CA . CYS D 1 77 ? -80.590 53.078 74.082 1.00 65.89 246 CYS D CA 1
ATOM 15090 C C . CYS D 1 77 ? -80.826 53.717 72.725 1.00 62.16 246 CYS D C 1
ATOM 15091 O O . CYS D 1 77 ? -81.923 53.655 72.180 1.00 59.05 246 CYS D O 1
ATOM 15094 N N . SER D 1 78 ? -79.779 54.326 72.183 1.00 67.66 247 SER D N 1
ATOM 15095 C CA . SER D 1 78 ? -79.840 54.917 70.855 1.00 64.69 247 SER D CA 1
ATOM 15096 C C . SER D 1 78 ? -78.681 54.399 70.020 1.00 58.74 247 SER D C 1
ATOM 15097 O O . SER D 1 78 ? -77.521 54.563 70.396 1.00 54.58 247 SER D O 1
ATOM 15100 N N . PHE D 1 79 ? -78.996 53.766 68.892 1.00 61.68 248 PHE D N 1
ATOM 15101 C CA . PHE D 1 79 ? -77.973 53.223 67.997 1.00 56.58 248 PHE D CA 1
ATOM 15102 C C . PHE D 1 79 ? -77.977 53.915 66.635 1.00 55.64 248 PHE D C 1
ATOM 15103 O O . PHE D 1 79 ? -78.149 53.257 65.608 1.00 57.94 248 PHE D O 1
ATOM 15111 N N . LYS D 1 80 ? -77.774 55.229 66.618 1.00 49.89 249 LYS D N 1
ATOM 15112 C CA . LYS D 1 80 ? -77.816 55.981 65.367 1.00 52.43 249 LYS D CA 1
ATOM 15113 C C . LYS D 1 80 ? -76.498 55.881 64.616 1.00 51.08 249 LYS D C 1
ATOM 15114 O O . LYS D 1 80 ? -75.451 56.263 65.135 1.00 47.09 249 LYS D O 1
ATOM 15120 N N . ASN D 1 81 ? -76.566 55.374 63.388 1.00 45.38 250 ASN D N 1
ATOM 15121 C CA . ASN D 1 81 ? -75.389 55.172 62.550 1.00 43.70 250 ASN D CA 1
ATOM 15122 C C . ASN D 1 81 ? -74.408 54.176 63.166 1.00 45.31 250 ASN D C 1
ATOM 15123 O O . ASN D 1 81 ? -73.197 54.252 62.947 1.00 46.69 250 ASN D O 1
ATOM 15128 N N . SER D 1 82 ? -74.945 53.228 63.926 1.00 47.70 251 SER D N 1
ATOM 15129 C CA . SER D 1 82 ? -74.117 52.209 64.553 1.00 49.55 251 SER D CA 1
ATOM 15130 C C . SER D 1 82 ? -73.893 51.017 63.651 1.00 40.71 251 SER D C 1
ATOM 15131 O O . SER D 1 82 ? -74.623 50.795 62.679 1.00 49.64 251 SER D O 1
ATOM 15134 N N . ILE D 1 83 ? -72.877 50.240 63.996 1.00 37.59 252 ILE D N 1
ATOM 15135 C CA . ILE D 1 83 ? -72.546 49.017 63.275 1.00 37.36 252 ILE D CA 1
ATOM 15136 C C . ILE D 1 83 ? -72.755 47.842 64.221 1.00 45.50 252 ILE D C 1
ATOM 15137 O O . ILE D 1 83 ? -71.999 47.672 65.183 1.00 43.61 252 ILE D O 1
ATOM 15142 N N . LEU D 1 84 ? -73.794 47.051 63.953 1.00 35.81 253 LEU D N 1
ATOM 15143 C CA . LEU D 1 84 ? -74.210 45.969 64.836 1.00 31.08 253 LEU D CA 1
ATOM 15144 C C . LEU D 1 84 ? -73.987 44.584 64.228 1.00 38.10 253 LEU D C 1
ATOM 15145 O O . LEU D 1 84 ? -74.457 43.581 64.770 1.00 37.33 253 LEU D O 1
ATOM 15150 N N . ASN D 1 85 ? -73.267 44.544 63.109 1.00 31.85 254 ASN D N 1
ATOM 15151 C CA . ASN D 1 85 ? -73.007 43.304 62.390 1.00 31.04 254 ASN D CA 1
ATOM 15152 C C . ASN D 1 85 ? -72.533 42.163 63.290 1.00 37.54 254 ASN D C 1
ATOM 15153 O O . ASN D 1 85 ? -71.540 42.288 64.011 1.00 41.60 254 ASN D O 1
ATOM 15158 N N . GLU D 1 86 ? -73.247 41.046 63.237 1.00 36.37 255 GLU D N 1
ATOM 15159 C CA . GLU D 1 86 ? -72.784 39.820 63.882 1.00 40.25 255 GLU D CA 1
ATOM 15160 C C . GLU D 1 86 ? -72.752 39.934 65.413 1.00 39.36 255 GLU D C 1
ATOM 15161 O O . GLU D 1 86 ? -72.088 39.146 66.086 1.00 41.94 255 GLU D O 1
ATOM 15167 N N . CYS D 1 87 ? -73.472 40.919 65.946 1.00 40.26 256 CYS D N 1
ATOM 15168 C CA . CYS D 1 87 ? -73.634 41.063 67.390 1.00 37.65 256 CYS D CA 1
ATOM 15169 C C . CYS D 1 87 ? -74.625 40.051 67.942 1.00 48.49 256 CYS D C 1
ATOM 15170 O O . CYS D 1 87 ? -75.638 39.744 67.313 1.00 42.81 256 CYS D O 1
ATOM 15173 N N . ASN D 1 88 ? -74.318 39.547 69.132 1.00 39.11 257 ASN D N 1
ATOM 15174 C CA . ASN D 1 88 ? -75.213 38.681 69.862 1.00 38.57 257 ASN D CA 1
ATOM 15175 C C . ASN D 1 88 ? -76.121 39.516 70.767 1.00 43.91 257 ASN D C 1
ATOM 15176 O O . ASN D 1 88 ? -75.656 40.155 71.709 1.00 44.06 257 ASN D O 1
ATOM 15181 N N . PHE D 1 89 ? -77.415 39.539 70.474 1.00 37.28 258 PHE D N 1
ATOM 15182 C CA . PHE D 1 89 ? -78.358 40.232 71.349 1.00 34.22 258 PHE D CA 1
ATOM 15183 C C . PHE D 1 89 ? -79.388 39.258 71.904 1.00 34.37 258 PHE D C 1
ATOM 15184 O O . PHE D 1 89 ? -80.484 39.673 72.283 1.00 36.59 258 PHE D O 1
ATOM 15192 N N . CYS D 1 90 ? -79.036 37.970 71.945 1.00 31.72 259 CYS D N 1
ATOM 15193 C CA . CYS D 1 90 ? -79.950 36.941 72.443 1.00 41.62 259 CYS D CA 1
ATOM 15194 C C . CYS D 1 90 ? -80.471 37.250 73.851 1.00 45.59 259 CYS D C 1
ATOM 15195 O O . CYS D 1 90 ? -79.695 37.547 74.766 1.00 44.21 259 CYS D O 1
ATOM 15198 N N . TYR D 1 91 ? -81.789 37.171 74.011 1.00 38.95 260 TYR D N 1
ATOM 15199 C CA . TYR D 1 91 ? -82.443 37.387 75.300 1.00 49.13 260 TYR D CA 1
ATOM 15200 C C . TYR D 1 91 ? -82.161 38.761 75.885 1.00 51.29 260 TYR D C 1
ATOM 15201 O O . TYR D 1 91 ? -82.408 38.997 77.066 1.00 49.42 260 TYR D O 1
ATOM 15210 N N . ALA D 1 92 ? -81.633 39.661 75.063 1.00 48.36 261 ALA D N 1
ATOM 15211 C CA . ALA D 1 92 ? -81.369 41.020 75.510 1.00 49.92 261 ALA D CA 1
ATOM 15212 C C . ALA D 1 92 ? -82.649 41.853 75.488 1.00 49.88 261 ALA D C 1
ATOM 15213 O O . ALA D 1 92 ? -83.613 41.515 74.800 1.00 48.74 261 ALA D O 1
ATOM 15215 N N . ASN D 1 93 ? -82.660 42.936 76.257 1.00 51.90 262 ASN D N 1
ATOM 15216 C CA . ASN D 1 93 ? -83.800 43.843 76.283 1.00 49.48 262 ASN D CA 1
ATOM 15217 C C . ASN D 1 93 ? -83.470 45.129 75.543 1.00 52.75 262 ASN D C 1
ATOM 15218 O O . ASN D 1 93 ? -82.625 45.902 76.001 1.00 47.24 262 ASN D O 1
ATOM 15223 N N . LEU D 1 94 ? -84.137 45.354 74.408 1.00 47.76 263 LEU D N 1
ATOM 15224 C CA . LEU D 1 94 ? -83.934 46.563 73.599 1.00 47.02 263 LEU D CA 1
ATOM 15225 C C . LEU D 1 94 ? -85.222 47.374 73.394 1.00 47.63 263 LEU D C 1
ATOM 15226 O O . LEU D 1 94 ? -85.424 47.971 72.332 1.00 47.99 263 LEU D O 1
ATOM 15231 N N . SER D 1 95 ? -86.076 47.404 74.415 1.00 46.96 264 SER D N 1
ATOM 15232 C CA . SER D 1 95 ? -87.314 48.182 74.380 1.00 56.08 264 SER D CA 1
ATOM 15233 C C . SER D 1 95 ? -87.057 49.651 74.046 1.00 54.16 264 SER D C 1
ATOM 15234 O O . SER D 1 95 ? -86.121 50.254 74.570 1.00 56.55 264 SER D O 1
ATOM 15237 N N . ASN D 1 96 ? -87.889 50.215 73.173 1.00 46.33 265 ASN D N 1
ATOM 15238 C CA . ASN D 1 96 ? -87.810 51.632 72.826 1.00 51.86 265 ASN D CA 1
ATOM 15239 C C . ASN D 1 96 ? -86.507 52.091 72.198 1.00 55.68 265 ASN D C 1
ATOM 15240 O O . ASN D 1 96 ? -86.274 53.291 72.058 1.00 64.88 265 ASN D O 1
ATOM 15245 N N . CYS D 1 97 ? -85.655 51.150 71.817 1.00 50.21 266 CYS D N 1
ATOM 15246 C CA . CYS D 1 97 ? -84.385 51.515 71.212 1.00 43.06 266 CYS D CA 1
ATOM 15247 C C . CYS D 1 97 ? -84.574 52.111 69.836 1.00 40.76 266 CYS D C 1
ATOM 15248 O O . CYS D 1 97 ? -85.480 51.731 69.099 1.00 49.30 266 CYS D O 1
ATOM 15251 N N . ILE D 1 98 ? -83.709 53.056 69.494 1.00 46.22 267 ILE D N 1
ATOM 15252 C CA . ILE D 1 98 ? -83.662 53.584 68.143 1.00 43.01 267 ILE D CA 1
ATOM 15253 C C . ILE D 1 98 ? -82.477 52.921 67.465 1.00 48.23 267 ILE D C 1
ATOM 15254 O O . ILE D 1 98 ? -81.345 53.067 67.912 1.00 49.57 267 ILE D O 1
ATOM 15259 N N . ILE D 1 99 ? -82.744 52.174 66.397 1.00 46.74 268 ILE D N 1
ATOM 15260 C CA . ILE D 1 99 ? -81.714 51.383 65.733 1.00 42.41 268 ILE D CA 1
ATOM 15261 C C . ILE D 1 99 ? -81.604 51.733 64.250 1.00 41.21 268 ILE D C 1
ATOM 15262 O O . ILE D 1 99 ? -82.344 51.218 63.422 1.00 46.23 268 ILE D O 1
ATOM 15267 N N . ARG D 1 100 ? -80.694 52.636 63.926 1.00 40.60 269 ARG D N 1
ATOM 15268 C CA . ARG D 1 100 ? -80.442 53.006 62.545 1.00 43.30 269 ARG D CA 1
ATOM 15269 C C . ARG D 1 100 ? -79.055 52.489 62.209 1.00 47.67 269 ARG D C 1
ATOM 15270 O O . ARG D 1 100 ? -78.081 53.240 62.215 1.00 43.17 269 ARG D O 1
ATOM 15278 N N . ALA D 1 101 ? -78.964 51.194 61.931 1.00 43.19 270 ALA D N 1
ATOM 15279 C CA . ALA D 1 101 ? -77.664 50.548 61.899 1.00 40.31 270 ALA D CA 1
ATOM 15280 C C . ALA D 1 101 ? -77.536 49.499 60.818 1.00 36.65 270 ALA D C 1
ATOM 15281 O O . ALA D 1 101 ? -78.526 48.990 60.302 1.00 36.29 270 ALA D O 1
ATOM 15283 N N . LEU D 1 102 ? -76.292 49.178 60.490 1.00 35.32 271 LEU D N 1
ATOM 15284 C CA . LEU D 1 102 ? -75.997 47.959 59.763 1.00 36.42 271 LEU D CA 1
ATOM 15285 C C . LEU D 1 102 ? -76.267 46.801 60.726 1.00 42.14 271 LEU D C 1
ATOM 15286 O O . LEU D 1 102 ? -75.751 46.794 61.850 1.00 41.63 271 LEU D O 1
ATOM 15291 N N . PHE D 1 103 ? -77.111 45.852 60.327 1.00 35.40 272 PHE D N 1
ATOM 15292 C CA . PHE D 1 103 ? -77.380 44.715 61.203 1.00 37.53 272 PHE D CA 1
ATOM 15293 C C . PHE D 1 103 ? -77.232 43.335 60.542 1.00 38.35 272 PHE D C 1
ATOM 15294 O O . PHE D 1 103 ? -78.041 42.424 60.764 1.00 33.73 272 PHE D O 1
ATOM 15302 N N . GLU D 1 104 ? -76.165 43.203 59.759 1.00 38.01 273 GLU D N 1
ATOM 15303 C CA . GLU D 1 104 ? -75.808 41.967 59.061 1.00 36.95 273 GLU D CA 1
ATOM 15304 C C . GLU D 1 104 ? -75.644 40.806 60.054 1.00 35.59 273 GLU D C 1
ATOM 15305 O O . GLU D 1 104 ? -74.792 40.862 60.942 1.00 40.03 273 GLU D O 1
ATOM 15311 N N . ASN D 1 105 ? -76.450 39.760 59.900 1.00 29.61 274 ASN D N 1
ATOM 15312 C CA . ASN D 1 105 ? -76.416 38.621 60.812 1.00 37.16 274 ASN D CA 1
ATOM 15313 C C . ASN D 1 105 ? -76.486 38.986 62.297 1.00 42.33 274 ASN D C 1
ATOM 15314 O O . ASN D 1 105 ? -75.954 38.266 63.136 1.00 35.75 274 ASN D O 1
ATOM 15319 N N . SER D 1 106 ? -77.130 40.098 62.625 1.00 42.62 275 SER D N 1
ATOM 15320 C CA . SER D 1 106 ? -77.290 40.469 64.026 1.00 40.74 275 SER D CA 1
ATOM 15321 C C . SER D 1 106 ? -78.303 39.548 64.671 1.00 45.46 275 SER D C 1
ATOM 15322 O O . SER D 1 106 ? -79.407 39.397 64.164 1.00 38.68 275 SER D O 1
ATOM 15325 N N . ASN D 1 107 ? -77.936 38.928 65.788 1.00 41.79 276 ASN D N 1
ATOM 15326 C CA . ASN D 1 107 ? -78.816 37.929 66.395 1.00 36.08 276 ASN D CA 1
ATOM 15327 C C . ASN D 1 107 ? -79.701 38.485 67.503 1.00 40.50 276 ASN D C 1
ATOM 15328 O O . ASN D 1 107 ? -79.240 38.677 68.631 1.00 43.17 276 ASN D O 1
ATOM 15333 N N . PHE D 1 108 ? -80.972 38.722 67.185 1.00 31.98 277 PHE D N 1
ATOM 15334 C CA . PHE D 1 108 ? -81.932 39.218 68.160 1.00 35.73 277 PHE D CA 1
ATOM 15335 C C . PHE D 1 108 ? -82.840 38.116 68.700 1.00 34.79 277 PHE D C 1
ATOM 15336 O O . PHE D 1 108 ? -83.919 38.406 69.168 1.00 32.10 277 PHE D O 1
ATOM 15344 N N . SER D 1 109 ? -82.395 36.864 68.649 1.00 38.41 278 SER D N 1
ATOM 15345 C CA . SER D 1 109 ? -83.203 35.751 69.147 1.00 42.34 278 SER D CA 1
ATOM 15346 C C . SER D 1 109 ? -83.710 35.981 70.572 1.00 50.13 278 SER D C 1
ATOM 15347 O O . SER D 1 109 ? -82.926 36.258 71.484 1.00 42.68 278 SER D O 1
ATOM 15350 N N . ASN D 1 110 ? -85.021 35.843 70.752 1.00 46.88 279 ASN D N 1
ATOM 15351 C CA . ASN D 1 110 ? -85.657 35.944 72.066 1.00 44.81 279 ASN D CA 1
ATOM 15352 C C . ASN D 1 110 ? -85.468 37.286 72.734 1.00 47.18 279 ASN D C 1
ATOM 15353 O O . ASN D 1 110 ? -85.774 37.431 73.912 1.00 50.98 279 ASN D O 1
ATOM 15358 N N . SER D 1 111 ? -84.963 38.264 71.993 1.00 47.28 280 SER D N 1
ATOM 15359 C CA . SER D 1 111 ? -84.782 39.591 72.560 1.00 47.31 280 SER D CA 1
ATOM 15360 C C . SER D 1 111 ? -86.121 40.310 72.757 1.00 55.01 280 SER D C 1
ATOM 15361 O O . SER D 1 111 ? -87.174 39.854 72.290 1.00 54.49 280 SER D O 1
ATOM 15364 N N . ASN D 1 112 ? -86.071 41.427 73.477 1.00 53.95 281 ASN D N 1
ATOM 15365 C CA . ASN D 1 112 ? -87.237 42.267 73.676 1.00 51.18 281 ASN D CA 1
ATOM 15366 C C . ASN D 1 112 ? -87.103 43.550 72.866 1.00 48.99 281 ASN D C 1
ATOM 15367 O O . ASN D 1 112 ? -86.279 44.414 73.175 1.00 51.48 281 ASN D O 1
ATOM 15372 N N . LEU D 1 113 ? -87.915 43.675 71.825 1.00 45.03 282 LEU D N 1
ATOM 15373 C CA . LEU D 1 113 ? -87.820 44.829 70.943 1.00 43.28 282 LEU D CA 1
ATOM 15374 C C . LEU D 1 113 ? -89.119 45.644 70.902 1.00 51.37 282 LEU D C 1
ATOM 15375 O O . LEU D 1 113 ? -89.374 46.374 69.936 1.00 40.72 282 LEU D O 1
ATOM 15380 N N . LYS D 1 114 ? -89.930 45.526 71.954 1.00 50.93 283 LYS D N 1
ATOM 15381 C CA . LYS D 1 114 ? -91.162 46.300 72.049 1.00 57.51 283 LYS D CA 1
ATOM 15382 C C . LYS D 1 114 ? -90.885 47.759 71.758 1.00 53.43 283 LYS D C 1
ATOM 15383 O O . LYS D 1 114 ? -90.004 48.359 72.367 1.00 52.25 283 LYS D O 1
ATOM 15389 N N . ASN D 1 115 ? -91.639 48.320 70.820 1.00 51.06 284 ASN D N 1
ATOM 15390 C CA . ASN D 1 115 ? -91.553 49.742 70.509 1.00 52.73 284 ASN D CA 1
ATOM 15391 C C . ASN D 1 115 ? -90.187 50.210 70.011 1.00 54.60 284 ASN D C 1
ATOM 15392 O O . ASN D 1 115 ? -89.934 51.412 69.926 1.00 52.94 284 ASN D O 1
ATOM 15397 N N . ALA D 1 116 ? -89.306 49.270 69.674 1.00 53.31 285 ALA D N 1
ATOM 15398 C CA . ALA D 1 116 ? -88.049 49.641 69.035 1.00 49.27 285 ALA D CA 1
ATOM 15399 C C . ALA D 1 116 ? -88.358 50.169 67.632 1.00 46.33 285 ALA D C 1
ATOM 15400 O O . ALA D 1 116 ? -89.446 49.941 67.111 1.00 53.04 285 ALA D O 1
ATOM 15402 N N . SER D 1 117 ? -87.420 50.897 67.038 1.00 42.25 286 SER D N 1
ATOM 15403 C CA . SER D 1 117 ? -87.591 51.386 65.672 1.00 48.76 286 SER D CA 1
ATOM 15404 C C . SER D 1 117 ? -86.343 51.083 64.848 1.00 54.85 286 SER D C 1
ATOM 15405 O O . SER D 1 117 ? -85.227 51.429 65.245 1.00 47.39 286 SER D O 1
ATOM 15408 N N . PHE D 1 118 ? -86.537 50.450 63.696 1.00 51.94 287 PHE D N 1
ATOM 15409 C CA . PHE D 1 118 ? -85.409 50.015 62.879 1.00 49.29 287 PHE D CA 1
ATOM 15410 C C . PHE D 1 118 ? -85.181 50.923 61.676 1.00 46.53 287 PHE D C 1
ATOM 15411 O O . PHE D 1 118 ? -84.384 50.605 60.794 1.00 49.60 287 PHE D O 1
ATOM 15419 N N . LYS D 1 119 ? -85.871 52.058 61.652 1.00 44.75 288 LYS D N 1
ATOM 15420 C CA . LYS D 1 119 ? -85.767 52.987 60.533 1.00 44.19 288 LYS D CA 1
ATOM 15421 C C . LYS D 1 119 ? -84.325 53.321 60.157 1.00 46.60 288 LYS D C 1
ATOM 15422 O O . LYS D 1 119 ? -83.509 53.669 61.007 1.00 48.26 288 LYS D O 1
ATOM 15428 N N . GLY D 1 120 ? -84.018 53.207 58.869 1.00 43.07 289 GLY D N 1
ATOM 15429 C CA . GLY D 1 120 ? -82.713 53.579 58.360 1.00 38.06 289 GLY D CA 1
ATOM 15430 C C . GLY D 1 120 ? -81.693 52.456 58.409 1.00 37.85 289 GLY D C 1
ATOM 15431 O O . GLY D 1 120 ? -80.561 52.625 57.972 1.00 40.33 289 GLY D O 1
ATOM 15432 N N . SER D 1 121 ? -82.083 51.306 58.942 1.00 36.06 290 SER D N 1
ATOM 15433 C CA . SER D 1 121 ? -81.149 50.190 59.033 1.00 42.62 290 SER D CA 1
ATOM 15434 C C . SER D 1 121 ? -81.008 49.499 57.680 1.00 41.88 290 SER D C 1
ATOM 15435 O O . SER D 1 121 ? -81.712 49.826 56.738 1.00 32.10 290 SER D O 1
ATOM 15438 N N . SER D 1 122 ? -80.094 48.541 57.590 1.00 37.92 291 SER D N 1
ATOM 15439 C CA . SER D 1 122 ? -79.917 47.788 56.363 1.00 33.62 291 SER D CA 1
ATOM 15440 C C . SER D 1 122 ? -78.961 46.628 56.565 1.00 41.78 291 SER D C 1
ATOM 15441 O O . SER D 1 122 ? -78.107 46.645 57.462 1.00 39.58 291 SER D O 1
ATOM 15444 N N . TYR D 1 123 ? -79.122 45.621 55.721 1.00 36.21 292 TYR D N 1
ATOM 15445 C CA . TYR D 1 123 ? -78.148 44.557 55.587 1.00 34.53 292 TYR D CA 1
ATOM 15446 C C . TYR D 1 123 ? -77.936 44.296 54.103 1.00 41.47 292 TYR D C 1
ATOM 15447 O O . TYR D 1 123 ? -78.778 44.646 53.275 1.00 34.33 292 TYR D O 1
ATOM 15456 N N . ILE D 1 124 ? -76.801 43.694 53.781 1.00 33.35 293 ILE D N 1
ATOM 15457 C CA . ILE D 1 124 ? -76.436 43.376 52.408 1.00 35.16 293 ILE D CA 1
ATOM 15458 C C . ILE D 1 124 ? -76.937 41.999 51.994 1.00 33.64 293 ILE D C 1
ATOM 15459 O O . ILE D 1 124 ? -77.635 41.864 50.998 1.00 36.12 293 ILE D O 1
ATOM 15464 N N . GLN D 1 125 ? -76.605 40.972 52.768 1.00 33.74 294 GLN D N 1
ATOM 15465 C CA . GLN D 1 125 ? -76.938 39.608 52.349 1.00 33.79 294 GLN D CA 1
ATOM 15466 C C . GLN D 1 125 ? -77.585 38.733 53.422 1.00 35.59 294 GLN D C 1
ATOM 15467 O O . GLN D 1 125 ? -78.494 37.960 53.121 1.00 35.19 294 GLN D O 1
ATOM 15473 N N . TYR D 1 126 ? -77.104 38.847 54.660 1.00 30.30 295 TYR D N 1
ATOM 15474 C CA . TYR D 1 126 ? -77.579 38.022 55.768 1.00 31.18 295 TYR D CA 1
ATOM 15475 C C . TYR D 1 126 ? -78.389 38.892 56.712 1.00 30.50 295 TYR D C 1
ATOM 15476 O O . TYR D 1 126 ? -77.853 39.807 57.326 1.00 33.48 295 TYR D O 1
ATOM 15485 N N . PRO D 1 127 ? -79.694 38.634 56.798 1.00 29.59 296 PRO D N 1
ATOM 15486 C CA . PRO D 1 127 ? -80.593 39.488 57.588 1.00 28.85 296 PRO D CA 1
ATOM 15487 C C . PRO D 1 127 ? -80.413 39.261 59.088 1.00 37.40 296 PRO D C 1
ATOM 15488 O O . PRO D 1 127 ? -79.830 38.258 59.483 1.00 34.91 296 PRO D O 1
ATOM 15492 N N . PRO D 1 128 ? -80.936 40.174 59.915 1.00 38.71 297 PRO D N 1
ATOM 15493 C CA . PRO D 1 128 ? -80.949 39.945 61.361 1.00 44.17 297 PRO D CA 1
ATOM 15494 C C . PRO D 1 128 ? -81.774 38.711 61.663 1.00 45.65 297 PRO D C 1
ATOM 15495 O O . PRO D 1 128 ? -82.621 38.334 60.853 1.00 46.57 297 PRO D O 1
ATOM 15499 N N . ILE D 1 129 ? -81.530 38.101 62.814 1.00 39.76 298 ILE D N 1
ATOM 15500 C CA . ILE D 1 129 ? -82.312 36.967 63.290 1.00 38.14 298 ILE D CA 1
ATOM 15501 C C . ILE D 1 129 ? -83.309 37.445 64.336 1.00 43.51 298 ILE D C 1
ATOM 15502 O O . ILE D 1 129 ? -82.919 38.024 65.351 1.00 45.65 298 ILE D O 1
ATOM 15507 N N . LEU D 1 130 ? -84.592 37.207 64.099 1.00 37.96 299 LEU D N 1
ATOM 15508 C CA . LEU D 1 130 ? -85.628 37.703 65.007 1.00 36.76 299 LEU D CA 1
ATOM 15509 C C . LEU D 1 130 ? -86.499 36.595 65.608 1.00 39.33 299 LEU D C 1
ATOM 15510 O O . LEU D 1 130 ? -87.569 36.874 66.136 1.00 45.81 299 LEU D O 1
ATOM 15515 N N . ASN D 1 131 ? -86.039 35.348 65.537 1.00 33.21 300 ASN D N 1
ATOM 15516 C CA . ASN D 1 131 ? -86.818 34.230 66.045 1.00 36.15 300 ASN D CA 1
ATOM 15517 C C . ASN D 1 131 ? -87.154 34.385 67.542 1.00 46.95 300 ASN D C 1
ATOM 15518 O O . ASN D 1 131 ? -86.263 34.409 68.402 1.00 40.34 300 ASN D O 1
ATOM 15523 N N . GLU D 1 132 ? -88.448 34.484 67.829 1.00 45.67 301 GLU D N 1
ATOM 15524 C CA . GLU D 1 132 ? -88.971 34.628 69.189 1.00 50.87 301 GLU D CA 1
ATOM 15525 C C . GLU D 1 132 ? -88.624 35.963 69.837 1.00 52.73 301 GLU D C 1
ATOM 15526 O O . GLU D 1 132 ? -88.776 36.133 71.045 1.00 51.24 301 GLU D O 1
ATOM 15532 N N . ALA D 1 133 ? -88.179 36.917 69.021 1.00 45.79 302 ALA D N 1
ATOM 15533 C CA . ALA D 1 133 ? -88.081 38.301 69.473 1.00 46.93 302 ALA D CA 1
ATOM 15534 C C . ALA D 1 133 ? -89.475 38.912 69.503 1.00 54.44 302 ALA D C 1
ATOM 15535 O O . ALA D 1 133 ? -90.328 38.587 68.672 1.00 50.22 302 ALA D O 1
ATOM 15537 N N . ASP D 1 134 ? -89.712 39.789 70.471 1.00 58.97 303 ASP D N 1
ATOM 15538 C CA . ASP D 1 134 ? -91.005 40.447 70.595 1.00 52.53 303 ASP D CA 1
ATOM 15539 C C . ASP D 1 134 ? -90.941 41.809 69.917 1.00 50.42 303 ASP D C 1
ATOM 15540 O O . ASP D 1 134 ? -90.268 42.734 70.395 1.00 49.47 303 ASP D O 1
ATOM 15545 N N . LEU D 1 135 ? -91.635 41.920 68.792 1.00 45.53 304 LEU D N 1
ATOM 15546 C CA . LEU D 1 135 ? -91.612 43.131 67.977 1.00 45.88 304 LEU D CA 1
ATOM 15547 C C . LEU D 1 135 ? -92.850 43.994 68.147 1.00 50.14 304 LEU D C 1
ATOM 15548 O O . LEU D 1 135 ? -93.044 44.952 67.403 1.00 56.94 304 LEU D O 1
ATOM 15553 N N . THR D 1 136 ? -93.692 43.649 69.114 1.00 53.32 305 THR D N 1
ATOM 15554 C CA . THR D 1 136 ? -94.931 44.383 69.340 1.00 54.31 305 THR D CA 1
ATOM 15555 C C . THR D 1 136 ? -94.704 45.889 69.440 1.00 52.46 305 THR D C 1
ATOM 15556 O O . THR D 1 136 ? -93.921 46.357 70.266 1.00 51.08 305 THR D O 1
ATOM 15560 N N . GLY D 1 137 ? -95.395 46.641 68.591 1.00 47.08 306 GLY D N 1
ATOM 15561 C CA . GLY D 1 137 ? -95.268 48.086 68.569 1.00 37.95 306 GLY D CA 1
ATOM 15562 C C . GLY D 1 137 ? -94.001 48.570 67.894 1.00 47.60 306 GLY D C 1
ATOM 15563 O O . GLY D 1 137 ? -93.771 49.777 67.776 1.00 50.77 306 GLY D O 1
ATOM 15564 N N . ALA D 1 138 ? -93.176 47.630 67.442 1.00 46.42 307 ALA D N 1
ATOM 15565 C CA . ALA D 1 138 ? -91.917 47.978 66.798 1.00 47.79 307 ALA D CA 1
ATOM 15566 C C . ALA D 1 138 ? -92.132 48.513 65.391 1.00 43.12 307 ALA D C 1
ATOM 15567 O O . ALA D 1 138 ? -93.086 48.133 64.709 1.00 51.14 307 ALA D O 1
ATOM 15569 N N . ILE D 1 139 ? -91.244 49.399 64.958 1.00 44.62 308 ILE D N 1
ATOM 15570 C CA . ILE D 1 139 ? -91.232 49.835 63.568 1.00 42.67 308 ILE D CA 1
ATOM 15571 C C . ILE D 1 139 ? -90.149 49.077 62.800 1.00 49.54 308 ILE D C 1
ATOM 15572 O O . ILE D 1 139 ? -88.948 49.216 63.068 1.00 47.81 308 ILE D O 1
ATOM 15577 N N . ILE D 1 140 ? -90.579 48.246 61.863 1.00 45.08 309 ILE D N 1
ATOM 15578 C CA . ILE D 1 140 ? -89.636 47.474 61.075 1.00 43.96 309 ILE D CA 1
ATOM 15579 C C . ILE D 1 140 ? -89.517 48.049 59.663 1.00 47.02 309 ILE D C 1
ATOM 15580 O O . ILE D 1 140 ? -90.202 49.010 59.318 1.00 45.66 309 ILE D O 1
ATOM 15585 N N . ILE D 1 141 ? -88.622 47.481 58.862 1.00 41.78 310 ILE D N 1
ATOM 15586 C CA . ILE D 1 141 ? -88.386 47.985 57.513 1.00 38.68 310 ILE D CA 1
ATOM 15587 C C . ILE D 1 141 ? -88.408 46.828 56.515 1.00 43.42 310 ILE D C 1
ATOM 15588 O O . ILE D 1 141 ? -88.159 45.672 56.890 1.00 42.88 310 ILE D O 1
ATOM 15593 N N . PRO D 1 142 ? -88.718 47.130 55.243 1.00 41.97 311 PRO D N 1
ATOM 15594 C CA . PRO D 1 142 ? -88.737 46.087 54.211 1.00 37.91 311 PRO D CA 1
ATOM 15595 C C . PRO D 1 142 ? -87.403 45.353 54.179 1.00 39.31 311 PRO D C 1
ATOM 15596 O O . PRO D 1 142 ? -86.361 45.996 54.277 1.00 39.26 311 PRO D O 1
ATOM 15600 N N . GLY D 1 143 ? -87.440 44.033 54.031 1.00 39.40 312 GLY D N 1
ATOM 15601 C CA . GLY D 1 143 ? -86.234 43.228 53.946 1.00 36.56 312 GLY D CA 1
ATOM 15602 C C . GLY D 1 143 ? -85.989 42.428 55.211 1.00 37.01 312 GLY D C 1
ATOM 15603 O O . GLY D 1 143 ? -85.390 41.361 55.180 1.00 34.94 312 GLY D O 1
ATOM 15604 N N . MET D 1 144 ? -86.452 42.944 56.343 1.00 36.14 313 MET D N 1
ATOM 15605 C CA . MET D 1 144 ? -86.292 42.204 57.587 1.00 34.15 313 MET D CA 1
ATOM 15606 C C . MET D 1 144 ? -87.093 40.908 57.547 1.00 38.63 313 MET D C 1
ATOM 15607 O O . MET D 1 144 ? -88.254 40.895 57.137 1.00 40.34 313 MET D O 1
ATOM 15612 N N . VAL D 1 145 ? -86.449 39.813 57.940 1.00 33.52 314 VAL D N 1
ATOM 15613 C CA . VAL D 1 145 ? -87.089 38.506 57.964 1.00 31.53 314 VAL D CA 1
ATOM 15614 C C . VAL D 1 145 ? -87.743 38.276 59.329 1.00 43.16 314 VAL D C 1
ATOM 15615 O O . VAL D 1 145 ? -87.106 38.439 60.374 1.00 39.40 314 VAL D O 1
ATOM 15619 N N . LEU D 1 146 ? -89.018 37.900 59.315 1.00 40.34 315 LEU D N 1
ATOM 15620 C CA . LEU D 1 146 ? -89.814 37.883 60.532 1.00 40.15 315 LEU D CA 1
ATOM 15621 C C . LEU D 1 146 ? -90.113 36.477 61.015 1.00 45.30 315 LEU D C 1
ATOM 15622 O O . LEU D 1 146 ? -90.982 36.282 61.861 1.00 40.47 315 LEU D O 1
ATOM 15627 N N . SER D 1 147 ? -89.407 35.495 60.465 1.00 41.49 316 SER D N 1
ATOM 15628 C CA . SER D 1 147 ? -89.612 34.110 60.870 1.00 48.06 316 SER D CA 1
ATOM 15629 C C . SER D 1 147 ? -89.542 33.967 62.390 1.00 49.16 316 SER D C 1
ATOM 15630 O O . SER D 1 147 ? -88.501 34.223 62.989 1.00 42.16 316 SER D O 1
ATOM 15633 N N . GLY D 1 148 ? -90.650 33.566 63.006 1.00 47.98 317 GLY D N 1
ATOM 15634 C CA . GLY D 1 148 ? -90.659 33.242 64.423 1.00 50.38 317 GLY D CA 1
ATOM 15635 C C . GLY D 1 148 ? -90.850 34.435 65.345 1.00 48.66 317 GLY D C 1
ATOM 15636 O O . GLY D 1 148 ? -90.910 34.284 66.564 1.00 45.46 317 GLY D O 1
ATOM 15637 N N . ALA D 1 149 ? -90.955 35.625 64.768 1.00 47.98 318 ALA D N 1
ATOM 15638 C CA . ALA D 1 149 ? -91.116 36.834 65.561 1.00 42.91 318 ALA D CA 1
ATOM 15639 C C . ALA D 1 149 ? -92.537 37.008 66.096 1.00 50.10 318 ALA D C 1
ATOM 15640 O O . ALA D 1 149 ? -93.520 36.554 65.488 1.00 48.32 318 ALA D O 1
ATOM 15642 N N . ILE D 1 150 ? -92.632 37.663 67.250 1.00 44.03 319 ILE D N 1
ATOM 15643 C CA . ILE D 1 150 ? -93.912 38.065 67.807 1.00 46.85 319 ILE D CA 1
ATOM 15644 C C . ILE D 1 150 ? -94.219 39.460 67.306 1.00 48.54 319 ILE D C 1
ATOM 15645 O O . ILE D 1 150 ? -93.473 40.394 67.574 1.00 50.04 319 ILE D O 1
ATOM 15650 N N . LEU D 1 151 ? -95.310 39.606 66.563 1.00 54.50 320 LEU D N 1
ATOM 15651 C CA . LEU D 1 151 ? -95.669 40.905 66.001 1.00 51.57 320 LEU D CA 1
ATOM 15652 C C . LEU D 1 151 ? -96.700 41.601 66.879 1.00 58.08 320 LEU D C 1
ATOM 15653 O O . LEU D 1 151 ? -96.841 42.824 66.843 1.00 55.83 320 LEU D O 1
ATOM 15658 N N . GLY D 1 152 ? -97.409 40.811 67.678 1.00 60.11 321 GLY D N 1
ATOM 15659 C CA . GLY D 1 152 ? -98.471 41.331 68.510 1.00 63.71 321 GLY D CA 1
ATOM 15660 C C . GLY D 1 152 ? -99.766 41.409 67.735 1.00 70.46 321 GLY D C 1
ATOM 15661 O O . GLY D 1 152 ? -99.758 41.565 66.516 1.00 73.75 321 GLY D O 1
ATOM 15662 N N . ASP D 1 153 ? -100.882 41.291 68.446 1.00 73.72 322 ASP D N 1
ATOM 15663 C CA . ASP D 1 153 ? -102.202 41.394 67.840 1.00 70.62 322 ASP D CA 1
ATOM 15664 C C . ASP D 1 153 ? -102.421 42.801 67.312 1.00 68.00 322 ASP D C 1
ATOM 15665 O O . ASP D 1 153 ? -101.766 43.751 67.748 1.00 61.32 322 ASP D O 1
ATOM 15670 N N . VAL D 1 154 ? -103.355 42.929 66.377 1.00 76.26 323 VAL D N 1
ATOM 15671 C CA . VAL D 1 154 ? -103.608 44.201 65.716 1.00 79.18 323 VAL D CA 1
ATOM 15672 C C . VAL D 1 154 ? -104.144 45.244 66.691 1.00 77.84 323 VAL D C 1
ATOM 15673 O O . VAL D 1 154 ? -105.136 45.011 67.380 1.00 70.66 323 VAL D O 1
ATOM 15677 N N . LYS D 1 155 ? -103.476 46.389 66.761 1.00 84.96 324 LYS D N 1
ATOM 15678 C CA . LYS D 1 155 ? -104.025 47.517 67.495 1.00 87.75 324 LYS D CA 1
ATOM 15679 C C . LYS D 1 155 ? -105.001 48.203 66.548 1.00 93.61 324 LYS D C 1
ATOM 15680 O O . LYS D 1 155 ? -106.203 47.946 66.599 1.00 94.19 324 LYS D O 1
ATOM 15686 N N . GLU D 1 156 ? -104.487 49.051 65.664 1.00 99.38 325 GLU D N 1
ATOM 15687 C CA . GLU D 1 156 ? -105.321 49.629 64.615 1.00 106.98 325 GLU D CA 1
ATOM 15688 C C . GLU D 1 156 ? -105.251 48.783 63.344 1.00 107.93 325 GLU D C 1
ATOM 15689 O O . GLU D 1 156 ? -104.203 48.226 63.012 1.00 106.37 325 GLU D O 1
ATOM 15695 N N . LEU D 1 157 ? -106.376 48.691 62.641 1.00 106.51 326 LEU D N 1
ATOM 15696 C CA . LEU D 1 157 ? -106.491 47.814 61.483 1.00 101.62 326 LEU D CA 1
ATOM 15697 C C . LEU D 1 157 ? -105.675 48.314 60.294 1.00 104.33 326 LEU D C 1
ATOM 15698 O O . LEU D 1 157 ? -104.913 47.553 59.693 1.00 106.16 326 LEU D O 1
ATOM 15703 N N . PHE D 1 158 ? -105.845 49.588 59.953 1.00 104.50 327 PHE D N 1
ATOM 15704 C CA . PHE D 1 158 ? -105.096 50.192 58.853 1.00 103.29 327 PHE D CA 1
ATOM 15705 C C . PHE D 1 158 ? -104.396 51.472 59.296 1.00 101.26 327 PHE D C 1
ATOM 15706 O O . PHE D 1 158 ? -104.960 52.271 60.041 1.00 103.31 327 PHE D O 1
ATOM 15714 N N . SER D 1 159 ? -103.163 51.656 58.838 1.00 100.16 328 SER D N 1
ATOM 15715 C CA . SER D 1 159 ? -102.391 52.849 59.162 1.00 101.04 328 SER D CA 1
ATOM 15716 C C . SER D 1 159 ? -103.056 54.092 58.580 1.00 99.83 328 SER D C 1
ATOM 15717 O O . SER D 1 159 ? -103.968 53.989 57.763 1.00 99.07 328 SER D O 1
ATOM 15720 N N . GLU D 1 160 ? -102.596 55.265 59.005 1.00 101.96 329 GLU D N 1
ATOM 15721 C CA . GLU D 1 160 ? -103.150 56.522 58.519 1.00 105.41 329 GLU D CA 1
ATOM 15722 C C . GLU D 1 160 ? -102.079 57.358 57.825 1.00 101.71 329 GLU D C 1
ATOM 15723 O O . GLU D 1 160 ? -102.389 58.289 57.082 1.00 100.30 329 GLU D O 1
ATOM 15729 N N . LYS D 1 161 ? -100.818 57.023 58.077 1.00 99.29 330 LYS D N 1
ATOM 15730 C CA . LYS D 1 161 ? -99.706 57.704 57.429 1.00 100.54 330 LYS D CA 1
ATOM 15731 C C . LYS D 1 161 ? -99.341 56.974 56.137 1.00 98.84 330 LYS D C 1
ATOM 15732 O O . LYS D 1 161 ? -99.268 55.746 56.111 1.00 99.01 330 LYS D O 1
ATOM 15738 N N . SER D 1 162 ? -99.117 57.737 55.071 1.00 95.92 331 SER D N 1
ATOM 15739 C CA . SER D 1 162 ? -98.839 57.165 53.755 1.00 94.06 331 SER D CA 1
ATOM 15740 C C . SER D 1 162 ? -97.593 56.276 53.716 1.00 90.14 331 SER D C 1
ATOM 15741 O O . SER D 1 162 ? -97.560 55.287 52.988 1.00 92.43 331 SER D O 1
ATOM 15744 N N . ASN D 1 163 ? -96.575 56.628 54.497 1.00 80.77 332 ASN D N 1
ATOM 15745 C CA . ASN D 1 163 ? -95.319 55.885 54.500 1.00 70.17 332 ASN D CA 1
ATOM 15746 C C . ASN D 1 163 ? -95.256 54.771 55.533 1.00 60.48 332 ASN D C 1
ATOM 15747 O O . ASN D 1 163 ? -94.179 54.434 56.015 1.00 63.44 332 ASN D O 1
ATOM 15752 N N . THR D 1 164 ? -96.401 54.195 55.873 1.00 52.26 333 THR D N 1
ATOM 15753 C CA . THR D 1 164 ? -96.421 53.087 56.818 1.00 53.40 333 THR D CA 1
ATOM 15754 C C . THR D 1 164 ? -97.472 52.058 56.417 1.00 52.58 333 THR D C 1
ATOM 15755 O O . THR D 1 164 ? -98.524 52.411 55.902 1.00 55.02 333 THR D O 1
ATOM 15759 N N . ILE D 1 165 ? -97.176 50.784 56.642 1.00 48.00 334 ILE D N 1
ATOM 15760 C CA . ILE D 1 165 ? -98.162 49.730 56.443 1.00 46.98 334 ILE D CA 1
ATOM 15761 C C . ILE D 1 165 ? -98.187 48.868 57.677 1.00 53.68 334 ILE D C 1
ATOM 15762 O O . ILE D 1 165 ? -97.162 48.303 58.057 1.00 53.15 334 ILE D O 1
ATOM 15767 N N . ASN D 1 166 ? -99.348 48.753 58.309 1.00 55.94 335 ASN D N 1
ATOM 15768 C CA . ASN D 1 166 ? -99.442 47.939 59.510 1.00 55.07 335 ASN D CA 1
ATOM 15769 C C . ASN D 1 166 ? -99.315 46.467 59.174 1.00 55.41 335 ASN D C 1
ATOM 15770 O O . ASN D 1 166 ? -99.789 46.017 58.132 1.00 53.42 335 ASN D O 1
ATOM 15775 N N . LEU D 1 167 ? -98.654 45.730 60.057 1.00 55.86 336 LEU D N 1
ATOM 15776 C CA . LEU D 1 167 ? -98.603 44.276 59.986 1.00 56.64 336 LEU D CA 1
ATOM 15777 C C . LEU D 1 167 ? -98.789 43.744 61.400 1.00 58.04 336 LEU D C 1
ATOM 15778 O O . LEU D 1 167 ? -97.853 43.737 62.209 1.00 50.85 336 LEU D O 1
ATOM 15783 N N . GLY D 1 168 ? -100.007 43.315 61.700 1.00 63.13 337 GLY D N 1
ATOM 15784 C CA . GLY D 1 168 ? -100.342 42.933 63.057 1.00 65.76 337 GLY D CA 1
ATOM 15785 C C . GLY D 1 168 ? -99.986 44.052 64.020 1.00 61.25 337 GLY D C 1
ATOM 15786 O O . GLY D 1 168 ? -100.380 45.208 63.822 1.00 61.21 337 GLY D O 1
ATOM 15787 N N . GLY D 1 169 ? -99.213 43.716 65.049 1.00 57.79 338 GLY D N 1
ATOM 15788 C CA . GLY D 1 169 ? -98.903 44.657 66.110 1.00 58.38 338 GLY D CA 1
ATOM 15789 C C . GLY D 1 169 ? -97.717 45.565 65.848 1.00 58.51 338 GLY D C 1
ATOM 15790 O O . GLY D 1 169 ? -97.348 46.355 66.709 1.00 58.65 338 GLY D O 1
ATOM 15791 N N . CYS D 1 170 ? -97.116 45.465 64.663 1.00 56.11 339 CYS D N 1
ATOM 15792 C CA . CYS D 1 170 ? -95.956 46.290 64.343 1.00 51.33 339 CYS D CA 1
ATOM 15793 C C . CYS D 1 170 ? -96.163 47.103 63.058 1.00 51.52 339 CYS D C 1
ATOM 15794 O O . CYS D 1 170 ? -97.195 46.985 62.404 1.00 55.09 339 CYS D O 1
ATOM 15797 N N . TYR D 1 171 ? -95.175 47.921 62.704 1.00 47.89 340 TYR D N 1
ATOM 15798 C CA . TYR D 1 171 ? -95.305 48.839 61.582 1.00 46.27 340 TYR D CA 1
ATOM 15799 C C . TYR D 1 171 ? -94.160 48.697 60.583 1.00 53.95 340 TYR D C 1
ATOM 15800 O O . TYR D 1 171 ? -92.986 48.691 60.960 1.00 62.33 340 TYR D O 1
ATOM 15809 N N . ILE D 1 172 ? -94.500 48.598 59.304 1.00 46.20 341 ILE D N 1
ATOM 15810 C CA . ILE D 1 172 ? -93.484 48.572 58.258 1.00 46.96 341 ILE D CA 1
ATOM 15811 C C . ILE D 1 172 ? -93.291 49.980 57.717 1.00 49.31 341 ILE D C 1
ATOM 15812 O O . ILE D 1 172 ? -94.221 50.564 57.158 1.00 54.95 341 ILE D O 1
ATOM 15817 N N . ASP D 1 173 ? -92.088 50.525 57.878 1.00 41.54 342 ASP D N 1
ATOM 15818 C CA . ASP D 1 173 ? -91.821 51.893 57.444 1.00 42.82 342 ASP D CA 1
ATOM 15819 C C . ASP D 1 173 ? -91.310 51.994 55.999 1.00 49.44 342 ASP D C 1
ATOM 15820 O O . ASP D 1 173 ? -90.409 51.258 55.600 1.00 44.90 342 ASP D O 1
ATOM 15825 N N . LEU D 1 174 ? -91.866 52.931 55.232 1.00 43.93 343 LEU D N 1
ATOM 15826 C CA . LEU D 1 174 ? -91.507 53.079 53.824 1.00 46.59 343 LEU D CA 1
ATOM 15827 C C . LEU D 1 174 ? -90.882 54.438 53.487 1.00 54.84 343 LEU D C 1
ATOM 15828 O O . LEU D 1 174 ? -91.029 54.940 52.365 1.00 56.14 343 LEU D O 1
ATOM 15833 N N . SER D 1 175 ? -90.175 55.033 54.444 1.00 53.20 344 SER D N 1
ATOM 15834 C CA . SER D 1 175 ? -89.572 56.348 54.210 1.00 56.58 344 SER D CA 1
ATOM 15835 C C . SER D 1 175 ? -88.158 56.300 53.619 1.00 58.57 344 SER D C 1
ATOM 15836 O O . SER D 1 175 ? -87.670 57.302 53.085 1.00 63.82 344 SER D O 1
ATOM 15839 N N . ASP D 1 176 ? -87.503 55.144 53.703 1.00 49.92 345 ASP D N 1
ATOM 15840 C CA . ASP D 1 176 ? -86.183 54.983 53.098 1.00 54.50 345 ASP D CA 1
ATOM 15841 C C . ASP D 1 176 ? -86.196 53.912 51.998 1.00 57.96 345 ASP D C 1
ATOM 15842 O O . ASP D 1 176 ? -85.456 52.930 52.073 1.00 59.21 345 ASP D O 1
ATOM 15847 N N . ILE D 1 177 ? -87.039 54.093 50.984 1.00 53.93 346 ILE D N 1
ATOM 15848 C CA . ILE D 1 177 ? -87.104 53.127 49.886 1.00 50.79 346 ILE D CA 1
ATOM 15849 C C . ILE D 1 177 ? -86.811 53.793 48.553 1.00 59.06 346 ILE D C 1
ATOM 15850 O O . ILE D 1 177 ? -87.385 53.423 47.522 1.00 62.81 346 ILE D O 1
ATOM 15855 N N . GLN D 1 178 ? -85.921 54.781 48.582 1.00 54.03 347 GLN D N 1
ATOM 15856 C CA . GLN D 1 178 ? -85.512 55.489 47.373 1.00 58.89 347 GLN D CA 1
ATOM 15857 C C . GLN D 1 178 ? -86.704 56.114 46.645 1.00 62.21 347 GLN D C 1
ATOM 15858 O O . GLN D 1 178 ? -86.627 56.395 45.447 1.00 63.70 347 GLN D O 1
ATOM 15864 N N . GLU D 1 179 ? -87.802 56.317 47.375 1.00 67.58 348 GLU D N 1
ATOM 15865 C CA . GLU D 1 179 ? -88.999 56.973 46.842 1.00 70.37 348 GLU D CA 1
ATOM 15866 C C . GLU D 1 179 ? -89.586 56.218 45.645 1.00 70.85 348 GLU D C 1
ATOM 15867 O O . GLU D 1 179 ? -90.262 56.798 44.794 1.00 73.51 348 GLU D O 1
ATOM 15873 N N . ASN D 1 180 ? -89.326 54.917 45.595 1.00 62.93 349 ASN D N 1
ATOM 15874 C CA . ASN D 1 180 ? -89.751 54.080 44.482 1.00 50.61 349 ASN D CA 1
ATOM 15875 C C . ASN D 1 180 ? -90.230 52.728 44.980 1.00 47.60 349 ASN D C 1
ATOM 15876 O O . ASN D 1 180 ? -89.417 51.851 45.305 1.00 43.49 349 ASN D O 1
ATOM 15881 N N . ILE D 1 181 ? -91.546 52.561 45.053 1.00 38.60 350 ILE D N 1
ATOM 15882 C CA . ILE D 1 181 ? -92.127 51.331 45.589 1.00 38.43 350 ILE D CA 1
ATOM 15883 C C . ILE D 1 181 ? -91.600 50.067 44.876 1.00 34.15 350 ILE D C 1
ATOM 15884 O O . ILE D 1 181 ? -91.557 48.995 45.461 1.00 40.51 350 ILE D O 1
ATOM 15889 N N . LEU D 1 182 ? -91.171 50.196 43.625 1.00 35.59 351 LEU D N 1
ATOM 15890 C CA . LEU D 1 182 ? -90.653 49.032 42.907 1.00 38.96 351 LEU D CA 1
ATOM 15891 C C . LEU D 1 182 ? -89.368 48.469 43.549 1.00 41.97 351 LEU D C 1
ATOM 15892 O O . LEU D 1 182 ? -89.085 47.276 43.436 1.00 34.86 351 LEU D O 1
ATOM 15897 N N . SER D 1 183 ? -88.607 49.312 44.246 1.00 34.70 352 SER D N 1
ATOM 15898 C CA . SER D 1 183 ? -87.359 48.857 44.863 1.00 39.92 352 SER D CA 1
ATOM 15899 C C . SER D 1 183 ? -87.625 47.864 45.997 1.00 39.13 352 SER D C 1
ATOM 15900 O O . SER D 1 183 ? -86.711 47.243 46.544 1.00 39.76 352 SER D O 1
ATOM 15903 N N . VAL D 1 184 ? -88.895 47.698 46.322 1.00 32.04 353 VAL D N 1
ATOM 15904 C CA . VAL D 1 184 ? -89.290 46.961 47.503 1.00 35.14 353 VAL D CA 1
ATOM 15905 C C . VAL D 1 184 ? -89.996 45.659 47.093 1.00 37.24 353 VAL D C 1
ATOM 15906 O O . VAL D 1 184 ? -90.495 44.901 47.929 1.00 36.88 353 VAL D O 1
ATOM 15910 N N . LEU D 1 185 ? -89.994 45.380 45.791 1.00 32.54 354 LEU D N 1
ATOM 15911 C CA . LEU D 1 185 ? -90.818 44.301 45.242 1.00 37.24 354 LEU D CA 1
ATOM 15912 C C . LEU D 1 185 ? -90.031 43.267 44.448 1.00 39.96 354 LEU D C 1
ATOM 15913 O O . LEU D 1 185 ? -90.590 42.593 43.576 1.00 37.16 354 LEU D O 1
ATOM 15918 N N . ASP D 1 186 ? -88.740 43.144 44.741 1.00 28.10 355 ASP D N 1
ATOM 15919 C CA . ASP D 1 186 ? -87.864 42.265 43.970 1.00 29.35 355 ASP D CA 1
ATOM 15920 C C . ASP D 1 186 ? -87.182 41.250 44.887 1.00 32.38 355 ASP D C 1
ATOM 15921 O O . ASP D 1 186 ? -86.167 41.559 45.512 1.00 35.03 355 ASP D O 1
ATOM 15926 N N . ASN D 1 187 ? -87.741 40.046 44.951 1.00 25.16 356 ASN D N 1
ATOM 15927 C CA . ASN D 1 187 ? -87.214 38.979 45.795 1.00 31.84 356 ASN D CA 1
ATOM 15928 C C . ASN D 1 187 ? -85.951 38.349 45.223 1.00 35.08 356 ASN D C 1
ATOM 15929 O O . ASN D 1 187 ? -85.281 37.574 45.898 1.00 33.17 356 ASN D O 1
ATOM 15934 N N . TYR D 1 188 ? -85.650 38.658 43.966 1.00 34.32 357 TYR D N 1
ATOM 15935 C CA . TYR D 1 188 ? -84.595 37.958 43.229 1.00 28.56 357 TYR D CA 1
ATOM 15936 C C . TYR D 1 188 ? -83.252 38.671 43.229 1.00 35.38 357 TYR D C 1
ATOM 15937 O O . TYR D 1 188 ? -82.215 38.025 43.353 1.00 39.66 357 TYR D O 1
ATOM 15946 N N . THR D 1 189 ? -83.267 39.994 43.077 1.00 27.33 358 THR D N 1
ATOM 15947 C CA . THR D 1 189 ? -82.017 40.750 42.978 1.00 24.87 358 THR D CA 1
ATOM 15948 C C . THR D 1 189 ? -81.942 41.841 44.054 1.00 27.76 358 THR D C 1
ATOM 15949 O O . THR D 1 189 ? -80.927 42.521 44.188 1.00 31.32 358 THR D O 1
ATOM 15953 N N . LYS D 1 190 ? -83.018 42.009 44.818 1.00 32.59 359 LYS D N 1
ATOM 15954 C CA . LYS D 1 190 ? -83.019 42.980 45.921 1.00 35.37 359 LYS D CA 1
ATOM 15955 C C . LYS D 1 190 ? -83.704 42.410 47.157 1.00 29.00 359 LYS D C 1
ATOM 15956 O O . LYS D 1 190 ? -84.488 43.084 47.818 1.00 32.22 359 LYS D O 1
ATOM 15962 N N . SER D 1 191 ? -83.409 41.150 47.450 1.00 29.39 360 SER D N 1
ATOM 15963 C CA . SER D 1 191 ? -84.046 40.435 48.543 1.00 32.83 360 SER D CA 1
ATOM 15964 C C . SER D 1 191 ? -83.908 41.189 49.859 1.00 31.59 360 SER D C 1
ATOM 15965 O O . SER D 1 191 ? -84.819 41.161 50.691 1.00 31.16 360 SER D O 1
ATOM 15968 N N . ASN D 1 192 ? -82.772 41.864 50.038 1.00 24.00 361 ASN D N 1
ATOM 15969 C CA . ASN D 1 192 ? -82.464 42.531 51.296 1.00 32.47 361 ASN D CA 1
ATOM 15970 C C . ASN D 1 192 ? -83.301 43.789 51.508 1.00 40.90 361 ASN D C 1
ATOM 15971 O O . ASN D 1 192 ? -83.258 44.399 52.587 1.00 36.80 361 ASN D O 1
ATOM 15976 N N . LYS D 1 193 ? -84.058 44.175 50.478 1.00 35.49 362 LYS D N 1
ATOM 15977 C CA . LYS D 1 193 ? -84.928 45.355 50.550 1.00 30.82 362 LYS D CA 1
ATOM 15978 C C . LYS D 1 193 ? -86.401 45.003 50.344 1.00 41.02 362 LYS D C 1
ATOM 15979 O O . LYS D 1 193 ? -87.248 45.892 50.215 1.00 36.87 362 LYS D O 1
ATOM 15985 N N . SER D 1 194 ? -86.711 43.712 50.295 1.00 36.11 363 SER D N 1
ATOM 15986 C CA . SER D 1 194 ? -88.033 43.285 49.853 1.00 36.12 363 SER D CA 1
ATOM 15987 C C . SER D 1 194 ? -89.095 43.268 50.953 1.00 37.60 363 SER D C 1
ATOM 15988 O O . SER D 1 194 ? -88.971 42.543 51.940 1.00 34.82 363 SER D O 1
ATOM 15991 N N . ILE D 1 195 ? -90.154 44.044 50.756 1.00 35.44 364 ILE D N 1
ATOM 15992 C CA . ILE D 1 195 ? -91.297 43.998 51.665 1.00 37.38 364 ILE D CA 1
ATOM 15993 C C . ILE D 1 195 ? -92.067 42.689 51.518 1.00 37.77 364 ILE D C 1
ATOM 15994 O O . ILE D 1 195 ? -92.754 42.263 52.446 1.00 39.11 364 ILE D O 1
ATOM 15999 N N . LEU D 1 196 ? -91.953 42.053 50.350 1.00 32.71 365 LEU D N 1
ATOM 16000 C CA . LEU D 1 196 ? -92.606 40.767 50.121 1.00 40.40 365 LEU D CA 1
ATOM 16001 C C . LEU D 1 196 ? -91.974 39.673 50.975 1.00 40.58 365 LEU D C 1
ATOM 16002 O O . LEU D 1 196 ? -92.663 38.789 51.487 1.00 32.71 365 LEU D O 1
ATOM 16007 N N . LEU D 1 197 ? -90.652 39.725 51.110 1.00 41.14 366 LEU D N 1
ATOM 16008 C CA . LEU D 1 197 ? -89.953 38.818 52.009 1.00 33.95 366 LEU D 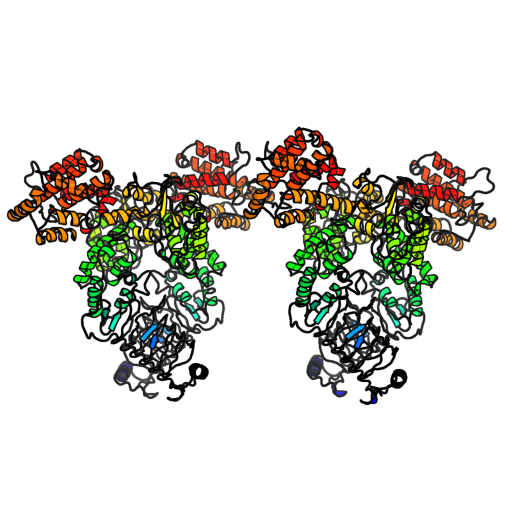CA 1
ATOM 16009 C C . LEU D 1 197 ? -90.465 39.044 53.439 1.00 35.31 366 LEU D C 1
ATOM 16010 O O . LEU D 1 197 ? -90.767 38.101 54.173 1.00 35.38 366 LEU D O 1
ATOM 16015 N N . THR D 1 198 ? -90.562 40.311 53.816 1.00 34.25 367 THR D N 1
ATOM 16016 C CA . THR D 1 198 ? -90.957 40.690 55.168 1.00 35.00 367 THR D CA 1
ATOM 16017 C C . THR D 1 198 ? -92.343 40.167 55.529 1.00 39.35 367 THR D C 1
ATOM 16018 O O . THR D 1 198 ? -92.537 39.555 56.577 1.00 39.57 367 THR D O 1
ATOM 16022 N N . MET D 1 199 ? -93.299 40.388 54.640 1.00 38.89 368 MET D N 1
ATOM 16023 C CA . MET D 1 199 ? -94.666 39.953 54.867 1.00 36.85 368 MET D CA 1
ATOM 16024 C C . MET D 1 199 ? -94.780 38.434 54.895 1.00 43.18 368 MET D C 1
ATOM 16025 O O . MET D 1 199 ? -95.477 37.860 55.736 1.00 44.87 368 MET D O 1
ATOM 16030 N N . ASN D 1 200 ? -94.084 37.773 53.981 1.00 38.65 369 ASN D N 1
ATOM 16031 C CA . ASN D 1 200 ? -94.274 36.342 53.831 1.00 40.76 369 ASN D CA 1
ATOM 16032 C C . ASN D 1 200 ? -93.467 35.488 54.797 1.00 42.67 369 ASN D C 1
ATOM 16033 O O . ASN D 1 200 ? -93.722 34.287 54.919 1.00 37.19 369 ASN D O 1
ATOM 16038 N N . THR D 1 201 ? -92.517 36.104 55.503 1.00 36.60 370 THR D N 1
ATOM 16039 C CA . THR D 1 201 ? -91.789 35.375 56.544 1.00 34.59 370 THR D CA 1
ATOM 16040 C C . THR D 1 201 ? -92.443 35.472 57.931 1.00 42.06 370 THR D C 1
ATOM 16041 O O . THR D 1 201 ? -92.063 34.754 58.853 1.00 49.33 370 THR D O 1
ATOM 16045 N N . SER D 1 202 ? -93.430 36.344 58.081 1.00 39.34 371 SER D N 1
ATOM 16046 C CA . SER D 1 202 ? -94.165 36.403 59.350 1.00 44.67 371 SER D CA 1
ATOM 16047 C C . SER D 1 202 ? -94.932 35.102 59.566 1.00 42.33 371 SER D C 1
ATOM 16048 O O . SER D 1 202 ? -95.333 34.451 58.607 1.00 43.11 371 SER D O 1
ATOM 16051 N N . ASP D 1 203 ? -95.133 34.715 60.826 1.00 40.73 372 ASP D N 1
ATOM 16052 C CA . ASP D 1 203 ? -95.748 33.426 61.125 1.00 44.11 372 ASP D CA 1
ATOM 16053 C C . ASP D 1 203 ? -97.218 33.363 60.677 1.00 41.56 372 ASP D C 1
ATOM 16054 O O . ASP D 1 203 ? -97.853 34.390 60.423 1.00 40.06 372 ASP D O 1
ATOM 16059 N N . ASP D 1 204 ? -97.740 32.146 60.578 1.00 33.76 373 ASP D N 1
ATOM 16060 C CA . ASP D 1 204 ? -99.085 31.908 60.059 1.00 51.17 373 ASP D CA 1
ATOM 16061 C C . ASP D 1 204 ? -100.169 32.689 60.799 1.00 53.08 373 ASP D C 1
ATOM 16062 O O . ASP D 1 204 ? -101.133 33.165 60.192 1.00 49.80 373 ASP D O 1
ATOM 16067 N N . LYS D 1 205 ? -100.008 32.811 62.110 1.00 52.24 374 LYS D N 1
ATOM 16068 C CA A LYS D 1 205 ? -101.027 33.464 62.923 0.50 52.13 374 LYS D CA 1
ATOM 16069 C CA B LYS D 1 205 ? -100.969 33.488 62.965 0.50 53.33 374 LYS D CA 1
ATOM 16070 C C . LYS D 1 205 ? -101.276 34.884 62.442 1.00 46.97 374 LYS D C 1
ATOM 16071 O O . LYS D 1 205 ? -102.273 35.501 62.815 1.00 45.43 374 LYS D O 1
ATOM 16082 N N . TYR D 1 206 ? -100.391 35.390 61.591 1.00 44.83 375 TYR D N 1
ATOM 16083 C CA . TYR D 1 206 ? -100.567 36.730 61.046 1.00 49.18 375 TYR D CA 1
ATOM 16084 C C . TYR D 1 206 ? -101.040 36.697 59.588 1.00 49.88 375 TYR D C 1
ATOM 16085 O O . TYR D 1 206 ? -100.974 37.708 58.883 1.00 49.58 375 TYR D O 1
ATOM 16094 N N . ASN D 1 207 ? -101.530 35.541 59.143 1.00 45.26 376 ASN D N 1
ATOM 16095 C CA . ASN D 1 207 ? -102.045 35.429 57.768 1.00 52.16 376 ASN D CA 1
ATOM 16096 C C . ASN D 1 207 ? -103.066 36.513 57.412 1.00 54.33 376 ASN D C 1
ATOM 16097 O O . ASN D 1 207 ? -102.971 37.136 56.352 1.00 48.50 376 ASN D O 1
ATOM 16102 N N . HIS D 1 208 ? -104.034 36.742 58.297 1.00 51.17 377 HIS D N 1
ATOM 16103 C CA . HIS D 1 208 ? -105.013 37.805 58.089 1.00 47.10 377 HIS D CA 1
ATOM 16104 C C . HIS D 1 208 ? -104.330 39.156 57.962 1.00 49.52 377 HIS D C 1
ATOM 16105 O O . HIS D 1 208 ? -104.782 40.024 57.214 1.00 49.24 377 HIS D O 1
ATOM 16112 N N . ASP D 1 209 ? -103.244 39.339 58.709 1.00 52.09 378 ASP D N 1
ATOM 16113 C CA . ASP D 1 209 ? -102.476 40.579 58.632 1.00 52.35 378 ASP D CA 1
ATOM 16114 C C . ASP D 1 209 ? -101.747 40.702 57.289 1.00 49.10 378 ASP D C 1
ATOM 16115 O O . ASP D 1 209 ? -101.692 41.789 56.701 1.00 46.91 378 ASP D O 1
ATOM 16120 N N . LYS D 1 210 ? -101.187 39.591 56.810 1.00 38.94 379 LYS D N 1
ATOM 16121 C CA . LYS D 1 210 ? -100.513 39.583 55.505 1.00 46.91 379 LYS D CA 1
ATOM 16122 C C . LYS D 1 210 ? -101.442 40.160 54.432 1.00 39.48 379 LYS D C 1
ATOM 16123 O O . LYS D 1 210 ? -101.066 41.060 53.681 1.00 45.57 379 LYS D O 1
ATOM 16129 N N . VAL D 1 211 ? -102.668 39.647 54.399 1.00 46.05 380 VAL D N 1
ATOM 16130 C CA . VAL D 1 211 ? -103.665 40.033 53.402 1.00 41.89 380 VAL D CA 1
ATOM 16131 C C . VAL D 1 211 ? -103.928 41.534 53.385 1.00 42.33 380 VAL D C 1
ATOM 16132 O O . VAL D 1 211 ? -103.802 42.183 52.341 1.00 46.00 380 VAL D O 1
ATOM 16136 N N . ARG D 1 212 ? -104.282 42.089 54.542 1.00 43.14 381 ARG D N 1
ATOM 16137 C CA . ARG D 1 212 ? -104.523 43.526 54.653 1.00 43.30 381 ARG D CA 1
ATOM 16138 C C . ARG D 1 212 ? -103.294 44.329 54.256 1.00 48.48 381 ARG D C 1
ATOM 16139 O O . ARG D 1 212 ? -103.397 45.352 53.569 1.00 43.87 381 ARG D O 1
ATOM 16147 N N . ALA D 1 213 ? -102.126 43.889 54.708 1.00 48.32 382 ALA D N 1
ATOM 16148 C CA . ALA D 1 213 ? -100.904 44.568 54.297 1.00 47.62 382 ALA D CA 1
ATOM 16149 C C . ALA D 1 213 ? -100.795 44.515 52.768 1.00 44.44 382 ALA D C 1
ATOM 16150 O O . ALA D 1 213 ? -100.457 45.517 52.123 1.00 43.57 382 ALA D O 1
ATOM 16152 N N . ALA D 1 214 ? -101.114 43.356 52.190 1.00 40.32 383 ALA D N 1
ATOM 16153 C CA . ALA D 1 214 ? -101.051 43.195 50.731 1.00 43.64 383 ALA D CA 1
ATOM 16154 C C . ALA D 1 214 ? -102.001 44.145 50.017 1.00 48.69 383 ALA D C 1
ATOM 16155 O O . ALA D 1 214 ? -101.623 44.798 49.036 1.00 48.26 383 ALA D O 1
ATOM 16157 N N . GLU D 1 215 ? -103.234 44.229 50.510 1.00 50.85 384 GLU D N 1
ATOM 16158 C CA . GLU D 1 215 ? -104.217 45.123 49.910 1.00 50.36 384 GLU D CA 1
ATOM 16159 C C . GLU D 1 215 ? -103.777 46.577 50.013 1.00 52.19 384 GLU D C 1
ATOM 16160 O O . GLU D 1 215 ? -104.014 47.373 49.104 1.00 57.94 384 GLU D O 1
ATOM 16166 N N . GLU D 1 216 ? -103.128 46.926 51.119 1.00 49.15 385 GLU D N 1
ATOM 16167 C CA . GLU D 1 216 ? -102.594 48.274 51.271 1.00 42.87 385 GLU D CA 1
ATOM 16168 C C . GLU D 1 216 ? -101.373 48.499 50.371 1.00 51.92 385 GLU D C 1
ATOM 16169 O O . GLU D 1 216 ? -101.177 49.588 49.828 1.00 47.16 385 GLU D O 1
ATOM 16175 N N . LEU D 1 217 ? -100.554 47.465 50.204 1.00 51.77 386 LEU D N 1
ATOM 16176 C CA . LEU D 1 217 ? -99.377 47.587 49.358 1.00 46.92 386 LEU D CA 1
ATOM 16177 C C . LEU D 1 217 ? -99.756 47.894 47.911 1.00 46.78 386 LEU D C 1
ATOM 16178 O O . LEU D 1 217 ? -99.177 48.790 47.288 1.00 40.11 386 LEU D O 1
ATOM 16183 N N . ILE D 1 218 ? -100.742 47.174 47.384 1.00 49.48 387 ILE D N 1
ATOM 16184 C CA . ILE D 1 218 ? -101.091 47.312 45.969 1.00 50.40 387 ILE D CA 1
ATOM 16185 C C . ILE D 1 218 ? -101.677 48.677 45.576 1.00 51.07 387 ILE D C 1
ATOM 16186 O O . ILE D 1 218 ? -101.603 49.078 44.412 1.00 51.77 387 ILE D O 1
ATOM 16191 N N . LYS D 1 219 ? -102.238 49.404 46.540 1.00 47.62 388 LYS D N 1
ATOM 16192 C CA . LYS D 1 219 ? -102.695 50.763 46.255 1.00 49.98 388 LYS D CA 1
ATOM 16193 C C . LYS D 1 219 ? -101.512 51.701 46.000 1.00 50.06 388 LYS D C 1
ATOM 16194 O O . LYS D 1 219 ? -101.683 52.813 45.490 1.00 46.94 388 LYS D O 1
ATOM 16200 N N . LYS D 1 220 ? -100.312 51.256 46.366 1.00 39.73 389 LYS D N 1
ATOM 16201 C CA . LYS D 1 220 ? -99.139 52.095 46.220 1.00 43.52 389 LYS D CA 1
ATOM 16202 C C . LYS D 1 220 ? -98.449 51.850 44.882 1.00 48.30 389 LYS D C 1
ATOM 16203 O O . LYS D 1 220 ? -97.528 52.575 44.505 1.00 50.24 389 LYS D O 1
ATOM 16209 N N . ILE D 1 221 ? -98.904 50.831 44.165 1.00 41.94 390 ILE D N 1
ATOM 16210 C CA . ILE D 1 221 ? -98.283 50.459 42.900 1.00 42.60 390 ILE D CA 1
ATOM 16211 C C . ILE D 1 221 ? -99.094 50.982 41.724 1.00 46.35 390 ILE D C 1
ATOM 16212 O O . ILE D 1 221 ? -100.213 50.537 41.482 1.00 51.82 390 ILE D O 1
ATOM 16217 N N . SER D 1 222 ? -98.524 51.927 40.988 1.00 50.09 391 SER D N 1
ATOM 16218 C CA . SER D 1 222 ? -99.206 52.485 39.833 1.00 51.21 391 SER D CA 1
ATOM 16219 C C . SER D 1 222 ? -99.080 51.549 38.640 1.00 58.26 391 SER D C 1
ATOM 16220 O O . SER D 1 222 ? -98.086 50.827 38.499 1.00 53.79 391 SER D O 1
ATOM 16223 N N . LEU D 1 223 ? -100.082 51.582 37.769 1.00 63.08 392 LEU D N 1
ATOM 16224 C CA . LEU D 1 223 ? -100.128 50.686 36.621 1.00 54.56 392 LEU D CA 1
ATOM 16225 C C . LEU D 1 223 ? -99.008 50.953 35.618 1.00 47.79 392 LEU D C 1
ATOM 16226 O O . LEU D 1 223 ? -98.444 50.015 35.053 1.00 42.27 392 LEU D O 1
ATOM 16231 N N . ASP D 1 224 ? -98.698 52.226 35.392 1.00 44.07 393 ASP D N 1
ATOM 16232 C CA . ASP D 1 224 ? -97.680 52.599 34.407 1.00 51.99 393 ASP D CA 1
ATOM 16233 C C . ASP D 1 224 ? -96.309 52.064 34.830 1.00 46.36 393 ASP D C 1
ATOM 16234 O O . ASP D 1 224 ? -95.486 51.679 33.991 1.00 45.36 393 ASP D O 1
ATOM 16239 N N . GLU D 1 225 ? -96.075 52.035 36.136 1.00 38.76 394 GLU D N 1
ATOM 16240 C CA . GLU D 1 225 ? -94.842 51.470 36.676 1.00 53.95 394 GLU D CA 1
ATOM 16241 C C . GLU D 1 225 ? -94.682 50.007 36.244 1.00 52.81 394 GLU D C 1
ATOM 16242 O O . GLU D 1 225 ? -93.570 49.527 36.032 1.00 56.00 394 GLU D O 1
ATOM 16248 N N . LEU D 1 226 ? -95.800 49.309 36.086 1.00 42.24 395 LEU D N 1
ATOM 16249 C CA . LEU D 1 226 ? -95.774 47.902 35.698 1.00 38.08 395 LEU D CA 1
ATOM 16250 C C . LEU D 1 226 ? -95.952 47.659 34.187 1.00 38.61 395 LEU D C 1
ATOM 16251 O O . LEU D 1 226 ? -96.010 46.519 33.741 1.00 38.27 395 LEU D O 1
ATOM 16256 N N . ALA D 1 227 ? -96.008 48.726 33.398 1.00 41.19 396 ALA D N 1
ATOM 16257 C CA . ALA D 1 227 ? -96.197 48.588 31.950 1.00 39.22 396 ALA D CA 1
ATOM 16258 C C . ALA D 1 227 ? -94.979 47.993 31.217 1.00 35.34 396 ALA D C 1
ATOM 16259 O O . ALA D 1 227 ? -95.131 47.260 30.236 1.00 33.68 396 ALA D O 1
ATOM 16261 N N . ALA D 1 228 ? -93.771 48.291 31.681 1.00 32.36 397 ALA D N 1
ATOM 16262 C CA . ALA D 1 228 ? -92.595 47.663 31.078 1.00 37.16 397 ALA D CA 1
ATOM 16263 C C . ALA D 1 228 ? -92.463 46.234 31.596 1.00 33.56 397 ALA D C 1
ATOM 16264 O O . ALA D 1 228 ? -93.117 45.882 32.564 1.00 33.93 397 ALA D O 1
ATOM 16266 N N . PHE D 1 229 ? -91.621 45.435 30.937 1.00 32.44 398 PHE D N 1
ATOM 16267 C CA . PHE D 1 229 ? -91.411 44.020 31.252 1.00 38.27 398 PHE D CA 1
ATOM 16268 C C . PHE D 1 229 ? -91.205 43.784 32.757 1.00 43.09 398 PHE D C 1
ATOM 16269 O O . PHE D 1 229 ? -91.984 43.049 33.383 1.00 38.05 398 PHE D O 1
ATOM 16277 N N . ARG D 1 230 ? -90.187 44.434 33.326 1.00 28.43 399 ARG D N 1
ATOM 16278 C CA . ARG D 1 230 ? -89.851 44.320 34.752 1.00 31.66 399 ARG D CA 1
ATOM 16279 C C . ARG D 1 230 ? -90.058 42.916 35.338 1.00 29.32 399 ARG D C 1
ATOM 16280 O O . ARG D 1 230 ? -90.803 42.730 36.295 1.00 25.26 399 ARG D O 1
ATOM 16288 N N . PRO D 1 231 ? -89.376 41.929 34.763 1.00 28.65 400 PRO D N 1
ATOM 16289 C CA . PRO D 1 231 ? -89.638 40.523 35.075 1.00 27.95 400 PRO D CA 1
ATOM 16290 C C . PRO D 1 231 ? -89.363 40.147 36.542 1.00 31.47 400 PRO D C 1
ATOM 16291 O O . PRO D 1 231 ? -90.056 39.287 37.065 1.00 30.41 400 PRO D O 1
ATOM 16295 N N . TYR D 1 232 ? -88.397 40.783 37.200 1.00 19.46 401 TYR D N 1
ATOM 16296 C CA . TYR D 1 232 ? -88.070 40.394 38.571 1.00 30.98 401 TYR D CA 1
ATOM 16297 C C . TYR D 1 232 ? -89.172 40.818 39.531 1.00 33.18 401 TYR D C 1
ATOM 16298 O O . TYR D 1 232 ? -89.542 40.079 40.443 1.00 33.64 401 TYR D O 1
ATOM 16307 N N . VAL D 1 233 ? -89.716 42.003 39.304 1.00 28.45 402 VAL D N 1
ATOM 16308 C CA . VAL D 1 233 ? -90.837 42.457 40.110 1.00 32.46 402 VAL D CA 1
ATOM 16309 C C . VAL D 1 233 ? -92.090 41.591 39.902 1.00 35.67 402 VAL D C 1
ATOM 16310 O O . VAL D 1 233 ? -92.744 41.194 40.871 1.00 36.67 402 VAL D O 1
ATOM 16314 N N . LYS D 1 234 ? -92.407 41.287 38.645 1.00 26.48 403 LYS D N 1
ATOM 16315 C CA . LYS D 1 234 ? -93.618 40.532 38.333 1.00 30.05 403 LYS D CA 1
ATOM 16316 C C . LYS D 1 234 ? -93.547 39.099 38.830 1.00 28.14 403 LYS D C 1
ATOM 16317 O O . LYS D 1 234 ? -94.530 38.556 39.342 1.00 30.90 403 LYS D O 1
ATOM 16323 N N . MET D 1 235 ? -92.378 38.491 38.702 1.00 25.97 404 MET D N 1
ATOM 16324 C CA . MET D 1 235 ? -92.220 37.141 39.194 1.00 30.90 404 MET D CA 1
ATOM 16325 C C . MET D 1 235 ? -92.339 37.123 40.716 1.00 29.71 404 MET D C 1
ATOM 16326 O O . MET D 1 235 ? -92.982 36.227 41.281 1.00 31.60 404 MET D O 1
ATOM 16331 N N . SER D 1 236 ? -91.749 38.124 41.376 1.00 28.72 405 SER D N 1
ATOM 16332 C CA . SER D 1 236 ? -91.867 38.258 42.833 1.00 28.00 405 SER D CA 1
ATOM 16333 C C . SER D 1 236 ? -93.319 38.418 43.250 1.00 32.29 405 SER D C 1
ATOM 16334 O O . SER D 1 236 ? -93.787 37.754 44.184 1.00 32.04 405 SER D O 1
ATOM 16337 N N . LEU D 1 237 ? -94.013 39.334 42.575 1.00 31.87 406 LEU D N 1
ATOM 16338 C CA . LEU D 1 237 ? -95.436 39.566 42.817 1.00 37.78 406 LEU D CA 1
ATOM 16339 C C . LEU D 1 237 ? -96.225 38.272 42.652 1.00 35.06 406 LEU D C 1
ATOM 16340 O O . LEU D 1 237 ? -97.062 37.932 43.490 1.00 38.32 406 LEU D O 1
ATOM 16345 N N . ALA D 1 238 ? -95.955 37.551 41.566 1.00 34.43 407 ALA D N 1
ATOM 16346 C CA . ALA D 1 238 ? -96.645 36.298 41.297 1.00 32.87 407 ALA D CA 1
ATOM 16347 C C . ALA D 1 238 ? -96.307 35.245 42.358 1.00 31.52 407 ALA D C 1
ATOM 16348 O O . ALA D 1 238 ? -97.183 34.515 42.818 1.00 32.01 407 ALA D O 1
ATOM 16350 N N . ASP D 1 239 ? -95.030 35.159 42.721 1.00 27.05 408 ASP D N 1
ATOM 16351 C CA . ASP D 1 239 ? -94.578 34.214 43.748 1.00 31.54 408 ASP D CA 1
ATOM 16352 C C . ASP D 1 239 ? -95.236 34.513 45.092 1.00 35.17 408 ASP D C 1
ATOM 16353 O O . ASP D 1 239 ? -95.671 33.612 45.807 1.00 29.15 408 ASP D O 1
ATOM 16358 N N . SER D 1 240 ? -95.261 35.789 45.446 1.00 37.70 409 SER D N 1
ATOM 16359 C CA . SER D 1 240 ? -95.619 36.190 46.798 1.00 37.88 409 SER D CA 1
ATOM 16360 C C . SER D 1 240 ? -97.111 36.155 47.052 1.00 42.57 409 SER D C 1
ATOM 16361 O O . SER D 1 240 ? -97.537 35.861 48.170 1.00 42.72 409 SER D O 1
ATOM 16364 N N . PHE D 1 241 ? -97.901 36.449 46.022 1.00 37.83 410 PHE D N 1
ATOM 16365 C CA . PHE D 1 241 ? -99.339 36.649 46.212 1.00 29.68 410 PHE D CA 1
ATOM 16366 C C . PHE D 1 241 ? -100.236 35.583 45.554 1.00 36.44 410 PHE D C 1
ATOM 16367 O O . PHE D 1 241 ? -101.447 35.733 45.558 1.00 37.46 410 PHE D O 1
ATOM 16375 N N . SER D 1 242 ? -99.653 34.531 44.978 1.00 33.74 411 SER D N 1
ATOM 16376 C CA . SER D 1 242 ? -100.438 33.411 44.447 1.00 38.06 411 SER D CA 1
ATOM 16377 C C . SER D 1 242 ? -100.183 32.164 45.289 1.00 43.54 411 SER D C 1
ATOM 16378 O O . SER D 1 242 ? -99.984 31.061 44.764 1.00 40.60 411 SER D O 1
ATOM 16381 N N . ILE D 1 243 ? -100.156 32.357 46.600 1.00 39.74 412 ILE D N 1
ATOM 16382 C CA . ILE D 1 243 ? -100.039 31.253 47.534 1.00 37.54 412 ILE D CA 1
ATOM 16383 C C . ILE D 1 243 ? -100.950 31.553 48.718 1.00 40.42 412 ILE D C 1
ATOM 16384 O O . ILE D 1 243 ? -101.423 32.675 48.882 1.00 39.45 412 ILE D O 1
ATOM 16389 N N . HIS D 1 244 ? -101.208 30.548 49.540 1.00 43.14 413 HIS D N 1
ATOM 16390 C CA . HIS D 1 244 ? -101.938 30.784 50.780 1.00 45.57 413 HIS D CA 1
ATOM 16391 C C . HIS D 1 244 ? -101.151 31.809 51.605 1.00 48.03 413 HIS D C 1
ATOM 16392 O O . HIS D 1 244 ? -99.937 31.698 51.734 1.00 48.57 413 HIS D O 1
ATOM 16399 N N . PRO D 1 245 ? -101.841 32.802 52.183 1.00 45.96 414 PRO D N 1
ATOM 16400 C CA . PRO D 1 245 ? -103.295 32.896 52.250 1.00 49.20 414 PRO D CA 1
ATOM 16401 C C . PRO D 1 245 ? -103.877 33.972 51.334 1.00 49.83 414 PRO D C 1
ATOM 16402 O O . PRO D 1 245 ? -104.960 34.477 51.626 1.00 50.21 414 PRO D O 1
ATOM 16406 N N . TYR D 1 246 ? -103.183 34.331 50.258 1.00 47.10 415 TYR D N 1
ATOM 16407 C CA . TYR D 1 246 ? -103.664 35.387 49.380 1.00 38.89 415 TYR D CA 1
ATOM 16408 C C . TYR D 1 246 ? -104.636 34.852 48.331 1.00 42.08 415 TYR D C 1
ATOM 16409 O O . TYR D 1 246 ? -105.433 35.608 47.771 1.00 39.99 415 TYR D O 1
ATOM 16418 N N . LEU D 1 247 ? -104.546 33.553 48.057 1.00 40.42 416 LEU D N 1
ATOM 16419 C CA . LEU D 1 247 ? -105.315 32.910 46.989 1.00 44.23 416 LEU D CA 1
ATOM 16420 C C . LEU D 1 247 ? -106.825 33.112 47.104 1.00 57.96 416 LEU D C 1
ATOM 16421 O O . LEU D 1 247 ? -107.514 33.255 46.092 1.00 57.23 416 LEU D O 1
ATOM 16426 N N . ASN D 1 248 ? -107.339 33.110 48.330 1.00 65.11 417 ASN D N 1
ATOM 16427 C CA . ASN D 1 248 ? -108.782 33.237 48.545 1.00 66.84 417 ASN D CA 1
ATOM 16428 C C . ASN D 1 248 ? -109.271 34.672 48.666 1.00 60.17 417 ASN D C 1
ATOM 16429 O O . ASN D 1 248 ? -110.437 34.920 48.947 1.00 64.80 417 ASN D O 1
ATOM 16434 N N . ASN D 1 249 ? -108.378 35.623 48.448 1.00 50.60 418 ASN D N 1
ATOM 16435 C CA . ASN D 1 249 ? -108.776 37.019 48.446 1.00 45.89 418 ASN D CA 1
ATOM 16436 C C . ASN D 1 249 ? -109.021 37.533 47.030 1.00 52.63 418 ASN D C 1
ATOM 16437 O O . ASN D 1 249 ? -108.084 37.707 46.240 1.00 52.50 418 ASN D O 1
ATOM 16442 N N . ALA D 1 250 ? -110.288 37.777 46.716 1.00 49.48 419 ALA D N 1
ATOM 16443 C CA . ALA D 1 250 ? -110.685 38.116 45.356 1.00 49.96 419 ALA D CA 1
ATOM 16444 C C . ALA D 1 250 ? -110.026 39.398 44.875 1.00 46.48 419 ALA D C 1
ATOM 16445 O O . ALA D 1 250 ? -109.669 39.518 43.704 1.00 48.85 419 ALA D O 1
ATOM 16447 N N . ASN D 1 251 ? -109.869 40.353 45.782 1.00 44.21 420 ASN D N 1
ATOM 16448 C CA . ASN D 1 251 ? -109.312 41.654 45.434 1.00 49.83 420 ASN D CA 1
ATOM 16449 C C . ASN D 1 251 ? -107.849 41.590 44.968 1.00 48.31 420 ASN D C 1
ATOM 16450 O O . ASN D 1 251 ? -107.464 42.249 44.006 1.00 49.35 420 ASN D O 1
ATOM 16455 N N . ILE D 1 252 ? -107.035 40.806 45.663 1.00 44.71 421 ILE D N 1
ATOM 16456 C CA . ILE D 1 252 ? -105.635 40.646 45.288 1.00 46.06 421 ILE D CA 1
ATOM 16457 C C . ILE D 1 252 ? -105.522 39.891 43.962 1.00 39.19 421 ILE D C 1
ATOM 16458 O O . ILE D 1 252 ? -104.857 40.347 43.023 1.00 36.43 421 ILE D O 1
ATOM 16463 N N . GLN D 1 253 ? -106.173 38.734 43.900 1.00 36.40 422 GLN D N 1
ATOM 16464 C CA . GLN D 1 253 ? -106.148 37.898 42.703 1.00 42.20 422 GLN D CA 1
ATOM 16465 C C . GLN D 1 253 ? -106.632 38.632 41.446 1.00 46.09 422 GLN D C 1
ATOM 16466 O O . GLN D 1 253 ? -106.101 38.416 40.349 1.00 45.19 422 GLN D O 1
ATOM 16472 N N . GLN D 1 254 ? -107.632 39.496 41.599 1.00 39.93 423 GLN D N 1
ATOM 16473 C CA . GLN D 1 254 ? -108.180 40.220 40.450 1.00 40.22 423 GLN D CA 1
ATOM 16474 C C . GLN D 1 254 ? -107.208 41.294 39.980 1.00 38.87 423 GLN D C 1
ATOM 16475 O O . GLN D 1 254 ? -107.137 41.606 38.795 1.00 40.07 423 GLN D O 1
ATOM 16481 N N . TRP D 1 255 ? -106.464 41.857 40.924 1.00 32.70 424 TRP D N 1
ATOM 16482 C CA . TRP D 1 255 ? -105.418 42.814 40.602 1.00 35.49 424 TRP D CA 1
ATOM 16483 C C . TRP D 1 255 ? -104.250 42.090 39.911 1.00 38.73 424 TRP D C 1
ATOM 16484 O O . TRP D 1 255 ? -103.698 42.582 38.928 1.00 40.15 424 TRP D O 1
ATOM 16495 N N . LEU D 1 256 ? -103.909 40.902 40.407 1.00 35.86 425 LEU D N 1
ATOM 16496 C CA . LEU D 1 256 ? -102.802 40.109 39.866 1.00 36.99 425 LEU D CA 1
ATOM 16497 C C . LEU D 1 256 ? -103.028 39.616 38.439 1.00 36.73 425 LEU D C 1
ATOM 16498 O O . LEU D 1 256 ? -102.089 39.530 37.650 1.00 35.09 425 LEU D O 1
ATOM 16503 N N . GLU D 1 257 ? -104.269 39.274 38.110 1.00 32.81 426 GLU D N 1
ATOM 16504 C CA . GLU D 1 257 ? -104.538 38.550 36.865 1.00 35.08 426 GLU D CA 1
ATOM 16505 C C . GLU D 1 257 ? -104.070 39.241 35.576 1.00 33.27 426 GLU D C 1
ATOM 16506 O O . GLU D 1 257 ? -103.419 38.613 34.746 1.00 36.97 426 GLU D O 1
ATOM 16512 N N . PRO D 1 258 ? -104.397 40.533 35.395 1.00 41.24 427 PRO D N 1
ATOM 16513 C CA . PRO D 1 258 ? -103.974 41.182 34.146 1.00 40.32 427 PRO D CA 1
ATOM 16514 C C . PRO D 1 258 ? -102.450 41.287 34.076 1.00 34.33 427 PRO D C 1
ATOM 16515 O O . PRO D 1 258 ? -101.856 41.147 33.010 1.00 32.14 427 PRO D O 1
ATOM 16519 N N . ILE D 1 259 ? -101.823 41.551 35.214 1.00 30.77 428 ILE D N 1
ATOM 16520 C CA . ILE D 1 259 ? -100.366 41.605 35.262 1.00 32.20 428 ILE D CA 1
ATOM 16521 C C . ILE D 1 259 ? -99.771 40.249 34.825 1.00 31.49 428 ILE D C 1
ATOM 16522 O O . ILE D 1 259 ? -98.924 40.168 33.925 1.00 32.08 428 ILE D O 1
ATOM 16527 N N . CYS D 1 260 ? -100.226 39.174 35.431 1.00 29.32 429 CYS D N 1
ATOM 16528 C CA . CYS D 1 260 ? -99.703 37.867 35.124 1.00 26.78 429 CYS D CA 1
ATOM 16529 C C . CYS D 1 260 ? -100.086 37.379 33.729 1.00 31.20 429 CYS D C 1
ATOM 16530 O O . CYS D 1 260 ? -99.369 36.664 33.109 1.00 27.01 429 CYS D O 1
ATOM 16533 N N . ASP D 1 261 ? -101.245 37.776 33.256 1.00 25.33 430 ASP D N 1
ATOM 16534 C CA . ASP D 1 261 ? -101.675 37.386 31.937 1.00 29.90 430 ASP D CA 1
ATOM 16535 C C . ASP D 1 261 ? -100.673 37.897 30.923 1.00 31.20 430 ASP D C 1
ATOM 16536 O O . ASP D 1 261 ? -100.200 37.163 30.140 1.00 33.69 430 ASP D O 1
ATOM 16541 N N . ASP D 1 262 ? -100.337 39.164 30.983 1.00 28.77 431 ASP D N 1
ATOM 16542 C CA . ASP D 1 262 ? -99.335 39.732 30.115 1.00 28.54 431 ASP D CA 1
ATOM 16543 C C . ASP D 1 262 ? -97.954 39.139 30.358 1.00 31.27 431 ASP D C 1
ATOM 16544 O O . ASP D 1 262 ? -97.263 38.772 29.463 1.00 27.64 431 ASP D O 1
ATOM 16549 N N . PHE D 1 263 ? -97.571 39.037 31.602 1.00 29.08 432 PHE D N 1
ATOM 16550 C CA . PHE D 1 263 ? -96.233 38.570 31.935 1.00 28.28 432 PHE D CA 1
ATOM 16551 C C . PHE D 1 263 ? -96.006 37.130 31.473 1.00 25.69 432 PHE D C 1
ATOM 16552 O O . PHE D 1 263 ? -95.059 36.829 30.759 1.00 26.18 432 PHE D O 1
ATOM 16560 N N . PHE D 1 264 ? -96.886 36.229 31.887 1.00 24.80 433 PHE D N 1
ATOM 16561 C CA . PHE D 1 264 ? -96.701 34.830 31.519 1.00 25.74 433 PHE D CA 1
ATOM 16562 C C . PHE D 1 264 ? -96.921 34.585 30.044 1.00 25.18 433 PHE D C 1
ATOM 16563 O O . PHE D 1 264 ? -96.342 33.655 29.490 1.00 27.98 433 PHE D O 1
ATOM 16571 N N . ASP D 1 265 ? -97.729 35.423 29.397 1.00 25.88 434 ASP D N 1
ATOM 16572 C CA . ASP D 1 265 ? -97.836 35.325 27.939 1.00 27.20 434 ASP D CA 1
ATOM 16573 C C . ASP D 1 265 ? -96.453 35.547 27.310 1.00 33.20 434 ASP D C 1
ATOM 16574 O O . ASP D 1 265 ? -96.020 34.803 26.428 1.00 35.66 434 ASP D O 1
ATOM 16579 N N . THR D 1 266 ? -95.755 36.571 27.779 1.00 28.42 435 THR D N 1
ATOM 16580 C CA . THR D 1 266 ? -94.428 36.856 27.257 1.00 30.54 435 THR D CA 1
ATOM 16581 C C . THR D 1 266 ? -93.445 35.722 27.606 1.00 30.66 435 THR D C 1
ATOM 16582 O O . THR D 1 266 ? -92.632 35.315 26.773 1.00 30.61 435 THR D O 1
ATOM 16586 N N . ILE D 1 267 ? -93.544 35.196 28.821 1.00 28.40 436 ILE D N 1
ATOM 16587 C CA . ILE D 1 267 ? -92.663 34.103 29.267 1.00 29.28 436 ILE D CA 1
ATOM 16588 C C . ILE D 1 267 ? -92.813 32.848 28.410 1.00 32.89 436 ILE D C 1
ATOM 16589 O O . ILE D 1 267 ? -91.823 32.304 27.900 1.00 31.79 436 ILE D O 1
ATOM 16594 N N . MET D 1 268 ? -94.052 32.377 28.264 1.00 31.94 437 MET D N 1
ATOM 16595 C CA . MET D 1 268 ? -94.299 31.141 27.530 1.00 36.88 437 MET D CA 1
ATOM 16596 C C . MET D 1 268 ? -93.818 31.307 26.095 1.00 39.71 437 MET D C 1
ATOM 16597 O O . MET D 1 268 ? -93.256 30.387 25.487 1.00 37.45 437 MET D O 1
ATOM 16602 N N . SER D 1 269 ? -94.034 32.499 25.556 1.00 38.34 438 SER D N 1
ATOM 16603 C CA . SER D 1 269 ? -93.636 32.778 24.196 1.00 38.12 438 SER D CA 1
ATOM 16604 C C . SER D 1 269 ? -92.112 32.888 24.075 1.00 35.15 438 SER D C 1
ATOM 16605 O O . SER D 1 269 ? -91.520 32.334 23.161 1.00 36.05 438 SER D O 1
ATOM 16608 N N . TRP D 1 270 ? -91.473 33.583 25.008 1.00 36.27 439 TRP D N 1
ATOM 16609 C CA . TRP D 1 270 ? -90.018 33.748 24.939 1.00 38.93 439 TRP D CA 1
ATOM 16610 C C . TRP D 1 270 ? -89.283 32.409 25.092 1.00 33.80 439 TRP D C 1
ATOM 16611 O O . TRP D 1 270 ? -88.306 32.148 24.402 1.00 36.78 439 TRP D O 1
ATOM 16622 N N . PHE D 1 271 ? -89.767 31.568 25.995 1.00 29.56 440 PHE D N 1
ATOM 16623 C CA . PHE D 1 271 ? -89.116 30.292 26.284 1.00 33.51 440 PHE D CA 1
ATOM 16624 C C . PHE D 1 271 ? -89.533 29.153 25.371 1.00 35.12 440 PHE D C 1
ATOM 16625 O O . PHE D 1 271 ? -89.038 28.040 25.521 1.00 34.65 440 PHE D O 1
ATOM 16633 N N . ASN D 1 272 ? -90.451 29.409 24.445 1.00 33.42 441 ASN D N 1
ATOM 16634 C CA . ASN D 1 272 ? -90.947 28.324 23.599 1.00 36.28 441 ASN D CA 1
ATOM 16635 C C . ASN D 1 272 ? -89.833 27.691 22.775 1.00 39.25 441 ASN D C 1
ATOM 16636 O O . ASN D 1 272 ? -88.980 28.385 22.225 1.00 45.43 441 ASN D O 1
ATOM 16641 N N . ASN D 1 273 ? -89.850 26.365 22.723 1.00 37.51 442 ASN D N 1
ATOM 16642 C CA . ASN D 1 273 ? -88.762 25.579 22.159 1.00 39.10 442 ASN D CA 1
ATOM 16643 C C . ASN D 1 273 ? -87.417 25.724 22.882 1.00 43.97 442 ASN D C 1
ATOM 16644 O O . ASN D 1 273 ? -86.377 25.312 22.361 1.00 38.83 442 ASN D O 1
ATOM 16649 N N . SER D 1 274 ? -87.452 26.294 24.087 1.00 41.45 443 SER D N 1
ATOM 16650 C CA . SER D 1 274 ? -86.300 26.290 24.985 1.00 38.54 443 SER D CA 1
ATOM 16651 C C . SER D 1 274 ? -86.655 25.554 26.277 1.00 41.00 443 SER D C 1
ATOM 16652 O O . SER D 1 274 ? -87.822 25.252 26.530 1.00 40.30 443 SER D O 1
ATOM 16655 N N . ILE D 1 275 ? -85.654 25.261 27.103 1.00 39.47 444 ILE D N 1
ATOM 16656 C CA . ILE D 1 275 ? -85.945 24.669 28.403 1.00 37.66 444 ILE D CA 1
ATOM 16657 C C . ILE D 1 275 ? -86.542 25.728 29.344 1.00 27.19 444 ILE D C 1
ATOM 16658 O O . ILE D 1 275 ? -86.035 26.841 29.459 1.00 32.51 444 ILE D O 1
ATOM 16663 N N . MET D 1 276 ? -87.641 25.379 29.994 1.00 29.57 445 MET D N 1
ATOM 16664 C CA . MET D 1 276 ? -88.385 26.333 30.800 1.00 31.41 445 MET D CA 1
ATOM 16665 C C . MET D 1 276 ? -87.678 26.648 32.126 1.00 39.84 445 MET D C 1
ATOM 16666 O O . MET D 1 276 ? -87.155 25.752 32.791 1.00 36.96 445 MET D O 1
ATOM 16671 N N . MET D 1 277 ? -87.653 27.929 32.493 1.00 32.12 446 MET D N 1
ATOM 16672 C CA . MET D 1 277 ? -87.076 28.351 33.765 1.00 35.71 446 MET D CA 1
ATOM 16673 C C . MET D 1 277 ? -87.791 27.706 34.948 1.00 34.20 446 MET D C 1
ATOM 16674 O O . MET D 1 277 ? -88.989 27.412 34.875 1.00 32.48 446 MET D O 1
ATOM 16679 N N . TYR D 1 278 ? -87.045 27.502 36.034 1.00 29.91 447 TYR D N 1
ATOM 16680 C CA . TYR D 1 278 ? -87.611 27.051 37.298 1.00 31.14 447 TYR D CA 1
ATOM 16681 C C . TYR D 1 278 ? -88.500 28.151 37.865 1.00 33.31 447 TYR D C 1
ATOM 16682 O O . TYR D 1 278 ? -88.161 29.331 37.785 1.00 30.71 447 TYR D O 1
ATOM 16691 N N . MET D 1 279 ? -89.632 27.760 38.440 1.00 29.62 448 MET D N 1
ATOM 16692 C CA . MET D 1 279 ? -90.547 28.705 39.071 1.00 31.50 448 MET D CA 1
ATOM 16693 C C . MET D 1 279 ? -90.888 28.286 40.492 1.00 28.09 448 MET D C 1
ATOM 16694 O O . MET D 1 279 ? -91.176 27.115 40.746 1.00 29.74 448 MET D O 1
ATOM 16699 N N . GLU D 1 280 ? -90.897 29.252 41.397 1.00 29.88 449 GLU D N 1
ATOM 16700 C CA . GLU D 1 280 ? -91.450 29.042 42.730 1.00 32.44 449 GLU D CA 1
ATOM 16701 C C . GLU D 1 280 ? -92.940 28.704 42.611 1.00 37.10 449 GLU D C 1
ATOM 16702 O O . GLU D 1 280 ? -93.557 28.912 41.571 1.00 32.27 449 GLU D O 1
ATOM 16708 N N . ASN D 1 281 ? -93.508 28.211 43.700 1.00 31.49 450 ASN D N 1
ATOM 16709 C CA . ASN D 1 281 ? -94.895 27.807 43.735 1.00 39.46 450 ASN D CA 1
ATOM 16710 C C . ASN D 1 281 ? -95.871 28.812 43.147 1.00 33.41 450 ASN D C 1
ATOM 16711 O O . ASN D 1 281 ? -96.728 28.431 42.366 1.00 30.93 450 ASN D O 1
ATOM 16716 N N . GLY D 1 282 ? -95.755 30.080 43.541 1.00 27.19 451 GLY D N 1
ATOM 16717 C CA . GLY D 1 282 ? -96.725 31.083 43.135 1.00 26.94 451 GLY D CA 1
ATOM 16718 C C . GLY D 1 282 ? -96.713 31.358 41.630 1.00 31.96 451 GLY D C 1
ATOM 16719 O O . GLY D 1 282 ? -97.763 31.467 40.992 1.00 28.59 451 GLY D O 1
ATOM 16720 N N . SER D 1 283 ? -95.522 31.498 41.059 1.00 30.66 452 SER D N 1
ATOM 16721 C CA . SER D 1 283 ? -95.410 31.716 39.622 1.00 33.64 452 SER D CA 1
ATOM 16722 C C . SER D 1 283 ? -95.831 30.473 38.834 1.00 34.28 452 SER D C 1
ATOM 16723 O O . SER D 1 283 ? -96.500 30.590 37.805 1.00 31.28 452 SER D O 1
ATOM 16726 N N . LEU D 1 284 ? -95.461 29.284 39.315 1.00 31.29 453 LEU D N 1
ATOM 16727 C CA . LEU D 1 284 ? -95.861 28.063 38.618 1.00 25.89 453 LEU D CA 1
ATOM 16728 C C . LEU D 1 284 ? -97.399 27.938 38.515 1.00 32.98 453 LEU D C 1
ATOM 16729 O O . LEU D 1 284 ? -97.940 27.598 37.454 1.00 28.99 453 LEU D O 1
ATOM 16734 N N . LEU D 1 285 ? -98.104 28.211 39.610 1.00 33.66 454 LEU D N 1
ATOM 16735 C CA . LEU D 1 285 ? -99.575 28.238 39.570 1.00 35.87 454 LEU D CA 1
ATOM 16736 C C . LEU D 1 285 ? -100.124 29.255 38.544 1.00 34.05 454 LEU D C 1
ATOM 16737 O O . LEU D 1 285 ? -101.038 28.945 37.778 1.00 32.01 454 LEU D O 1
ATOM 16742 N N . GLN D 1 286 ? -99.584 30.474 38.553 1.00 35.65 455 GLN D N 1
ATOM 16743 C CA . GLN D 1 286 ? -99.996 31.498 37.590 1.00 30.33 455 GLN D CA 1
ATOM 16744 C C . GLN D 1 286 ? -99.748 31.050 36.135 1.00 32.29 455 GLN D C 1
ATOM 16745 O O . GLN D 1 286 ? -100.555 31.305 35.251 1.00 34.21 455 GLN D O 1
ATOM 16751 N N . ALA D 1 287 ? -98.641 30.361 35.896 1.00 28.12 456 ALA D N 1
ATOM 16752 C CA . ALA D 1 287 ? -98.375 29.829 34.565 1.00 32.60 456 ALA D CA 1
ATOM 16753 C C . ALA D 1 287 ? -99.446 28.800 34.191 1.00 34.61 456 ALA D C 1
ATOM 16754 O O . ALA D 1 287 ? -99.935 28.775 33.055 1.00 29.38 456 ALA D O 1
ATOM 16756 N N . GLY D 1 288 ? -99.805 27.952 35.152 1.00 27.55 457 GLY D N 1
ATOM 16757 C CA . GLY D 1 288 ? -100.827 26.944 34.929 1.00 27.29 457 GLY D CA 1
ATOM 16758 C C . GLY D 1 288 ? -102.159 27.605 34.625 1.00 33.76 457 GLY D C 1
ATOM 16759 O O . GLY D 1 288 ? -102.844 27.235 33.678 1.00 34.57 457 GLY D O 1
ATOM 16760 N N . MET D 1 289 ? -102.504 28.607 35.431 1.00 34.86 458 MET D N 1
ATOM 16761 C CA . MET D 1 289 ? -103.723 29.380 35.245 1.00 32.70 458 MET D CA 1
ATOM 16762 C C . MET D 1 289 ? -103.773 30.109 33.900 1.00 37.02 458 MET D C 1
ATOM 16763 O O . MET D 1 289 ? -104.848 30.298 33.325 1.00 32.98 458 MET D O 1
ATOM 16768 N N . TYR D 1 290 ? -102.606 30.527 33.414 1.00 29.51 459 TYR D N 1
ATOM 16769 C CA . TYR D 1 290 ? -102.500 31.123 32.089 1.00 31.93 459 TYR D CA 1
ATOM 16770 C C . TYR D 1 290 ? -103.017 30.117 31.054 1.00 30.55 459 TYR D C 1
ATOM 16771 O O . TYR D 1 290 ? -103.784 30.454 30.141 1.00 32.34 459 TYR D O 1
ATOM 16780 N N . PHE D 1 291 ? -102.591 28.873 31.190 1.00 31.10 460 PHE D N 1
ATOM 16781 C CA . PHE D 1 291 ? -102.987 27.874 30.214 1.00 35.26 460 PHE D CA 1
ATOM 16782 C C . PHE D 1 291 ? -104.483 27.512 30.355 1.00 34.55 460 PHE D C 1
ATOM 16783 O O . PHE D 1 291 ? -105.159 27.267 29.359 1.00 32.88 460 PHE D O 1
ATOM 16791 N N . GLU D 1 292 ? -105.005 27.532 31.580 1.00 30.45 461 GLU D N 1
ATOM 16792 C CA . GLU D 1 292 ? -106.448 27.357 31.787 1.00 35.00 461 GLU D CA 1
ATOM 16793 C C . GLU D 1 292 ? -107.228 28.412 30.994 1.00 42.26 461 GLU D C 1
ATOM 16794 O O . GLU D 1 292 ? -108.260 28.112 30.395 1.00 37.38 461 GLU D O 1
ATOM 16800 N N . ARG D 1 293 ? -106.727 29.646 30.981 1.00 39.47 462 ARG D N 1
ATOM 16801 C CA . ARG D 1 293 ? -107.448 30.748 30.352 1.00 36.77 462 ARG D CA 1
ATOM 16802 C C . ARG D 1 293 ? -107.196 30.806 28.857 1.00 33.03 462 ARG D C 1
ATOM 16803 O O . ARG D 1 293 ? -107.972 31.417 28.123 1.00 40.02 462 ARG D O 1
ATOM 16811 N N . HIS D 1 294 ? -106.105 30.181 28.414 1.00 29.57 463 HIS D N 1
ATOM 16812 C CA . HIS D 1 294 ? -105.712 30.188 27.010 1.00 30.64 463 HIS D CA 1
ATOM 16813 C C . HIS D 1 294 ? -105.479 28.767 26.493 1.00 35.73 463 HIS D C 1
ATOM 16814 O O . HIS D 1 294 ? -104.341 28.370 26.276 1.00 34.74 463 HIS D O 1
ATOM 16821 N N . PRO D 1 295 ? -106.565 28.005 26.266 1.00 42.27 464 PRO D N 1
ATOM 16822 C CA . PRO D 1 295 ? -106.482 26.633 25.753 1.00 35.72 464 PRO D CA 1
ATOM 16823 C C . PRO D 1 295 ? -105.627 26.546 24.507 1.00 33.15 464 PRO D C 1
ATOM 16824 O O . PRO D 1 295 ? -104.884 25.586 24.335 1.00 36.44 464 PRO D O 1
ATOM 16828 N N . GLY D 1 296 ? -105.725 27.571 23.669 1.00 32.98 465 GLY D N 1
ATOM 16829 C CA . GLY D 1 296 ? -105.009 27.649 22.410 1.00 40.28 465 GLY D CA 1
ATOM 16830 C C . GLY D 1 296 ? -103.508 27.643 22.595 1.00 43.85 465 GLY D C 1
ATOM 16831 O O . GLY D 1 296 ? -102.777 27.077 21.788 1.00 41.32 465 GLY D O 1
ATOM 16832 N N . ALA D 1 297 ? -103.052 28.285 23.662 1.00 30.93 466 ALA D N 1
ATOM 16833 C CA . ALA D 1 297 ? -101.631 28.395 23.947 1.00 28.92 466 ALA D CA 1
ATOM 16834 C C . ALA D 1 297 ? -101.009 27.014 24.117 1.00 31.28 466 ALA D C 1
ATOM 16835 O O . ALA D 1 297 ? -99.869 26.796 23.715 1.00 35.56 466 ALA D O 1
ATOM 16837 N N . MET D 1 298 ? -101.742 26.087 24.726 1.00 31.97 467 MET D N 1
ATOM 16838 C CA . MET D 1 298 ? -101.210 24.750 24.920 1.00 36.55 467 MET D CA 1
ATOM 16839 C C . MET D 1 298 ? -100.637 24.234 23.603 1.00 40.84 467 MET D C 1
ATOM 16840 O O . MET D 1 298 ? -99.628 23.536 23.605 1.00 41.07 467 MET D O 1
ATOM 16845 N N . VAL D 1 299 ? -101.274 24.559 22.482 1.00 41.80 468 VAL D N 1
ATOM 16846 C CA . VAL D 1 299 ? -100.746 24.146 21.193 1.00 44.37 468 VAL D CA 1
ATOM 16847 C C . VAL D 1 299 ? -99.737 25.157 20.652 1.00 42.18 468 VAL D C 1
ATOM 16848 O O . VAL D 1 299 ? -98.661 24.777 20.221 1.00 44.52 468 VAL D O 1
ATOM 16852 N N . SER D 1 300 ? -100.087 26.442 20.684 1.00 40.95 469 SER D N 1
ATOM 16853 C CA . SER D 1 300 ? -99.200 27.510 20.197 1.00 45.25 469 SER D CA 1
ATOM 16854 C C . SER D 1 300 ? -97.806 27.535 20.848 1.00 44.89 469 SER D C 1
ATOM 16855 O O . SER D 1 300 ? -96.803 27.810 20.182 1.00 44.38 469 SER D O 1
ATOM 16858 N N . TYR D 1 301 ? -97.748 27.286 22.153 1.00 38.53 470 TYR D N 1
ATOM 16859 C CA . TYR D 1 301 ? -96.471 27.252 22.865 1.00 36.81 470 TYR D CA 1
ATOM 16860 C C . TYR D 1 301 ? -96.337 25.881 23.513 1.00 42.77 470 TYR D C 1
ATOM 16861 O O . TYR D 1 301 ? -96.211 25.748 24.735 1.00 38.77 470 TYR D O 1
ATOM 16870 N N . ASN D 1 302 ? -96.372 24.861 22.672 1.00 38.59 471 ASN D N 1
ATOM 16871 C CA . ASN D 1 302 ? -96.469 23.490 23.138 1.00 38.92 471 ASN D CA 1
ATOM 16872 C C . ASN D 1 302 ? -95.353 23.081 24.079 1.00 37.63 471 ASN D C 1
ATOM 16873 O O . ASN D 1 302 ? -95.602 22.495 25.131 1.00 34.86 471 ASN D O 1
ATOM 16878 N N . SER D 1 303 ? -94.121 23.398 23.692 1.00 35.32 472 SER D N 1
ATOM 16879 C CA . SER D 1 303 ? -92.951 22.991 24.459 1.00 38.46 472 SER D CA 1
ATOM 16880 C C . SER D 1 303 ? -92.931 23.657 25.840 1.00 38.81 472 SER D C 1
ATOM 16881 O O . SER D 1 303 ? -92.560 23.032 26.835 1.00 34.35 472 SER D O 1
ATOM 16884 N N . SER D 1 304 ? -93.338 24.922 25.901 1.00 34.16 473 SER D N 1
ATOM 16885 C CA . SER D 1 304 ? -93.502 25.597 27.188 1.00 33.80 473 SER D CA 1
ATOM 16886 C C . SER D 1 304 ? -94.639 24.959 27.983 1.00 36.13 473 SER D C 1
ATOM 16887 O O . SER D 1 304 ? -94.509 24.732 29.185 1.00 31.29 473 SER D O 1
ATOM 16890 N N . PHE D 1 305 ? -95.757 24.671 27.320 1.00 30.68 474 PHE D N 1
ATOM 16891 C CA . PHE D 1 305 ? -96.893 24.071 28.029 1.00 32.97 474 PHE D CA 1
ATOM 16892 C C . PHE D 1 305 ? -96.527 22.731 28.665 1.00 33.11 474 PHE D C 1
ATOM 16893 O O . PHE D 1 305 ? -96.849 22.472 29.826 1.00 39.26 474 PHE D O 1
ATOM 16901 N N . ILE D 1 306 ? -95.833 21.892 27.911 1.00 36.66 475 ILE D N 1
ATOM 16902 C CA . ILE D 1 306 ? -95.502 20.553 28.387 1.00 39.61 475 ILE D CA 1
ATOM 16903 C C . ILE D 1 306 ? -94.632 20.585 29.634 1.00 36.58 475 ILE D C 1
ATOM 16904 O O . ILE D 1 306 ? -94.904 19.898 30.621 1.00 37.15 475 ILE D O 1
ATOM 16909 N N . GLN D 1 307 ? -93.590 21.403 29.596 1.00 38.86 476 GLN D N 1
ATOM 16910 C CA . GLN D 1 307 ? -92.696 21.514 30.735 1.00 38.19 476 GLN D CA 1
ATOM 16911 C C . GLN D 1 307 ? -93.412 22.104 31.939 1.00 36.35 476 GLN D C 1
ATOM 16912 O O . GLN D 1 307 ? -93.262 21.612 33.051 1.00 39.84 476 GLN D O 1
ATOM 16918 N N . ILE D 1 308 ? -94.200 23.148 31.709 1.00 34.39 477 ILE D N 1
ATOM 16919 C CA . ILE D 1 308 ? -94.965 23.767 32.775 1.00 32.97 477 ILE D CA 1
ATOM 16920 C C . ILE D 1 308 ? -95.903 22.759 33.443 1.00 38.16 477 ILE D C 1
ATOM 16921 O O . ILE D 1 308 ? -95.979 22.710 34.663 1.00 33.25 477 ILE D O 1
ATOM 16926 N N . VAL D 1 309 ? -96.601 21.951 32.647 1.00 40.48 478 VAL D N 1
ATOM 16927 C CA . VAL D 1 309 ? -97.466 20.907 33.204 1.00 38.28 478 VAL D CA 1
ATOM 16928 C C . VAL D 1 309 ? -96.692 19.777 33.893 1.00 39.18 478 VAL D C 1
ATOM 16929 O O . VAL D 1 309 ? -97.132 19.261 34.915 1.00 35.96 478 VAL D O 1
ATOM 16933 N N . MET D 1 310 ? -95.547 19.388 33.341 1.00 34.33 479 MET D N 1
ATOM 16934 C CA . MET D 1 310 ? -94.709 18.405 34.015 1.00 39.84 479 MET D CA 1
ATOM 16935 C C . MET D 1 310 ? -94.293 18.918 35.393 1.00 44.15 479 MET D C 1
ATOM 16936 O O . MET D 1 310 ? -94.353 18.179 36.366 1.00 44.79 479 MET D O 1
ATOM 16941 N N . ASN D 1 311 ? -93.879 20.184 35.473 1.00 35.98 480 ASN D N 1
ATOM 16942 C CA . ASN D 1 311 ? -93.481 20.776 36.751 1.00 35.51 480 ASN D CA 1
ATOM 16943 C C . ASN D 1 311 ? -94.661 20.875 37.726 1.00 35.19 480 ASN D C 1
ATOM 16944 O O . ASN D 1 311 ? -94.540 20.523 38.895 1.00 34.45 480 ASN D O 1
ATOM 16949 N N . GLY D 1 312 ? -95.794 21.371 37.244 1.00 30.99 481 GLY D N 1
ATOM 16950 C CA . GLY D 1 312 ? -96.952 21.572 38.097 1.00 30.24 481 GLY D CA 1
ATOM 16951 C C . GLY D 1 312 ? -97.531 20.259 38.603 1.00 39.33 481 GLY D C 1
ATOM 16952 O O . GLY D 1 312 ? -97.977 20.169 39.748 1.00 41.34 481 GLY D O 1
ATOM 16953 N N . SER D 1 313 ? -97.514 19.233 37.760 1.00 42.43 482 SER D N 1
ATOM 16954 C CA . SER D 1 313 ? -98.093 17.945 38.141 1.00 50.03 482 SER D CA 1
ATOM 16955 C C . SER D 1 313 ? -97.329 17.303 39.300 1.00 54.12 482 SER D C 1
ATOM 16956 O O . SER D 1 313 ? -97.871 16.457 40.001 1.00 52.91 482 SER D O 1
ATOM 16959 N N . ARG D 1 314 ? -96.084 17.722 39.515 1.00 49.84 483 ARG D N 1
ATOM 16960 C CA . ARG D 1 314 ? -95.267 17.149 40.583 1.00 48.53 483 ARG D CA 1
ATOM 16961 C C . ARG D 1 314 ? -95.132 18.085 41.783 1.00 50.78 483 ARG D C 1
ATOM 16962 O O . ARG D 1 314 ? -94.490 17.745 42.777 1.00 48.58 483 ARG D O 1
ATOM 16970 N N . ARG D 1 315 ? -95.726 19.268 41.687 1.00 48.26 484 ARG D N 1
ATOM 16971 C CA . ARG D 1 315 ? -95.560 20.281 42.721 1.00 46.22 484 ARG D CA 1
ATOM 16972 C C . ARG D 1 315 ? -96.652 20.151 43.772 1.00 44.52 484 ARG D C 1
ATOM 16973 O O . ARG D 1 315 ? -97.837 20.307 43.470 1.00 43.15 484 ARG D O 1
ATOM 16981 N N . ASP D 1 316 ? -96.251 19.858 45.005 1.00 50.44 485 ASP D N 1
ATOM 16982 C CA . ASP D 1 316 ? -97.211 19.656 46.087 1.00 47.98 485 ASP D CA 1
ATOM 16983 C C . ASP D 1 316 ? -98.072 20.896 46.291 1.00 47.43 485 ASP D C 1
ATOM 16984 O O . ASP D 1 316 ? -97.557 22.011 46.395 1.00 47.35 485 ASP D O 1
ATOM 16989 N N . GLY D 1 317 ? -99.387 20.699 46.340 1.00 49.27 486 GLY D N 1
ATOM 16990 C CA . GLY D 1 317 ? -100.315 21.806 46.500 1.00 50.99 486 GLY D CA 1
ATOM 16991 C C . GLY D 1 317 ? -101.080 22.182 45.235 1.00 52.58 486 GLY D C 1
ATOM 16992 O O . GLY D 1 317 ? -102.067 22.919 45.297 1.00 47.55 486 GLY D O 1
ATOM 16993 N N . MET D 1 318 ? -100.638 21.670 44.088 1.00 51.43 487 MET D N 1
ATOM 16994 C CA . MET D 1 318 ? -101.266 22.015 42.813 1.00 48.45 487 MET D CA 1
ATOM 16995 C C . MET D 1 318 ? -101.245 20.866 41.811 1.00 48.02 487 MET D C 1
ATOM 16996 O O . MET D 1 318 ? -101.563 21.049 40.629 1.00 44.15 487 MET D O 1
ATOM 17001 N N . GLN D 1 319 ? -100.876 19.681 42.283 1.00 45.12 488 GLN D N 1
ATOM 17002 C CA . GLN D 1 319 ? -100.752 18.525 41.405 1.00 47.52 488 GLN D CA 1
ATOM 17003 C C . GLN D 1 319 ? -102.068 18.179 40.697 1.00 48.53 488 GLN D C 1
ATOM 17004 O O . GLN D 1 319 ? -102.090 17.945 39.485 1.00 36.67 488 GLN D O 1
ATOM 17010 N N . GLU D 1 320 ? -103.165 18.152 41.446 1.00 53.59 489 GLU D N 1
ATOM 17011 C CA . GLU D 1 320 ? -104.452 17.762 40.871 1.00 52.56 489 GLU D CA 1
ATOM 17012 C C . GLU D 1 320 ? -104.919 18.769 39.826 1.00 47.33 489 GLU D C 1
ATOM 17013 O O . GLU D 1 320 ? -105.373 18.395 38.741 1.00 45.10 489 GLU D O 1
ATOM 17019 N N . ARG D 1 321 ? -104.802 20.048 40.162 1.00 48.02 490 ARG D N 1
ATOM 17020 C CA . ARG D 1 321 ? -105.129 21.115 39.225 1.00 47.04 490 ARG D CA 1
ATOM 17021 C C . ARG D 1 321 ? -104.360 20.975 37.904 1.00 36.09 490 ARG D C 1
ATOM 17022 O O . ARG D 1 321 ? -104.941 21.106 36.829 1.00 43.88 490 ARG D O 1
ATOM 17030 N N . PHE D 1 322 ? -103.065 20.676 37.976 1.00 37.51 491 PHE D N 1
ATOM 17031 C CA . PHE D 1 322 ? -102.283 20.494 36.753 1.00 40.26 491 PHE D CA 1
ATOM 17032 C C . PHE D 1 322 ? -102.646 19.243 35.943 1.00 39.74 491 PHE D C 1
ATOM 17033 O O . PHE D 1 322 ? -102.562 19.253 34.709 1.00 35.85 491 PHE D O 1
ATOM 17041 N N . ARG D 1 323 ? -103.050 18.174 36.626 1.00 45.86 492 ARG D N 1
ATOM 17042 C CA . ARG D 1 323 ? -103.461 16.945 35.942 1.00 42.02 492 ARG D CA 1
ATOM 17043 C C . ARG D 1 323 ? -104.763 17.134 35.173 1.00 37.30 492 ARG D C 1
ATOM 17044 O O . ARG D 1 323 ? -104.911 16.649 34.047 1.00 39.75 492 ARG D O 1
ATOM 17052 N N . GLU D 1 324 ? -105.701 17.857 35.771 1.00 35.71 493 GLU D N 1
ATOM 17053 C CA . GLU D 1 324 ? -106.952 18.170 35.095 1.00 38.84 493 GLU D CA 1
ATOM 17054 C C . GLU D 1 324 ? -106.653 19.036 33.883 1.00 42.56 493 GLU D C 1
ATOM 17055 O O . GLU D 1 324 ? -107.205 18.823 32.804 1.00 48.37 493 GLU D O 1
ATOM 17061 N N . LEU D 1 325 ? -105.760 20.010 34.059 1.00 41.09 494 LEU D N 1
ATOM 17062 C CA . LEU D 1 325 ? -105.353 20.852 32.947 1.00 30.08 494 LEU D CA 1
ATOM 17063 C C . LEU D 1 325 ? -104.787 19.984 31.819 1.00 35.65 494 LEU D C 1
ATOM 17064 O O . LEU D 1 325 ? -105.165 20.125 30.656 1.00 40.22 494 LEU D O 1
ATOM 17069 N N . TYR D 1 326 ? -103.878 19.080 32.167 1.00 31.02 495 TYR D N 1
ATOM 17070 C CA . TYR D 1 326 ? -103.278 18.223 31.160 1.00 33.52 495 TYR D CA 1
ATOM 17071 C C . TYR D 1 326 ? -104.353 17.356 30.501 1.00 39.99 495 TYR D C 1
ATOM 17072 O O . TYR D 1 326 ? -104.337 17.137 29.285 1.00 39.51 495 TYR D O 1
ATOM 17081 N N . GLU D 1 327 ? -105.308 16.896 31.302 1.00 36.74 496 GLU D N 1
ATOM 17082 C CA . GLU D 1 327 ? -106.391 16.076 30.772 1.00 44.09 496 GLU D CA 1
ATOM 17083 C C . GLU D 1 327 ? -107.273 16.848 29.782 1.00 48.50 496 GLU D C 1
ATOM 17084 O O . GLU D 1 327 ? -107.839 16.261 28.868 1.00 54.42 496 GLU D O 1
ATOM 17090 N N . VAL D 1 328 ? -107.361 18.166 29.939 1.00 39.48 497 VAL D N 1
ATOM 17091 C CA . VAL D 1 328 ? -108.052 18.992 28.953 1.00 44.90 497 VAL D CA 1
ATOM 17092 C C . VAL D 1 328 ? -107.298 18.990 27.627 1.00 48.56 497 VAL D C 1
ATOM 17093 O O . VAL D 1 328 ? -107.894 18.915 26.548 1.00 46.80 497 VAL D O 1
ATOM 17097 N N . TYR D 1 329 ? -105.978 19.077 27.717 1.00 46.31 498 TYR D N 1
ATOM 17098 C CA . TYR D 1 329 ? -105.127 19.046 26.540 1.00 43.18 498 TYR D CA 1
ATOM 17099 C C . TYR D 1 329 ? -105.246 17.708 25.812 1.00 39.31 498 TYR D C 1
ATOM 17100 O O . TYR D 1 329 ? -105.252 17.664 24.587 1.00 45.05 498 TYR D O 1
ATOM 17109 N N . LEU D 1 330 ? -105.332 16.624 26.570 1.00 41.63 499 LEU D N 1
ATOM 17110 C CA . LEU D 1 330 ? -105.462 15.297 25.979 1.00 51.05 499 LEU D CA 1
ATOM 17111 C C . LEU D 1 330 ? -106.649 15.192 25.024 1.00 58.07 499 LEU D C 1
ATOM 17112 O O . LEU D 1 330 ? -106.619 14.408 24.077 1.00 64.96 499 LEU D O 1
ATOM 17117 N N . LYS D 1 331 ? -107.685 15.991 25.263 1.00 50.74 500 LYS D N 1
ATOM 17118 C CA . LYS D 1 331 ? -108.889 15.921 24.443 1.00 55.45 500 LYS D CA 1
ATOM 17119 C C . LYS D 1 331 ? -108.685 16.630 23.121 1.00 54.11 500 LYS D C 1
ATOM 17120 O O . LYS D 1 331 ? -109.517 16.540 22.217 1.00 57.30 500 LYS D O 1
ATOM 17126 N N . ASN D 1 332 ? -107.575 17.343 23.007 1.00 46.00 501 ASN D N 1
ATOM 17127 C CA . ASN D 1 332 ? -107.315 18.105 21.799 1.00 50.48 501 ASN D CA 1
ATOM 17128 C C . ASN D 1 332 ? -107.308 17.235 20.544 1.00 56.17 501 ASN D C 1
ATOM 17129 O O . ASN D 1 332 ? -106.885 16.080 20.578 1.00 60.67 501 ASN D O 1
ATOM 17134 N N . GLU D 1 333 ? -107.771 17.818 19.441 1.00 62.80 502 GLU D N 1
ATOM 17135 C CA . GLU D 1 333 ? -107.933 17.123 18.165 1.00 69.70 502 GLU D CA 1
ATOM 17136 C C . GLU D 1 333 ? -106.673 16.424 17.648 1.00 66.18 502 GLU D C 1
ATOM 17137 O O . GLU D 1 333 ? -106.739 15.273 17.226 1.00 70.63 502 GLU D O 1
ATOM 17143 N N . LYS D 1 334 ? -105.534 17.110 17.667 1.00 62.49 503 LYS D N 1
ATOM 17144 C CA . LYS D 1 334 ? -104.299 16.511 17.161 1.00 61.62 503 LYS D CA 1
ATOM 17145 C C . LYS D 1 334 ? -103.580 15.676 18.220 1.00 57.80 503 LYS D C 1
ATOM 17146 O O . LYS D 1 334 ? -102.510 15.136 17.957 1.00 66.60 503 LYS D O 1
ATOM 17152 N N . VAL D 1 335 ? -104.165 15.568 19.408 1.00 46.72 504 VAL D N 1
ATOM 17153 C CA . VAL D 1 335 ? -103.546 14.812 20.493 1.00 47.34 504 VAL D CA 1
ATOM 17154 C C . VAL D 1 335 ? -104.327 13.537 20.807 1.00 56.90 504 VAL D C 1
ATOM 17155 O O . VAL D 1 335 ? -103.739 12.501 21.142 1.00 51.68 504 VAL D O 1
ATOM 17159 N N . TYR D 1 336 ? -105.651 13.616 20.694 1.00 57.86 505 TYR D N 1
ATOM 17160 C CA . TYR D 1 336 ? -106.513 12.480 21.026 1.00 55.97 505 TYR D CA 1
ATOM 17161 C C . TYR D 1 336 ? -106.041 11.134 20.443 1.00 49.82 505 TYR D C 1
ATOM 17162 O O . TYR D 1 336 ? -105.941 10.154 21.178 1.00 43.80 505 TYR D O 1
ATOM 17171 N N . PRO D 1 337 ? -105.745 11.090 19.129 1.00 52.60 506 PRO D N 1
ATOM 17172 C CA . PRO D 1 337 ? -105.278 9.849 18.493 1.00 56.42 506 PRO D CA 1
ATOM 17173 C C . PRO D 1 337 ? -104.159 9.169 19.276 1.00 59.95 506 PRO D C 1
ATOM 17174 O O . PRO D 1 337 ? -104.195 7.951 19.459 1.00 55.10 506 PRO D O 1
ATOM 17178 N N . VAL D 1 338 ? -103.179 9.943 19.736 1.00 53.34 507 VAL D N 1
ATOM 17179 C CA . VAL D 1 338 ? -102.040 9.361 20.438 1.00 48.23 507 VAL D CA 1
ATOM 17180 C C . VAL D 1 338 ? -102.478 8.699 21.749 1.00 47.48 507 VAL D C 1
ATOM 17181 O O . VAL D 1 338 ? -101.977 7.637 22.127 1.00 51.09 507 VAL D O 1
ATOM 17185 N N . THR D 1 339 ? -103.423 9.326 22.439 1.00 43.95 508 THR D N 1
ATOM 17186 C CA . THR D 1 339 ? -103.898 8.795 23.708 1.00 48.77 508 THR D CA 1
ATOM 17187 C C . THR D 1 339 ? -104.627 7.478 23.483 1.00 56.60 508 THR D C 1
ATOM 17188 O O . THR D 1 339 ? -104.862 6.732 24.432 1.00 50.13 508 THR D O 1
ATOM 17192 N N . GLN D 1 340 ? -104.989 7.205 22.229 1.00 62.01 509 GLN D N 1
ATOM 17193 C CA . GLN D 1 340 ? -105.720 5.981 21.881 1.00 68.97 509 GLN D CA 1
ATOM 17194 C C . GLN D 1 340 ? -104.815 4.780 21.569 1.00 74.90 509 GLN D C 1
ATOM 17195 O O . GLN D 1 340 ? -105.248 3.631 21.677 1.00 75.22 509 GLN D O 1
ATOM 17201 N N . GLN D 1 341 ? -103.570 5.043 21.177 1.00 75.17 510 GLN D N 1
ATOM 17202 C CA . GLN D 1 341 ? -102.608 3.969 20.925 1.00 75.17 510 GLN D CA 1
ATOM 17203 C C . GLN D 1 341 ? -102.399 3.157 22.202 1.00 69.11 510 GLN D C 1
ATOM 17204 O O . GLN D 1 341 ? -102.566 3.673 23.305 1.00 61.41 510 GLN D O 1
ATOM 17210 N N . SER D 1 342 ? -102.034 1.888 22.054 1.00 71.98 511 SER D N 1
ATOM 17211 C CA . SER D 1 342 ? -101.961 0.986 23.203 1.00 77.46 511 SER D CA 1
ATOM 17212 C C . SER D 1 342 ? -100.880 1.369 24.211 1.00 72.89 511 SER D C 1
ATOM 17213 O O . SER D 1 342 ? -100.976 1.035 25.391 1.00 77.13 511 SER D O 1
ATOM 17216 N N . ASP D 1 343 ? -99.859 2.077 23.742 1.00 70.66 512 ASP D N 1
ATOM 17217 C CA . ASP D 1 343 ? -98.705 2.419 24.571 1.00 71.71 512 ASP D CA 1
ATOM 17218 C C . ASP D 1 343 ? -98.946 3.570 25.566 1.00 66.36 512 ASP D C 1
ATOM 17219 O O . ASP D 1 343 ? -98.124 3.811 26.458 1.00 58.53 512 ASP D O 1
ATOM 17224 N N . PHE D 1 344 ? -100.064 4.274 25.419 1.00 55.62 513 PHE D N 1
ATOM 17225 C CA . PHE D 1 344 ? -100.266 5.512 26.164 1.00 55.58 513 PHE D CA 1
ATOM 17226 C C . PHE D 1 344 ? -100.635 5.350 27.642 1.00 59.27 513 PHE D C 1
ATOM 17227 O O . PHE D 1 344 ? -101.541 4.595 27.999 1.00 61.04 513 PHE D O 1
ATOM 17235 N N . GLY D 1 345 ? -99.919 6.082 28.490 1.00 56.88 514 GLY D N 1
ATOM 17236 C CA . GLY D 1 345 ? -100.256 6.216 29.896 1.00 53.23 514 GLY D CA 1
ATOM 17237 C C . GLY D 1 345 ? -100.379 4.907 30.642 1.00 58.92 514 GLY D C 1
ATOM 17238 O O . GLY D 1 345 ? -99.404 4.177 30.793 1.00 60.67 514 GLY D O 1
ATOM 17239 N N . LEU D 1 346 ? -101.589 4.622 31.115 1.00 62.47 515 LEU D N 1
ATOM 17240 C CA . LEU D 1 346 ? -101.879 3.414 31.884 1.00 67.23 515 LEU D CA 1
ATOM 17241 C C . LEU D 1 346 ? -101.742 2.147 31.037 1.00 75.06 515 LEU D C 1
ATOM 17242 O O . LEU D 1 346 ? -101.316 1.100 31.532 1.00 77.80 515 LEU D O 1
ATOM 17247 N N . CYS D 1 347 ? -102.107 2.255 29.761 1.00 77.78 516 CYS D N 1
ATOM 17248 C CA . CYS D 1 347 ? -102.139 1.116 28.845 1.00 81.94 516 CYS D CA 1
ATOM 17249 C C . CYS D 1 347 ? -103.362 0.240 29.114 1.00 86.44 516 CYS D C 1
ATOM 17250 O O . CYS D 1 347 ? -103.365 -0.958 28.833 1.00 87.58 516 CYS D O 1
ATOM 17253 N N . ASP D 1 348 ? -104.402 0.854 29.665 1.00 84.82 517 ASP D N 1
ATOM 17254 C CA . ASP D 1 348 ? -105.647 0.155 29.935 1.00 80.78 517 ASP D CA 1
ATOM 17255 C C . ASP D 1 348 ? -106.695 0.540 28.898 1.00 78.28 517 ASP D C 1
ATOM 17256 O O . ASP D 1 348 ? -107.897 0.415 29.137 1.00 78.94 517 ASP D O 1
ATOM 17261 N N . GLY D 1 349 ? -106.230 1.020 27.748 1.00 74.92 518 GLY D N 1
ATOM 17262 C CA . GLY D 1 349 ? -107.114 1.433 26.673 1.00 78.11 518 GLY D CA 1
ATOM 17263 C C . GLY D 1 349 ? -107.982 2.642 26.985 1.00 80.30 518 GLY D C 1
ATOM 17264 O O . GLY D 1 349 ? -108.674 3.159 26.106 1.00 80.74 518 GLY D O 1
ATOM 17265 N N . SER D 1 350 ? -107.941 3.104 28.232 1.00 77.86 519 SER D N 1
ATOM 17266 C CA . SER D 1 350 ? -108.793 4.208 28.671 1.00 78.51 519 SER D CA 1
ATOM 17267 C C . SER D 1 350 ? -108.317 5.578 28.172 1.00 77.74 519 SER D C 1
ATOM 17268 O O . SER D 1 350 ? -109.063 6.561 28.226 1.00 69.22 519 SER D O 1
ATOM 17271 N N . GLY D 1 351 ? -107.078 5.643 27.692 1.00 80.45 520 GLY D N 1
ATOM 17272 C CA . GLY D 1 351 ? -106.530 6.885 27.171 1.00 73.72 520 GLY D CA 1
ATOM 17273 C C . GLY D 1 351 ? -106.260 7.912 28.253 1.00 67.71 520 GLY D C 1
ATOM 17274 O O . GLY D 1 351 ? -106.101 9.101 27.969 1.00 67.24 520 GLY D O 1
ATOM 17275 N N . LYS D 1 352 ? -106.231 7.453 29.501 1.00 66.90 521 LYS D N 1
ATOM 17276 C CA . LYS D 1 352 ? -105.865 8.298 30.631 1.00 70.69 521 LYS D CA 1
ATOM 17277 C C . LYS D 1 352 ? -104.406 8.038 30.982 1.00 71.22 521 LYS D C 1
ATOM 17278 O O . LYS D 1 352 ? -103.930 6.908 30.873 1.00 67.23 521 LYS D O 1
ATOM 17284 N N . PRO D 1 353 ? -103.685 9.091 31.388 1.00 71.58 522 PRO D N 1
ATOM 17285 C CA . PRO D 1 353 ? -102.284 8.956 31.807 1.00 70.42 522 PRO D CA 1
ATOM 17286 C C . PRO D 1 353 ? -102.159 8.230 33.143 1.00 64.79 522 PRO D C 1
ATOM 17287 O O . PRO D 1 353 ? -103.134 8.158 33.895 1.00 67.95 522 PRO D O 1
ATOM 17291 N N . ASP D 1 354 ? -100.974 7.692 33.423 1.00 59.54 523 ASP D N 1
ATOM 17292 C CA . ASP D 1 354 ? -100.702 7.035 34.700 1.00 61.77 523 ASP D CA 1
ATOM 17293 C C . ASP D 1 354 ? -100.084 8.052 35.648 1.00 58.08 523 ASP D C 1
ATOM 17294 O O . ASP D 1 354 ? -98.885 8.324 35.569 1.00 62.70 523 ASP D O 1
ATOM 17299 N N . TRP D 1 355 ? -100.900 8.619 36.536 1.00 51.56 524 TRP D N 1
ATOM 17300 C CA . TRP D 1 355 ? -100.427 9.676 37.428 1.00 59.53 524 TRP D CA 1
ATOM 17301 C C . TRP D 1 355 ? -99.711 9.145 38.666 1.00 69.30 524 TRP D C 1
ATOM 17302 O O . TRP D 1 355 ? -99.212 9.924 39.484 1.00 67.64 524 TRP D O 1
ATOM 17313 N N . ASP D 1 356 ? -99.662 7.823 38.804 1.00 81.68 525 ASP D N 1
ATOM 17314 C CA . ASP D 1 356 ? -99.034 7.207 39.968 1.00 92.12 525 ASP D CA 1
ATOM 17315 C C . ASP D 1 356 ? -97.903 6.261 39.571 1.00 95.52 525 ASP D C 1
ATOM 17316 O O . ASP D 1 356 ? -97.951 5.059 39.836 1.00 92.61 525 ASP D O 1
ATOM 17321 N N . ASP D 1 357 ? -96.886 6.822 38.927 1.00 101.09 526 ASP D N 1
ATOM 17322 C CA . ASP D 1 357 ? -95.695 6.071 38.556 1.00 107.61 526 ASP D CA 1
ATOM 17323 C C . ASP D 1 357 ? -94.461 6.799 39.064 1.00 109.86 526 ASP D C 1
ATOM 17324 O O . ASP D 1 357 ? -93.961 7.719 38.415 1.00 109.24 526 ASP D O 1
ATOM 17329 N N . ASP D 1 358 ? -93.974 6.386 40.228 1.00 112.42 527 ASP D N 1
ATOM 17330 C CA . ASP D 1 358 ? -92.814 7.021 40.844 1.00 113.70 527 ASP D CA 1
ATOM 17331 C C . ASP D 1 358 ? -91.556 6.867 39.992 1.00 105.56 527 ASP D C 1
ATOM 17332 O O . ASP D 1 358 ? -90.592 7.613 40.159 1.00 102.83 527 ASP D O 1
ATOM 17337 N N . SER D 1 359 ? -91.574 5.899 39.080 1.00 99.17 528 SER D N 1
ATOM 17338 C CA . SER D 1 359 ? -90.446 5.660 38.185 1.00 89.53 528 SER D CA 1
ATOM 17339 C C . SER D 1 359 ? -90.342 6.711 37.080 1.00 78.09 528 SER D C 1
ATOM 17340 O O . SER D 1 359 ? -89.291 6.856 36.460 1.00 78.99 528 SER D O 1
ATOM 17343 N N . ASP D 1 360 ? -91.434 7.433 36.839 1.00 69.11 529 ASP D N 1
ATOM 17344 C CA . ASP D 1 360 ? -91.472 8.474 35.813 1.00 62.17 529 ASP D CA 1
ATOM 17345 C C . ASP D 1 360 ? -91.287 7.874 34.419 1.00 56.50 529 ASP D C 1
ATOM 17346 O O . ASP D 1 360 ? -90.767 8.532 33.509 1.00 55.83 529 ASP D O 1
ATOM 17351 N N . LEU D 1 361 ? -91.717 6.623 34.256 1.00 50.98 530 LEU D N 1
ATOM 17352 C CA . LEU D 1 361 ? -91.498 5.887 33.011 1.00 47.62 530 LEU D CA 1
ATOM 17353 C C . LEU D 1 361 ? -92.746 5.731 32.154 1.00 47.74 530 LEU D C 1
ATOM 17354 O O . LEU D 1 361 ? -92.665 5.302 31.007 1.00 56.40 530 LEU D O 1
ATOM 17359 N N . ALA D 1 362 ? -93.902 6.072 32.706 1.00 52.72 531 ALA D N 1
ATOM 17360 C CA . ALA D 1 362 ? -95.136 5.990 31.942 1.00 48.43 531 ALA D CA 1
ATOM 17361 C C . ALA D 1 362 ? -95.042 6.930 30.749 1.00 51.10 531 ALA D C 1
ATOM 17362 O O . ALA D 1 362 ? -94.456 8.004 30.850 1.00 50.57 531 ALA D O 1
ATOM 17364 N N . TYR D 1 363 ? -95.600 6.514 29.617 1.00 48.13 532 TYR D N 1
ATOM 17365 C CA . TYR D 1 363 ? -95.629 7.347 28.421 1.00 52.95 532 TYR D CA 1
ATOM 17366 C C . TYR D 1 363 ? -96.817 8.321 28.432 1.00 54.55 532 TYR D C 1
ATOM 17367 O O . TYR D 1 363 ? -97.746 8.205 27.631 1.00 50.45 532 TYR D O 1
ATOM 17376 N N . ASN D 1 364 ? -96.756 9.284 29.351 1.00 51.50 533 ASN D N 1
ATOM 17377 C CA . ASN D 1 364 ? -97.830 10.252 29.567 1.00 50.48 533 ASN D CA 1
ATOM 17378 C C . ASN D 1 364 ? -97.786 11.463 28.645 1.00 53.14 533 ASN D C 1
ATOM 17379 O O . ASN D 1 364 ? -98.808 12.100 28.402 1.00 54.09 533 ASN D O 1
ATOM 17384 N N . TRP D 1 365 ? -96.602 11.791 28.140 1.00 50.44 534 TRP D N 1
ATOM 17385 C CA . TRP D 1 365 ? -96.407 13.106 27.554 1.00 47.38 534 TRP D CA 1
ATOM 17386 C C . TRP D 1 365 ? -96.389 13.137 26.041 1.00 43.42 534 TRP D C 1
ATOM 17387 O O . TRP D 1 365 ? -95.619 12.433 25.395 1.00 46.32 534 TRP D O 1
ATOM 17398 N N . VAL D 1 366 ? -97.259 13.975 25.488 1.00 42.49 535 VAL D N 1
ATOM 17399 C CA . VAL D 1 366 ? -97.423 14.075 24.052 1.00 43.28 535 VAL D CA 1
ATOM 17400 C C . VAL D 1 366 ? -97.035 15.472 23.580 1.00 40.55 535 VAL D C 1
ATOM 17401 O O . VAL D 1 366 ? -97.674 16.462 23.951 1.00 35.44 535 VAL D O 1
ATOM 17405 N N . LEU D 1 367 ? -95.981 15.537 22.766 1.00 38.54 536 LEU D N 1
ATOM 17406 C CA . LEU D 1 367 ? -95.501 16.786 22.164 1.00 42.72 536 LEU D CA 1
ATOM 17407 C C . LEU D 1 367 ? -95.959 16.909 20.711 1.00 49.51 536 LEU D C 1
ATOM 17408 O O . LEU D 1 367 ? -95.959 15.927 19.968 1.00 53.45 536 LEU D O 1
ATOM 17413 N N . LEU D 1 368 ? -96.333 18.117 20.306 1.00 43.41 537 LEU D N 1
ATOM 17414 C CA . LEU D 1 368 ? -96.799 18.367 18.950 1.00 41.28 537 LEU D CA 1
ATOM 17415 C C . LEU D 1 368 ? -95.728 19.036 18.103 1.00 49.42 537 LEU D C 1
ATOM 17416 O O . LEU D 1 368 ? -94.902 19.786 18.612 1.00 52.67 537 LEU D O 1
ATOM 17421 N N . SER D 1 369 ? -95.755 18.768 16.805 1.00 54.07 538 SER D N 1
ATOM 17422 C CA . SER D 1 369 ? -94.749 19.296 15.896 1.00 54.65 538 SER D CA 1
ATOM 17423 C C . SER D 1 369 ? -94.841 20.810 15.781 1.00 53.54 538 SER D C 1
ATOM 17424 O O . SER D 1 369 ? -95.924 21.383 15.865 1.00 53.50 538 SER D O 1
ATOM 17427 N N . SER D 1 370 ? -93.696 21.452 15.578 1.00 54.57 539 SER D N 1
ATOM 17428 C CA . SER D 1 370 ? -93.649 22.898 15.388 1.00 63.37 539 SER D CA 1
ATOM 17429 C C . SER D 1 370 ? -94.013 23.315 13.960 1.00 66.39 539 SER D C 1
ATOM 17430 O O . SER D 1 370 ? -94.168 24.497 13.670 1.00 64.80 539 SER D O 1
ATOM 17433 N N . GLN D 1 371 ? -94.146 22.345 13.068 1.00 70.45 540 GLN D N 1
ATOM 17434 C CA . GLN D 1 371 ? -94.616 22.640 11.723 1.00 75.84 540 GLN D CA 1
ATOM 17435 C C . GLN D 1 371 ? -95.857 21.815 11.409 1.00 77.42 540 GLN D C 1
ATOM 17436 O O . GLN D 1 371 ? -96.141 20.825 12.085 1.00 71.48 540 GLN D O 1
ATOM 17442 N N . ASP D 1 372 ? -96.600 22.233 10.391 1.00 82.69 541 ASP D N 1
ATOM 17443 C CA . ASP D 1 372 ? -97.801 21.515 9.986 1.00 89.27 541 ASP D CA 1
ATOM 17444 C C . ASP D 1 372 ? -97.452 20.268 9.171 1.00 89.98 541 ASP D C 1
ATOM 17445 O O . ASP D 1 372 ? -97.407 20.311 7.939 1.00 94.70 541 ASP D O 1
ATOM 17450 N N . ASP D 1 373 ? -97.203 19.162 9.864 1.00 80.20 542 ASP D N 1
ATOM 17451 C CA . ASP D 1 373 ? -96.865 17.904 9.205 1.00 71.80 542 ASP D CA 1
ATOM 17452 C C . ASP D 1 373 ? -97.422 16.700 9.958 1.00 64.23 542 ASP D C 1
ATOM 17453 O O . ASP D 1 373 ? -96.967 15.570 9.761 1.00 65.88 542 ASP D O 1
ATOM 17458 N N . GLY D 1 374 ? -98.403 16.950 10.821 1.00 53.99 543 GLY D N 1
ATOM 17459 C CA . GLY D 1 374 ? -99.054 15.892 11.579 1.00 55.87 543 GLY D CA 1
ATOM 17460 C C . GLY D 1 374 ? -98.186 15.119 12.565 1.00 60.46 543 GLY D C 1
ATOM 17461 O O . GLY D 1 374 ? -98.652 14.149 13.178 1.00 61.62 543 GLY D O 1
ATOM 17462 N N . MET D 1 375 ? -96.932 15.536 12.733 1.00 51.89 544 MET D N 1
ATOM 17463 C CA . MET D 1 375 ? -96.029 14.841 13.651 1.00 56.15 544 MET D CA 1
ATOM 17464 C C . MET D 1 375 ? -96.374 15.037 15.141 1.00 56.64 544 MET D C 1
ATOM 17465 O O . MET D 1 375 ? -96.759 16.129 15.574 1.00 53.11 544 MET D O 1
ATOM 17470 N N . ALA D 1 376 ? -96.227 13.961 15.910 1.00 54.53 545 ALA D N 1
ATOM 17471 C CA . ALA D 1 376 ? -96.438 13.987 17.350 1.00 50.24 545 ALA D CA 1
ATOM 17472 C C . ALA D 1 376 ? -95.538 12.965 18.051 1.00 56.84 545 ALA D C 1
ATOM 17473 O O . ALA D 1 376 ? -95.448 11.806 17.642 1.00 54.01 545 ALA D O 1
ATOM 17475 N N . MET D 1 377 ? -94.880 13.408 19.116 1.00 49.98 546 MET D N 1
ATOM 17476 C CA . MET D 1 377 ? -93.979 12.562 19.876 1.00 45.98 546 MET D CA 1
ATOM 17477 C C . MET D 1 377 ? -94.634 12.200 21.203 1.00 46.24 546 MET D C 1
ATOM 17478 O O . MET D 1 377 ? -95.283 13.037 21.827 1.00 56.08 546 MET D O 1
ATOM 17483 N N . MET D 1 378 ? -94.489 10.951 21.631 1.00 42.38 547 MET D N 1
ATOM 17484 C CA . MET D 1 378 ? -95.026 10.525 22.922 1.00 38.69 547 MET D CA 1
ATOM 17485 C C . MET D 1 378 ? -93.896 9.978 23.768 1.00 48.52 547 MET D C 1
ATOM 17486 O O . MET D 1 378 ? -93.076 9.213 23.270 1.00 52.62 547 MET D O 1
ATOM 17491 N N . CYS D 1 379 ? -93.844 10.365 25.042 1.00 49.25 548 CYS D N 1
ATOM 17492 C CA . CYS D 1 379 ? -92.757 9.898 25.905 1.00 47.59 548 CYS D CA 1
ATOM 17493 C C . CYS D 1 379 ? -92.997 10.043 27.401 1.00 42.12 548 CYS D C 1
ATOM 17494 O O . CYS D 1 379 ? -94.028 10.557 27.853 1.00 41.25 548 CYS D O 1
ATOM 17497 N N . SER D 1 380 ? -92.018 9.566 28.159 1.00 45.15 549 SER D N 1
ATOM 17498 C CA . SER D 1 380 ? -92.062 9.576 29.613 1.00 41.72 549 SER D CA 1
ATOM 17499 C C . SER D 1 380 ? -91.309 10.781 30.147 1.00 45.81 549 SER D C 1
ATOM 17500 O O . SER D 1 380 ? -90.459 11.353 29.455 1.00 45.59 549 SER D O 1
ATOM 17503 N N . LEU D 1 381 ? -91.612 11.155 31.384 1.00 47.19 550 LEU D N 1
ATOM 17504 C CA . LEU D 1 381 ? -90.893 12.234 32.037 1.00 48.08 550 LEU D CA 1
ATOM 17505 C C . LEU D 1 381 ? -89.395 11.948 32.057 1.00 45.72 550 LEU D C 1
ATOM 17506 O O . LEU D 1 381 ? -88.602 12.799 31.674 1.00 43.36 550 LEU D O 1
ATOM 17511 N N . SER D 1 382 ? -89.026 10.749 32.509 1.00 46.75 551 SER D N 1
ATOM 17512 C CA . SER D 1 382 ? -87.622 10.351 32.648 1.00 43.18 551 SER D CA 1
ATOM 17513 C C . SER D 1 382 ? -86.803 10.588 31.387 1.00 47.20 551 SER D C 1
ATOM 17514 O O . SER D 1 382 ? -85.741 11.204 31.445 1.00 49.54 551 SER D O 1
ATOM 17517 N N . HIS D 1 383 ? -87.280 10.087 30.253 1.00 50.75 552 HIS D N 1
ATOM 17518 C CA . HIS D 1 383 ? -86.543 10.263 29.004 1.00 51.06 552 HIS D CA 1
ATOM 17519 C C . HIS D 1 383 ? -86.572 11.704 28.499 1.00 48.38 552 HIS D C 1
ATOM 17520 O O . HIS D 1 383 ? -85.591 12.178 27.923 1.00 47.17 552 HIS D O 1
ATOM 17527 N N . MET D 1 384 ? -87.694 12.388 28.709 1.00 45.32 553 MET D N 1
ATOM 17528 C CA . MET D 1 384 ? -87.791 13.806 28.371 1.00 46.77 553 MET D CA 1
ATOM 17529 C C . MET D 1 384 ? -86.681 14.573 29.069 1.00 45.86 553 MET D C 1
ATOM 17530 O O . MET D 1 384 ? -85.890 15.267 28.430 1.00 52.79 553 MET D O 1
ATOM 17535 N N . VAL D 1 385 ? -86.635 14.437 30.391 1.00 45.57 554 VAL D N 1
ATOM 17536 C CA . VAL D 1 385 ? -85.667 15.142 31.222 1.00 41.33 554 VAL D CA 1
ATOM 17537 C C . VAL D 1 385 ? -84.262 14.768 30.785 1.00 43.82 554 VAL D C 1
ATOM 17538 O O . VAL D 1 385 ? -83.385 15.626 30.650 1.00 34.22 554 VAL D O 1
ATOM 17542 N N . ASP D 1 386 ? -84.069 13.479 30.538 1.00 41.81 555 ASP D N 1
ATOM 17543 C CA . ASP D 1 386 ? -82.806 12.951 30.043 1.00 40.91 555 ASP D CA 1
ATOM 17544 C C . ASP D 1 386 ? -82.384 13.619 28.728 1.00 41.38 555 ASP D C 1
ATOM 17545 O O . ASP D 1 386 ? -81.213 13.962 28.552 1.00 47.05 555 ASP D O 1
ATOM 17550 N N . MET D 1 387 ? -83.330 13.790 27.801 1.00 37.34 556 MET D N 1
ATOM 17551 C CA . MET D 1 387 ? -83.016 14.357 26.487 1.00 37.50 556 MET D CA 1
ATOM 17552 C C . MET D 1 387 ? -82.764 15.857 26.541 1.00 39.98 556 MET D C 1
ATOM 17553 O O . MET D 1 387 ? -82.043 16.392 25.705 1.00 48.48 556 MET D O 1
ATOM 17558 N N . LEU D 1 388 ? -83.365 16.533 27.515 1.00 34.67 557 LEU D N 1
ATOM 17559 C CA . LEU D 1 388 ? -83.200 17.974 27.644 1.00 41.70 557 LEU D CA 1
ATOM 17560 C C . LEU D 1 388 ? -81.822 18.293 28.197 1.00 48.32 557 LEU D C 1
ATOM 17561 O O . LEU D 1 388 ? -81.169 19.234 27.747 1.00 47.96 557 LEU D O 1
ATOM 17566 N N . SER D 1 389 ? -81.385 17.493 29.167 1.00 41.95 558 SER D N 1
ATOM 17567 C CA . SER D 1 389 ? -80.073 17.663 29.780 1.00 42.26 558 SER D CA 1
ATOM 17568 C C . SER D 1 389 ? -79.250 16.386 29.651 1.00 34.26 558 SER D C 1
ATOM 17569 O O . SER D 1 389 ? -78.966 15.726 30.646 1.00 36.12 558 SER D O 1
ATOM 17572 N N . PRO D 1 390 ? -78.835 16.053 28.421 1.00 32.59 559 PRO D N 1
ATOM 17573 C CA . PRO D 1 390 ? -78.268 14.730 28.166 1.00 33.10 559 PRO D CA 1
ATOM 17574 C C . PRO D 1 390 ? -76.877 14.565 28.728 1.00 33.21 559 PRO D C 1
ATOM 17575 O O . PRO D 1 390 ? -76.205 15.536 29.088 1.00 33.11 559 PRO D O 1
ATOM 17579 N N . ASN D 1 391 ? -76.448 13.317 28.818 1.00 35.88 560 ASN D N 1
ATOM 17580 C CA . ASN D 1 391 ? -75.035 13.028 29.032 1.00 38.25 560 ASN D CA 1
ATOM 17581 C C . ASN D 1 391 ? -74.569 11.956 28.056 1.00 39.76 560 ASN D C 1
ATOM 17582 O O . ASN D 1 391 ? -75.290 11.582 27.131 1.00 40.19 560 ASN D O 1
ATOM 17587 N N . THR D 1 392 ? -73.362 11.456 28.275 1.00 46.87 561 THR D N 1
ATOM 17588 C CA . THR D 1 392 ? -72.771 10.477 27.380 1.00 53.39 561 THR D CA 1
ATOM 17589 C C . THR D 1 392 ? -73.613 9.183 27.255 1.00 50.54 561 THR D C 1
ATOM 17590 O O . THR D 1 392 ? -73.479 8.434 26.286 1.00 48.92 561 THR D O 1
ATOM 17594 N N . SER D 1 393 ? -74.494 8.942 28.225 1.00 50.50 562 SER D N 1
ATOM 17595 C CA . SER D 1 393 ? -75.259 7.693 28.298 1.00 45.30 562 SER D CA 1
ATOM 17596 C C . SER D 1 393 ? -76.757 7.844 28.001 1.00 46.66 562 SER D C 1
ATOM 17597 O O . SER D 1 393 ? -77.543 6.924 28.250 1.00 48.73 562 SER D O 1
ATOM 17600 N N . THR D 1 394 ? -77.151 8.996 27.470 1.00 40.10 563 THR D N 1
ATOM 17601 C CA . THR D 1 394 ? -78.551 9.241 27.143 1.00 45.87 563 THR D CA 1
ATOM 17602 C C . THR D 1 394 ? -79.077 8.390 25.976 1.00 48.34 563 THR D C 1
ATOM 17603 O O . THR D 1 394 ? -78.441 8.278 24.934 1.00 48.74 563 THR D O 1
ATOM 17607 N N . ASN D 1 395 ? -80.256 7.807 26.148 1.00 53.58 564 ASN D N 1
ATOM 17608 C CA . ASN D 1 395 ? -80.894 7.099 25.051 1.00 50.55 564 ASN D CA 1
ATOM 17609 C C . ASN D 1 395 ? -81.775 8.041 24.239 1.00 48.16 564 ASN D C 1
ATOM 17610 O O . ASN D 1 395 ? -82.757 8.587 24.745 1.00 54.26 564 ASN D O 1
ATOM 17615 N N . TRP D 1 396 ? -81.424 8.227 22.975 1.00 43.38 565 TRP D N 1
ATOM 17616 C CA . TRP D 1 396 ? -82.132 9.167 22.113 1.00 44.54 565 TRP D CA 1
ATOM 17617 C C . TRP D 1 396 ? -83.263 8.535 21.300 1.00 54.87 565 TRP D C 1
ATOM 17618 O O . TRP D 1 396 ? -83.823 9.175 20.410 1.00 61.53 565 TRP D O 1
ATOM 17629 N N . MET D 1 397 ? -83.615 7.295 21.619 1.00 55.87 566 MET D N 1
ATOM 17630 C CA . MET D 1 397 ? -84.592 6.553 20.814 1.00 66.16 566 MET D CA 1
ATOM 17631 C C . MET D 1 397 ? -85.796 6.041 21.602 1.00 61.89 566 MET D C 1
ATOM 17632 O O . MET D 1 397 ? -86.593 5.262 21.078 1.00 59.23 566 MET D O 1
ATOM 17637 N N . SER D 1 398 ? -85.932 6.498 22.844 1.00 61.18 567 SER D N 1
ATOM 17638 C CA . SER D 1 398 ? -86.898 5.940 23.792 1.00 65.07 567 SER D CA 1
ATOM 17639 C C . SER D 1 398 ? -88.301 6.544 23.717 1.00 65.28 567 SER D C 1
ATOM 17640 O O . SER D 1 398 ? -89.092 6.393 24.648 1.00 73.48 567 SER D O 1
ATOM 17643 N N . PHE D 1 399 ? -88.607 7.214 22.611 1.00 56.57 568 PHE D N 1
ATOM 17644 C CA . PHE D 1 399 ? -89.906 7.850 22.431 1.00 56.18 568 PHE D CA 1
ATOM 17645 C C . PHE D 1 399 ? -90.668 7.212 21.266 1.00 56.58 568 PHE D C 1
ATOM 17646 O O . PHE D 1 399 ? -90.083 6.487 20.462 1.00 56.38 568 PHE D O 1
ATOM 17654 N N . PHE D 1 400 ? -91.971 7.470 21.178 1.00 51.01 569 PHE D N 1
ATOM 17655 C CA . PHE D 1 400 ? -92.754 7.011 20.030 1.00 53.17 569 PHE D CA 1
ATOM 17656 C C . PHE D 1 400 ? -93.051 8.179 19.106 1.00 56.47 569 PHE D C 1
ATOM 17657 O O . PHE D 1 400 ? -93.352 9.281 19.560 1.00 56.44 569 PHE D O 1
ATOM 17665 N N . LEU D 1 401 ? -92.952 7.941 17.808 1.00 43.54 570 LEU D N 1
ATOM 17666 C CA . LEU D 1 401 ? -93.235 8.981 16.835 1.00 49.21 570 LEU D CA 1
ATOM 17667 C C . LEU D 1 401 ? -94.560 8.647 16.170 1.00 56.12 570 LEU D C 1
ATOM 17668 O O . LEU D 1 401 ? -94.884 7.473 15.987 1.00 61.44 570 LEU D O 1
ATOM 17673 N N . TYR D 1 402 ? -95.334 9.674 15.834 1.00 49.69 571 TYR D N 1
ATOM 17674 C CA . TYR D 1 402 ? -96.607 9.481 15.156 1.00 50.82 571 TYR D CA 1
ATOM 17675 C C . TYR D 1 402 ? -96.771 10.497 14.035 1.00 62.79 571 TYR D C 1
ATOM 17676 O O . TYR D 1 402 ? -96.380 11.656 14.182 1.00 60.98 571 TYR D O 1
ATOM 17685 N N . LYS D 1 403 ? -97.341 10.065 12.912 1.00 63.61 572 LYS D N 1
ATOM 17686 C CA . LYS D 1 403 ? -97.792 10.999 11.885 1.00 63.57 572 LYS D CA 1
ATOM 17687 C C . LYS D 1 403 ? -99.310 10.894 11.706 1.00 71.64 572 LYS D C 1
ATOM 17688 O O . LYS D 1 403 ? -99.852 9.812 11.469 1.00 68.69 572 LYS D O 1
ATOM 17694 N N . ASP D 1 404 ? -99.987 12.031 11.824 1.00 73.50 573 ASP D N 1
ATOM 17695 C CA . ASP D 1 404 ? -101.442 12.085 11.730 1.00 72.10 573 ASP D CA 1
ATOM 17696 C C . ASP D 1 404 ? -102.121 10.977 12.530 1.00 64.42 573 ASP D C 1
ATOM 17697 O O . ASP D 1 404 ? -103.184 10.489 12.155 1.00 66.71 573 ASP D O 1
ATOM 17702 N N . GLY D 1 405 ? -101.506 10.589 13.639 1.00 56.29 574 GLY D N 1
ATOM 17703 C CA . GLY D 1 405 ? -102.104 9.614 14.527 1.00 57.76 574 GLY D CA 1
ATOM 17704 C C . GLY D 1 405 ? -101.503 8.238 14.372 1.00 63.22 574 GLY D C 1
ATOM 17705 O O . GLY D 1 405 ? -101.550 7.422 15.293 1.00 68.92 574 GLY D O 1
ATOM 17706 N N . GLU D 1 406 ? -100.923 7.981 13.205 1.00 67.89 575 GLU D N 1
ATOM 17707 C CA . GLU D 1 406 ? -100.374 6.660 12.891 1.00 73.68 575 GLU D CA 1
ATOM 17708 C C . GLU D 1 406 ? -98.928 6.501 13.355 1.00 70.42 575 GLU D C 1
ATOM 17709 O O . GLU D 1 406 ? -98.076 7.340 13.046 1.00 66.04 575 GLU D O 1
ATOM 17715 N N . VAL D 1 407 ? -98.653 5.423 14.086 1.00 66.76 576 VAL D N 1
ATOM 17716 C CA . VAL D 1 407 ? -97.280 5.067 14.441 1.00 67.53 576 VAL D CA 1
ATOM 17717 C C . VAL D 1 407 ? -96.352 5.207 13.229 1.00 72.95 576 VAL D C 1
ATOM 17718 O O . VAL D 1 407 ? -96.724 4.855 12.108 1.00 70.83 576 VAL D O 1
ATOM 17722 N N . GLN D 1 408 ? -95.146 5.723 13.453 1.00 66.67 577 GLN D N 1
ATOM 17723 C CA . GLN D 1 408 ? -94.240 6.019 12.350 1.00 71.19 577 GLN D CA 1
ATOM 17724 C C . GLN D 1 408 ? -92.939 5.228 12.458 1.00 79.62 577 GLN D C 1
ATOM 17725 O O . GLN D 1 408 ? -92.444 4.976 13.558 1.00 81.98 577 GLN D O 1
ATOM 17731 N N . ASN D 1 409 ? -92.397 4.840 11.305 1.00 79.23 578 ASN D N 1
ATOM 17732 C CA . ASN D 1 409 ? -91.135 4.104 11.221 1.00 76.98 578 ASN D CA 1
ATOM 17733 C C . ASN D 1 409 ? -89.924 5.006 11.508 1.00 75.50 578 ASN D C 1
ATOM 17734 O O . ASN D 1 409 ? -89.547 5.833 10.672 1.00 75.02 578 ASN D O 1
ATOM 17739 N N . THR D 1 410 ? -89.324 4.844 12.690 1.00 70.87 579 THR D N 1
ATOM 17740 C CA . THR D 1 410 ? -88.199 5.684 13.128 1.00 76.01 579 THR D CA 1
ATOM 17741 C C . THR D 1 410 ? -86.864 5.351 12.453 1.00 69.67 579 THR D C 1
ATOM 17742 O O . THR D 1 410 ? -85.934 6.162 12.465 1.00 67.09 579 THR D O 1
ATOM 17746 N N . PHE D 1 411 ? -86.765 4.155 11.882 1.00 66.08 580 PHE D N 1
ATOM 17747 C CA . PHE D 1 411 ? -85.568 3.770 11.142 1.00 70.01 580 PHE D CA 1
ATOM 17748 C C . PHE D 1 411 ? -85.366 4.679 9.926 1.00 73.11 580 PHE D C 1
ATOM 17749 O O . PHE D 1 411 ? -84.235 4.944 9.510 1.00 67.53 580 PHE D O 1
ATOM 17757 N N . GLY D 1 412 ? -86.471 5.157 9.364 1.00 79.96 581 GLY D N 1
ATOM 17758 C CA . GLY D 1 412 ? -86.416 6.084 8.250 1.00 92.21 581 GLY D CA 1
ATOM 17759 C C . GLY D 1 412 ? -86.559 7.530 8.695 1.00 102.29 581 GLY D C 1
ATOM 17760 O O . GLY D 1 412 ? -87.339 8.293 8.116 1.00 106.05 581 GLY D O 1
ATOM 17761 N N . TYR D 1 413 ? -85.806 7.906 9.727 1.00 99.98 582 TYR D N 1
ATOM 17762 C CA . TYR D 1 413 ? -85.839 9.267 10.253 1.00 93.34 582 TYR D CA 1
ATOM 17763 C C . TYR D 1 413 ? -84.507 9.681 10.863 1.00 84.74 582 TYR D C 1
ATOM 17764 O O . TYR D 1 413 ? -84.014 9.051 11.800 1.00 80.20 582 TYR D O 1
ATOM 17773 N N . SER D 1 414 ? -83.932 10.749 10.325 1.00 80.01 583 SER D N 1
ATOM 17774 C CA . SER D 1 414 ? -82.756 11.365 10.921 1.00 75.24 583 SER D CA 1
ATOM 17775 C C . SER D 1 414 ? -83.179 12.134 12.172 1.00 65.01 583 SER D C 1
ATOM 17776 O O . SER D 1 414 ? -84.018 13.033 12.096 1.00 55.72 583 SER D O 1
ATOM 17779 N N . LEU D 1 415 ? -82.614 11.771 13.321 1.00 58.23 584 LEU D N 1
ATOM 17780 C CA . LEU D 1 415 ? -82.917 12.479 14.558 1.00 50.87 584 LEU D CA 1
ATOM 17781 C C . LEU D 1 415 ? -82.610 13.959 14.403 1.00 51.54 584 LEU D C 1
ATOM 17782 O O . LEU D 1 415 ? -83.415 14.807 14.776 1.00 53.71 584 LEU D O 1
ATOM 17787 N N . SER D 1 416 ? -81.449 14.271 13.839 1.00 49.24 585 SER D N 1
ATOM 17788 C CA . SER D 1 416 ? -81.088 15.663 13.628 1.00 48.12 585 SER D CA 1
ATOM 17789 C C . SER D 1 416 ? -82.216 16.409 12.918 1.00 50.82 585 SER D C 1
ATOM 17790 O O . SER D 1 416 ? -82.608 17.511 13.319 1.00 45.50 585 SER D O 1
ATOM 17793 N N . ASN D 1 417 ? -82.743 15.799 11.866 1.00 46.07 586 ASN D N 1
ATOM 17794 C CA . ASN D 1 417 ? -83.806 16.428 11.092 1.00 55.00 586 ASN D CA 1
ATOM 17795 C C . ASN D 1 417 ? -85.134 16.458 11.834 1.00 51.90 586 ASN D C 1
ATOM 17796 O O . ASN D 1 417 ? -85.870 17.441 11.763 1.00 51.61 586 ASN D O 1
ATOM 17801 N N . LEU D 1 418 ? -85.446 15.374 12.533 1.00 46.54 587 LEU D N 1
ATOM 17802 C CA . LEU D 1 418 ? -86.683 15.312 13.299 1.00 45.26 587 LEU D CA 1
ATOM 17803 C C . LEU D 1 418 ? -86.755 16.497 14.268 1.00 49.75 587 LEU D C 1
ATOM 17804 O O . LEU D 1 418 ? -87.714 17.270 14.263 1.00 47.04 587 LEU D O 1
ATOM 17809 N N . PHE D 1 419 ? -85.717 16.633 15.090 1.00 50.39 588 PHE D N 1
ATOM 17810 C CA . PHE D 1 419 ? -85.621 17.731 16.049 1.00 45.78 588 PHE D CA 1
ATOM 17811 C C . PHE D 1 419 ? -85.633 19.104 15.406 1.00 39.43 588 PHE D C 1
ATOM 17812 O O . PHE D 1 419 ? -86.493 19.927 15.718 1.00 42.17 588 PHE D O 1
ATOM 17820 N N . SER D 1 420 ? -84.696 19.354 14.497 1.00 48.71 589 SER D N 1
ATOM 17821 C CA . SER D 1 420 ? -84.573 20.684 13.908 1.00 48.40 589 SER D CA 1
ATOM 17822 C C . SER D 1 420 ? -85.820 21.082 13.119 1.00 54.11 589 SER D C 1
ATOM 17823 O O . SER D 1 420 ? -86.078 22.266 12.926 1.00 53.17 589 SER D O 1
ATOM 17826 N N . GLU D 1 421 ? -86.600 20.098 12.675 1.00 55.54 590 GLU D N 1
ATOM 17827 C CA . GLU D 1 421 ? -87.779 20.384 11.856 1.00 56.65 590 GLU D CA 1
ATOM 17828 C C . GLU D 1 421 ? -89.094 20.412 12.638 1.00 61.14 590 GLU D C 1
ATOM 17829 O O . GLU D 1 421 ? -89.912 21.307 12.448 1.00 66.51 590 GLU D O 1
ATOM 17835 N N . SER D 1 422 ? -89.293 19.431 13.513 1.00 56.15 591 SER D N 1
ATOM 17836 C CA . SER D 1 422 ? -90.593 19.228 14.138 1.00 54.00 591 SER D CA 1
ATOM 17837 C C . SER D 1 422 ? -90.592 19.376 15.658 1.00 53.73 591 SER D C 1
ATOM 17838 O O . SER D 1 422 ? -91.628 19.705 16.242 1.00 56.22 591 SER D O 1
ATOM 17841 N N . PHE D 1 423 ? -89.448 19.115 16.294 1.00 43.36 592 PHE D N 1
ATOM 17842 C CA . PHE D 1 423 ? -89.321 19.256 17.749 1.00 42.93 592 PHE D CA 1
ATOM 17843 C C . PHE D 1 423 ? -88.014 19.962 18.133 1.00 41.04 592 PHE D C 1
ATOM 17844 O O . PHE D 1 423 ? -87.114 19.352 18.721 1.00 42.34 592 PHE D O 1
ATOM 17852 N N . PRO D 1 424 ? -87.917 21.258 17.813 1.00 38.09 593 PRO D N 1
ATOM 17853 C CA . PRO D 1 424 ? -86.675 22.028 17.938 1.00 45.33 593 PRO D CA 1
ATOM 17854 C C . PRO D 1 424 ? -86.138 22.075 19.373 1.00 42.59 593 PRO D C 1
ATOM 17855 O O . PRO D 1 424 ? -84.965 22.373 19.573 1.00 54.23 593 PRO D O 1
ATOM 17859 N N . ILE D 1 425 ? -86.970 21.769 20.354 1.00 36.20 594 ILE D N 1
ATOM 17860 C CA . ILE D 1 425 ? -86.519 21.838 21.740 1.00 49.01 594 ILE D CA 1
ATOM 17861 C C . ILE D 1 425 ? -85.372 20.869 22.014 1.00 51.26 594 ILE D C 1
ATOM 17862 O O . ILE D 1 425 ? -84.520 21.144 22.852 1.00 47.42 594 ILE D O 1
ATOM 17867 N N . PHE D 1 426 ? -85.344 19.742 21.305 1.00 43.14 595 PHE D N 1
ATOM 17868 C CA . PHE D 1 426 ? -84.275 18.765 21.497 1.00 40.09 595 PHE D CA 1
ATOM 17869 C C . PHE D 1 426 ? -83.071 19.033 20.613 1.00 38.94 595 PHE D C 1
ATOM 17870 O O . PHE D 1 426 ? -82.030 18.388 20.746 1.00 39.35 595 PHE D O 1
ATOM 17878 N N . SER D 1 427 ? -83.200 20.000 19.720 1.00 38.14 596 SER D N 1
ATOM 17879 C CA . SER D 1 427 ? -82.229 20.131 18.647 1.00 42.06 596 SER D CA 1
ATOM 17880 C C . SER D 1 427 ? -80.843 20.498 19.177 1.00 42.83 596 SER D C 1
ATOM 17881 O O . SER D 1 427 ? -79.856 19.815 18.898 1.00 44.82 596 SER D O 1
ATOM 17884 N N . ILE D 1 428 ? -80.770 21.567 19.960 1.00 46.53 597 ILE D N 1
ATOM 17885 C CA . ILE D 1 428 ? -79.497 22.004 20.519 1.00 40.27 597 ILE D CA 1
ATOM 17886 C C . ILE D 1 428 ? -78.929 21.021 21.551 1.00 39.11 597 ILE D C 1
ATOM 17887 O O . ILE D 1 428 ? -77.756 20.645 21.467 1.00 46.04 597 ILE D O 1
ATOM 17892 N N . PRO D 1 429 ? -79.754 20.586 22.517 1.00 34.00 598 PRO D N 1
ATOM 17893 C CA . PRO D 1 429 ? -79.242 19.597 23.476 1.00 35.63 598 PRO D CA 1
ATOM 17894 C C . PRO D 1 429 ? -78.693 18.376 22.766 1.00 30.80 598 PRO D C 1
ATOM 17895 O O . PRO D 1 429 ? -77.645 17.857 23.145 1.00 37.57 598 PRO D O 1
ATOM 17899 N N . TYR D 1 430 ? -79.397 17.928 21.735 1.00 33.31 599 TYR D N 1
ATOM 17900 C CA . TYR D 1 430 ? -78.969 16.766 20.966 1.00 37.40 599 TYR D CA 1
ATOM 17901 C C . TYR D 1 430 ? -77.640 17.011 20.256 1.00 35.08 599 TYR D C 1
ATOM 17902 O O . TYR D 1 430 ? -76.702 16.236 20.401 1.00 47.37 599 TYR D O 1
ATOM 17911 N N . HIS D 1 431 ? -77.549 18.095 19.497 1.00 42.46 600 HIS D N 1
ATOM 17912 C CA . HIS D 1 431 ? -76.310 18.385 18.776 1.00 38.53 600 HIS D CA 1
ATOM 17913 C C . HIS D 1 431 ? -75.161 18.734 19.708 1.00 44.79 600 HIS D C 1
ATOM 17914 O O . HIS D 1 431 ? -73.996 18.452 19.403 1.00 44.08 600 HIS D O 1
ATOM 17921 N N . LYS D 1 432 ? -75.486 19.326 20.856 1.00 42.04 601 LYS D N 1
ATOM 17922 C CA . LYS D 1 432 ? -74.456 19.648 21.834 1.00 36.94 601 LYS D CA 1
ATOM 17923 C C . LYS D 1 432 ? -73.853 18.369 22.408 1.00 40.79 601 LYS D C 1
ATOM 17924 O O . LYS D 1 432 ? -72.640 18.267 22.607 1.00 46.00 601 LYS D O 1
ATOM 17930 N N . ALA D 1 433 ? -74.697 17.383 22.677 1.00 36.44 602 ALA D N 1
ATOM 17931 C CA . ALA D 1 433 ? -74.201 16.135 23.243 1.00 33.06 602 ALA D CA 1
ATOM 17932 C C . ALA D 1 433 ? -73.263 15.449 22.250 1.00 38.73 602 ALA D C 1
ATOM 17933 O O . ALA D 1 433 ? -72.165 14.996 22.604 1.00 39.54 602 ALA D O 1
ATOM 17935 N N . PHE D 1 434 ? -73.714 15.352 21.005 1.00 35.40 603 PHE D N 1
ATOM 17936 C CA . PHE D 1 434 ? -72.909 14.722 19.964 1.00 48.75 603 PHE D CA 1
ATOM 17937 C C . PHE D 1 434 ? -71.603 15.480 19.693 1.00 51.28 603 PHE D C 1
ATOM 17938 O O . PHE D 1 434 ? -70.617 14.889 19.244 1.00 56.12 603 PHE D O 1
ATOM 17946 N N . SER D 1 435 ? -71.591 16.777 19.991 1.00 39.16 604 SER D N 1
ATOM 17947 C CA . SER D 1 435 ? -70.407 17.595 19.713 1.00 42.26 604 SER D CA 1
ATOM 17948 C C . SER D 1 435 ? -69.332 17.457 20.776 1.00 42.30 604 SER D C 1
ATOM 17949 O O . SER D 1 435 ? -68.201 17.888 20.566 1.00 44.57 604 SER D O 1
ATOM 17952 N N . GLN D 1 436 ? -69.685 16.854 21.911 1.00 47.64 605 GLN D N 1
ATOM 17953 C CA . GLN D 1 436 ? -68.754 16.683 23.034 1.00 49.41 605 GLN D CA 1
ATOM 17954 C C . GLN D 1 436 ? -67.501 15.901 22.669 1.00 49.20 605 GLN D C 1
ATOM 17955 O O . GLN D 1 436 ? -67.574 14.863 22.015 1.00 42.89 605 GLN D O 1
ATOM 17961 N N . ASN D 1 437 ? -66.346 16.384 23.108 1.00 56.65 606 ASN D N 1
ATOM 17962 C CA . ASN D 1 437 ? -65.093 15.688 22.819 1.00 60.58 606 ASN D CA 1
ATOM 17963 C C . ASN D 1 437 ? -64.920 15.363 21.333 1.00 53.90 606 ASN D C 1
ATOM 17964 O O . ASN D 1 437 ? -64.235 14.399 20.979 1.00 49.39 606 ASN D O 1
ATOM 17969 N N . PHE D 1 438 ? -65.555 16.148 20.465 1.00 51.93 607 PHE D N 1
ATOM 17970 C CA . PHE D 1 438 ? -65.523 15.853 19.036 1.00 50.39 607 PHE D CA 1
ATOM 17971 C C . PHE D 1 438 ? -64.090 15.845 18.519 1.00 42.86 607 PHE D C 1
ATOM 17972 O O . PHE D 1 438 ? -63.649 14.870 17.915 1.00 44.55 607 PHE D O 1
ATOM 17980 N N . VAL D 1 439 ? -63.352 16.915 18.796 1.00 44.35 608 VAL D N 1
ATOM 17981 C CA . VAL D 1 439 ? -61.984 17.025 18.314 1.00 44.63 608 VAL D CA 1
ATOM 17982 C C . VAL D 1 439 ? -61.071 16.050 19.052 1.00 46.64 608 VAL D C 1
ATOM 17983 O O . VAL D 1 439 ? -60.301 15.316 18.434 1.00 45.83 608 VAL D O 1
ATOM 17987 N N . SER D 1 440 ? -61.166 16.031 20.376 1.00 43.22 609 SER D N 1
ATOM 17988 C CA . SER D 1 440 ? -60.346 15.110 21.150 1.00 47.15 609 SER D CA 1
ATOM 17989 C C . SER D 1 440 ? -60.609 13.671 20.697 1.00 43.85 609 SER D C 1
ATOM 17990 O O . SER D 1 440 ? -59.704 12.845 20.685 1.00 44.63 609 SER D O 1
ATOM 17993 N N . GLY D 1 441 ? -61.845 13.385 20.302 1.00 47.45 610 GLY D N 1
ATOM 17994 C CA . GLY D 1 441 ? -62.192 12.081 19.757 1.00 49.92 610 GLY D CA 1
ATOM 17995 C C . GLY D 1 441 ? -61.395 11.708 18.514 1.00 60.15 610 GLY D C 1
ATOM 17996 O O . GLY D 1 441 ? -60.856 10.604 18.426 1.00 59.11 610 GLY D O 1
ATOM 17997 N N . ILE D 1 442 ? -61.323 12.619 17.545 1.00 54.55 611 ILE D N 1
ATOM 17998 C CA . ILE D 1 442 ? -60.554 12.369 16.329 1.00 47.07 611 ILE D CA 1
ATOM 17999 C C . ILE D 1 442 ? -59.089 12.219 16.694 1.00 36.99 611 ILE D C 1
ATOM 18000 O O . ILE D 1 442 ? -58.386 11.372 16.147 1.00 48.81 611 ILE D O 1
ATOM 18005 N N . LEU D 1 443 ? -58.633 13.061 17.620 1.00 39.72 612 LEU D N 1
ATOM 18006 C CA . LEU D 1 443 ? -57.245 13.055 18.078 1.00 42.32 612 LEU D CA 1
ATOM 18007 C C . LEU D 1 443 ? -56.869 11.709 18.706 1.00 52.99 612 LEU D C 1
ATOM 18008 O O . LEU D 1 443 ? -55.745 11.229 18.534 1.00 45.71 612 LEU D O 1
ATOM 18013 N N . ASP D 1 444 ? -57.806 11.110 19.442 1.00 55.24 613 ASP D N 1
ATOM 18014 C CA . ASP D 1 444 ? -57.569 9.815 20.084 1.00 60.12 613 ASP D CA 1
ATOM 18015 C C . ASP D 1 444 ? -57.247 8.760 19.030 1.00 58.21 613 ASP D C 1
ATOM 18016 O O . ASP D 1 444 ? -56.279 8.006 19.167 1.00 61.99 613 ASP D O 1
ATOM 18021 N N . ILE D 1 445 ? -58.067 8.726 17.983 1.00 51.26 614 ILE D N 1
ATOM 18022 C CA . ILE D 1 445 ? -57.867 7.851 16.836 1.00 53.17 614 ILE D CA 1
ATOM 18023 C C . ILE D 1 445 ? -56.530 8.115 16.144 1.00 64.95 614 ILE D C 1
ATOM 18024 O O . ILE D 1 445 ? -55.744 7.198 15.907 1.00 67.89 614 ILE D O 1
ATOM 18029 N N . LEU D 1 446 ? -56.270 9.377 15.828 1.00 63.16 615 LEU D N 1
ATOM 18030 C CA . LEU D 1 446 ? -55.059 9.742 15.107 1.00 61.08 615 LEU D CA 1
ATOM 18031 C C . LEU D 1 446 ? -53.771 9.451 15.875 1.00 57.62 615 LEU D C 1
ATOM 18032 O O . LEU D 1 446 ? -52.841 8.865 15.324 1.00 60.70 615 LEU D O 1
ATOM 18037 N N . ILE D 1 447 ? -53.712 9.865 17.139 1.00 51.96 616 ILE D N 1
ATOM 18038 C CA . ILE D 1 447 ? -52.439 9.906 17.862 1.00 55.65 616 ILE D CA 1
ATOM 18039 C C . ILE D 1 447 ? -52.303 8.921 19.025 1.00 70.90 616 ILE D C 1
ATOM 18040 O O . ILE D 1 447 ? -53.130 8.908 19.942 1.00 78.18 616 ILE D O 1
ATOM 18045 N N . SER D 1 448 ? -51.238 8.117 18.987 1.00 70.75 617 SER D N 1
ATOM 18046 C CA . SER D 1 448 ? -50.998 7.086 19.996 1.00 68.95 617 SER D CA 1
ATOM 18047 C C . SER D 1 448 ? -50.063 7.552 21.110 1.00 65.47 617 SER D C 1
ATOM 18048 O O . SER D 1 448 ? -50.303 7.258 22.280 1.00 69.95 617 SER D O 1
ATOM 18051 N N . ASP D 1 449 ? -48.997 8.265 20.754 1.00 61.39 618 ASP D N 1
ATOM 18052 C CA . ASP D 1 449 ? -48.132 8.858 21.768 1.00 58.75 618 ASP D CA 1
ATOM 18053 C C . ASP D 1 449 ? -48.967 9.759 22.670 1.00 68.24 618 ASP D C 1
ATOM 18054 O O . ASP D 1 449 ? -49.528 10.760 22.218 1.00 71.63 618 ASP D O 1
ATOM 18059 N N . ASN D 1 450 ? -49.040 9.407 23.948 1.00 69.12 619 ASN D N 1
ATOM 18060 C CA . ASN D 1 450 ? -49.821 10.185 24.902 1.00 67.42 619 ASN D CA 1
ATOM 18061 C C . ASN D 1 450 ? -49.320 11.614 25.118 1.00 57.26 619 ASN D C 1
ATOM 18062 O O . ASN D 1 450 ? -50.121 12.530 25.253 1.00 63.45 619 ASN D O 1
ATOM 18067 N N . GLU D 1 451 ? -48.006 11.811 25.144 1.00 54.20 620 GLU D N 1
ATOM 18068 C CA . GLU D 1 451 ? -47.448 13.152 25.337 1.00 62.91 620 GLU D CA 1
ATOM 18069 C C . GLU D 1 451 ? -47.724 14.073 24.147 1.00 68.53 620 GLU D C 1
ATOM 18070 O O . GLU D 1 451 ? -47.924 15.274 24.324 1.00 66.36 620 GLU D O 1
ATOM 18076 N N . LEU D 1 452 ? -47.718 13.513 22.939 1.00 68.60 621 LEU D N 1
ATOM 18077 C CA . LEU D 1 452 ? -47.991 14.306 21.742 1.00 62.07 621 LEU D CA 1
ATOM 18078 C C . LEU D 1 452 ? -49.465 14.666 21.668 1.00 50.03 621 LEU D C 1
ATOM 18079 O O . LEU D 1 452 ? -49.814 15.828 21.473 1.00 54.05 621 LEU D O 1
ATOM 18084 N N . LYS D 1 453 ? -50.327 13.665 21.815 1.00 37.64 622 LYS D N 1
ATOM 18085 C CA . LYS D 1 453 ? -51.756 13.912 21.806 1.00 44.48 622 LYS D CA 1
ATOM 18086 C C . LYS D 1 453 ? -52.166 15.012 22.779 1.00 50.80 622 LYS D C 1
ATOM 18087 O O . LYS D 1 453 ? -53.045 15.813 22.475 1.00 49.20 622 LYS D O 1
ATOM 18093 N N . GLU D 1 454 ? -51.534 15.054 23.947 1.00 47.58 623 GLU D N 1
ATOM 18094 C CA . GLU D 1 454 ? -51.885 16.059 24.940 1.00 52.57 623 GLU D CA 1
ATOM 18095 C C . GLU D 1 454 ? -51.414 17.447 24.509 1.00 48.28 623 GLU D C 1
ATOM 18096 O O . GLU D 1 454 ? -51.974 18.458 24.922 1.00 49.43 623 GLU D O 1
ATOM 18102 N N . ARG D 1 455 ? -50.380 17.496 23.679 1.00 49.68 624 ARG D N 1
ATOM 18103 C CA . ARG D 1 455 ? -50.004 18.748 23.042 1.00 47.83 624 ARG D CA 1
ATOM 18104 C C . ARG D 1 455 ? -51.200 19.289 22.246 1.00 46.83 624 ARG D C 1
ATOM 18105 O O . ARG D 1 455 ? -51.589 20.447 22.396 1.00 49.35 624 ARG D O 1
ATOM 18113 N N . PHE D 1 456 ? -51.790 18.437 21.411 1.00 45.08 625 PHE D N 1
ATOM 18114 C CA . PHE D 1 456 ? -52.957 18.827 20.623 1.00 39.66 625 PHE D CA 1
ATOM 18115 C C . PHE D 1 456 ? -54.153 19.168 21.509 1.00 42.84 625 PHE D C 1
ATOM 18116 O O . PHE D 1 456 ? -54.850 20.159 21.266 1.00 37.63 625 PHE D O 1
ATOM 18124 N N . ILE D 1 457 ? -54.368 18.364 22.549 1.00 45.78 626 ILE D N 1
ATOM 18125 C CA . ILE D 1 457 ? -55.522 18.530 23.435 1.00 45.80 626 ILE D CA 1
ATOM 18126 C C . ILE D 1 457 ? -55.482 19.833 24.227 1.00 38.25 626 ILE D C 1
ATOM 18127 O O . ILE D 1 457 ? -56.477 20.552 24.294 1.00 43.69 626 ILE D O 1
ATOM 18132 N N . GLU D 1 458 ? -54.335 20.136 24.824 1.00 42.15 627 GLU D N 1
ATOM 18133 C CA . GLU D 1 458 ? -54.167 21.363 25.604 1.00 50.10 627 GLU D CA 1
ATOM 18134 C C . GLU D 1 458 ? -54.310 22.618 24.739 1.00 51.04 627 GLU D C 1
ATOM 18135 O O . GLU D 1 458 ? -54.818 23.653 25.194 1.00 45.21 627 GLU D O 1
ATOM 18141 N N . ALA D 1 459 ? -53.848 22.527 23.495 1.00 42.79 628 ALA D N 1
ATOM 18142 C CA . ALA D 1 459 ? -53.902 23.661 22.577 1.00 41.00 628 ALA D CA 1
ATOM 18143 C C . ALA D 1 459 ? -55.344 24.123 22.327 1.00 35.74 628 ALA D C 1
ATOM 18144 O O . ALA D 1 459 ? -55.587 25.300 22.052 1.00 38.55 628 ALA D O 1
ATOM 18146 N N . LEU D 1 460 ? -56.292 23.196 22.431 1.00 32.02 629 LEU D N 1
ATOM 18147 C CA . LEU D 1 460 ? -57.709 23.520 22.273 1.00 40.20 629 LEU D CA 1
ATOM 18148 C C . LEU D 1 460 ? -58.221 24.576 23.268 1.00 43.30 629 LEU D C 1
ATOM 18149 O O . LEU D 1 460 ? -59.278 25.183 23.051 1.00 41.05 629 LEU D O 1
ATOM 18154 N N . ASN D 1 461 ? -57.479 24.782 24.354 1.00 34.94 630 ASN D N 1
ATOM 18155 C CA . ASN D 1 461 ? -57.944 25.618 25.468 1.00 36.58 630 ASN D CA 1
ATOM 18156 C C . ASN D 1 461 ? -57.545 27.074 25.366 1.00 40.45 630 ASN D C 1
ATOM 18157 O O . ASN D 1 461 ? -57.931 27.886 26.207 1.00 40.68 630 ASN D O 1
ATOM 18162 N N . SER D 1 462 ? -56.751 27.399 24.351 1.00 32.66 631 SER D N 1
ATOM 18163 C CA . SER D 1 462 ? -56.335 28.771 24.137 1.00 32.23 631 SER D CA 1
ATOM 18164 C C . SER D 1 462 ? -56.288 29.098 22.644 1.00 32.28 631 SER D C 1
ATOM 18165 O O . SER D 1 462 ? -56.077 28.222 21.799 1.00 37.36 631 SER D O 1
ATOM 18168 N N . ASN D 1 463 ? -56.476 30.373 22.331 1.00 33.15 632 ASN D N 1
ATOM 18169 C CA . ASN D 1 463 ? -56.463 30.845 20.960 1.00 32.55 632 ASN D CA 1
ATOM 18170 C C . ASN D 1 463 ? -55.048 30.921 20.369 1.00 37.47 632 ASN D C 1
ATOM 18171 O O . ASN D 1 463 ? -54.883 31.065 19.156 1.00 34.45 632 ASN D O 1
ATOM 18176 N N . LYS D 1 464 ? -54.040 30.824 21.233 1.00 37.29 633 LYS D N 1
ATOM 18177 C CA . LYS D 1 464 ? -52.640 30.963 20.835 1.00 39.97 633 LYS D CA 1
ATOM 18178 C C . LYS D 1 464 ? -51.793 29.866 21.467 1.00 43.94 633 LYS D C 1
ATOM 18179 O O . LYS D 1 464 ? -52.120 29.364 22.542 1.00 46.18 633 LYS D O 1
ATOM 18185 N N . SER D 1 465 ? -50.691 29.515 20.813 1.00 44.00 634 SER D N 1
ATOM 18186 C CA . SER D 1 465 ? -49.741 28.561 21.376 1.00 46.65 634 SER D CA 1
ATOM 18187 C C . SER D 1 465 ? -48.272 28.972 21.178 1.00 53.98 634 SER D C 1
ATOM 18188 O O . SER D 1 465 ? -47.862 29.379 20.086 1.00 47.86 634 SER D O 1
ATOM 18191 N N . ASP D 1 466 ? -47.482 28.845 22.241 1.00 57.85 635 ASP D N 1
ATOM 18192 C CA . ASP D 1 466 ? -46.049 29.103 22.160 1.00 67.07 635 ASP D CA 1
ATOM 18193 C C . ASP D 1 466 ? -45.267 27.855 21.761 1.00 61.68 635 ASP D C 1
ATOM 18194 O O . ASP D 1 466 ? -44.144 27.954 21.274 1.00 63.96 635 ASP D O 1
ATOM 18199 N N . TYR D 1 467 ? -45.866 26.686 21.971 1.00 54.51 636 TYR D N 1
ATOM 18200 C CA . TYR D 1 467 ? -45.279 25.422 21.529 1.00 54.00 636 TYR D CA 1
ATOM 18201 C C . TYR D 1 467 ? -45.473 25.259 20.022 1.00 56.22 636 TYR D C 1
ATOM 18202 O O . TYR D 1 467 ? -46.593 25.339 19.529 1.00 63.78 636 TYR D O 1
ATOM 18211 N N . LYS D 1 468 ? -44.382 25.033 19.296 1.00 48.96 637 LYS D N 1
ATOM 18212 C CA . LYS D 1 468 ? -44.431 24.928 17.841 1.00 51.17 637 LYS D CA 1
ATOM 18213 C C . LYS D 1 468 ? -43.954 23.563 17.351 1.00 59.33 637 LYS D C 1
ATOM 18214 O O . LYS D 1 468 ? -43.313 22.823 18.091 1.00 63.88 637 LYS D O 1
ATOM 18220 N N . MET D 1 469 ? -44.279 23.238 16.102 1.00 52.25 638 MET D N 1
ATOM 18221 C CA . MET D 1 469 ? -43.927 21.950 15.519 1.00 42.35 638 MET D CA 1
ATOM 18222 C C . MET D 1 469 ? -43.373 22.110 14.117 1.00 41.96 638 MET D C 1
ATOM 18223 O O . MET D 1 469 ? -43.775 21.389 13.203 1.00 42.55 638 MET D O 1
ATOM 18228 N N . ILE D 1 470 ? -42.470 23.067 13.935 1.00 47.35 639 ILE D N 1
ATOM 18229 C CA . ILE D 1 470 ? -41.821 23.253 12.639 1.00 57.50 639 ILE D CA 1
ATOM 18230 C C . ILE D 1 470 ? -40.416 22.646 12.604 1.00 60.72 639 ILE D C 1
ATOM 18231 O O . ILE D 1 470 ? -39.781 22.594 11.545 1.00 53.25 639 ILE D O 1
ATOM 18236 N N . ALA D 1 471 ? -39.942 22.196 13.766 1.00 67.65 640 ALA D N 1
ATOM 18237 C CA . ALA D 1 471 ? -38.633 21.554 13.892 1.00 66.64 640 ALA D CA 1
ATOM 18238 C C . ALA D 1 471 ? -38.563 20.275 13.066 1.00 70.00 640 ALA D C 1
ATOM 18239 O O . ALA D 1 471 ? -39.528 19.513 13.018 1.00 63.55 640 ALA D O 1
ATOM 18241 N N . ASP D 1 472 ? -37.418 20.044 12.426 1.00 72.50 641 ASP D N 1
ATOM 18242 C CA . ASP D 1 472 ? -37.221 18.867 11.580 1.00 70.26 641 ASP D CA 1
ATOM 18243 C C . ASP D 1 472 ? -37.669 17.585 12.270 1.00 58.76 641 ASP D C 1
ATOM 18244 O O . ASP D 1 472 ? -38.388 16.776 11.690 1.00 56.41 641 ASP D O 1
ATOM 18249 N N . ASP D 1 473 ? -37.236 17.403 13.510 1.00 60.97 642 ASP D N 1
ATOM 18250 C CA . ASP D 1 473 ? -37.646 16.246 14.298 1.00 71.61 642 ASP D CA 1
ATOM 18251 C C . ASP D 1 473 ? -39.170 16.182 14.467 1.00 66.90 642 ASP D C 1
ATOM 18252 O O . ASP D 1 473 ? -39.783 15.133 14.279 1.00 69.16 642 ASP D O 1
ATOM 18257 N N . GLN D 1 474 ? -39.776 17.314 14.813 1.00 60.61 643 GLN D N 1
ATOM 18258 C CA . GLN D 1 474 ? -41.221 17.385 14.996 1.00 47.14 643 GLN D CA 1
ATOM 18259 C C . GLN D 1 474 ? -42.008 17.109 13.717 1.00 41.25 643 GLN D C 1
ATOM 18260 O O . GLN D 1 474 ? -43.015 16.407 13.743 1.00 47.53 643 GLN D O 1
ATOM 18266 N N . GLN D 1 475 ? -41.541 17.638 12.592 1.00 43.46 644 GLN D N 1
ATOM 18267 C CA . GLN D 1 475 ? -42.203 17.368 11.329 1.00 53.03 644 GLN D CA 1
ATOM 18268 C C . GLN D 1 475 ? -42.150 15.869 11.055 1.00 57.30 644 GLN D C 1
ATOM 18269 O O . GLN D 1 475 ? -43.099 15.285 10.522 1.00 54.91 644 GLN D O 1
ATOM 18275 N N . ARG D 1 476 ? -41.030 15.252 11.425 1.00 59.58 645 ARG D N 1
ATOM 18276 C CA . ARG D 1 476 ? -40.839 13.820 11.220 1.00 59.11 645 ARG D CA 1
ATOM 18277 C C . ARG D 1 476 ? -41.762 13.025 12.127 1.00 41.02 645 ARG D C 1
ATOM 18278 O O . ARG D 1 476 ? -42.359 12.031 11.710 1.00 44.10 645 ARG D O 1
ATOM 18286 N N . LYS D 1 477 ? -41.871 13.467 13.373 1.00 38.77 646 LYS D N 1
ATOM 18287 C CA . LYS D 1 477 ? -42.803 12.855 14.316 1.00 47.46 646 LYS D CA 1
ATOM 18288 C C . LYS D 1 477 ? -44.243 12.923 13.780 1.00 50.91 646 LYS D C 1
ATOM 18289 O O . LYS D 1 477 ? -44.997 11.953 13.877 1.00 49.33 646 LYS D O 1
ATOM 18295 N N . LEU D 1 478 ? -44.603 14.068 13.197 1.00 45.08 647 LEU D N 1
ATOM 18296 C CA . LEU D 1 478 ? -45.929 14.285 12.606 1.00 40.78 647 LEU D CA 1
ATOM 18297 C C . LEU D 1 478 ? -46.166 13.396 11.403 1.00 42.79 647 LEU D C 1
ATOM 18298 O O . LEU D 1 478 ? -47.259 12.842 11.223 1.00 34.03 647 LEU D O 1
ATOM 18303 N N . ALA D 1 479 ? -45.140 13.264 10.568 1.00 43.33 648 ALA D N 1
ATOM 18304 C CA . ALA D 1 479 ? -45.249 12.429 9.378 1.00 50.29 648 ALA D CA 1
ATOM 18305 C C . ALA D 1 479 ? -45.469 10.973 9.773 1.00 50.19 648 ALA D C 1
ATOM 18306 O O . ALA D 1 479 ? -46.254 10.264 9.156 1.00 51.38 648 ALA D O 1
ATOM 18308 N N . CYS D 1 480 ? -44.783 10.529 10.816 1.00 50.13 649 CYS D N 1
ATOM 18309 C CA . CYS D 1 480 ? -44.944 9.152 11.265 1.00 58.42 649 CYS D CA 1
ATOM 18310 C C . CYS D 1 480 ? -46.385 8.860 11.656 1.00 53.82 649 CYS D C 1
ATOM 18311 O O . CYS D 1 480 ? -46.978 7.883 11.202 1.00 59.97 649 CYS D O 1
ATOM 18314 N N . VAL D 1 481 ? -46.952 9.714 12.498 1.00 54.93 650 VAL D N 1
ATOM 18315 C CA . VAL D 1 481 ? -48.309 9.490 12.980 1.00 50.45 650 VAL D CA 1
ATOM 18316 C C . VAL D 1 481 ? -49.378 9.633 11.883 1.00 50.38 650 VAL D C 1
ATOM 18317 O O . VAL D 1 481 ? -50.327 8.840 11.825 1.00 46.97 650 VAL D O 1
ATOM 18321 N N . TRP D 1 482 ? -49.212 10.614 10.995 1.00 45.47 651 TRP D N 1
ATOM 18322 C CA . TRP D 1 482 ? -50.258 10.921 10.016 1.00 41.96 651 TRP D CA 1
ATOM 18323 C C . TRP D 1 482 ? -50.156 10.172 8.686 1.00 44.58 651 TRP D C 1
ATOM 18324 O O . TRP D 1 482 ? -51.165 9.988 7.994 1.00 38.84 651 TRP D O 1
ATOM 18335 N N . ASN D 1 483 ? -48.953 9.748 8.309 1.00 45.74 652 ASN D N 1
ATOM 18336 C CA . ASN D 1 483 ? -48.797 9.112 6.997 1.00 51.78 652 ASN D CA 1
ATOM 18337 C C . ASN D 1 483 ? -49.695 7.894 6.733 1.00 52.76 652 ASN D C 1
ATOM 18338 O O . ASN D 1 483 ? -50.168 7.702 5.610 1.00 62.49 652 ASN D O 1
ATOM 18343 N N . PRO D 1 484 ? -49.952 7.076 7.764 1.00 47.20 653 PRO D N 1
ATOM 18344 C CA . PRO D 1 484 ? -50.887 5.958 7.583 1.00 46.63 653 PRO D CA 1
ATOM 18345 C C . PRO D 1 484 ? -52.316 6.417 7.317 1.00 48.76 653 PRO D C 1
ATOM 18346 O O . PRO D 1 484 ? -53.162 5.596 6.979 1.00 45.30 653 PRO D O 1
ATOM 18350 N N . PHE D 1 485 ? -52.588 7.709 7.472 1.00 55.09 654 PHE D N 1
ATOM 18351 C CA . PHE D 1 485 ? -53.950 8.215 7.306 1.00 52.11 654 PHE D CA 1
ATOM 18352 C C . PHE D 1 485 ? -54.109 9.038 6.040 1.00 53.51 654 PHE D C 1
ATOM 18353 O O . PHE D 1 485 ? -55.210 9.470 5.707 1.00 54.63 654 PHE D O 1
ATOM 18361 N N . LEU D 1 486 ? -53.007 9.240 5.327 1.00 54.37 655 LEU D N 1
ATOM 18362 C CA . LEU D 1 486 ? -53.005 10.118 4.165 1.00 47.40 655 LEU D CA 1
ATOM 18363 C C . LEU D 1 486 ? -52.661 9.375 2.879 1.00 53.32 655 LEU D C 1
ATOM 18364 O O . LEU D 1 486 ? -51.783 8.525 2.865 1.00 58.40 655 LEU D O 1
ATOM 18369 N N . ASP D 1 487 ? -53.388 9.688 1.812 1.00 53.16 656 ASP D N 1
ATOM 18370 C CA . ASP D 1 487 ? -52.982 9.347 0.452 1.00 53.16 656 ASP D CA 1
ATOM 18371 C C . ASP D 1 487 ? -52.682 10.656 -0.282 1.00 50.13 656 ASP D C 1
ATOM 18372 O O . ASP D 1 487 ? -53.526 11.189 -1.015 1.00 42.70 656 ASP D O 1
ATOM 18377 N N . GLY D 1 488 ? -51.477 11.178 -0.082 1.00 43.92 657 GLY D N 1
ATOM 18378 C CA . GLY D 1 488 ? -51.114 12.458 -0.657 1.00 45.90 657 GLY D CA 1
ATOM 18379 C C . GLY D 1 488 ? -51.795 13.596 0.087 1.00 42.09 657 GLY D C 1
ATOM 18380 O O . GLY D 1 488 ? -51.584 13.778 1.283 1.00 36.16 657 GLY D O 1
ATOM 18381 N N . TRP D 1 489 ? -52.606 14.367 -0.631 1.00 39.91 658 TRP D N 1
ATOM 18382 C CA . TRP D 1 489 ? -53.335 15.484 -0.033 1.00 42.43 658 TRP D CA 1
ATOM 18383 C C . TRP D 1 489 ? -54.774 15.085 0.227 1.00 43.14 658 TRP D C 1
ATOM 18384 O O . TRP D 1 489 ? -55.608 15.908 0.601 1.00 34.73 658 TRP D O 1
ATOM 18395 N N . GLU D 1 490 ? -55.057 13.802 0.022 1.00 39.30 659 GLU D N 1
ATOM 18396 C CA . GLU D 1 490 ? -56.375 13.276 0.286 1.00 33.86 659 GLU D CA 1
ATOM 18397 C C . GLU D 1 490 ? -56.337 12.352 1.488 1.00 40.71 659 GLU D C 1
ATOM 18398 O O . GLU D 1 490 ? -55.268 11.904 1.905 1.00 34.07 659 GLU D O 1
ATOM 18404 N N . LEU D 1 491 ? -57.508 12.091 2.059 1.00 37.02 660 LEU D N 1
ATOM 18405 C CA . LEU D 1 491 ? -57.615 11.155 3.161 1.00 45.01 660 LEU D CA 1
ATOM 18406 C C . LEU D 1 491 ? -57.523 9.705 2.688 1.00 42.66 660 LEU D C 1
ATOM 18407 O O . LEU D 1 491 ? -58.114 9.329 1.676 1.00 40.08 660 LEU D O 1
ATOM 18412 N N . ASN D 1 492 ? -56.769 8.904 3.434 1.00 49.20 661 ASN D N 1
ATOM 18413 C CA . ASN D 1 492 ? -56.741 7.458 3.255 1.00 54.32 661 ASN D CA 1
ATOM 18414 C C . ASN D 1 492 ? -58.169 6.909 3.239 1.00 51.67 661 ASN D C 1
ATOM 18415 O O . ASN D 1 492 ? -58.966 7.215 4.122 1.00 58.46 661 ASN D O 1
ATOM 18420 N N . ALA D 1 493 ? -58.495 6.116 2.227 1.00 45.51 662 ALA D N 1
ATOM 18421 C CA . ALA D 1 493 ? -59.867 5.656 2.026 1.00 51.82 662 ALA D CA 1
ATOM 18422 C C . ALA D 1 493 ? -60.451 4.957 3.256 1.00 57.91 662 ALA D C 1
ATOM 18423 O O . ALA D 1 493 ? -61.638 5.107 3.568 1.00 52.46 662 ALA D O 1
ATOM 18425 N N . GLN D 1 494 ? -59.614 4.189 3.946 1.00 56.23 663 GLN D N 1
ATOM 18426 C CA . GLN D 1 494 ? -60.069 3.411 5.089 1.00 59.51 663 GLN D CA 1
ATOM 18427 C C . GLN D 1 494 ? -60.339 4.344 6.251 1.00 55.41 663 GLN D C 1
ATOM 18428 O O . GLN D 1 494 ? -61.272 4.136 7.022 1.00 54.27 663 GLN D O 1
ATOM 18434 N N . HIS D 1 495 ? -59.515 5.380 6.365 1.00 51.54 664 HIS D N 1
ATOM 18435 C CA . HIS D 1 495 ? -59.685 6.390 7.403 1.00 46.36 664 HIS D CA 1
ATOM 18436 C C . HIS D 1 495 ? -61.027 7.109 7.227 1.00 42.40 664 HIS D C 1
ATOM 18437 O O . HIS D 1 495 ? -61.737 7.382 8.197 1.00 48.45 664 HIS D O 1
ATOM 18444 N N . VAL D 1 496 ? -61.378 7.393 5.979 1.00 39.28 665 VAL D N 1
ATOM 18445 C CA . VAL D 1 496 ? -62.635 8.051 5.669 1.00 40.71 665 VAL D CA 1
ATOM 18446 C C . VAL D 1 496 ? -63.811 7.197 6.126 1.00 51.45 665 VAL D C 1
ATOM 18447 O O . VAL D 1 496 ? -64.752 7.707 6.737 1.00 54.80 665 VAL D O 1
ATOM 18451 N N . ASP D 1 497 ? -63.758 5.899 5.837 1.00 50.97 666 ASP D N 1
ATOM 18452 C CA . ASP D 1 497 ? -64.813 4.989 6.275 1.00 53.00 666 ASP D CA 1
ATOM 18453 C C . ASP D 1 497 ? -64.933 5.033 7.789 1.00 51.22 666 ASP D C 1
ATOM 18454 O O . ASP D 1 497 ? -66.033 5.063 8.333 1.00 56.19 666 ASP D O 1
ATOM 18459 N N . MET D 1 498 ? -63.789 5.067 8.462 1.00 46.06 667 MET D N 1
ATOM 18460 C CA . MET D 1 498 ? -63.758 5.121 9.916 1.00 52.98 667 MET D CA 1
ATOM 18461 C C . MET D 1 498 ? -64.433 6.395 10.442 1.00 58.78 667 MET D C 1
ATOM 18462 O O . MET D 1 498 ? -65.276 6.337 11.344 1.00 58.15 667 MET D O 1
ATOM 18467 N N . ILE D 1 499 ? -64.066 7.538 9.869 1.00 52.70 668 ILE D N 1
ATOM 18468 C CA . ILE D 1 499 ? -64.615 8.828 10.293 1.00 46.81 668 ILE D CA 1
ATOM 18469 C C . ILE D 1 499 ? -66.108 8.936 10.012 1.00 42.12 668 ILE D C 1
ATOM 18470 O O . ILE D 1 499 ? -66.887 9.359 10.868 1.00 49.56 668 ILE D O 1
ATOM 18475 N N . MET D 1 500 ? -66.503 8.553 8.807 1.00 40.15 669 MET D N 1
ATOM 18476 C CA . MET D 1 500 ? -67.893 8.657 8.397 1.00 46.79 669 MET D CA 1
ATOM 18477 C C . MET D 1 500 ? -68.768 7.665 9.161 1.00 58.14 669 MET D C 1
ATOM 18478 O O . MET D 1 500 ? -69.994 7.814 9.211 1.00 56.47 669 MET D O 1
ATOM 18483 N N . GLY D 1 501 ? -68.124 6.668 9.765 1.00 58.37 670 GLY D N 1
ATOM 18484 C CA . GLY D 1 501 ? -68.822 5.633 10.505 1.00 64.20 670 GLY D CA 1
ATOM 18485 C C . GLY D 1 501 ? -68.880 5.888 12.003 1.00 67.85 670 GLY D C 1
ATOM 18486 O O . GLY D 1 501 ? -69.539 5.144 12.729 1.00 64.24 670 GLY D O 1
ATOM 18487 N N . SER D 1 502 ? -68.196 6.935 12.465 1.00 65.22 671 SER D N 1
ATOM 18488 C CA . SER D 1 502 ? -68.181 7.291 13.886 1.00 69.55 671 SER D CA 1
ATOM 18489 C C . SER D 1 502 ? -69.588 7.499 14.432 1.00 61.48 671 SER D C 1
ATOM 18490 O O . SER D 1 502 ? -70.543 7.644 13.671 1.00 58.51 671 SER D O 1
ATOM 18493 N N . HIS D 1 503 ? -69.716 7.506 15.753 1.00 66.10 672 HIS D N 1
ATOM 18494 C CA . HIS D 1 503 ? -71.009 7.773 16.375 1.00 74.92 672 HIS D CA 1
ATOM 18495 C C . HIS D 1 503 ? -71.434 9.211 16.096 1.00 62.84 672 HIS D C 1
ATOM 18496 O O . HIS D 1 503 ? -72.607 9.488 15.857 1.00 60.22 672 HIS D O 1
ATOM 18503 N N . VAL D 1 504 ? -70.464 10.120 16.103 1.00 60.03 673 VAL D N 1
ATOM 18504 C CA . VAL D 1 504 ? -70.746 11.541 15.940 1.00 59.67 673 VAL D CA 1
ATOM 18505 C C . VAL D 1 504 ? -71.306 11.866 14.559 1.00 56.38 673 VAL D C 1
ATOM 18506 O O . VAL D 1 504 ? -72.046 12.830 14.397 1.00 62.52 673 VAL D O 1
ATOM 18510 N N . LEU D 1 505 ? -70.969 11.053 13.567 1.00 56.37 674 LEU D N 1
ATOM 18511 C CA . LEU D 1 505 ? -71.308 11.380 12.184 1.00 53.75 674 LEU D CA 1
ATOM 18512 C C . LEU D 1 505 ? -72.283 10.412 11.510 1.00 47.43 674 LEU D C 1
ATOM 18513 O O . LEU D 1 505 ? -73.082 10.821 10.670 1.00 45.22 674 LEU D O 1
ATOM 18518 N N . LYS D 1 506 ? -72.200 9.136 11.878 1.00 49.19 675 LYS D N 1
ATOM 18519 C CA . LYS D 1 506 ? -72.959 8.078 11.212 1.00 62.07 675 LYS D CA 1
ATOM 18520 C C . LYS D 1 506 ? -74.405 8.449 10.918 1.00 65.08 675 LYS D C 1
ATOM 18521 O O . LYS D 1 506 ? -74.882 8.280 9.796 1.00 63.94 675 LYS D O 1
ATOM 18527 N N . ASP D 1 507 ? -75.108 8.947 11.929 1.00 62.76 676 ASP D N 1
ATOM 18528 C CA . ASP D 1 507 ? -76.546 9.140 11.797 1.00 67.03 676 ASP D CA 1
ATOM 18529 C C . ASP D 1 507 ? -76.915 10.578 11.476 1.00 59.95 676 ASP D C 1
ATOM 18530 O O . ASP D 1 507 ? -78.091 10.930 11.390 1.00 63.27 676 ASP D O 1
ATOM 18535 N N . MET D 1 508 ? -75.893 11.397 11.276 1.00 55.62 677 MET D N 1
ATOM 18536 C CA . MET D 1 508 ? -76.071 12.785 10.879 1.00 57.96 677 MET D CA 1
ATOM 18537 C C . MET D 1 508 ? -76.471 12.852 9.396 1.00 59.35 677 MET D C 1
ATOM 18538 O O . MET D 1 508 ? -76.013 12.046 8.587 1.00 60.51 677 MET D O 1
ATOM 18543 N N . PRO D 1 509 ? -77.323 13.818 9.032 1.00 54.04 678 PRO D N 1
ATOM 18544 C CA . PRO D 1 509 ? -77.726 14.010 7.633 1.00 51.52 678 PRO D CA 1
ATOM 18545 C C . PRO D 1 509 ? -76.552 14.508 6.779 1.00 55.27 678 PRO D C 1
ATOM 18546 O O . PRO D 1 509 ? -75.624 15.107 7.328 1.00 49.06 678 PRO D O 1
ATOM 18550 N N . LEU D 1 510 ? -76.603 14.288 5.466 1.00 55.83 679 LEU D N 1
ATOM 18551 C CA . LEU D 1 510 ? -75.511 14.698 4.574 1.00 52.85 679 LEU D CA 1
ATOM 18552 C C . LEU D 1 510 ? -74.993 16.116 4.831 1.00 51.86 679 LEU D C 1
ATOM 18553 O O . LEU D 1 510 ? -73.801 16.299 5.094 1.00 47.87 679 LEU D O 1
ATOM 18558 N N . ARG D 1 511 ? -75.873 17.113 4.756 1.00 43.52 680 ARG D N 1
ATOM 18559 C CA . ARG D 1 511 ? -75.437 18.503 4.909 1.00 46.15 680 ARG D CA 1
ATOM 18560 C C . ARG D 1 511 ? -74.727 18.766 6.243 1.00 49.48 680 ARG D C 1
ATOM 18561 O O . ARG D 1 511 ? -73.777 19.544 6.305 1.00 52.10 680 ARG D O 1
ATOM 18569 N N . LYS D 1 512 ? -75.186 18.112 7.302 1.00 46.16 681 LYS D N 1
ATOM 18570 C CA . LYS D 1 512 ? -74.603 18.304 8.616 1.00 49.53 681 LYS D CA 1
ATOM 18571 C C . LYS D 1 512 ? -73.264 17.592 8.683 1.00 47.34 681 LYS D C 1
ATOM 18572 O O . LYS D 1 512 ? -72.334 18.072 9.326 1.00 42.28 681 LYS D O 1
ATOM 18578 N N . GLN D 1 513 ? -73.176 16.440 8.026 1.00 47.40 682 GLN D N 1
ATOM 18579 C CA . GLN D 1 513 ? -71.908 15.723 7.915 1.00 47.20 682 GLN D CA 1
ATOM 18580 C C . GLN D 1 513 ? -70.870 16.624 7.242 1.00 37.93 682 GLN D C 1
ATOM 18581 O O . GLN D 1 513 ? -69.754 16.781 7.736 1.00 32.73 682 GLN D O 1
ATOM 18587 N N . ALA D 1 514 ? -71.259 17.229 6.125 1.00 36.06 683 ALA D N 1
ATOM 18588 C CA . ALA D 1 514 ? -70.390 18.151 5.400 1.00 40.75 683 ALA D CA 1
ATOM 18589 C C . ALA D 1 514 ? -69.971 19.361 6.254 1.00 41.20 683 ALA D C 1
ATOM 18590 O O . ALA D 1 514 ? -68.806 19.766 6.241 1.00 36.17 683 ALA D O 1
ATOM 18592 N N . GLU D 1 515 ? -70.914 19.925 7.007 1.00 39.11 684 GLU D N 1
ATOM 18593 C CA . GLU D 1 515 ? -70.633 21.114 7.824 1.00 37.69 684 GLU D CA 1
ATOM 18594 C C . GLU D 1 515 ? -69.689 20.784 8.975 1.00 34.73 684 GLU D C 1
ATOM 18595 O O . GLU D 1 515 ? -68.753 21.528 9.268 1.00 39.39 684 GLU D O 1
ATOM 18601 N N . ILE D 1 516 ? -69.941 19.658 9.624 1.00 27.85 685 ILE D N 1
ATOM 18602 C CA . ILE D 1 516 ? -69.046 19.164 10.652 1.00 34.39 685 ILE D CA 1
ATOM 18603 C C . ILE D 1 516 ? -67.650 18.868 10.085 1.00 37.27 685 ILE D C 1
ATOM 18604 O O . ILE D 1 516 ? -66.640 19.210 10.697 1.00 37.65 685 ILE D O 1
ATOM 18609 N N . LEU D 1 517 ? -67.592 18.241 8.910 1.00 36.85 686 LEU D N 1
ATOM 18610 C CA . LEU D 1 517 ? -66.303 17.966 8.280 1.00 35.19 686 LEU D CA 1
ATOM 18611 C C . LEU D 1 517 ? -65.592 19.277 7.946 1.00 33.15 686 LEU D C 1
ATOM 18612 O O . LEU D 1 517 ? -64.382 19.385 8.118 1.00 35.24 686 LEU D O 1
ATOM 18617 N N . PHE D 1 518 ? -66.355 20.271 7.500 1.00 28.01 687 PHE D N 1
ATOM 18618 C CA . PHE D 1 518 ? -65.825 21.608 7.234 1.00 30.35 687 PHE D CA 1
ATOM 18619 C C . PHE D 1 518 ? -65.156 22.176 8.487 1.00 35.61 687 PHE D C 1
ATOM 18620 O O . PHE D 1 518 ? -64.043 22.713 8.424 1.00 28.82 687 PHE D O 1
ATOM 18628 N N . CYS D 1 519 ? -65.820 22.032 9.634 1.00 31.74 688 CYS D N 1
ATOM 18629 C CA . CYS D 1 519 ? -65.271 22.533 10.898 1.00 36.49 688 CYS D CA 1
ATOM 18630 C C . CYS D 1 519 ? -63.971 21.833 11.362 1.00 30.89 688 CYS D C 1
ATOM 18631 O O . CYS D 1 519 ? -63.041 22.477 11.840 1.00 34.83 688 CYS D O 1
ATOM 18634 N N . LEU D 1 520 ? -63.926 20.514 11.231 1.00 27.66 689 LEU D N 1
ATOM 18635 C CA . LEU D 1 520 ? -62.730 19.755 11.561 1.00 31.81 689 LEU D CA 1
ATOM 18636 C C . LEU D 1 520 ? -61.563 20.165 10.635 1.00 28.11 689 LEU D C 1
ATOM 18637 O O . LEU D 1 520 ? -60.438 20.366 11.091 1.00 31.43 689 LEU D O 1
ATOM 18642 N N . GLY D 1 521 ? -61.854 20.313 9.348 1.00 32.81 690 GLY D N 1
ATOM 18643 C CA . GLY D 1 521 ? -60.878 20.831 8.402 1.00 36.13 690 GLY D CA 1
ATOM 18644 C C . GLY D 1 521 ? -60.364 22.185 8.853 1.00 31.83 690 GLY D C 1
ATOM 18645 O O . GLY D 1 521 ? -59.163 22.461 8.782 1.00 31.04 690 GLY D O 1
ATOM 18646 N N . GLY D 1 522 ? -61.276 23.021 9.348 1.00 30.86 691 GLY D N 1
ATOM 18647 C CA . GLY D 1 522 ? -60.898 24.312 9.896 1.00 24.68 691 GLY D CA 1
ATOM 18648 C C . GLY D 1 522 ? -60.040 24.181 11.143 1.00 27.35 691 GLY D C 1
ATOM 18649 O O . GLY D 1 522 ? -59.157 24.996 11.368 1.00 22.50 691 GLY D O 1
ATOM 18650 N N . VAL D 1 523 ? -60.306 23.163 11.961 1.00 27.84 692 VAL D N 1
ATOM 18651 C CA . VAL D 1 523 ? -59.505 22.911 13.163 1.00 28.01 692 VAL D CA 1
ATOM 18652 C C . VAL D 1 523 ? -58.025 22.637 12.799 1.00 26.67 692 VAL D C 1
ATOM 18653 O O . VAL D 1 523 ? -57.102 23.180 13.413 1.00 25.95 692 VAL D O 1
ATOM 18657 N N . PHE D 1 524 ? -57.812 21.808 11.783 1.00 25.90 693 PHE D N 1
ATOM 18658 C CA . PHE D 1 524 ? -56.446 21.452 11.387 1.00 31.78 693 PHE D CA 1
ATOM 18659 C C . PHE D 1 524 ? -55.767 22.549 10.594 1.00 31.92 693 PHE D C 1
ATOM 18660 O O . PHE D 1 524 ? -54.555 22.718 10.675 1.00 34.97 693 PHE D O 1
ATOM 18668 N N . CYS D 1 525 ? -56.566 23.346 9.891 1.00 34.88 694 CYS D N 1
ATOM 18669 C CA . CYS D 1 525 ? -56.054 24.584 9.323 1.00 30.77 694 CYS D CA 1
ATOM 18670 C C . CYS D 1 525 ? -55.524 25.453 10.465 1.00 34.48 694 CYS D C 1
ATOM 18671 O O . CYS D 1 525 ? -54.389 25.938 10.431 1.00 29.93 694 CYS D O 1
ATOM 18674 N N . LYS D 1 526 ? -56.330 25.624 11.506 1.00 33.67 695 LYS D N 1
ATOM 18675 C CA . LYS D 1 526 ? -55.907 26.421 12.660 1.00 27.14 695 LYS D CA 1
ATOM 18676 C C . LYS D 1 526 ? -54.648 25.872 13.376 1.00 29.10 695 LYS D C 1
ATOM 18677 O O . LYS D 1 526 ? -53.755 26.635 13.770 1.00 29.79 695 LYS D O 1
ATOM 18683 N N . TYR D 1 527 ? -54.597 24.560 13.575 1.00 26.76 696 TYR D N 1
ATOM 18684 C CA . TYR D 1 527 ? -53.405 23.922 14.156 1.00 31.93 696 TYR D CA 1
ATOM 18685 C C . TYR D 1 527 ? -52.147 24.266 13.361 1.00 31.14 696 TYR D C 1
ATOM 18686 O O . TYR D 1 527 ? -51.090 24.524 13.936 1.00 27.39 696 TYR D O 1
ATOM 18695 N N . SER D 1 528 ? -52.271 24.252 12.035 1.00 28.44 697 SER D N 1
ATOM 18696 C CA . SER D 1 528 ? -51.133 24.511 11.153 1.00 23.67 697 SER D CA 1
ATOM 18697 C C . SER D 1 528 ? -50.687 25.969 11.170 1.00 38.62 697 SER D C 1
ATOM 18698 O O . SER D 1 528 ? -49.590 26.291 10.711 1.00 32.04 697 SER D O 1
ATOM 18701 N N . SER D 1 529 ? -51.517 26.846 11.727 1.00 34.38 698 SER D N 1
ATOM 18702 C CA . SER D 1 529 ? -51.304 28.279 11.555 1.00 25.39 698 SER D CA 1
ATOM 18703 C C . SER D 1 529 ? -50.276 28.911 12.511 1.00 35.00 698 SER D C 1
ATOM 18704 O O . SER D 1 529 ? -49.836 28.303 13.497 1.00 29.04 698 SER D O 1
ATOM 18707 N N . SER D 1 530 ? -49.905 30.149 12.203 1.00 29.11 699 SER D N 1
ATOM 18708 C CA . SER D 1 530 ? -48.927 30.877 13.001 1.00 37.18 699 SER D CA 1
ATOM 18709 C C . SER D 1 530 ? -49.454 31.177 14.410 1.00 38.96 699 SER D C 1
ATOM 18710 O O . SER D 1 530 ? -48.685 31.520 15.300 1.00 41.16 699 SER D O 1
ATOM 18713 N N . ASP D 1 531 ? -50.763 31.057 14.600 1.00 44.43 700 ASP D N 1
ATOM 18714 C CA . ASP D 1 531 ? -51.364 31.177 15.930 1.00 53.66 700 ASP D CA 1
ATOM 18715 C C . ASP D 1 531 ? -50.950 30.001 16.811 1.00 46.76 700 ASP D C 1
ATOM 18716 O O . ASP D 1 531 ? -50.669 30.153 18.003 1.00 42.09 700 ASP D O 1
ATOM 18721 N N . MET D 1 532 ? -50.954 28.818 16.204 1.00 36.45 701 MET D N 1
ATOM 18722 C CA . MET D 1 532 ? -50.872 27.568 16.937 1.00 35.55 701 MET D CA 1
ATOM 18723 C C . MET D 1 532 ? -49.519 26.888 16.729 1.00 32.49 701 MET D C 1
ATOM 18724 O O . MET D 1 532 ? -48.522 27.401 17.191 1.00 35.43 701 MET D O 1
ATOM 18729 N N . PHE D 1 533 ? -49.470 25.757 16.028 1.00 32.82 702 PHE D N 1
ATOM 18730 C CA . PHE D 1 533 ? -48.226 25.000 15.982 1.00 36.61 702 PHE D CA 1
ATOM 18731 C C . PHE D 1 533 ? -47.296 25.454 14.873 1.00 44.20 702 PHE D C 1
ATOM 18732 O O . PHE D 1 533 ? -46.150 25.007 14.787 1.00 41.64 702 PHE D O 1
ATOM 18740 N N . GLY D 1 534 ? -47.792 26.340 14.020 1.00 38.74 703 GLY D N 1
ATOM 18741 C CA . GLY D 1 534 ? -46.964 26.903 12.975 1.00 32.16 703 GLY D CA 1
ATOM 18742 C C . GLY D 1 534 ? -46.384 28.240 13.398 1.00 37.35 703 GLY D C 1
ATOM 18743 O O . GLY D 1 534 ? -46.614 28.714 14.506 1.00 35.21 703 GLY D O 1
ATOM 18744 N N . THR D 1 535 ? -45.622 28.847 12.500 1.00 40.55 704 THR D N 1
ATOM 18745 C CA . THR D 1 535 ? -45.078 30.175 12.715 1.00 41.78 704 THR D CA 1
ATOM 18746 C C . THR D 1 535 ? -45.456 31.006 11.499 1.00 41.51 704 THR D C 1
ATOM 18747 O O . THR D 1 535 ? -46.073 30.492 10.558 1.00 48.58 704 THR D O 1
ATOM 18751 N N . GLU D 1 536 ? -45.107 32.284 11.523 1.00 47.69 705 GLU D N 1
ATOM 18752 C CA . GLU D 1 536 ? -45.443 33.189 10.429 1.00 59.34 705 GLU D CA 1
ATOM 18753 C C . GLU D 1 536 ? -45.067 32.601 9.071 1.00 56.08 705 GLU D C 1
ATOM 18754 O O . GLU D 1 536 ? -45.896 32.530 8.153 1.00 50.04 705 GLU D O 1
ATOM 18760 N N . TYR D 1 537 ? -43.821 32.154 8.950 1.00 53.84 706 TYR D N 1
ATOM 18761 C CA . TYR D 1 537 ? -43.308 31.715 7.654 1.00 55.41 706 TYR D CA 1
ATOM 18762 C C . TYR D 1 537 ? -43.184 30.200 7.481 1.00 56.85 706 TYR D C 1
ATOM 18763 O O . TYR D 1 537 ? -42.742 29.740 6.431 1.00 61.17 706 TYR D O 1
ATOM 18772 N N . ASP D 1 538 ? -43.577 29.431 8.496 1.00 53.03 707 ASP D N 1
ATOM 18773 C CA . ASP D 1 538 ? -43.468 27.971 8.433 1.00 51.87 707 ASP D CA 1
ATOM 18774 C C . ASP D 1 538 ? -44.719 27.263 8.985 1.00 44.32 707 ASP D C 1
ATOM 18775 O O . ASP D 1 538 ? -45.106 27.458 10.136 1.00 45.73 707 ASP D O 1
ATOM 18780 N N . SER D 1 539 ? -45.337 26.436 8.153 1.00 47.22 708 SER D N 1
ATOM 18781 C CA . SER D 1 539 ? -46.607 25.809 8.484 1.00 50.38 708 SER D CA 1
ATOM 18782 C C . SER D 1 539 ? -46.540 24.311 8.205 1.00 52.37 708 SER D C 1
ATOM 18783 O O . SER D 1 539 ? -46.534 23.913 7.039 1.00 50.79 708 SER D O 1
ATOM 18786 N N . PRO D 1 540 ? -46.512 23.480 9.273 1.00 49.35 709 PRO D N 1
ATOM 18787 C CA . PRO D 1 540 ? -46.356 22.012 9.207 1.00 43.70 709 PRO D CA 1
ATOM 18788 C C . PRO D 1 540 ? -47.218 21.373 8.132 1.00 40.13 709 PRO D C 1
ATOM 18789 O O . PRO D 1 540 ? -48.445 21.293 8.276 1.00 37.67 709 PRO D O 1
ATOM 18793 N N . GLU D 1 541 ? -46.571 20.920 7.063 1.00 32.89 710 GLU D N 1
ATOM 18794 C CA . GLU D 1 541 ? -47.272 20.460 5.875 1.00 39.43 710 GLU D CA 1
ATOM 18795 C C . GLU D 1 541 ? -48.247 19.328 6.162 1.00 37.23 710 GLU D C 1
ATOM 18796 O O . GLU D 1 541 ? -49.262 19.169 5.477 1.00 35.99 710 GLU D O 1
ATOM 18802 N N . ILE D 1 542 ? -47.934 18.541 7.177 1.00 36.63 711 ILE D N 1
ATOM 18803 C CA . ILE D 1 542 ? -48.744 17.374 7.500 1.00 36.36 711 ILE D CA 1
ATOM 18804 C C . ILE D 1 542 ? -50.144 17.778 7.986 1.00 24.57 711 ILE D C 1
ATOM 18805 O O . ILE D 1 542 ? -51.143 17.172 7.603 1.00 32.72 711 ILE D O 1
ATOM 18810 N N . LEU D 1 543 ? -50.205 18.790 8.840 1.00 29.15 712 LEU D N 1
ATOM 18811 C CA . LEU D 1 543 ? -51.498 19.291 9.324 1.00 30.48 712 LEU D CA 1
ATOM 18812 C C . LEU D 1 543 ? -52.319 19.909 8.183 1.00 30.15 712 LEU D C 1
ATOM 18813 O O . LEU D 1 543 ? -53.542 19.778 8.132 1.00 27.49 712 LEU D O 1
ATOM 18818 N N . ARG D 1 544 ? -51.627 20.557 7.244 1.00 29.67 713 ARG D N 1
ATOM 18819 C CA . ARG D 1 544 ? -52.280 21.093 6.062 1.00 30.40 713 ARG D CA 1
ATOM 18820 C C . ARG D 1 544 ? -52.828 20.002 5.168 1.00 29.27 713 ARG D C 1
ATOM 18821 O O . ARG D 1 544 ? -53.909 20.145 4.614 1.00 24.81 713 ARG D O 1
ATOM 18829 N N . ARG D 1 545 ? -52.090 18.905 5.018 1.00 25.51 714 ARG D N 1
ATOM 18830 C CA . ARG D 1 545 ? -52.567 17.834 4.162 1.00 31.31 714 ARG D CA 1
ATOM 18831 C C . ARG D 1 545 ? -53.792 17.219 4.786 1.00 24.90 714 ARG D C 1
ATOM 18832 O O . ARG D 1 545 ? -54.742 16.862 4.092 1.00 29.36 714 ARG D O 1
ATOM 18840 N N . TYR D 1 546 ? -53.757 17.071 6.107 1.00 28.66 715 TYR D N 1
ATOM 18841 C CA . TYR D 1 546 ? -54.885 16.476 6.786 1.00 26.34 715 TYR D CA 1
ATOM 18842 C C . TYR D 1 546 ? -56.114 17.370 6.615 1.00 24.95 715 TYR D C 1
ATOM 18843 O O . TYR D 1 546 ? -57.196 16.888 6.291 1.00 30.63 715 TYR D O 1
ATOM 18852 N N . ALA D 1 547 ? -55.923 18.678 6.804 1.00 29.15 716 ALA D N 1
ATOM 18853 C CA . ALA D 1 547 ? -57.005 19.664 6.637 1.00 27.25 716 ALA D CA 1
ATOM 18854 C C . ALA D 1 547 ? -57.570 19.630 5.220 1.00 28.02 716 ALA D C 1
ATOM 18855 O O . ALA D 1 547 ? -58.794 19.624 5.013 1.00 26.51 716 ALA D O 1
ATOM 18857 N N . ASN D 1 548 ? -56.660 19.587 4.248 1.00 30.72 717 ASN D N 1
ATOM 18858 C CA . ASN D 1 548 ? -57.018 19.452 2.840 1.00 27.03 717 ASN D CA 1
ATOM 18859 C C . ASN D 1 548 ? -57.890 18.229 2.591 1.00 31.48 717 ASN D C 1
ATOM 18860 O O . ASN D 1 548 ? -58.895 18.303 1.883 1.00 29.96 717 ASN D O 1
ATOM 18865 N N . GLY D 1 549 ? -57.510 17.090 3.156 1.00 29.54 718 GLY D N 1
ATOM 18866 C CA . GLY D 1 549 ? -58.282 15.886 2.908 1.00 29.88 718 GLY D CA 1
ATOM 18867 C C . GLY D 1 549 ? -59.671 15.964 3.540 1.00 29.17 718 GLY D C 1
ATOM 18868 O O . GLY D 1 549 ? -60.655 15.449 3.005 1.00 30.35 718 GLY D O 1
ATOM 18869 N N . LEU D 1 550 ? -59.747 16.604 4.699 1.00 27.84 719 LEU D N 1
ATOM 18870 C CA . LEU D 1 550 ? -61.028 16.759 5.377 1.00 30.87 719 LEU D CA 1
ATOM 18871 C C . LEU D 1 550 ? -61.971 17.626 4.547 1.00 29.57 719 LEU D C 1
ATOM 18872 O O . LEU D 1 550 ? -63.143 17.305 4.394 1.00 34.71 719 LEU D O 1
ATOM 18877 N N . ILE D 1 551 ? -61.426 18.679 3.984 1.00 29.58 720 ILE D N 1
ATOM 18878 C CA . ILE D 1 551 ? -62.156 19.601 3.178 1.00 23.62 720 ILE D CA 1
ATOM 18879 C C . ILE D 1 551 ? -62.644 18.986 1.873 1.00 33.20 720 ILE D C 1
ATOM 18880 O O . ILE D 1 551 ? -63.752 19.199 1.488 1.00 38.73 720 ILE D O 1
ATOM 18885 N N . GLU D 1 552 ? -61.798 18.228 1.199 1.00 32.02 721 GLU D N 1
ATOM 18886 C CA . GLU D 1 552 ? -62.185 17.476 0.005 1.00 35.50 721 GLU D CA 1
ATOM 18887 C C . GLU D 1 552 ? -63.304 16.490 0.306 1.00 34.67 721 GLU D C 1
ATOM 18888 O O . GLU D 1 552 ? -64.215 16.331 -0.442 1.00 30.47 721 GLU D O 1
ATOM 18894 N N . GLN D 1 553 ? -63.205 15.837 1.433 1.00 29.17 722 GLN D N 1
ATOM 18895 C CA . GLN D 1 553 ? -64.237 14.962 1.894 1.00 36.22 722 GLN D CA 1
ATOM 18896 C C . GLN D 1 553 ? -65.520 15.690 2.218 1.00 34.09 722 GLN D C 1
ATOM 18897 O O . GLN D 1 553 ? -66.555 15.204 1.940 1.00 33.13 722 GLN D O 1
ATOM 18903 N N . ALA D 1 554 ? -65.437 16.859 2.816 1.00 31.51 723 ALA D N 1
ATOM 18904 C CA . ALA D 1 554 ? -66.644 17.658 3.049 1.00 31.79 723 ALA D CA 1
ATOM 18905 C C . ALA D 1 554 ? -67.333 18.009 1.725 1.00 40.90 723 ALA D C 1
ATOM 18906 O O . ALA D 1 554 ? -68.558 17.892 1.592 1.00 39.07 723 ALA D O 1
ATOM 18908 N N . TYR D 1 555 ? -66.541 18.416 0.738 1.00 32.47 724 TYR D N 1
ATOM 18909 C CA . TYR D 1 555 ? -67.082 18.761 -0.572 1.00 36.35 724 TYR D CA 1
ATOM 18910 C C . TYR D 1 555 ? -67.716 17.550 -1.251 1.00 41.00 724 TYR D C 1
ATOM 18911 O O . TYR D 1 555 ? -68.735 17.665 -1.920 1.00 44.23 724 TYR D O 1
ATOM 18920 N N . LYS D 1 556 ? -67.105 16.387 -1.067 1.00 40.59 725 LYS D N 1
ATOM 18921 C CA . LYS D 1 556 ? -67.629 15.155 -1.629 1.00 45.25 725 LYS D CA 1
ATOM 18922 C C . LYS D 1 556 ? -68.986 14.845 -0.981 1.00 50.87 725 LYS D C 1
ATOM 18923 O O . LYS D 1 556 ? -69.931 14.404 -1.637 1.00 45.77 725 LYS D O 1
ATOM 18929 N N . THR D 1 557 ? -69.076 15.098 0.316 1.00 46.23 726 THR D N 1
ATOM 18930 C CA . THR D 1 557 ? -70.260 14.748 1.080 1.00 43.25 726 THR D CA 1
ATOM 18931 C C . THR D 1 557 ? -71.432 15.672 0.737 1.00 45.25 726 THR D C 1
ATOM 18932 O O . THR D 1 557 ? -72.537 15.206 0.453 1.00 41.49 726 THR D O 1
ATOM 18936 N N . ASP D 1 558 ? -71.186 16.979 0.750 1.00 38.67 727 ASP D N 1
ATOM 18937 C CA . ASP D 1 558 ? -72.188 17.933 0.292 1.00 39.92 727 ASP D CA 1
ATOM 18938 C C . ASP D 1 558 ? -71.561 19.250 -0.159 1.00 35.76 727 ASP D C 1
ATOM 18939 O O . ASP D 1 558 ? -71.215 20.089 0.662 1.00 41.08 727 ASP D O 1
ATOM 18944 N N . PRO D 1 559 ? -71.436 19.436 -1.479 1.00 42.37 728 PRO D N 1
ATOM 18945 C CA . PRO D 1 559 ? -70.765 20.602 -2.064 1.00 39.57 728 PRO D CA 1
ATOM 18946 C C . PRO D 1 559 ? -71.453 21.920 -1.727 1.00 44.97 728 PRO D C 1
ATOM 18947 O O . PRO D 1 559 ? -70.773 22.940 -1.655 1.00 46.83 728 PRO D O 1
ATOM 18951 N N . GLN D 1 560 ? -72.768 21.906 -1.520 1.00 46.92 729 GLN D N 1
ATOM 18952 C CA . GLN D 1 560 ? -73.501 23.146 -1.249 1.00 50.43 729 GLN D CA 1
ATOM 18953 C C . GLN D 1 560 ? -72.964 23.875 -0.008 1.00 35.53 729 GLN D C 1
ATOM 18954 O O . GLN D 1 560 ? -73.067 25.101 0.097 1.00 39.32 729 GLN D O 1
ATOM 18960 N N . VAL D 1 561 ? -72.389 23.128 0.926 1.00 35.21 730 VAL D N 1
ATOM 18961 C CA . VAL D 1 561 ? -71.888 23.732 2.170 1.00 41.22 730 VAL D CA 1
ATOM 18962 C C . VAL D 1 561 ? -70.824 24.806 1.890 1.00 38.80 730 VAL D C 1
ATOM 18963 O O . VAL D 1 561 ? -70.583 25.707 2.710 1.00 37.77 730 VAL D O 1
ATOM 18967 N N . PHE D 1 562 ? -70.219 24.718 0.705 1.00 36.12 731 PHE D N 1
ATOM 18968 C CA . PHE D 1 562 ? -69.152 25.634 0.300 1.00 35.14 731 PHE D CA 1
ATOM 18969 C C . PHE D 1 562 ? -69.653 26.880 -0.432 1.00 37.61 731 PHE D C 1
ATOM 18970 O O . PHE D 1 562 ? -68.927 27.864 -0.548 1.00 41.74 731 PHE D O 1
ATOM 18978 N N . GLY D 1 563 ? -70.888 26.845 -0.927 1.00 41.84 732 GLY D N 1
ATOM 18979 C CA . GLY D 1 563 ? -71.424 27.986 -1.652 1.00 44.10 732 GLY D CA 1
ATOM 18980 C C . GLY D 1 563 ? -71.093 27.958 -3.135 1.00 54.73 732 GLY D C 1
ATOM 18981 O O . GLY D 1 563 ? -71.993 27.969 -3.974 1.00 62.00 732 GLY D O 1
ATOM 18982 N N . SER D 1 564 ? -69.802 27.920 -3.460 1.00 52.39 733 SER D N 1
ATOM 18983 C CA . SER D 1 564 ? -69.358 27.815 -4.851 1.00 50.57 733 SER D CA 1
ATOM 18984 C C . SER D 1 564 ? -68.128 26.916 -4.976 1.00 47.34 733 SER D C 1
ATOM 18985 O O . SER D 1 564 ? -67.375 26.734 -4.013 1.00 38.94 733 SER D O 1
ATOM 18988 N N . VAL D 1 565 ? -67.920 26.355 -6.164 1.00 45.35 734 VAL D N 1
ATOM 18989 C CA . VAL D 1 565 ? -66.755 25.515 -6.387 1.00 42.17 734 VAL D CA 1
ATOM 18990 C C . VAL D 1 565 ? -65.497 26.371 -6.285 1.00 38.56 734 VAL D C 1
ATOM 18991 O O . VAL D 1 565 ? -64.435 25.881 -5.909 1.00 41.32 734 VAL D O 1
ATOM 18995 N N . TYR D 1 566 ? -65.629 27.659 -6.600 1.00 33.17 735 TYR D N 1
ATOM 18996 C CA . TYR D 1 566 ? -64.482 28.566 -6.599 1.00 27.76 735 TYR D CA 1
ATOM 18997 C C . TYR D 1 566 ? -63.915 28.739 -5.192 1.00 34.01 735 TYR D C 1
ATOM 18998 O O . TYR D 1 566 ? -62.700 28.783 -5.004 1.00 34.57 735 TYR D O 1
ATOM 19007 N N . TYR D 1 567 ? -64.801 28.825 -4.207 1.00 32.11 736 TYR D N 1
A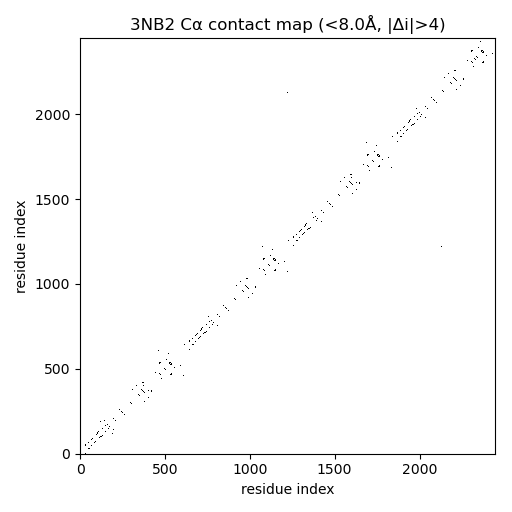TOM 19008 C CA . TYR D 1 567 ? -64.392 28.936 -2.807 1.00 33.09 736 TYR D CA 1
ATOM 19009 C C . TYR D 1 567 ? -63.725 27.651 -2.340 1.00 29.63 736 TYR D C 1
ATOM 19010 O O . TYR D 1 567 ? -62.667 27.695 -1.715 1.00 31.21 736 TYR D O 1
ATOM 19019 N N . TYR D 1 568 ? -64.359 26.520 -2.648 1.00 29.68 737 TYR D N 1
ATOM 19020 C CA . TYR D 1 568 ? -63.773 25.200 -2.419 1.00 37.29 737 TYR D CA 1
ATOM 19021 C C . TYR D 1 568 ? -62.356 25.121 -2.981 1.00 39.96 737 TYR D C 1
ATOM 19022 O O . TYR D 1 568 ? -61.401 24.788 -2.268 1.00 32.11 737 TYR D O 1
ATOM 19031 N N . ASN D 1 569 ? -62.225 25.447 -4.259 1.00 33.34 738 ASN D N 1
ATOM 19032 C CA . ASN D 1 569 ? -60.928 25.396 -4.916 1.00 35.49 738 ASN D CA 1
ATOM 19033 C C . ASN D 1 569 ? -59.910 26.291 -4.255 1.00 37.79 738 ASN D C 1
ATOM 19034 O O . ASN D 1 569 ? -58.729 25.946 -4.184 1.00 35.19 738 ASN D O 1
ATOM 19039 N N . ASP D 1 570 ? -60.355 27.452 -3.779 1.00 32.02 739 ASP D N 1
ATOM 19040 C CA . ASP D 1 570 ? -59.420 28.397 -3.178 1.00 30.63 739 ASP D CA 1
ATOM 19041 C C . ASP D 1 570 ? -58.914 27.951 -1.796 1.00 29.76 739 ASP D C 1
ATOM 19042 O O . ASP D 1 570 ? -57.776 28.240 -1.419 1.00 26.67 739 ASP D O 1
ATOM 19047 N N . ILE D 1 571 ? -59.776 27.293 -1.029 1.00 27.71 740 ILE D N 1
ATOM 19048 C CA . ILE D 1 571 ? -59.366 26.729 0.253 1.00 27.54 740 ILE D CA 1
ATOM 19049 C C . ILE D 1 571 ? -58.234 25.720 0.024 1.00 27.08 740 ILE D C 1
ATOM 19050 O O . ILE D 1 571 ? -57.212 25.746 0.700 1.00 31.09 740 ILE D O 1
ATOM 19055 N N . LEU D 1 572 ? -58.440 24.830 -0.939 1.00 26.83 741 LEU D N 1
ATOM 19056 C CA . LEU D 1 572 ? -57.432 23.828 -1.287 1.00 33.79 741 LEU D CA 1
ATOM 19057 C C . LEU D 1 572 ? -56.150 24.503 -1.760 1.00 31.54 741 LEU D C 1
ATOM 19058 O O . LEU D 1 572 ? -55.051 24.146 -1.333 1.00 28.37 741 LEU D O 1
ATOM 19063 N N . ASP D 1 573 ? -56.294 25.481 -2.650 1.00 29.27 742 ASP D N 1
ATOM 19064 C CA . ASP D 1 573 ? -55.133 26.197 -3.148 1.00 32.86 742 ASP D CA 1
ATOM 19065 C C . ASP D 1 573 ? -54.346 26.814 -1.997 1.00 28.71 742 ASP D C 1
ATOM 19066 O O . ASP D 1 573 ? -53.117 26.762 -1.977 1.00 26.40 742 ASP D O 1
ATOM 19071 N N . ARG D 1 574 ? -55.039 27.431 -1.046 1.00 22.93 743 ARG D N 1
ATOM 19072 C CA . ARG D 1 574 ? -54.323 28.091 0.049 1.00 26.90 743 ARG D CA 1
ATOM 19073 C C . ARG D 1 574 ? -53.634 27.069 0.983 1.00 27.08 743 ARG D C 1
ATOM 19074 O O . ARG D 1 574 ? -52.556 27.316 1.495 1.00 29.67 743 ARG D O 1
ATOM 19082 N N . LEU D 1 575 ? -54.288 25.945 1.233 1.00 29.14 744 LEU D N 1
ATOM 19083 C CA . LEU D 1 575 ? -53.717 24.891 2.063 1.00 28.70 744 LEU D CA 1
ATOM 19084 C C . LEU D 1 575 ? -52.387 24.410 1.451 1.00 26.63 744 LEU D C 1
ATOM 19085 O O . LEU D 1 575 ? -51.444 24.079 2.163 1.00 32.85 744 LEU D O 1
ATOM 19090 N N . GLN D 1 576 ? -52.325 24.403 0.122 1.00 25.34 745 GLN D N 1
ATOM 19091 C CA . GLN D 1 576 ? -51.157 23.932 -0.611 1.00 29.46 745 GLN D CA 1
ATOM 19092 C C . GLN D 1 576 ? -50.202 25.066 -0.970 1.00 38.03 745 GLN D C 1
ATOM 19093 O O . GLN D 1 576 ? -49.138 24.827 -1.556 1.00 34.57 745 GLN D O 1
ATOM 19099 N N . GLY D 1 577 ? -50.562 26.295 -0.589 1.00 30.34 746 GLY D N 1
ATOM 19100 C CA . GLY D 1 577 ? -49.724 27.466 -0.883 1.00 28.73 746 GLY D CA 1
ATOM 19101 C C . GLY D 1 577 ? -49.591 27.742 -2.377 1.00 26.05 746 GLY D C 1
ATOM 19102 O O . GLY D 1 577 ? -48.641 28.398 -2.823 1.00 28.77 746 GLY D O 1
ATOM 19103 N N . ARG D 1 578 ? -50.557 27.256 -3.156 1.00 24.18 747 ARG D N 1
ATOM 19104 C CA . ARG D 1 578 ? -50.487 27.357 -4.613 1.00 31.77 747 ARG D CA 1
ATOM 19105 C C . ARG D 1 578 ? -50.486 28.809 -5.062 1.00 36.05 747 ARG D C 1
ATOM 19106 O O . ARG D 1 578 ? -51.417 29.552 -4.770 1.00 26.83 747 ARG D O 1
ATOM 19114 N N . ASN D 1 579 ? -49.432 29.207 -5.766 1.00 26.43 748 ASN D N 1
ATOM 19115 C CA . ASN D 1 579 ? -49.262 30.594 -6.225 1.00 33.02 748 ASN D CA 1
ATOM 19116 C C . ASN D 1 579 ? -49.164 31.630 -5.091 1.00 35.71 748 ASN D C 1
ATOM 19117 O O . ASN D 1 579 ? -49.426 32.823 -5.283 1.00 37.36 748 ASN D O 1
ATOM 19122 N N . ASN D 1 580 ? -48.780 31.175 -3.905 1.00 24.56 749 ASN D N 1
ATOM 19123 C CA . ASN D 1 580 ? -48.569 32.086 -2.792 1.00 24.34 749 ASN D CA 1
ATOM 19124 C C . ASN D 1 580 ? -47.086 32.331 -2.546 1.00 35.46 749 ASN D C 1
ATOM 19125 O O . ASN D 1 580 ? -46.262 31.413 -2.666 1.00 31.57 749 ASN D O 1
ATOM 19130 N N . VAL D 1 581 ? -46.751 33.567 -2.194 1.00 31.66 750 VAL D N 1
ATOM 19131 C CA . VAL D 1 581 ? -45.386 33.903 -1.832 1.00 31.04 750 VAL D CA 1
ATOM 19132 C C . VAL D 1 581 ? -45.101 33.206 -0.509 1.00 38.32 750 VAL D C 1
ATOM 19133 O O . VAL D 1 581 ? -44.089 32.527 -0.371 1.00 29.65 750 VAL D O 1
ATOM 19137 N N . PHE D 1 582 ? -46.021 33.338 0.449 1.00 26.25 751 PHE D N 1
ATOM 19138 C CA . PHE D 1 582 ? -45.941 32.562 1.683 1.00 28.59 751 PHE D CA 1
ATOM 19139 C C . PHE D 1 582 ? -47.216 31.772 1.931 1.00 36.54 751 PHE D C 1
ATOM 19140 O O . PHE D 1 582 ? -48.335 32.290 1.774 1.00 34.62 751 PHE D O 1
ATOM 19148 N N . THR D 1 583 ? -47.057 30.518 2.327 1.00 31.67 752 THR D N 1
ATOM 19149 C CA . THR D 1 583 ? -48.208 29.733 2.734 1.00 35.23 752 THR D CA 1
ATOM 19150 C C . THR D 1 583 ? -48.790 30.344 4.007 1.00 33.31 752 THR D C 1
ATOM 19151 O O . THR D 1 583 ? -48.091 30.478 4.997 1.00 34.98 752 THR D O 1
ATOM 19155 N N . CYS D 1 584 ? -50.057 30.751 3.967 1.00 37.90 753 CYS D N 1
ATOM 19156 C CA . CYS D 1 584 ? -50.634 31.480 5.104 1.00 36.07 753 CYS D CA 1
ATOM 19157 C C . CYS D 1 584 ? -51.969 30.921 5.609 1.00 37.18 753 CYS D C 1
ATOM 19158 O O . CYS D 1 584 ? -53.049 31.358 5.179 1.00 32.99 753 CYS D O 1
ATOM 19161 N N . THR D 1 585 ? -51.903 29.963 6.529 1.00 31.48 754 THR D N 1
ATOM 19162 C CA . THR D 1 585 ? -53.128 29.336 6.986 1.00 35.76 754 THR D CA 1
ATOM 19163 C C . THR D 1 585 ? -53.866 30.175 8.027 1.00 27.08 754 THR D C 1
ATOM 19164 O O . THR D 1 585 ? -55.039 29.916 8.283 1.00 28.28 754 THR D O 1
ATOM 19168 N N . ALA D 1 586 ? -53.185 31.163 8.619 1.00 26.37 755 ALA D N 1
ATOM 19169 C CA . ALA D 1 586 ? -53.835 32.091 9.559 1.00 33.20 755 ALA D CA 1
ATOM 19170 C C . ALA D 1 586 ? -54.959 32.842 8.841 1.00 35.81 755 ALA D C 1
ATOM 19171 O O . ALA D 1 586 ? -56.098 32.882 9.305 1.00 34.09 755 ALA D O 1
ATOM 19173 N N . VAL D 1 587 ? -54.627 33.442 7.704 1.00 36.21 756 VAL D N 1
ATOM 19174 C CA . VAL D 1 587 ? -55.634 34.103 6.882 1.00 31.05 756 VAL D CA 1
ATOM 19175 C C . VAL D 1 587 ? -56.724 33.113 6.444 1.00 32.66 756 VAL D C 1
ATOM 19176 O O . VAL D 1 587 ? -57.914 33.436 6.476 1.00 26.07 756 VAL D O 1
ATOM 19180 N N . LEU D 1 588 ? -56.336 31.896 6.053 1.00 29.76 757 LEU D N 1
ATOM 19181 C CA . LEU D 1 588 ? -57.336 30.896 5.654 1.00 24.68 757 LEU D CA 1
ATOM 19182 C C . LEU D 1 588 ? -58.280 30.531 6.803 1.00 26.11 757 LEU D C 1
ATOM 19183 O O . LEU D 1 588 ? -59.479 30.330 6.591 1.00 23.01 757 LEU D O 1
ATOM 19188 N N . THR D 1 589 ? -57.726 30.414 8.008 1.00 28.83 758 THR D N 1
ATOM 19189 C CA . THR D 1 589 ? -58.524 30.059 9.175 1.00 28.41 758 THR D CA 1
ATOM 19190 C C . THR D 1 589 ? -59.690 31.049 9.324 1.00 33.71 758 THR D C 1
ATOM 19191 O O . THR D 1 589 ? -60.837 30.648 9.515 1.00 31.61 758 THR D O 1
ATOM 19195 N N . ASP D 1 590 ? -59.382 32.340 9.207 1.00 31.81 759 ASP D N 1
ATOM 19196 C CA . ASP D 1 590 ? -60.381 33.389 9.341 1.00 35.22 759 ASP D CA 1
ATOM 19197 C C . ASP D 1 590 ? -61.422 33.290 8.233 1.00 35.32 759 ASP D C 1
ATOM 19198 O O . ASP D 1 590 ? -62.630 33.436 8.485 1.00 32.50 759 ASP D O 1
ATOM 19203 N N . MET D 1 591 ? -60.966 33.027 7.012 1.00 32.39 760 MET D N 1
ATOM 19204 C CA . MET D 1 591 ? -61.885 32.792 5.897 1.00 37.92 760 MET D CA 1
ATOM 19205 C C . MET D 1 591 ? -62.835 31.612 6.150 1.00 40.83 760 MET D C 1
ATOM 19206 O O . MET D 1 591 ? -64.018 31.667 5.793 1.00 30.79 760 MET D O 1
ATOM 19211 N N . LEU D 1 592 ? -62.312 30.532 6.729 1.00 30.60 761 LEU D N 1
ATOM 19212 C CA . LEU D 1 592 ? -63.150 29.368 7.042 1.00 25.07 761 LEU D CA 1
ATOM 19213 C C . LEU D 1 592 ? -64.178 29.670 8.150 1.00 28.80 761 LEU D C 1
ATOM 19214 O O . LEU D 1 592 ? -65.339 29.297 8.041 1.00 29.88 761 LEU D O 1
ATOM 19219 N N . THR D 1 593 ? -63.743 30.315 9.224 1.00 30.16 762 THR D N 1
ATOM 19220 C CA . THR D 1 593 ? -64.647 30.554 10.346 1.00 36.55 762 THR D CA 1
ATOM 19221 C C . THR D 1 593 ? -65.677 31.636 9.991 1.00 34.22 762 THR D C 1
ATOM 19222 O O . THR D 1 593 ? -66.829 31.559 10.409 1.00 37.90 762 THR D O 1
ATOM 19226 N N . GLU D 1 594 ? -65.256 32.618 9.197 1.00 31.60 763 GLU D N 1
ATOM 19227 C CA . GLU D 1 594 ? -66.159 33.635 8.672 1.00 35.99 763 GLU D CA 1
ATOM 19228 C C . GLU D 1 594 ? -67.266 32.960 7.894 1.00 39.60 763 GLU D C 1
ATOM 19229 O O . GLU D 1 594 ? -68.449 33.205 8.137 1.00 40.37 763 GLU D O 1
ATOM 19235 N N . HIS D 1 595 ? -66.883 32.078 6.980 1.00 30.42 764 HIS D N 1
ATOM 19236 C CA . HIS D 1 595 ? -67.858 31.373 6.175 1.00 26.32 764 HIS D CA 1
ATOM 19237 C C . HIS D 1 595 ? -68.800 30.504 7.006 1.00 37.87 764 HIS D C 1
ATOM 19238 O O . HIS D 1 595 ? -70.016 30.505 6.780 1.00 31.46 764 HIS D O 1
ATOM 19245 N N . ALA D 1 596 ? -68.247 29.755 7.956 1.00 31.99 765 ALA D N 1
ATOM 19246 C CA . ALA D 1 596 ? -69.055 28.826 8.738 1.00 37.39 765 ALA D CA 1
ATOM 19247 C C . ALA D 1 596 ? -70.075 29.559 9.615 1.00 38.43 765 ALA D C 1
ATOM 19248 O O . ALA D 1 596 ? -71.215 29.118 9.742 1.00 42.49 765 ALA D O 1
ATOM 19250 N N . LYS D 1 597 ? -69.657 30.668 10.220 1.00 34.91 766 LYS D N 1
ATOM 19251 C CA . LYS D 1 597 ? -70.566 31.492 11.017 1.00 42.54 766 LYS D CA 1
ATOM 19252 C C . LYS D 1 597 ? -71.717 32.019 10.156 1.00 46.01 766 LYS D C 1
ATOM 19253 O O . LYS D 1 597 ? -72.861 32.056 10.586 1.00 40.28 766 LYS D O 1
ATOM 19259 N N . GLU D 1 598 ? -71.401 32.403 8.927 1.00 47.21 767 GLU D N 1
ATOM 19260 C CA . GLU D 1 598 ? -72.393 32.933 7.997 1.00 44.70 767 GLU D CA 1
ATOM 19261 C C . GLU D 1 598 ? -73.380 31.871 7.472 1.00 50.72 767 GLU D C 1
ATOM 19262 O O . GLU D 1 598 ? -74.586 32.128 7.388 1.00 44.19 767 GLU D O 1
ATOM 19268 N N . SER D 1 599 ? -72.877 30.681 7.146 1.00 46.81 768 SER D N 1
ATOM 19269 C CA . SER D 1 599 ? -73.686 29.656 6.485 1.00 40.56 768 SER D CA 1
ATOM 19270 C C . SER D 1 599 ? -74.261 28.587 7.424 1.00 44.29 768 SER D C 1
ATOM 19271 O O . SER D 1 599 ? -75.298 27.991 7.128 1.00 45.73 768 SER D O 1
ATOM 19274 N N . PHE D 1 600 ? -73.576 28.312 8.528 1.00 35.81 769 PHE D N 1
ATOM 19275 C CA . PHE D 1 600 ? -74.065 27.328 9.497 1.00 38.70 769 PHE D CA 1
ATOM 19276 C C . PHE D 1 600 ? -73.574 27.620 10.921 1.00 36.28 769 PHE D C 1
ATOM 19277 O O . PHE D 1 600 ? -72.865 26.816 11.532 1.00 33.33 769 PHE D O 1
ATOM 19285 N N . PRO D 1 601 ? -73.993 28.770 11.466 1.00 42.63 770 PRO D N 1
ATOM 19286 C CA . PRO D 1 601 ? -73.495 29.268 12.758 1.00 41.20 770 PRO D CA 1
ATOM 19287 C C . PRO D 1 601 ? -73.783 28.297 13.903 1.00 41.96 770 PRO D C 1
ATOM 19288 O O . PRO D 1 601 ? -73.015 28.223 14.872 1.00 39.19 770 PRO D O 1
ATOM 19292 N N . GLU D 1 602 ? -74.871 27.546 13.782 1.00 40.82 771 GLU D N 1
ATOM 19293 C CA . GLU D 1 602 ? -75.272 26.624 14.837 1.00 48.30 771 GLU D CA 1
ATOM 19294 C C . GLU D 1 602 ? -74.290 25.469 14.979 1.00 38.77 771 GLU D C 1
ATOM 19295 O O . GLU D 1 602 ? -73.759 25.226 16.064 1.00 41.94 771 GLU D O 1
ATOM 19301 N N . ILE D 1 603 ? -74.044 24.765 13.878 1.00 40.82 772 ILE D N 1
ATOM 19302 C CA . ILE D 1 603 ? -73.003 23.742 13.845 1.00 33.08 772 ILE D CA 1
ATOM 19303 C C . ILE D 1 603 ? -71.642 24.334 14.230 1.00 31.04 772 ILE D C 1
ATOM 19304 O O . ILE D 1 603 ? -70.917 23.765 15.042 1.00 34.24 772 ILE D O 1
ATOM 19309 N N . PHE D 1 604 ? -71.299 25.484 13.658 1.00 33.21 773 PHE D N 1
ATOM 19310 C CA . PHE D 1 604 ? -70.016 26.111 13.956 1.00 31.79 773 PHE D CA 1
ATOM 19311 C C . PHE D 1 604 ? -69.831 26.396 15.455 1.00 38.32 773 PHE D C 1
ATOM 19312 O O . PHE D 1 604 ? -68.763 26.143 16.028 1.00 28.32 773 PHE D O 1
ATOM 19320 N N . SER D 1 605 ? -70.869 26.915 16.100 1.00 41.00 774 SER D N 1
ATOM 19321 C CA . SER D 1 605 ? -70.768 27.218 17.523 1.00 41.21 774 SER D CA 1
ATOM 19322 C C . SER D 1 605 ? -70.606 25.952 18.373 1.00 39.49 774 SER D C 1
ATOM 19323 O O . SER D 1 605 ? -70.079 26.021 19.480 1.00 36.13 774 SER D O 1
ATOM 19326 N N . LEU D 1 606 ? -71.033 24.802 17.851 1.00 31.11 775 LEU D N 1
ATOM 19327 C CA . LEU D 1 606 ? -70.954 23.549 18.610 1.00 36.11 775 LEU D CA 1
ATOM 19328 C C . LEU D 1 606 ? -69.699 22.709 18.369 1.00 38.71 775 LEU D C 1
ATOM 19329 O O . LEU D 1 606 ? -69.176 22.084 19.293 1.00 37.88 775 LEU D O 1
ATOM 19334 N N . TYR D 1 607 ? -69.227 22.677 17.128 1.00 35.21 776 TYR D N 1
ATOM 19335 C CA . TYR D 1 607 ? -68.135 21.768 16.764 1.00 43.06 776 TYR D CA 1
ATOM 19336 C C . TYR D 1 607 ? -66.753 22.417 16.685 1.00 40.60 776 TYR D C 1
ATOM 19337 O O . TYR D 1 607 ? -65.739 21.738 16.772 1.00 48.09 776 TYR D O 1
ATOM 19346 N N . TYR D 1 608 ? -66.706 23.729 16.528 1.00 32.82 777 TYR D N 1
ATOM 19347 C CA . TYR D 1 608 ? -65.425 24.417 16.509 1.00 30.91 777 TYR D CA 1
ATOM 19348 C C . TYR D 1 608 ? -65.078 24.811 17.953 1.00 34.59 777 TYR D C 1
ATOM 19349 O O . TYR D 1 608 ? -65.951 25.278 18.687 1.00 35.79 777 TYR D O 1
ATOM 19358 N N . PRO D 1 609 ? -63.819 24.585 18.378 1.00 30.57 778 PRO D N 1
ATOM 19359 C CA . PRO D 1 609 ? -63.438 24.790 19.789 1.00 32.44 778 PRO D CA 1
ATOM 19360 C C . PRO D 1 609 ? -63.760 26.201 20.245 1.00 41.12 778 PRO D C 1
ATOM 19361 O O . PRO D 1 609 ? -63.384 27.164 19.570 1.00 32.00 778 PRO D O 1
ATOM 19365 N N . VAL D 1 610 ? -64.451 26.320 21.375 1.00 33.73 779 VAL D N 1
ATOM 19366 C CA . VAL D 1 610 ? -64.923 27.619 21.838 1.00 33.75 779 VAL D CA 1
ATOM 19367 C C . VAL D 1 610 ? -63.795 28.623 22.072 1.00 28.46 779 VAL D C 1
ATOM 19368 O O . VAL D 1 610 ? -63.948 29.817 21.775 1.00 26.96 779 VAL D O 1
ATOM 19372 N N . ALA D 1 611 ? -62.661 28.166 22.593 1.00 32.57 780 ALA D N 1
ATOM 19373 C CA . ALA D 1 611 ? -61.562 29.102 22.851 1.00 32.76 780 ALA D CA 1
ATOM 19374 C C . ALA D 1 611 ? -60.991 29.673 21.544 1.00 32.24 780 ALA D C 1
ATOM 19375 O O . ALA D 1 611 ? -60.229 30.639 21.557 1.00 31.43 780 ALA D O 1
ATOM 19377 N N . TRP D 1 612 ? -61.392 29.088 20.418 1.00 31.60 781 TRP D N 1
ATOM 19378 C CA . TRP D 1 612 ? -60.852 29.471 19.115 1.00 31.70 781 TRP D CA 1
ATOM 19379 C C . TRP D 1 612 ? -61.753 30.430 18.337 1.00 36.79 781 TRP D C 1
ATOM 19380 O O . TRP D 1 612 ? -61.379 30.902 17.268 1.00 37.88 781 TRP D O 1
ATOM 19391 N N . ARG D 1 613 ? -62.951 30.694 18.843 1.00 40.07 782 ARG D N 1
ATOM 19392 C CA . ARG D 1 613 ? -63.834 31.637 18.163 1.00 42.81 782 ARG D CA 1
ATOM 19393 C C . ARG D 1 613 ? -64.203 32.804 19.061 1.00 43.59 782 ARG D C 1
ATOM 19394 O O . ARG D 1 613 ? -65.228 33.441 18.839 1.00 47.46 782 ARG D O 1
#

Nearest PDB structures (foldseek):
  3nb2-assembly4_D  TM=9.091E-01  e=2.511E-99  Escherichia coli O157:H7
  3sqv-assembly1_A  TM=7.360E-01  e=8.785E-86  Escherichia coli O157:H7
  8st9-assembly1_A  TM=9.814E-01  e=3.981E-24  Escherichia coli O157:H7 str. Sakai
  2qyu-assembly1_A  TM=4.889E-01  e=2.122E-38  Salmonella enterica subsp. enterica serovar Typhimurium str. SL1344
  8st8-assembly1_A  TM=9.347E-01  e=2.248E-13  Salmonella enterica subsp. enterica serovar Typhimurium

Solvent-accessible surface area: 102408 Å² total; per-residue (Å²): 59,8,59,71,121,68,66,80,72,92,1,46,47,51,0,81,156,25,13,64,93,62,83,70,147,26,48,93,71,87,25,52,1,34,49,0,69,0,24,58,28,81,0,62,43,23,78,0,28,45,0,40,2,37,41,2,48,1,27,83,0,24,1,100,119,0,32,1,3,106,0,58,0,58,86,3,17,0,102,96,1,44,0,26,60,1,0,0,0,78,1,40,0,9,65,0,71,0,87,4,84,0,23,16,0,6,0,0,33,2,42,0,86,86,1,13,0,74,23,6,30,11,148,115,60,38,2,16,1,15,59,0,39,0,50,18,0,44,0,16,11,0,0,28,0,7,22,3,83,0,12,107,50,195,85,96,88,22,160,112,96,74,14,3,12,0,3,8,0,60,0,8,9,57,87,23,159,183,57,16,16,9,2,0,5,43,81,33,94,47,35,84,0,0,2,44,0,0,39,7,7,49,116,135,5,25,140,10,9,24,55,1,0,47,35,0,16,162,69,9,49,128,107,48,14,66,10,49,88,36,50,14,4,14,0,0,0,15,4,0,2,53,126,22,0,68,138,28,68,94,0,35,132,40,0,62,69,17,2,13,54,4,1,59,54,16,0,45,83,15,35,52,30,62,10,40,84,6,75,60,0,0,1,11,4,0,3,26,5,0,71,57,19,63,50,8,4,46,74,54,11,6,0,0,1,13,0,0,7,41,0,4,124,47,124,78,18,60,125,102,2,61,95,9,0,41,87,3,7,136,47,151,129,0,106,44,1,3,81,45,92,63,5,5,87,78,90,49,61,12,80,4,32,62,134,37,148,63,61,97,14,54,11,4,0,5,15,22,64,85,150,32,36,11,5,0,0,0,0,14,47,38,3,82,44,0,24,38,6,62,124,93,15,75,20,95,17,12,54,0,3,84,105,18,120,92,49,113,33,76,76,79,32,25,1,56,7,0,52,89,4,3,37,8,0,16,132,19,5,12,41,28,19,9,62,114,20,11,20,31,12,0,75,74,6,0,113,76,113,136,5,45,99,92,0,49,102,8,27,83,51,57,128,22,146,52,68,0,42,52,114,87,24,47,150,85,0,29,98,28,0,72,85,38,16,101,39,67,79,15,36,64,122,6,24,100,107,7,41,46,41,125,36,0,110,68,12,36,116,126,54,12,0,10,0,0,2,3,1,0,4,0,0,0,14,0,0,2,24,44,0,2,0,21,145,126,20,2,0,86,10,0,15,40,0,0,0,2,0,0,23,26,0,55,139,20,20,64,105,5,2,67,52,64,174,37,25,62,50,0,26,99,108,0,41,8,201,161,87,131,117,11,57,1,33,90,4,6,95,54,2,16,92,24,1,92,127,60,11,62,131,7,8,40,43,9,5,20,29,17,15,66,49,14,41,65,116,67,68,85,85,80,3,29,47,33,0,88,172,8,15,78,68,63,90,65,154,30,63,86,74,78,21,52,0,44,46,0,75,0,28,52,28,87,2,64,36,18,74,0,29,50,0,38,2,29,41,1,50,1,24,84,1,26,1,72,98,0,37,1,6,117,1,58,0,64,93,1,20,0,86,95,2,44,0,29,74,2,2,0,0,81,1,34,0,13,77,0,71,0,86,5,82,0,26,18,0,6,0,0,32,3,44,0,75,82,0,11,0,80,27,3,29,11,139,119,59,38,2,15,1,14,58,0,37,0,37,18,0,46,0,14,11,0,1,28,0,6,24,3,72,0,12,120,49,191,77,100,105,28,96,128,78,80,12,2,7,0,4,11,0,51,0,4,11,61,83,21,149,186,62,16,16,9,1,0,7,46,82,31,92,49,35,74,0,0,1,43,0,0,35,7,5,44,117,158,9,23,153,11,13,21,33,0,0,50,37,0,19,160,68,8,56,122,51,48,11,14,6,40,56,30,66,13,5,18,0,0,0,14,5,1,2,56,127,10,0,78,121,23,68,86,0,36,130,40,0,70,72,15,2,7,38,3,0,14,46,4,0,52,79,25,40,44,33,61,15,36,87,5,72,60,0,0,1,14,4,0,3,29,3,0,68,80,6,78,52,8,6,41,49,43,12,10,0,0,2,12,0,0,6,40,0,8,123,43,126,79,16,65,110,108,2,66,99,8,0,47,81,3,8,165,49,146,118,0,115,44,1,2,83,42,88,62,5,4,80,78,94,48,58,12,96,3,33,74,128,36,141,53,60,88,14,48,11,6,0,6,16,23,64,85,156,33,34,8,4,0,0,0,0,17,43,35,3,72,43,0,18,30,7,54,121,94,14,77,21,99,15,26,58,7,2,85,109,17,125,88,53,119,60,75,80,72,30,22,1,54,9,0,48,95,7,4,28,8,0,15,95,19,5,7,37,29,22,10,75,112,17,10,21,30,11,0,78,78,5,2,112,79,113,144,6,45,94,114,0,45,96,10,27,76,54,49,135,22,144,52,69,0,28,57,126,101,22,45,184,81,0,27,102,30,0,76,86,38,12,90,40,64,79,15,34,68,123,11,24,96,113,5,40,48,37,132,29,0,115,70,12,33,118,109,45,12,0,15,1,1,2,4,3,0,3,0,0,0,10,0,0,2,33,54,0,2,0,16,130,129,42,1,0,80,9,0,16,43,0,0,0,2,0,0,28,25,0,56,127,20,18,66,98,4,2,67,49,65,173,52,22,67,54,1,26,76,91,0,57,9,186,160,83,155,109,14,46,1,36,92,3,10,96,41,3,23,102,26,2,98,126,62,10,64,136,5,8,44,36,9,5,18,31,12,14,72,51,5,174,55,119,57,58,78,78,94,1,34,58,45,0,99,177,14,10,86,65,61,95,67,154,26,59,86,137,82,23,62,0,41,42,0,64,0,26,53,29,85,1,54,41,30,73,0,28,41,0,48,1,31,36,1,55,1,27,92,1,25,1,88,104,0,42,1,6,97,1,44,0,66,94,1,16,0,80,75,2,46,0,26,77,1,2,0,0,72,2,33,0,10,75,0,68,0,96,4,80,0,25,14,0,6,0,0,33,2,43,0,92,85,0,15,0,82,34,7,32,11,148,118,55,41,3,16,0,14,56,0,33,0,38,20,0,51,0,16,13,0,1,29,0,6,20,2,77,0,14,128,48,192,77,104,66,31,99,162,74,79,17,0,4,0,4,10,0,63,0,11,11,49,87,25,136,179,56,14,17,8,2,0,6,45,80,35,92,46,37,74,0,0,2,42,0,0,42,9,6,37,118,144,7,49,138,14,9,25,44,0,0,59,45,0,18,167,63,9,53,116,68,51,11,16,9,51,63,26,52,12,5,10,0,0,0,17,5,1,1,46,136,28,0,50,132,26,67,69,0,34,130,40,0,65,47,17,2,5,41,5,2,12,41,3,0,52,73,19,38,48,22,64,16,48,80,7,76,63,0,0,1,16,5,0,3,46,3,0,66,75,6,73,50,9,5,43,67,41,9,13,0,0,2,16,0,0,12,45,0,7,156,43,122,76,17,49,108,97,2,42,110,8,0,39,74,2,9,152,47,156,115,0,114,46,0,4,94,49,88,62,4,6,78,77,94,58,65,12,88,4,33,57,127,32,144,63,57,82,16,54,10,6,0,9,12,15,60,80,145,39,28,11,6,0,0,0,0,26,32,47,7,79,57,1,23,33,24,78,98,96,15,86,30,75,15,13,62,1,2,87,109,21,125,85,44,103,14,165,61,66,45,14,8,72,6,0,64,77,5,8,40,18,0,20,136,18,12,12,74,16,62,3,53,93,12,0,22,30,12,0,78,84,9,1,110,64,113,113,3,41,99,98,0,30,79,10,3,63,25,39,74,19,127,58,62,0,52,46,103,84,24,55,153,77,0,29,103,26,0,79,85,30,17,103,38,76,88,13,39,76,151,4,23,98,67,9,39,42,14,179,53,0,131,134,36,94,112,130,71,14,0,15,0,0,1,3,3,0,2,0,1,0,14,0,0,2,37,51,0,1,0,36,127,95,59,33,0,75,12,0,18,42,2,0,0,0,2,0,23,16,0,52,116,18,24,67,95,3,2,68,46,64,177,52,18,67,45,0,12,16,58,0,39,7,101,109,159,51,64,13,68,4,29,69,0,8,96,40,1,21,118,26,2,137,134,64,9,75,82,28,10,24,16,10,1,3,35,33,13,150,56,10,147,66,116,61,65,89,79,91,4,25,59,50,0,78,166,20,8,72,87,63,96,71,155,29,54,77,114,91,24,30,1,44,43,0,69,0,23,55,30,84,1,61,38,19,74,1,30,44,0,30,4,32,38,1,48,2,26,86,0,21,2,99,106,0,38,1,8,110,1,57,0,66,90,1,18,0,76,82,1,49,0,30,81,1,1,0,1,76,1,41,0,8,74,0,71,0,99,2,86,0,25,17,0,5,0,0,36,3,38,0,81,81,0,15,0,84,33,10,40,10,147,108,57,38,3,16,1,17,63,0,25,0,49,21,0,54,0,20,12,0,0,28,0,5,21,1,68,0,12,134,48,176,67,96,86,24,161,123,81,54,25,3,13,0,6,8,0,45,0,13,9,50,99,19,128,177,62,16,16,9,2,0,6,45,81,29,91,49,34,75,0,0,1,43,0,0,37,9,5,38,109,145,12,26,142,9,13,23,52,1,0,47,44,0,18,156,66,10,55,135,54,53,12,19,8,66,63,32,60,14,7,12,0,0,0,15,4,0,1,52,133,19,0,62,141,29,64,98,0,34,129,43,0,69,69,20,2,6,39,3,2,16,45,10,0,51,95,20,37,54,28,61,14,36,79,6,78,67,1,0,2,17,4,0,2,29,3,1,70,67,4,79,48,6,7,50,57,46,12,10,0,0,2,13,0,0,7,40,0,7,124,41,120,80,14,57,125,105,2,60,92,12,0,42,81,0,10,160,32,135,91,0,114,48,2,4,90,54,91,51,4,8,83,78,89,68,62,13,87,3,30,52,129,40,146,67,54,95,16,52,12,10,0,8,19,22,66,77,156,36,32,8,4,0,0,1,0,19,38,44,4,76,42,2,23,27,6,55,116,95,16,81,24,104,20,12,62,3,0,74,114,13,123,91,46,107,45,196,55,68,32,13,1,62,4,0,56,98,4,6,39,13,0,13,110,27,2,10,29,25,21,10,64,115,9,10,22,26,8,0,78,60,5,4,104,62,107,141,6,48,93,111,0,47,97,10,28,78,55,59,130,21,139,62,22,1,37,39,111,86,28,50,153,87,1,28,100,27,0,70,89,38,12,80,39,62,89,15,19,63,122,7,23,106,98,3,39,47,24,125,32,1,115,82,11,23,112,81,52,15,0,4,0,0,2,4,0,0,2,0,0,0,7,0,0,1,33,28,0,2,0,13,102,116,59,12,0,88,13,0,24,41,0,0,0,1,0,0,28,20,0,55,148,24,17,66,103,1,2,68,50,66,174,48,27,64,54,1,21,43,76,0,82,12,159,146,63,117,67,41,51,4,26,78,0,5,84,38,2,22,118,27,1,97,146,53,8,69,116,4,6,43,34,5,5,18,36,18,12,73

Foldseek 3Di:
DADQDDDLVVVVVLQQVCQVDPDVPDDPRSLYNEQHENECEECELGANDQHEPHLHEHENYEHYCYEHDNYAQENYEHHAYEQENYEHACHEHDCYEAQYAHAQYECHLYEHELYEHPNYFYDPHAYHQANYEQQNYEAEQLHAAANYHHAADPDLADPPLQWGDQGRYIYGRPPQVPDLLLQQACDPNNRHHNLNVLVNHDPVRQVSSQSSLVSSVVVDDVVNLPDLSQRSLLSLLQRQQDPPNVPPPVSVVVNLVSLLVNLVVQLVVCQLAQHDDHHPSNLVSNLVNCVVPVVSCQVRVVSNQNSLLVQCPDPPRNVVSQVSVVVNCPDPLNVLQLQDCQAAPSPSPSHHPSPDPVQFRQHGKTWWPDPFSKIKTGTPVLVVCLLQHAPPRDQPHIWMDHVSHTDDPPVDQSQCCCVGTNVSNNCSVLLNLQPCVVVVVLVVQDVDPVVSCLLVVCLQAQADPAAQPDPVSLVVLCVRCVVQDDFLAGDPVNVCVVCVDPSHVRDPLLLNLLLLLLSLLSLLSCQACRHHHNPWAGRLSSLSVSSNSLVVSCVSPVCLQVDVVSSVVLNCLSVVPPDPGHHSPVVSCVSLVSCCVRPVVSNCNNHRPNND/DDDQVDDLVVVQVLQQVCQVDPDVDDDCVSQECEQHENELEEQELGANDQHEHALYEHENYEHANYEHDQYEHHNYEHHAYEQDNYEHHCYEHDLYEAQYEHAQYECHLYEQALYENPNYFYDPHAYHAANYEQQNYEAEQQHQAANYHHAADPDLADDPLQWGDQGRYIYGNPPQPPDLLLQQACDPNNRHHNLNRLQNHDPVRQVSSQSSQLSSLVVDDVVVLPDQSPRNLQSLLQSQQDPPNVPPPVSCVSNLVSLLVNLVVQLVVQQLADHDDHHPSNLVSNLVNCVVPVVVCQVSVVSNQNSLVVQCPDPPRNVVSQVSVVVVCPPQLNVLVLQDCQAAPSPSPSHHPSPDPVQFRQHDKTWWPDDQSKIKTGGPVLVVCLLAHAPPRDLPGIWMDGVSHTDDCDPDQSQCCCVGTNVSNNLSVLLNLQPCVLVVLLVVQDPDPVVSCLLVVLLQAQADPAAQFDPVSLVVLCVRCVVQADFLAGDPVNLVVVCVDPSHVRDQLLLNLLLLLLVLLSLLSCQACRHHHNPFAGRLSSLSVSSNSLVVSCVSPVVLQVDVVSSVVLNCLSVQVVHPHHHRVVVSVVSLVSCCVRPVSSNCNNHRPNND/DADQPDDLVVVLVLQVVCQVDPDVDDDLVSLDQDQHENELEEQEQGANDQREHDNYEHENYEHYNYEHDQYEHHNYEHHAYEQDNYEHAQYEHDCYEAQYEHAQYECHLYEHALYENPNYFYDPHAYHAANYECQNYEAEQQHAQANHHHAADPDLDDDVLQWFDQGRYIYGNPPDPVDLLLQQACDPNNRHHNLNRLVNHDPVSLVRSLSSLVSSLVVDDVVSLPDLSPRNLQSLQQRQQDPPNVPPPVSCVSNLVSLLVNLVCQLQVQQLADHDDHHPRNLVSNLVSCVVPVVVCQQRVVSLQNSLVVQCPDPPRNVVSQVSVVVVCPDQLNVLVLQDCQAAVSPRPSHHPSPDPVQFRQHDKGWFNDDFSKIKTGTPVLVVCLLAHDQPRDPVHIWMDHVSHTDDPVPDDSQCCCVGTNVSRNVSVLQNLQLNQVLLVLVLQDPPPVVSVLLSVLLPALADPAAQFPPVSLVVVCVRQVQQDDFLAGDPVNLCVVCCDPVNVPDALLLSLLLLLLVLLSLLSCFACRHRANPVGGSLSSLSVSSNSLVSSCVSPVVLQVDVVSSVVLNCCSVVHPNRPHRSVVSSVVSLVSSCVRPVSSSSRNHRPNND/DADLPDDLVRRVVLQQVCQVDPDVDDDLVSQEHELHENELEEQELGANDQHEHDNYEHENYENYNYEHDNYEHDCYEHHAYEQENYHHHQYEHELYEAQYEHAQREQHLYEHALYEHPNYFYDPHAYHAANYEQANYEAEQQHAQANYHHAAADDLADDDLQWGDQGRYIYGRPPQVPDLLLQQFCDPNNNRHNLNRLQRHDPVRLVSSQRSLVSSVVVDDPVNLPDLSPRNLLSLQQRQQDPPNVPPPVSVVVNLVSLLVNLVCQLVVQQLAQHDDHHPRNLVSNLVNCVVPVVVCQVRVRSNQNSLVVQCPDPPRNVVSLVSVVVNCVDPLNVLQLQDCQAAPSPSPSHHPSPDPVQWRFHDKTWFPDPFSKIKTGTPVLVVCLLQHAPPRDPPHIWIDHVSHTDDCVPDQPLCCCVGTNVSSNQSVLLRLQPCVLLVVLVVQDDPPVVSVLLVVLLQAQADPAAQQDPVSLVVLCVRCVVQDDFLAGDPVVLVVVCCDPSHVRDDLLLNLLLLLQSLLSLLSCQACRHHANAFGGSLSSLSVSSNSLVVSCVSPVVLQVDVVSSVVLNCLSVCPVHPGNHSVVVSCVSLVSSCVRPVSSSCRNHRVNND

CATH classification: 2.160.20.80 (+3 more: 1.25.40.300, 3.40.1850.10, 1.10.4140.10)

Organism: Escherichia coli O157:H7 (NCBI:txid83334)

InterPro domains:
  IPR001646 Pentapeptide repeat [PF00805] (204-240)
  IPR025725 E3 ubiquitin-protein ligase SopA-like, catalytic domain [PF13979] (619-782)
  IPR025726 E3 ubiquitin ligase SopA-like central domain [PF13981] (379-510)
  IPR038270 SopA-like, catalytic domain superfamily [G3DSA:1.10.4140.10] (606-782)
  IPR051082 Pentapeptide repeat and BTB/POZ domain-containing protein [PTHR14136] (172-353)

Sequence (2448 aa):
QGRACLSKAELTADLIWLSANRTGEESAEELNYSGCDLSGLSLVGLNLSSVNFSGAVLDDTDLRMSDLSQAVLENCSFKNSILNECNFCYANLSNCIIRALFENSNFSNSNLKNASFKGSSYIQYPPILNEADLTGAIIIPGMVLSGAILGDVKELFSEKSNTINLGGCYIDLSDIQENILSVLDNYTKSNKSILLTMNTSDDKYNHDKVRAAEELIKKISLDELAAFRPYVKMSLADSFSIHPYLNNANIQQWLEPICDDFFDTIMSWFNNSIMMYMENGSLLQAGMYFERHPGAMVSYNSSFIQIVMNGSRRDGMQERFRELYEVYLKNEKVYPVTQQSDFGLCDGSGKPDWDDDSDLAYNWVLLSSQDDGMAMMCSLSHMVDMLSPNTSTNWMSFFLYKDGEVQNTFGYSLSNLFSESFPIFSIPYHKAFSQNFVSGILDILISDNELKERFIEALNSNKSDYKMIADDQQRKLACVWNPFLDGWELNAQHVDMIMGSHVLKDMPLRKQAEILFCLGGVFCKYSSSDMFGTEYDSPEILRRYANGLIEQAYKTDPQVFGSVYYYNDILDRLQGRNNVFTCTAVLTDMLTEHAKESFPEIFSLYYPVAWRQGRACLSKAELTADLIWLSANRTGEESAEELNYSGCDLSGLSLVGLNLSSVNFSGAVLDDTDLRMSDLSQAVLENCSFKNSILNECNFCYANLSNCIIRALFENSNFSNSNLKNASFKGSSYIQYPPILNEADLTGAIIIPGMVLSGAILGDVKELFSEKSNTINLGGCYIDLSDIQENILSVLDNYTKSNKSILLTMNTSDDKYNHDKVRRAAEELIKKISLDEELAAFRPYVKMSLADSFSIHPYLNNANIQQWLEPICDDFFDTIMSWFNNSIMMYMENGSLLQAGMYFERHPGAMVSYNSSFIQIVMNGSRRDGMQERFRELYEVYLKNEKVYPVTQQSDFGLCDGSGKPDWDDDSDLAYNWVLLSSQDDGMAMMCSLSHMVDMLSPNTSTNWMSFFLYKDGEVQNTFGYSLSNLFSESFPIFSIPYHKAFSQNFVSGILDILISDNELKERFIEALNSNKSDYKMIADDQQRKLACVWNPFLDGWELNAQHVDMIMGSHVLKDMPLRKQAEILFCLGGVFCKYSSSDMFGTEYDSPEILRRYANGLIEQAYKTDPQVFGSVYYYNDILDRLQGRNNVFTCTAVLTDMLTEHAKESFPEIFSLYYPVAWRQGRACLSKAELTADLIWLSANRTGEESAEELNYSGCDLSGLSLVGLNLSSVNFSGAVLDDTDLRMSDLSQAVLENCSFKNSILNECNFCYANLSNCIIRALFENSNFSNSNLKNASFKGSSYIQYPPILNEADLTGAIIIPGMVLSGAILGDVKELFSEKSNTINLGGCYIDLSDIQENILSVLDNYTKSNKSILLTMNTSDDKYNHDKVRAAEELIKKISLDELAAFRPYVKMSLADSFSIHPYLNNANIQQWLEPICDDFFDTIMSWFNNSIMMYMENGSLLQAGMYFERHPGAMVSYNSSFIQIVMNGSRRDGMQERFRELYEVYLKNEKVYPVTQQSDFGLCDGSGKPDWDDDSDLAYNWVLLSSQDDGMAMMCSLSHMVDMLSPNTSTNWMSFFLYKDGEVQNTFGYSLSNLFSESFPIFSIPYHKAFSQNFVSGILDILISDNELKERFIEALNSNKSDYKMIADDQQRKLACVWNPFLDGWELNAQHVDMIMGSHVLKDMPLRKQAEILFCLGGVFCKYSSSDMFGTEYDSPEILRRYANGLIEQAYKTDPQVFGSVYYYNDILDRLQGRNNVFTCTAVLTDMLTEHAKESFPEIFSLYYPVAWRQGRACLSKAELTADLIWLSANRTGEESAEELNYSGCDLSGLSLVGLNLSSVNFSGAVLDDTDLRMSDLSQAVLENCSFKNSILNECNFCYANLSNCIIRALFENSNFSNSNLKNASFKGSSYIQYPPILNEADLTGAIIIPGMVLSGAILGDVKELFSEKSNTINLGGCYIDLSDIQENILSVLDNYTKSNKSILLTMNTSDDKKYNHDKVRAAEELIKKISLDELAAFRPYVKMSLADSFSIHPYLNNANIQQWLEPICDDFFDTIMSWFNNSIMMYMENGSLLQAGMYFERHPGAMVSYNSSFIQIVMNGSRRDGMQERFRELYEVYLKNEKVYPVTQQSDFGLCDGSGKPDWDDDSDLAYNWVLLSSQDDGMAMMCSLSHMVDMLSPNTSTNWMSFFLYKDGEVQNTFGYSLSNLFSESFPIFSIPYHKAFSQNFVSGILDILISDNELKERFIEALNSNKSDYKMIADDQQRKLACVWNPFLDGWELNAQHVDMIMGSHVLKDMPLRKQAEILFCLGGVFCKYSSSDMFGTEYDSPEILRRYANGLIEQAYKTDPQVFGSVYYYNDILDRLQGRNNVFTCTAVLTDMLTEHAKESFPEIFSLYYPVAWR

Radius of gyration: 53.69 Å; Cα contacts (8 Å, |Δi|>4): 4949; chains: 4; bounding box: 182×67×102 Å